Protein 3BGA (pdb70)

Foldseek 3Di:
DDLLLALQQAKDQWDFQFADWFFAPDLVQQLPQVSSCVGPQKAPWAKWFKDKDQAPVPDPVQPQAPPDDSVVGDIDGPPFFCCLVPDDWWFFFALADLQCAVLCDHDDPQGGRHNGKMKMKTKDKDADDPVLVQWWKKKKQQFFPAKKWKDKNRHTQMMHGAGHGMTMHTCRVVDDHDMMMMMIIWIQHGSSVLFQRHRTRTGTRQDTIMMGTAHQKAWGHKFWDWEADPPQLFKIKTWMKTKIFGADQAKKKKKKFKAFPVGDTDDIDMDIDHDRHGMDIDTDDMDMDGRDDADAQVRLGWIWMKMFIADPVRHTRTIGTHIAGYWFFDQPQQATDISNFGAFQLAAEAQQAASSGSHHDPVVLLLVLVVLLQHLYEPRFDAHRSSVLSVCSVNGHAEGEFNGASSSDQPCVQVQAVPSNLSVLSSLSSCNHCNRRPRYAEYESGAHSYHDDSLVVSLVVCVVVDPGHFYAYARCQPPPSGQARAHLADLVVQVVVLPDPPDRHAYAHQEHFFALPGSFAVSQLVSCLVRSNRYYHYYYAEARWHWDADPVRRIWTFARPPIDDPSRHGDGRSRTRHCAYNVRHGDQLSLLSSASSFQWDWDADDQAQRKIKIFGQDRQDWQQQKKKWKFKAFQVGDTQGIDIDRDGGDHRGIDIDGPGGTDDDLQGQKMKIKIWMFGPCADPSGHRVRTNYIAMDIGGHNNPHDNPDDFQPAAWDWDADPFQRFTAFIDHVPHTFFPWTKDKADDWLDRLLLVQAPQHDVLCVQLQRVAKTWGWPDWDDDPFKIKTDTFIAHPVRDGQWWIWIWGQDPRRKIKIKIKIFGDCVRRVFFFTFIKGHALLQWKKKFFAFAPFKAAPSRRSGGDGHIDIDTQVVDDRRSFQTDGAKTWQTAKMWTGGLFQWTKIHWSGTWMKGKHQADSVQSSVGGIPSSTDGDRMMITTGPAGAHAHNSSRHHGGDPVRTGDNGIDMTMDMMRIDGPGRDDDD/DVDDDDLLLDLQQAKDQWAFQFADFFFAPDLVQQLPQVSSCPGPQKADWAKWFKDKDFAPVPDDVQCQAPVDDRPVGDIDTPPFFCCLVPDDWWFFDALADLQCAVLPHHDDPQGGRHNGKMKMKTKDKDADPPVQVQWWKKKKQQFFPAKKWKDKNSHTSMMHGAGHGMTMHTCRVVDDHDMMMMIIIWILHGSSVLFQRHRGRTGGRQDTIMMGTAHQKAFGHKFWDWEADPPQLFKTKTWMKTKIFGADPAKKKKKKFKAFPVGHTDDIDMDIDHDPHRMDMGIDDMDMDGRDDAAAQVRLGKIWMWMFIAGPVRHTRTIGTHIAGYWFFDQPQQATDISNFGAFQLAAEEQQAAQSGSHHDLVVLLLVLLVLLQHLYEDRFDAHRSSVLSVCSVNHHAEYEFNGANSSAQPPPQPQAVPSSLSVLSRLSSCNHCVRRPRYAEYESGANRYHHDSLQVSLVVCVVVDDGHWYAYANCQQPPSGQARAHLADLVVQVVVLPDPPNRHAYAHQEHFFALPGRFAVSQLVCCVPRSNRYYHYYAAEANWHWDADPVRDIWTFARPPIDDPRRHGDGRPRTRHCAYNVRHGDLQSLLSSASSFQWDWDQPDLAQRKIKIFGQDRADWQQQKKKKKFKAFQVGDTQGIDIDGDGGGHRGMDIDGPGGTDDDLQGQKMKIKIWMFGPCADPSGHRVRTNYIAMDIGGHNNPHPNVDDFQPAAWDWDQDQFQRWTAFIDGVPDTFFPWTKDKADDWQDRLLLVQFPQHDVLCVQLQSVAWTWGWPDWDDDPFKIKTDTFIAHPVRDTQWWIWIWGADPSGKIKIKMKTFGDCVRRVFFFTFMKGHALLFWKKKFFAQDDGKAAPSRRRGGHTHIDIDTQAVDDFRSFQTDTAKTWQTAKMWIGGPVWWHKIHWSGTWMKGKHQADRVQSNVGGIPSSTDGDRMMITTGPAGAHAHRNSDHDGGDPVRTDDNGIDMIMDMMRTTD

Structure (mmCIF, N/CA/C/O backbone):
data_3BGA
#
_entry.id   3BGA
#
_cell.length_a   88.335
_cell.length_b   138.864
_cell.length_c   102.818
_cell.angle_alpha   90.00
_cell.angle_beta   109.73
_cell.angle_gamma   90.00
#
_symmetry.space_group_name_H-M   'P 1 21 1'
#
loop_
_entity.id
_entity.type
_entity.pdbx_description
1 polymer Beta-galactosidase
2 non-polymer 'MAGNESIUM ION'
3 non-polymer 'SODIUM ION'
4 non-polymer 'CHLORIDE ION'
5 water water
#
loop_
_atom_site.group_PDB
_atom_site.id
_atom_site.type_symbol
_atom_site.label_atom_id
_atom_site.label_alt_id
_atom_site.label_comp_id
_atom_site.label_asym_id
_atom_site.label_entity_id
_atom_site.label_seq_id
_atom_site.pdbx_PDB_ins_code
_atom_site.Cartn_x
_atom_site.Cartn_y
_atom_site.Cartn_z
_atom_site.occupancy
_atom_site.B_iso_or_equiv
_atom_site.auth_seq_id
_atom_site.auth_comp_id
_atom_site.auth_asym_id
_atom_site.auth_atom_id
_atom_site.pdbx_PDB_model_num
ATOM 1 N N . LEU A 1 7 ? 42.832 2.199 37.376 1.00 27.12 27 LEU A N 1
ATOM 2 C CA . LEU A 1 7 ? 41.752 2.093 38.402 1.00 25.63 27 LEU A CA 1
ATOM 3 C C . LEU A 1 7 ? 41.426 3.452 39.013 1.00 24.08 27 LEU A C 1
ATOM 4 O O . LEU A 1 7 ? 42.304 4.289 39.187 1.00 23.28 27 LEU A O 1
ATOM 9 N N . PRO A 1 8 ? 40.147 3.687 39.341 1.00 23.85 28 PRO A N 1
ATOM 10 C CA . PRO A 1 8 ? 39.732 4.961 39.937 1.00 23.93 28 PRO A CA 1
ATOM 11 C C . PRO A 1 8 ? 40.326 5.185 41.330 1.00 22.36 28 PRO A C 1
ATOM 12 O O . PRO A 1 8 ? 40.770 4.238 41.994 1.00 19.72 28 PRO A O 1
ATOM 16 N N . GLU A 1 9 ? 40.319 6.446 41.756 1.00 19.72 29 GLU A N 1
ATOM 17 C CA . GLU A 1 9 ? 40.867 6.846 43.046 1.00 20.47 29 GLU A CA 1
ATOM 18 C C . GLU A 1 9 ? 40.299 6.120 44.266 1.00 19.92 29 GLU A C 1
ATOM 19 O O . GLU A 1 9 ? 41.028 5.860 45.224 1.00 19.45 29 GLU A O 1
ATOM 25 N N . TRP A 1 10 ? 39.010 5.792 44.242 1.00 20.02 30 TRP A N 1
ATOM 26 C CA . TRP A 1 10 ? 38.401 5.113 45.380 1.00 20.49 30 TRP A CA 1
ATOM 27 C C . TRP A 1 10 ? 38.819 3.651 45.502 1.00 19.28 30 TRP A C 1
ATOM 28 O O . TRP A 1 10 ? 38.322 2.932 46.360 1.00 18.68 30 TRP A O 1
ATOM 39 N N . GLN A 1 11 ? 39.733 3.217 44.640 1.00 19.73 31 GLN A N 1
ATOM 40 C CA . GLN A 1 11 ? 40.243 1.846 44.673 1.00 18.20 31 GLN A CA 1
ATOM 41 C C . GLN A 1 11 ? 41.690 1.866 45.162 1.00 16.36 31 GLN A C 1
ATOM 42 O O . GLN A 1 11 ? 42.357 0.843 45.178 1.00 14.45 31 GLN A O 1
ATOM 48 N N . SER A 1 12 ? 42.165 3.043 45.557 1.00 16.21 32 SER A N 1
ATOM 49 C CA . SER A 1 12 ? 43.538 3.203 46.041 1.00 17.46 32 SER A CA 1
ATOM 50 C C . SER A 1 12 ? 43.570 3.604 47.511 1.00 16.24 32 SER A C 1
ATOM 51 O O . SER A 1 12 ? 42.836 4.490 47.926 1.00 15.99 32 SER A O 1
ATOM 54 N N . GLN A 1 13 ? 44.416 2.956 48.302 1.00 17.13 33 GLN A N 1
ATOM 55 C CA . GLN A 1 13 ? 44.498 3.307 49.720 1.00 17.83 33 GLN A CA 1
ATOM 56 C C . GLN A 1 13 ? 45.276 4.611 49.870 1.00 18.80 33 GLN A C 1
ATOM 57 O O . GLN A 1 13 ? 45.285 5.221 50.942 1.00 19.43 33 GLN A O 1
ATOM 63 N N . TYR A 1 14 ? 45.912 5.040 48.780 1.00 18.41 34 TYR A N 1
ATOM 64 C CA . TYR A 1 14 ? 46.715 6.262 48.771 1.00 21.06 34 TYR A CA 1
ATOM 65 C C . TYR A 1 14 ? 45.943 7.554 48.496 1.00 20.94 34 TYR A C 1
ATOM 66 O O . TYR A 1 14 ? 46.308 8.613 49.003 1.00 20.20 34 TYR A O 1
ATOM 75 N N . ALA A 1 15 ? 44.892 7.465 47.686 1.00 21.43 35 ALA A N 1
ATOM 76 C CA . ALA A 1 15 ? 44.101 8.636 47.306 1.00 21.31 35 ALA A CA 1
ATOM 77 C C . ALA A 1 15 ? 43.148 9.140 48.387 1.00 21.99 35 ALA A C 1
ATOM 78 O O . ALA A 1 15 ? 41.919 9.146 48.210 1.00 21.24 35 ALA A O 1
ATOM 80 N N . VAL A 1 16 ? 43.723 9.587 49.496 1.00 19.97 36 VAL A N 1
ATOM 81 C CA . VAL A 1 16 ? 42.941 10.091 50.608 1.00 19.95 36 VAL A CA 1
ATOM 82 C C . VAL A 1 16 ? 42.363 11.487 50.345 1.00 20.15 36 VAL A C 1
ATOM 83 O O . VAL A 1 16 ? 41.428 11.917 51.024 1.00 18.23 36 VAL A O 1
ATOM 87 N N . GLY A 1 17 ? 42.912 12.194 49.361 1.00 19.28 37 GLY A N 1
ATOM 88 C CA . GLY A 1 17 ? 42.394 13.515 49.055 1.00 20.53 37 GLY A CA 1
ATOM 89 C C . GLY A 1 17 ? 43.147 14.297 47.997 1.00 21.55 37 GLY A C 1
ATOM 90 O O . GLY A 1 17 ? 44.257 13.943 47.607 1.00 19.70 37 GLY A O 1
ATOM 91 N N . LEU A 1 18 ? 42.533 15.373 47.517 1.00 22.83 38 LEU A N 1
ATOM 92 C CA . LEU A 1 18 ? 43.180 16.211 46.524 1.00 22.44 38 LEU A CA 1
ATOM 93 C C . LEU A 1 18 ? 42.717 17.662 46.618 1.00 22.50 38 LEU A C 1
ATOM 94 O O . LEU A 1 18 ? 41.508 17.948 46.617 1.00 20.98 38 LEU A O 1
ATOM 99 N N . ASN A 1 19 ? 43.698 18.561 46.706 1.00 21.52 39 ASN A N 1
ATOM 100 C CA . ASN A 1 19 ? 43.484 20.006 46.777 1.00 21.41 39 ASN A CA 1
ATOM 101 C C . ASN A 1 19 ? 42.774 20.538 48.015 1.00 20.83 39 ASN A C 1
ATOM 102 O O . ASN A 1 19 ? 42.412 21.712 48.058 1.00 20.45 39 ASN A O 1
ATOM 107 N N . LYS A 1 20 ? 42.586 19.699 49.024 1.00 18.30 40 LYS A N 1
ATOM 108 C CA . LYS A 1 20 ? 41.905 20.142 50.229 1.00 21.17 40 LYS A CA 1
ATOM 109 C C . LYS A 1 20 ? 42.782 21.076 51.061 1.00 21.73 40 LYS A C 1
ATOM 110 O O . LYS A 1 20 ? 43.980 21.200 50.810 1.00 23.27 40 LYS A O 1
ATOM 116 N N . LEU A 1 21 ? 42.176 21.761 52.028 1.00 20.95 41 LEU A N 1
ATOM 117 C CA . LEU A 1 21 ? 42.939 22.629 52.918 1.00 21.34 41 LEU A CA 1
ATOM 118 C C . LEU A 1 21 ? 43.647 21.686 53.886 1.00 20.73 41 LEU A C 1
ATOM 119 O O . LEU A 1 21 ? 43.115 20.620 54.210 1.00 15.47 41 LEU A O 1
ATOM 124 N N . ALA A 1 22 ? 44.841 22.069 54.330 1.00 20.48 42 ALA A N 1
ATOM 125 C CA . ALA A 1 22 ? 45.595 21.256 55.284 1.00 21.05 42 ALA A CA 1
ATOM 126 C C . ALA A 1 22 ? 44.770 21.194 56.573 1.00 20.28 42 ALA A C 1
ATOM 127 O O . ALA A 1 22 ? 44.062 22.144 56.898 1.00 21.27 42 ALA A O 1
ATOM 129 N N . PRO A 1 23 ? 44.835 20.072 57.312 1.00 19.17 43 PRO A N 1
ATOM 130 C CA . PRO A 1 23 ? 44.070 19.950 58.558 1.00 19.31 43 PRO A CA 1
ATOM 131 C C . PRO A 1 23 ? 44.346 21.142 59.474 1.00 18.96 43 PRO A C 1
ATOM 132 O O . PRO A 1 23 ? 45.478 21.607 59.565 1.00 17.65 43 PRO A O 1
ATOM 136 N N . HIS A 1 24 ? 43.317 21.619 60.162 1.00 16.56 44 HIS A N 1
ATOM 137 C CA . HIS A 1 24 ? 43.474 22.771 61.038 1.00 17.22 44 HIS A CA 1
ATOM 138 C C . HIS A 1 24 ? 42.349 22.817 62.059 1.00 16.74 44 HIS A C 1
ATOM 139 O O . HIS A 1 24 ? 41.388 22.062 61.972 1.00 14.62 44 HIS A O 1
ATOM 146 N N . THR A 1 25 ? 42.472 23.704 63.033 1.00 16.89 45 THR A N 1
ATOM 147 C CA . THR A 1 25 ? 41.424 23.847 64.027 1.00 19.31 45 THR A CA 1
ATOM 148 C C . THR A 1 25 ? 40.335 24.661 63.335 1.00 19.08 45 THR A C 1
ATOM 149 O O . THR A 1 25 ? 40.617 25.415 62.390 1.00 17.42 45 THR A O 1
ATOM 153 N N . TYR A 1 26 ? 39.093 24.504 63.774 1.00 18.54 46 TYR A N 1
ATOM 154 C CA . TYR A 1 26 ? 38.014 25.258 63.152 1.00 21.15 46 TYR A CA 1
ATOM 155 C C . TYR A 1 26 ? 38.264 26.752 63.392 1.00 21.02 46 TYR A C 1
ATOM 156 O O . TYR A 1 26 ? 38.532 27.175 64.520 1.00 20.32 46 TYR A O 1
ATOM 165 N N . VAL A 1 27 ? 38.210 27.533 62.315 1.00 19.54 47 VAL A N 1
ATOM 166 C CA . VAL A 1 27 ? 38.441 28.976 62.372 1.00 19.51 47 VAL A CA 1
ATOM 167 C C . VAL A 1 27 ? 37.291 29.744 61.719 1.00 19.12 47 VAL A C 1
ATOM 168 O O . VAL A 1 27 ? 37.493 30.541 60.803 1.00 19.52 47 VAL A O 1
ATOM 172 N N . TRP A 1 28 ? 36.082 29.499 62.201 1.00 17.37 48 TRP A N 1
ATOM 173 C CA . TRP A 1 28 ? 34.900 30.152 61.666 1.00 19.95 48 TRP A CA 1
ATOM 174 C C . TRP A 1 28 ? 34.966 31.654 61.907 1.00 20.27 48 TRP A C 1
ATOM 175 O O . TRP A 1 28 ? 35.234 32.091 63.021 1.00 17.86 48 TRP A O 1
ATOM 186 N N . PRO A 1 29 ? 34.734 32.462 60.863 1.00 20.82 49 PRO A N 1
ATOM 187 C CA . PRO A 1 29 ? 34.773 33.915 61.045 1.00 22.09 49 PRO A CA 1
ATOM 188 C C . PRO A 1 29 ? 33.459 34.353 61.689 1.00 21.97 49 PRO A C 1
ATOM 189 O O . PRO A 1 29 ? 32.392 33.910 61.270 1.00 21.21 49 PRO A O 1
ATOM 193 N N . TYR A 1 30 ? 33.550 35.196 62.715 1.00 22.86 50 TYR A N 1
ATOM 194 C CA . TYR A 1 30 ? 32.379 35.709 63.430 1.00 24.89 50 TYR A CA 1
ATOM 195 C C . TYR A 1 30 ? 32.223 37.218 63.232 1.00 26.32 50 TYR A C 1
ATOM 196 O O . TYR A 1 30 ? 33.190 37.928 62.959 1.00 26.99 50 TYR A O 1
ATOM 205 N N . ALA A 1 31 ? 31.001 37.708 63.387 1.00 27.31 51 ALA A N 1
ATOM 206 C CA . ALA A 1 31 ? 30.746 39.137 63.284 1.00 28.53 51 ALA A CA 1
ATOM 207 C C . ALA A 1 31 ? 30.563 39.601 64.719 1.00 29.73 51 ALA A C 1
ATOM 208 O O . ALA A 1 31 ? 30.882 40.734 65.064 1.00 31.67 51 ALA A O 1
ATOM 210 N N . ASP A 1 32 ? 30.062 38.691 65.549 1.00 30.48 52 ASP A N 1
ATOM 211 C CA . ASP A 1 32 ? 29.796 38.950 66.960 1.00 31.69 52 ASP A CA 1
ATOM 212 C C . ASP A 1 32 ? 30.611 38.008 67.860 1.00 32.17 52 ASP A C 1
ATOM 213 O O . ASP A 1 32 ? 30.306 36.817 67.981 1.00 30.73 52 ASP A O 1
ATOM 218 N N . ALA A 1 33 ? 31.645 38.555 68.494 1.00 32.23 53 ALA A N 1
ATOM 219 C CA . ALA A 1 33 ? 32.528 37.782 69.367 1.00 32.21 53 ALA A CA 1
ATOM 220 C C . ALA A 1 33 ? 31.792 37.110 70.519 1.00 32.68 53 ALA A C 1
ATOM 221 O O . ALA A 1 33 ? 32.318 36.203 71.161 1.00 30.37 53 ALA A O 1
ATOM 223 N N . SER A 1 34 ? 30.568 37.556 70.769 1.00 33.58 54 SER A N 1
ATOM 224 C CA . SER A 1 34 ? 29.762 37.015 71.850 1.00 33.97 54 SER A CA 1
ATOM 225 C C . SER A 1 34 ? 29.289 35.583 71.588 1.00 33.93 54 SER A C 1
ATOM 226 O O . SER A 1 34 ? 29.012 34.836 72.527 1.00 33.28 54 SER A O 1
ATOM 229 N N . ASP A 1 35 ? 29.200 35.197 70.320 1.00 33.09 55 ASP A N 1
ATOM 230 C CA . ASP A 1 35 ? 28.748 33.851 69.974 1.00 33.35 55 ASP A CA 1
ATOM 231 C C . ASP A 1 35 ? 29.838 32.781 70.061 1.00 33.01 55 ASP A C 1
ATOM 232 O O . ASP A 1 35 ? 29.563 31.587 69.933 1.00 32.02 55 ASP A O 1
ATOM 237 N N . ILE A 1 36 ? 31.074 33.202 70.278 1.00 33.20 56 ILE A N 1
ATOM 238 C CA . ILE A 1 36 ? 32.173 32.254 70.363 1.00 35.02 56 ILE A CA 1
ATOM 239 C C . ILE A 1 36 ? 32.008 31.282 71.534 1.00 36.54 56 ILE A C 1
ATOM 240 O O . ILE A 1 36 ? 32.402 30.112 71.447 1.00 36.40 56 ILE A O 1
ATOM 245 N N . GLY A 1 37 ? 31.410 31.758 72.622 1.00 37.46 57 GLY A N 1
ATOM 246 C CA . GLY A 1 37 ? 31.209 30.903 73.781 1.00 36.89 57 GLY A CA 1
ATOM 247 C C . GLY A 1 37 ? 29.961 30.046 73.663 1.00 36.89 57 GLY A C 1
ATOM 248 O O . GLY A 1 37 ? 29.729 29.148 74.477 1.00 37.54 57 GLY A O 1
ATOM 249 N N . LYS A 1 38 ? 29.156 30.316 72.640 1.00 34.45 58 LYS A N 1
ATOM 250 C CA . LYS A 1 38 ? 27.922 29.573 72.426 1.00 32.87 58 LYS A CA 1
ATOM 251 C C . LYS A 1 38 ? 28.125 28.369 71.515 1.00 30.44 58 LYS A C 1
ATOM 252 O O . LYS A 1 38 ? 28.520 28.521 70.357 1.00 27.97 58 LYS A O 1
ATOM 258 N N . PRO A 1 39 ? 27.865 27.152 72.026 1.00 28.12 59 PRO A N 1
ATOM 259 C CA . PRO A 1 39 ? 28.033 25.958 71.190 1.00 25.84 59 PRO A CA 1
ATOM 260 C C . PRO A 1 39 ? 27.204 26.124 69.916 1.00 22.99 59 PRO A C 1
ATOM 261 O O . PRO A 1 39 ? 26.001 26.387 69.979 1.00 21.34 59 PRO A O 1
ATOM 265 N N . GLY A 1 40 ? 27.855 25.993 68.765 1.00 21.84 60 GLY A N 1
ATOM 266 C CA . GLY A 1 40 ? 27.159 26.137 67.498 1.00 21.77 60 GLY A CA 1
ATOM 267 C C . GLY A 1 40 ? 26.828 27.574 67.105 1.00 21.51 60 GLY A C 1
ATOM 268 O O . GLY A 1 40 ? 26.186 27.806 66.083 1.00 22.02 60 GLY A O 1
ATOM 269 N N . GLY A 1 41 ? 27.269 28.536 67.910 1.00 20.22 61 GLY A N 1
ATOM 270 C CA . GLY A 1 41 ? 27.000 29.932 67.623 1.00 21.84 61 GLY A CA 1
ATOM 271 C C . GLY A 1 41 ? 27.556 30.412 66.295 1.00 22.50 61 GLY A C 1
ATOM 272 O O . GLY A 1 41 ? 27.021 31.342 65.695 1.00 22.04 61 GLY A O 1
ATOM 273 N N . TYR A 1 42 ? 28.627 29.774 65.836 1.00 21.15 62 TYR A N 1
ATOM 274 C CA . TYR A 1 42 ? 29.258 30.125 64.579 1.00 21.74 62 TYR A CA 1
ATOM 275 C C . TYR A 1 42 ? 28.308 29.968 63.390 1.00 23.15 62 TYR A C 1
ATOM 276 O O . TYR A 1 42 ? 28.481 30.616 62.355 1.00 21.49 62 TYR A O 1
ATOM 285 N N . GLU A 1 43 ? 27.292 29.123 63.538 1.00 24.65 63 GLU A N 1
ATOM 286 C CA . GLU A 1 43 ? 26.342 28.912 62.452 1.00 26.50 63 GLU A CA 1
ATOM 287 C C . GLU A 1 43 ? 25.428 30.122 62.257 1.00 26.47 63 GLU A C 1
ATOM 288 O O . GLU A 1 43 ? 24.696 30.195 61.272 1.00 27.60 63 GLU A O 1
ATOM 294 N N . GLN A 1 44 ? 25.470 31.070 63.188 1.00 25.67 64 GLN A N 1
ATOM 295 C CA . GLN A 1 44 ? 24.627 32.258 63.090 1.00 26.37 64 GLN A CA 1
ATOM 296 C C . GLN A 1 44 ? 25.421 33.469 62.591 1.00 25.69 64 GLN A C 1
ATOM 297 O O . GLN A 1 44 ? 24.940 34.601 62.615 1.00 24.24 64 GLN A O 1
ATOM 303 N N . SER A 1 45 ? 26.640 33.214 62.126 1.00 24.19 65 SER A N 1
ATOM 304 C CA . SER A 1 45 ? 27.504 34.271 61.621 1.00 22.85 65 SER A CA 1
ATOM 305 C C . SER A 1 45 ? 27.143 34.647 60.190 1.00 21.90 65 SER A C 1
ATOM 306 O O . SER A 1 45 ? 26.805 33.790 59.382 1.00 22.06 65 SER A O 1
ATOM 309 N N . PRO A 1 46 ? 27.213 35.942 59.856 1.00 22.38 66 PRO A N 1
ATOM 310 C CA . PRO A 1 46 ? 26.881 36.366 58.492 1.00 22.86 66 PRO A CA 1
ATOM 311 C C . PRO A 1 46 ? 27.933 35.918 57.491 1.00 23.02 66 PRO A C 1
ATOM 312 O O . PRO A 1 46 ? 27.781 36.106 56.281 1.00 23.26 66 PRO A O 1
ATOM 316 N N . TYR A 1 47 ? 29.005 35.324 58.002 1.00 22.95 67 TYR A N 1
ATOM 317 C CA . TYR A 1 47 ? 30.080 34.835 57.147 1.00 25.16 67 TYR A CA 1
ATOM 318 C C . TYR A 1 47 ? 29.984 33.314 57.036 1.00 24.53 67 TYR A C 1
ATOM 319 O O . TYR A 1 47 ? 30.918 32.640 56.584 1.00 23.05 67 TYR A O 1
ATOM 328 N N . TYR A 1 48 ? 28.831 32.795 57.454 1.00 23.40 68 TYR A N 1
ATOM 329 C CA . TYR A 1 48 ? 28.531 31.368 57.436 1.00 22.62 68 TYR A CA 1
ATOM 330 C C . TYR A 1 48 ? 27.221 31.159 56.691 1.00 20.75 68 TYR A C 1
ATOM 331 O O . TYR A 1 48 ? 26.261 31.890 56.907 1.00 21.65 68 TYR A O 1
ATOM 348 N N . SER A 1 50 ? 24.791 27.804 55.540 1.00 18.43 70 SER A N 1
ATOM 349 C CA . SER A 1 50 ? 24.575 26.371 55.473 1.00 20.42 70 SER A CA 1
ATOM 350 C C . SER A 1 50 ? 24.111 25.962 54.088 1.00 21.33 70 SER A C 1
ATOM 351 O O . SER A 1 50 ? 23.470 26.743 53.382 1.00 19.70 70 SER A O 1
ATOM 354 N N . LEU A 1 51 ? 24.463 24.742 53.694 1.00 20.11 71 LEU A N 1
ATOM 355 C CA . LEU A 1 51 ? 24.041 24.206 52.411 1.00 20.63 71 LEU A CA 1
ATOM 356 C C . LEU A 1 51 ? 23.188 22.972 52.681 1.00 18.65 71 LEU A C 1
ATOM 357 O O . LEU A 1 51 ? 22.915 22.191 51.779 1.00 16.56 71 LEU A O 1
ATOM 362 N N . ASN A 1 52 ? 22.782 22.802 53.938 1.00 18.00 72 ASN A N 1
ATOM 363 C CA . ASN A 1 52 ? 21.935 21.675 54.322 1.00 18.77 72 ASN A CA 1
ATOM 364 C C . ASN A 1 52 ? 20.556 21.873 53.707 1.00 18.57 72 ASN A C 1
ATOM 365 O O . ASN A 1 52 ? 20.227 22.961 53.240 1.00 14.76 72 ASN A O 1
ATOM 370 N N . GLY A 1 53 ? 19.747 20.819 53.720 1.00 18.62 73 GLY A N 1
ATOM 371 C CA . GLY A 1 53 ? 18.413 20.912 53.162 1.00 17.94 73 GLY A CA 1
ATOM 372 C C . GLY A 1 53 ? 18.195 19.958 52.009 1.00 18.88 73 GLY A C 1
ATOM 373 O O . GLY A 1 53 ? 18.779 18.869 51.965 1.00 17.63 73 GLY A O 1
ATOM 374 N N . LYS A 1 54 ? 17.357 20.372 51.065 1.00 19.33 74 LYS A N 1
ATOM 375 C CA . LYS A 1 54 ? 17.036 19.552 49.907 1.00 21.08 74 LYS A CA 1
ATOM 376 C C . LYS A 1 54 ? 18.070 19.642 48.784 1.00 20.54 74 LYS A C 1
ATOM 377 O O . LYS A 1 54 ? 18.457 20.732 48.373 1.00 20.95 74 LYS A O 1
ATOM 383 N N . TRP A 1 55 ? 18.500 18.482 48.295 1.00 20.65 75 TRP A N 1
ATOM 384 C CA . TRP A 1 55 ? 19.463 18.382 47.199 1.00 20.82 75 TRP A CA 1
ATOM 385 C C . TRP A 1 55 ? 18.873 17.404 46.189 1.00 21.01 75 TRP A C 1
ATOM 386 O O . TRP A 1 55 ? 18.178 16.464 46.582 1.00 20.78 75 TRP A O 1
ATOM 397 N N . LYS A 1 56 ? 19.143 17.608 44.901 1.00 20.28 76 LYS A N 1
ATOM 398 C CA . LYS A 1 56 ? 18.664 16.670 43.896 1.00 20.01 76 LYS A CA 1
ATOM 399 C C . LYS A 1 56 ? 19.505 15.412 44.134 1.00 20.08 76 LYS A C 1
ATOM 400 O O . LYS A 1 56 ? 20.695 15.509 44.446 1.00 18.51 76 LYS A O 1
ATOM 406 N N . PHE A 1 57 ? 18.901 14.238 43.981 1.00 18.63 77 PHE A N 1
ATOM 407 C CA . PHE A 1 57 ? 19.621 13.000 44.252 1.00 18.93 77 PHE A CA 1
ATOM 408 C C . PHE A 1 57 ? 19.312 11.867 43.274 1.00 18.80 77 PHE A C 1
ATOM 409 O O . PHE A 1 57 ? 18.208 11.769 42.746 1.00 17.25 77 PHE A O 1
ATOM 417 N N . ASN A 1 58 ? 20.309 11.020 43.041 1.00 19.58 78 ASN A N 1
ATOM 418 C CA . ASN A 1 58 ? 20.177 9.871 42.152 1.00 21.62 78 ASN A CA 1
ATOM 419 C C . ASN A 1 58 ? 21.022 8.736 42.730 1.00 21.23 78 ASN A C 1
ATOM 420 O O . ASN A 1 58 ? 22.161 8.951 43.140 1.00 20.55 78 ASN A O 1
ATOM 425 N N . TRP A 1 59 ? 20.453 7.536 42.764 1.00 19.61 79 TRP A N 1
ATOM 426 C CA . TRP A 1 59 ? 21.135 6.372 43.308 1.00 21.21 79 TRP A CA 1
ATOM 427 C C . TRP A 1 59 ? 21.232 5.263 42.274 1.00 21.90 79 TRP A C 1
ATOM 428 O O . TRP A 1 59 ? 20.273 4.976 41.556 1.00 20.80 79 TRP A O 1
ATOM 439 N N . VAL A 1 60 ? 22.398 4.638 42.193 1.00 20.87 80 VAL A N 1
ATOM 440 C CA . VAL A 1 60 ? 22.575 3.540 41.251 1.00 22.79 80 VAL A CA 1
ATOM 441 C C . VAL A 1 60 ? 23.535 2.506 41.753 1.00 23.17 80 VAL A C 1
ATOM 442 O O . VAL A 1 60 ? 24.515 2.807 42.443 1.00 24.55 80 VAL A O 1
ATOM 446 N N . LYS A 1 61 ? 23.250 1.271 41.400 1.00 22.94 81 LYS A N 1
ATOM 447 C CA . LYS A 1 61 ? 24.113 0.201 41.812 1.00 22.90 81 LYS A CA 1
ATOM 448 C C . LYS A 1 61 ? 24.896 -0.044 40.473 1.00 22.08 81 LYS A C 1
ATOM 449 O O . LYS A 1 61 ? 24.334 -0.347 39.415 1.00 22.07 81 LYS A O 1
ATOM 455 N N . ASN A 1 62 ? 26.190 0.026 40.643 1.00 21.13 82 ASN A N 1
ATOM 456 C CA . ASN A 1 62 ? 27.273 -0.002 39.627 1.00 20.49 82 ASN A CA 1
ATOM 457 C C . ASN A 1 62 ? 27.671 1.402 38.953 1.00 19.66 82 ASN A C 1
ATOM 458 O O . ASN A 1 62 ? 26.979 1.974 38.067 1.00 17.00 82 ASN A O 1
ATOM 463 N N . PRO A 1 63 ? 28.890 1.833 39.200 1.00 20.16 83 PRO A N 1
ATOM 464 C CA . PRO A 1 63 ? 29.459 3.081 38.699 1.00 22.43 83 PRO A CA 1
ATOM 465 C C . PRO A 1 63 ? 29.227 3.260 37.191 1.00 22.47 83 PRO A C 1
ATOM 466 O O . PRO A 1 63 ? 28.981 4.375 36.759 1.00 22.22 83 PRO A O 1
ATOM 470 N N . ASP A 1 64 ? 29.314 2.190 36.390 1.00 23.57 84 ASP A N 1
ATOM 471 C CA . ASP A 1 64 ? 29.131 2.318 34.944 1.00 26.09 84 ASP A CA 1
ATOM 472 C C . ASP A 1 64 ? 27.733 2.817 34.569 1.00 25.43 84 ASP A C 1
ATOM 473 O O . ASP A 1 64 ? 27.530 3.287 33.444 1.00 24.68 84 ASP A O 1
ATOM 478 N N . ASN A 1 65 ? 26.785 2.727 35.503 1.00 25.97 85 ASN A N 1
ATOM 479 C CA . ASN A 1 65 ? 25.408 3.156 35.259 1.00 27.33 85 ASN A CA 1
ATOM 480 C C . ASN A 1 65 ? 25.080 4.547 35.807 1.00 26.47 85 ASN A C 1
ATOM 481 O O . ASN A 1 65 ? 23.965 5.036 35.619 1.00 26.85 85 ASN A O 1
ATOM 486 N N . ARG A 1 66 ? 26.024 5.169 36.507 1.00 24.27 86 ARG A N 1
ATOM 487 C CA . ARG A 1 66 ? 25.781 6.486 37.095 1.00 24.46 86 ARG A CA 1
ATOM 488 C C . ARG A 1 66 ? 25.646 7.589 36.048 1.00 24.69 86 ARG A C 1
ATOM 489 O O . ARG A 1 66 ? 26.083 7.433 34.913 1.00 23.25 86 ARG A O 1
ATOM 497 N N . PRO A 1 67 ? 25.028 8.722 36.422 1.00 25.68 87 PRO A N 1
ATOM 498 C CA . PRO A 1 67 ? 24.845 9.865 35.517 1.00 26.53 87 PRO A CA 1
ATOM 499 C C . PRO A 1 67 ? 26.133 10.681 35.563 1.00 27.01 87 PRO A C 1
ATOM 500 O O . PRO A 1 67 ? 26.207 11.707 36.235 1.00 27.09 87 PRO A O 1
ATOM 504 N N . LYS A 1 68 ? 27.139 10.202 34.839 1.00 27.94 88 LYS A N 1
ATOM 505 C CA . LYS A 1 68 ? 28.471 10.801 34.789 1.00 28.33 88 LYS A CA 1
ATOM 506 C C . LYS A 1 68 ? 28.635 12.313 34.652 1.00 28.23 88 LYS A C 1
ATOM 507 O O . LYS A 1 68 ? 29.527 12.890 35.278 1.00 27.02 88 LYS A O 1
ATOM 513 N N . ASP A 1 69 ? 27.801 12.968 33.850 1.00 27.33 89 ASP A N 1
ATOM 514 C CA . ASP A 1 69 ? 27.956 14.411 33.676 1.00 27.17 89 ASP A CA 1
ATOM 515 C C . ASP A 1 69 ? 27.058 15.295 34.534 1.00 25.50 89 ASP A C 1
ATOM 516 O O . ASP A 1 69 ? 26.930 16.491 34.268 1.00 22.83 89 ASP A O 1
ATOM 521 N N . PHE A 1 70 ? 26.465 14.729 35.579 1.00 22.99 90 PHE A N 1
ATOM 522 C CA . PHE A 1 70 ? 25.571 15.506 36.435 1.00 22.57 90 PHE A CA 1
ATOM 523 C C . PHE A 1 70 ? 26.219 16.728 37.094 1.00 22.91 90 PHE A C 1
ATOM 524 O O . PHE A 1 70 ? 25.515 17.650 37.510 1.00 21.73 90 PHE A O 1
ATOM 532 N N . TYR A 1 71 ? 27.548 16.740 37.193 1.00 23.25 91 TYR A N 1
ATOM 533 C CA . TYR A 1 71 ? 28.262 17.865 37.812 1.00 24.83 91 TYR A CA 1
ATOM 534 C C . TYR A 1 71 ? 28.300 19.112 36.908 1.00 24.82 91 TYR A C 1
ATOM 535 O O . TYR A 1 71 ? 28.508 20.227 37.385 1.00 23.10 91 TYR A O 1
ATOM 544 N N . GLN A 1 72 ? 28.113 18.918 35.606 1.00 23.61 92 GLN A N 1
ATOM 545 C CA . GLN A 1 72 ? 28.116 20.034 34.664 1.00 25.50 92 GLN A CA 1
ATOM 546 C C . GLN A 1 72 ? 26.850 20.853 34.902 1.00 24.96 92 GLN A C 1
ATOM 547 O O . GLN A 1 72 ? 25.745 20.320 34.886 1.00 23.90 92 GLN A O 1
ATOM 553 N N . PRO A 1 73 ? 27.002 22.160 35.143 1.00 24.61 93 PRO A N 1
ATOM 554 C CA . PRO A 1 73 ? 25.866 23.052 35.392 1.00 25.61 93 PRO A CA 1
ATOM 555 C C . PRO A 1 73 ? 24.706 22.896 34.412 1.00 26.75 93 PRO A C 1
ATOM 556 O O . PRO A 1 73 ? 23.547 22.973 34.812 1.00 25.97 93 PRO A O 1
ATOM 560 N N . SER A 1 74 ? 25.019 22.653 33.140 1.00 27.13 94 SER A N 1
ATOM 561 C CA . SER A 1 74 ? 23.992 22.507 32.105 1.00 29.27 94 SER A CA 1
ATOM 562 C C . SER A 1 74 ? 23.185 21.217 32.213 1.00 28.44 94 SER A C 1
ATOM 563 O O . SER A 1 74 ? 22.055 21.149 31.731 1.00 28.17 94 SER A O 1
ATOM 566 N N . TYR A 1 75 ? 23.769 20.194 32.830 1.00 27.75 95 TYR A N 1
ATOM 567 C CA . TYR A 1 75 ? 23.089 18.908 32.988 1.00 27.20 95 TYR A CA 1
ATOM 568 C C . TYR A 1 75 ? 21.749 19.091 33.708 1.00 26.07 95 TYR A C 1
ATOM 569 O O . TYR A 1 75 ? 21.658 19.830 34.680 1.00 26.07 95 TYR A O 1
ATOM 578 N N . TYR A 1 76 ? 20.718 18.399 33.231 1.00 26.20 96 TYR A N 1
ATOM 579 C CA . TYR A 1 76 ? 19.376 18.496 33.801 1.00 23.96 96 TYR A CA 1
ATOM 580 C C . TYR A 1 76 ? 19.078 17.494 34.921 1.00 22.85 96 TYR A C 1
ATOM 581 O O . TYR A 1 76 ? 19.116 16.291 34.708 1.00 21.97 96 TYR A O 1
ATOM 590 N N . THR A 1 77 ? 18.753 17.996 36.106 1.00 22.06 97 THR A N 1
ATOM 591 C CA . THR A 1 77 ? 18.434 17.128 37.236 1.00 21.66 97 THR A CA 1
ATOM 592 C C . THR A 1 77 ? 16.975 17.281 37.653 1.00 20.93 97 THR A C 1
ATOM 593 O O . THR A 1 77 ? 16.523 16.650 38.614 1.00 19.46 97 THR A O 1
ATOM 597 N N . GLY A 1 78 ? 16.243 18.118 36.920 1.00 20.48 98 GLY A N 1
ATOM 598 C CA . GLY A 1 78 ? 14.843 18.362 37.224 1.00 19.45 98 GLY A CA 1
ATOM 599 C C . GLY A 1 78 ? 13.982 17.112 37.283 1.00 18.88 98 GLY A C 1
ATOM 600 O O . GLY A 1 78 ? 12.882 17.146 37.830 1.00 20.15 98 GLY A O 1
ATOM 601 N N . GLY A 1 79 ? 14.468 16.012 36.713 1.00 17.40 99 GLY A N 1
ATOM 602 C CA . GLY A 1 79 ? 13.714 14.774 36.745 1.00 17.22 99 GLY A CA 1
ATOM 603 C C . GLY A 1 79 ? 14.075 13.904 37.940 1.00 19.20 99 GLY A C 1
ATOM 604 O O . GLY A 1 79 ? 13.514 12.824 38.126 1.00 19.12 99 GLY A O 1
ATOM 605 N N . TRP A 1 80 ? 15.020 14.369 38.754 1.00 18.81 100 TRP A N 1
ATOM 606 C CA . TRP A 1 80 ? 15.455 13.624 39.939 1.00 20.79 100 TRP A CA 1
ATOM 607 C C . TRP A 1 80 ? 14.611 13.921 41.185 1.00 19.28 100 TRP A C 1
ATOM 608 O O . TRP A 1 80 ? 13.908 14.929 41.257 1.00 18.87 100 TRP A O 1
ATOM 619 N N . ALA A 1 81 ? 14.701 13.042 42.175 1.00 19.22 101 ALA A N 1
ATOM 620 C CA . ALA A 1 81 ? 13.991 13.250 43.434 1.00 20.68 101 ALA A CA 1
ATOM 621 C C . ALA A 1 81 ? 14.868 14.143 44.314 1.00 20.39 101 ALA A C 1
ATOM 622 O O . ALA A 1 81 ? 15.993 14.485 43.937 1.00 18.02 101 ALA A O 1
ATOM 624 N N . ASP A 1 82 ? 14.349 14.525 45.479 1.00 21.73 102 ASP A N 1
ATOM 625 C CA . ASP A 1 82 ? 15.108 15.340 46.427 1.00 22.41 102 ASP A CA 1
ATOM 626 C C . ASP A 1 82 ? 15.594 14.419 47.542 1.00 21.94 102 ASP A C 1
ATOM 627 O O . ASP A 1 82 ? 14.997 13.370 47.795 1.00 18.97 102 ASP A O 1
ATOM 632 N N . ILE A 1 83 ? 16.683 14.805 48.194 1.00 21.53 103 ILE A N 1
ATOM 633 C CA . ILE A 1 83 ? 17.217 14.030 49.305 1.00 21.91 103 ILE A CA 1
ATOM 634 C C . ILE A 1 83 ? 17.500 15.031 50.408 1.00 20.88 103 ILE A C 1
ATOM 635 O O . ILE A 1 83 ? 17.789 16.196 50.129 1.00 20.29 103 ILE A O 1
ATOM 640 N N . ASN A 1 84 ? 17.388 14.590 51.655 1.00 19.33 104 ASN A N 1
ATOM 641 C CA . ASN A 1 84 ? 17.669 15.461 52.786 1.00 19.44 104 ASN A CA 1
ATOM 642 C C . ASN A 1 84 ? 19.167 15.408 53.092 1.00 18.37 104 ASN A C 1
ATOM 643 O O . ASN A 1 84 ? 19.745 14.333 53.182 1.00 17.58 104 ASN A O 1
ATOM 648 N N . VAL A 1 85 ? 19.796 16.566 53.232 1.00 18.37 105 VAL A N 1
ATOM 649 C CA . VAL A 1 85 ? 21.216 16.615 53.565 1.00 18.20 105 VAL A CA 1
ATOM 650 C C . VAL A 1 85 ? 21.349 17.411 54.860 1.00 16.94 105 VAL A C 1
ATOM 651 O O . VAL A 1 85 ? 20.884 18.543 54.949 1.00 14.34 105 VAL A O 1
ATOM 655 N N . PRO A 1 86 ? 22.006 16.837 55.878 1.00 17.23 106 PRO A N 1
ATOM 656 C CA . PRO A 1 86 ? 22.637 15.512 55.937 1.00 17.47 106 PRO A CA 1
ATOM 657 C C . PRO A 1 86 ? 21.716 14.357 56.344 1.00 17.92 106 PRO A C 1
ATOM 658 O O . PRO A 1 86 ? 20.562 14.558 56.725 1.00 16.83 106 PRO A O 1
ATOM 662 N N . GLY A 1 87 ? 22.261 13.146 56.289 1.00 17.48 107 GLY A N 1
ATOM 663 C CA . GLY A 1 87 ? 21.509 11.962 56.657 1.00 16.81 107 GLY A CA 1
ATOM 664 C C . GLY A 1 87 ? 21.819 10.832 55.698 1.00 16.61 107 GLY A C 1
ATOM 665 O O . GLY A 1 87 ? 21.736 11.013 54.485 1.00 16.26 107 GLY A O 1
ATOM 666 N N . ASN A 1 88 ? 22.182 9.667 56.228 1.00 16.11 108 ASN A N 1
ATOM 667 C CA . ASN A 1 88 ? 22.506 8.529 55.368 1.00 14.88 108 ASN A CA 1
ATOM 668 C C . ASN A 1 88 ? 21.322 8.206 54.450 1.00 15.08 108 ASN A C 1
ATOM 669 O O . ASN A 1 88 ? 20.159 8.293 54.867 1.00 11.02 108 ASN A O 1
ATOM 674 N N . TRP A 1 89 ? 21.622 7.842 53.201 1.00 14.41 109 TRP A N 1
ATOM 675 C CA . TRP A 1 89 ? 20.570 7.552 52.237 1.00 14.18 109 TRP A CA 1
ATOM 676 C C . TRP A 1 89 ? 19.767 6.277 52.518 1.00 15.97 109 TRP A C 1
ATOM 677 O O . TRP A 1 89 ? 18.614 6.166 52.083 1.00 13.13 109 TRP A O 1
ATOM 688 N N . GLU A 1 90 ? 20.352 5.331 53.260 1.00 15.78 110 GLU A N 1
ATOM 689 C CA . GLU A 1 90 ? 19.633 4.099 53.594 1.00 17.87 110 GLU A CA 1
ATOM 690 C C . GLU A 1 90 ? 18.445 4.418 54.503 1.00 17.89 110 GLU A C 1
ATOM 691 O O . GLU A 1 90 ? 17.464 3.672 54.557 1.00 18.21 110 GLU A O 1
ATOM 697 N N . ARG A 1 91 ? 18.531 5.527 55.223 1.00 16.79 111 ARG A N 1
ATOM 698 C CA . ARG A 1 91 ? 17.433 5.910 56.093 1.00 15.80 111 ARG A CA 1
ATOM 699 C C . ARG A 1 91 ? 16.499 6.858 55.354 1.00 15.08 111 ARG A C 1
ATOM 700 O O . ARG A 1 91 ? 15.652 7.509 55.952 1.00 14.08 111 ARG A O 1
ATOM 708 N N . GLN A 1 92 ? 16.649 6.915 54.035 1.00 16.08 112 GLN A N 1
ATOM 709 C CA . GLN A 1 92 ? 15.802 7.767 53.216 1.00 16.74 112 GLN A CA 1
ATOM 710 C C . GLN A 1 92 ? 15.267 7.029 51.997 1.00 16.22 112 GLN A C 1
ATOM 711 O O . GLN A 1 92 ? 15.013 7.630 50.958 1.00 14.28 112 GLN A O 1
ATOM 717 N N . GLY A 1 93 ? 15.111 5.714 52.134 1.00 17.35 113 GLY A N 1
ATOM 718 C CA . GLY A 1 93 ? 14.559 4.903 51.059 1.00 17.40 113 GLY A CA 1
ATOM 719 C C . GLY A 1 93 ? 15.455 4.369 49.951 1.00 18.06 113 GLY A C 1
ATOM 720 O O . GLY A 1 93 ? 14.954 3.787 48.975 1.00 15.66 113 GLY A O 1
ATOM 721 N N . TYR A 1 94 ? 16.764 4.550 50.077 1.00 15.18 114 TYR A N 1
ATOM 722 C CA . TYR A 1 94 ? 17.677 4.058 49.052 1.00 15.65 114 TYR A CA 1
ATOM 723 C C . TYR A 1 94 ? 18.575 2.951 49.575 1.00 16.13 114 TYR A C 1
ATOM 724 O O . TYR A 1 94 ? 18.910 2.916 50.755 1.00 17.69 114 TYR A O 1
ATOM 733 N N . GLY A 1 95 ? 18.958 2.040 48.693 1.00 15.79 115 GLY A N 1
ATOM 734 C CA . GLY A 1 95 ? 19.847 0.960 49.081 1.00 16.40 115 GLY A CA 1
ATOM 735 C C . GLY A 1 95 ? 19.417 0.068 50.231 1.00 15.53 115 GLY A C 1
ATOM 736 O O . GLY A 1 95 ? 18.238 -0.196 50.427 1.00 13.63 115 GLY A O 1
ATOM 737 N N . THR A 1 96 ? 20.396 -0.390 51.003 1.00 16.52 116 THR A N 1
ATOM 738 C CA . THR A 1 96 ? 20.132 -1.296 52.116 1.00 17.85 116 THR A CA 1
ATOM 739 C C . THR A 1 96 ? 21.065 -1.079 53.303 1.00 17.21 116 THR A C 1
ATOM 740 O O . THR A 1 96 ? 22.282 -1.131 53.154 1.00 16.93 116 THR A O 1
ATOM 744 N N . ALA A 1 97 ? 20.490 -0.847 54.479 1.00 17.19 117 ALA A N 1
ATOM 745 C CA . ALA A 1 97 ? 21.278 -0.676 55.693 1.00 15.10 117 ALA A CA 1
ATOM 746 C C . ALA A 1 97 ? 21.755 -2.077 56.082 1.00 14.81 117 ALA A C 1
ATOM 747 O O . ALA A 1 97 ? 20.970 -3.025 56.094 1.00 12.94 117 ALA A O 1
ATOM 749 N N . ILE A 1 98 ? 23.040 -2.212 56.387 1.00 12.51 118 ILE A N 1
ATOM 750 C CA . ILE A 1 98 ? 23.598 -3.501 56.764 1.00 13.09 118 ILE A CA 1
ATOM 751 C C . ILE A 1 98 ? 24.340 -3.394 58.093 1.00 12.61 118 ILE A C 1
ATOM 752 O O . ILE A 1 98 ? 25.111 -2.455 58.300 1.00 10.84 118 ILE A O 1
ATOM 757 N N . TYR A 1 99 ? 24.102 -4.337 58.998 1.00 9.31 119 TYR A N 1
ATOM 758 C CA . TYR A 1 99 ? 24.833 -4.332 60.255 1.00 12.75 119 TYR A CA 1
ATOM 759 C C . TYR A 1 99 ? 25.648 -5.615 60.419 1.00 13.04 119 TYR A C 1
ATOM 760 O O . TYR A 1 99 ? 25.087 -6.716 60.521 1.00 12.37 119 TYR A O 1
ATOM 769 N N . VAL A 1 100 ? 26.968 -5.463 60.419 1.00 12.65 120 VAL A N 1
ATOM 770 C CA . VAL A 1 100 ? 27.890 -6.580 60.634 1.00 14.83 120 VAL A CA 1
ATOM 771 C C . VAL A 1 100 ? 28.891 -6.076 61.667 1.00 15.44 120 VAL A C 1
ATOM 772 O O . VAL A 1 100 ? 29.004 -4.863 61.884 1.00 12.06 120 VAL A O 1
ATOM 776 N N . ASN A 1 101 ? 29.614 -7.000 62.291 1.00 15.73 121 ASN A N 1
ATOM 777 C CA . ASN A 1 101 ? 30.562 -6.640 63.329 1.00 17.57 121 ASN A CA 1
ATOM 778 C C . ASN A 1 101 ? 32.034 -6.670 62.931 1.00 17.43 121 ASN A C 1
ATOM 779 O O . ASN A 1 101 ? 32.579 -5.655 62.504 1.00 18.54 121 ASN A O 1
ATOM 784 N N . GLU A 1 102 ? 32.670 -7.829 63.062 1.00 17.92 122 GLU A N 1
ATOM 785 C CA . GLU A 1 102 ? 34.089 -7.963 62.751 1.00 21.18 122 GLU A CA 1
ATOM 786 C C . GLU A 1 102 ? 34.406 -8.243 61.289 1.00 21.99 122 GLU A C 1
ATOM 787 O O . GLU A 1 102 ? 35.532 -8.617 60.967 1.00 24.53 122 GLU A O 1
ATOM 793 N N . THR A 1 103 ? 33.431 -8.074 60.406 1.00 20.32 123 THR A N 1
ATOM 794 C CA . THR A 1 103 ? 33.666 -8.332 58.990 1.00 20.43 123 THR A CA 1
ATOM 795 C C . THR A 1 103 ? 33.279 -7.136 58.138 1.00 20.51 123 THR A C 1
ATOM 796 O O . THR A 1 103 ? 32.624 -6.209 58.614 1.00 20.74 123 THR A O 1
ATOM 800 N N . TYR A 1 104 ? 33.708 -7.166 56.880 1.00 19.70 124 TYR A N 1
ATOM 801 C CA . TYR A 1 104 ? 33.382 -6.128 55.918 1.00 17.62 124 TYR A CA 1
ATOM 802 C C . TYR A 1 104 ? 32.121 -6.628 55.215 1.00 18.03 124 TYR A C 1
ATOM 803 O O . TYR A 1 104 ? 32.093 -7.763 54.733 1.00 14.77 124 TYR A O 1
ATOM 812 N N . GLU A 1 105 ? 31.084 -5.793 55.168 1.00 17.26 125 GLU A N 1
ATOM 813 C CA . GLU A 1 105 ? 29.828 -6.176 54.532 1.00 17.94 125 GLU A CA 1
ATOM 814 C C . GLU A 1 105 ? 30.010 -6.535 53.059 1.00 19.48 125 GLU A C 1
ATOM 815 O O . GLU A 1 105 ? 29.251 -7.339 52.517 1.00 18.72 125 GLU A O 1
ATOM 821 N N . PHE A 1 106 ? 31.002 -5.938 52.402 1.00 18.74 126 PHE A N 1
ATOM 822 C CA . PHE A 1 106 ? 31.225 -6.244 50.998 1.00 20.47 126 PHE A CA 1
ATOM 823 C C . PHE A 1 106 ? 31.978 -7.561 50.797 1.00 21.51 126 PHE A C 1
ATOM 824 O O . PHE A 1 106 ? 32.047 -8.079 49.680 1.00 21.18 126 PHE A O 1
ATOM 832 N N . ASP A 1 107 ? 32.539 -8.102 51.876 1.00 21.28 127 ASP A N 1
ATOM 833 C CA . ASP A 1 107 ? 33.253 -9.374 51.792 1.00 23.43 127 ASP A CA 1
ATOM 834 C C . ASP A 1 107 ? 32.213 -10.463 52.001 1.00 23.92 127 ASP A C 1
ATOM 835 O O . ASP A 1 107 ? 32.127 -11.051 53.079 1.00 23.71 127 ASP A O 1
ATOM 840 N N . ASP A 1 108 ? 31.430 -10.723 50.958 1.00 23.42 128 ASP A N 1
ATOM 841 C CA . ASP A 1 108 ? 30.358 -11.710 51.022 1.00 25.63 128 ASP A CA 1
ATOM 842 C C . ASP A 1 108 ? 29.991 -12.169 49.610 1.00 25.28 128 ASP A C 1
ATOM 843 O O . ASP A 1 108 ? 30.185 -11.429 48.650 1.00 24.66 128 ASP A O 1
ATOM 848 N N . LYS A 1 109 ? 29.453 -13.379 49.491 1.00 25.09 129 LYS A N 1
ATOM 849 C CA . LYS A 1 109 ? 29.073 -13.912 48.189 1.00 26.57 129 LYS A CA 1
ATOM 850 C C . LYS A 1 109 ? 27.932 -13.142 47.551 1.00 24.97 129 LYS A C 1
ATOM 851 O O . LYS A 1 109 ? 27.792 -13.128 46.329 1.00 24.14 129 LYS A O 1
ATOM 865 N N . PHE A 1 111 ? 27.787 -10.226 47.119 1.00 21.10 131 PHE A N 1
ATOM 866 C CA . PHE A 1 111 ? 28.398 -9.185 46.300 1.00 21.13 131 PHE A CA 1
ATOM 867 C C . PHE A 1 111 ? 29.495 -9.728 45.391 1.00 21.75 131 PHE A C 1
ATOM 868 O O . PHE A 1 111 ? 30.266 -8.964 44.818 1.00 20.07 131 PHE A O 1
ATOM 876 N N . ASN A 1 112 ? 29.553 -11.053 45.265 1.00 23.52 132 ASN A N 1
ATOM 877 C CA . ASN A 1 112 ? 30.534 -11.723 44.408 1.00 24.96 132 ASN A CA 1
ATOM 878 C C . ASN A 1 112 ? 31.929 -11.160 44.629 1.00 24.51 132 ASN A C 1
ATOM 879 O O . ASN A 1 112 ? 32.686 -10.974 43.679 1.00 23.19 132 ASN A O 1
ATOM 884 N N . PHE A 1 113 ? 32.277 -10.901 45.885 1.00 24.64 133 PHE A N 1
ATOM 885 C CA . PHE A 1 113 ? 33.575 -10.317 46.186 1.00 23.73 133 PHE A CA 1
ATOM 886 C C . PHE A 1 113 ? 34.153 -10.799 47.516 1.00 24.12 133 PHE A C 1
ATOM 887 O O . PHE A 1 113 ? 33.427 -10.948 48.505 1.00 22.03 133 PHE A O 1
ATOM 895 N N . LYS A 1 114 ? 35.464 -11.030 47.528 1.00 23.97 134 LYS A N 1
ATOM 896 C CA . LYS A 1 114 ? 36.178 -11.470 48.727 1.00 26.07 134 LYS A CA 1
ATOM 897 C C . LYS A 1 114 ? 37.131 -10.354 49.138 1.00 24.47 134 LYS A C 1
ATOM 898 O O . LYS A 1 114 ? 37.755 -9.727 48.282 1.00 23.37 134 LYS A O 1
ATOM 904 N N . LYS A 1 115 ? 37.254 -10.106 50.438 1.00 23.05 135 LYS A N 1
ATOM 905 C CA . LYS A 1 115 ? 38.133 -9.037 50.898 1.00 23.53 135 LYS A CA 1
ATOM 906 C C . LYS A 1 115 ? 39.530 -9.160 50.284 1.00 23.21 135 LYS A C 1
ATOM 907 O O . LYS A 1 115 ? 40.103 -10.250 50.211 1.00 23.07 135 LYS A O 1
ATOM 913 N N . ASN A 1 116 ? 40.063 -8.032 49.831 1.00 20.68 136 ASN A N 1
ATOM 914 C CA . ASN A 1 116 ? 41.370 -8.003 49.192 1.00 20.52 136 ASN A CA 1
ATOM 915 C C . ASN A 1 116 ? 41.851 -6.552 49.115 1.00 18.86 136 ASN A C 1
ATOM 916 O O . ASN A 1 116 ? 41.867 -5.945 48.049 1.00 16.36 136 ASN A O 1
ATOM 921 N N . PRO A 1 117 ? 42.251 -5.981 50.260 1.00 20.44 137 PRO A N 1
ATOM 922 C CA . PRO A 1 117 ? 42.724 -4.594 50.301 1.00 19.76 137 PRO A CA 1
ATOM 923 C C . PRO A 1 117 ? 43.760 -4.312 49.223 1.00 19.83 137 PRO A C 1
ATOM 924 O O . PRO A 1 117 ? 44.613 -5.151 48.937 1.00 20.00 137 PRO A O 1
ATOM 928 N N . PRO A 1 118 ? 43.706 -3.116 48.616 1.00 19.98 138 PRO A N 1
ATOM 929 C CA . PRO A 1 118 ? 42.761 -2.016 48.867 1.00 19.95 138 PRO A CA 1
ATOM 930 C C . PRO A 1 118 ? 41.470 -2.025 48.030 1.00 18.54 138 PRO A C 1
ATOM 931 O O . PRO A 1 118 ? 40.691 -1.076 48.071 1.00 15.32 138 PRO A O 1
ATOM 935 N N . LEU A 1 119 ? 41.239 -3.097 47.285 1.00 19.23 139 LEU A N 1
ATOM 936 C CA . LEU A 1 119 ? 40.068 -3.183 46.417 1.00 18.84 139 LEU A CA 1
ATOM 937 C C . LEU A 1 119 ? 38.725 -3.431 47.090 1.00 16.96 139 LEU A C 1
ATOM 938 O O . LEU A 1 119 ? 38.637 -4.076 48.127 1.00 16.09 139 LEU A O 1
ATOM 943 N N . VAL A 1 120 ? 37.685 -2.889 46.468 1.00 16.76 140 VAL A N 1
ATOM 944 C CA . VAL A 1 120 ? 36.309 -3.049 46.910 1.00 16.80 140 VAL A CA 1
ATOM 945 C C . VAL A 1 120 ? 35.533 -3.392 45.636 1.00 17.33 140 VAL A C 1
ATOM 946 O O . VAL A 1 120 ? 36.018 -3.148 44.535 1.00 15.62 140 VAL A O 1
ATOM 950 N N . PRO A 1 121 ? 34.333 -3.977 45.769 1.00 18.29 141 PRO A N 1
ATOM 951 C CA . PRO A 1 121 ? 33.511 -4.349 44.608 1.00 19.33 141 PRO A CA 1
ATOM 952 C C . PRO A 1 121 ? 33.271 -3.211 43.620 1.00 20.27 141 PRO A C 1
ATOM 953 O O . PRO A 1 121 ? 33.034 -2.064 44.024 1.00 17.77 141 PRO A O 1
ATOM 957 N N . PHE A 1 122 ? 33.327 -3.524 42.327 1.00 19.82 142 PHE A N 1
ATOM 958 C CA . PHE A 1 122 ? 33.081 -2.507 41.312 1.00 21.80 142 PHE A CA 1
ATOM 959 C C . PHE A 1 122 ? 31.605 -2.477 40.915 1.00 21.44 142 PHE A C 1
ATOM 960 O O . PHE A 1 122 ? 30.896 -1.516 41.198 1.00 19.87 142 PHE A O 1
ATOM 968 N N . ALA A 1 123 ? 31.151 -3.538 40.256 1.00 22.19 143 ALA A N 1
ATOM 969 C CA . ALA A 1 123 ? 29.765 -3.626 39.810 1.00 23.03 143 ALA A CA 1
ATOM 970 C C . ALA A 1 123 ? 28.768 -3.517 40.952 1.00 22.35 143 ALA A C 1
ATOM 971 O O . ALA A 1 123 ? 27.684 -2.942 40.786 1.00 23.28 143 ALA A O 1
ATOM 973 N N . GLU A 1 124 ? 29.137 -4.052 42.111 1.00 21.01 144 GLU A N 1
ATOM 974 C CA . GLU A 1 124 ? 28.255 -4.039 43.273 1.00 21.64 144 GLU A CA 1
ATOM 975 C C . GLU A 1 124 ? 28.289 -2.747 44.090 1.00 21.31 144 GLU A C 1
ATOM 976 O O . GLU A 1 124 ? 27.418 -2.521 44.929 1.00 20.29 144 GLU A O 1
ATOM 982 N N . ASN A 1 125 ? 29.291 -1.906 43.855 1.00 20.53 145 ASN A N 1
ATOM 983 C CA . ASN A 1 125 ? 29.410 -0.645 44.588 1.00 19.59 145 ASN A CA 1
ATOM 984 C C . ASN A 1 125 ? 28.202 0.232 44.234 1.00 19.50 145 ASN A C 1
ATOM 985 O O . ASN A 1 125 ? 27.617 0.085 43.156 1.00 20.37 145 ASN A O 1
ATOM 990 N N . GLU A 1 126 ? 27.828 1.128 45.141 1.00 17.08 146 GLU A N 1
ATOM 991 C CA . GLU A 1 126 ? 26.692 2.026 44.928 1.00 16.82 146 GLU A CA 1
ATOM 992 C C . GLU A 1 126 ? 27.125 3.486 44.800 1.00 17.27 146 GLU A C 1
ATOM 993 O O . GLU A 1 126 ? 28.063 3.930 45.478 1.00 15.89 146 GLU A O 1
ATOM 999 N N . VAL A 1 127 ? 26.433 4.236 43.946 1.00 15.17 147 VAL A N 1
ATOM 1000 C CA . VAL A 1 127 ? 26.757 5.639 43.754 1.00 16.52 147 VAL A CA 1
ATOM 1001 C C . VAL A 1 127 ? 25.578 6.567 44.014 1.00 17.49 147 VAL A C 1
ATOM 1002 O O . VAL A 1 127 ? 24.512 6.428 43.420 1.00 17.69 147 VAL A O 1
ATOM 1006 N N . GLY A 1 128 ? 25.788 7.511 44.923 1.00 18.02 148 GLY A N 1
ATOM 1007 C CA . GLY A 1 128 ? 24.768 8.485 45.248 1.00 18.18 148 GLY A CA 1
ATOM 1008 C C . GLY A 1 128 ? 25.251 9.825 44.735 1.00 19.24 148 GLY A C 1
ATOM 1009 O O . GLY A 1 128 ? 26.232 10.379 45.246 1.00 15.99 148 GLY A O 1
ATOM 1010 N N . SER A 1 129 ? 24.583 10.332 43.703 1.00 19.10 149 SER A N 1
ATOM 1011 C CA . SER A 1 129 ? 24.940 11.613 43.115 1.00 20.87 149 SER A CA 1
ATOM 1012 C C . SER A 1 129 ? 24.064 12.722 43.691 1.00 20.68 149 SER A C 1
ATOM 1013 O O . SER A 1 129 ? 22.843 12.708 43.531 1.00 20.60 149 SER A O 1
ATOM 1016 N N . TYR A 1 130 ? 24.702 13.670 44.374 1.00 20.92 150 TYR A N 1
ATOM 1017 C CA . TYR A 1 130 ? 24.020 14.804 45.005 1.00 19.50 150 TYR A CA 1
ATOM 1018 C C . TYR A 1 130 ? 24.320 16.092 44.240 1.00 19.38 150 TYR A C 1
ATOM 1019 O O . TYR A 1 130 ? 25.434 16.286 43.760 1.00 17.44 150 TYR A O 1
ATOM 1028 N N . ARG A 1 131 ? 23.336 16.980 44.148 1.00 19.23 151 ARG A N 1
ATOM 1029 C CA . ARG A 1 131 ? 23.551 18.256 43.483 1.00 20.61 151 ARG A CA 1
ATOM 1030 C C . ARG A 1 131 ? 22.503 19.288 43.867 1.00 19.83 151 ARG A C 1
ATOM 1031 O O . ARG A 1 131 ? 21.319 18.988 43.934 1.00 18.26 151 ARG A O 1
ATOM 1039 N N . ARG A 1 132 ? 22.946 20.512 44.120 1.00 21.07 152 ARG A N 1
ATOM 1040 C CA . ARG A 1 132 ? 22.022 21.587 44.450 1.00 21.52 152 ARG A CA 1
ATOM 1041 C C . ARG A 1 132 ? 22.605 22.908 43.995 1.00 22.78 152 ARG A C 1
ATOM 1042 O O . ARG A 1 132 ? 23.820 23.053 43.832 1.00 21.31 152 ARG A O 1
ATOM 1050 N N . THR A 1 133 ? 21.722 23.874 43.794 1.00 23.43 153 THR A N 1
ATOM 1051 C CA . THR A 1 133 ? 22.124 25.199 43.375 1.00 24.73 153 THR A CA 1
ATOM 1052 C C . THR A 1 133 ? 22.172 26.078 44.610 1.00 22.84 153 THR A C 1
ATOM 1053 O O . THR A 1 133 ? 21.566 25.752 45.631 1.00 21.14 153 THR A O 1
ATOM 1057 N N . PHE A 1 134 ? 22.896 27.189 44.519 1.00 22.61 154 PHE A N 1
ATOM 1058 C CA . PHE A 1 134 ? 22.998 28.120 45.631 1.00 21.66 154 PHE A CA 1
ATOM 1059 C C . PHE A 1 134 ? 23.527 29.468 45.153 1.00 22.61 154 PHE A C 1
ATOM 1060 O O . PHE A 1 134 ? 24.105 29.575 44.075 1.00 20.44 154 PHE A O 1
ATOM 1068 N N . LYS A 1 135 ? 23.305 30.499 45.959 1.00 23.24 155 LYS A N 1
ATOM 1069 C CA . LYS A 1 135 ? 23.764 31.832 45.629 1.00 27.94 155 LYS A CA 1
ATOM 1070 C C . LYS A 1 135 ? 24.589 32.353 46.789 1.00 28.60 155 LYS A C 1
ATOM 1071 O O . LYS A 1 135 ? 24.251 32.137 47.953 1.00 27.08 155 LYS A O 1
ATOM 1077 N N . VAL A 1 136 ? 25.676 33.035 46.453 1.00 30.27 156 VAL A N 1
ATOM 1078 C CA . VAL A 1 136 ? 26.574 33.616 47.437 1.00 30.75 156 VAL A CA 1
ATOM 1079 C C . VAL A 1 136 ? 26.007 34.961 47.888 1.00 31.09 156 VAL A C 1
ATOM 1080 O O . VAL A 1 136 ? 25.509 35.738 47.070 1.00 31.70 156 VAL A O 1
ATOM 1084 N N . PRO A 1 137 ? 26.065 35.253 49.196 1.00 31.14 157 PRO A N 1
ATOM 1085 C CA . PRO A 1 137 ? 25.539 36.537 49.670 1.00 30.69 157 PRO A CA 1
ATOM 1086 C C . PRO A 1 137 ? 26.279 37.685 48.982 1.00 31.10 157 PRO A C 1
ATOM 1087 O O . PRO A 1 137 ? 27.457 37.561 48.631 1.00 30.92 157 PRO A O 1
ATOM 1091 N N . ALA A 1 138 ? 25.587 38.799 48.789 1.00 31.79 158 ALA A N 1
ATOM 1092 C CA . ALA A 1 138 ? 26.183 39.963 48.149 1.00 32.82 158 ALA A CA 1
ATOM 1093 C C . ALA A 1 138 ? 27.371 40.477 48.955 1.00 32.90 158 ALA A C 1
ATOM 1094 O O . ALA A 1 138 ? 28.352 40.941 48.388 1.00 32.14 158 ALA A O 1
ATOM 1096 N N . ASP A 1 139 ? 27.279 40.376 50.278 1.00 34.49 159 ASP A N 1
ATOM 1097 C CA . ASP A 1 139 ? 28.336 40.845 51.165 1.00 35.82 159 ASP A CA 1
ATOM 1098 C C . ASP A 1 139 ? 29.631 40.048 51.060 1.00 35.51 159 ASP A C 1
ATOM 1099 O O . ASP A 1 139 ? 30.669 40.499 51.533 1.00 36.14 159 ASP A O 1
ATOM 1104 N N . TRP A 1 140 ? 29.575 38.866 50.452 1.00 34.63 160 TRP A N 1
ATOM 1105 C CA . TRP A 1 140 ? 30.771 38.034 50.305 1.00 33.77 160 TRP A CA 1
ATOM 1106 C C . TRP A 1 140 ? 31.592 38.432 49.081 1.00 33.80 160 TRP A C 1
ATOM 1107 O O . TRP A 1 140 ? 32.596 37.793 48.755 1.00 34.73 160 TRP A O 1
ATOM 1118 N N . LYS A 1 141 ? 31.150 39.493 48.417 1.00 33.86 161 LYS A N 1
ATOM 1119 C CA . LYS A 1 141 ? 31.803 40.038 47.226 1.00 34.36 161 LYS A CA 1
ATOM 1120 C C . LYS A 1 141 ? 33.294 40.292 47.462 1.00 32.67 161 LYS A C 1
ATOM 1121 O O . LYS A 1 141 ? 33.664 41.089 48.320 1.00 33.20 161 LYS A O 1
ATOM 1127 N N . GLY A 1 142 ? 34.144 39.604 46.707 1.00 31.73 162 GLY A N 1
ATOM 1128 C CA . GLY A 1 142 ? 35.581 39.786 46.852 1.00 30.64 162 GLY A CA 1
ATOM 1129 C C . GLY A 1 142 ? 36.269 39.004 47.964 1.00 30.01 162 GLY A C 1
ATOM 1130 O O . GLY A 1 142 ? 37.495 38.978 48.033 1.00 30.31 162 GLY A O 1
ATOM 1131 N N . ARG A 1 143 ? 35.498 38.367 48.837 1.00 28.55 163 ARG A N 1
ATOM 1132 C CA . ARG A 1 143 ? 36.080 37.598 49.933 1.00 27.30 163 ARG A CA 1
ATOM 1133 C C . ARG A 1 143 ? 36.455 36.180 49.511 1.00 26.11 163 ARG A C 1
ATOM 1134 O O . ARG A 1 143 ? 36.075 35.716 48.437 1.00 26.23 163 ARG A O 1
ATOM 1142 N N . ARG A 1 144 ? 37.215 35.503 50.367 1.00 24.80 164 ARG A N 1
ATOM 1143 C CA . ARG A 1 144 ? 37.617 34.120 50.134 1.00 22.08 164 ARG A CA 1
ATOM 1144 C C . ARG A 1 144 ? 36.458 33.272 50.634 1.00 21.57 164 ARG A C 1
ATOM 1145 O O . ARG A 1 144 ? 35.892 33.557 51.686 1.00 20.53 164 ARG A O 1
ATOM 1153 N N . VAL A 1 145 ? 36.097 32.238 49.881 1.00 21.65 165 VAL A N 1
ATOM 1154 C CA . VAL A 1 145 ? 34.991 31.372 50.271 1.00 21.49 165 VAL A CA 1
ATOM 1155 C C . VAL A 1 145 ? 35.436 29.912 50.322 1.00 20.94 165 VAL A C 1
ATOM 1156 O O . VAL A 1 145 ? 36.052 29.404 49.385 1.00 20.81 165 VAL A O 1
ATOM 1160 N N . VAL A 1 146 ? 35.109 29.244 51.424 1.00 18.86 166 VAL A N 1
ATOM 1161 C CA . VAL A 1 146 ? 35.490 27.851 51.623 1.00 18.08 166 VAL A CA 1
ATOM 1162 C C . VAL A 1 146 ? 34.304 26.900 51.753 1.00 17.50 166 VAL A C 1
ATOM 1163 O O . VAL A 1 146 ? 33.359 27.172 52.490 1.00 16.46 166 VAL A O 1
ATOM 1167 N N . LEU A 1 147 ? 34.377 25.778 51.039 1.00 17.27 167 LEU A N 1
ATOM 1168 C CA . LEU A 1 147 ? 33.343 24.746 51.085 1.00 18.32 167 LEU A CA 1
ATOM 1169 C C . LEU A 1 147 ? 33.760 23.704 52.115 1.00 17.87 167 LEU A C 1
ATOM 1170 O O . LEU A 1 147 ? 34.837 23.109 52.010 1.00 18.86 167 LEU A O 1
ATOM 1175 N N . CYS A 1 148 ? 32.917 23.490 53.117 1.00 17.61 168 CYS A N 1
ATOM 1176 C CA . CYS A 1 148 ? 33.211 22.509 54.152 1.00 18.33 168 CYS A CA 1
ATOM 1177 C C . CYS A 1 148 ? 32.190 21.371 54.246 1.00 18.27 168 CYS A C 1
ATOM 1178 O O . CYS A 1 148 ? 30.997 21.592 54.471 1.00 16.99 168 CYS A O 1
ATOM 1181 N N . CYS A 1 149 ? 32.671 20.151 54.059 1.00 16.65 169 CYS A N 1
ATOM 1182 C CA . CYS A 1 149 ? 31.819 18.980 54.175 1.00 17.53 169 CYS A CA 1
ATOM 1183 C C . CYS A 1 149 ? 32.307 18.301 55.452 1.00 17.40 169 CYS A C 1
ATOM 1184 O O . CYS A 1 149 ? 33.374 17.678 55.471 1.00 16.21 169 CYS A O 1
ATOM 1187 N N . GLU A 1 150 ? 31.537 18.458 56.524 1.00 15.77 170 GLU A N 1
ATOM 1188 C CA . GLU A 1 150 ? 31.889 17.888 57.820 1.00 16.32 170 GLU A CA 1
ATOM 1189 C C . GLU A 1 150 ? 31.998 16.371 57.815 1.00 16.64 170 GLU A C 1
ATOM 1190 O O . GLU A 1 150 ? 32.736 15.800 58.622 1.00 15.97 170 GLU A O 1
ATOM 1196 N N . GLY A 1 151 ? 31.264 15.715 56.922 1.00 13.31 171 GLY A N 1
ATOM 1197 C CA . GLY A 1 151 ? 31.323 14.267 56.877 1.00 13.92 171 GLY A CA 1
ATOM 1198 C C . GLY A 1 151 ? 30.468 13.600 55.821 1.00 13.66 171 GLY A C 1
ATOM 1199 O O . GLY A 1 151 ? 29.252 13.794 55.745 1.00 10.22 171 GLY A O 1
ATOM 1200 N N . VAL A 1 152 ? 31.128 12.814 54.989 1.00 13.34 172 VAL A N 1
ATOM 1201 C CA . VAL A 1 152 ? 30.465 12.086 53.936 1.00 16.87 172 VAL A CA 1
ATOM 1202 C C . VAL A 1 152 ? 31.083 10.724 54.010 1.00 18.69 172 VAL A C 1
ATOM 1203 O O . VAL A 1 152 ? 32.317 10.591 54.002 1.00 17.10 172 VAL A O 1
ATOM 1207 N N . ILE A 1 153 ? 30.242 9.705 54.101 1.00 20.98 173 ILE A N 1
ATOM 1208 C CA . ILE A 1 153 ? 30.862 8.428 54.195 1.00 23.94 173 ILE A CA 1
ATOM 1209 C C . ILE A 1 153 ? 31.229 7.695 52.975 1.00 27.99 173 ILE A C 1
ATOM 1210 O O . ILE A 1 153 ? 30.492 7.595 51.944 1.00 26.86 173 ILE A O 1
ATOM 1215 N N . SER A 1 154 ? 32.412 7.129 53.213 1.00 32.66 174 SER A N 1
ATOM 1216 C CA . SER A 1 154 ? 33.283 6.377 52.337 1.00 32.72 174 SER A CA 1
ATOM 1217 C C . SER A 1 154 ? 33.994 7.329 51.379 1.00 30.57 174 SER A C 1
ATOM 1218 O O . SER A 1 154 ? 34.781 8.150 51.798 1.00 34.91 174 SER A O 1
ATOM 1221 N N . PHE A 1 155 ? 33.717 7.310 50.090 1.00 27.46 175 PHE A N 1
ATOM 1222 C CA . PHE A 1 155 ? 34.454 8.216 49.139 1.00 23.07 175 PHE A CA 1
ATOM 1223 C C . PHE A 1 155 ? 33.602 9.156 48.270 1.00 21.55 175 PHE A C 1
ATOM 1224 O O . PHE A 1 155 ? 32.466 8.828 48.031 1.00 20.80 175 PHE A O 1
ATOM 1232 N N . TYR A 1 156 ? 34.125 10.304 47.807 1.00 19.16 176 TYR A N 1
ATOM 1233 C CA . TYR A 1 156 ? 33.341 11.201 46.943 1.00 18.21 176 TYR A CA 1
ATOM 1234 C C . TYR A 1 156 ? 34.209 12.209 46.198 1.00 19.08 176 TYR A C 1
ATOM 1235 O O . TYR A 1 156 ? 35.276 12.611 46.682 1.00 18.45 176 TYR A O 1
ATOM 1244 N N . TYR A 1 157 ? 33.770 12.564 44.993 1.00 17.82 177 TYR A N 1
ATOM 1245 C CA . TYR A 1 157 ? 34.440 13.569 44.180 1.00 18.78 177 TYR A CA 1
ATOM 1246 C C . TYR A 1 157 ? 33.513 14.751 44.399 1.00 19.09 177 TYR A C 1
ATOM 1247 O O . TYR A 1 157 ? 32.322 14.556 44.654 1.00 17.71 177 TYR A O 1
ATOM 1256 N N . VAL A 1 158 ? 34.043 15.965 44.313 1.00 17.92 178 VAL A N 1
ATOM 1257 C CA . VAL A 1 158 ? 33.214 17.147 44.487 1.00 18.38 178 VAL A CA 1
ATOM 1258 C C . VAL A 1 158 ? 33.564 18.187 43.429 1.00 19.02 178 VAL A C 1
ATOM 1259 O O . VAL A 1 158 ? 34.738 18.399 43.111 1.00 17.35 178 VAL A O 1
ATOM 1263 N N . TRP A 1 159 ? 32.528 18.807 42.870 1.00 18.71 179 TRP A N 1
ATOM 1264 C CA . TRP A 1 159 ? 32.681 19.837 41.845 1.00 19.54 179 TRP A CA 1
ATOM 1265 C C . TRP A 1 159 ? 31.831 21.049 42.209 1.00 20.61 179 TRP A C 1
ATOM 1266 O O . TRP A 1 159 ? 30.785 20.927 42.852 1.00 20.00 179 TRP A O 1
ATOM 1277 N N . VAL A 1 160 ? 32.285 22.219 41.785 1.00 20.56 180 VAL A N 1
ATOM 1278 C CA . VAL A 1 160 ? 31.535 23.445 41.989 1.00 20.93 180 VAL A CA 1
ATOM 1279 C C . VAL A 1 160 ? 31.522 24.102 40.610 1.00 21.57 180 VAL A C 1
ATOM 1280 O O . VAL A 1 160 ? 32.574 24.311 39.995 1.00 20.80 180 VAL A O 1
ATOM 1284 N N . ASN A 1 161 ? 30.322 24.381 40.111 1.00 20.49 181 ASN A N 1
ATOM 1285 C CA . ASN A 1 161 ? 30.146 24.980 38.793 1.00 19.47 181 ASN A CA 1
ATOM 1286 C C . ASN A 1 161 ? 30.891 24.201 37.709 1.00 19.67 181 ASN A C 1
ATOM 1287 O O . ASN A 1 161 ? 31.571 24.785 36.865 1.00 17.86 181 ASN A O 1
ATOM 1292 N N . GLY A 1 162 ? 30.759 22.877 37.741 1.00 19.33 182 GLY A N 1
ATOM 1293 C CA . GLY A 1 162 ? 31.411 22.032 36.753 1.00 20.99 182 GLY A CA 1
ATOM 1294 C C . GLY A 1 162 ? 32.911 21.784 36.888 1.00 21.34 182 GLY A C 1
ATOM 1295 O O . GLY A 1 162 ? 33.477 21.014 36.112 1.00 22.30 182 GLY A O 1
ATOM 1296 N N . LYS A 1 163 ? 33.566 22.426 37.847 1.00 21.90 183 LYS A N 1
ATOM 1297 C CA . LYS A 1 163 ? 34.999 22.232 38.030 1.00 24.27 183 LYS A CA 1
ATOM 1298 C C . LYS A 1 163 ? 35.296 21.291 39.193 1.00 22.85 183 LYS A C 1
ATOM 1299 O O . LYS A 1 163 ? 34.822 21.501 40.307 1.00 21.61 183 LYS A O 1
ATOM 1305 N N . LEU A 1 164 ? 36.075 20.249 38.911 1.00 21.93 184 LEU A N 1
ATOM 1306 C CA . LEU A 1 164 ? 36.455 19.250 39.904 1.00 23.06 184 LEU A CA 1
ATOM 1307 C C . LEU A 1 164 ? 37.394 19.831 40.957 1.00 23.73 184 LEU A C 1
ATOM 1308 O O . LEU A 1 164 ? 38.511 20.242 40.644 1.00 23.38 184 LEU A O 1
ATOM 1313 N N . LEU A 1 165 ? 36.942 19.858 42.207 1.00 22.54 185 LEU A N 1
ATOM 1314 C CA . LEU A 1 165 ? 37.755 20.402 43.290 1.00 22.22 185 LEU A CA 1
ATOM 1315 C C . LEU A 1 165 ? 38.729 19.348 43.791 1.00 21.77 185 LEU A C 1
ATOM 1316 O O . LEU A 1 165 ? 39.887 19.637 44.083 1.00 21.81 185 LEU A O 1
ATOM 1321 N N . GLY A 1 166 ? 38.240 18.120 43.887 1.00 21.73 186 GLY A N 1
ATOM 1322 C CA . GLY A 1 166 ? 39.060 17.027 44.357 1.00 20.48 186 GLY A CA 1
ATOM 1323 C C . GLY A 1 166 ? 38.193 15.883 44.834 1.00 20.84 186 GLY A C 1
ATOM 1324 O O . GLY A 1 166 ? 37.063 15.694 44.364 1.00 17.04 186 GLY A O 1
ATOM 1325 N N . TYR A 1 167 ? 38.728 15.109 45.769 1.00 19.28 187 TYR A N 1
ATOM 1326 C CA . TYR A 1 167 ? 38.002 13.983 46.318 1.00 18.69 187 TYR A CA 1
ATOM 1327 C C . TYR A 1 167 ? 38.447 13.766 47.754 1.00 19.29 187 TYR A C 1
ATOM 1328 O O . TYR A 1 167 ? 39.367 14.432 48.231 1.00 19.01 187 TYR A O 1
ATOM 1337 N N . ASN A 1 168 ? 37.797 12.833 48.439 1.00 19.41 188 ASN A N 1
ATOM 1338 C CA . ASN A 1 168 ? 38.125 12.553 49.825 1.00 18.63 188 ASN A CA 1
ATOM 1339 C C . ASN A 1 168 ? 37.808 11.138 50.290 1.00 18.41 188 ASN A C 1
ATOM 1340 O O . ASN A 1 168 ? 36.874 10.491 49.802 1.00 17.04 188 ASN A O 1
ATOM 1345 N N . GLN A 1 169 ? 38.616 10.682 51.240 1.00 16.21 189 GLN A N 1
ATOM 1346 C CA . GLN A 1 169 ? 38.462 9.399 51.907 1.00 18.30 189 GLN A CA 1
ATOM 1347 C C . GLN A 1 169 ? 38.647 9.788 53.380 1.00 18.29 189 GLN A C 1
ATOM 1348 O O . GLN A 1 169 ? 39.510 10.604 53.699 1.00 19.37 189 GLN A O 1
ATOM 1354 N N . GLY A 1 170 ? 37.841 9.221 54.268 1.00 17.84 190 GLY A N 1
ATOM 1355 C CA . GLY A 1 170 ? 37.920 9.585 55.676 1.00 18.22 190 GLY A CA 1
ATOM 1356 C C . GLY A 1 170 ? 36.588 10.267 55.912 1.00 16.76 190 GLY A C 1
ATOM 1357 O O . GLY A 1 170 ? 36.415 11.445 55.607 1.00 14.65 190 GLY A O 1
ATOM 1358 N N . SER A 1 171 ? 35.647 9.508 56.456 1.00 15.83 191 SER A N 1
ATOM 1359 C CA . SER A 1 171 ? 34.282 9.962 56.672 1.00 15.48 191 SER A CA 1
ATOM 1360 C C . SER A 1 171 ? 33.900 10.618 57.997 1.00 14.20 191 SER A C 1
ATOM 1361 O O . SER A 1 171 ? 32.737 10.982 58.178 1.00 14.00 191 SER A O 1
ATOM 1364 N N . LYS A 1 172 ? 34.841 10.790 58.916 1.00 11.39 192 LYS A N 1
ATOM 1365 C CA . LYS A 1 172 ? 34.472 11.356 60.205 1.00 12.30 192 LYS A CA 1
ATOM 1366 C C . LYS A 1 172 ? 35.108 12.694 60.571 1.00 13.03 192 LYS A C 1
ATOM 1367 O O . LYS A 1 172 ? 34.950 13.193 61.687 1.00 10.44 192 LYS A O 1
ATOM 1373 N N . THR A 1 173 ? 35.841 13.270 59.631 1.00 13.12 193 THR A N 1
ATOM 1374 C CA . THR A 1 173 ? 36.450 14.565 59.849 1.00 14.42 193 THR A CA 1
ATOM 1375 C C . THR A 1 173 ? 36.175 15.348 58.581 1.00 15.46 193 THR A C 1
ATOM 1376 O O . THR A 1 173 ? 36.012 14.757 57.516 1.00 14.68 193 THR A O 1
ATOM 1380 N N . ALA A 1 174 ? 36.109 16.669 58.696 1.00 15.37 194 ALA A N 1
ATOM 1381 C CA . ALA A 1 174 ? 35.800 17.512 57.551 1.00 18.06 194 ALA A CA 1
ATOM 1382 C C . ALA A 1 174 ? 36.850 17.591 56.449 1.00 18.82 194 ALA A C 1
ATOM 1383 O O . ALA A 1 174 ? 38.051 17.428 56.684 1.00 18.78 194 ALA A O 1
ATOM 1385 N N . ALA A 1 175 ? 36.357 17.821 55.234 1.00 17.69 195 ALA A N 1
ATOM 1386 C CA . ALA A 1 175 ? 37.188 17.992 54.052 1.00 18.16 195 ALA A CA 1
ATOM 1387 C C . ALA A 1 175 ? 36.812 19.393 53.580 1.00 19.01 195 ALA A C 1
ATOM 1388 O O . ALA A 1 175 ? 35.629 19.716 53.479 1.00 17.61 195 ALA A O 1
ATOM 1390 N N . GLU A 1 176 ? 37.810 20.225 53.303 1.00 19.53 196 GLU A N 1
ATOM 1391 C CA . GLU A 1 176 ? 37.543 21.589 52.869 1.00 21.04 196 GLU A CA 1
ATOM 1392 C C . GLU A 1 176 ? 38.284 21.987 51.603 1.00 20.54 196 GLU A C 1
ATOM 1393 O O . GLU A 1 176 ? 39.382 21.501 51.338 1.00 20.47 196 GLU A O 1
ATOM 1399 N N . TRP A 1 177 ? 37.663 22.877 50.830 1.00 19.39 197 TRP A N 1
ATOM 1400 C CA . TRP A 1 177 ? 38.226 23.373 49.574 1.00 19.19 197 TRP A CA 1
ATOM 1401 C C . TRP A 1 177 ? 37.959 24.859 49.400 1.00 19.01 197 TRP A C 1
ATOM 1402 O O . TRP A 1 177 ? 36.856 25.339 49.662 1.00 17.64 197 TRP A O 1
ATOM 1413 N N . ASP A 1 178 ? 38.978 25.580 48.956 1.00 19.88 198 ASP A N 1
ATOM 1414 C CA . ASP A 1 178 ? 38.850 27.008 48.704 1.00 21.25 198 ASP A CA 1
ATOM 1415 C C . ASP A 1 178 ? 38.212 27.078 47.323 1.00 20.81 198 ASP A C 1
ATOM 1416 O O . ASP A 1 178 ? 38.844 26.687 46.344 1.00 20.00 198 ASP A O 1
ATOM 1421 N N . ILE A 1 179 ? 36.972 27.556 47.240 1.00 19.47 199 ILE A N 1
ATOM 1422 C CA . ILE A 1 179 ? 36.284 27.639 45.948 1.00 21.22 199 ILE A CA 1
ATOM 1423 C C . ILE A 1 179 ? 36.171 29.059 45.388 1.00 22.50 199 ILE A C 1
ATOM 1424 O O . ILE A 1 179 ? 35.422 29.295 44.439 1.00 20.78 199 ILE A O 1
ATOM 1429 N N . THR A 1 180 ? 36.922 29.987 45.977 1.00 23.18 200 THR A N 1
ATOM 1430 C CA . THR A 1 180 ? 36.910 31.387 45.569 1.00 26.11 200 THR A CA 1
ATOM 1431 C C . THR A 1 180 ? 36.970 31.619 44.062 1.00 27.40 200 THR A C 1
ATOM 1432 O O . THR A 1 180 ? 36.077 32.239 43.494 1.00 28.64 200 THR A O 1
ATOM 1436 N N . ASP A 1 181 ? 38.015 31.109 43.420 1.00 29.23 201 ASP A N 1
ATOM 1437 C CA . ASP A 1 181 ? 38.207 31.297 41.985 1.00 31.19 201 ASP A CA 1
ATOM 1438 C C . ASP A 1 181 ? 37.269 30.519 41.074 1.00 32.23 201 ASP A C 1
ATOM 1439 O O . ASP A 1 181 ? 37.347 30.645 39.850 1.00 33.58 201 ASP A O 1
ATOM 1444 N N . VAL A 1 182 ? 36.381 29.721 41.651 1.00 31.90 202 VAL A N 1
ATOM 1445 C CA . VAL A 1 182 ? 35.455 28.934 40.842 1.00 32.25 202 VAL A CA 1
ATOM 1446 C C . VAL A 1 182 ? 34.025 29.465 40.939 1.00 31.29 202 VAL A C 1
ATOM 1447 O O . VAL A 1 182 ? 33.170 29.122 40.125 1.00 30.00 202 VAL A O 1
ATOM 1451 N N . LEU A 1 183 ? 33.778 30.310 41.934 1.00 30.15 203 LEU A N 1
ATOM 1452 C CA . LEU A 1 183 ? 32.457 30.891 42.143 1.00 31.61 203 LEU A CA 1
ATOM 1453 C C . LEU A 1 183 ? 32.087 31.842 41.018 1.00 33.40 203 LEU A C 1
ATOM 1454 O O . LEU A 1 183 ? 32.958 32.418 40.369 1.00 32.82 203 LEU A O 1
ATOM 1459 N N . SER A 1 184 ? 30.788 32.006 40.793 1.00 35.76 204 SER A N 1
ATOM 1460 C CA . SER A 1 184 ? 30.312 32.899 39.749 1.00 39.21 204 SER A CA 1
ATOM 1461 C C . SER A 1 184 ? 29.248 33.819 40.315 1.00 40.79 204 SER A C 1
ATOM 1462 O O . SER A 1 184 ? 28.720 33.588 41.407 1.00 40.26 204 SER A O 1
ATOM 1465 N N . GLU A 1 185 ? 28.942 34.871 39.569 1.00 43.30 205 GLU A N 1
ATOM 1466 C CA . GLU A 1 185 ? 27.927 35.817 39.991 1.00 45.39 205 GLU A CA 1
ATOM 1467 C C . GLU A 1 185 ? 26.584 35.154 39.760 1.00 43.90 205 GLU A C 1
ATOM 1468 O O . GLU A 1 185 ? 26.333 34.602 38.690 1.00 44.93 205 GLU A O 1
ATOM 1474 N N . GLY A 1 186 ? 25.730 35.188 40.773 1.00 41.87 206 GLY A N 1
ATOM 1475 C CA . GLY A 1 186 ? 24.424 34.579 40.630 1.00 39.99 206 GLY A CA 1
ATOM 1476 C C . GLY A 1 186 ? 24.374 33.123 41.051 1.00 37.75 206 GLY A C 1
ATOM 1477 O O . GLY A 1 186 ? 25.005 32.721 42.025 1.00 37.25 206 GLY A O 1
ATOM 1478 N N . GLU A 1 187 ? 23.627 32.332 40.293 1.00 36.34 207 GLU A N 1
ATOM 1479 C CA . GLU A 1 187 ? 23.441 30.915 40.576 1.00 35.14 207 GLU A CA 1
ATOM 1480 C C . GLU A 1 187 ? 24.689 30.038 40.445 1.00 31.71 207 GLU A C 1
ATOM 1481 O O . GLU A 1 187 ? 25.317 29.978 39.388 1.00 29.74 207 GLU A O 1
ATOM 1487 N N . ASN A 1 188 ? 25.027 29.356 41.537 1.00 28.37 208 ASN A N 1
ATOM 1488 C CA . ASN A 1 188 ? 26.183 28.465 41.581 1.00 27.32 208 ASN A CA 1
ATOM 1489 C C . ASN A 1 188 ? 25.729 27.025 41.754 1.00 26.48 208 ASN A C 1
ATOM 1490 O O . ASN A 1 188 ? 24.620 26.761 42.221 1.00 26.95 208 ASN A O 1
ATOM 1495 N N . VAL A 1 189 ? 26.588 26.092 41.376 1.00 26.13 209 VAL A N 1
ATOM 1496 C CA . VAL A 1 189 ? 26.250 24.681 41.466 1.00 26.14 209 VAL A CA 1
ATOM 1497 C C . VAL A 1 189 ? 27.313 23.869 42.190 1.00 24.80 209 VAL A C 1
ATOM 1498 O O . VAL A 1 189 ? 28.507 24.017 41.926 1.00 24.95 209 VAL A O 1
ATOM 1502 N N . VAL A 1 190 ? 26.868 23.017 43.108 1.00 22.30 210 VAL A N 1
ATOM 1503 C CA . VAL A 1 190 ? 27.768 22.147 43.851 1.00 19.97 210 VAL A CA 1
ATOM 1504 C C . VAL A 1 190 ? 27.265 20.715 43.736 1.00 18.71 210 VAL A C 1
ATOM 1505 O O . VAL A 1 190 ? 26.082 20.440 43.937 1.00 16.73 210 VAL A O 1
ATOM 1509 N N . ALA A 1 191 ? 28.174 19.801 43.418 1.00 18.79 211 ALA A N 1
ATOM 1510 C CA . ALA A 1 191 ? 27.810 18.406 43.249 1.00 19.34 211 ALA A CA 1
ATOM 1511 C C . ALA A 1 191 ? 28.784 17.438 43.907 1.00 20.12 211 ALA A C 1
ATOM 1512 O O . ALA A 1 191 ? 30.000 17.622 43.845 1.00 19.03 211 ALA A O 1
ATOM 1514 N N . LEU A 1 192 ? 28.238 16.402 44.536 1.00 19.66 212 LEU A N 1
ATOM 1515 C CA . LEU A 1 192 ? 29.059 15.377 45.169 1.00 21.08 212 LEU A CA 1
ATOM 1516 C C . LEU A 1 192 ? 28.660 14.007 44.628 1.00 20.47 212 LEU A C 1
ATOM 1517 O O . LEU A 1 192 ? 27.473 13.663 44.595 1.00 20.04 212 LEU A O 1
ATOM 1522 N N . GLU A 1 193 ? 29.648 13.230 44.200 1.00 18.52 213 GLU A N 1
ATOM 1523 C CA . GLU A 1 193 ? 29.390 11.890 43.693 1.00 18.65 213 GLU A CA 1
ATOM 1524 C C . GLU A 1 193 ? 29.928 10.944 44.767 1.00 17.38 213 GLU A C 1
ATOM 1525 O O . GLU A 1 193 ? 31.130 10.708 44.846 1.00 16.46 213 GLU A O 1
ATOM 1531 N N . VAL A 1 194 ? 29.024 10.418 45.590 1.00 16.26 214 VAL A N 1
ATOM 1532 C CA . VAL A 1 194 ? 29.385 9.548 46.707 1.00 13.93 214 VAL A CA 1
ATOM 1533 C C . VAL A 1 194 ? 29.339 8.052 46.427 1.00 15.61 214 VAL A C 1
ATOM 1534 O O . VAL A 1 194 ? 28.375 7.535 45.874 1.00 14.55 214 VAL A O 1
ATOM 1538 N N . TYR A 1 195 ? 30.400 7.364 46.833 1.00 15.93 215 TYR A N 1
ATOM 1539 C CA . TYR A 1 195 ? 30.518 5.923 46.661 1.00 16.91 215 TYR A CA 1
ATOM 1540 C C . TYR A 1 195 ? 30.360 5.2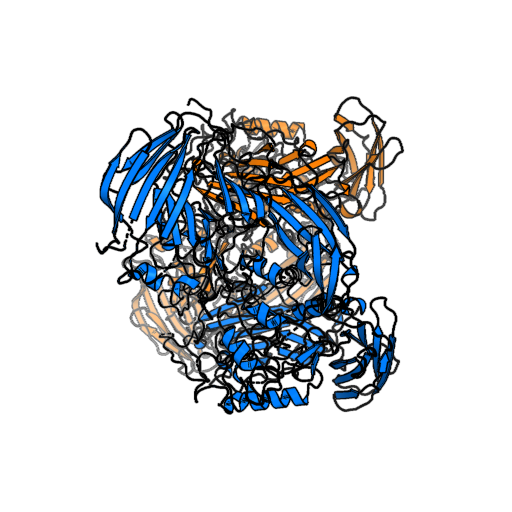21 48.010 1.00 17.60 215 TYR A C 1
ATOM 1541 O O . TYR A 1 195 ? 30.947 5.640 49.013 1.00 15.18 215 TYR A O 1
ATOM 1550 N N . ARG A 1 196 ? 29.564 4.155 48.033 1.00 17.35 216 ARG A N 1
ATOM 1551 C CA . ARG A 1 196 ? 29.345 3.414 49.266 1.00 17.18 216 ARG A CA 1
ATOM 1552 C C . ARG A 1 196 ? 30.651 2.822 49.801 1.00 17.78 216 ARG A C 1
ATOM 1553 O O . ARG A 1 196 ? 30.970 2.965 50.985 1.00 15.58 216 ARG A O 1
ATOM 1561 N N . TRP A 1 197 ? 31.409 2.163 48.930 1.00 16.11 217 TRP A N 1
ATOM 1562 C CA . TRP A 1 197 ? 32.671 1.569 49.344 1.00 16.20 217 TRP A CA 1
ATOM 1563 C C . TRP A 1 197 ? 33.870 2.193 48.636 1.00 16.31 217 TRP A C 1
ATOM 1564 O O . TRP A 1 197 ? 33.753 2.727 47.528 1.00 13.21 217 TRP A O 1
ATOM 1575 N N . SER A 1 198 ? 35.023 2.110 49.293 1.00 14.78 218 SER A N 1
ATOM 1576 C CA . SER A 1 198 ? 36.277 2.626 48.758 1.00 15.43 218 SER A CA 1
ATOM 1577 C C . SER A 1 198 ? 37.364 2.043 49.633 1.00 14.34 218 SER A C 1
ATOM 1578 O O . SER A 1 198 ? 37.063 1.414 50.645 1.00 15.12 218 SER A O 1
ATOM 1581 N N . SER A 1 199 ? 38.620 2.242 49.247 1.00 15.62 219 SER A N 1
ATOM 1582 C CA . SER A 1 199 ? 39.749 1.725 50.021 1.00 17.00 219 SER A CA 1
ATOM 1583 C C . SER A 1 199 ? 39.641 2.164 51.479 1.00 16.51 219 SER A C 1
ATOM 1584 O O . SER A 1 199 ? 39.902 1.382 52.392 1.00 17.22 219 SER A O 1
ATOM 1587 N N . GLY A 1 200 ? 39.250 3.415 51.681 1.00 15.07 220 GLY A N 1
ATOM 1588 C CA . GLY A 1 200 ? 39.111 3.949 53.021 1.00 14.46 220 GLY A CA 1
ATOM 1589 C C . GLY A 1 200 ? 38.207 3.117 53.908 1.00 14.06 220 GLY A C 1
ATOM 1590 O O . GLY A 1 200 ? 38.333 3.161 55.134 1.00 12.83 220 GLY A O 1
ATOM 1591 N N . ALA A 1 201 ? 37.305 2.354 53.294 1.00 14.57 221 ALA A N 1
ATOM 1592 C CA . ALA A 1 201 ? 36.373 1.505 54.033 1.00 13.73 221 ALA A CA 1
ATOM 1593 C C . ALA A 1 201 ? 37.081 0.397 54.810 1.00 12.98 221 ALA A C 1
ATOM 1594 O O . ALA A 1 201 ? 36.549 -0.097 55.810 1.00 12.38 221 ALA A O 1
ATOM 1596 N N . TYR A 1 202 ? 38.266 -0.005 54.360 1.00 10.63 222 TYR A N 1
ATOM 1597 C CA . TYR A 1 202 ? 39.010 -1.039 55.087 1.00 13.42 222 TYR A CA 1
ATOM 1598 C C . TYR A 1 202 ? 39.418 -0.538 56.466 1.00 12.87 222 TYR A C 1
ATOM 1599 O O . TYR A 1 202 ? 39.733 -1.334 57.349 1.00 11.63 222 TYR A O 1
ATOM 1608 N N . LEU A 1 203 ? 39.407 0.780 56.650 1.00 11.46 223 LEU A N 1
ATOM 1609 C CA . LEU A 1 203 ? 39.765 1.358 57.942 1.00 12.76 223 LEU A CA 1
ATOM 1610 C C . LEU A 1 203 ? 38.542 1.837 58.714 1.00 12.50 223 LEU A C 1
ATOM 1611 O O . LEU A 1 203 ? 38.667 2.487 59.759 1.00 12.54 223 LEU A O 1
ATOM 1616 N N . GLU A 1 204 ? 37.360 1.502 58.210 1.00 12.69 224 GLU A N 1
ATOM 1617 C CA . GLU A 1 204 ? 36.114 1.912 58.852 1.00 14.88 224 GLU A CA 1
ATOM 1618 C C . GLU A 1 204 ? 35.243 0.691 59.082 1.00 14.93 224 GLU A C 1
ATOM 1619 O O . GLU A 1 204 ? 34.059 0.649 58.720 1.00 12.62 224 GLU A O 1
ATOM 1625 N N . CYS A 1 205 ? 35.855 -0.300 59.719 1.00 16.17 225 CYS A N 1
ATOM 1626 C CA . CYS A 1 205 ? 35.198 -1.559 60.006 1.00 14.98 225 CYS A CA 1
ATOM 1627 C C . CYS A 1 205 ? 34.694 -1.614 61.452 1.00 15.11 225 CYS A C 1
ATOM 1628 O O . CYS A 1 205 ? 34.770 -2.652 62.103 1.00 14.19 225 CYS A O 1
ATOM 1631 N N . GLN A 1 206 ? 34.188 -0.490 61.951 1.00 13.71 226 GLN A N 1
ATOM 1632 C CA . GLN A 1 206 ? 33.650 -0.428 63.309 1.00 14.35 226 GLN A CA 1
ATOM 1633 C C . GLN A 1 206 ? 32.423 -1.334 63.478 1.00 15.93 226 GLN A C 1
ATOM 1634 O O . GLN A 1 206 ? 31.696 -1.623 62.519 1.00 13.59 226 GLN A O 1
ATOM 1640 N N . ASP A 1 207 ? 32.187 -1.770 64.709 1.00 14.94 227 ASP A N 1
ATOM 1641 C CA . ASP A 1 207 ? 31.037 -2.615 64.995 1.00 14.81 227 ASP A CA 1
ATOM 1642 C C . ASP A 1 207 ? 29.829 -1.687 65.011 1.00 13.43 227 ASP A C 1
ATOM 1643 O O . ASP A 1 207 ? 29.406 -1.222 66.068 1.00 10.61 227 ASP A O 1
ATOM 1656 N N . TRP A 1 209 ? 26.340 0.013 62.188 1.00 12.59 229 TRP A N 1
ATOM 1657 C CA . TRP A 1 209 ? 25.617 -0.018 60.921 1.00 13.63 229 TRP A CA 1
ATOM 1658 C C . TRP A 1 209 ? 26.536 0.541 59.856 1.00 13.70 229 TRP A C 1
ATOM 1659 O O . TRP A 1 209 ? 27.236 1.530 60.090 1.00 14.31 229 TRP A O 1
ATOM 1670 N N . ARG A 1 210 ? 26.549 -0.110 58.699 1.00 15.66 230 ARG A N 1
ATOM 1671 C CA . ARG A 1 210 ? 27.381 0.308 57.580 1.00 17.41 230 ARG A CA 1
ATOM 1672 C C . ARG A 1 210 ? 26.439 1.049 56.644 1.00 19.27 230 ARG A C 1
ATOM 1673 O O . ARG A 1 210 ? 25.608 0.436 55.963 1.00 19.91 230 ARG A O 1
ATOM 1681 N N . LEU A 1 211 ? 26.562 2.374 56.623 1.00 19.17 231 LEU A N 1
ATOM 1682 C CA . LEU A 1 211 ? 25.685 3.212 55.816 1.00 17.63 231 LEU A CA 1
ATOM 1683 C C . LEU A 1 211 ? 26.396 4.043 54.754 1.00 16.52 231 LEU A C 1
ATOM 1684 O O . LEU A 1 211 ? 27.599 3.925 54.576 1.00 14.78 231 LEU A O 1
ATOM 1689 N N . SER A 1 212 ? 25.642 4.900 54.069 1.00 15.23 232 SER A N 1
ATOM 1690 C CA . SER A 1 212 ? 26.190 5.711 52.989 1.00 16.08 232 SER A CA 1
ATOM 1691 C C . SER A 1 212 ? 25.638 7.134 52.921 1.00 16.80 232 SER A C 1
ATOM 1692 O O . SER A 1 212 ? 24.642 7.459 53.563 1.00 16.49 232 SER A O 1
ATOM 1695 N N . GLY A 1 213 ? 26.293 7.972 52.120 1.00 15.71 233 GLY A N 1
ATOM 1696 C CA . GLY A 1 213 ? 25.836 9.336 51.930 1.00 16.57 233 GLY A CA 1
ATOM 1697 C C . GLY A 1 213 ? 26.500 10.424 52.750 1.00 16.35 233 GLY A C 1
ATOM 1698 O O . GLY A 1 213 ? 27.492 10.189 53.444 1.00 15.21 233 GLY A O 1
ATOM 1699 N N . ILE A 1 214 ? 25.942 11.626 52.644 1.00 15.20 234 ILE A N 1
ATOM 1700 C CA . ILE A 1 214 ? 26.424 12.799 53.361 1.00 16.80 234 ILE A CA 1
ATOM 1701 C C . ILE A 1 214 ? 25.866 12.699 54.776 1.00 16.64 234 ILE A C 1
ATOM 1702 O O . ILE A 1 214 ? 24.661 12.860 54.987 1.00 15.72 234 ILE A O 1
ATOM 1707 N N . GLU A 1 215 ? 26.744 12.428 55.737 1.00 16.19 235 GLU A N 1
ATOM 1708 C CA . GLU A 1 215 ? 26.334 12.256 57.132 1.00 17.60 235 GLU A CA 1
ATOM 1709 C C . GLU A 1 215 ? 26.267 13.518 57.974 1.00 14.75 235 GLU A C 1
ATOM 1710 O O . GLU A 1 215 ? 25.482 13.597 58.909 1.00 15.34 235 GLU A O 1
ATOM 1716 N N . ARG A 1 216 ? 27.107 14.495 57.670 1.00 14.76 236 ARG A N 1
ATOM 1717 C CA . ARG A 1 216 ? 27.119 15.721 58.454 1.00 15.53 236 ARG A CA 1
ATOM 1718 C C . ARG A 1 216 ? 26.936 16.982 57.625 1.00 14.61 236 ARG A C 1
ATOM 1719 O O . ARG A 1 216 ? 26.935 16.942 56.398 1.00 14.37 236 ARG A O 1
ATOM 1727 N N . ASP A 1 217 ? 26.786 18.102 58.319 1.00 15.56 237 ASP A N 1
ATOM 1728 C CA . ASP A 1 217 ? 26.580 19.397 57.691 1.00 17.03 237 ASP A CA 1
ATOM 1729 C C . ASP A 1 217 ? 27.506 19.700 56.528 1.00 16.59 237 ASP A C 1
ATOM 1730 O O . ASP A 1 217 ? 28.666 19.292 56.499 1.00 16.27 237 ASP A O 1
ATOM 1735 N N . VAL A 1 218 ? 26.966 20.425 55.562 1.00 15.45 238 VAL A N 1
ATOM 1736 C CA . VAL A 1 218 ? 27.734 20.880 54.419 1.00 15.74 238 VAL A CA 1
ATOM 1737 C C . VAL A 1 218 ? 27.481 22.387 54.464 1.00 15.47 238 VAL A C 1
ATOM 1738 O O . VAL A 1 218 ? 26.328 22.810 54.565 1.00 12.68 238 VAL A O 1
ATOM 1742 N N . TYR A 1 219 ? 28.535 23.196 54.421 1.00 14.64 239 TYR A N 1
ATOM 1743 C CA . TYR A 1 219 ? 28.337 24.643 54.457 1.00 17.66 239 TYR A CA 1
ATOM 1744 C C . TYR A 1 219 ? 29.431 25.468 53.798 1.00 17.35 239 TYR A C 1
ATOM 1745 O O . TYR A 1 219 ? 30.452 24.949 53.353 1.00 20.29 239 TYR A O 1
ATOM 1754 N N . LEU A 1 220 ? 29.191 26.767 53.735 1.00 16.40 240 LEU A N 1
ATOM 1755 C CA . LEU A 1 220 ? 30.148 27.708 53.175 1.00 18.09 240 LEU A CA 1
ATOM 1756 C C . LEU A 1 220 ? 30.506 28.715 54.264 1.00 17.95 240 LEU A C 1
ATOM 1757 O O . LEU A 1 220 ? 29.685 29.021 55.130 1.00 16.53 240 LEU A O 1
ATOM 1762 N N . TYR A 1 221 ? 31.744 29.196 54.247 1.00 17.37 241 TYR A N 1
ATOM 1763 C CA . TYR A 1 221 ? 32.134 30.234 55.181 1.00 19.48 241 TYR A CA 1
ATOM 1764 C C . TYR A 1 221 ? 33.091 31.149 54.440 1.00 20.38 241 TYR A C 1
ATOM 1765 O O . TYR A 1 221 ? 33.846 30.715 53.566 1.00 19.43 241 TYR A O 1
ATOM 1774 N N . SER A 1 222 ? 33.021 32.431 54.767 1.00 22.07 242 SER A N 1
ATOM 1775 C CA . SER A 1 222 ? 33.829 33.422 54.091 1.00 23.90 242 SER A CA 1
ATOM 1776 C C . SER A 1 222 ? 34.805 34.165 54.990 1.00 22.88 242 SER A C 1
ATOM 1777 O O . SER A 1 222 ? 34.461 34.579 56.091 1.00 22.62 242 SER A O 1
ATOM 1780 N N . THR A 1 223 ? 36.027 34.327 54.498 1.00 22.89 243 THR A N 1
ATOM 1781 C CA . THR A 1 223 ? 37.074 35.033 55.221 1.00 21.44 243 THR A CA 1
ATOM 1782 C C . THR A 1 223 ? 37.752 35.993 54.241 1.00 23.24 243 THR A C 1
ATOM 1783 O O . THR A 1 223 ? 37.528 35.919 53.031 1.00 19.13 243 THR A O 1
ATOM 1787 N N . PRO A 1 224 ? 38.567 36.932 54.752 1.00 24.17 244 PRO A N 1
ATOM 1788 C CA . PRO A 1 224 ? 39.243 37.849 53.830 1.00 23.64 244 PRO A CA 1
ATOM 1789 C C . PRO A 1 224 ? 40.354 37.057 53.132 1.00 23.44 244 PRO A C 1
ATOM 1790 O O . PRO A 1 224 ? 40.562 35.882 53.455 1.00 23.26 244 PRO A O 1
ATOM 1794 N N . LYS A 1 225 ? 41.052 37.671 52.179 1.00 23.59 245 LYS A N 1
ATOM 1795 C CA . LYS A 1 225 ? 42.120 36.975 51.459 1.00 24.30 245 LYS A CA 1
ATOM 1796 C C . LYS A 1 225 ? 43.266 36.553 52.384 1.00 24.15 245 LYS A C 1
ATOM 1797 O O . LYS A 1 225 ? 43.886 35.509 52.164 1.00 22.12 245 LYS A O 1
ATOM 1803 N N . GLN A 1 226 ? 43.568 37.365 53.396 1.00 22.36 246 GLN A N 1
ATOM 1804 C CA . GLN A 1 226 ? 44.586 36.980 54.373 1.00 23.24 246 GLN A CA 1
ATOM 1805 C C . GLN A 1 226 ? 43.706 36.658 55.565 1.00 22.51 246 GLN A C 1
ATOM 1806 O O . GLN A 1 226 ? 42.911 37.492 56.005 1.00 21.27 246 GLN A O 1
ATOM 1812 N N . TYR A 1 227 ? 43.843 35.450 56.090 1.00 21.59 247 TYR A N 1
ATOM 1813 C CA . TYR A 1 227 ? 42.977 35.017 57.176 1.00 21.03 247 TYR A CA 1
ATOM 1814 C C . TYR A 1 227 ? 43.689 34.186 58.232 1.00 21.13 247 TYR A C 1
ATOM 1815 O O . TYR A 1 227 ? 44.862 33.842 58.091 1.00 20.45 247 TYR A O 1
ATOM 1824 N N . ILE A 1 228 ? 42.954 33.859 59.288 1.00 20.56 248 ILE A N 1
ATOM 1825 C CA . ILE A 1 228 ? 43.479 33.028 60.362 1.00 20.71 248 ILE A CA 1
ATOM 1826 C C . ILE A 1 228 ? 43.203 31.587 59.925 1.00 19.56 248 ILE A C 1
ATOM 1827 O O . ILE A 1 228 ? 42.058 31.156 59.890 1.00 18.28 248 ILE A O 1
ATOM 1832 N N . ALA A 1 229 ? 44.256 30.856 59.573 1.00 17.91 249 ALA A N 1
ATOM 1833 C CA . ALA A 1 229 ? 44.115 29.481 59.100 1.00 19.14 249 ALA A CA 1
ATOM 1834 C C . ALA A 1 229 ? 44.181 28.405 60.179 1.00 19.57 249 ALA A C 1
ATOM 1835 O O . ALA A 1 229 ? 43.673 27.301 59.983 1.00 18.85 249 ALA A O 1
ATOM 1837 N N . ASP A 1 230 ? 44.796 28.716 61.316 1.00 19.16 250 ASP A N 1
ATOM 1838 C CA . ASP A 1 230 ? 44.920 27.728 62.384 1.00 18.95 250 ASP A CA 1
ATOM 1839 C C . ASP A 1 230 ? 45.571 28.335 63.621 1.00 18.69 250 ASP A C 1
ATOM 1840 O O . ASP A 1 230 ? 46.232 29.373 63.543 1.00 18.42 250 ASP A O 1
ATOM 1845 N N . TYR A 1 231 ? 45.362 27.704 64.770 1.00 17.16 251 TYR A N 1
ATOM 1846 C CA . TYR A 1 231 ? 45.973 28.182 66.005 1.00 18.82 251 TYR A CA 1
ATOM 1847 C C . TYR A 1 231 ? 45.970 27.091 67.075 1.00 18.81 251 TYR A C 1
ATOM 1848 O O . TYR A 1 231 ? 45.048 26.281 67.167 1.00 19.08 251 TYR A O 1
ATOM 1857 N N . LYS A 1 232 ? 47.036 27.055 67.858 1.00 19.47 252 LYS A N 1
ATOM 1858 C CA . LYS A 1 232 ? 47.194 26.044 68.891 1.00 20.29 252 LYS A CA 1
ATOM 1859 C C . LYS A 1 232 ? 47.228 26.670 70.273 1.00 20.58 252 LYS A C 1
ATOM 1860 O O . LYS A 1 232 ? 48.045 27.544 70.546 1.00 20.67 252 LYS A O 1
ATOM 1866 N N . VAL A 1 233 ? 46.329 26.223 71.140 1.00 17.99 253 VAL A N 1
ATOM 1867 C CA . VAL A 1 233 ? 46.253 26.736 72.496 1.00 20.42 253 VAL A CA 1
ATOM 1868 C C . VAL A 1 233 ? 46.852 25.764 73.499 1.00 20.72 253 VAL A C 1
ATOM 1869 O O . VAL A 1 233 ? 46.769 24.546 73.333 1.00 19.79 253 VAL A O 1
ATOM 1873 N N . SER A 1 234 ? 47.459 26.325 74.538 1.00 21.67 254 SER A N 1
ATOM 1874 C CA . SER A 1 234 ? 48.036 25.548 75.623 1.00 22.97 254 SER A CA 1
ATOM 1875 C C . SER A 1 234 ? 47.697 26.314 76.893 1.00 22.87 254 SER A C 1
ATOM 1876 O O . SER A 1 234 ? 48.264 27.369 77.157 1.00 23.57 254 SER A O 1
ATOM 1879 N N . ALA A 1 235 ? 46.743 25.794 77.656 1.00 22.67 255 ALA A N 1
ATOM 1880 C CA . ALA A 1 235 ? 46.321 26.430 78.894 1.00 23.25 255 ALA A CA 1
ATOM 1881 C C . ALA A 1 235 ? 46.454 25.437 80.038 1.00 24.95 255 ALA A C 1
ATOM 1882 O O . ALA A 1 235 ? 45.510 24.708 80.354 1.00 25.00 255 ALA A O 1
ATOM 1884 N N . SER A 1 236 ? 47.632 25.405 80.656 1.00 24.59 256 SER A N 1
ATOM 1885 C CA . SER A 1 236 ? 47.869 24.488 81.758 1.00 25.86 256 SER A CA 1
ATOM 1886 C C . SER A 1 236 ? 48.035 25.176 83.099 1.00 24.88 256 SER A C 1
ATOM 1887 O O . SER A 1 236 ? 47.641 26.327 83.285 1.00 22.65 256 SER A O 1
ATOM 1890 N N . LEU A 1 237 ? 48.602 24.437 84.041 1.00 25.22 257 LEU A N 1
ATOM 1891 C CA . LEU A 1 237 ? 48.831 24.942 85.378 1.00 24.49 257 LEU A CA 1
ATOM 1892 C C . LEU A 1 237 ? 50.283 24.643 85.724 1.00 24.84 257 LEU A C 1
ATOM 1893 O O . LEU A 1 237 ? 50.926 23.835 85.050 1.00 22.51 257 LEU A O 1
ATOM 1898 N N . ASP A 1 238 ? 50.811 25.306 86.753 1.00 26.57 258 ASP A N 1
ATOM 1899 C CA . ASP A 1 238 ? 52.189 25.050 87.152 1.00 26.58 258 ASP A CA 1
ATOM 1900 C C . ASP A 1 238 ? 52.187 23.643 87.746 1.00 27.55 258 ASP A C 1
ATOM 1901 O O . ASP A 1 238 ? 51.243 23.255 88.432 1.00 23.77 258 ASP A O 1
ATOM 1906 N N . LYS A 1 239 ? 53.240 22.879 87.473 1.00 29.76 259 LYS A N 1
ATOM 1907 C CA . LYS A 1 239 ? 53.329 21.506 87.953 1.00 32.52 259 LYS A CA 1
ATOM 1908 C C . LYS A 1 239 ? 53.666 21.344 89.428 1.00 33.29 259 LYS A C 1
ATOM 1909 O O . LYS A 1 239 ? 53.676 20.227 89.936 1.00 33.43 259 LYS A O 1
ATOM 1915 N N . GLU A 1 240 ? 53.953 22.442 90.118 1.00 35.21 260 GLU A N 1
ATOM 1916 C CA . GLU A 1 240 ? 54.275 22.353 91.538 1.00 37.62 260 GLU A CA 1
ATOM 1917 C C . GLU A 1 240 ? 53.005 22.338 92.380 1.00 36.78 260 GLU A C 1
ATOM 1918 O O . GLU A 1 240 ? 52.757 21.385 93.117 1.00 37.08 260 GLU A O 1
ATOM 1924 N N . LYS A 1 241 ? 52.192 23.384 92.254 1.00 34.70 261 LYS A N 1
ATOM 1925 C CA . LYS A 1 241 ? 50.959 23.479 93.029 1.00 34.32 261 LYS A CA 1
ATOM 1926 C C . LYS A 1 241 ? 49.665 23.471 92.206 1.00 32.99 261 LYS A C 1
ATOM 1927 O O . LYS A 1 241 ? 48.565 23.588 92.762 1.00 31.19 261 LYS A O 1
ATOM 1933 N N . TYR A 1 242 ? 49.792 23.341 90.888 1.00 29.66 262 TYR A N 1
ATOM 1934 C CA . TYR A 1 242 ? 48.619 23.301 90.016 1.00 28.54 262 TYR A CA 1
ATOM 1935 C C . TYR A 1 242 ? 47.602 24.407 90.300 1.00 28.62 262 TYR A C 1
ATOM 1936 O O . TYR A 1 242 ? 46.398 24.149 90.334 1.00 28.74 262 TYR A O 1
ATOM 1945 N N . LYS A 1 243 ? 48.074 25.635 90.491 1.00 28.42 263 LYS A N 1
ATOM 1946 C CA . LYS A 1 243 ? 47.167 26.748 90.764 1.00 27.89 263 LYS A CA 1
ATOM 1947 C C . LYS A 1 243 ? 47.327 27.903 89.779 1.00 26.63 263 LYS A C 1
ATOM 1948 O O . LYS A 1 243 ? 46.371 28.616 89.481 1.00 24.48 263 LYS A O 1
ATOM 1954 N N . GLU A 1 244 ? 48.545 28.089 89.286 1.00 26.75 264 GLU A N 1
ATOM 1955 C CA . GLU A 1 244 ? 48.829 29.162 88.344 1.00 27.93 264 GLU A CA 1
ATOM 1956 C C . GLU A 1 244 ? 48.627 28.707 86.902 1.00 27.27 264 GLU A C 1
ATOM 1957 O O . GLU A 1 244 ? 49.207 27.710 86.467 1.00 26.36 264 GLU A O 1
ATOM 1963 N N . GLY A 1 245 ? 47.799 29.439 86.164 1.00 26.49 265 GLY A N 1
ATOM 1964 C CA . GLY A 1 245 ? 47.562 29.092 84.777 1.00 26.70 265 GLY A CA 1
ATOM 1965 C C . GLY A 1 245 ? 48.726 29.513 83.895 1.00 25.92 265 GLY A C 1
ATOM 1966 O O . GLY A 1 245 ? 49.298 30.588 84.075 1.00 26.22 265 GLY A O 1
ATOM 1967 N N . ILE A 1 246 ? 49.090 28.657 82.947 1.00 25.31 266 ILE A N 1
ATOM 1968 C CA . ILE A 1 246 ? 50.175 28.953 82.021 1.00 24.97 266 ILE A CA 1
ATOM 1969 C C . ILE A 1 246 ? 49.554 29.003 80.625 1.00 24.76 266 ILE A C 1
ATOM 1970 O O . ILE A 1 246 ? 49.174 27.973 80.072 1.00 24.69 266 ILE A O 1
ATOM 1975 N N . PHE A 1 247 ? 49.453 30.201 80.062 1.00 22.86 267 PHE A N 1
ATOM 1976 C CA . PHE A 1 247 ? 48.857 30.387 78.744 1.00 22.28 267 PHE A CA 1
ATOM 1977 C C . PHE A 1 247 ? 49.878 30.579 77.619 1.00 22.69 267 PHE A C 1
ATOM 1978 O O . PHE A 1 247 ? 50.727 31.477 77.667 1.00 23.03 267 PHE A O 1
ATOM 1986 N N . ASN A 1 248 ? 49.781 29.736 76.600 1.00 20.92 268 ASN A N 1
ATOM 1987 C CA . ASN A 1 248 ? 50.657 29.819 75.441 1.00 21.78 268 ASN A CA 1
ATOM 1988 C C . ASN A 1 248 ? 49.789 29.789 74.197 1.00 23.86 268 ASN A C 1
ATOM 1989 O O . ASN A 1 248 ? 48.807 29.043 74.144 1.00 26.65 268 ASN A O 1
ATOM 1994 N N . LEU A 1 249 ? 50.141 30.590 73.198 1.00 22.93 269 LEU A N 1
ATOM 1995 C CA . LEU A 1 249 ? 49.357 30.643 71.971 1.00 23.95 269 LEU A CA 1
ATOM 1996 C C . LEU A 1 249 ? 50.210 30.794 70.714 1.00 24.61 269 LEU A C 1
ATOM 1997 O O . LEU A 1 249 ? 51.215 31.506 70.713 1.00 23.55 269 LEU A O 1
ATOM 2002 N N . GLU A 1 250 ? 49.789 30.114 69.650 1.00 24.02 270 GLU A N 1
ATOM 2003 C CA . GLU A 1 250 ? 50.461 30.159 68.358 1.00 25.27 270 GLU A CA 1
ATOM 2004 C C . GLU A 1 250 ? 49.378 30.303 67.297 1.00 23.96 270 GLU A C 1
ATOM 2005 O O . GLU A 1 250 ? 48.361 29.611 67.344 1.00 22.42 270 GLU A O 1
ATOM 2011 N N . VAL A 1 251 ? 49.599 31.189 66.336 1.00 21.47 271 VAL A N 1
ATOM 2012 C CA . VAL A 1 251 ? 48.620 31.398 65.282 1.00 20.54 271 VAL A CA 1
ATOM 2013 C C . VAL A 1 251 ? 49.261 31.341 63.906 1.00 20.82 271 VAL A C 1
ATOM 2014 O O . VAL A 1 251 ? 50.410 31.758 63.717 1.00 20.08 271 VAL A O 1
ATOM 2018 N N . THR A 1 252 ? 48.516 30.814 62.943 1.00 18.52 272 THR A N 1
ATOM 2019 C CA . THR A 1 252 ? 49.014 30.746 61.585 1.00 19.83 272 THR A CA 1
ATOM 2020 C C . THR A 1 252 ? 48.102 31.576 60.693 1.00 19.75 272 THR A C 1
ATOM 2021 O O . THR A 1 252 ? 46.902 31.325 60.612 1.00 18.45 272 THR A O 1
ATOM 2025 N N . VAL A 1 253 ? 48.675 32.584 60.050 1.00 19.77 273 VAL A N 1
ATOM 2026 C CA . VAL A 1 253 ? 47.918 33.424 59.139 1.00 22.02 273 VAL A CA 1
ATOM 2027 C C . VAL A 1 253 ? 48.331 33.001 57.737 1.00 23.77 273 VAL A C 1
ATOM 2028 O O . VAL A 1 253 ? 49.512 32.752 57.482 1.00 23.63 273 VAL A O 1
ATOM 2032 N N . GLU A 1 254 ? 47.361 32.886 56.834 1.00 24.94 274 GLU A N 1
ATOM 2033 C CA . GLU A 1 254 ? 47.658 32.495 55.460 1.00 25.76 274 GLU A CA 1
ATOM 2034 C C . GLU A 1 254 ? 46.974 33.457 54.497 1.00 25.95 274 GLU A C 1
ATOM 2035 O O . GLU A 1 254 ? 46.057 34.188 54.883 1.00 25.39 274 GLU A O 1
ATOM 2041 N N . GLY A 1 255 ? 47.430 33.463 53.247 1.00 26.37 275 GLY A N 1
ATOM 2042 C CA . GLY A 1 255 ? 46.857 34.352 52.253 1.00 27.09 275 GLY A CA 1
ATOM 2043 C C . GLY A 1 255 ? 47.789 35.501 51.916 1.00 28.89 275 GLY A C 1
ATOM 2044 O O . GLY A 1 255 ? 48.556 35.945 52.770 1.00 29.42 275 GLY A O 1
ATOM 2045 N N . PRO A 1 256 ? 47.747 36.011 50.674 1.00 30.60 276 PRO A N 1
ATOM 2046 C CA . PRO A 1 256 ? 48.615 37.120 50.265 1.00 32.02 276 PRO A CA 1
ATOM 2047 C C . PRO A 1 256 ? 48.260 38.464 50.906 1.00 34.09 276 PRO A C 1
ATOM 2048 O O . PRO A 1 256 ? 47.094 38.745 51.184 1.00 34.63 276 PRO A O 1
ATOM 2052 N N . SER A 1 257 ? 49.284 39.280 51.143 1.00 35.55 277 SER A N 1
ATOM 2053 C CA . SER A 1 257 ? 49.114 40.605 51.730 1.00 37.01 277 SER A CA 1
ATOM 2054 C C . SER A 1 257 ? 50.354 41.450 51.429 1.00 38.89 277 SER A C 1
ATOM 2055 O O . SER A 1 257 ? 51.454 41.150 51.901 1.00 38.79 277 SER A O 1
ATOM 2058 N N . ALA A 1 258 ? 50.168 42.507 50.643 1.00 39.87 278 ALA A N 1
ATOM 2059 C CA . ALA A 1 258 ? 51.268 43.385 50.261 1.00 40.60 278 ALA A CA 1
ATOM 2060 C C . ALA A 1 258 ? 51.582 44.422 51.330 1.00 40.76 278 ALA A C 1
ATOM 2061 O O . ALA A 1 258 ? 52.719 44.883 51.436 1.00 41.93 278 ALA A O 1
ATOM 2063 N N . THR A 1 259 ? 50.579 44.786 52.122 1.00 40.60 279 THR A N 1
ATOM 2064 C CA . THR A 1 259 ? 50.770 45.777 53.175 1.00 40.10 279 THR A CA 1
ATOM 2065 C C . THR A 1 259 ? 50.943 45.106 54.531 1.00 39.42 279 THR A C 1
ATOM 2066 O O . THR A 1 259 ? 50.941 43.880 54.632 1.00 39.44 279 THR A O 1
ATOM 2070 N N . ALA A 1 260 ? 51.096 45.919 55.571 1.00 38.57 280 ALA A N 1
ATOM 2071 C CA . ALA A 1 260 ? 51.276 45.408 56.923 1.00 37.03 280 ALA A CA 1
ATOM 2072 C C . ALA A 1 260 ? 49.941 45.036 57.565 1.00 36.44 280 ALA A C 1
ATOM 2073 O O . ALA A 1 260 ? 48.876 45.430 57.091 1.00 36.96 280 ALA A O 1
ATOM 2075 N N . SER A 1 261 ? 50.015 44.269 58.646 1.00 34.67 281 SER A N 1
ATOM 2076 C CA . SER A 1 261 ? 48.833 43.840 59.378 1.00 34.04 281 SER A CA 1
ATOM 2077 C C . SER A 1 261 ? 49.293 43.266 60.709 1.00 32.61 281 SER A C 1
ATOM 2078 O O . SER A 1 261 ? 50.489 43.172 60.969 1.00 32.22 281 SER A O 1
ATOM 2081 N N . SER A 1 262 ? 48.351 42.895 61.562 1.00 30.75 282 SER A N 1
ATOM 2082 C CA . SER A 1 262 ? 48.721 42.328 62.847 1.00 29.28 282 SER A CA 1
ATOM 2083 C C . SER A 1 262 ? 47.669 41.360 63.353 1.00 28.60 282 SER A C 1
ATOM 2084 O O . SER A 1 262 ? 46.548 41.331 62.857 1.00 28.55 282 SER A O 1
ATOM 2087 N N . ILE A 1 263 ? 48.053 40.557 64.336 1.00 28.31 283 ILE A N 1
ATOM 2088 C CA . ILE A 1 263 ? 47.161 39.582 64.941 1.00 27.48 283 ILE A CA 1
ATOM 2089 C C . ILE A 1 263 ? 47.207 39.818 66.442 1.00 27.94 283 ILE A C 1
ATOM 2090 O O . ILE A 1 263 ? 48.271 39.767 67.052 1.00 28.10 283 ILE A O 1
ATOM 2095 N N . ALA A 1 264 ? 46.049 40.095 67.030 1.00 27.74 284 ALA A N 1
ATOM 2096 C CA . ALA A 1 264 ? 45.956 40.361 68.458 1.00 27.93 284 ALA A CA 1
ATOM 2097 C C . ALA A 1 264 ? 44.986 39.388 69.109 1.00 28.13 284 ALA A C 1
ATOM 2098 O O . ALA A 1 264 ? 44.110 38.848 68.443 1.00 29.46 284 ALA A O 1
ATOM 2100 N N . TYR A 1 265 ? 45.149 39.161 70.410 1.00 27.54 285 TYR A N 1
ATOM 2101 C CA . TYR A 1 265 ? 44.262 38.255 71.128 1.00 27.98 285 TYR A CA 1
ATOM 2102 C C . TYR A 1 265 ? 43.888 38.829 72.483 1.00 28.12 285 TYR A C 1
ATOM 2103 O O . TYR A 1 265 ? 44.654 39.586 73.085 1.00 26.94 285 TYR A O 1
ATOM 2112 N N . THR A 1 266 ? 42.705 38.451 72.955 1.00 28.47 286 THR A N 1
ATOM 2113 C CA . THR A 1 266 ? 42.207 38.883 74.249 1.00 28.05 286 THR A CA 1
ATOM 2114 C C . THR A 1 266 ? 41.545 37.676 74.904 1.00 29.21 286 THR A C 1
ATOM 2115 O O . THR A 1 266 ? 40.643 37.069 74.327 1.00 30.72 286 THR A O 1
ATOM 2119 N N . LEU A 1 267 ? 42.005 37.319 76.096 1.00 29.65 287 LEU A N 1
ATOM 2120 C CA . LEU A 1 267 ? 41.439 36.199 76.836 1.00 29.99 287 LEU A CA 1
ATOM 2121 C C . LEU A 1 267 ? 40.486 36.779 77.880 1.00 31.20 287 LEU A C 1
ATOM 2122 O O . LEU A 1 267 ? 40.923 37.456 78.808 1.00 30.17 287 LEU A O 1
ATOM 2127 N N . LYS A 1 268 ? 39.190 36.513 77.730 1.00 32.21 288 LYS A N 1
ATOM 2128 C CA . LYS A 1 268 ? 38.186 37.040 78.652 1.00 32.20 288 LYS A CA 1
ATOM 2129 C C . LYS A 1 268 ? 37.638 35.985 79.607 1.00 32.79 288 LYS A C 1
ATOM 2130 O O . LYS A 1 268 ? 37.586 34.802 79.270 1.00 31.14 288 LYS A O 1
ATOM 2136 N N . ASP A 1 269 ? 37.236 36.416 80.802 1.00 32.74 289 ASP A N 1
ATOM 2137 C CA . ASP A 1 269 ? 36.653 35.503 81.772 1.00 33.72 289 ASP A CA 1
ATOM 2138 C C . ASP A 1 269 ? 35.164 35.411 81.451 1.00 33.85 289 ASP A C 1
ATOM 2139 O O . ASP A 1 269 ? 34.689 36.061 80.522 1.00 31.74 289 ASP A O 1
ATOM 2144 N N . ALA A 1 270 ? 34.427 34.603 82.202 1.00 34.68 290 ALA A N 1
ATOM 2145 C CA . ALA A 1 270 ? 32.999 34.450 81.950 1.00 36.88 290 ALA A CA 1
ATOM 2146 C C . ALA A 1 270 ? 32.298 35.802 82.066 1.00 38.44 290 ALA A C 1
ATOM 2147 O O . ALA A 1 270 ? 31.325 36.080 81.368 1.00 38.59 290 ALA A O 1
ATOM 2149 N N . SER A 1 271 ? 32.815 36.641 82.953 1.00 39.67 291 SER A N 1
ATOM 2150 C CA . SER A 1 271 ? 32.260 37.966 83.184 1.00 41.15 291 SER A CA 1
ATOM 2151 C C . SER A 1 271 ? 32.344 38.857 81.952 1.00 41.05 291 SER A C 1
ATOM 2152 O O . SER A 1 271 ? 31.421 39.619 81.657 1.00 41.44 291 SER A O 1
ATOM 2155 N N . GLY A 1 272 ? 33.461 38.763 81.240 1.00 39.40 292 GLY A N 1
ATOM 2156 C CA . GLY A 1 272 ? 33.645 39.574 80.052 1.00 38.43 292 GLY A CA 1
ATOM 2157 C C . GLY A 1 272 ? 34.900 40.416 80.156 1.00 37.24 292 GLY A C 1
ATOM 2158 O O . GLY A 1 272 ? 35.294 41.078 79.196 1.00 36.49 292 GLY A O 1
ATOM 2159 N N . LYS A 1 273 ? 35.529 40.386 81.327 1.00 36.52 293 LYS A N 1
ATOM 2160 C CA . LYS A 1 273 ? 36.746 41.148 81.568 1.00 36.15 293 LYS A CA 1
ATOM 2161 C C . LYS A 1 273 ? 37.975 40.498 80.946 1.00 35.46 293 LYS A C 1
ATOM 2162 O O . LYS A 1 273 ? 38.216 39.300 81.116 1.00 35.77 293 LYS A O 1
ATOM 2168 N N . ALA A 1 274 ? 38.751 41.303 80.228 1.00 33.57 294 ALA A N 1
ATOM 2169 C CA . ALA A 1 274 ? 39.975 40.834 79.606 1.00 31.79 294 ALA A CA 1
ATOM 2170 C C . ALA A 1 274 ? 40.954 40.508 80.727 1.00 31.22 294 ALA A C 1
ATOM 2171 O O . ALA A 1 274 ? 41.057 41.250 81.705 1.00 31.42 294 ALA A O 1
ATOM 2173 N N . VAL A 1 275 ? 41.661 39.392 80.595 1.00 29.68 295 VAL A N 1
ATOM 2174 C CA . VAL A 1 275 ? 42.630 38.988 81.601 1.00 29.06 295 VAL A CA 1
ATOM 2175 C C . VAL A 1 275 ? 44.008 38.879 80.965 1.00 28.04 295 VAL A C 1
ATOM 2176 O O . VAL A 1 275 ? 45.019 39.099 81.621 1.00 29.44 295 VAL A O 1
ATOM 2180 N N . LEU A 1 276 ? 44.038 38.544 79.681 1.00 27.62 296 LEU A N 1
ATOM 2181 C CA . LEU A 1 276 ? 45.291 38.435 78.942 1.00 27.80 296 LEU A CA 1
ATOM 2182 C C . LEU A 1 276 ? 45.088 39.095 77.599 1.00 28.27 296 LEU A C 1
ATOM 2183 O O . LEU A 1 276 ? 44.033 38.951 76.990 1.00 27.27 296 LEU A O 1
ATOM 2188 N N . GLN A 1 277 ? 46.102 39.813 77.135 1.00 29.77 297 GLN A N 1
ATOM 2189 C CA . GLN A 1 277 ? 46.010 40.511 75.862 1.00 31.21 297 GLN A CA 1
ATOM 2190 C C . GLN A 1 277 ? 47.416 40.701 75.304 1.00 30.62 297 GLN A C 1
ATOM 2191 O O . GLN A 1 277 ? 48.379 40.856 76.059 1.00 28.77 297 GLN A O 1
ATOM 2197 N N . ASP A 1 278 ? 47.535 40.662 73.982 1.00 30.13 298 ASP A N 1
ATOM 2198 C CA . ASP A 1 278 ? 48.828 40.825 73.334 1.00 30.70 298 ASP A CA 1
ATOM 2199 C C . ASP A 1 278 ? 48.586 40.968 71.839 1.00 30.49 298 ASP A C 1
ATOM 2200 O O . ASP A 1 278 ? 47.483 40.716 71.360 1.00 31.08 298 ASP A O 1
ATOM 2205 N N . ALA A 1 279 ? 49.614 41.372 71.104 1.00 30.26 299 ALA A N 1
ATOM 2206 C CA . ALA A 1 279 ? 49.491 41.543 69.665 1.00 29.89 299 ALA A CA 1
ATOM 2207 C C . ALA A 1 279 ? 50.863 41.561 69.017 1.00 29.83 299 ALA A C 1
ATOM 2208 O O . ALA A 1 279 ? 51.835 42.016 69.613 1.00 29.34 299 ALA A O 1
ATOM 2210 N N . ILE A 1 280 ? 50.937 41.048 67.795 1.00 31.06 300 ILE A N 1
ATOM 2211 C CA . ILE A 1 280 ? 52.190 41.000 67.057 1.00 31.45 300 ILE A CA 1
ATOM 2212 C C . ILE A 1 280 ? 51.963 41.554 65.658 1.00 32.06 300 ILE A C 1
ATOM 2213 O O . ILE A 1 280 ? 50.921 41.311 65.047 1.00 31.80 300 ILE A O 1
ATOM 2218 N N . ASN A 1 281 ? 52.938 42.296 65.151 1.00 31.63 301 ASN A N 1
ATOM 2219 C CA . ASN A 1 281 ? 52.832 42.856 63.812 1.00 32.14 301 ASN A CA 1
ATOM 2220 C C . ASN A 1 281 ? 53.400 41.856 62.822 1.00 32.01 301 ASN A C 1
ATOM 2221 O O . ASN A 1 281 ? 54.323 41.111 63.147 1.00 31.48 301 ASN A O 1
ATOM 2226 N N . ILE A 1 282 ? 52.845 41.830 61.618 1.00 32.49 302 ILE A N 1
ATOM 2227 C CA . ILE A 1 282 ? 53.348 40.934 60.591 1.00 34.67 302 ILE A CA 1
ATOM 2228 C C . ILE A 1 282 ? 53.377 41.608 59.226 1.00 35.52 302 ILE A C 1
ATOM 2229 O O . ILE A 1 282 ? 52.581 42.497 58.931 1.00 35.93 302 ILE A O 1
ATOM 2234 N N . LYS A 1 283 ? 54.322 41.179 58.403 1.00 36.69 303 LYS A N 1
ATOM 2235 C CA . LYS A 1 283 ? 54.486 41.698 57.059 1.00 37.74 303 LYS A CA 1
ATOM 2236 C C . LYS A 1 283 ? 55.331 40.675 56.325 1.00 37.52 303 LYS A C 1
ATOM 2237 O O . LYS A 1 283 ? 56.419 40.325 56.771 1.00 37.45 303 LYS A O 1
ATOM 2243 N N . SER A 1 284 ? 54.818 40.187 55.204 1.00 36.44 304 SER A N 1
ATOM 2244 C CA . SER A 1 284 ? 55.525 39.182 54.431 1.00 36.30 304 SER A CA 1
ATOM 2245 C C . SER A 1 284 ? 54.929 39.049 53.041 1.00 36.95 304 SER A C 1
ATOM 2246 O O . SER A 1 284 ? 53.743 39.304 52.828 1.00 35.54 304 SER A O 1
ATOM 2249 N N . ARG A 1 285 ? 55.769 38.657 52.093 1.00 37.78 305 ARG A N 1
ATOM 2250 C CA . ARG A 1 285 ? 55.326 38.460 50.727 1.00 39.81 305 ARG A CA 1
ATOM 2251 C C . ARG A 1 285 ? 54.979 36.985 50.569 1.00 38.93 305 ARG A C 1
ATOM 2252 O O . ARG A 1 285 ? 54.477 36.559 49.528 1.00 40.46 305 ARG A O 1
ATOM 2260 N N . GLY A 1 286 ? 55.254 36.214 51.619 1.00 37.01 306 GLY A N 1
ATOM 2261 C CA . GLY A 1 286 ? 54.954 34.794 51.605 1.00 35.04 306 GLY A CA 1
ATOM 2262 C C . GLY A 1 286 ? 53.456 34.611 51.752 1.00 33.49 306 GLY A C 1
ATOM 2263 O O . GLY A 1 286 ? 52.724 35.591 51.859 1.00 32.79 306 GLY A O 1
ATOM 2264 N N . LEU A 1 287 ? 52.988 33.370 51.769 1.00 31.50 307 LEU A N 1
ATOM 2265 C CA . LEU A 1 287 ? 51.557 33.127 51.894 1.00 30.33 307 LEU A CA 1
ATOM 2266 C C . LEU A 1 287 ? 51.131 32.562 53.248 1.00 30.06 307 LEU A C 1
ATOM 2267 O O . LEU A 1 287 ? 49.997 32.117 53.410 1.00 28.99 307 LEU A O 1
ATOM 2272 N N . SER A 1 288 ? 52.041 32.577 54.216 1.00 29.63 308 SER A N 1
ATOM 2273 C CA . SER A 1 288 ? 51.714 32.101 55.556 1.00 31.55 308 SER A CA 1
ATOM 2274 C C . SER A 1 288 ? 52.688 32.662 56.580 1.00 31.76 308 SER A C 1
ATOM 2275 O O . SER A 1 288 ? 53.874 32.822 56.303 1.00 32.75 308 SER A O 1
ATOM 2278 N N . ASN A 1 289 ? 52.163 32.976 57.759 1.00 32.32 309 ASN A N 1
ATOM 2279 C CA . ASN A 1 289 ? 52.942 33.523 58.856 1.00 32.14 309 ASN A CA 1
ATOM 2280 C C . ASN A 1 289 ? 52.668 32.729 60.125 1.00 31.82 309 ASN A C 1
ATOM 2281 O O . ASN A 1 289 ? 51.516 32.577 60.525 1.00 31.03 309 ASN A O 1
ATOM 2286 N N . PHE A 1 290 ? 53.724 32.227 60.753 1.00 31.28 310 PHE A N 1
ATOM 2287 C CA . PHE A 1 290 ? 53.590 31.492 62.004 1.00 31.90 310 PHE A CA 1
ATOM 2288 C C . PHE A 1 290 ? 53.909 32.493 63.115 1.00 31.44 310 PHE A C 1
ATOM 2289 O O . PHE A 1 290 ? 55.007 33.043 63.175 1.00 31.49 310 PHE A O 1
ATOM 2297 N N . ILE A 1 291 ? 52.938 32.726 63.990 1.00 31.84 311 ILE A N 1
ATOM 2298 C CA . ILE A 1 291 ? 53.099 33.676 65.080 1.00 30.88 311 ILE A CA 1
ATOM 2299 C C . ILE A 1 291 ? 53.056 33.008 66.451 1.00 30.92 311 ILE A C 1
ATOM 2300 O O . ILE A 1 291 ? 52.051 32.402 66.824 1.00 31.70 311 ILE A O 1
ATOM 2305 N N . ALA A 1 292 ? 54.144 33.137 67.202 1.00 29.00 312 ALA A N 1
ATOM 2306 C CA . ALA A 1 292 ? 54.230 32.557 68.537 1.00 29.07 312 ALA A CA 1
ATOM 2307 C C . ALA A 1 292 ? 54.201 33.667 69.589 1.00 29.10 312 ALA A C 1
ATOM 2308 O O . ALA A 1 292 ? 55.135 34.464 69.691 1.00 28.28 312 ALA A O 1
ATOM 2310 N N . PHE A 1 293 ? 53.129 33.718 70.372 1.00 28.13 313 PHE A N 1
ATOM 2311 C CA . PHE A 1 293 ? 52.996 34.740 71.400 1.00 27.63 313 PHE A CA 1
ATOM 2312 C C . PHE A 1 293 ? 53.778 34.395 72.659 1.00 27.36 313 PHE A C 1
ATOM 2313 O O . PHE A 1 293 ? 54.017 33.223 72.958 1.00 27.57 313 PHE A O 1
ATOM 2321 N N . ASP A 1 294 ? 54.190 35.426 73.385 1.00 26.68 314 ASP A N 1
ATOM 2322 C CA . ASP A 1 294 ? 54.910 35.231 74.633 1.00 27.04 314 ASP A CA 1
ATOM 2323 C C . ASP A 1 294 ? 53.979 34.520 75.610 1.00 26.35 314 ASP A C 1
ATOM 2324 O O . ASP A 1 294 ? 52.769 34.764 75.625 1.00 22.13 314 ASP A O 1
ATOM 2329 N N . GLU A 1 295 ? 54.552 33.636 76.416 1.00 27.19 315 GLU A N 1
ATOM 2330 C CA . GLU A 1 295 ? 53.796 32.897 77.415 1.00 29.51 315 GLU A CA 1
ATOM 2331 C C . GLU A 1 295 ? 53.332 33.855 78.505 1.00 29.28 315 GLU A C 1
ATOM 2332 O O . GLU A 1 295 ? 54.076 34.741 78.909 1.00 31.21 315 GLU A O 1
ATOM 2338 N N . LYS A 1 296 ? 52.100 33.677 78.970 1.00 29.74 316 LYS A N 1
ATOM 2339 C CA . LYS A 1 296 ? 51.535 34.517 80.022 1.00 30.53 316 LYS A CA 1
ATOM 2340 C C . LYS A 1 296 ? 51.138 33.647 81.205 1.00 30.50 316 LYS A C 1
ATOM 2341 O O . LYS A 1 296 ? 51.017 32.427 81.074 1.00 30.94 316 LYS A O 1
ATOM 2347 N N . LYS A 1 297 ? 50.928 34.278 82.355 1.00 29.50 317 LYS A N 1
ATOM 2348 C CA . LYS A 1 297 ? 50.537 33.560 83.565 1.00 29.60 317 LYS A CA 1
ATOM 2349 C C . LYS A 1 297 ? 49.298 34.183 84.192 1.00 29.63 317 LYS A C 1
ATOM 2350 O O . LYS A 1 297 ? 49.059 35.389 84.065 1.00 27.34 317 LYS A O 1
ATOM 2356 N N . ILE A 1 298 ? 48.511 33.351 84.865 1.00 29.86 318 ILE A N 1
ATOM 2357 C CA . ILE A 1 298 ? 47.315 33.805 85.567 1.00 30.01 318 ILE A CA 1
ATOM 2358 C C . ILE A 1 298 ? 47.390 33.183 86.958 1.00 29.97 318 ILE A C 1
ATOM 2359 O O . ILE A 1 298 ? 47.238 31.968 87.107 1.00 29.26 318 ILE A O 1
ATOM 2364 N N . ALA A 1 299 ? 47.642 34.007 87.970 1.00 29.49 319 ALA A N 1
ATOM 2365 C CA . ALA A 1 299 ? 47.714 33.514 89.338 1.00 29.48 319 ALA A CA 1
ATOM 2366 C C . ALA A 1 299 ? 46.293 33.207 89.778 1.00 28.68 319 ALA A C 1
ATOM 2367 O O . ALA A 1 299 ? 45.366 33.935 89.428 1.00 28.76 319 ALA A O 1
ATOM 2369 N N . GLU A 1 300 ? 46.118 32.132 90.535 1.00 30.04 320 GLU A N 1
ATOM 2370 C CA . GLU A 1 300 ? 44.789 31.743 91.006 1.00 31.22 320 GLU A CA 1
ATOM 2371 C C . GLU A 1 300 ? 43.785 31.687 89.853 1.00 29.29 320 GLU A C 1
ATOM 2372 O O . GLU A 1 300 ? 42.691 32.238 89.940 1.00 28.18 320 GLU A O 1
ATOM 2378 N N . VAL A 1 301 ? 44.163 31.020 88.770 1.00 28.72 321 VAL A N 1
ATOM 2379 C CA . VAL A 1 301 ? 43.287 30.912 87.609 1.00 27.79 321 VAL A CA 1
ATOM 2380 C C . VAL A 1 301 ? 42.066 30.041 87.913 1.00 26.94 321 VAL A C 1
ATOM 2381 O O . VAL A 1 301 ? 42.134 29.123 88.730 1.00 25.18 321 VAL A O 1
ATOM 2385 N N . LYS A 1 302 ? 40.940 30.355 87.280 1.00 27.61 322 LYS A N 1
ATOM 2386 C CA . LYS A 1 302 ? 39.723 29.568 87.467 1.00 28.48 322 LYS A CA 1
ATOM 2387 C C . LYS A 1 302 ? 39.958 28.290 86.666 1.00 26.55 322 LYS A C 1
ATOM 2388 O O . LYS A 1 302 ? 39.957 28.312 85.438 1.00 25.83 322 LYS A O 1
ATOM 2394 N N . ALA A 1 303 ? 40.173 27.184 87.369 1.00 25.61 323 ALA A N 1
ATOM 2395 C CA . ALA A 1 303 ? 40.446 25.904 86.725 1.00 25.05 323 ALA A CA 1
ATOM 2396 C C . ALA A 1 303 ? 39.232 25.237 86.088 1.00 23.75 323 ALA A C 1
ATOM 2397 O O . ALA A 1 303 ? 38.093 25.463 86.491 1.00 22.67 323 ALA A O 1
ATOM 2399 N N . TRP A 1 304 ? 39.501 24.417 85.078 1.00 23.05 324 TRP A N 1
ATOM 2400 C CA . TRP A 1 304 ? 38.465 23.681 84.368 1.00 22.33 324 TRP A CA 1
ATOM 2401 C C . TRP A 1 304 ? 38.574 22.202 84.726 1.00 21.62 324 TRP A C 1
ATOM 2402 O O . TRP A 1 304 ? 39.670 21.640 84.748 1.00 20.38 324 TRP A O 1
ATOM 2413 N N . ASN A 1 305 ? 37.435 21.589 85.020 1.00 22.20 325 ASN A N 1
ATOM 2414 C CA . ASN A 1 305 ? 37.358 20.161 85.309 1.00 23.08 325 ASN A CA 1
ATOM 2415 C C . ASN A 1 305 ? 35.894 19.753 85.127 1.00 23.60 325 ASN A C 1
ATOM 2416 O O . ASN A 1 305 ? 35.029 20.611 84.937 1.00 22.44 325 ASN A O 1
ATOM 2421 N N . ALA A 1 306 ? 35.616 18.454 85.164 1.00 23.52 326 ALA A N 1
ATOM 2422 C CA . ALA A 1 306 ? 34.260 17.965 84.942 1.00 25.15 326 ALA A CA 1
ATOM 2423 C C . ALA A 1 306 ? 33.215 18.500 85.906 1.00 25.33 326 ALA A C 1
ATOM 2424 O O . ALA A 1 306 ? 32.056 18.677 85.528 1.00 23.94 326 ALA A O 1
ATOM 2426 N N . GLU A 1 307 ? 33.623 18.748 87.150 1.00 25.26 327 GLU A N 1
ATOM 2427 C CA . GLU A 1 307 ? 32.710 19.249 88.165 1.00 24.85 327 GLU A CA 1
ATOM 2428 C C . GLU A 1 307 ? 32.537 20.762 88.047 1.00 25.10 327 GLU A C 1
ATOM 2429 O O . GLU A 1 307 ? 31.449 21.294 88.272 1.00 23.94 327 GLU A O 1
ATOM 2435 N N . HIS A 1 308 ? 33.611 21.453 87.679 1.00 24.02 328 HIS A N 1
ATOM 2436 C CA . HIS A 1 308 ? 33.558 22.902 87.519 1.00 24.35 328 HIS A CA 1
ATOM 2437 C C . HIS A 1 308 ? 34.189 23.240 86.178 1.00 23.62 328 HIS A C 1
ATOM 2438 O O . HIS A 1 308 ? 35.394 23.457 86.085 1.00 24.08 328 HIS A O 1
ATOM 2445 N N . PRO A 1 309 ? 33.375 23.291 85.116 1.00 23.29 329 PRO A N 1
ATOM 2446 C CA . PRO A 1 309 ? 33.880 23.596 83.774 1.00 23.39 329 PRO A CA 1
ATOM 2447 C C . PRO A 1 309 ? 34.109 25.073 83.455 1.00 24.75 329 PRO A C 1
ATOM 2448 O O . PRO A 1 309 ? 33.660 25.568 82.418 1.00 24.26 329 PRO A O 1
ATOM 2452 N N . ASN A 1 310 ? 34.819 25.769 84.342 1.00 25.10 330 ASN A N 1
ATOM 2453 C CA . ASN A 1 310 ? 35.120 27.187 84.146 1.00 23.52 330 ASN A CA 1
ATOM 2454 C C . ASN A 1 310 ? 35.817 27.402 82.811 1.00 23.25 330 ASN A C 1
ATOM 2455 O O . ASN A 1 310 ? 36.855 26.795 82.539 1.00 23.09 330 ASN A O 1
ATOM 2460 N N . LEU A 1 311 ? 35.253 28.280 81.990 1.00 21.59 331 LEU A N 1
ATOM 2461 C CA . LEU A 1 311 ? 35.817 28.568 80.681 1.00 23.10 331 LEU A CA 1
ATOM 2462 C C . LEU A 1 311 ? 36.090 30.047 80.458 1.00 23.59 331 LEU A C 1
ATOM 2463 O O . LEU A 1 311 ? 35.298 30.904 80.852 1.00 23.33 331 LEU A O 1
ATOM 2468 N N . TYR A 1 312 ? 37.230 30.324 79.829 1.00 23.38 332 TYR A N 1
ATOM 2469 C CA . TYR A 1 312 ? 37.627 31.678 79.460 1.00 23.31 332 TYR A CA 1
ATOM 2470 C C . TYR A 1 312 ? 37.361 31.714 77.960 1.00 23.92 332 TYR A C 1
ATOM 2471 O O . TYR A 1 312 ? 37.297 30.662 77.319 1.00 23.51 332 TYR A O 1
ATOM 2480 N N . THR A 1 313 ? 37.217 32.906 77.395 1.00 24.55 333 THR A N 1
ATOM 2481 C CA . THR A 1 313 ? 36.971 33.014 75.962 1.00 25.95 333 THR A CA 1
ATOM 2482 C C . THR A 1 313 ? 38.145 33.673 75.260 1.00 25.59 333 THR A C 1
ATOM 2483 O O . THR A 1 313 ? 38.573 34.766 75.634 1.00 25.38 333 THR A O 1
ATOM 2487 N N . LEU A 1 314 ? 38.672 32.988 74.250 1.00 24.63 334 LEU A N 1
ATOM 2488 C CA . LEU A 1 314 ? 39.785 33.501 73.470 1.00 24.44 334 LEU A CA 1
ATOM 2489 C C . LEU A 1 314 ? 39.228 34.195 72.235 1.00 24.75 334 LEU A C 1
ATOM 2490 O O . LEU A 1 314 ? 38.509 33.587 71.443 1.00 23.95 334 LEU A O 1
ATOM 2495 N N . VAL A 1 315 ? 39.551 35.474 72.083 1.00 23.72 335 VAL A N 1
ATOM 2496 C CA . VAL A 1 315 ? 39.090 36.237 70.933 1.00 24.29 335 VAL A CA 1
ATOM 2497 C C . VAL A 1 315 ? 40.308 36.658 70.125 1.00 24.41 335 VAL A C 1
ATOM 2498 O O . VAL A 1 315 ? 41.159 37.394 70.619 1.00 24.56 335 VAL A O 1
ATOM 2502 N N . LEU A 1 316 ? 40.391 36.172 68.892 1.00 23.67 336 LEU A N 1
ATOM 2503 C CA . LEU A 1 316 ? 41.501 36.503 68.010 1.00 24.88 336 LEU A CA 1
ATOM 2504 C C . LEU A 1 316 ? 41.045 37.533 66.987 1.00 25.52 336 LEU A C 1
ATOM 2505 O O . LEU A 1 316 ? 39.920 37.460 66.487 1.00 23.42 336 LEU A O 1
ATOM 2510 N N . GLU A 1 317 ? 41.913 38.487 66.673 1.00 26.39 337 GLU A N 1
ATOM 2511 C CA . GLU A 1 317 ? 41.577 39.508 65.688 1.00 28.15 337 GLU A CA 1
ATOM 2512 C C . GLU A 1 317 ? 42.722 39.776 64.732 1.00 27.78 337 GLU A C 1
ATOM 2513 O O . GLU A 1 317 ? 43.857 40.000 65.151 1.00 27.23 337 GLU A O 1
ATOM 2519 N N . LEU A 1 318 ? 42.416 39.735 63.441 1.00 28.32 338 LEU A N 1
ATOM 2520 C CA . LEU A 1 318 ? 43.395 40.020 62.403 1.00 30.30 338 LEU A CA 1
ATOM 2521 C C . LEU A 1 318 ? 43.062 41.465 62.024 1.00 31.01 338 LEU A C 1
ATOM 2522 O O . LEU A 1 318 ? 41.890 41.789 61.830 1.00 30.85 338 LEU A O 1
ATOM 2527 N N . LYS A 1 319 ? 44.066 42.333 61.927 1.00 31.42 339 LYS A N 1
ATOM 2528 C CA . LYS A 1 319 ? 43.800 43.739 61.607 1.00 32.98 339 LYS A CA 1
ATOM 2529 C C . LYS A 1 319 ? 44.583 44.347 60.442 1.00 33.68 339 LYS A C 1
ATOM 2530 O O . LYS A 1 319 ? 45.654 43.864 60.080 1.00 33.30 339 LYS A O 1
ATOM 2536 N N . ASP A 1 320 ? 44.026 45.418 59.871 1.00 35.35 340 ASP A N 1
ATOM 2537 C CA . ASP A 1 320 ? 44.639 46.161 58.766 1.00 36.97 340 ASP A CA 1
ATOM 2538 C C . ASP A 1 320 ? 45.886 46.863 59.272 1.00 36.64 340 ASP A C 1
ATOM 2539 O O . ASP A 1 320 ? 46.227 46.779 60.452 1.00 35.66 340 ASP A O 1
ATOM 2544 N N . ALA A 1 321 ? 46.547 47.579 58.366 1.00 37.27 341 ALA A N 1
ATOM 2545 C CA . ALA A 1 321 ? 47.739 48.342 58.710 1.00 37.06 341 ALA A CA 1
ATOM 2546 C C . ALA A 1 321 ? 47.254 49.593 59.442 1.00 36.93 341 ALA A C 1
ATOM 2547 O O . ALA A 1 321 ? 48.032 50.293 60.093 1.00 36.72 341 ALA A O 1
ATOM 2549 N N . GLN A 1 322 ? 45.956 49.865 59.318 1.00 36.13 342 GLN A N 1
ATOM 2550 C CA . GLN A 1 322 ? 45.336 51.002 59.986 1.00 36.84 342 GLN A CA 1
ATOM 2551 C C . GLN A 1 322 ? 44.759 50.507 61.302 1.00 36.15 342 GLN A C 1
ATOM 2552 O O . GLN A 1 322 ? 44.166 51.273 62.061 1.00 35.85 342 GLN A O 1
ATOM 2558 N N . GLY A 1 323 ? 44.932 49.214 61.559 1.00 36.00 343 GLY A N 1
ATOM 2559 C CA . GLY A 1 323 ? 44.420 48.626 62.785 1.00 35.47 343 GLY A CA 1
ATOM 2560 C C . GLY A 1 323 ? 42.943 48.259 62.742 1.00 34.22 343 GLY A C 1
ATOM 2561 O O . GLY A 1 323 ? 42.322 48.042 63.783 1.00 34.15 343 GLY A O 1
ATOM 2562 N N . LYS A 1 324 ? 42.368 48.188 61.548 1.00 33.00 344 LYS A N 1
ATOM 2563 C CA . LYS A 1 324 ? 40.957 47.833 61.431 1.00 31.87 344 LYS A CA 1
ATOM 2564 C C . LYS A 1 324 ? 40.775 46.311 61.451 1.00 29.94 344 LYS A C 1
ATOM 2565 O O . LYS A 1 324 ? 41.478 45.588 60.751 1.00 28.27 344 LYS A O 1
ATOM 2571 N N . VAL A 1 325 ? 39.828 45.827 62.249 1.00 28.95 345 VAL A N 1
ATOM 2572 C CA . VAL A 1 325 ? 39.575 44.393 62.336 1.00 29.23 345 VAL A CA 1
ATOM 2573 C C . VAL A 1 325 ? 38.992 43.859 61.031 1.00 29.17 345 VAL A C 1
ATOM 2574 O O . VAL A 1 325 ? 37.900 44.257 60.623 1.00 29.96 345 VAL A O 1
ATOM 2578 N N . THR A 1 326 ? 39.718 42.956 60.379 1.00 28.80 346 THR A N 1
ATOM 2579 C CA . THR A 1 326 ? 39.255 42.362 59.124 1.00 28.70 346 THR A CA 1
ATOM 2580 C C . THR A 1 326 ? 38.690 40.961 59.363 1.00 27.78 346 THR A C 1
ATOM 2581 O O . THR A 1 326 ? 37.953 40.430 58.536 1.00 28.35 346 THR A O 1
ATOM 2585 N N . GLU A 1 327 ? 39.050 40.360 60.494 1.00 26.84 347 GLU A N 1
ATOM 2586 C CA . GLU A 1 327 ? 38.559 39.033 60.841 1.00 26.34 347 GLU A CA 1
ATOM 2587 C C . GLU A 1 327 ? 38.598 38.773 62.334 1.00 25.80 347 GLU A C 1
ATOM 2588 O O . GLU A 1 327 ? 39.570 39.101 63.017 1.00 23.36 347 GLU A O 1
ATOM 2594 N N . LEU A 1 328 ? 37.526 38.169 62.832 1.00 25.28 348 LEU A N 1
ATOM 2595 C CA . LEU A 1 328 ? 37.417 37.847 64.243 1.00 25.91 348 LEU A CA 1
ATOM 2596 C C . LEU A 1 328 ? 36.997 36.385 64.417 1.00 24.48 348 LEU A C 1
ATOM 2597 O O . LEU A 1 328 ? 36.060 35.924 63.777 1.00 24.82 348 LEU A O 1
ATOM 2602 N N . THR A 1 329 ? 37.704 35.659 65.273 1.00 22.03 349 THR A N 1
ATOM 2603 C CA . THR A 1 329 ? 37.383 34.259 65.533 1.00 22.32 349 THR A CA 1
ATOM 2604 C C . THR A 1 329 ? 37.936 33.859 66.905 1.00 22.89 349 THR A C 1
ATOM 2605 O O . THR A 1 329 ? 38.577 34.673 67.575 1.00 23.93 349 THR A O 1
ATOM 2609 N N . GLY A 1 330 ? 37.683 32.620 67.327 1.00 21.70 350 GLY A N 1
ATOM 2610 C CA . GLY A 1 330 ? 38.166 32.172 68.624 1.00 21.45 350 GLY A CA 1
ATOM 2611 C C . GLY A 1 330 ? 37.523 30.898 69.152 1.00 21.56 350 GLY A C 1
ATOM 2612 O O . GLY A 1 330 ? 36.796 30.206 68.438 1.00 21.60 350 GLY A O 1
ATOM 2613 N N . CYS A 1 331 ? 37.783 30.587 70.417 1.00 21.45 351 CYS A N 1
ATOM 2614 C CA . CYS A 1 331 ? 37.241 29.378 71.035 1.00 20.81 351 CYS A CA 1
ATOM 2615 C C . CYS A 1 331 ? 37.234 29.505 72.554 1.00 21.37 351 CYS A C 1
ATOM 2616 O O . CYS A 1 331 ? 37.733 30.488 73.107 1.00 20.69 351 CYS A O 1
ATOM 2619 N N . GLU A 1 332 ? 36.683 28.497 73.224 1.00 20.82 352 GLU A N 1
ATOM 2620 C CA . GLU A 1 332 ? 36.637 28.486 74.679 1.00 21.60 352 GLU A CA 1
ATOM 2621 C C . GLU A 1 332 ? 37.953 27.916 75.184 1.00 21.14 352 GLU A C 1
ATOM 2622 O O . GLU A 1 332 ? 38.566 27.076 74.529 1.00 19.67 352 GLU A O 1
ATOM 2628 N N . VAL A 1 333 ? 38.399 28.385 76.341 1.00 20.28 353 VAL A N 1
ATOM 2629 C CA . VAL A 1 333 ? 39.658 27.912 76.895 1.00 18.90 353 VAL A CA 1
ATOM 2630 C C . VAL A 1 333 ? 39.471 27.424 78.319 1.00 19.50 353 VAL A C 1
ATOM 2631 O O . VAL A 1 333 ? 38.856 28.103 79.138 1.00 19.48 353 VAL A O 1
ATOM 2635 N N . GLY A 1 334 ? 39.999 26.236 78.601 1.00 20.69 354 GLY A N 1
ATOM 2636 C CA . GLY A 1 334 ? 39.896 25.669 79.934 1.00 20.04 354 GLY A CA 1
ATOM 2637 C C . GLY A 1 334 ? 41.274 25.356 80.489 1.00 21.38 354 GLY A C 1
ATOM 2638 O O . GLY A 1 334 ? 42.047 24.619 79.870 1.00 20.97 354 GLY A O 1
ATOM 2639 N N . PHE A 1 335 ? 41.590 25.918 81.653 1.00 18.88 355 PHE A N 1
ATOM 2640 C CA . PHE A 1 335 ? 42.881 25.687 82.287 1.00 18.91 355 PHE A CA 1
ATOM 2641 C C . PHE A 1 335 ? 42.862 24.420 83.128 1.00 19.14 355 PHE A C 1
ATOM 2642 O O . PHE A 1 335 ? 42.140 24.327 84.125 1.00 18.35 355 PHE A O 1
ATOM 2650 N N . ARG A 1 336 ? 43.662 23.443 82.714 1.00 19.07 356 ARG A N 1
ATOM 2651 C CA . ARG A 1 336 ? 43.758 22.171 83.420 1.00 19.32 356 ARG A CA 1
ATOM 2652 C C . ARG A 1 336 ? 44.906 21.370 82.836 1.00 18.99 356 ARG A C 1
ATOM 2653 O O . ARG A 1 336 ? 45.385 21.665 81.747 1.00 18.41 356 ARG A O 1
ATOM 2661 N N . THR A 1 337 ? 45.351 20.359 83.565 1.00 19.15 357 THR A N 1
ATOM 2662 C CA . THR A 1 337 ? 46.422 19.517 83.077 1.00 20.91 357 THR A CA 1
ATOM 2663 C C . THR A 1 337 ? 45.918 18.083 83.036 1.00 21.29 357 THR A C 1
ATOM 2664 O O . THR A 1 337 ? 45.089 17.675 83.849 1.00 21.45 357 THR A O 1
ATOM 2668 N N . SER A 1 338 ? 46.410 17.336 82.062 1.00 20.85 358 SER A N 1
ATOM 2669 C CA . SER A 1 338 ? 46.054 15.944 81.887 1.00 20.71 358 SER A CA 1
ATOM 2670 C C . SER A 1 338 ? 47.378 15.211 81.776 1.00 22.32 358 SER A C 1
ATOM 2671 O O . SER A 1 338 ? 48.181 15.505 80.890 1.00 22.74 358 SER A O 1
ATOM 2674 N N . GLU A 1 339 ? 47.620 14.261 82.669 1.00 22.68 359 GLU A N 1
ATOM 2675 C CA . GLU A 1 339 ? 48.891 13.558 82.623 1.00 24.37 359 GLU A CA 1
ATOM 2676 C C . GLU A 1 339 ? 48.913 12.259 83.404 1.00 23.35 359 GLU A C 1
ATOM 2677 O O . GLU A 1 339 ? 48.048 11.989 84.234 1.00 21.45 359 GLU A O 1
ATOM 2683 N N . ILE A 1 340 ? 49.924 11.453 83.123 1.00 23.66 360 ILE A N 1
ATOM 2684 C CA . ILE A 1 340 ? 50.122 10.210 83.840 1.00 25.61 360 ILE A CA 1
ATOM 2685 C C . ILE A 1 340 ? 51.319 10.505 84.724 1.00 26.53 360 ILE A C 1
ATOM 2686 O O . ILE A 1 340 ? 52.456 10.585 84.252 1.00 28.26 360 ILE A O 1
ATOM 2691 N N . LYS A 1 341 ? 51.042 10.703 86.006 1.00 25.67 361 LYS A N 1
ATOM 2692 C CA . LYS A 1 341 ? 52.061 11.025 86.991 1.00 25.72 361 LYS A CA 1
ATOM 2693 C C . LYS A 1 341 ? 52.225 9.863 87.957 1.00 24.08 361 LYS A C 1
ATOM 2694 O O . LYS A 1 341 ? 51.260 9.418 88.578 1.00 22.56 361 LYS A O 1
ATOM 2700 N N . ASP A 1 342 ? 53.452 9.375 88.075 1.00 23.71 362 ASP A N 1
ATOM 2701 C CA . ASP A 1 342 ? 53.758 8.259 88.954 1.00 25.34 362 ASP A CA 1
ATOM 2702 C C . ASP A 1 342 ? 52.835 7.070 88.694 1.00 25.16 362 ASP A C 1
ATOM 2703 O O . ASP A 1 342 ? 52.361 6.416 89.625 1.00 24.08 362 ASP A O 1
ATOM 2708 N N . GLY A 1 343 ? 52.579 6.799 87.419 1.00 25.12 363 GLY A N 1
ATOM 2709 C CA . GLY A 1 343 ? 51.736 5.672 87.053 1.00 25.31 363 GLY A CA 1
ATOM 2710 C C . GLY A 1 343 ? 50.237 5.890 87.138 1.00 24.62 363 GLY A C 1
ATOM 2711 O O . GLY A 1 343 ? 49.461 4.978 86.837 1.00 25.06 363 GLY A O 1
ATOM 2712 N N . ARG A 1 344 ? 49.816 7.087 87.532 1.00 23.19 364 ARG A N 1
ATOM 2713 C CA . ARG A 1 344 ? 48.391 7.373 87.642 1.00 24.62 364 ARG A CA 1
ATOM 2714 C C . ARG A 1 344 ? 47.906 8.514 86.758 1.00 24.27 364 ARG A C 1
ATOM 2715 O O . ARG A 1 344 ? 48.610 9.513 86.558 1.00 23.01 364 ARG A O 1
ATOM 2723 N N . PHE A 1 345 ? 46.697 8.350 86.224 1.00 22.31 365 PHE A N 1
ATOM 2724 C CA . PHE A 1 345 ? 46.083 9.366 85.376 1.00 21.41 365 PHE A CA 1
ATOM 2725 C C . PHE A 1 345 ? 45.617 10.475 86.308 1.00 21.46 365 PHE A C 1
ATOM 2726 O O . PHE A 1 345 ? 44.849 10.225 87.238 1.00 21.51 365 PHE A O 1
ATOM 2734 N N . CYS A 1 346 ? 46.080 11.694 86.063 1.00 19.47 366 CYS A N 1
ATOM 2735 C CA . CYS A 1 346 ? 45.710 12.810 86.918 1.00 20.17 366 CYS A CA 1
ATOM 2736 C C . CYS A 1 346 ? 45.205 14.019 86.163 1.00 19.20 366 CYS A C 1
ATOM 2737 O O . CYS A 1 346 ? 45.717 14.373 85.102 1.00 16.03 366 CYS A O 1
ATOM 2740 N N . ILE A 1 347 ? 44.187 14.643 86.734 1.00 18.60 367 ILE A N 1
ATOM 2741 C CA . ILE A 1 347 ? 43.613 15.859 86.193 1.00 19.70 367 ILE A CA 1
ATOM 2742 C C . ILE A 1 347 ? 44.060 16.908 87.205 1.00 19.70 367 ILE A C 1
ATOM 2743 O O . ILE A 1 347 ? 43.783 16.770 88.399 1.00 15.94 367 ILE A O 1
ATOM 2748 N N . ASN A 1 348 ? 44.769 17.933 86.739 1.00 21.05 368 ASN A N 1
ATOM 2749 C CA . ASN A 1 348 ? 45.247 18.994 87.627 1.00 23.71 368 ASN A CA 1
ATOM 2750 C C . ASN A 1 348 ? 45.977 18.408 88.836 1.00 22.64 368 ASN A C 1
ATOM 2751 O O . ASN A 1 348 ? 45.742 18.830 89.969 1.00 22.91 368 ASN A O 1
ATOM 2756 N N . GLY A 1 349 ? 46.845 17.430 88.594 1.00 21.14 369 GLY A N 1
ATOM 2757 C CA . GLY A 1 349 ? 47.594 16.811 89.677 1.00 23.34 369 GLY A CA 1
ATOM 2758 C C . GLY A 1 349 ? 46.812 15.932 90.645 1.00 23.11 369 GLY A C 1
ATOM 2759 O O . GLY A 1 349 ? 47.364 15.459 91.640 1.00 23.76 369 GLY A O 1
ATOM 2760 N N . VAL A 1 350 ? 45.532 15.710 90.365 1.00 22.50 370 VAL A N 1
ATOM 2761 C CA . VAL A 1 350 ? 44.687 14.878 91.215 1.00 22.06 370 VAL A CA 1
ATOM 2762 C C . VAL A 1 350 ? 44.299 13.584 90.491 1.00 22.74 370 VAL A C 1
ATOM 2763 O O . VAL A 1 350 ? 43.681 13.615 89.424 1.00 20.04 370 VAL A O 1
ATOM 2767 N N . PRO A 1 351 ? 44.663 12.426 91.059 1.00 22.60 371 PRO A N 1
ATOM 2768 C CA . PRO A 1 351 ? 44.300 11.175 90.389 1.00 22.66 371 PRO A CA 1
ATOM 2769 C C . PRO A 1 351 ? 42.786 11.050 90.375 1.00 22.96 371 PRO A C 1
ATOM 2770 O O . PRO A 1 351 ? 42.139 11.263 91.399 1.00 23.81 371 PRO A O 1
ATOM 2774 N N . VAL A 1 352 ? 42.213 10.718 89.224 1.00 21.65 372 VAL A N 1
ATOM 2775 C CA . VAL A 1 352 ? 40.762 10.609 89.143 1.00 22.46 372 VAL A CA 1
ATOM 2776 C C . VAL A 1 352 ? 40.245 9.258 88.665 1.00 21.06 372 VAL A C 1
ATOM 2777 O O . VAL A 1 352 ? 40.865 8.587 87.843 1.00 22.57 372 VAL A O 1
ATOM 2781 N N . LEU A 1 353 ? 39.094 8.863 89.190 1.00 19.40 373 LEU A N 1
ATOM 2782 C CA . LEU A 1 353 ? 38.480 7.617 88.788 1.00 18.41 373 LEU A CA 1
ATOM 2783 C C . LEU A 1 353 ? 37.710 7.915 87.509 1.00 18.30 373 LEU A C 1
ATOM 2784 O O . LEU A 1 353 ? 36.934 8.869 87.443 1.00 17.19 373 LEU A O 1
ATOM 2789 N N . VAL A 1 354 ? 37.947 7.115 86.482 1.00 16.57 374 VAL A N 1
ATOM 2790 C CA . VAL A 1 354 ? 37.259 7.314 85.224 1.00 15.28 374 VAL A CA 1
ATOM 2791 C C . VAL A 1 354 ? 35.921 6.602 85.236 1.00 14.59 374 VAL A C 1
ATOM 2792 O O . VAL A 1 354 ? 35.852 5.373 85.195 1.00 13.72 374 VAL A O 1
ATOM 2796 N N . LYS A 1 355 ? 34.854 7.383 85.315 1.00 12.99 375 LYS A N 1
ATOM 2797 C CA . LYS A 1 355 ? 33.507 6.829 85.315 1.00 14.22 375 LYS A CA 1
ATOM 2798 C C . LYS A 1 355 ? 32.911 7.211 83.963 1.00 14.28 375 LYS A C 1
ATOM 2799 O O . LYS A 1 355 ? 32.187 8.200 83.830 1.00 14.22 375 LYS A O 1
ATOM 2805 N N . GLY A 1 356 ? 33.235 6.420 82.949 1.00 14.16 376 GLY A N 1
ATOM 2806 C CA . GLY A 1 356 ? 32.757 6.756 81.624 1.00 15.69 376 GLY A CA 1
ATOM 2807 C C . GLY A 1 356 ? 31.910 5.773 80.852 1.00 16.94 376 GLY A C 1
ATOM 2808 O O . GLY A 1 356 ? 31.440 4.749 81.366 1.00 14.90 376 GLY A O 1
ATOM 2809 N N . THR A 1 357 ? 31.717 6.119 79.585 1.00 15.50 377 THR A N 1
ATOM 2810 C CA . THR A 1 357 ? 30.943 5.315 78.658 1.00 16.45 377 THR A CA 1
ATOM 2811 C C . THR A 1 357 ? 31.426 5.605 77.253 1.00 15.81 377 THR A C 1
ATOM 2812 O O . THR A 1 357 ? 31.912 6.704 76.964 1.00 14.70 377 THR A O 1
ATOM 2816 N N . ASN A 1 358 ? 31.321 4.608 76.387 1.00 12.12 378 ASN A N 1
ATOM 2817 C CA . ASN A 1 358 ? 31.679 4.809 74.993 1.00 11.90 378 ASN A CA 1
ATOM 2818 C C . ASN A 1 358 ? 30.395 5.369 74.403 1.00 10.57 378 ASN A C 1
ATOM 2819 O O . ASN A 1 358 ? 29.328 5.231 74.992 1.00 11.23 378 ASN A O 1
ATOM 2824 N N . ARG A 1 359 ? 30.499 6.027 73.264 1.00 8.68 379 ARG A N 1
ATOM 2825 C CA . ARG A 1 359 ? 29.331 6.587 72.615 1.00 10.53 379 ARG A CA 1
ATOM 2826 C C . ARG A 1 359 ? 29.556 6.689 71.119 1.00 8.59 379 ARG A C 1
ATOM 2827 O O . ARG A 1 359 ? 30.561 7.228 70.670 1.00 7.78 379 ARG A O 1
ATOM 2835 N N . HIS A 1 360 ? 28.617 6.137 70.362 1.00 11.36 380 HIS A N 1
ATOM 2836 C CA . HIS A 1 360 ? 28.646 6.194 68.907 1.00 12.38 380 HIS A CA 1
ATOM 2837 C C . HIS A 1 360 ? 27.678 7.303 68.533 1.00 12.50 380 HIS A C 1
ATOM 2838 O O . HIS A 1 360 ? 26.828 7.691 69.335 1.00 13.29 380 HIS A O 1
ATOM 2845 N N . GLU A 1 361 ? 27.801 7.823 67.326 1.00 13.59 381 GLU A N 1
ATOM 2846 C CA . GLU A 1 361 ? 26.844 8.826 66.889 1.00 16.82 381 GLU A CA 1
ATOM 2847 C C . GLU A 1 361 ? 25.729 8.015 66.230 1.00 16.21 381 GLU A C 1
ATOM 2848 O O . GLU A 1 361 ? 25.975 7.285 65.260 1.00 13.73 381 GLU A O 1
ATOM 2854 N N . HIS A 1 362 ? 24.518 8.124 66.775 1.00 16.40 382 HIS A N 1
ATOM 2855 C CA . HIS A 1 362 ? 23.371 7.383 66.254 1.00 15.79 382 HIS A CA 1
ATOM 2856 C C . HIS A 1 362 ? 22.007 8.034 66.500 1.00 16.27 382 HIS A C 1
ATOM 2857 O O . HIS A 1 362 ? 21.722 8.529 67.592 1.00 12.14 382 HIS A O 1
ATOM 2864 N N . SER A 1 363 ? 21.170 8.007 65.466 1.00 14.32 383 SER A N 1
ATOM 2865 C CA . SER A 1 363 ? 19.810 8.533 65.528 1.00 15.50 383 SER A CA 1
ATOM 2866 C C . SER A 1 363 ? 19.052 7.815 64.419 1.00 15.34 383 SER A C 1
ATOM 2867 O O . SER A 1 363 ? 19.640 7.020 63.690 1.00 14.13 383 SER A O 1
ATOM 2870 N N . GLN A 1 364 ? 17.756 8.084 64.286 1.00 15.73 384 GLN A N 1
ATOM 2871 C CA . GLN A 1 364 ? 16.968 7.439 63.240 1.00 16.30 384 GLN A CA 1
ATOM 2872 C C . GLN A 1 364 ? 17.387 7.867 61.828 1.00 17.78 384 GLN A C 1
ATOM 2873 O O . GLN A 1 364 ? 17.035 7.201 60.848 1.00 16.64 384 GLN A O 1
ATOM 2879 N N . LEU A 1 365 ? 18.144 8.961 61.718 1.00 17.04 385 LEU A N 1
ATOM 2880 C CA . LEU A 1 365 ? 18.600 9.431 60.407 1.00 18.97 385 LEU A CA 1
ATOM 2881 C C . LEU A 1 365 ? 19.896 8.720 60.026 1.00 19.62 385 LEU A C 1
ATOM 2882 O O . LEU A 1 365 ? 20.407 8.875 58.914 1.00 18.33 385 LEU A O 1
ATOM 2887 N N . GLY A 1 366 ? 20.424 7.939 60.961 1.00 17.91 386 GLY A N 1
ATOM 2888 C CA . GLY A 1 366 ? 21.661 7.228 60.719 1.00 17.56 386 GLY A CA 1
ATOM 2889 C C . GLY A 1 366 ? 22.777 7.762 61.601 1.00 17.47 386 GLY A C 1
ATOM 2890 O O . GLY A 1 366 ? 22.601 7.944 62.798 1.00 15.97 386 GLY A O 1
ATOM 2891 N N . ARG A 1 367 ? 23.927 8.017 60.995 1.00 17.99 387 ARG A N 1
ATOM 2892 C CA . ARG A 1 367 ? 25.103 8.528 61.689 1.00 18.86 387 ARG A CA 1
ATOM 2893 C C . ARG A 1 367 ? 24.912 10.014 62.039 1.00 19.73 387 ARG A C 1
ATOM 2894 O O . ARG A 1 367 ? 25.616 10.561 62.880 1.00 19.29 387 ARG A O 1
ATOM 2902 N N . THR A 1 368 ? 23.937 10.653 61.397 1.00 19.57 388 THR A N 1
ATOM 2903 C CA . THR A 1 368 ? 23.634 12.068 61.627 1.00 17.64 388 THR A CA 1
ATOM 2904 C C . THR A 1 368 ? 22.970 12.248 62.986 1.00 16.78 388 THR A C 1
ATOM 2905 O O . THR A 1 368 ? 21.998 11.572 63.294 1.00 17.20 388 THR A O 1
ATOM 2909 N N . VAL A 1 369 ? 23.491 13.155 63.800 1.00 16.51 389 VAL A N 1
ATOM 2910 C CA . VAL A 1 369 ? 22.929 13.393 65.126 1.00 17.93 389 VAL A CA 1
ATOM 2911 C C . VAL A 1 369 ? 22.627 14.877 65.319 1.00 17.48 389 VAL A C 1
ATOM 2912 O O . VAL A 1 369 ? 23.505 15.713 65.136 1.00 18.32 389 VAL A O 1
ATOM 2916 N N . SER A 1 370 ? 21.390 15.186 65.701 1.00 17.59 390 SER A N 1
ATOM 2917 C CA . SER A 1 370 ? 20.940 16.567 65.922 1.00 19.54 390 SER A CA 1
ATOM 2918 C C . SER A 1 370 ? 21.446 17.196 67.232 1.00 19.78 390 SER A C 1
ATOM 2919 O O . SER A 1 370 ? 21.850 16.490 68.163 1.00 16.88 390 SER A O 1
ATOM 2922 N N . LYS A 1 371 ? 21.393 18.525 67.300 1.00 19.13 391 LYS A N 1
ATOM 2923 C CA . LYS A 1 371 ? 21.829 19.252 68.490 1.00 20.59 391 LYS A CA 1
ATOM 2924 C C . LYS A 1 371 ? 20.999 18.852 69.701 1.00 21.14 391 LYS A C 1
ATOM 2925 O O . LYS A 1 371 ? 21.513 18.783 70.819 1.00 21.25 391 LYS A O 1
ATOM 2931 N N . GLU A 1 372 ? 19.712 18.609 69.477 1.00 18.88 392 GLU A N 1
ATOM 2932 C CA . GLU A 1 372 ? 18.817 18.224 70.557 1.00 19.51 392 GLU A CA 1
ATOM 2933 C C . GLU A 1 372 ? 19.209 16.864 71.135 1.00 18.19 392 GLU A C 1
ATOM 2934 O O . GLU A 1 372 ? 19.186 16.678 72.349 1.00 15.81 392 GLU A O 1
ATOM 2940 N N . LEU A 1 373 ? 19.567 15.917 70.270 1.00 15.83 393 LEU A N 1
ATOM 2941 C CA . LEU A 1 373 ? 19.978 14.594 70.736 1.00 15.82 393 LEU A CA 1
ATOM 2942 C C . LEU A 1 373 ? 21.346 14.670 71.417 1.00 16.25 393 LEU A C 1
ATOM 2943 O O . LEU A 1 373 ? 21.604 13.973 72.406 1.00 13.98 393 LEU A O 1
ATOM 2956 N N . GLU A 1 375 ? 22.509 17.188 73.074 1.00 17.45 395 GLU A N 1
ATOM 2957 C CA . GLU A 1 375 ? 22.272 17.815 74.369 1.00 19.92 395 GLU A CA 1
ATOM 2958 C C . GLU A 1 375 ? 21.637 16.841 75.364 1.00 18.71 395 GLU A C 1
ATOM 2959 O O . GLU A 1 375 ? 21.949 16.847 76.554 1.00 16.28 395 GLU A O 1
ATOM 2965 N N . GLN A 1 376 ? 20.732 16.008 74.870 1.00 17.61 396 GLN A N 1
ATOM 2966 C CA . GLN A 1 376 ? 20.070 15.026 75.711 1.00 17.60 396 GLN A CA 1
ATOM 2967 C C . GLN A 1 376 ? 21.101 13.980 76.164 1.00 17.14 396 GLN A C 1
ATOM 2968 O O . GLN A 1 376 ? 21.108 13.558 77.324 1.00 14.00 396 GLN A O 1
ATOM 2974 N N . ASP A 1 377 ? 21.982 13.572 75.252 1.00 14.92 397 ASP A N 1
ATOM 2975 C CA . ASP A 1 377 ? 22.998 12.584 75.603 1.00 15.27 397 ASP A CA 1
ATOM 2976 C C . ASP A 1 377 ? 23.842 13.076 76.771 1.00 16.52 397 ASP A C 1
ATOM 2977 O O . ASP A 1 377 ? 24.016 12.360 77.761 1.00 16.02 397 ASP A O 1
ATOM 2982 N N . ILE A 1 378 ? 24.356 14.300 76.671 1.00 15.02 398 ILE A N 1
ATOM 2983 C CA . ILE A 1 378 ? 25.194 14.824 77.740 1.00 16.04 398 ILE A CA 1
ATOM 2984 C C . ILE A 1 378 ? 24.421 15.100 79.032 1.00 16.42 398 ILE A C 1
ATOM 2985 O O . ILE A 1 378 ? 24.963 14.926 80.126 1.00 15.62 398 ILE A O 1
ATOM 2990 N N . ARG A 1 379 ? 23.156 15.501 78.910 1.00 16.36 399 ARG A N 1
ATOM 2991 C CA . ARG A 1 379 ? 22.324 15.765 80.079 1.00 17.80 399 ARG A CA 1
ATOM 2992 C C . ARG A 1 379 ? 22.149 14.482 80.884 1.00 17.21 399 ARG A C 1
ATOM 2993 O O . ARG A 1 379 ? 22.343 14.465 82.098 1.00 18.15 399 ARG A O 1
ATOM 3001 N N . LEU A 1 380 ? 21.784 13.407 80.198 1.00 15.77 400 LEU A N 1
ATOM 3002 C CA . LEU A 1 380 ? 21.576 12.123 80.849 1.00 16.60 400 LEU A CA 1
ATOM 3003 C C . LEU A 1 380 ? 22.881 11.614 81.442 1.00 16.33 400 LEU A C 1
ATOM 3004 O O . LEU A 1 380 ? 22.893 11.025 82.524 1.00 14.33 400 LEU A O 1
ATOM 3017 N N . LYS A 1 382 ? 25.486 13.407 82.598 1.00 18.76 402 LYS A N 1
ATOM 3018 C CA . LYS A 1 382 ? 25.771 14.143 83.828 1.00 19.56 402 LYS A CA 1
ATOM 3019 C C . LYS A 1 382 ? 24.815 13.722 84.942 1.00 18.74 402 LYS A C 1
ATOM 3020 O O . LYS A 1 382 ? 25.225 13.539 86.090 1.00 17.35 402 LYS A O 1
ATOM 3026 N N . GLN A 1 383 ? 23.542 13.552 84.603 1.00 16.75 403 GLN A N 1
ATOM 3027 C CA . GLN A 1 383 ? 22.563 13.152 85.600 1.00 16.43 403 GLN A CA 1
ATOM 3028 C C . GLN A 1 383 ? 22.845 11.769 86.174 1.00 15.84 403 GLN A C 1
ATOM 3029 O O . GLN A 1 383 ? 22.474 11.483 87.323 1.00 14.27 403 GLN A O 1
ATOM 3035 N N . HIS A 1 384 ? 23.503 10.914 85.397 1.00 13.20 404 HIS A N 1
ATOM 3036 C CA . HIS A 1 384 ? 23.797 9.570 85.871 1.00 13.52 404 HIS A CA 1
ATOM 3037 C C . HIS A 1 384 ? 25.230 9.357 86.360 1.00 13.33 404 HIS A C 1
ATOM 3038 O O . HIS A 1 384 ? 25.749 8.237 86.397 1.00 8.60 404 HIS A O 1
ATOM 3045 N N . ASN A 1 385 ? 25.842 10.466 86.768 1.00 13.58 405 ASN A N 1
ATOM 3046 C CA . ASN A 1 385 ? 27.182 10.482 87.323 1.00 13.30 405 ASN A CA 1
ATOM 3047 C C . ASN A 1 385 ? 28.310 9.974 86.443 1.00 14.05 405 ASN A C 1
ATOM 3048 O O . ASN A 1 385 ? 29.288 9.404 86.940 1.00 11.71 405 ASN A O 1
ATOM 3053 N N . ILE A 1 386 ? 28.177 10.178 85.138 1.00 14.83 406 ILE A N 1
ATOM 3054 C CA . ILE A 1 386 ? 29.222 9.788 84.191 1.00 15.90 406 ILE A CA 1
ATOM 3055 C C . ILE A 1 386 ? 30.109 11.032 84.033 1.00 15.83 406 ILE A C 1
ATOM 3056 O O . ILE A 1 386 ? 29.596 12.149 83.935 1.00 14.69 406 ILE A O 1
ATOM 3061 N N . ASN A 1 387 ? 31.429 10.856 84.023 1.00 15.22 407 ASN A N 1
ATOM 3062 C CA . ASN A 1 387 ? 32.324 12.005 83.883 1.00 17.33 407 ASN A CA 1
ATOM 3063 C C . ASN A 1 387 ? 33.278 11.888 82.689 1.00 16.80 407 ASN A C 1
ATOM 3064 O O . ASN A 1 387 ? 34.104 12.773 82.442 1.00 15.88 407 ASN A O 1
ATOM 3077 N N . VAL A 1 389 ? 33.632 10.398 78.424 1.00 14.84 409 VAL A N 1
ATOM 3078 C CA . VAL A 1 389 ? 33.059 9.809 77.228 1.00 14.94 409 VAL A CA 1
ATOM 3079 C C . VAL A 1 389 ? 34.171 9.480 76.243 1.00 15.28 409 VAL A C 1
ATOM 3080 O O . VAL A 1 389 ? 35.107 10.262 76.065 1.00 14.28 409 VAL A O 1
ATOM 3084 N N . ARG A 1 390 ? 34.087 8.301 75.638 1.00 14.48 410 ARG A N 1
ATOM 3085 C CA . ARG A 1 390 ? 35.060 7.895 74.630 1.00 14.73 410 ARG A CA 1
ATOM 3086 C C . ARG A 1 390 ? 34.307 7.967 73.301 1.00 14.15 410 ARG A C 1
ATOM 3087 O O . ARG A 1 390 ? 33.234 7.370 73.154 1.00 10.03 410 ARG A O 1
ATOM 3095 N N . ASN A 1 391 ? 34.843 8.727 72.352 1.00 12.81 411 ASN A N 1
ATOM 3096 C CA . ASN A 1 391 ? 34.200 8.862 71.052 1.00 14.99 411 ASN A CA 1
ATOM 3097 C C . ASN A 1 391 ? 34.374 7.571 70.258 1.00 15.81 411 ASN A C 1
ATOM 3098 O O . ASN A 1 391 ? 35.229 7.460 69.380 1.00 14.64 411 ASN A O 1
ATOM 3103 N N . SER A 1 392 ? 33.535 6.602 70.597 1.00 17.95 412 SER A N 1
ATOM 3104 C CA . SER A 1 392 ? 33.529 5.281 69.988 1.00 21.54 412 SER A CA 1
ATOM 3105 C C . SER A 1 392 ? 33.973 5.170 68.546 1.00 22.75 412 SER A C 1
ATOM 3106 O O . SER A 1 392 ? 33.170 5.244 67.623 1.00 22.12 412 SER A O 1
ATOM 3109 N N . HIS A 1 393 ? 35.281 4.995 68.402 1.00 24.15 413 HIS A N 1
ATOM 3110 C CA . HIS A 1 393 ? 35.992 4.775 67.155 1.00 19.86 413 HIS A CA 1
ATOM 3111 C C . HIS A 1 393 ? 36.002 5.774 65.998 1.00 17.80 413 HIS A C 1
ATOM 3112 O O . HIS A 1 393 ? 36.154 5.374 64.838 1.00 11.44 413 HIS A O 1
ATOM 3119 N N . TYR A 1 394 ? 35.892 7.064 66.317 1.00 14.26 414 TYR A N 1
ATOM 3120 C CA . TYR A 1 394 ? 35.969 8.142 65.318 1.00 14.73 414 TYR A CA 1
ATOM 3121 C C . TYR A 1 394 ? 35.648 9.515 65.893 1.00 12.74 414 TYR A C 1
ATOM 3122 O O . TYR A 1 394 ? 34.914 9.627 66.866 1.00 12.30 414 TYR A O 1
ATOM 3131 N N . PRO A 1 395 ? 36.223 10.583 65.314 1.00 11.29 415 PRO A N 1
ATOM 3132 C CA . PRO A 1 395 ? 35.926 11.917 65.839 1.00 12.89 415 PRO A CA 1
ATOM 3133 C C . PRO A 1 395 ? 34.427 12.197 65.639 1.00 13.88 415 PRO A C 1
ATOM 3134 O O . PRO A 1 395 ? 33.797 11.638 64.734 1.00 13.26 415 PRO A O 1
ATOM 3138 N N . THR A 1 396 ? 33.863 13.047 66.487 1.00 13.22 416 THR A N 1
ATOM 3139 C CA . THR A 1 396 ? 32.444 13.375 66.412 1.00 13.28 416 THR A CA 1
ATOM 3140 C C . THR A 1 396 ? 32.222 14.748 65.800 1.00 13.65 416 THR A C 1
ATOM 3141 O O . THR A 1 396 ? 33.170 15.472 65.503 1.00 12.09 416 THR A O 1
ATOM 3145 N N . HIS A 1 397 ? 30.955 15.094 65.613 1.00 13.65 417 HIS A N 1
ATOM 3146 C CA . HIS A 1 397 ? 30.590 16.389 65.068 1.00 15.04 417 HIS A CA 1
ATOM 3147 C C . HIS A 1 397 ? 31.170 17.414 66.041 1.00 14.11 417 HIS A C 1
ATOM 3148 O O . HIS A 1 397 ? 31.158 17.211 67.256 1.00 12.39 417 HIS A O 1
ATOM 3155 N N . PRO A 1 398 ? 31.703 18.521 65.521 1.00 14.09 418 PRO A N 1
ATOM 3156 C CA . PRO A 1 398 ? 32.283 19.543 66.400 1.00 13.90 418 PRO A CA 1
ATOM 3157 C C . PRO A 1 398 ? 31.403 20.036 67.554 1.00 14.49 418 PRO A C 1
ATOM 3158 O O . PRO A 1 398 ? 31.925 20.396 68.615 1.00 10.91 418 PRO A O 1
ATOM 3162 N N . TYR A 1 399 ? 30.084 20.034 67.362 1.00 13.35 419 TYR A N 1
ATOM 3163 C CA . TYR A 1 399 ? 29.161 20.493 68.397 1.00 15.79 419 TYR A CA 1
ATOM 3164 C C . TYR A 1 399 ? 29.321 19.681 69.689 1.00 17.63 419 TYR A C 1
ATOM 3165 O O . TYR A 1 399 ? 29.191 20.223 70.792 1.00 19.25 419 TYR A O 1
ATOM 3174 N N . TRP A 1 400 ? 29.614 18.388 69.552 1.00 17.77 420 TRP A N 1
ATOM 3175 C CA . TRP A 1 400 ? 29.783 17.506 70.711 1.00 17.15 420 TRP A CA 1
ATOM 3176 C C . TRP A 1 400 ? 30.931 17.952 71.624 1.00 17.89 420 TRP A C 1
ATOM 3177 O O . TRP A 1 400 ? 30.808 17.902 72.852 1.00 16.35 420 TRP A O 1
ATOM 3188 N N . TYR A 1 401 ? 32.043 18.376 71.025 1.00 17.23 421 TYR A N 1
ATOM 3189 C CA . TYR A 1 401 ? 33.195 18.828 71.797 1.00 16.42 421 TYR A CA 1
ATOM 3190 C C . TYR A 1 401 ? 32.838 20.102 72.529 1.00 17.19 421 TYR A C 1
ATOM 3191 O O . TYR A 1 401 ? 33.237 20.301 73.674 1.00 15.03 421 TYR A O 1
ATOM 3200 N N . GLN A 1 402 ? 32.082 20.965 71.857 1.00 17.63 422 GLN A N 1
ATOM 3201 C CA . GLN A 1 402 ? 31.670 22.228 72.443 1.00 19.16 422 GLN A CA 1
ATOM 3202 C C . GLN A 1 402 ? 30.821 21.997 73.676 1.00 18.50 422 GLN A C 1
ATOM 3203 O O . GLN A 1 402 ? 30.997 22.678 74.682 1.00 18.35 422 GLN A O 1
ATOM 3209 N N . LEU A 1 403 ? 29.902 21.038 73.604 1.00 17.67 423 LEU A N 1
ATOM 3210 C CA . LEU A 1 403 ? 29.055 20.738 74.749 1.00 17.84 423 LEU A CA 1
ATOM 3211 C C . LEU A 1 403 ? 29.873 20.210 75.920 1.00 19.18 423 LEU A C 1
ATOM 3212 O O . LEU A 1 403 ? 29.659 20.614 77.064 1.00 18.78 423 LEU A O 1
ATOM 3217 N N . CYS A 1 404 ? 30.805 19.302 75.643 1.00 18.75 424 CYS A N 1
ATOM 3218 C CA . CYS A 1 404 ? 31.620 18.738 76.712 1.00 20.47 424 CYS A CA 1
ATOM 3219 C C . CYS A 1 404 ? 32.467 19.803 77.396 1.00 20.58 424 CYS A C 1
ATOM 3220 O O . CYS A 1 404 ? 32.658 19.748 78.614 1.00 20.96 424 CYS A O 1
ATOM 3223 N N . ASP A 1 405 ? 32.960 20.776 76.626 1.00 19.20 425 ASP A N 1
ATOM 3224 C CA . ASP A 1 405 ? 33.747 21.873 77.200 1.00 19.14 425 ASP A CA 1
ATOM 3225 C C . ASP A 1 405 ? 32.854 22.666 78.168 1.00 19.55 425 ASP A C 1
ATOM 3226 O O . ASP A 1 405 ? 33.239 22.968 79.302 1.00 17.66 425 ASP A O 1
ATOM 3231 N N . ARG A 1 406 ? 31.661 23.006 77.689 1.00 18.02 426 ARG A N 1
ATOM 3232 C CA . ARG A 1 406 ? 30.697 23.798 78.448 1.00 20.85 426 ARG A CA 1
ATOM 3233 C C . ARG A 1 406 ? 30.077 23.155 79.689 1.00 20.32 426 ARG A C 1
ATOM 3234 O O . ARG A 1 406 ? 29.948 23.806 80.723 1.00 19.81 426 ARG A O 1
ATOM 3242 N N . TYR A 1 407 ? 29.698 21.887 79.605 1.00 18.81 427 TYR A N 1
ATOM 3243 C CA . TYR A 1 407 ? 29.070 21.246 80.753 1.00 18.28 427 TYR A CA 1
ATOM 3244 C C . TYR A 1 407 ? 29.986 20.367 81.598 1.00 17.11 427 TYR A C 1
ATOM 3245 O O . TYR A 1 407 ? 29.565 19.820 82.619 1.00 16.80 427 TYR A O 1
ATOM 3254 N N . GLY A 1 408 ? 31.239 20.244 81.173 1.00 16.60 428 GLY A N 1
ATOM 3255 C CA . GLY A 1 408 ? 32.206 19.468 81.928 1.00 16.90 428 GLY A CA 1
ATOM 3256 C C . GLY A 1 408 ? 32.137 17.959 81.817 1.00 16.93 428 GLY A C 1
ATOM 3257 O O . GLY A 1 408 ? 31.518 17.285 82.640 1.00 15.78 428 GLY A O 1
ATOM 3258 N N . LEU A 1 409 ? 32.791 17.425 80.796 1.00 16.78 429 LEU A N 1
ATOM 3259 C CA . LEU A 1 409 ? 32.827 15.989 80.590 1.00 16.33 429 LEU A CA 1
ATOM 3260 C C . LEU A 1 409 ? 34.167 15.675 79.955 1.00 15.96 429 LEU A C 1
ATOM 3261 O O . LEU A 1 409 ? 34.491 16.202 78.894 1.00 14.79 429 LEU A O 1
ATOM 3266 N N . TYR A 1 410 ? 34.965 14.842 80.606 1.00 13.62 430 TYR A N 1
ATOM 3267 C CA . TYR A 1 410 ? 36.253 14.491 80.031 1.00 15.51 430 TYR A CA 1
ATOM 3268 C C . TYR A 1 410 ? 35.981 13.728 78.736 1.00 13.53 430 TYR A C 1
ATOM 3269 O O . TYR A 1 410 ? 34.904 13.142 78.571 1.00 12.02 430 TYR A O 1
ATOM 3286 N N . ILE A 1 412 ? 37.834 11.140 75.498 1.00 13.85 432 ILE A N 1
ATOM 3287 C CA . ILE A 1 412 ? 38.899 10.350 74.905 1.00 12.72 432 ILE A CA 1
ATOM 3288 C C . ILE A 1 412 ? 38.489 10.469 73.433 1.00 14.52 432 ILE A C 1
ATOM 3289 O O . ILE A 1 412 ? 37.575 9.777 72.969 1.00 12.83 432 ILE A O 1
ATOM 3294 N N . ASP A 1 413 ? 39.100 11.403 72.712 1.00 13.21 433 ASP A N 1
ATOM 3295 C CA . ASP A 1 413 ? 38.767 11.561 71.301 1.00 13.68 433 ASP A CA 1
ATOM 3296 C C . ASP A 1 413 ? 39.504 10.429 70.611 1.00 14.01 433 ASP A C 1
ATOM 3297 O O . ASP A 1 413 ? 40.565 10.017 71.080 1.00 15.55 433 ASP A O 1
ATOM 3302 N N . GLU A 1 414 ? 38.961 9.928 69.505 1.00 12.58 434 GLU A N 1
ATOM 3303 C CA . GLU A 1 414 ? 39.582 8.790 68.821 1.00 13.77 434 GLU A CA 1
ATOM 3304 C C . GLU A 1 414 ? 39.644 8.893 67.300 1.00 11.89 434 GLU A C 1
ATOM 3305 O O . GLU A 1 414 ? 38.689 9.350 66.675 1.00 12.11 434 GLU A O 1
ATOM 3311 N N . ALA A 1 415 ? 40.763 8.465 66.712 1.00 9.64 435 ALA A N 1
ATOM 3312 C CA . ALA A 1 415 ? 40.915 8.487 65.244 1.00 13.84 435 ALA A CA 1
ATOM 3313 C C . ALA A 1 415 ? 39.987 7.460 64.580 1.00 12.62 435 ALA A C 1
ATOM 3314 O O . ALA A 1 415 ? 39.783 6.355 65.090 1.00 13.94 435 ALA A O 1
ATOM 3316 N N . ASN A 1 416 ? 39.426 7.839 63.440 1.00 12.59 436 ASN A N 1
ATOM 3317 C CA . ASN A 1 416 ? 38.518 6.979 62.683 1.00 13.41 436 ASN A CA 1
ATOM 3318 C C . ASN A 1 416 ? 39.331 5.858 62.011 1.00 14.44 436 ASN A C 1
ATOM 3319 O O . ASN A 1 416 ? 39.517 5.849 60.790 1.00 14.78 436 ASN A O 1
ATOM 3324 N N . ILE A 1 417 ? 39.821 4.918 62.817 1.00 12.50 437 ILE A N 1
ATOM 3325 C CA . ILE A 1 417 ? 40.621 3.813 62.303 1.00 12.10 437 ILE A CA 1
ATOM 3326 C C . ILE A 1 417 ? 40.294 2.469 62.950 1.00 14.58 437 ILE A C 1
ATOM 3327 O O . ILE A 1 417 ? 40.640 2.229 64.119 1.00 10.52 437 ILE A O 1
ATOM 3332 N N . GLU A 1 418 ? 39.627 1.604 62.184 1.00 12.24 438 GLU A N 1
ATOM 3333 C CA . GLU A 1 418 ? 39.308 0.258 62.632 1.00 12.48 438 GLU A CA 1
ATOM 3334 C C . GLU A 1 418 ? 39.294 -0.676 61.420 1.00 13.44 438 GLU A C 1
ATOM 3335 O O . GLU A 1 418 ? 38.457 -0.543 60.521 1.00 8.45 438 GLU A O 1
ATOM 3341 N N . SER A 1 419 ? 40.252 -1.599 61.396 1.00 11.87 439 SER A N 1
ATOM 3342 C CA . SER A 1 419 ? 40.374 -2.563 60.313 1.00 12.53 439 SER A CA 1
ATOM 3343 C C . SER A 1 419 ? 40.174 -3.961 60.896 1.00 13.35 439 SER A C 1
ATOM 3344 O O . SER A 1 419 ? 40.926 -4.887 60.589 1.00 10.97 439 SER A O 1
ATOM 3347 N N . HIS A 1 420 ? 39.147 -4.099 61.730 1.00 12.01 440 HIS A N 1
ATOM 3348 C CA . HIS A 1 420 ? 38.845 -5.363 62.387 1.00 13.65 440 HIS A CA 1
ATOM 3349 C C . HIS A 1 420 ? 38.756 -6.547 61.428 1.00 15.32 440 HIS A C 1
ATOM 3350 O O . HIS A 1 420 ? 39.250 -7.629 61.734 1.00 15.39 440 HIS A O 1
ATOM 3357 N N . GLY A 1 421 ? 38.136 -6.334 60.269 1.00 15.70 441 GLY A N 1
ATOM 3358 C CA . GLY A 1 421 ? 37.979 -7.399 59.292 1.00 16.80 441 GLY A CA 1
ATOM 3359 C C . GLY A 1 421 ? 39.252 -8.038 58.765 1.00 17.89 441 GLY A C 1
ATOM 3360 O O . GLY A 1 421 ? 39.241 -9.204 58.370 1.00 17.12 441 GLY A O 1
ATOM 3369 N N . GLY A 1 423 ? 41.850 -8.580 60.546 1.00 17.71 443 GLY A N 1
ATOM 3370 C CA . GLY A 1 423 ? 42.475 -9.323 61.624 1.00 19.93 443 GLY A CA 1
ATOM 3371 C C . GLY A 1 423 ? 43.716 -8.666 62.202 1.00 20.58 443 GLY A C 1
ATOM 3372 O O . GLY A 1 423 ? 44.123 -7.589 61.777 1.00 19.58 443 GLY A O 1
ATOM 3373 N N . TYR A 1 424 ? 44.325 -9.332 63.175 1.00 20.73 444 TYR A N 1
ATOM 3374 C CA . TYR A 1 424 ? 45.511 -8.804 63.824 1.00 21.07 444 TYR A CA 1
ATOM 3375 C C . TYR A 1 424 ? 46.754 -9.592 63.456 1.00 20.54 444 TYR A C 1
ATOM 3376 O O . TYR A 1 424 ? 47.826 -9.336 63.995 1.00 19.99 444 TYR A O 1
ATOM 3385 N N . GLY A 1 425 ? 46.602 -10.553 62.546 1.00 19.88 445 GLY A N 1
ATOM 3386 C CA . GLY A 1 425 ? 47.732 -11.360 62.124 1.00 19.16 445 GLY A CA 1
ATOM 3387 C C . GLY A 1 425 ? 48.644 -10.607 61.172 1.00 19.33 445 GLY A C 1
ATOM 3388 O O . GLY A 1 425 ? 48.584 -9.379 61.105 1.00 18.98 445 GLY A O 1
ATOM 3389 N N . PRO A 1 426 ? 49.503 -11.310 60.418 1.00 18.99 446 PRO A N 1
ATOM 3390 C CA . PRO A 1 426 ? 50.417 -10.649 59.476 1.00 19.34 446 PRO A CA 1
ATOM 3391 C C . PRO A 1 426 ? 49.741 -9.848 58.360 1.00 17.02 446 PRO A C 1
ATOM 3392 O O . PRO A 1 426 ? 50.368 -9.001 57.734 1.00 17.16 446 PRO A O 1
ATOM 3396 N N . ALA A 1 427 ? 48.462 -10.105 58.120 1.00 16.24 447 ALA A N 1
ATOM 3397 C CA . ALA A 1 427 ? 47.728 -9.384 57.083 1.00 17.26 447 ALA A CA 1
ATOM 3398 C C . ALA A 1 427 ? 47.106 -8.090 57.627 1.00 16.68 447 ALA A C 1
ATOM 3399 O O . ALA A 1 427 ? 46.440 -7.358 56.899 1.00 15.92 447 ALA A O 1
ATOM 3401 N N . SER A 1 428 ? 47.323 -7.815 58.909 1.00 15.71 448 SER A N 1
ATOM 3402 C CA . SER A 1 428 ? 46.776 -6.612 59.536 1.00 16.01 448 SER A CA 1
ATOM 3403 C C . SER A 1 428 ? 47.275 -5.345 58.842 1.00 14.39 448 SER A C 1
ATOM 3404 O O . SER A 1 428 ? 48.464 -5.205 58.565 1.00 12.79 448 SER A O 1
ATOM 3407 N N . LEU A 1 429 ? 46.362 -4.419 58.569 1.00 13.33 449 LEU A N 1
ATOM 3408 C CA . LEU A 1 429 ? 46.735 -3.183 57.888 1.00 15.28 449 LEU A CA 1
ATOM 3409 C C . LEU A 1 429 ? 47.622 -2.295 58.758 1.00 14.70 449 LEU A C 1
ATOM 3410 O O . LEU A 1 429 ? 48.133 -1.275 58.307 1.00 15.73 449 LEU A O 1
ATOM 3415 N N . ALA A 1 430 ? 47.808 -2.702 60.008 1.00 16.36 450 ALA A N 1
ATOM 3416 C CA . ALA A 1 430 ? 48.657 -1.969 60.937 1.00 16.24 450 ALA A CA 1
ATOM 3417 C C . ALA A 1 430 ? 50.107 -2.280 60.589 1.00 15.74 450 ALA A C 1
ATOM 3418 O O . ALA A 1 430 ? 51.015 -1.504 60.890 1.00 14.69 450 ALA A O 1
ATOM 3420 N N . LYS A 1 431 ? 50.309 -3.422 59.940 1.00 16.11 451 LYS A N 1
ATOM 3421 C CA . LYS A 1 431 ? 51.643 -3.875 59.551 1.00 17.82 451 LYS A CA 1
ATOM 3422 C C . LYS A 1 431 ? 51.967 -3.609 58.076 1.00 18.58 451 LYS A C 1
ATOM 3423 O O . LYS A 1 431 ? 53.098 -3.822 57.633 1.00 17.18 451 LYS A O 1
ATOM 3429 N N . ASP A 1 432 ? 50.978 -3.154 57.314 1.00 18.77 452 ASP A N 1
ATOM 3430 C CA . ASP A 1 432 ? 51.181 -2.883 55.894 1.00 19.15 452 ASP A CA 1
ATOM 3431 C C . ASP A 1 432 ? 51.547 -1.421 55.681 1.00 19.39 452 ASP A C 1
ATOM 3432 O O . ASP A 1 432 ? 50.691 -0.536 55.777 1.00 17.37 452 ASP A O 1
ATOM 3437 N N . SER A 1 433 ? 52.817 -1.177 55.370 1.00 19.29 453 SER A N 1
ATOM 3438 C CA . SER A 1 433 ? 53.321 0.178 55.159 1.00 21.45 453 SER A CA 1
ATOM 3439 C C . SER A 1 433 ? 52.608 0.984 54.065 1.00 19.65 453 SER A C 1
ATOM 3440 O O . SER A 1 433 ? 52.586 2.212 54.128 1.00 17.32 453 SER A O 1
ATOM 3443 N N . THR A 1 434 ? 52.028 0.312 53.072 1.00 18.00 454 THR A N 1
ATOM 3444 C CA . THR A 1 434 ? 51.336 1.038 52.008 1.00 18.12 454 THR A CA 1
ATOM 3445 C C . THR A 1 434 ? 50.110 1.753 52.569 1.00 16.63 454 THR A C 1
ATOM 3446 O O . THR A 1 434 ? 49.526 2.596 51.901 1.00 15.02 454 THR A O 1
ATOM 3450 N N . TRP A 1 435 ? 49.734 1.423 53.803 1.00 15.51 455 TRP A N 1
ATOM 3451 C CA . TRP A 1 435 ? 48.576 2.043 54.436 1.00 16.89 455 TRP A CA 1
ATOM 3452 C C . TRP A 1 435 ? 48.910 3.144 55.444 1.00 17.33 455 TRP A C 1
ATOM 3453 O O . TRP A 1 435 ? 48.019 3.677 56.110 1.00 16.92 455 TRP A O 1
ATOM 3464 N N . LEU A 1 436 ? 50.188 3.491 55.548 1.00 17.03 456 LEU A N 1
ATOM 3465 C CA . LEU A 1 436 ? 50.631 4.527 56.477 1.00 16.82 456 LEU A CA 1
ATOM 3466 C C . LEU A 1 436 ? 49.999 5.879 56.135 1.00 17.04 456 LEU A C 1
ATOM 3467 O O . LEU A 1 436 ? 49.593 6.621 57.027 1.00 11.98 456 LEU A O 1
ATOM 3472 N N . THR A 1 437 ? 49.910 6.187 54.842 1.00 16.01 457 THR A N 1
ATOM 3473 C CA . THR A 1 437 ? 49.321 7.444 54.402 1.00 17.48 457 THR A CA 1
ATOM 3474 C C . THR A 1 437 ? 47.914 7.567 54.990 1.00 16.45 457 THR A C 1
ATOM 3475 O O . THR A 1 437 ? 47.573 8.585 55.591 1.00 14.29 457 THR A O 1
ATOM 3479 N N . ALA A 1 438 ? 47.116 6.509 54.842 1.00 15.70 458 ALA A N 1
ATOM 3480 C CA . ALA A 1 438 ? 45.754 6.501 55.352 1.00 15.69 458 ALA A CA 1
ATOM 3481 C C . ALA A 1 438 ? 45.699 6.606 56.876 1.00 16.32 458 ALA A C 1
ATOM 3482 O O . ALA A 1 438 ? 44.879 7.355 57.416 1.00 14.99 458 ALA A O 1
ATOM 3484 N N . HIS A 1 439 ? 46.557 5.865 57.573 1.00 13.58 459 HIS A N 1
ATOM 3485 C CA . HIS A 1 439 ? 46.564 5.940 59.034 1.00 14.85 459 HIS A CA 1
ATOM 3486 C C . HIS A 1 439 ? 46.949 7.350 59.514 1.00 13.66 459 HIS A C 1
ATOM 3487 O O . HIS A 1 439 ? 46.254 7.940 60.340 1.00 10.71 459 HIS A O 1
ATOM 3502 N N . ASP A 1 441 ? 46.849 10.212 57.869 1.00 12.80 461 ASP A N 1
ATOM 3503 C CA . ASP A 1 441 ? 45.869 11.212 57.454 1.00 13.68 461 ASP A CA 1
ATOM 3504 C C . ASP A 1 441 ? 44.732 11.330 58.475 1.00 14.42 461 ASP A C 1
ATOM 3505 O O . ASP A 1 441 ? 44.401 12.423 58.938 1.00 12.14 461 ASP A O 1
ATOM 3510 N N . ARG A 1 442 ? 44.144 10.194 58.829 1.00 14.04 462 ARG A N 1
ATOM 3511 C CA . ARG A 1 442 ? 43.054 10.169 59.792 1.00 13.86 462 ARG A CA 1
ATOM 3512 C C . ARG A 1 442 ? 43.487 10.679 61.162 1.00 13.82 462 ARG A C 1
ATOM 3513 O O . ARG A 1 442 ? 42.714 11.333 61.862 1.00 10.96 462 ARG A O 1
ATOM 3521 N N . THR A 1 443 ? 44.727 10.387 61.535 1.00 11.93 463 THR A N 1
ATOM 3522 C CA . THR A 1 443 ? 45.261 10.818 62.824 1.00 11.55 463 THR A CA 1
ATOM 3523 C C . THR A 1 443 ? 45.485 12.341 62.862 1.00 12.56 463 THR A C 1
ATOM 3524 O O . THR A 1 443 ? 45.185 12.997 63.868 1.00 9.26 463 THR A O 1
ATOM 3528 N N . HIS A 1 444 ? 46.015 12.890 61.766 1.00 13.00 464 HIS A N 1
ATOM 3529 C CA . HIS A 1 444 ? 46.266 14.326 61.655 1.00 14.21 464 HIS A CA 1
ATOM 3530 C C . HIS A 1 444 ? 44.952 15.091 61.712 1.00 13.83 464 HIS A C 1
ATOM 3531 O O . HIS A 1 444 ? 44.831 16.093 62.412 1.00 11.38 464 HIS A O 1
ATOM 3538 N N . ARG A 1 445 ? 43.959 14.604 60.976 1.00 13.88 465 ARG A N 1
ATOM 3539 C CA . ARG A 1 445 ? 42.662 15.264 60.945 1.00 15.77 465 ARG A CA 1
ATOM 3540 C C . ARG A 1 445 ? 41.987 15.252 62.309 1.00 14.03 465 ARG A C 1
ATOM 3541 O O . ARG A 1 445 ? 41.417 16.262 62.723 1.00 13.59 465 ARG A O 1
ATOM 3557 N N . TYR A 1 447 ? 43.434 15.117 65.256 1.00 13.20 467 TYR A N 1
ATOM 3558 C CA . TYR A 1 447 ? 44.212 16.029 66.081 1.00 14.45 467 TYR A CA 1
ATOM 3559 C C . TYR A 1 447 ? 44.021 17.525 65.838 1.00 14.60 467 TYR A C 1
ATOM 3560 O O . TYR A 1 447 ? 43.580 18.250 66.725 1.00 12.28 467 TYR A O 1
ATOM 3569 N N . GLU A 1 448 ? 44.369 17.981 64.639 1.00 13.73 468 GLU A N 1
ATOM 3570 C CA . GLU A 1 448 ? 44.280 19.400 64.313 1.00 16.25 468 GLU A CA 1
ATOM 3571 C C . GLU A 1 448 ? 42.913 20.053 64.548 1.00 15.87 468 GLU A C 1
ATOM 3572 O O . GLU A 1 448 ? 42.843 21.163 65.076 1.00 15.99 468 GLU A O 1
ATOM 3578 N N . ARG A 1 449 ? 41.836 19.363 64.178 1.00 15.31 469 ARG A N 1
ATOM 3579 C CA . ARG A 1 449 ? 40.484 19.907 64.320 1.00 15.89 469 ARG A CA 1
ATOM 3580 C C . ARG A 1 449 ? 39.992 20.103 65.756 1.00 15.28 469 ARG A C 1
ATOM 3581 O O . ARG A 1 449 ? 39.100 20.913 65.994 1.00 13.38 469 ARG A O 1
ATOM 3589 N N . SER A 1 450 ? 40.556 19.363 66.707 1.00 13.81 470 SER A N 1
ATOM 3590 C CA . SER A 1 450 ? 40.092 19.460 68.097 1.00 14.38 470 SER A CA 1
ATOM 3591 C C . SER A 1 450 ? 41.167 19.652 69.170 1.00 13.35 470 SER A C 1
ATOM 3592 O O . SER A 1 450 ? 40.856 19.596 70.363 1.00 13.38 470 SER A O 1
ATOM 3595 N N . LYS A 1 451 ? 42.413 19.874 68.760 1.00 12.53 471 LYS A N 1
ATOM 3596 C CA . LYS A 1 451 ? 43.527 20.061 69.698 1.00 14.49 471 LYS A CA 1
ATOM 3597 C C . LYS A 1 451 ? 43.328 21.079 70.825 1.00 14.97 471 LYS A C 1
ATOM 3598 O O . LYS A 1 451 ? 43.928 20.940 71.894 1.00 15.35 471 LYS A O 1
ATOM 3604 N N . ASN A 1 452 ? 42.501 22.094 70.602 1.00 13.66 472 ASN A N 1
ATOM 3605 C CA . ASN A 1 452 ? 42.297 23.127 71.616 1.00 16.15 472 ASN A CA 1
ATOM 3606 C C . ASN A 1 452 ? 41.169 22.924 72.612 1.00 17.41 472 ASN A C 1
ATOM 3607 O O . ASN A 1 452 ? 40.968 23.761 73.490 1.00 19.16 472 ASN A O 1
ATOM 3612 N N . HIS A 1 453 ? 40.430 21.830 72.485 1.00 18.17 473 HIS A N 1
ATOM 3613 C CA . HIS A 1 453 ? 39.329 21.567 73.404 1.00 19.26 473 HIS A CA 1
ATOM 3614 C C . HIS A 1 453 ? 39.802 21.071 74.770 1.00 19.84 473 HIS A C 1
ATOM 3615 O O . HIS A 1 453 ? 40.432 20.022 74.887 1.00 21.52 473 HIS A O 1
ATOM 3622 N N . PRO A 1 454 ? 39.515 21.838 75.827 1.00 19.12 474 PRO A N 1
ATOM 3623 C CA . PRO A 1 454 ? 39.932 21.423 77.168 1.00 18.79 474 PRO A CA 1
ATOM 3624 C C . PRO A 1 454 ? 39.267 20.116 77.631 1.00 18.18 474 PRO A C 1
ATOM 3625 O O . PRO A 1 454 ? 39.825 19.389 78.457 1.00 16.22 474 PRO A O 1
ATOM 3629 N N . ALA A 1 455 ? 38.085 19.809 77.098 1.00 15.41 475 ALA A N 1
ATOM 3630 C CA . ALA A 1 455 ? 37.389 18.585 77.500 1.00 15.18 475 ALA A CA 1
ATOM 3631 C C . ALA A 1 455 ? 38.156 17.339 77.096 1.00 14.53 475 ALA A C 1
ATOM 3632 O O . ALA A 1 455 ? 38.100 16.320 77.781 1.00 14.56 475 ALA A O 1
ATOM 3634 N N . ILE A 1 456 ? 38.858 17.410 75.972 1.00 12.72 476 ILE A N 1
ATOM 3635 C CA . ILE A 1 456 ? 39.633 16.267 75.505 1.00 14.11 476 ILE A CA 1
ATOM 3636 C C . ILE A 1 456 ? 40.846 16.106 76.431 1.00 15.44 476 ILE A C 1
ATOM 3637 O O . ILE A 1 456 ? 41.682 17.010 76.533 1.00 13.46 476 ILE A O 1
ATOM 3642 N N . VAL A 1 457 ? 40.942 14.967 77.107 1.00 14.66 477 VAL A N 1
ATOM 3643 C CA . VAL A 1 457 ? 42.063 14.736 78.015 1.00 16.53 477 VAL A CA 1
ATOM 3644 C C . VAL A 1 457 ? 42.964 13.602 77.536 1.00 15.55 477 VAL A C 1
ATOM 3645 O O . VAL A 1 457 ? 44.116 13.492 77.957 1.00 14.23 477 VAL A O 1
ATOM 3649 N N . ILE A 1 458 ? 42.439 12.767 76.647 1.00 14.68 478 ILE A N 1
ATOM 3650 C CA . ILE A 1 458 ? 43.191 11.636 76.114 1.00 14.39 478 ILE A CA 1
ATOM 3651 C C . ILE A 1 458 ? 42.954 11.468 74.623 1.00 15.39 478 ILE A C 1
ATOM 3652 O O . ILE A 1 458 ? 41.823 11.567 74.149 1.00 13.68 478 ILE A O 1
ATOM 3657 N N . TRP A 1 459 ? 44.026 11.215 73.882 1.00 14.62 479 TRP A N 1
ATOM 3658 C CA . TRP A 1 459 ? 43.907 10.954 72.457 1.00 14.26 479 TRP A CA 1
ATOM 3659 C C . TRP A 1 459 ? 43.963 9.428 72.321 1.00 14.07 479 TRP A C 1
ATOM 3660 O O . TRP A 1 459 ? 44.794 8.780 72.966 1.00 11.49 479 TRP A O 1
ATOM 3671 N N . SER A 1 460 ? 43.068 8.862 71.514 1.00 12.74 480 SER A N 1
ATOM 3672 C CA . SER A 1 460 ? 43.083 7.424 71.231 1.00 14.26 480 SER A CA 1
ATOM 3673 C C . SER A 1 460 ? 43.373 7.270 69.737 1.00 13.97 480 SER A C 1
ATOM 3674 O O . SER A 1 460 ? 42.701 7.883 68.911 1.00 11.71 480 SER A O 1
ATOM 3677 N N . GLN A 1 461 ? 44.361 6.444 69.400 1.00 13.45 481 GLN A N 1
ATOM 3678 C CA . GLN A 1 461 ? 44.768 6.248 68.007 1.00 14.37 481 GLN A CA 1
ATOM 3679 C C . GLN A 1 461 ? 43.816 5.473 67.118 1.00 13.48 481 GLN A C 1
ATOM 3680 O O . GLN A 1 461 ? 43.986 5.461 65.906 1.00 12.34 481 GLN A O 1
ATOM 3686 N N . GLY A 1 462 ? 42.838 4.801 67.708 1.00 13.83 482 GLY A N 1
ATOM 3687 C CA . GLY A 1 462 ? 41.906 4.039 66.901 1.00 14.53 482 GLY A CA 1
ATOM 3688 C C . GLY A 1 462 ? 41.374 2.851 67.665 1.00 15.13 482 GLY A C 1
ATOM 3689 O O . GLY A 1 462 ? 41.462 2.817 68.890 1.00 14.83 482 GLY A O 1
ATOM 3690 N N . ASN A 1 463 ? 40.832 1.872 66.951 1.00 14.98 483 ASN A N 1
ATOM 3691 C CA . ASN A 1 463 ? 40.284 0.697 67.608 1.00 15.90 483 ASN A CA 1
ATOM 3692 C C . ASN A 1 463 ? 40.464 -0.609 66.835 1.00 15.89 483 ASN A C 1
ATOM 3693 O O . ASN A 1 463 ? 40.234 -0.670 65.618 1.00 10.27 483 ASN A O 1
ATOM 3698 N N . GLU A 1 464 ? 40.853 -1.642 67.584 1.00 15.22 484 GLU A N 1
ATOM 3699 C CA . GLU A 1 464 ? 41.092 -2.986 67.080 1.00 17.26 484 GLU A CA 1
ATOM 3700 C C . GLU A 1 464 ? 41.366 -3.011 65.584 1.00 16.92 484 GLU A C 1
ATOM 3701 O O . GLU A 1 464 ? 40.589 -3.527 64.772 1.00 15.88 484 GLU A O 1
ATOM 3707 N N . ALA A 1 465 ? 42.503 -2.406 65.255 1.00 14.11 485 ALA A N 1
ATOM 3708 C CA . ALA A 1 465 ? 43.008 -2.278 63.904 1.00 13.67 485 ALA A CA 1
ATOM 3709 C C . ALA A 1 465 ? 44.386 -2.944 63.882 1.00 14.35 485 ALA A C 1
ATOM 3710 O O . ALA A 1 465 ? 45.178 -2.723 62.971 1.00 12.12 485 ALA A O 1
ATOM 3712 N N . GLY A 1 466 ? 44.666 -3.746 64.906 1.00 14.27 486 GLY A N 1
ATOM 3713 C CA . GLY A 1 466 ? 45.952 -4.419 64.990 1.00 15.84 486 GLY A CA 1
ATOM 3714 C C . GLY A 1 466 ? 47.053 -3.515 65.512 1.00 15.91 486 GLY A C 1
ATOM 3715 O O . GLY A 1 466 ? 46.824 -2.328 65.766 1.00 15.14 486 GLY A O 1
ATOM 3716 N N . ASN A 1 467 ? 48.248 -4.076 65.681 1.00 14.72 487 ASN A N 1
ATOM 3717 C CA . ASN A 1 467 ? 49.387 -3.301 66.153 1.00 15.60 487 ASN A CA 1
ATOM 3718 C C . ASN A 1 467 ? 50.585 -3.548 65.265 1.00 14.93 487 ASN A C 1
ATOM 3719 O O . ASN A 1 467 ? 50.743 -4.630 64.702 1.00 15.63 487 ASN A O 1
ATOM 3724 N N . GLY A 1 468 ? 51.432 -2.536 65.138 1.00 14.39 488 GLY A N 1
ATOM 3725 C CA . GLY A 1 468 ? 52.603 -2.662 64.294 1.00 14.29 488 GLY A CA 1
ATOM 3726 C C . GLY A 1 468 ? 53.176 -1.310 63.911 1.00 15.47 488 GLY A C 1
ATOM 3727 O O . GLY A 1 468 ? 52.863 -0.290 64.526 1.00 14.61 488 GLY A O 1
ATOM 3728 N N . ILE A 1 469 ? 54.002 -1.304 62.872 1.00 14.92 489 ILE A N 1
ATOM 3729 C CA . ILE A 1 469 ? 54.661 -0.090 62.407 1.00 17.76 489 ILE A CA 1
ATOM 3730 C C . ILE A 1 469 ? 53.777 1.155 62.191 1.00 17.70 489 ILE A C 1
ATOM 3731 O O . ILE A 1 469 ? 54.165 2.256 62.574 1.00 17.73 489 ILE A O 1
ATOM 3736 N N . ASN A 1 470 ? 52.603 0.996 61.586 1.00 16.81 490 ASN A N 1
ATOM 3737 C CA . ASN A 1 470 ? 51.741 2.150 61.340 1.00 18.71 490 ASN A CA 1
ATOM 3738 C C . ASN A 1 470 ? 51.294 2.864 62.615 1.00 18.59 490 ASN A C 1
ATOM 3739 O O . ASN A 1 470 ? 51.244 4.091 62.652 1.00 18.41 490 ASN A O 1
ATOM 3744 N N . PHE A 1 471 ? 50.975 2.100 63.656 1.00 17.84 491 PHE A N 1
ATOM 3745 C CA . PHE A 1 471 ? 50.548 2.686 64.923 1.00 17.29 491 PHE A CA 1
ATOM 3746 C C . PHE A 1 471 ? 51.733 3.163 65.748 1.00 16.25 491 PHE A C 1
ATOM 3747 O O . PHE A 1 471 ? 51.585 3.996 66.639 1.00 13.94 491 PHE A O 1
ATOM 3755 N N . GLU A 1 472 ? 52.912 2.635 65.439 1.00 15.85 492 GLU A N 1
ATOM 3756 C CA . GLU A 1 472 ? 54.121 3.063 66.118 1.00 16.42 492 GLU A CA 1
ATOM 3757 C C . GLU A 1 472 ? 54.440 4.458 65.557 1.00 15.52 492 GLU A C 1
ATOM 3758 O O . GLU A 1 472 ? 54.803 5.371 66.302 1.00 8.08 492 GLU A O 1
ATOM 3764 N N . ARG A 1 473 ? 54.262 4.622 64.244 1.00 11.96 493 ARG A N 1
ATOM 3765 C CA . ARG A 1 473 ? 54.520 5.900 63.600 1.00 15.18 493 ARG A CA 1
ATOM 3766 C C . ARG A 1 473 ? 53.485 6.987 63.951 1.00 14.13 493 ARG A C 1
ATOM 3767 O O . ARG A 1 473 ? 53.855 8.133 64.218 1.00 11.40 493 ARG A O 1
ATOM 3775 N N . THR A 1 474 ? 52.199 6.643 63.964 1.00 12.21 494 THR A N 1
ATOM 3776 C CA . THR A 1 474 ? 51.202 7.645 64.308 1.00 13.45 494 THR A CA 1
ATOM 3777 C C . THR A 1 474 ? 51.297 7.987 65.792 1.00 13.30 494 THR A C 1
ATOM 3778 O O . THR A 1 474 ? 50.919 9.084 66.199 1.00 12.56 494 THR A O 1
ATOM 3782 N N . TYR A 1 475 ? 51.797 7.046 66.596 1.00 13.22 495 TYR A N 1
ATOM 3783 C CA . TYR A 1 475 ? 51.962 7.284 68.028 1.00 14.40 495 TYR A CA 1
ATOM 3784 C C . TYR A 1 475 ? 53.105 8.282 68.194 1.00 13.95 495 TYR A C 1
ATOM 3785 O O . TYR A 1 475 ? 52.977 9.268 68.919 1.00 11.23 495 TYR A O 1
ATOM 3794 N N . ASP A 1 476 ? 54.214 8.014 67.508 1.00 13.36 496 ASP A N 1
ATOM 3795 C CA . ASP A 1 476 ? 55.379 8.884 67.576 1.00 14.69 496 ASP A CA 1
ATOM 3796 C C . ASP A 1 476 ? 55.001 10.298 67.135 1.00 14.70 496 ASP A C 1
ATOM 3797 O O . ASP A 1 476 ? 55.397 11.274 67.772 1.00 12.51 496 ASP A O 1
ATOM 3802 N N . TRP A 1 477 ? 54.233 10.416 66.056 1.00 13.32 497 TRP A N 1
ATOM 3803 C CA . TRP A 1 477 ? 53.830 11.740 65.586 1.00 14.29 497 TRP A CA 1
ATOM 3804 C C . TRP A 1 477 ? 53.029 12.480 66.652 1.00 15.21 497 TRP A C 1
ATOM 3805 O O . TRP A 1 477 ? 53.279 13.656 66.933 1.00 14.46 497 TRP A O 1
ATOM 3816 N N . LEU A 1 478 ? 52.043 11.797 67.225 1.00 15.15 498 LEU A N 1
ATOM 3817 C CA . LEU A 1 478 ? 51.208 12.393 68.265 1.00 15.68 498 LEU A CA 1
ATOM 3818 C C . LEU A 1 478 ? 52.039 12.860 69.461 1.00 14.48 498 LEU A C 1
ATOM 3819 O O . LEU A 1 478 ? 51.808 13.936 70.006 1.00 12.73 498 LEU A O 1
ATOM 3824 N N . LYS A 1 479 ? 53.004 12.052 69.878 1.00 13.54 499 LYS A N 1
ATOM 3825 C CA . LYS A 1 479 ? 53.840 12.439 71.005 1.00 14.61 499 LYS A CA 1
ATOM 3826 C C . LYS A 1 479 ? 54.681 13.674 70.654 1.00 14.77 499 LYS A C 1
ATOM 3827 O O . LYS A 1 479 ? 55.013 14.481 71.530 1.00 13.25 499 LYS A O 1
ATOM 3833 N N . SER A 1 480 ? 55.011 13.836 69.375 1.00 12.53 500 SER A N 1
ATOM 3834 C CA . SER A 1 480 ? 55.817 14.978 68.959 1.00 14.15 500 SER A CA 1
ATOM 3835 C C . SER A 1 480 ? 55.042 16.294 68.973 1.00 14.75 500 SER A C 1
ATOM 3836 O O . SER A 1 480 ? 55.626 17.345 69.213 1.00 14.24 500 SER A O 1
ATOM 3839 N N . VAL A 1 481 ? 53.734 16.249 68.722 1.00 14.49 501 VAL A N 1
ATOM 3840 C CA . VAL A 1 481 ? 52.941 17.479 68.716 1.00 15.79 501 VAL A CA 1
ATOM 3841 C C . VAL A 1 481 ? 52.168 17.730 70.007 1.00 16.09 501 VAL A C 1
ATOM 3842 O O . VAL A 1 481 ? 51.829 18.871 70.310 1.00 17.06 501 VAL A O 1
ATOM 3846 N N . GLU A 1 482 ? 51.894 16.671 70.759 1.00 15.82 502 GLU A N 1
ATOM 3847 C CA . GLU A 1 482 ? 51.118 16.776 71.989 1.00 18.15 502 GLU A CA 1
ATOM 3848 C C . GLU A 1 482 ? 51.928 16.531 73.262 1.00 20.02 502 GLU A C 1
ATOM 3849 O O . GLU A 1 482 ? 52.330 15.401 73.530 1.00 19.57 502 GLU A O 1
ATOM 3855 N N . LYS A 1 483 ? 52.146 17.585 74.050 1.00 21.05 503 LYS A N 1
ATOM 3856 C CA . LYS A 1 483 ? 52.906 17.472 75.295 1.00 22.46 503 LYS A CA 1
ATOM 3857 C C . LYS A 1 483 ? 52.005 17.672 76.512 1.00 22.15 503 LYS A C 1
ATOM 3858 O O . LYS A 1 483 ? 52.496 17.767 77.637 1.00 21.90 503 LYS A O 1
ATOM 3864 N N . GLY A 1 484 ? 50.695 17.746 76.289 1.00 20.49 504 GLY A N 1
ATOM 3865 C CA . GLY A 1 484 ? 49.771 17.953 77.394 1.00 18.88 504 GLY A CA 1
ATOM 3866 C C . GLY A 1 484 ? 48.618 16.967 77.487 1.00 17.16 504 GLY A C 1
ATOM 3867 O O . GLY A 1 484 ? 47.635 17.233 78.169 1.00 16.05 504 GLY A O 1
ATOM 3868 N N . ARG A 1 485 ? 48.736 15.831 76.807 1.00 16.20 505 ARG A N 1
ATOM 3869 C CA . ARG A 1 485 ? 47.692 14.805 76.823 1.00 15.76 505 ARG A CA 1
ATOM 3870 C C . ARG A 1 485 ? 48.259 13.408 76.579 1.00 13.67 505 ARG A C 1
ATOM 3871 O O . ARG A 1 485 ? 49.054 13.204 75.662 1.00 14.11 505 ARG A O 1
ATOM 3879 N N . PRO A 1 486 ? 47.855 12.426 77.396 1.00 12.68 506 PRO A N 1
ATOM 3880 C CA . PRO A 1 486 ? 48.353 11.062 77.195 1.00 12.99 506 PRO A CA 1
ATOM 3881 C C . PRO A 1 486 ? 47.772 10.537 75.871 1.00 13.81 506 PRO A C 1
ATOM 3882 O O . PRO A 1 486 ? 46.712 10.996 75.430 1.00 11.68 506 PRO A O 1
ATOM 3886 N N . VAL A 1 487 ? 48.462 9.581 75.251 1.00 14.35 507 VAL A N 1
ATOM 3887 C CA . VAL A 1 487 ? 48.038 8.978 73.986 1.00 14.62 507 VAL A CA 1
ATOM 3888 C C . VAL A 1 487 ? 47.947 7.47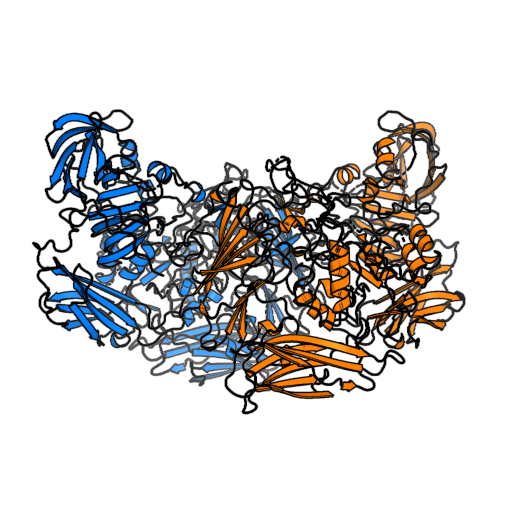1 74.224 1.00 16.61 507 VAL A C 1
ATOM 3889 O O . VAL A 1 487 ? 48.930 6.846 74.634 1.00 15.48 507 VAL A O 1
ATOM 3893 N N . GLN A 1 488 ? 46.774 6.893 73.975 1.00 15.36 508 GLN A N 1
ATOM 3894 C CA . GLN A 1 488 ? 46.555 5.461 74.195 1.00 16.67 508 GLN A CA 1
ATOM 3895 C C . GLN A 1 488 ? 46.043 4.705 72.967 1.00 16.99 508 GLN A C 1
ATOM 3896 O O . GLN A 1 488 ? 45.554 5.303 71.994 1.00 15.98 508 GLN A O 1
ATOM 3902 N N . TYR A 1 489 ? 46.168 3.381 73.028 1.00 15.62 509 TYR A N 1
ATOM 3903 C CA . TYR A 1 489 ? 45.701 2.489 71.968 1.00 17.58 509 TYR A CA 1
ATOM 3904 C C . TYR A 1 489 ? 45.601 1.080 72.543 1.00 17.88 509 TYR A C 1
ATOM 3905 O O . TYR A 1 489 ? 46.594 0.492 72.968 1.00 17.28 509 TYR A O 1
ATOM 3914 N N . GLU A 1 490 ? 44.385 0.552 72.553 1.00 16.69 510 GLU A N 1
ATOM 3915 C CA . GLU A 1 490 ? 44.104 -0.766 73.108 1.00 17.41 510 GLU A CA 1
ATOM 3916 C C . GLU A 1 490 ? 44.887 -1.944 72.498 1.00 17.37 510 GLU A C 1
ATOM 3917 O O . GLU A 1 490 ? 45.347 -2.809 73.232 1.00 15.24 510 GLU A O 1
ATOM 3923 N N . ARG A 1 491 ? 45.057 -1.981 71.176 1.00 16.23 511 ARG A N 1
ATOM 3924 C CA . ARG A 1 491 ? 45.787 -3.095 70.555 1.00 17.24 511 ARG A CA 1
ATOM 3925 C C . ARG A 1 491 ? 47.299 -3.060 70.769 1.00 16.61 511 ARG A C 1
ATOM 3926 O O . ARG A 1 491 ? 47.990 -4.004 70.417 1.00 14.79 511 ARG A O 1
ATOM 3934 N N . ALA A 1 492 ? 47.814 -1.970 71.327 1.00 15.72 512 ALA A N 1
ATOM 3935 C CA . ALA A 1 492 ? 49.241 -1.876 71.578 1.00 17.07 512 ALA A CA 1
ATOM 3936 C C . ALA A 1 492 ? 49.517 -2.608 72.898 1.00 17.22 512 ALA A C 1
ATOM 3937 O O . ALA A 1 492 ? 50.661 -2.878 73.245 1.00 15.31 512 ALA A O 1
ATOM 3939 N N . GLU A 1 493 ? 48.437 -2.954 73.595 1.00 18.13 513 GLU A N 1
ATOM 3940 C CA . GLU A 1 493 ? 48.480 -3.625 74.892 1.00 21.62 513 GLU A CA 1
ATOM 3941 C C . GLU A 1 493 ? 49.651 -3.123 75.719 1.00 20.44 513 GLU A C 1
ATOM 3942 O O . GLU A 1 493 ? 49.666 -1.935 76.078 1.00 20.19 513 GLU A O 1
ATOM 3948 N N . LEU A 1 494 ? 50.644 -3.943 76.048 1.00 20.10 514 LEU A N 1
ATOM 3949 C CA . LEU A 1 494 ? 51.701 -3.341 76.864 1.00 19.53 514 LEU A CA 1
ATOM 3950 C C . LEU A 1 494 ? 52.969 -2.858 76.182 1.00 19.64 514 LEU A C 1
ATOM 3951 O O . LEU A 1 494 ? 53.916 -2.503 76.861 1.00 18.06 514 LEU A O 1
ATOM 3956 N N . ASN A 1 495 ? 52.959 -2.781 74.853 1.00 19.18 515 ASN A N 1
ATOM 3957 C CA . ASN A 1 495 ? 54.113 -2.279 74.124 1.00 18.29 515 ASN A CA 1
ATOM 3958 C C . ASN A 1 495 ? 54.243 -0.780 74.412 1.00 18.14 515 ASN A C 1
ATOM 3959 O O . ASN A 1 495 ? 53.336 -0.162 74.967 1.00 18.29 515 ASN A O 1
ATOM 3964 N N . TYR A 1 496 ? 55.371 -0.197 74.042 1.00 17.23 516 TYR A N 1
ATOM 3965 C CA . TYR A 1 496 ? 55.625 1.207 74.323 1.00 19.08 516 TYR A CA 1
ATOM 3966 C C . TYR A 1 496 ? 54.604 2.209 73.797 1.00 19.71 516 TYR A C 1
ATOM 3967 O O . TYR A 1 496 ? 54.330 3.208 74.462 1.00 16.49 516 TYR A O 1
ATOM 3976 N N . ASN A 1 497 ? 54.034 1.940 72.621 1.00 20.01 517 ASN A N 1
ATOM 3977 C CA . ASN A 1 497 ? 53.105 2.885 71.996 1.00 20.91 517 ASN A CA 1
ATOM 3978 C C . ASN A 1 497 ? 51.683 3.051 72.536 1.00 19.98 517 ASN A C 1
ATOM 3979 O O . ASN A 1 497 ? 50.710 2.909 71.801 1.00 18.23 517 ASN A O 1
ATOM 3984 N N . THR A 1 498 ? 51.599 3.380 73.824 1.00 18.65 518 THR A N 1
ATOM 3985 C CA . THR A 1 498 ? 50.355 3.656 74.539 1.00 17.69 518 THR A CA 1
ATOM 3986 C C . THR A 1 498 ? 50.754 4.136 75.940 1.00 18.99 518 THR A C 1
ATOM 3987 O O . THR A 1 498 ? 51.625 3.540 76.577 1.00 19.04 518 THR A O 1
ATOM 3991 N N . ASP A 1 499 ? 50.142 5.220 76.410 1.00 19.14 519 ASP A N 1
ATOM 3992 C CA . ASP A 1 499 ? 50.474 5.771 77.726 1.00 19.88 519 ASP A CA 1
ATOM 3993 C C . ASP A 1 499 ? 49.583 5.254 78.850 1.00 20.82 519 ASP A C 1
ATOM 3994 O O . ASP A 1 499 ? 49.858 5.485 80.034 1.00 20.26 519 ASP A O 1
ATOM 3999 N N . ILE A 1 500 ? 48.506 4.575 78.467 1.00 21.69 520 ILE A N 1
ATOM 4000 C CA . ILE A 1 500 ? 47.553 4.008 79.415 1.00 21.13 520 ILE A CA 1
ATOM 4001 C C . ILE A 1 500 ? 47.312 2.562 78.995 1.00 19.92 520 ILE A C 1
ATOM 4002 O O . ILE A 1 500 ? 47.212 2.282 77.804 1.00 17.63 520 ILE A O 1
ATOM 4007 N N . TYR A 1 501 ? 47.243 1.647 79.958 1.00 18.17 521 TYR A N 1
ATOM 4008 C CA . TYR A 1 501 ? 46.950 0.248 79.644 1.00 18.95 521 TYR A CA 1
ATOM 4009 C C . TYR A 1 501 ? 45.424 0.197 79.628 1.00 19.18 521 TYR A C 1
ATOM 4010 O O . TYR A 1 501 ? 44.789 0.352 80.673 1.00 16.00 521 TYR A O 1
ATOM 4019 N N . CYS A 1 502 ? 44.829 -0.012 78.456 1.00 19.54 522 CYS A N 1
ATOM 4020 C CA . CYS A 1 502 ? 43.373 0.001 78.388 1.00 23.62 522 CYS A CA 1
ATOM 4021 C C . CYS A 1 502 ? 42.679 -1.271 77.895 1.00 21.99 522 CYS A C 1
ATOM 4022 O O . CYS A 1 502 ? 41.519 -1.216 77.487 1.00 20.59 522 CYS A O 1
ATOM 4025 N N . ARG A 1 503 ? 43.381 -2.402 77.972 1.00 20.43 523 ARG A N 1
ATOM 4026 C CA . ARG A 1 503 ? 42.877 -3.714 77.544 1.00 19.78 523 ARG A CA 1
ATOM 4027 C C . ARG A 1 503 ? 41.399 -3.902 77.867 1.00 17.62 523 ARG A C 1
ATOM 4028 O O . ARG A 1 503 ? 41.022 -3.984 79.030 1.00 17.08 523 ARG A O 1
ATOM 4044 N N . TYR A 1 505 ? 37.433 -5.291 78.242 1.00 17.40 525 TYR A N 1
ATOM 4045 C CA . TYR A 1 505 ? 36.680 -6.403 78.831 1.00 18.13 525 TYR A CA 1
ATOM 4046 C C . TYR A 1 505 ? 37.395 -7.386 79.766 1.00 17.89 525 TYR A C 1
ATOM 4047 O O . TYR A 1 505 ? 36.949 -8.518 79.922 1.00 16.24 525 TYR A O 1
ATOM 4056 N N . ARG A 1 506 ? 38.488 -6.970 80.395 1.00 17.70 526 ARG A N 1
ATOM 4057 C CA . ARG A 1 506 ? 39.184 -7.862 81.314 1.00 18.40 526 ARG A CA 1
ATOM 4058 C C . ARG A 1 506 ? 38.346 -8.061 82.586 1.00 19.10 526 ARG A C 1
ATOM 4059 O O . ARG A 1 506 ? 37.576 -7.175 82.984 1.00 17.95 526 ARG A O 1
ATOM 4067 N N . SER A 1 507 ? 38.493 -9.226 83.213 1.00 18.85 527 SER A N 1
ATOM 4068 C CA . SER A 1 507 ? 37.765 -9.538 84.440 1.00 21.01 527 SER A CA 1
ATOM 4069 C C . SER A 1 507 ? 38.409 -8.841 85.635 1.00 22.25 527 SER A C 1
ATOM 4070 O O . SER A 1 507 ? 39.475 -8.238 85.517 1.00 21.19 527 SER A O 1
ATOM 4073 N N . VAL A 1 508 ? 37.756 -8.941 86.788 1.00 24.62 528 VAL A N 1
ATOM 4074 C CA . VAL A 1 508 ? 38.261 -8.338 88.011 1.00 25.95 528 VAL A CA 1
ATOM 4075 C C . VAL A 1 508 ? 39.606 -8.964 88.361 1.00 26.91 528 VAL A C 1
ATOM 4076 O O . VAL A 1 508 ? 40.553 -8.262 88.721 1.00 26.48 528 VAL A O 1
ATOM 4080 N N . ASP A 1 509 ? 39.693 -10.285 88.238 1.00 26.77 529 ASP A N 1
ATOM 4081 C CA . ASP A 1 509 ? 40.939 -10.982 88.544 1.00 29.28 529 ASP A CA 1
ATOM 4082 C C . ASP A 1 509 ? 42.083 -10.529 87.647 1.00 29.29 529 ASP A C 1
ATOM 4083 O O . ASP A 1 509 ? 43.215 -10.382 88.101 1.00 29.61 529 ASP A O 1
ATOM 4088 N N . GLU A 1 510 ? 41.790 -10.309 86.371 1.00 29.02 530 GLU A N 1
ATOM 4089 C CA . GLU A 1 510 ? 42.825 -9.876 85.444 1.00 28.13 530 GLU A CA 1
ATOM 4090 C C . GLU A 1 510 ? 43.277 -8.454 85.770 1.00 26.65 530 GLU A C 1
ATOM 4091 O O . GLU A 1 510 ? 44.444 -8.121 85.594 1.00 24.81 530 GLU A O 1
ATOM 4097 N N . ILE A 1 511 ? 42.359 -7.623 86.258 1.00 25.78 531 ILE A N 1
ATOM 4098 C CA . ILE A 1 511 ? 42.704 -6.253 86.635 1.00 25.74 531 ILE A CA 1
ATOM 4099 C C . ILE A 1 511 ? 43.680 -6.315 87.817 1.00 26.45 531 ILE A C 1
ATOM 4100 O O . ILE A 1 511 ? 44.679 -5.590 87.859 1.00 25.41 531 ILE A O 1
ATOM 4105 N N . LYS A 1 512 ? 43.375 -7.187 88.774 1.00 26.22 532 LYS A N 1
ATOM 4106 C CA . LYS A 1 512 ? 44.205 -7.354 89.964 1.00 27.13 532 LYS A CA 1
ATOM 4107 C C . LYS A 1 512 ? 45.576 -7.872 89.582 1.00 26.66 532 LYS A C 1
ATOM 4108 O O . LYS A 1 512 ? 46.590 -7.441 90.137 1.00 24.70 532 LYS A O 1
ATOM 4114 N N . ALA A 1 513 ? 45.600 -8.801 88.631 1.00 25.80 533 ALA A N 1
ATOM 4115 C CA . ALA A 1 513 ? 46.852 -9.381 88.176 1.00 25.46 533 ALA A CA 1
ATOM 4116 C C . ALA A 1 513 ? 47.752 -8.298 87.600 1.00 24.82 533 ALA A C 1
ATOM 4117 O O . ALA A 1 513 ? 48.959 -8.297 87.832 1.00 24.68 533 ALA A O 1
ATOM 4119 N N . TYR A 1 514 ? 47.165 -7.362 86.860 1.00 22.81 534 TYR A N 1
ATOM 4120 C CA . TYR A 1 514 ? 47.967 -6.299 86.266 1.00 21.78 534 TYR A CA 1
ATOM 4121 C C . TYR A 1 514 ? 48.567 -5.353 87.293 1.00 21.53 534 TYR A C 1
ATOM 4122 O O . TYR A 1 514 ? 49.782 -5.168 87.342 1.00 20.70 534 TYR A O 1
ATOM 4131 N N . VAL A 1 515 ? 47.708 -4.747 88.103 1.00 22.49 535 VAL A N 1
ATOM 4132 C CA . VAL A 1 515 ? 48.160 -3.791 89.100 1.00 25.81 535 VAL A CA 1
ATOM 4133 C C . VAL A 1 515 ? 49.124 -4.422 90.092 1.00 25.41 535 VAL A C 1
ATOM 4134 O O . VAL A 1 515 ? 49.867 -3.723 90.772 1.00 26.00 535 VAL A O 1
ATOM 4138 N N . GLY A 1 516 ? 49.117 -5.748 90.165 1.00 26.92 536 GLY A N 1
ATOM 4139 C CA . GLY A 1 516 ? 50.007 -6.439 91.080 1.00 28.91 536 GLY A CA 1
ATOM 4140 C C . GLY A 1 516 ? 51.297 -6.891 90.419 1.00 30.31 536 GLY A C 1
ATOM 4141 O O . GLY A 1 516 ? 52.075 -7.646 91.004 1.00 31.00 536 GLY A O 1
ATOM 4142 N N . LYS A 1 517 ? 51.523 -6.421 89.195 1.00 30.33 537 LYS A N 1
ATOM 4143 C CA . LYS A 1 517 ? 52.715 -6.768 88.431 1.00 30.19 537 LYS A CA 1
ATOM 4144 C C . LYS A 1 517 ? 53.848 -5.780 88.723 1.00 28.90 537 LYS A C 1
ATOM 4145 O O . LYS A 1 517 ? 53.605 -4.590 88.927 1.00 28.56 537 LYS A O 1
ATOM 4151 N N . LYS A 1 518 ? 55.082 -6.278 88.737 1.00 27.91 538 LYS A N 1
ATOM 4152 C CA . LYS A 1 518 ? 56.247 -5.443 89.019 1.00 28.80 538 LYS A CA 1
ATOM 4153 C C . LYS A 1 518 ? 56.665 -4.522 87.877 1.00 27.92 538 LYS A C 1
ATOM 4154 O O . LYS A 1 518 ? 56.584 -4.881 86.706 1.00 24.91 538 LYS A O 1
ATOM 4160 N N . ASP A 1 519 ? 57.109 -3.324 88.244 1.00 27.76 539 ASP A N 1
ATOM 4161 C CA . ASP A 1 519 ? 57.588 -2.324 87.296 1.00 28.08 539 ASP A CA 1
ATOM 4162 C C . ASP A 1 519 ? 56.588 -1.723 86.308 1.00 27.04 539 ASP A C 1
ATOM 4163 O O . ASP A 1 519 ? 56.996 -1.097 85.327 1.00 26.61 539 ASP A O 1
ATOM 4168 N N . ILE A 1 520 ? 55.292 -1.905 86.540 1.00 24.88 540 ILE A N 1
ATOM 4169 C CA . ILE A 1 520 ? 54.310 -1.303 85.637 1.00 24.16 540 ILE A CA 1
ATOM 4170 C C . ILE A 1 520 ? 54.408 0.206 85.849 1.00 23.21 540 ILE A C 1
ATOM 4171 O O . ILE A 1 520 ? 54.634 0.662 86.974 1.00 21.29 540 ILE A O 1
ATOM 4176 N N . TYR A 1 521 ? 54.243 0.980 84.779 1.00 21.55 541 TYR A N 1
ATOM 4177 C CA . TYR A 1 521 ? 54.344 2.431 84.884 1.00 20.16 541 TYR A CA 1
ATOM 4178 C C . TYR A 1 521 ? 53.142 3.164 84.311 1.00 19.61 541 TYR A C 1
ATOM 4179 O O . TYR A 1 521 ? 53.149 4.395 84.201 1.00 18.58 541 TYR A O 1
ATOM 4188 N N . ARG A 1 522 ? 52.108 2.409 83.957 1.00 19.80 542 ARG A N 1
ATOM 4189 C CA . ARG A 1 522 ? 50.890 2.991 83.397 1.00 18.64 542 ARG A CA 1
ATOM 4190 C C . ARG A 1 522 ? 49.638 2.483 84.109 1.00 17.73 542 ARG A C 1
ATOM 4191 O O . ARG A 1 522 ? 49.559 1.318 84.499 1.00 14.95 542 ARG A O 1
ATOM 4199 N N . PRO A 1 523 ? 48.636 3.355 84.282 1.00 16.64 543 PRO A N 1
ATOM 4200 C CA . PRO A 1 523 ? 47.405 2.944 84.952 1.00 18.22 543 PRO A CA 1
ATOM 4201 C C . PRO A 1 523 ? 46.530 2.084 84.046 1.00 19.28 543 PRO A C 1
ATOM 4202 O O . PRO A 1 523 ? 46.626 2.162 82.818 1.00 18.90 543 PRO A O 1
ATOM 4206 N N . PHE A 1 524 ? 45.696 1.256 84.666 1.00 18.99 544 PHE A N 1
ATOM 4207 C CA . PHE A 1 524 ? 44.777 0.385 83.944 1.00 19.70 544 PHE A CA 1
ATOM 4208 C C . PHE A 1 524 ? 43.410 1.074 83.912 1.00 18.91 544 PHE A C 1
ATOM 4209 O O . PHE A 1 524 ? 42.753 1.219 84.944 1.00 20.65 544 PHE A O 1
ATOM 4217 N N . ILE A 1 525 ? 43.008 1.523 82.729 1.00 17.63 545 ILE A N 1
ATOM 4218 C CA . ILE A 1 525 ? 41.720 2.181 82.536 1.00 17.36 545 ILE A CA 1
ATOM 4219 C C . ILE A 1 525 ? 41.089 1.496 81.328 1.00 19.07 545 ILE A C 1
ATOM 4220 O O . ILE A 1 525 ? 41.515 1.717 80.194 1.00 17.33 545 ILE A O 1
ATOM 4225 N N . LEU A 1 526 ? 40.096 0.643 81.586 1.00 20.54 546 LEU A N 1
ATOM 4226 C CA . LEU A 1 526 ? 39.417 -0.136 80.537 1.00 22.68 546 LEU A CA 1
ATOM 4227 C C . LEU A 1 526 ? 38.803 0.711 79.425 1.00 21.12 546 LEU A C 1
ATOM 4228 O O . LEU A 1 526 ? 37.943 1.551 79.681 1.00 21.16 546 LEU A O 1
ATOM 4233 N N . CYS A 1 527 ? 39.260 0.480 78.196 1.00 20.39 547 CYS A N 1
ATOM 4234 C CA . CYS A 1 527 ? 38.756 1.188 77.022 1.00 20.52 547 CYS A CA 1
ATOM 4235 C C . CYS A 1 527 ? 37.273 0.858 76.895 1.00 18.53 547 CYS A C 1
ATOM 4236 O O . CYS A 1 527 ? 36.457 1.719 76.577 1.00 14.46 547 CYS A O 1
ATOM 4239 N N . GLU A 1 528 ? 36.943 -0.406 77.143 1.00 17.20 548 GLU A N 1
ATOM 4240 C CA . GLU A 1 528 ? 35.566 -0.897 77.079 1.00 17.72 548 GLU A CA 1
ATOM 4241 C C . GLU A 1 528 ? 35.413 -1.960 78.154 1.00 17.69 548 GLU A C 1
ATOM 4242 O O . GLU A 1 528 ? 36.313 -2.783 78.343 1.00 18.12 548 GLU A O 1
ATOM 4248 N N . TYR A 1 529 ? 34.286 -1.941 78.859 1.00 16.69 549 TYR A N 1
ATOM 4249 C CA . TYR A 1 529 ? 34.009 -2.930 79.898 1.00 16.70 549 TYR A CA 1
ATOM 4250 C C . TYR A 1 529 ? 32.512 -2.908 80.185 1.00 16.04 549 TYR A C 1
ATOM 4251 O O . TYR A 1 529 ? 31.809 -2.021 79.710 1.00 14.68 549 TYR A O 1
ATOM 4260 N N . LEU A 1 530 ? 32.028 -3.911 80.910 1.00 14.33 550 LEU A N 1
ATOM 4261 C CA . LEU A 1 530 ? 30.615 -4.013 81.269 1.00 17.13 550 LEU A CA 1
ATOM 4262 C C . LEU A 1 530 ? 29.654 -3.933 80.065 1.00 17.25 550 LEU A C 1
ATOM 4263 O O . LEU A 1 530 ? 28.781 -3.064 80.013 1.00 16.56 550 LEU A O 1
ATOM 4268 N N . HIS A 1 531 ? 29.804 -4.848 79.113 1.00 16.23 551 HIS A N 1
ATOM 4269 C CA . HIS A 1 531 ? 28.957 -4.864 77.915 1.00 16.51 551 HIS A CA 1
ATOM 4270 C C . HIS A 1 531 ? 27.463 -4.780 78.263 1.00 15.01 551 HIS A C 1
ATOM 4271 O O . HIS A 1 531 ? 26.889 -5.717 78.815 1.00 14.64 551 HIS A O 1
ATOM 4278 N N . ALA A 1 532 ? 26.837 -3.657 77.911 1.00 14.11 552 ALA A N 1
ATOM 4279 C CA . ALA A 1 532 ? 25.432 -3.415 78.223 1.00 13.69 552 ALA A CA 1
ATOM 4280 C C . ALA A 1 532 ? 24.418 -3.882 77.184 1.00 14.31 552 ALA A C 1
ATOM 4281 O O . ALA A 1 532 ? 23.473 -3.157 76.858 1.00 11.61 552 ALA A O 1
ATOM 4291 N N . GLY A 1 534 ? 21.249 -5.802 76.013 1.00 14.96 554 GLY A N 1
ATOM 4292 C CA . GLY A 1 534 ? 20.025 -6.332 76.597 1.00 16.20 554 GLY A CA 1
ATOM 4293 C C . GLY A 1 534 ? 19.906 -6.110 78.097 1.00 18.34 554 GLY A C 1
ATOM 4294 O O . GLY A 1 534 ? 20.196 -5.022 78.602 1.00 18.80 554 GLY A O 1
ATOM 4295 N N . ASN A 1 535 ? 19.455 -7.139 78.811 1.00 18.31 555 ASN A N 1
ATOM 4296 C CA . ASN A 1 535 ? 19.308 -7.076 80.266 1.00 19.86 555 ASN A CA 1
ATOM 4297 C C . ASN A 1 535 ? 20.718 -7.423 80.748 1.00 20.00 555 ASN A C 1
ATOM 4298 O O . ASN A 1 535 ? 21.070 -8.603 80.868 1.00 18.35 555 ASN A O 1
ATOM 4303 N N . SER A 1 536 ? 21.526 -6.400 81.022 1.00 17.84 556 SER A N 1
ATOM 4304 C CA . SER A 1 536 ? 22.912 -6.655 81.394 1.00 17.61 556 SER A CA 1
ATOM 4305 C C . SER A 1 536 ? 23.500 -5.807 82.521 1.00 16.47 556 SER A C 1
ATOM 4306 O O . SER A 1 536 ? 22.789 -5.327 83.410 1.00 15.43 556 SER A O 1
ATOM 4309 N N . CYS A 1 537 ? 24.822 -5.659 82.469 1.00 16.72 557 CYS A N 1
ATOM 4310 C CA . CYS A 1 537 ? 25.605 -4.888 83.430 1.00 16.99 557 CYS A CA 1
ATOM 4311 C C . CYS A 1 537 ? 25.707 -5.493 84.828 1.00 18.10 557 CYS A C 1
ATOM 4312 O O . CYS A 1 537 ? 25.861 -4.774 85.820 1.00 19.36 557 CYS A O 1
ATOM 4315 N N . GLY A 1 538 ? 25.633 -6.816 84.909 1.00 16.88 558 GLY A N 1
ATOM 4316 C CA . GLY A 1 538 ? 25.766 -7.470 86.198 1.00 17.94 558 GLY A CA 1
ATOM 4317 C C . GLY A 1 538 ? 27.244 -7.531 86.568 1.00 18.37 558 GLY A C 1
ATOM 4318 O O . GLY A 1 538 ? 28.105 -7.531 85.691 1.00 18.72 558 GLY A O 1
ATOM 4319 N N . GLY A 1 539 ? 27.549 -7.563 87.859 1.00 18.65 559 GLY A N 1
ATOM 4320 C CA . GLY A 1 539 ? 28.940 -7.627 88.280 1.00 18.98 559 GLY A CA 1
ATOM 4321 C C . GLY A 1 539 ? 29.664 -6.291 88.330 1.00 18.08 559 GLY A C 1
ATOM 4322 O O . GLY A 1 539 ? 30.890 -6.253 88.477 1.00 16.77 559 GLY A O 1
ATOM 4331 N N . LYS A 1 541 ? 29.516 -4.012 90.659 1.00 19.94 561 LYS A N 1
ATOM 4332 C CA . LYS A 1 541 ? 30.034 -3.791 92.003 1.00 22.80 561 LYS A CA 1
ATOM 4333 C C . LYS A 1 541 ? 31.451 -4.329 92.175 1.00 22.49 561 LYS A C 1
ATOM 4334 O O . LYS A 1 541 ? 32.319 -3.643 92.717 1.00 21.67 561 LYS A O 1
ATOM 4340 N N . GLU A 1 542 ? 31.686 -5.554 91.711 1.00 21.58 562 GLU A N 1
ATOM 4341 C CA . GLU A 1 542 ? 33.002 -6.162 91.831 1.00 22.24 562 GLU A CA 1
ATOM 4342 C C . GLU A 1 542 ? 34.066 -5.330 91.128 1.00 23.00 562 GLU A C 1
ATOM 4343 O O . GLU A 1 542 ? 35.191 -5.209 91.619 1.00 21.82 562 GLU A O 1
ATOM 4349 N N . TYR A 1 543 ? 33.716 -4.767 89.972 1.00 21.59 563 TYR A N 1
ATOM 4350 C CA . TYR A 1 543 ? 34.652 -3.939 89.221 1.00 21.30 563 TYR A CA 1
ATOM 4351 C C . TYR A 1 543 ? 35.063 -2.704 90.016 1.00 20.45 563 TYR A C 1
ATOM 4352 O O . TYR A 1 543 ? 36.247 -2.408 90.149 1.00 18.26 563 TYR A O 1
ATOM 4361 N N . TRP A 1 544 ? 34.084 -1.990 90.553 1.00 19.73 564 TRP A N 1
ATOM 4362 C CA . TRP A 1 544 ? 34.391 -0.773 91.278 1.00 22.26 564 TRP A CA 1
ATOM 4363 C C . TRP A 1 544 ? 34.987 -0.889 92.679 1.00 23.71 564 TRP A C 1
ATOM 4364 O O . TRP A 1 544 ? 35.550 0.084 93.194 1.00 21.82 564 TRP A O 1
ATOM 4375 N N . GLU A 1 545 ? 34.900 -2.070 93.286 1.00 23.50 565 GLU A N 1
ATOM 4376 C CA . GLU A 1 545 ? 35.504 -2.266 94.600 1.00 25.15 565 GLU A CA 1
ATOM 4377 C C . GLU A 1 545 ? 37.011 -2.302 94.353 1.00 24.86 565 GLU A C 1
ATOM 4378 O O . GLU A 1 545 ? 37.815 -1.986 95.236 1.00 22.90 565 GLU A O 1
ATOM 4384 N N . VAL A 1 546 ? 37.389 -2.696 93.139 1.00 23.55 566 VAL A N 1
ATOM 4385 C CA . VAL A 1 546 ? 38.797 -2.767 92.777 1.00 23.13 566 VAL A CA 1
ATOM 4386 C C . VAL A 1 546 ? 39.285 -1.383 92.366 1.00 23.13 566 VAL A C 1
ATOM 4387 O O . VAL A 1 546 ? 40.346 -0.941 92.794 1.00 23.38 566 VAL A O 1
ATOM 4391 N N . PHE A 1 547 ? 38.501 -0.701 91.542 1.00 22.24 567 PHE A N 1
ATOM 4392 C CA . PHE A 1 547 ? 38.862 0.634 91.085 1.00 24.89 567 PHE A CA 1
ATOM 4393 C C . PHE A 1 547 ? 39.035 1.597 92.257 1.00 25.36 567 PHE A C 1
ATOM 4394 O O . PHE A 1 547 ? 39.944 2.430 92.259 1.00 24.44 567 PHE A O 1
ATOM 4402 N N . GLU A 1 548 ? 38.169 1.468 93.256 1.00 25.68 568 GLU A N 1
ATOM 4403 C CA . GLU A 1 548 ? 38.219 2.334 94.425 1.00 28.69 568 GLU A CA 1
ATOM 4404 C C . GLU A 1 548 ? 39.314 1.959 95.421 1.00 29.47 568 GLU A C 1
ATOM 4405 O O . GLU A 1 548 ? 39.688 2.768 96.269 1.00 30.27 568 GLU A O 1
ATOM 4411 N N . ASN A 1 549 ? 39.846 0.747 95.306 1.00 31.13 569 ASN A N 1
ATOM 4412 C CA . ASN A 1 549 ? 40.891 0.293 96.218 1.00 32.06 569 ASN A CA 1
ATOM 4413 C C . ASN A 1 549 ? 42.298 0.299 95.617 1.00 31.39 569 ASN A C 1
ATOM 4414 O O . ASN A 1 549 ? 43.279 0.417 96.351 1.00 31.23 569 ASN A O 1
ATOM 4419 N N . GLU A 1 550 ? 42.402 0.168 94.297 1.00 28.93 570 GLU A N 1
ATOM 4420 C CA . GLU A 1 550 ? 43.708 0.146 93.631 1.00 28.27 570 GLU A CA 1
ATOM 4421 C C . GLU A 1 550 ? 44.039 1.472 92.955 1.00 26.69 570 GLU A C 1
ATOM 4422 O O . GLU A 1 550 ? 43.345 1.897 92.029 1.00 25.48 570 GLU A O 1
ATOM 4428 N N . PRO A 1 551 ? 45.114 2.141 93.401 1.00 25.75 571 PRO A N 1
ATOM 4429 C CA . PRO A 1 551 ? 45.509 3.425 92.812 1.00 24.41 571 PRO A CA 1
ATOM 4430 C C . PRO A 1 551 ? 45.839 3.401 91.316 1.00 23.68 571 PRO A C 1
ATOM 4431 O O . PRO A 1 551 ? 45.695 4.420 90.634 1.00 20.49 571 PRO A O 1
ATOM 4443 N N . ALA A 1 553 ? 44.398 1.247 89.079 1.00 22.77 573 ALA A N 1
ATOM 4444 C CA . ALA A 1 553 ? 43.277 0.615 88.394 1.00 23.91 573 ALA A CA 1
ATOM 4445 C C . ALA A 1 553 ? 42.248 1.725 88.559 1.00 22.57 573 ALA A C 1
ATOM 4446 O O . ALA A 1 553 ? 41.528 1.779 89.553 1.00 22.11 573 ALA A O 1
ATOM 4448 N N . GLN A 1 554 ? 42.186 2.615 87.578 1.00 21.81 574 GLN A N 1
ATOM 4449 C CA . GLN A 1 554 ? 41.307 3.770 87.678 1.00 22.44 574 GLN A CA 1
ATOM 4450 C C . GLN A 1 554 ? 39.944 3.805 86.985 1.00 22.20 574 GLN A C 1
ATOM 4451 O O . GLN A 1 554 ? 39.381 4.884 86.790 1.00 22.96 574 GLN A O 1
ATOM 4457 N N . GLY A 1 555 ? 39.403 2.644 86.633 1.00 20.64 575 GLY A N 1
ATOM 4458 C CA . GLY A 1 555 ? 38.088 2.615 86.007 1.00 20.02 575 GLY A CA 1
ATOM 4459 C C . GLY A 1 555 ? 38.059 2.326 84.518 1.00 18.20 575 GLY A C 1
ATOM 4460 O O . GLY A 1 555 ? 38.888 1.573 84.002 1.00 16.07 575 GLY A O 1
ATOM 4461 N N . GLY A 1 556 ? 37.093 2.922 83.823 1.00 17.38 576 GLY A N 1
ATOM 4462 C CA . GLY A 1 556 ? 36.987 2.708 82.390 1.00 17.00 576 GLY A CA 1
ATOM 4463 C C . GLY A 1 556 ? 35.699 3.220 81.787 1.00 16.94 576 GLY A C 1
ATOM 4464 O O . GLY A 1 556 ? 34.926 3.909 82.453 1.00 16.74 576 GLY A O 1
ATOM 4465 N N . CYS A 1 557 ? 35.472 2.879 80.522 1.00 16.25 577 CYS A N 1
ATOM 4466 C CA . CYS A 1 557 ? 34.272 3.297 79.812 1.00 16.21 577 CYS A CA 1
ATOM 4467 C C . CYS A 1 557 ? 33.379 2.100 79.487 1.00 15.07 577 CYS A C 1
ATOM 4468 O O . CYS A 1 557 ? 33.814 1.126 78.876 1.00 12.48 577 CYS A O 1
ATOM 4471 N N . ILE A 1 558 ? 32.123 2.182 79.910 1.00 16.82 578 ILE A N 1
ATOM 4472 C CA . ILE A 1 558 ? 31.145 1.122 79.674 1.00 15.45 578 ILE A CA 1
ATOM 4473 C C . ILE A 1 558 ? 30.915 0.996 78.172 1.00 17.44 578 ILE A C 1
ATOM 4474 O O . ILE A 1 558 ? 30.796 2.012 77.479 1.00 15.48 578 ILE A O 1
ATOM 4479 N N . TRP A 1 559 ? 30.860 -0.221 77.639 1.00 18.88 579 TRP A N 1
ATOM 4480 C CA . TRP A 1 559 ? 30.628 -0.289 76.205 1.00 21.63 579 TRP A CA 1
ATOM 4481 C C . TRP A 1 559 ? 29.195 0.034 75.798 1.00 23.75 579 TRP A C 1
ATOM 4482 O O . TRP A 1 559 ? 28.231 -0.668 76.110 1.00 22.68 579 TRP A O 1
ATOM 4493 N N . ASP A 1 560 ? 29.155 1.166 75.102 1.00 25.50 580 ASP A N 1
ATOM 4494 C CA . ASP A 1 560 ? 28.055 1.874 74.481 1.00 23.19 580 ASP A CA 1
ATOM 4495 C C . ASP A 1 560 ? 26.955 2.552 75.267 1.00 21.20 580 ASP A C 1
ATOM 4496 O O . ASP A 1 560 ? 26.243 1.971 76.099 1.00 19.38 580 ASP A O 1
ATOM 4501 N N . TRP A 1 561 ? 26.845 3.834 74.956 1.00 15.17 581 TRP A N 1
ATOM 4502 C CA . TRP A 1 561 ? 25.879 4.721 75.550 1.00 15.50 581 TRP A CA 1
ATOM 4503 C C . TRP A 1 561 ? 24.465 4.475 75.025 1.00 14.87 581 TRP A C 1
ATOM 4504 O O . TRP A 1 561 ? 23.527 4.322 75.811 1.00 12.45 581 TRP A O 1
ATOM 4515 N N . VAL A 1 562 ? 24.324 4.425 73.702 1.00 12.60 582 VAL A N 1
ATOM 4516 C CA . VAL A 1 562 ? 23.013 4.269 73.079 1.00 14.07 582 VAL A CA 1
ATOM 4517 C C . VAL A 1 562 ? 22.905 3.138 72.048 1.00 13.48 582 VAL A C 1
ATOM 4518 O O . VAL A 1 562 ? 23.796 2.957 71.218 1.00 9.64 582 VAL A O 1
ATOM 4522 N N . ASP A 1 563 ? 21.803 2.389 72.111 1.00 13.52 583 ASP A N 1
ATOM 4523 C CA . ASP A 1 563 ? 21.561 1.272 71.193 1.00 14.76 583 ASP A CA 1
ATOM 4524 C C . ASP A 1 563 ? 21.511 1.746 69.747 1.00 14.11 583 ASP A C 1
ATOM 4525 O O . ASP A 1 563 ? 20.943 2.791 69.453 1.00 11.51 583 ASP A O 1
ATOM 4530 N N . GLN A 1 564 ? 22.095 0.972 68.842 1.00 13.86 584 GLN A N 1
ATOM 4531 C CA . GLN A 1 564 ? 22.046 1.330 67.433 1.00 16.17 584 GLN A CA 1
ATOM 4532 C C . GLN A 1 564 ? 20.897 0.574 66.768 1.00 17.65 584 GLN A C 1
ATOM 4533 O O . GLN A 1 564 ? 21.102 -0.336 65.961 1.00 17.10 584 GLN A O 1
ATOM 4539 N N . ASN A 1 565 ? 19.679 0.939 67.145 1.00 17.06 585 ASN A N 1
ATOM 4540 C CA . ASN A 1 565 ? 18.497 0.320 66.568 1.00 17.88 585 ASN A CA 1
ATOM 4541 C C . ASN A 1 565 ? 17.679 1.374 65.849 1.00 18.24 585 ASN A C 1
ATOM 4542 O O . ASN A 1 565 ? 17.763 2.559 66.166 1.00 16.53 585 ASN A O 1
ATOM 4547 N N . PHE A 1 566 ? 16.894 0.929 64.875 1.00 17.28 586 PHE A N 1
ATOM 4548 C CA . PHE A 1 566 ? 16.003 1.806 64.137 1.00 17.86 586 PHE A CA 1
ATOM 4549 C C . PHE A 1 566 ? 14.603 1.326 64.522 1.00 17.98 586 PHE A C 1
ATOM 4550 O O . PHE A 1 566 ? 14.388 0.144 64.802 1.00 17.58 586 PHE A O 1
ATOM 4558 N N . ARG A 1 567 ? 13.655 2.245 64.557 1.00 18.54 587 ARG A N 1
ATOM 4559 C CA . ARG A 1 567 ? 12.301 1.894 64.913 1.00 19.64 587 ARG A CA 1
ATOM 4560 C C . ARG A 1 567 ? 11.464 1.768 63.652 1.00 18.84 587 ARG A C 1
ATOM 4561 O O . ARG A 1 567 ? 11.476 2.658 62.807 1.00 18.37 587 ARG A O 1
ATOM 4569 N N . GLU A 1 568 ? 10.753 0.655 63.523 1.00 18.14 588 GLU A N 1
ATOM 4570 C CA . GLU A 1 568 ? 9.883 0.435 62.372 1.00 18.55 588 GLU A CA 1
ATOM 4571 C C . GLU A 1 568 ? 8.501 0.061 62.895 1.00 18.88 588 GLU A C 1
ATOM 4572 O O . GLU A 1 568 ? 8.360 -0.307 64.062 1.00 15.98 588 GLU A O 1
ATOM 4578 N N . ILE A 1 569 ? 7.494 0.170 62.025 1.00 19.30 589 ILE A N 1
ATOM 4579 C CA . ILE A 1 569 ? 6.108 -0.181 62.354 1.00 19.80 589 ILE A CA 1
ATOM 4580 C C . ILE A 1 569 ? 5.637 -1.277 61.394 1.00 19.40 589 ILE A C 1
ATOM 4581 O O . ILE A 1 569 ? 5.787 -1.140 60.178 1.00 17.97 589 ILE A O 1
ATOM 4586 N N . ASP A 1 570 ? 5.066 -2.359 61.917 1.00 19.46 590 ASP A N 1
ATOM 4587 C CA . ASP A 1 570 ? 4.595 -3.416 61.024 1.00 21.33 590 ASP A CA 1
ATOM 4588 C C . ASP A 1 570 ? 3.183 -3.160 60.489 1.00 22.25 590 ASP A C 1
ATOM 4589 O O . ASP A 1 570 ? 2.545 -2.159 60.822 1.00 21.10 590 ASP A O 1
ATOM 4594 N N . LYS A 1 571 ? 2.707 -4.078 59.657 1.00 24.14 591 LYS A N 1
ATOM 4595 C CA . LYS A 1 571 ? 1.391 -3.967 59.037 1.00 26.08 591 LYS A CA 1
ATOM 4596 C C . LYS A 1 571 ? 0.229 -3.815 60.015 1.00 24.17 591 LYS A C 1
ATOM 4597 O O . LYS A 1 571 ? -0.839 -3.336 59.642 1.00 24.32 591 LYS A O 1
ATOM 4603 N N . ASP A 1 572 ? 0.428 -4.213 61.265 1.00 21.89 592 ASP A N 1
ATOM 4604 C CA . ASP A 1 572 ? -0.636 -4.085 62.246 1.00 21.85 592 ASP A CA 1
ATOM 4605 C C . ASP A 1 572 ? -0.446 -2.852 63.127 1.00 21.47 592 ASP A C 1
ATOM 4606 O O . ASP A 1 572 ? -1.159 -2.666 64.115 1.00 20.12 592 ASP A O 1
ATOM 4611 N N . GLY A 1 573 ? 0.509 -2.003 62.755 1.00 20.80 593 GLY A N 1
ATOM 4612 C CA . GLY A 1 573 ? 0.771 -0.799 63.523 1.00 20.52 593 GLY A CA 1
ATOM 4613 C C . GLY A 1 573 ? 1.544 -1.046 64.809 1.00 20.97 593 GLY A C 1
ATOM 4614 O O . GLY A 1 573 ? 1.508 -0.232 65.730 1.00 18.59 593 GLY A O 1
ATOM 4615 N N . LYS A 1 574 ? 2.240 -2.175 64.883 1.00 21.58 594 LYS A N 1
ATOM 4616 C CA . LYS A 1 574 ? 3.022 -2.502 66.072 1.00 21.90 594 LYS A CA 1
ATOM 4617 C C . LYS A 1 574 ? 4.481 -2.149 65.811 1.00 20.96 594 LYS A C 1
ATOM 4618 O O . LYS A 1 574 ? 5.055 -2.597 64.816 1.00 20.72 594 LYS A O 1
ATOM 4624 N N . TRP A 1 575 ? 5.079 -1.349 66.693 1.00 16.86 595 TRP A N 1
ATOM 4625 C CA . TRP A 1 575 ? 6.469 -0.946 66.496 1.00 17.64 595 TRP A CA 1
ATOM 4626 C C . TRP A 1 575 ? 7.434 -1.970 67.060 1.00 15.99 595 TRP A C 1
ATOM 4627 O O . TRP A 1 575 ? 7.042 -2.820 67.850 1.00 14.71 595 TRP A O 1
ATOM 4638 N N . TYR A 1 576 ? 8.690 -1.882 66.633 1.00 15.28 596 TYR A N 1
ATOM 4639 C CA . TYR A 1 576 ? 9.750 -2.774 67.097 1.00 16.47 596 TYR A CA 1
ATOM 4640 C C . TYR A 1 576 ? 11.101 -2.159 66.776 1.00 16.22 596 TYR A C 1
ATOM 4641 O O . TYR A 1 576 ? 11.197 -1.293 65.905 1.00 15.68 596 TYR A O 1
ATOM 4650 N N . TRP A 1 577 ? 12.134 -2.588 67.500 1.00 15.20 597 TRP A N 1
ATOM 4651 C CA . TRP A 1 577 ? 13.492 -2.107 67.259 1.00 15.21 597 TRP A CA 1
ATOM 4652 C C . TRP A 1 577 ? 14.099 -3.069 66.255 1.00 14.83 597 TRP A C 1
ATOM 4653 O O . TRP A 1 577 ? 13.826 -4.265 66.315 1.00 15.78 597 TRP A O 1
ATOM 4664 N N . THR A 1 578 ? 14.915 -2.558 65.338 1.00 13.75 598 THR A N 1
ATOM 4665 C CA . THR A 1 578 ? 15.562 -3.403 64.336 1.00 15.08 598 THR A CA 1
ATOM 4666 C C . THR A 1 578 ? 17.064 -3.543 64.556 1.00 16.13 598 THR A C 1
ATOM 4667 O O . THR A 1 578 ? 17.709 -2.672 65.146 1.00 16.84 598 THR A O 1
ATOM 4671 N N . TYR A 1 579 ? 17.614 -4.649 64.070 1.00 14.73 599 TYR A N 1
ATOM 4672 C CA . TYR A 1 579 ? 19.034 -4.903 64.179 1.00 16.81 599 TYR A CA 1
ATOM 4673 C C . TYR A 1 579 ? 19.495 -5.683 62.956 1.00 16.41 599 TYR A C 1
ATOM 4674 O O . TYR A 1 579 ? 18.766 -5.770 61.972 1.00 12.97 599 TYR A O 1
ATOM 4683 N N . GLY A 1 580 ? 20.704 -6.232 63.014 1.00 15.69 600 GLY A N 1
ATOM 4684 C CA . GLY A 1 580 ? 21.242 -6.962 61.880 1.00 18.06 600 GLY A CA 1
ATOM 4685 C C . GLY A 1 580 ? 20.301 -7.910 61.157 1.00 18.23 600 GLY A C 1
ATOM 4686 O O . GLY A 1 580 ? 19.569 -8.667 61.790 1.00 14.41 600 GLY A O 1
ATOM 4687 N N . GLY A 1 581 ? 20.327 -7.856 59.824 1.00 19.75 601 GLY A N 1
ATOM 4688 C CA . GLY A 1 581 ? 19.494 -8.727 59.010 1.00 19.36 601 GLY A CA 1
ATOM 4689 C C . GLY A 1 581 ? 18.057 -8.280 58.797 1.00 20.97 601 GLY A C 1
ATOM 4690 O O . GLY A 1 581 ? 17.323 -8.918 58.047 1.00 19.18 601 GLY A O 1
ATOM 4691 N N . ASP A 1 582 ? 17.649 -7.183 59.431 1.00 19.69 602 ASP A N 1
ATOM 4692 C CA . ASP A 1 582 ? 16.278 -6.706 59.289 1.00 21.11 602 ASP A CA 1
ATOM 4693 C C . ASP A 1 582 ? 15.978 -5.917 58.018 1.00 20.60 602 ASP A C 1
ATOM 4694 O O . ASP A 1 582 ? 14.841 -5.507 57.805 1.00 21.45 602 ASP A O 1
ATOM 4699 N N . TYR A 1 583 ? 16.987 -5.697 57.183 1.00 20.38 603 TYR A N 1
ATOM 4700 C CA . TYR A 1 583 ? 16.784 -4.990 55.919 1.00 20.16 603 TYR A CA 1
ATOM 4701 C C . TYR A 1 583 ? 17.436 -5.757 54.775 1.00 20.31 603 TYR A C 1
ATOM 4702 O O . TYR A 1 583 ? 18.492 -6.377 54.946 1.00 17.88 603 TYR A O 1
ATOM 4711 N N . GLY A 1 584 ? 16.801 -5.718 53.607 1.00 21.52 604 GLY A N 1
ATOM 4712 C CA . GLY A 1 584 ? 17.358 -6.394 52.451 1.00 23.19 604 GLY A CA 1
ATOM 4713 C C . GLY A 1 584 ? 16.897 -7.827 52.293 1.00 24.56 604 GLY A C 1
ATOM 4714 O O . GLY A 1 584 ? 16.170 -8.342 53.141 1.00 23.18 604 GLY A O 1
ATOM 4715 N N . PRO A 1 585 ? 17.316 -8.506 51.214 1.00 26.63 605 PRO A N 1
ATOM 4716 C CA . PRO A 1 585 ? 16.918 -9.894 50.975 1.00 28.02 605 PRO A CA 1
ATOM 4717 C C . PRO A 1 585 ? 17.619 -10.884 51.895 1.00 29.58 605 PRO A C 1
ATOM 4718 O O . PRO A 1 585 ? 18.544 -10.523 52.631 1.00 29.97 605 PRO A O 1
ATOM 4722 N N . GLU A 1 586 ? 17.171 -12.135 51.848 1.00 30.11 606 GLU A N 1
ATOM 4723 C CA . GLU A 1 586 ? 17.766 -13.187 52.658 1.00 30.51 606 GLU A CA 1
ATOM 4724 C C . GLU A 1 586 ? 19.229 -13.327 52.237 1.00 28.02 606 GLU A C 1
ATOM 4725 O O . GLU A 1 586 ? 19.563 -13.162 51.061 1.00 27.13 606 GLU A O 1
ATOM 4731 N N . GLY A 1 587 ? 20.100 -13.618 53.197 1.00 25.21 607 GLY A N 1
ATOM 4732 C CA . GLY A 1 587 ? 21.509 -13.765 52.882 1.00 21.81 607 GLY A CA 1
ATOM 4733 C C . GLY A 1 587 ? 22.308 -12.493 53.086 1.00 20.57 607 GLY A C 1
ATOM 4734 O O . GLY A 1 587 ? 23.535 -12.525 53.041 1.00 19.78 607 GLY A O 1
ATOM 4735 N N . ILE A 1 588 ? 21.629 -11.369 53.303 1.00 17.56 608 ILE A N 1
ATOM 4736 C CA . ILE A 1 588 ? 22.337 -10.112 53.516 1.00 18.85 608 ILE A CA 1
ATOM 4737 C C . ILE A 1 588 ? 23.295 -10.230 54.705 1.00 16.23 608 ILE A C 1
ATOM 4738 O O . ILE A 1 588 ? 22.958 -10.813 55.731 1.00 17.27 608 ILE A O 1
ATOM 4743 N N . PRO A 1 589 ? 24.518 -9.701 54.573 1.00 15.69 609 PRO A N 1
ATOM 4744 C CA . PRO A 1 589 ? 25.470 -9.788 55.690 1.00 14.83 609 PRO A CA 1
ATOM 4745 C C . PRO A 1 589 ? 24.819 -9.308 56.990 1.00 15.29 609 PRO A C 1
ATOM 4746 O O . PRO A 1 589 ? 24.119 -8.300 57.000 1.00 13.82 609 PRO A O 1
ATOM 4750 N N . SER A 1 590 ? 25.045 -10.030 58.083 1.00 14.87 610 SER A N 1
ATOM 4751 C CA . SER A 1 590 ? 24.429 -9.664 59.349 1.00 15.95 610 SER A CA 1
ATOM 4752 C C . SER A 1 590 ? 25.089 -10.240 60.596 1.00 15.13 610 SER A C 1
ATOM 4753 O O . SER A 1 590 ? 25.677 -11.316 60.558 1.00 15.29 610 SER A O 1
ATOM 4756 N N . PHE A 1 591 ? 24.994 -9.502 61.696 1.00 16.85 611 PHE A N 1
ATOM 4757 C CA . PHE A 1 591 ? 25.504 -9.964 62.978 1.00 17.56 611 PHE A CA 1
ATOM 4758 C C . PHE A 1 591 ? 24.412 -9.751 64.023 1.00 16.87 611 PHE A C 1
ATOM 4759 O O . PHE A 1 591 ? 24.683 -9.507 65.199 1.00 17.08 611 PHE A O 1
ATOM 4767 N N . GLY A 1 592 ? 23.167 -9.835 63.568 1.00 16.53 612 GLY A N 1
ATOM 4768 C CA . GLY A 1 592 ? 22.023 -9.712 64.457 1.00 17.33 612 GLY A CA 1
ATOM 4769 C C . GLY A 1 592 ? 21.871 -8.535 65.409 1.00 17.38 612 GLY A C 1
ATOM 4770 O O . GLY A 1 592 ? 22.186 -7.394 65.076 1.00 18.36 612 GLY A O 1
ATOM 4771 N N . ASN A 1 593 ? 21.372 -8.844 66.606 1.00 15.98 613 ASN A N 1
ATOM 4772 C CA . ASN A 1 593 ? 21.089 -7.864 67.656 1.00 15.42 613 ASN A CA 1
ATOM 4773 C C . ASN A 1 593 ? 22.287 -7.329 68.435 1.00 14.86 613 ASN A C 1
ATOM 4774 O O . ASN A 1 593 ? 22.106 -6.682 69.458 1.00 17.45 613 ASN A O 1
ATOM 4779 N N . PHE A 1 594 ? 23.500 -7.589 67.963 1.00 13.06 614 PHE A N 1
ATOM 4780 C CA . PHE A 1 594 ? 24.690 -7.123 68.667 1.00 15.23 614 PHE A CA 1
ATOM 4781 C C . PHE A 1 594 ? 25.011 -5.635 68.491 1.00 15.05 614 PHE A C 1
ATOM 4782 O O . PHE A 1 594 ? 26.007 -5.153 69.018 1.00 12.62 614 PHE A O 1
ATOM 4790 N N . CYS A 1 595 ? 24.160 -4.917 67.761 1.00 13.95 615 CYS A N 1
ATOM 4791 C CA . CYS A 1 595 ? 24.359 -3.494 67.534 1.00 17.06 615 CYS A CA 1
ATOM 4792 C C . CYS A 1 595 ? 23.691 -2.678 68.644 1.00 16.45 615 CYS A C 1
ATOM 4793 O O . CYS A 1 595 ? 23.912 -1.478 68.762 1.00 18.71 615 CYS A O 1
ATOM 4796 N N . GLY A 1 596 ? 22.888 -3.340 69.470 1.00 15.31 616 GLY A N 1
ATOM 4797 C CA . GLY A 1 596 ? 22.228 -2.652 70.566 1.00 15.54 616 GLY A CA 1
ATOM 4798 C C . GLY A 1 596 ? 22.926 -2.997 71.874 1.00 14.91 616 GLY A C 1
ATOM 4799 O O . GLY A 1 596 ? 22.664 -4.042 72.462 1.00 13.74 616 GLY A O 1
ATOM 4800 N N . ASN A 1 597 ? 23.822 -2.126 72.333 1.00 13.75 617 ASN A N 1
ATOM 4801 C CA . ASN A 1 597 ? 24.555 -2.393 73.566 1.00 13.33 617 ASN A CA 1
ATOM 4802 C C . ASN A 1 597 ? 24.519 -1.197 74.510 1.00 13.71 617 ASN A C 1
ATOM 4803 O O . ASN A 1 597 ? 25.357 -1.081 75.411 1.00 11.50 617 ASN A O 1
ATOM 4808 N N . GLY A 1 598 ? 23.540 -0.325 74.324 1.00 10.44 618 GLY A N 1
ATOM 4809 C CA . GLY A 1 598 ? 23.487 0.883 75.123 1.00 12.78 618 GLY A CA 1
ATOM 4810 C C . GLY A 1 598 ? 22.963 0.871 76.544 1.00 13.31 618 GLY A C 1
ATOM 4811 O O . GLY A 1 598 ? 22.346 -0.093 77.014 1.00 12.17 618 GLY A O 1
ATOM 4812 N N . LEU A 1 599 ? 23.244 1.974 77.231 1.00 11.81 619 LEU A N 1
ATOM 4813 C CA . LEU A 1 599 ? 22.777 2.190 78.589 1.00 12.65 619 LEU A CA 1
ATOM 4814 C C . LEU A 1 599 ? 21.355 2.763 78.437 1.00 12.31 619 LEU A C 1
ATOM 4815 O O . LEU A 1 599 ? 20.541 2.720 79.363 1.00 12.06 619 LEU A O 1
ATOM 4820 N N . VAL A 1 600 ? 21.068 3.291 77.248 1.00 10.90 620 VAL A N 1
ATOM 4821 C CA . VAL A 1 600 ? 19.744 3.834 76.933 1.00 12.94 620 VAL A CA 1
ATOM 4822 C C . VAL A 1 600 ? 19.390 3.319 75.540 1.00 13.32 620 VAL A C 1
ATOM 4823 O O . VAL A 1 600 ? 20.283 2.870 74.812 1.00 9.47 620 VAL A O 1
ATOM 4827 N N . ASN A 1 601 ? 18.105 3.365 75.178 1.00 12.61 621 ASN A N 1
ATOM 4828 C CA . ASN A 1 601 ? 17.686 2.905 73.860 1.00 13.79 621 ASN A CA 1
ATOM 4829 C C . ASN A 1 601 ? 17.956 3.992 72.824 1.00 13.26 621 ASN A C 1
ATOM 4830 O O . ASN A 1 601 ? 18.420 5.080 73.166 1.00 12.99 621 ASN A O 1
ATOM 4835 N N . ALA A 1 602 ? 17.660 3.703 71.563 1.00 12.25 622 ALA A N 1
ATOM 4836 C CA . ALA A 1 602 ? 17.921 4.653 70.492 1.00 13.95 622 ALA A CA 1
ATOM 4837 C C . ALA A 1 602 ? 17.304 6.030 70.677 1.00 14.65 622 ALA A C 1
ATOM 4838 O O . ALA A 1 602 ? 17.859 7.017 70.197 1.00 14.52 622 ALA A O 1
ATOM 4840 N N . VAL A 1 603 ? 16.164 6.110 71.354 1.00 14.30 623 VAL A N 1
ATOM 4841 C CA . VAL A 1 603 ? 15.521 7.400 71.559 1.00 16.54 623 VAL A CA 1
ATOM 4842 C C . VAL A 1 603 ? 15.844 7.951 72.936 1.00 15.89 623 VAL A C 1
ATOM 4843 O O . VAL A 1 603 ? 15.105 8.750 73.498 1.00 16.16 623 VAL A O 1
ATOM 4847 N N . ARG A 1 604 ? 16.969 7.492 73.467 1.00 15.47 624 ARG A N 1
ATOM 4848 C CA . ARG A 1 604 ? 17.482 7.929 74.752 1.00 16.37 624 ARG A CA 1
ATOM 4849 C C . ARG A 1 604 ? 16.643 7.661 75.997 1.00 17.69 624 ARG A C 1
ATOM 4850 O O . ARG A 1 604 ? 16.682 8.429 76.955 1.00 17.45 624 ARG A O 1
ATOM 4858 N N . GLU A 1 605 ? 15.888 6.571 75.987 1.00 19.90 625 GLU A N 1
ATOM 4859 C CA . GLU A 1 605 ? 15.110 6.194 77.158 1.00 21.02 625 GLU A CA 1
ATOM 4860 C C . GLU A 1 605 ? 16.033 5.221 77.878 1.00 21.03 625 GLU A C 1
ATOM 4861 O O . GLU A 1 605 ? 16.464 4.221 77.307 1.00 21.28 625 GLU A O 1
ATOM 4867 N N . PRO A 1 606 ? 16.364 5.509 79.138 1.00 20.91 626 PRO A N 1
ATOM 4868 C CA . PRO A 1 606 ? 17.257 4.619 79.882 1.00 21.32 626 PRO A CA 1
ATOM 4869 C C . PRO A 1 606 ? 16.751 3.202 80.157 1.00 18.97 626 PRO A C 1
ATOM 4870 O O . PRO A 1 606 ? 15.571 2.985 80.422 1.00 17.56 626 PRO A O 1
ATOM 4874 N N . HIS A 1 607 ? 17.666 2.240 80.078 1.00 17.07 627 HIS A N 1
ATOM 4875 C CA . HIS A 1 607 ? 17.353 0.845 80.372 1.00 17.06 627 HIS A CA 1
ATOM 4876 C C . HIS A 1 607 ? 17.542 0.743 81.886 1.00 16.75 627 HIS A C 1
ATOM 4877 O O . HIS A 1 607 ? 18.217 1.578 82.481 1.00 16.22 627 HIS A O 1
ATOM 4884 N N . PRO A 1 608 ? 16.956 -0.276 82.530 1.00 16.38 628 PRO A N 1
ATOM 4885 C CA . PRO A 1 608 ? 17.128 -0.388 83.986 1.00 15.88 628 PRO A CA 1
ATOM 4886 C C . PRO A 1 608 ? 18.587 -0.404 84.467 1.00 16.59 628 PRO A C 1
ATOM 4887 O O . PRO A 1 608 ? 18.911 0.167 85.507 1.00 15.46 628 PRO A O 1
ATOM 4891 N N . HIS A 1 609 ? 19.475 -1.055 83.726 1.00 16.06 629 HIS A N 1
ATOM 4892 C CA . HIS A 1 609 ? 20.850 -1.105 84.191 1.00 18.89 629 HIS A CA 1
ATOM 4893 C C . HIS A 1 609 ? 21.551 0.256 84.269 1.00 18.79 629 HIS A C 1
ATOM 4894 O O . HIS A 1 609 ? 22.535 0.397 84.989 1.00 17.95 629 HIS A O 1
ATOM 4901 N N . LEU A 1 610 ? 21.044 1.268 83.567 1.00 18.34 630 LEU A N 1
ATOM 4902 C CA . LEU A 1 610 ? 21.679 2.580 83.656 1.00 19.64 630 LEU A CA 1
ATOM 4903 C C . LEU A 1 610 ? 21.548 3.096 85.090 1.00 19.13 630 LEU A C 1
ATOM 4904 O O . LEU A 1 610 ? 22.427 3.779 85.600 1.00 18.38 630 LEU A O 1
ATOM 4909 N N . LEU A 1 611 ? 20.436 2.772 85.738 1.00 19.57 631 LEU A N 1
ATOM 4910 C CA . LEU A 1 611 ? 20.218 3.200 87.112 1.00 19.66 631 LEU A CA 1
ATOM 4911 C C . LEU A 1 611 ? 21.222 2.542 88.059 1.00 20.02 631 LEU A C 1
ATOM 4912 O O . LEU A 1 611 ? 21.553 3.103 89.101 1.00 19.70 631 LEU A O 1
ATOM 4917 N N . GLU A 1 612 ? 21.700 1.347 87.713 1.00 20.41 632 GLU A N 1
ATOM 4918 C CA . GLU A 1 612 ? 22.691 0.678 88.558 1.00 20.20 632 GLU A CA 1
ATOM 4919 C C . GLU A 1 612 ? 23.973 1.473 88.390 1.00 17.90 632 GLU A C 1
ATOM 4920 O O . GLU A 1 612 ? 24.698 1.706 89.350 1.00 13.62 632 GLU A O 1
ATOM 4926 N N . VAL A 1 613 ? 24.228 1.896 87.152 1.00 17.50 633 VAL A N 1
ATOM 4927 C CA . VAL A 1 613 ? 25.407 2.691 86.822 1.00 17.79 633 VAL A CA 1
ATOM 4928 C C . VAL A 1 613 ? 25.409 4.016 87.594 1.00 18.53 633 VAL A C 1
ATOM 4929 O O . VAL A 1 613 ? 26.451 4.466 88.066 1.00 17.04 633 VAL A O 1
ATOM 4933 N N . LYS A 1 614 ? 24.241 4.638 87.714 1.00 17.82 634 LYS A N 1
ATOM 4934 C CA . LYS A 1 614 ? 24.134 5.897 88.442 1.00 20.85 634 LYS A CA 1
ATOM 4935 C C . LYS A 1 614 ? 24.554 5.698 89.895 1.00 20.22 634 LYS A C 1
ATOM 4936 O O . LYS A 1 614 ? 25.277 6.516 90.459 1.00 18.89 634 LYS A O 1
ATOM 4942 N N . LYS A 1 615 ? 24.102 4.599 90.492 1.00 20.09 635 LYS A N 1
ATOM 4943 C CA . LYS A 1 615 ? 24.426 4.286 91.879 1.00 20.34 635 LYS A CA 1
ATOM 4944 C C . LYS A 1 615 ? 25.904 3.973 92.076 1.00 19.91 635 LYS A C 1
ATOM 4945 O O . LYS A 1 615 ? 26.529 4.482 93.001 1.00 17.46 635 LYS A O 1
ATOM 4951 N N . ILE A 1 616 ? 26.465 3.133 91.214 1.00 19.46 636 ILE A N 1
ATOM 4952 C CA . ILE A 1 616 ? 27.869 2.766 91.345 1.00 19.69 636 ILE A CA 1
ATOM 4953 C C . ILE A 1 616 ? 28.803 3.930 91.005 1.00 20.24 636 ILE A C 1
ATOM 4954 O O . ILE A 1 616 ? 29.891 4.047 91.565 1.00 19.58 636 ILE A O 1
ATOM 4959 N N . TYR A 1 617 ? 28.382 4.791 90.087 1.00 18.79 637 TYR A N 1
ATOM 4960 C CA . TYR A 1 617 ? 29.202 5.932 89.699 1.00 19.40 637 TYR A CA 1
ATOM 4961 C C . TYR A 1 617 ? 29.038 7.156 90.613 1.00 18.94 637 TYR A C 1
ATOM 4962 O O . TYR A 1 617 ? 29.793 8.121 90.471 1.00 18.41 637 TYR A O 1
ATOM 4971 N N . GLN A 1 618 ? 28.073 7.136 91.538 1.00 17.46 638 GLN A N 1
ATOM 4972 C CA . GLN A 1 618 ? 27.867 8.307 92.391 1.00 19.51 638 GLN A CA 1
ATOM 4973 C C . GLN A 1 618 ? 29.137 8.672 93.135 1.00 19.40 638 GLN A C 1
ATOM 4974 O O . GLN A 1 618 ? 29.950 7.812 93.450 1.00 18.76 638 GLN A O 1
ATOM 4980 N N . ASN A 1 619 ? 29.292 9.959 93.414 1.00 21.10 639 ASN A N 1
ATOM 4981 C CA . ASN A 1 619 ? 30.482 10.462 94.079 1.00 22.12 639 ASN A CA 1
ATOM 4982 C C . ASN A 1 619 ? 30.390 10.706 95.580 1.00 23.23 639 ASN A C 1
ATOM 4983 O O . ASN A 1 619 ? 31.307 11.276 96.172 1.00 23.00 639 ASN A O 1
ATOM 4988 N N . ILE A 1 620 ? 29.290 10.278 96.192 1.00 23.33 640 ILE A N 1
ATOM 4989 C CA . ILE A 1 620 ? 29.111 10.424 97.633 1.00 23.82 640 ILE A CA 1
ATOM 4990 C C . ILE A 1 620 ? 28.691 9.059 98.161 1.00 23.77 640 ILE A C 1
ATOM 4991 O O . ILE A 1 620 ? 27.524 8.681 98.062 1.00 22.23 640 ILE A O 1
ATOM 4996 N N . LYS A 1 621 ? 29.642 8.321 98.722 1.00 25.06 641 LYS A N 1
ATOM 4997 C CA . LYS A 1 621 ? 29.356 6.987 99.237 1.00 27.36 641 LYS A CA 1
ATOM 4998 C C . LYS A 1 621 ? 29.523 6.833 100.748 1.00 29.78 641 LYS A C 1
ATOM 4999 O O . LYS A 1 621 ? 30.563 7.171 101.319 1.00 28.60 641 LYS A O 1
ATOM 5005 N N . ALA A 1 622 ? 28.485 6.298 101.383 1.00 31.29 642 ALA A N 1
ATOM 5006 C CA . ALA A 1 622 ? 28.479 6.108 102.827 1.00 33.85 642 ALA A CA 1
ATOM 5007 C C . ALA A 1 622 ? 28.307 4.662 103.255 1.00 35.24 642 ALA A C 1
ATOM 5008 O O . ALA A 1 622 ? 27.810 3.827 102.496 1.00 35.72 642 ALA A O 1
ATOM 5010 N N . THR A 1 623 ? 28.729 4.386 104.485 1.00 36.08 643 THR A N 1
ATOM 5011 C CA . THR A 1 623 ? 28.612 3.070 105.099 1.00 36.38 643 THR A CA 1
ATOM 5012 C C . THR A 1 623 ? 28.175 3.342 106.539 1.00 37.55 643 THR A C 1
ATOM 5013 O O . THR A 1 623 ? 28.529 4.375 107.109 1.00 36.67 643 THR A O 1
ATOM 5017 N N . LEU A 1 624 ? 27.394 2.432 107.117 1.00 38.59 644 LEU A N 1
ATOM 5018 C CA . LEU A 1 624 ? 26.913 2.595 108.489 1.00 40.36 644 LEU A CA 1
ATOM 5019 C C . LEU A 1 624 ? 27.939 2.082 109.498 1.00 40.85 644 LEU A C 1
ATOM 5020 O O . LEU A 1 624 ? 28.153 0.879 109.621 1.00 41.37 644 LEU A O 1
ATOM 5025 N N . SER A 1 625 ? 28.561 3.006 110.224 1.00 42.08 645 SER A N 1
ATOM 5026 C CA . SER A 1 625 ? 29.588 2.665 111.207 1.00 43.24 645 SER A CA 1
ATOM 5027 C C . SER A 1 625 ? 29.034 2.211 112.566 1.00 43.13 645 SER A C 1
ATOM 5028 O O . SER A 1 625 ? 29.493 1.213 113.130 1.00 41.70 645 SER A O 1
ATOM 5031 N N . ASP A 1 626 ? 28.056 2.948 113.088 1.00 43.50 646 ASP A N 1
ATOM 5032 C CA . ASP A 1 626 ? 27.434 2.621 114.371 1.00 44.04 646 ASP A CA 1
ATOM 5033 C C . ASP A 1 626 ? 25.921 2.569 114.191 1.00 43.21 646 ASP A C 1
ATOM 5034 O O . ASP A 1 626 ? 25.263 3.604 114.092 1.00 42.36 646 ASP A O 1
ATOM 5039 N N . ARG A 1 627 ? 25.380 1.353 114.170 1.00 43.76 647 ARG A N 1
ATOM 5040 C CA . ARG A 1 627 ? 23.952 1.121 113.961 1.00 44.41 647 ARG A CA 1
ATOM 5041 C C . ARG A 1 627 ? 22.999 1.679 115.017 1.00 44.65 647 ARG A C 1
ATOM 5042 O O . ARG A 1 627 ? 21.891 2.105 114.688 1.00 46.08 647 ARG A O 1
ATOM 5050 N N . LYS A 1 628 ? 23.412 1.681 116.279 1.00 44.56 648 LYS A N 1
ATOM 5051 C CA . LYS A 1 628 ? 22.539 2.177 117.338 1.00 44.25 648 LYS A CA 1
ATOM 5052 C C . LYS A 1 628 ? 22.374 3.694 117.341 1.00 43.21 648 LYS A C 1
ATOM 5053 O O . LYS A 1 628 ? 21.260 4.199 117.461 1.00 43.05 648 LYS A O 1
ATOM 5059 N N . ASN A 1 629 ? 23.475 4.422 117.197 1.00 42.93 649 ASN A N 1
ATOM 5060 C CA . ASN A 1 629 ? 23.415 5.881 117.184 1.00 42.42 649 ASN A CA 1
ATOM 5061 C C . ASN A 1 629 ? 23.423 6.450 115.772 1.00 42.72 649 ASN A C 1
ATOM 5062 O O . ASN A 1 629 ? 23.485 7.665 115.582 1.00 42.87 649 ASN A O 1
ATOM 5067 N N . LEU A 1 630 ? 23.352 5.560 114.786 1.00 41.83 650 LEU A N 1
ATOM 5068 C CA . LEU A 1 630 ? 23.339 5.948 113.379 1.00 41.34 650 LEU A CA 1
ATOM 5069 C C . LEU A 1 630 ? 24.508 6.852 112.981 1.00 41.27 650 LEU A C 1
ATOM 5070 O O . LEU A 1 630 ? 24.311 7.982 112.532 1.00 40.57 650 LEU A O 1
ATOM 5075 N N . LYS A 1 631 ? 25.726 6.351 113.152 1.00 41.97 651 LYS A N 1
ATOM 5076 C CA . LYS A 1 631 ? 26.910 7.113 112.775 1.00 42.55 651 LYS A CA 1
ATOM 5077 C C . LYS A 1 631 ? 27.389 6.568 111.430 1.00 41.59 651 LYS A C 1
ATOM 5078 O O . LYS A 1 631 ? 27.736 5.390 111.316 1.00 40.92 651 LYS A O 1
ATOM 5084 N N . VAL A 1 632 ? 27.389 7.422 110.410 1.00 40.82 652 VAL A N 1
ATOM 5085 C CA . VAL A 1 632 ? 27.823 7.007 109.078 1.00 39.91 652 VAL A CA 1
ATOM 5086 C C . VAL A 1 632 ? 29.163 7.601 108.675 1.00 38.56 652 VAL A C 1
ATOM 5087 O O . VAL A 1 632 ? 29.503 8.717 109.062 1.00 39.30 652 VAL A O 1
ATOM 5091 N N . CYS A 1 633 ? 29.920 6.843 107.890 1.00 36.65 653 CYS A N 1
ATOM 5092 C CA . CYS A 1 633 ? 31.218 7.290 107.412 1.00 35.66 653 CYS A CA 1
ATOM 5093 C C . CYS A 1 633 ? 31.067 7.648 105.936 1.00 34.86 653 CYS A C 1
ATOM 5094 O O . CYS A 1 633 ? 30.968 6.765 105.083 1.00 34.22 653 CYS A O 1
ATOM 5097 N N . ILE A 1 634 ? 31.039 8.950 105.652 1.00 34.86 654 ILE A N 1
ATOM 5098 C CA . ILE A 1 634 ? 30.891 9.464 104.292 1.00 34.10 654 ILE A CA 1
ATOM 5099 C C . ILE A 1 634 ? 32.234 9.642 103.584 1.00 33.99 654 ILE A C 1
ATOM 5100 O O . ILE A 1 634 ? 33.152 10.262 104.124 1.00 32.31 654 ILE A O 1
ATOM 5105 N N . LYS A 1 635 ? 32.334 9.100 102.373 1.00 32.30 655 LYS A N 1
ATOM 5106 C CA . LYS A 1 635 ? 33.538 9.231 101.562 1.00 31.21 655 LYS A CA 1
ATOM 5107 C C . LYS A 1 635 ? 33.191 10.160 100.406 1.00 30.74 655 LYS A C 1
ATOM 5108 O O . LYS A 1 635 ? 32.227 9.915 99.679 1.00 31.45 655 LYS A O 1
ATOM 5114 N N . ASN A 1 636 ? 33.953 11.236 100.250 1.00 29.80 656 ASN A N 1
ATOM 5115 C CA . ASN A 1 636 ? 33.719 12.170 99.156 1.00 28.84 656 ASN A CA 1
ATOM 5116 C C . ASN A 1 636 ? 34.526 11.706 97.947 1.00 27.64 656 ASN A C 1
ATOM 5117 O O . ASN A 1 636 ? 35.757 11.758 97.959 1.00 26.93 656 ASN A O 1
ATOM 5122 N N . TRP A 1 637 ? 33.832 11.250 96.909 1.00 25.60 657 TRP A N 1
ATOM 5123 C CA . TRP A 1 637 ? 34.509 10.773 95.714 1.00 24.53 657 TRP A CA 1
ATOM 5124 C C . TRP A 1 637 ? 34.639 11.822 94.621 1.00 23.35 657 TRP A C 1
ATOM 5125 O O . TRP A 1 637 ? 35.142 11.536 93.541 1.00 22.77 657 TRP A O 1
ATOM 5136 N N . TYR A 1 638 ? 34.181 13.039 94.895 1.00 23.58 658 TYR A N 1
ATOM 5137 C CA . TYR A 1 638 ? 34.335 14.111 93.923 1.00 22.53 658 TYR A CA 1
ATOM 5138 C C . TYR A 1 638 ? 35.826 14.412 93.926 1.00 22.90 658 TYR A C 1
ATOM 5139 O O . TYR A 1 638 ? 36.512 14.175 94.928 1.00 20.29 658 TYR A O 1
ATOM 5148 N N . ASP A 1 639 ? 36.328 14.913 92.804 1.00 22.69 659 ASP A N 1
ATOM 5149 C CA . ASP A 1 639 ? 37.745 15.216 92.670 1.00 24.66 659 ASP A CA 1
ATOM 5150 C C . ASP A 1 639 ? 38.090 16.675 92.961 1.00 24.37 659 ASP A C 1
ATOM 5151 O O . ASP A 1 639 ? 39.193 16.980 93.405 1.00 23.16 659 ASP A O 1
ATOM 5156 N N . PHE A 1 640 ? 37.150 17.577 92.711 1.00 24.35 660 PHE A N 1
ATOM 5157 C CA . PHE A 1 640 ? 37.420 18.996 92.909 1.00 25.32 660 PHE A CA 1
ATOM 5158 C C . PHE A 1 640 ? 36.318 19.725 93.676 1.00 26.01 660 PHE A C 1
ATOM 5159 O O . PHE A 1 640 ? 36.273 20.957 93.693 1.00 26.18 660 PHE A O 1
ATOM 5167 N N . SER A 1 641 ? 35.437 18.972 94.323 1.00 26.29 661 SER A N 1
ATOM 5168 C CA . SER A 1 641 ? 34.340 19.590 95.053 1.00 27.57 661 SER A CA 1
ATOM 5169 C C . SER A 1 641 ? 34.228 19.118 96.497 1.00 27.93 661 SER A C 1
ATOM 5170 O O . SER A 1 641 ? 34.411 17.936 96.798 1.00 28.18 661 SER A O 1
ATOM 5173 N N . ASN A 1 642 ? 33.926 20.056 97.387 1.00 28.69 662 ASN A N 1
ATOM 5174 C CA . ASN A 1 642 ? 33.768 19.746 98.802 1.00 29.48 662 ASN A CA 1
ATOM 5175 C C . ASN A 1 642 ? 32.325 19.287 98.971 1.00 30.25 662 ASN A C 1
ATOM 5176 O O . ASN A 1 642 ? 31.441 19.707 98.221 1.00 28.39 662 ASN A O 1
ATOM 5181 N N . LEU A 1 643 ? 32.089 18.421 99.948 1.00 30.92 663 LEU A N 1
ATOM 5182 C CA . LEU A 1 643 ? 30.745 17.926 100.187 1.00 33.20 663 LEU A CA 1
ATOM 5183 C C . LEU A 1 643 ? 29.779 19.053 100.526 1.00 33.48 663 LEU A C 1
ATOM 5184 O O . LEU A 1 643 ? 28.583 18.941 100.263 1.00 32.74 663 LEU A O 1
ATOM 5189 N N . ASN A 1 644 ? 30.292 20.147 101.089 1.00 34.49 664 ASN A N 1
ATOM 5190 C CA . ASN A 1 644 ? 29.420 21.260 101.462 1.00 36.19 664 ASN A CA 1
ATOM 5191 C C . ASN A 1 644 ? 28.760 21.953 100.274 1.00 36.30 664 ASN A C 1
ATOM 5192 O O . ASN A 1 644 ? 28.025 22.926 100.442 1.00 36.48 664 ASN A O 1
ATOM 5197 N N . GLU A 1 645 ? 29.018 21.451 99.072 1.00 36.07 665 GLU A N 1
ATOM 5198 C CA . GLU A 1 645 ? 28.396 22.013 97.881 1.00 35.26 665 GLU A CA 1
ATOM 5199 C C . GLU A 1 645 ? 27.113 21.229 97.626 1.00 34.30 665 GLU A C 1
ATOM 5200 O O . GLU A 1 645 ? 26.354 21.527 96.708 1.00 33.03 665 GLU A O 1
ATOM 5206 N N . TYR A 1 646 ? 26.876 20.232 98.473 1.00 33.88 666 TYR A N 1
ATOM 5207 C CA . TYR A 1 646 ? 25.699 19.378 98.363 1.00 33.94 666 TYR A CA 1
ATOM 5208 C C . TYR A 1 646 ? 24.910 19.351 99.676 1.00 34.76 666 TYR A C 1
ATOM 5209 O O . TYR A 1 646 ? 25.418 19.744 100.729 1.00 35.40 666 TYR A O 1
ATOM 5218 N N . ILE A 1 647 ? 23.666 18.886 99.601 1.00 35.05 667 ILE A N 1
ATOM 5219 C CA . ILE A 1 647 ? 22.796 18.803 100.769 1.00 36.03 667 ILE A CA 1
ATOM 5220 C C . ILE A 1 647 ? 22.386 17.366 101.070 1.00 36.15 667 ILE A C 1
ATOM 5221 O O . ILE A 1 647 ? 21.932 16.650 100.175 1.00 35.33 667 ILE A O 1
ATOM 5226 N N . LEU A 1 648 ? 22.545 16.951 102.327 1.00 35.58 668 LEU A N 1
ATOM 5227 C CA . LEU A 1 648 ? 22.153 15.608 102.750 1.00 35.62 668 LEU A CA 1
ATOM 5228 C C . LEU A 1 648 ? 20.751 15.668 103.338 1.00 36.24 668 LEU A C 1
ATOM 5229 O O . LEU A 1 648 ? 20.497 16.422 104.278 1.00 36.48 668 LEU A O 1
ATOM 5234 N N . ARG A 1 649 ? 19.845 14.873 102.777 1.00 35.94 669 ARG A N 1
ATOM 5235 C CA . ARG A 1 649 ? 18.461 14.828 103.233 1.00 36.34 669 ARG A CA 1
ATOM 5236 C C . ARG A 1 649 ? 18.142 13.384 103.638 1.00 36.78 669 ARG A C 1
ATOM 5237 O O . ARG A 1 649 ? 17.834 12.550 102.788 1.00 37.59 669 ARG A O 1
ATOM 5245 N N . TRP A 1 650 ? 18.214 13.098 104.938 1.00 36.56 670 TRP A N 1
ATOM 5246 C CA . TRP A 1 650 ? 17.979 11.747 105.454 1.00 37.54 670 TRP A CA 1
ATOM 5247 C C . TRP A 1 650 ? 16.663 11.507 106.200 1.00 37.17 670 TRP A C 1
ATOM 5248 O O . TRP A 1 650 ? 15.915 12.437 106.516 1.00 37.11 670 TRP A O 1
ATOM 5259 N N . ASN A 1 651 ? 16.401 10.230 106.472 1.00 35.70 671 ASN A N 1
ATOM 5260 C CA . ASN A 1 651 ? 15.231 9.805 107.227 1.00 35.25 671 ASN A CA 1
ATOM 5261 C C . ASN A 1 651 ? 15.321 8.323 107.567 1.00 35.22 671 ASN A C 1
ATOM 5262 O O . ASN A 1 651 ? 16.208 7.610 107.095 1.00 34.39 671 ASN A O 1
ATOM 5267 N N . VAL A 1 652 ? 14.420 7.880 108.433 1.00 36.34 672 VAL A N 1
ATOM 5268 C CA . VAL A 1 652 ? 14.345 6.486 108.840 1.00 37.11 672 VAL A CA 1
ATOM 5269 C C . VAL A 1 652 ? 12.872 6.143 108.715 1.00 37.50 672 VAL A C 1
ATOM 5270 O O . VAL A 1 652 ? 12.023 6.864 109.244 1.00 38.20 672 VAL A O 1
ATOM 5274 N N . LYS A 1 653 ? 12.566 5.063 108.003 1.00 36.94 673 LYS A N 1
ATOM 5275 C CA . LYS A 1 653 ? 11.179 4.657 107.808 1.00 36.47 673 LYS A CA 1
ATOM 5276 C C . LYS A 1 653 ? 10.952 3.198 108.180 1.00 36.07 673 LYS A C 1
ATOM 5277 O O . LYS A 1 653 ? 11.814 2.343 107.956 1.00 35.03 673 LYS A O 1
ATOM 5283 N N . GLY A 1 654 ? 9.789 2.928 108.767 1.00 36.04 674 GLY A N 1
ATOM 5284 C CA . GLY A 1 654 ? 9.451 1.572 109.155 1.00 36.89 674 GLY A CA 1
ATOM 5285 C C . GLY A 1 654 ? 9.024 0.797 107.926 1.00 37.21 674 GLY A C 1
ATOM 5286 O O . GLY A 1 654 ? 8.823 1.388 106.864 1.00 36.14 674 GLY A O 1
ATOM 5287 N N . GLU A 1 655 ? 8.876 -0.517 108.059 1.00 37.65 675 GLU A N 1
ATOM 5288 C CA . GLU A 1 655 ? 8.482 -1.336 106.925 1.00 38.13 675 GLU A CA 1
ATOM 5289 C C . GLU A 1 655 ? 7.124 -0.912 106.396 1.00 38.08 675 GLU A C 1
ATOM 5290 O O . GLU A 1 655 ? 6.788 -1.189 105.246 1.00 38.23 675 GLU A O 1
ATOM 5296 N N . ASP A 1 656 ? 6.350 -0.234 107.238 1.00 37.45 676 ASP A N 1
ATOM 5297 C CA . ASP A 1 656 ? 5.025 0.227 106.853 1.00 38.78 676 ASP A CA 1
ATOM 5298 C C . ASP A 1 656 ? 5.088 1.533 106.065 1.00 39.03 676 ASP A C 1
ATOM 5299 O O . ASP A 1 656 ? 4.070 2.021 105.580 1.00 38.73 676 ASP A O 1
ATOM 5304 N N . GLY A 1 657 ? 6.285 2.101 105.948 1.00 38.92 677 GLY A N 1
ATOM 5305 C CA . GLY A 1 657 ? 6.442 3.331 105.189 1.00 39.11 677 GLY A CA 1
ATOM 5306 C C . GLY A 1 657 ? 6.294 4.644 105.935 1.00 39.68 677 GLY A C 1
ATOM 5307 O O . GLY A 1 657 ? 6.248 5.703 105.314 1.00 40.83 677 GLY A O 1
ATOM 5308 N N . THR A 1 658 ? 6.227 4.594 107.259 1.00 39.95 678 THR A N 1
ATOM 5309 C CA . THR A 1 658 ? 6.084 5.812 108.050 1.00 41.31 678 THR A CA 1
ATOM 5310 C C . THR A 1 658 ? 7.439 6.382 108.450 1.00 41.31 678 THR A C 1
ATOM 5311 O O . THR A 1 658 ? 8.339 5.639 108.842 1.00 42.71 678 THR A O 1
ATOM 5315 N N . VAL A 1 659 ? 7.582 7.702 108.347 1.00 40.91 679 VAL A N 1
ATOM 5316 C CA . VAL A 1 659 ? 8.833 8.361 108.705 1.00 40.74 679 VAL A CA 1
ATOM 5317 C C . VAL A 1 659 ? 8.991 8.387 110.221 1.00 40.55 679 VAL A C 1
ATOM 5318 O O . VAL A 1 659 ? 8.270 9.103 110.910 1.00 39.98 679 VAL A O 1
ATOM 5322 N N . LEU A 1 660 ? 9.934 7.601 110.731 1.00 41.10 680 LEU A N 1
ATOM 5323 C CA . LEU A 1 660 ? 10.186 7.527 112.169 1.00 42.19 680 LEU A CA 1
ATOM 5324 C C . LEU A 1 660 ? 11.154 8.616 112.630 1.00 42.93 680 LEU A C 1
ATOM 5325 O O . LEU A 1 660 ? 11.279 8.889 113.826 1.00 43.88 680 LEU A O 1
ATOM 5330 N N . ALA A 1 661 ? 11.838 9.231 111.673 1.00 44.28 681 ALA A N 1
ATOM 5331 C CA . ALA A 1 661 ? 12.800 10.291 111.962 1.00 44.36 681 ALA A CA 1
ATOM 5332 C C . ALA A 1 661 ? 13.343 10.838 110.648 1.00 45.04 681 ALA A C 1
ATOM 5333 O O . ALA A 1 661 ? 13.385 10.126 109.644 1.00 43.66 681 ALA A O 1
ATOM 5335 N N . GLU A 1 662 ? 13.751 12.105 110.654 1.00 45.71 682 GLU A N 1
ATOM 5336 C CA . GLU A 1 662 ? 14.300 12.728 109.456 1.00 46.28 682 GLU A CA 1
ATOM 5337 C C . GLU A 1 662 ? 15.167 13.936 109.772 1.00 46.31 682 GLU A C 1
ATOM 5338 O O . GLU A 1 662 ? 15.175 14.424 110.900 1.00 46.41 682 GLU A O 1
ATOM 5344 N N . GLY A 1 663 ? 15.902 14.412 108.771 1.00 46.48 683 GLY A N 1
ATOM 5345 C CA . GLY A 1 663 ? 16.763 15.562 108.976 1.00 45.59 683 GLY A CA 1
ATOM 5346 C C . GLY A 1 663 ? 17.493 16.035 107.733 1.00 45.43 683 GLY A C 1
ATOM 5347 O O . GLY A 1 663 ? 17.441 15.393 106.684 1.00 44.07 683 GLY A O 1
ATOM 5348 N N . THR A 1 664 ? 18.185 17.164 107.860 1.00 45.27 684 THR A N 1
ATOM 5349 C CA . THR A 1 664 ? 18.934 17.741 106.749 1.00 44.98 684 THR A CA 1
ATOM 5350 C C . THR A 1 664 ? 20.284 18.243 107.249 1.00 45.69 684 THR A C 1
ATOM 5351 O O . THR A 1 664 ? 20.354 18.963 108.246 1.00 46.78 684 THR A O 1
ATOM 5355 N N . LYS A 1 665 ? 21.357 17.860 106.562 1.00 44.95 685 LYS A N 1
ATOM 5356 C CA . LYS A 1 665 ? 22.697 18.272 106.963 1.00 44.73 685 LYS A CA 1
ATOM 5357 C C . LYS A 1 665 ? 23.557 18.813 105.833 1.00 44.84 685 LYS A C 1
ATOM 5358 O O . LYS A 1 665 ? 23.320 18.546 104.653 1.00 44.38 685 LYS A O 1
ATOM 5364 N N . GLU A 1 666 ? 24.559 19.590 106.226 1.00 43.49 686 GLU A N 1
ATOM 5365 C CA . GLU A 1 666 ? 25.533 20.144 105.310 1.00 42.76 686 GLU A CA 1
ATOM 5366 C C . GLU A 1 666 ? 26.834 19.650 105.895 1.00 41.60 686 GLU A C 1
ATOM 5367 O O . GLU A 1 666 ? 27.238 20.065 106.979 1.00 41.53 686 GLU A O 1
ATOM 5373 N N . VAL A 1 667 ? 27.471 18.732 105.187 1.00 40.75 687 VAL A N 1
ATOM 5374 C CA . VAL A 1 667 ? 28.718 18.154 105.646 1.00 39.37 687 VAL A CA 1
ATOM 5375 C C . VAL A 1 667 ? 29.900 18.760 104.906 1.00 38.68 687 VAL A C 1
ATOM 5376 O O . VAL A 1 667 ? 29.843 18.959 103.691 1.00 38.20 687 VAL A O 1
ATOM 5380 N N . ASP A 1 668 ? 30.963 19.068 105.644 1.00 37.09 688 ASP A N 1
ATOM 5381 C CA . ASP A 1 668 ? 32.168 19.605 105.037 1.00 36.46 688 ASP A CA 1
ATOM 5382 C C . ASP A 1 668 ? 33.106 18.417 104.873 1.00 35.50 688 ASP A C 1
ATOM 5383 O O . ASP A 1 668 ? 33.272 17.624 105.802 1.00 35.00 688 ASP A O 1
ATOM 5388 N N . CYS A 1 669 ? 33.698 18.279 103.691 1.00 32.77 689 CYS A N 1
ATOM 5389 C CA . CYS A 1 669 ? 34.611 17.174 103.437 1.00 32.26 689 CYS A CA 1
ATOM 5390 C C . CYS A 1 669 ? 35.461 17.439 102.199 1.00 32.87 689 CYS A C 1
ATOM 5391 O O . CYS A 1 669 ? 34.946 17.806 101.144 1.00 33.11 689 CYS A O 1
ATOM 5394 N N . GLU A 1 670 ? 36.768 17.256 102.335 1.00 32.70 690 GLU A N 1
ATOM 5395 C CA . GLU A 1 670 ? 37.684 17.468 101.224 1.00 33.71 690 GLU A CA 1
ATOM 5396 C C . GLU A 1 670 ? 37.564 16.332 100.205 1.00 33.09 690 GLU A C 1
ATOM 5397 O O . GLU A 1 670 ? 37.215 15.202 100.554 1.00 33.12 690 GLU A O 1
ATOM 5403 N N . PRO A 1 671 ? 37.841 16.623 98.926 1.00 33.11 691 PRO A N 1
ATOM 5404 C CA . PRO A 1 671 ? 37.753 15.576 97.907 1.00 31.85 691 PRO A CA 1
ATOM 5405 C C . PRO A 1 671 ? 38.651 14.399 98.291 1.00 31.60 691 PRO A C 1
ATOM 5406 O O . PRO A 1 671 ? 39.783 14.590 98.736 1.00 31.18 691 PRO A O 1
ATOM 5410 N N . HIS A 1 672 ? 38.131 13.188 98.127 1.00 30.57 692 HIS A N 1
ATOM 5411 C CA . HIS A 1 672 ? 38.860 11.966 98.449 1.00 29.91 692 HIS A CA 1
ATOM 5412 C C . HIS A 1 672 ? 39.023 11.724 99.947 1.00 29.55 692 HIS A C 1
ATOM 5413 O O . HIS A 1 672 ? 39.690 10.772 100.355 1.00 29.07 692 HIS A O 1
ATOM 5420 N N . ALA A 1 673 ? 38.405 12.574 100.761 1.00 28.09 693 ALA A N 1
ATOM 5421 C CA . ALA A 1 673 ? 38.476 12.421 102.211 1.00 30.03 693 ALA A CA 1
ATOM 5422 C C . ALA A 1 673 ? 37.185 11.811 102.757 1.00 30.38 693 ALA A C 1
ATOM 5423 O O . ALA A 1 673 ? 36.149 11.831 102.089 1.00 29.46 693 ALA A O 1
ATOM 5425 N N . THR A 1 674 ? 37.253 11.255 103.964 1.00 30.78 694 THR A N 1
ATOM 5426 C CA . THR A 1 674 ? 36.069 10.677 104.594 1.00 32.09 694 THR A CA 1
ATOM 5427 C C . THR A 1 674 ? 35.711 11.523 105.814 1.00 32.35 694 THR A C 1
ATOM 5428 O O . THR A 1 674 ? 36.548 12.262 106.331 1.00 31.43 694 THR A O 1
ATOM 5432 N N . VAL A 1 675 ? 34.465 11.421 106.260 1.00 34.00 695 VAL A N 1
ATOM 5433 C CA . VAL A 1 675 ? 33.995 12.184 107.408 1.00 35.55 695 VAL A CA 1
ATOM 5434 C C . VAL A 1 675 ? 32.833 11.461 108.088 1.00 37.36 695 VAL A C 1
ATOM 5435 O O . VAL A 1 675 ? 32.000 10.844 107.422 1.00 37.23 695 VAL A O 1
ATOM 5439 N N . ASP A 1 676 ? 32.788 11.531 109.415 1.00 38.42 696 ASP A N 1
ATOM 5440 C CA . ASP A 1 676 ? 31.727 10.883 110.180 1.00 39.96 696 ASP A CA 1
ATOM 5441 C C . ASP A 1 676 ? 30.611 11.855 110.550 1.00 40.16 696 ASP A C 1
ATOM 5442 O O . ASP A 1 676 ? 30.866 12.980 110.985 1.00 39.96 696 ASP A O 1
ATOM 5447 N N . VAL A 1 677 ? 29.371 11.411 110.375 1.00 41.05 697 VAL A N 1
ATOM 5448 C CA . VAL A 1 677 ? 28.204 12.218 110.705 1.00 41.12 697 VAL A CA 1
ATOM 5449 C C . VAL A 1 677 ? 27.248 11.355 111.509 1.00 42.04 697 VAL A C 1
ATOM 5450 O O . VAL A 1 677 ? 26.699 10.379 110.991 1.00 41.61 697 VAL A O 1
ATOM 5454 N N . THR A 1 678 ? 27.072 11.701 112.782 1.00 42.60 698 THR A N 1
ATOM 5455 C CA . THR A 1 678 ? 26.172 10.959 113.657 1.00 42.44 698 THR A CA 1
ATOM 5456 C C . THR A 1 678 ? 24.758 11.481 113.460 1.00 43.17 698 THR A C 1
ATOM 5457 O O . THR A 1 678 ? 24.515 12.685 113.552 1.00 43.82 698 THR A O 1
ATOM 5461 N N . LEU A 1 679 ? 23.830 10.573 113.174 1.00 43.46 699 LEU A N 1
ATOM 5462 C CA . LEU A 1 679 ? 22.437 10.946 112.962 1.00 44.25 699 LEU A CA 1
ATOM 5463 C C . LEU A 1 679 ? 21.625 10.788 114.246 1.00 44.72 699 LEU A C 1
ATOM 5464 O O . LEU A 1 679 ? 20.649 11.510 114.461 1.00 44.61 699 LEU A O 1
ATOM 5469 N N . GLY A 1 680 ? 22.035 9.844 115.091 1.00 44.85 700 GLY A N 1
ATOM 5470 C CA . GLY A 1 680 ? 21.350 9.620 116.353 1.00 45.77 700 GLY A CA 1
ATOM 5471 C C . GLY A 1 680 ? 20.358 8.471 116.373 1.00 45.77 700 GLY A C 1
ATOM 5472 O O . GLY A 1 680 ? 19.634 8.241 115.402 1.00 45.38 700 GLY A O 1
ATOM 5473 N N . ALA A 1 681 ? 20.319 7.756 117.495 1.00 45.49 701 ALA A N 1
ATOM 5474 C CA . ALA A 1 681 ? 19.413 6.623 117.668 1.00 45.70 701 ALA A CA 1
ATOM 5475 C C . ALA A 1 681 ? 17.973 6.999 117.327 1.00 45.16 701 ALA A C 1
ATOM 5476 O O . ALA A 1 681 ? 17.580 8.164 117.434 1.00 43.92 701 ALA A O 1
ATOM 5478 N N . VAL A 1 682 ? 17.195 6.004 116.911 1.00 45.08 702 VAL A N 1
ATOM 5479 C CA . VAL A 1 682 ? 15.799 6.219 116.556 1.00 46.17 702 VAL A CA 1
ATOM 5480 C C . VAL A 1 682 ? 14.904 5.149 117.176 1.00 46.92 702 VAL A C 1
ATOM 5481 O O . VAL A 1 682 ? 15.237 3.961 117.171 1.00 46.66 702 VAL A O 1
ATOM 5485 N N . LYS A 1 683 ? 13.770 5.588 117.715 1.00 47.83 703 LYS A N 1
ATOM 5486 C CA . LYS A 1 683 ? 12.807 4.694 118.345 1.00 47.76 703 LYS A CA 1
ATOM 5487 C C . LYS A 1 683 ? 12.037 3.897 117.301 1.00 47.04 703 LYS A C 1
ATOM 5488 O O . LYS A 1 683 ? 11.269 4.465 116.521 1.00 46.71 703 LYS A O 1
ATOM 5494 N N . LEU A 1 684 ? 12.248 2.584 117.288 1.00 45.38 704 LEU A N 1
ATOM 5495 C CA . LEU A 1 684 ? 11.557 1.712 116.345 1.00 44.85 704 LEU A CA 1
ATOM 5496 C C . LEU A 1 684 ? 10.404 1.005 117.049 1.00 44.44 704 LEU A C 1
ATOM 5497 O O . LEU A 1 684 ? 10.613 0.307 118.039 1.00 44.13 704 LEU A O 1
ATOM 5502 N N . PRO A 1 685 ? 9.172 1.166 116.539 1.00 44.38 705 PRO A N 1
ATOM 5503 C CA . PRO A 1 685 ? 8.010 0.520 117.155 1.00 44.00 705 PRO A CA 1
ATOM 5504 C C . PRO A 1 685 ? 8.098 -1.001 117.059 1.00 44.10 705 PRO A C 1
ATOM 5505 O O . PRO A 1 685 ? 8.900 -1.534 116.292 1.00 44.78 705 PRO A O 1
ATOM 5509 N N . ASN A 1 686 ? 7.279 -1.696 117.842 1.00 43.39 706 ASN A N 1
ATOM 5510 C CA . ASN A 1 686 ? 7.277 -3.154 117.830 1.00 43.75 706 ASN A CA 1
ATOM 5511 C C . ASN A 1 686 ? 6.346 -3.638 116.734 1.00 42.87 706 ASN A C 1
ATOM 5512 O O . ASN A 1 686 ? 6.116 -4.837 116.586 1.00 42.64 706 ASN A O 1
ATOM 5517 N N . THR A 1 687 ? 5.815 -2.689 115.970 1.00 42.46 707 THR A N 1
ATOM 5518 C CA . THR A 1 687 ? 4.891 -2.988 114.884 1.00 42.96 707 THR A CA 1
ATOM 5519 C C . THR A 1 687 ? 5.600 -3.181 113.545 1.00 42.00 707 THR A C 1
ATOM 5520 O O . THR A 1 687 ? 4.961 -3.497 112.544 1.00 42.52 707 THR A O 1
ATOM 5524 N N . VAL A 1 688 ? 6.913 -2.970 113.525 1.00 40.59 708 VAL A N 1
ATOM 5525 C CA . VAL A 1 688 ? 7.691 -3.136 112.303 1.00 38.42 708 VAL A CA 1
ATOM 5526 C C . VAL A 1 688 ? 8.833 -4.114 112.539 1.00 37.63 708 VAL A C 1
ATOM 5527 O O . VAL A 1 688 ? 9.465 -4.102 113.597 1.00 37.42 708 VAL A O 1
ATOM 5531 N N . ARG A 1 689 ? 9.084 -4.970 111.554 1.00 35.78 709 ARG A N 1
ATOM 5532 C CA . ARG A 1 689 ? 10.145 -5.966 111.650 1.00 34.53 709 ARG A CA 1
ATOM 5533 C C . ARG A 1 689 ? 11.503 -5.356 111.329 1.00 33.82 709 ARG A C 1
ATOM 5534 O O . ARG A 1 689 ? 12.546 -5.926 111.650 1.00 34.00 709 ARG A O 1
ATOM 5542 N N . GLU A 1 690 ? 11.481 -4.192 110.693 1.00 32.89 710 GLU A N 1
ATOM 5543 C CA . GLU A 1 690 ? 12.710 -3.513 110.308 1.00 32.39 710 GLU A CA 1
ATOM 5544 C C . GLU A 1 690 ? 12.405 -2.091 109.886 1.00 32.00 710 GLU A C 1
ATOM 5545 O O . GLU A 1 690 ? 11.261 -1.744 109.599 1.00 32.63 710 GLU A O 1
ATOM 5551 N N . ALA A 1 691 ? 13.445 -1.270 109.858 1.00 31.62 711 ALA A N 1
ATOM 5552 C CA . ALA A 1 691 ? 13.328 0.118 109.440 1.00 30.19 711 ALA A CA 1
ATOM 5553 C C . ALA A 1 691 ? 14.492 0.337 108.482 1.00 28.55 711 ALA A C 1
ATOM 5554 O O . ALA A 1 691 ? 15.407 -0.482 108.427 1.00 25.88 711 ALA A O 1
ATOM 5556 N N . TYR A 1 692 ? 14.471 1.438 107.741 1.00 28.19 712 TYR A N 1
ATOM 5557 C CA . TYR A 1 692 ? 15.542 1.702 106.788 1.00 29.36 712 TYR A CA 1
ATOM 5558 C C . TYR A 1 692 ? 16.084 3.123 106.903 1.00 29.93 712 TYR A C 1
ATOM 5559 O O . TYR A 1 692 ? 15.326 4.096 106.855 1.00 30.09 712 TYR A O 1
ATOM 5568 N N . LEU A 1 693 ? 17.396 3.237 107.066 1.00 29.82 713 LEU A N 1
ATOM 5569 C CA . LEU A 1 693 ? 18.032 4.541 107.137 1.00 31.32 713 LEU A CA 1
ATOM 5570 C C . LEU A 1 693 ? 18.318 4.968 105.698 1.00 31.20 713 LEU A C 1
ATOM 5571 O O . LEU A 1 693 ? 19.149 4.366 105.018 1.00 30.33 713 LEU A O 1
ATOM 5576 N N . ASN A 1 694 ? 17.610 5.995 105.241 1.00 31.16 714 ASN A N 1
ATOM 5577 C CA . ASN A 1 694 ? 17.765 6.509 103.885 1.00 31.67 714 ASN A CA 1
ATOM 5578 C C . ASN A 1 694 ? 18.581 7.799 103.835 1.00 32.70 714 ASN A C 1
ATOM 5579 O O . ASN A 1 694 ? 18.368 8.714 104.633 1.00 32.20 714 ASN A O 1
ATOM 5584 N N . LEU A 1 695 ? 19.516 7.864 102.892 1.00 32.39 715 LEU A N 1
ATOM 5585 C CA . LEU A 1 695 ? 20.353 9.043 102.716 1.00 31.79 715 LEU A CA 1
ATOM 5586 C C . LEU A 1 695 ? 20.246 9.478 101.259 1.00 30.15 715 LEU A C 1
ATOM 5587 O O . LEU A 1 695 ? 20.448 8.679 100.351 1.00 29.41 715 LEU A O 1
ATOM 5592 N N . SER A 1 696 ? 19.912 10.743 101.038 1.00 29.06 716 SER A N 1
ATOM 5593 C CA . SER A 1 696 ? 19.774 11.269 99.688 1.00 28.13 716 SER A CA 1
ATOM 5594 C C . SER A 1 696 ? 20.481 12.605 99.560 1.00 28.95 716 SER A C 1
ATOM 5595 O O . SER A 1 696 ? 20.292 13.500 100.387 1.00 28.04 716 SER A O 1
ATOM 5598 N N . TRP A 1 697 ? 21.289 12.741 98.514 1.00 27.92 717 TRP A N 1
ATOM 5599 C CA . TRP A 1 697 ? 22.032 13.966 98.296 1.00 26.08 717 TRP A CA 1
ATOM 5600 C C . TRP A 1 697 ? 21.612 14.676 97.022 1.00 26.58 717 TRP A C 1
ATOM 5601 O O . TRP A 1 697 ? 21.238 14.043 96.036 1.00 25.66 717 TRP A O 1
ATOM 5612 N N . SER A 1 698 ? 21.685 16.001 97.057 1.00 27.25 718 SER A N 1
ATOM 5613 C CA . SER A 1 698 ? 21.351 16.840 95.911 1.00 30.42 718 SER A CA 1
ATOM 5614 C C . SER A 1 698 ? 22.281 18.059 95.973 1.00 30.77 718 SER A C 1
ATOM 5615 O O . SER A 1 698 ? 22.907 18.306 97.004 1.00 28.96 718 SER A O 1
ATOM 5618 N N . ARG A 1 699 ? 22.371 18.816 94.884 1.00 31.04 719 ARG A N 1
ATOM 5619 C CA . ARG A 1 699 ? 23.266 19.971 94.843 1.00 34.03 719 ARG A CA 1
ATOM 5620 C C . ARG A 1 699 ? 22.616 21.305 95.226 1.00 33.63 719 ARG A C 1
ATOM 5621 O O . ARG A 1 699 ? 21.473 21.582 94.863 1.00 32.21 719 ARG A O 1
ATOM 5629 N N . LYS A 1 700 ? 23.362 22.128 95.960 1.00 34.10 720 LYS A N 1
ATOM 5630 C CA . LYS A 1 700 ? 22.863 23.429 96.393 1.00 36.03 720 LYS A CA 1
ATOM 5631 C C . LYS A 1 700 ? 22.632 24.334 95.189 1.00 35.90 720 LYS A C 1
ATOM 5632 O O . LYS A 1 700 ? 21.600 24.994 95.095 1.00 35.48 720 LYS A O 1
ATOM 5638 N N . GLU A 1 701 ? 23.594 24.352 94.270 1.00 36.12 721 GLU A N 1
ATOM 5639 C CA . GLU A 1 701 ? 23.500 25.174 93.068 1.00 36.43 721 GLU A CA 1
ATOM 5640 C C . GLU A 1 701 ? 23.213 24.341 91.824 1.00 35.18 721 GLU A C 1
ATOM 5641 O O . GLU A 1 701 ? 23.895 23.355 91.546 1.00 33.42 721 GLU A O 1
ATOM 5647 N N . ALA A 1 702 ? 22.204 24.759 91.070 1.00 33.94 722 ALA A N 1
ATOM 5648 C CA . ALA A 1 702 ? 21.817 24.058 89.860 1.00 32.78 722 ALA A CA 1
ATOM 5649 C C . ALA A 1 702 ? 22.738 24.367 88.690 1.00 31.60 722 ALA A C 1
ATOM 5650 O O . ALA A 1 702 ? 23.382 25.414 88.648 1.00 31.31 722 ALA A O 1
ATOM 5652 N N . THR A 1 703 ? 22.793 23.431 87.748 1.00 30.15 723 THR A N 1
ATOM 5653 C CA . THR A 1 703 ? 23.578 23.572 86.530 1.00 29.62 723 THR A CA 1
ATOM 5654 C C . THR A 1 703 ? 22.489 23.564 85.451 1.00 27.54 723 THR A C 1
ATOM 5655 O O . THR A 1 703 ? 21.356 23.172 85.731 1.00 25.53 723 THR A O 1
ATOM 5659 N N . PRO A 1 704 ? 22.799 23.999 84.218 1.00 27.28 724 PRO A N 1
ATOM 5660 C CA . PRO A 1 704 ? 21.752 23.993 83.188 1.00 26.55 724 PRO A CA 1
ATOM 5661 C C . PRO A 1 704 ? 21.210 22.607 82.816 1.00 26.33 724 PRO A C 1
ATOM 5662 O O . PRO A 1 704 ? 20.205 22.501 82.118 1.00 27.07 724 PRO A O 1
ATOM 5666 N N . LEU A 1 705 ? 21.868 21.555 83.289 1.00 25.22 725 LEU A N 1
ATOM 5667 C CA . LEU A 1 705 ? 21.460 20.184 82.979 1.00 24.96 725 LEU A CA 1
ATOM 5668 C C . LEU A 1 705 ? 20.875 19.428 84.166 1.00 26.09 725 LEU A C 1
ATOM 5669 O O . LEU A 1 705 ? 20.102 18.486 83.985 1.00 26.11 725 LEU A O 1
ATOM 5674 N N . VAL A 1 706 ? 21.263 19.837 85.373 1.00 26.81 726 VAL A N 1
ATOM 5675 C CA . VAL A 1 706 ? 20.816 19.201 86.613 1.00 30.41 726 VAL A CA 1
ATOM 5676 C C . VAL A 1 706 ? 20.341 20.242 87.638 1.00 31.88 726 VAL A C 1
ATOM 5677 O O . VAL A 1 706 ? 21.156 21.003 88.159 1.00 31.51 726 VAL A O 1
ATOM 5681 N N . ASP A 1 707 ? 19.040 20.277 87.933 1.00 32.59 727 ASP A N 1
ATOM 5682 C CA . ASP A 1 707 ? 18.528 21.242 88.910 1.00 33.90 727 ASP A CA 1
ATOM 5683 C C . ASP A 1 707 ? 18.754 20.781 90.345 1.00 32.61 727 ASP A C 1
ATOM 5684 O O . ASP A 1 707 ? 19.319 19.712 90.577 1.00 31.86 727 ASP A O 1
ATOM 5689 N N . THR A 1 708 ? 18.302 21.589 91.302 1.00 31.93 728 THR A N 1
ATOM 5690 C CA . THR A 1 708 ? 18.478 21.283 92.722 1.00 31.87 728 THR A CA 1
ATOM 5691 C C . THR A 1 708 ? 17.613 20.156 93.265 1.00 31.53 728 THR A C 1
ATOM 5692 O O . THR A 1 708 ? 17.774 19.763 94.416 1.00 31.28 728 THR A O 1
ATOM 5696 N N . ASP A 1 709 ? 16.704 19.638 92.444 1.00 31.23 729 ASP A N 1
ATOM 5697 C CA . ASP A 1 709 ? 15.829 18.547 92.862 1.00 32.65 729 ASP A CA 1
ATOM 5698 C C . ASP A 1 709 ? 16.403 17.170 92.547 1.00 31.35 729 ASP A C 1
ATOM 5699 O O . ASP A 1 709 ? 16.018 16.175 93.159 1.00 30.87 729 ASP A O 1
ATOM 5704 N N . TRP A 1 710 ? 17.324 17.118 91.592 1.00 30.24 730 TRP A N 1
ATOM 5705 C CA . TRP A 1 710 ? 17.925 15.858 91.175 1.00 28.87 730 TRP A CA 1
ATOM 5706 C C . TRP A 1 710 ? 18.764 15.199 92.263 1.00 27.90 730 TRP A C 1
ATOM 5707 O O . TRP A 1 710 ? 19.592 15.840 92.904 1.00 28.63 730 TRP A O 1
ATOM 5718 N N . GLU A 1 711 ? 18.538 13.908 92.470 1.00 26.05 731 GLU A N 1
ATOM 5719 C CA . GLU A 1 711 ? 19.291 13.150 93.459 1.00 24.90 731 GLU A CA 1
ATOM 5720 C C . GLU A 1 711 ? 20.599 12.727 92.796 1.00 24.45 731 GLU A C 1
ATOM 5721 O O . GLU A 1 711 ? 20.590 11.946 91.839 1.00 23.75 731 GLU A O 1
ATOM 5727 N N . VAL A 1 712 ? 21.721 13.240 93.293 1.00 24.24 732 VAL A N 1
ATOM 5728 C CA . VAL A 1 712 ? 23.017 12.909 92.707 1.00 23.69 732 VAL A CA 1
ATOM 5729 C C . VAL A 1 712 ? 23.646 11.654 93.300 1.00 23.08 732 VAL A C 1
ATOM 5730 O O . VAL A 1 712 ? 24.498 11.025 92.673 1.00 23.11 732 VAL A O 1
ATOM 5734 N N . ALA A 1 713 ? 23.234 11.304 94.511 1.00 22.11 733 ALA A N 1
ATOM 5735 C CA . ALA A 1 713 ? 23.756 10.124 95.190 1.00 22.75 733 ALA A CA 1
ATOM 5736 C C . ALA A 1 713 ? 22.798 9.735 96.299 1.00 22.07 733 ALA A C 1
ATOM 5737 O O . ALA A 1 713 ? 22.052 10.572 96.797 1.00 21.56 733 ALA A O 1
ATOM 5739 N N . TYR A 1 714 ? 22.809 8.462 96.674 1.00 22.84 734 TYR A N 1
ATOM 5740 C CA . TYR A 1 714 ? 21.934 7.980 97.736 1.00 23.78 734 TYR A CA 1
ATOM 5741 C C . TYR A 1 714 ? 22.443 6.673 98.328 1.00 24.00 734 TYR A C 1
ATOM 5742 O O . TYR A 1 714 ? 23.284 5.993 97.741 1.00 24.04 734 TYR A O 1
ATOM 5751 N N . ASP A 1 715 ? 21.933 6.336 99.502 1.00 24.51 735 ASP A N 1
ATOM 5752 C CA . ASP A 1 715 ? 22.322 5.118 100.192 1.00 25.65 735 ASP A CA 1
ATOM 5753 C C . ASP A 1 715 ? 21.203 4.654 101.111 1.00 25.34 735 ASP A C 1
ATOM 5754 O O . ASP A 1 715 ? 20.294 5.422 101.435 1.00 24.40 735 ASP A O 1
ATOM 5759 N N . GLN A 1 716 ? 21.267 3.389 101.512 1.00 25.24 736 GLN A N 1
ATOM 5760 C CA . GLN A 1 716 ? 20.282 2.822 102.422 1.00 25.66 736 GLN A CA 1
ATOM 5761 C C . GLN A 1 716 ? 20.918 1.756 103.307 1.00 27.04 736 GLN A C 1
ATOM 5762 O O . GLN A 1 716 ? 21.779 0.993 102.865 1.00 25.86 736 GLN A O 1
ATOM 5768 N N . PHE A 1 717 ? 20.486 1.722 104.563 1.00 28.62 737 PHE A N 1
ATOM 5769 C CA . PHE A 1 717 ? 20.975 0.759 105.539 1.00 28.49 737 PHE A CA 1
ATOM 5770 C C . PHE A 1 717 ? 19.754 0.182 106.247 1.00 29.68 737 PHE A C 1
ATOM 5771 O O . PHE A 1 717 ? 18.832 0.918 106.613 1.00 28.98 737 PHE A O 1
ATOM 5779 N N . VAL A 1 718 ? 19.739 -1.138 106.417 1.00 30.10 738 VAL A N 1
ATOM 5780 C CA . VAL A 1 718 ? 18.612 -1.819 107.049 1.00 31.34 738 VAL A CA 1
ATOM 5781 C C . VAL A 1 718 ? 18.784 -1.974 108.557 1.00 32.00 738 VAL A C 1
ATOM 5782 O O . VAL A 1 718 ? 19.725 -2.620 109.020 1.00 31.65 738 VAL A O 1
ATOM 5786 N N . LEU A 1 719 ? 17.858 -1.390 109.313 1.00 33.49 739 LEU A N 1
ATOM 5787 C CA . LEU A 1 719 ? 17.887 -1.441 110.776 1.00 34.97 739 LEU A CA 1
ATOM 5788 C C . LEU A 1 719 ? 16.918 -2.504 111.307 1.00 36.21 739 LEU A C 1
ATOM 5789 O O . LEU A 1 719 ? 15.731 -2.492 110.984 1.00 36.43 739 LEU A O 1
ATOM 5794 N N . ALA A 1 720 ? 17.430 -3.416 112.127 1.00 37.75 740 ALA A N 1
ATOM 5795 C CA . ALA A 1 720 ? 16.625 -4.499 112.696 1.00 39.90 740 ALA A CA 1
ATOM 5796 C C . ALA A 1 720 ? 15.538 -4.027 113.661 1.00 40.51 740 ALA A C 1
ATOM 5797 O O . ALA A 1 720 ? 15.776 -3.153 114.496 1.00 41.66 740 ALA A O 1
ATOM 5799 N N . GLY A 1 721 ? 14.351 -4.621 113.543 1.00 40.86 741 GLY A N 1
ATOM 5800 C CA . GLY A 1 721 ? 13.238 -4.261 114.411 1.00 41.74 741 GLY A CA 1
ATOM 5801 C C . GLY A 1 721 ? 12.666 -5.439 115.193 1.00 41.40 741 GLY A C 1
ATOM 5802 O O . GLY A 1 721 ? 13.412 -6.208 115.802 1.00 41.70 741 GLY A O 1
ATOM 5803 N N . ASN A 1 722 ? 11.342 -5.579 115.185 1.00 40.87 742 ASN A N 1
ATOM 5804 C CA . ASN A 1 722 ? 10.670 -6.670 115.894 1.00 40.53 742 ASN A CA 1
ATOM 5805 C C . ASN A 1 722 ? 10.409 -7.838 114.942 1.00 40.34 742 ASN A C 1
ATOM 5806 O O . ASN A 1 722 ? 9.410 -7.851 114.221 1.00 39.23 742 ASN A O 1
ATOM 5811 N N . LYS A 1 723 ? 11.298 -8.824 114.954 1.00 40.74 743 LYS A N 1
ATOM 5812 C CA . LYS A 1 723 ? 11.161 -9.976 114.074 1.00 42.77 743 LYS A CA 1
ATOM 5813 C C . LYS A 1 723 ? 9.870 -10.774 114.257 1.00 42.84 743 LYS A C 1
ATOM 5814 O O . LYS A 1 723 ? 9.476 -11.523 113.365 1.00 43.26 743 LYS A O 1
ATOM 5820 N N . ASN A 1 724 ? 9.204 -10.599 115.394 1.00 43.18 744 ASN A N 1
ATOM 5821 C CA . ASN A 1 724 ? 7.982 -11.345 115.687 1.00 43.17 744 ASN A CA 1
ATOM 5822 C C . ASN A 1 724 ? 6.652 -10.704 115.303 1.00 42.63 744 ASN A C 1
ATOM 5823 O O . ASN A 1 724 ? 5.641 -11.400 115.203 1.00 43.92 744 ASN A O 1
ATOM 5828 N N . THR A 1 725 ? 6.635 -9.395 115.090 1.00 42.00 745 THR A N 1
ATOM 5829 C CA . THR A 1 725 ? 5.394 -8.717 114.725 1.00 40.98 745 THR A CA 1
ATOM 5830 C C . THR A 1 725 ? 4.828 -9.228 113.398 1.00 40.98 745 THR A C 1
ATOM 5831 O O . THR A 1 725 ? 5.570 -9.689 112.528 1.00 40.35 745 THR A O 1
ATOM 5835 N N . THR A 1 726 ? 3.507 -9.153 113.263 1.00 40.66 746 THR A N 1
ATOM 5836 C CA . THR A 1 726 ? 2.817 -9.597 112.056 1.00 40.44 746 THR A CA 1
ATOM 5837 C C . THR A 1 726 ? 1.747 -8.574 111.703 1.00 41.17 746 THR A C 1
ATOM 5838 O O . THR A 1 726 ? 0.761 -8.891 111.043 1.00 42.23 746 THR A O 1
ATOM 5842 N N . ALA A 1 727 ? 1.948 -7.341 112.153 1.00 41.72 747 ALA A N 1
ATOM 5843 C CA . ALA A 1 727 ? 0.999 -6.267 111.889 1.00 41.49 747 ALA A CA 1
ATOM 5844 C C . ALA A 1 727 ? 0.951 -5.902 110.408 1.00 40.85 747 ALA A C 1
ATOM 5845 O O . ALA A 1 727 ? 0.121 -5.093 109.990 1.00 40.71 747 ALA A O 1
ATOM 5847 N N . TYR A 1 728 ? 1.843 -6.494 109.617 1.00 39.64 748 TYR A N 1
ATOM 5848 C CA . TYR A 1 728 ? 1.876 -6.217 108.185 1.00 38.92 748 TYR A CA 1
ATOM 5849 C C . TYR A 1 728 ? 0.911 -7.142 107.442 1.00 38.43 748 TYR A C 1
ATOM 5850 O O . TYR A 1 728 ? 0.211 -6.709 106.530 1.00 36.55 748 TYR A O 1
ATOM 5859 N N . ARG A 1 729 ? 0.875 -8.411 107.845 1.00 38.91 749 ARG A N 1
ATOM 5860 C CA . ARG A 1 729 ? -0.002 -9.406 107.226 1.00 39.90 749 ARG A CA 1
ATOM 5861 C C . ARG A 1 729 ? -1.439 -8.911 107.110 1.00 40.42 749 ARG A C 1
ATOM 5862 O O . ARG A 1 729 ? -1.944 -8.224 108.000 1.00 41.20 749 ARG A O 1
ATOM 5870 N N . PRO A 1 730 ? -2.119 -9.249 106.005 1.00 40.10 750 PRO A N 1
ATOM 5871 C CA . PRO A 1 730 ? -3.507 -8.816 105.829 1.00 40.95 750 PRO A CA 1
ATOM 5872 C C . PRO A 1 730 ? -4.457 -9.732 106.601 1.00 41.42 750 PRO A C 1
ATOM 5873 O O . PRO A 1 730 ? -4.102 -10.860 106.949 1.00 40.18 750 PRO A O 1
ATOM 5877 N N . GLN A 1 731 ? -5.662 -9.242 106.869 1.00 43.41 751 GLN A N 1
ATOM 5878 C CA . GLN A 1 731 ? -6.665 -10.007 107.606 1.00 45.58 751 GLN A CA 1
ATOM 5879 C C . GLN A 1 731 ? -7.341 -11.047 106.708 1.00 45.34 751 GLN A C 1
ATOM 5880 O O . GLN A 1 731 ? -7.320 -10.921 105.484 1.00 46.02 751 GLN A O 1
ATOM 5886 N N . LYS A 1 732 ? -7.936 -12.069 107.319 1.00 44.49 752 LYS A N 1
ATOM 5887 C CA . LYS A 1 732 ? -8.622 -13.120 106.568 1.00 44.29 752 LYS A CA 1
ATOM 5888 C C . LYS A 1 732 ? -9.738 -12.516 105.720 1.00 43.79 752 LYS A C 1
ATOM 5889 O O . LYS A 1 732 ? -10.554 -11.742 106.217 1.00 44.30 752 LYS A O 1
ATOM 5895 N N . ALA A 1 733 ? -9.772 -12.873 104.441 1.00 43.24 753 ALA A N 1
ATOM 5896 C CA . ALA A 1 733 ? -10.779 -12.338 103.533 1.00 43.27 753 ALA A CA 1
ATOM 5897 C C . ALA A 1 733 ? -12.020 -13.213 103.411 1.00 42.98 753 ALA A C 1
ATOM 5898 O O . ALA A 1 733 ? -13.074 -12.745 102.979 1.00 43.41 753 ALA A O 1
ATOM 5900 N N . GLY A 1 734 ? -11.892 -14.482 103.787 1.00 42.34 754 GLY A N 1
ATOM 5901 C CA . GLY A 1 734 ? -13.018 -15.395 103.704 1.00 41.36 754 GLY A CA 1
ATOM 5902 C C . GLY A 1 734 ? -12.545 -16.832 103.687 1.00 41.51 754 GLY A C 1
ATOM 5903 O O . GLY A 1 734 ? -11.490 -17.142 104.238 1.00 41.91 754 GLY A O 1
ATOM 5904 N N . GLU A 1 735 ? -13.313 -17.711 103.050 1.00 41.68 755 GLU A N 1
ATOM 5905 C CA . GLU A 1 735 ? -12.950 -19.122 102.975 1.00 42.29 755 GLU A CA 1
ATOM 5906 C C . GLU A 1 735 ? -12.023 -19.438 101.808 1.00 42.35 755 GLU A C 1
ATOM 5907 O O . GLU A 1 735 ? -12.351 -19.174 100.645 1.00 42.04 755 GLU A O 1
ATOM 5913 N N . THR A 1 736 ? -10.866 -20.011 102.127 1.00 40.77 756 THR A N 1
ATOM 5914 C CA . THR A 1 736 ? -9.886 -20.383 101.113 1.00 39.40 756 THR A CA 1
ATOM 5915 C C . THR A 1 736 ? -9.877 -21.894 100.904 1.00 38.63 756 THR A C 1
ATOM 5916 O O . THR A 1 736 ? -9.939 -22.661 101.862 1.00 39.99 756 THR A O 1
ATOM 5920 N N . ALA A 1 737 ? -9.806 -22.317 99.648 1.00 37.60 757 ALA A N 1
ATOM 5921 C CA . ALA A 1 737 ? -9.770 -23.737 99.316 1.00 36.71 757 ALA A CA 1
ATOM 5922 C C . ALA A 1 737 ? -8.764 -23.948 98.195 1.00 36.83 757 ALA A C 1
ATOM 5923 O O . ALA A 1 737 ? -8.482 -23.028 97.424 1.00 35.79 757 ALA A O 1
ATOM 5925 N N . PHE A 1 738 ? -8.217 -25.156 98.109 1.00 36.47 758 PHE A N 1
ATOM 5926 C CA . PHE A 1 738 ? -7.250 -25.466 97.070 1.00 36.38 758 PHE A CA 1
ATOM 5927 C C . PHE A 1 738 ? -7.417 -26.892 96.562 1.00 36.70 758 PHE A C 1
ATOM 5928 O O . PHE A 1 738 ? -7.820 -27.786 97.305 1.00 37.07 758 PHE A O 1
ATOM 5936 N N . VAL A 1 739 ? -7.108 -27.093 95.288 1.00 36.31 759 VAL A N 1
ATOM 5937 C CA . VAL A 1 739 ? -7.210 -28.407 94.674 1.00 36.44 759 VAL A CA 1
ATOM 5938 C C . VAL A 1 739 ? -5.830 -28.778 94.159 1.00 36.83 759 VAL A C 1
ATOM 5939 O O . VAL A 1 739 ? -5.106 -27.931 93.643 1.00 36.73 759 VAL A O 1
ATOM 5943 N N . VAL A 1 740 ? -5.461 -30.042 94.317 1.00 37.93 760 VAL A N 1
ATOM 5944 C CA . VAL A 1 740 ? -4.164 -30.521 93.859 1.00 37.53 760 VAL A CA 1
ATOM 5945 C C . VAL A 1 740 ? -4.369 -31.442 92.663 1.00 38.93 760 VAL A C 1
ATOM 5946 O O . VAL A 1 740 ? -5.218 -32.331 92.700 1.00 39.37 760 VAL A O 1
ATOM 5950 N N . ASP A 1 741 ? -3.604 -31.225 91.597 1.00 39.93 761 ASP A N 1
ATOM 5951 C CA . ASP A 1 741 ? -3.731 -32.067 90.412 1.00 40.17 761 ASP A CA 1
ATOM 5952 C C . ASP A 1 741 ? -3.206 -33.453 90.761 1.00 40.50 761 ASP A C 1
ATOM 5953 O O . ASP A 1 741 ? -2.067 -33.601 91.207 1.00 39.46 761 ASP A O 1
ATOM 5958 N N . LYS A 1 742 ? -4.037 -34.467 90.562 1.00 40.40 762 LYS A N 1
ATOM 5959 C CA . LYS A 1 742 ? -3.639 -35.827 90.888 1.00 40.79 762 LYS A CA 1
ATOM 5960 C C . LYS A 1 742 ? -2.561 -36.393 89.975 1.00 40.12 762 LYS A C 1
ATOM 5961 O O . LYS A 1 742 ? -1.881 -37.349 90.339 1.00 39.75 762 LYS A O 1
ATOM 5967 N N . ASN A 1 743 ? -2.388 -35.798 88.799 1.00 39.54 763 ASN A N 1
ATOM 5968 C CA . ASN A 1 743 ? -1.385 -36.284 87.857 1.00 39.05 763 ASN A CA 1
ATOM 5969 C C . ASN A 1 743 ? -0.056 -35.528 87.856 1.00 37.46 763 ASN A C 1
ATOM 5970 O O . ASN A 1 743 ? 1.001 -36.128 87.671 1.00 36.93 763 ASN A O 1
ATOM 5975 N N . THR A 1 744 ? -0.108 -34.217 88.065 1.00 36.67 764 THR A N 1
ATOM 5976 C CA . THR A 1 744 ? 1.102 -33.400 88.080 1.00 35.05 764 THR A CA 1
ATOM 5977 C C . THR A 1 744 ? 1.503 -33.015 89.500 1.00 35.16 764 THR A C 1
ATOM 5978 O O . THR A 1 744 ? 2.655 -32.672 89.760 1.00 34.66 764 THR A O 1
ATOM 5982 N N . GLY A 1 745 ? 0.545 -33.073 90.418 1.00 35.28 765 GLY A N 1
ATOM 5983 C CA . GLY A 1 745 ? 0.828 -32.730 91.798 1.00 36.09 765 GLY A CA 1
ATOM 5984 C C . GLY A 1 745 ? 0.948 -31.236 92.001 1.00 36.29 765 GLY A C 1
ATOM 5985 O O . GLY A 1 745 ? 1.247 -30.770 93.098 1.00 36.07 765 GLY A O 1
ATOM 5986 N N . ALA A 1 746 ? 0.719 -30.480 90.934 1.00 37.25 766 ALA A N 1
ATOM 5987 C CA . ALA A 1 746 ? 0.800 -29.031 91.002 1.00 37.58 766 ALA A CA 1
ATOM 5988 C C . ALA A 1 746 ? -0.495 -28.471 91.581 1.00 38.21 766 ALA A C 1
ATOM 5989 O O . ALA A 1 746 ? -1.546 -29.097 91.483 1.00 39.50 766 ALA A O 1
ATOM 5991 N N . LEU A 1 747 ? -0.410 -27.294 92.190 1.00 37.64 767 LEU A N 1
ATOM 5992 C CA . LEU A 1 747 ? -1.579 -26.650 92.769 1.00 37.09 767 LEU A CA 1
ATOM 5993 C C . LEU A 1 747 ? -2.389 -26.120 91.591 1.00 36.42 767 LEU A C 1
ATOM 5994 O O . LEU A 1 747 ? -2.059 -25.090 91.011 1.00 36.55 767 LEU A O 1
ATOM 5999 N N . SER A 1 748 ? -3.447 -26.843 91.240 1.00 35.76 768 SER A N 1
ATOM 6000 C CA . SER A 1 748 ? -4.293 -26.486 90.108 1.00 35.90 768 SER A CA 1
ATOM 6001 C C . SER A 1 748 ? -5.417 -25.513 90.420 1.00 35.68 768 SER A C 1
ATOM 6002 O O . SER A 1 748 ? -5.971 -24.894 89.516 1.00 36.22 768 SER A O 1
ATOM 6005 N N . SER A 1 749 ? -5.765 -25.376 91.692 1.00 36.02 769 SER A N 1
ATOM 6006 C CA . SER A 1 749 ? -6.841 -24.464 92.054 1.00 34.98 769 SER A CA 1
ATOM 6007 C C . SER A 1 749 ? -6.681 -23.828 93.428 1.00 33.93 769 SER A C 1
ATOM 6008 O O . SER A 1 749 ? -6.219 -24.464 94.373 1.00 32.52 769 SER A O 1
ATOM 6011 N N . LEU A 1 750 ? -7.066 -22.558 93.510 1.00 32.95 770 LEU A N 1
ATOM 6012 C CA . LEU A 1 750 ? -7.018 -21.783 94.742 1.00 32.78 770 LEU A CA 1
ATOM 6013 C C . LEU A 1 750 ? -8.213 -20.846 94.675 1.00 32.15 770 LEU A C 1
ATOM 6014 O O . LEU A 1 750 ? -8.261 -19.957 93.828 1.00 31.26 770 LEU A O 1
ATOM 6019 N N . THR A 1 751 ? -9.176 -21.046 95.569 1.00 31.95 771 THR A N 1
ATOM 6020 C CA . THR A 1 751 ? -10.389 -20.238 95.573 1.00 32.51 771 THR A CA 1
ATOM 6021 C C . THR A 1 751 ? -10.614 -19.464 96.859 1.00 32.94 771 THR A C 1
ATOM 6022 O O . THR A 1 751 ? -10.076 -19.801 97.911 1.00 33.66 771 THR A O 1
ATOM 6026 N N . LEU A 1 752 ? -11.417 -18.413 96.754 1.00 34.16 772 LEU A N 1
ATOM 6027 C CA . LEU A 1 752 ? -11.773 -17.575 97.893 1.00 35.14 772 LEU A CA 1
ATOM 6028 C C . LEU A 1 752 ? -13.288 -17.464 97.845 1.00 35.32 772 LEU A C 1
ATOM 6029 O O . LEU A 1 752 ? -13.839 -16.714 97.036 1.00 34.64 772 LEU A O 1
ATOM 6034 N N . ASP A 1 753 ? -13.959 -18.220 98.707 1.00 36.44 773 ASP A N 1
ATOM 6035 C CA . ASP A 1 753 ? -15.413 -18.222 98.738 1.00 37.30 773 ASP A CA 1
ATOM 6036 C C . ASP A 1 753 ? -15.911 -18.710 97.378 1.00 36.95 773 ASP A C 1
ATOM 6037 O O . ASP A 1 753 ? -16.896 -18.206 96.845 1.00 35.99 773 ASP A O 1
ATOM 6042 N N . GLY A 1 754 ? -15.198 -19.680 96.810 1.00 37.68 774 GLY A N 1
ATOM 6043 C CA . GLY A 1 754 ? -15.589 -20.241 95.526 1.00 37.44 774 GLY A CA 1
ATOM 6044 C C . GLY A 1 754 ? -14.985 -19.649 94.261 1.00 37.48 774 GLY A C 1
ATOM 6045 O O . GLY A 1 754 ? -14.893 -20.334 93.243 1.00 37.66 774 GLY A O 1
ATOM 6046 N N . LYS A 1 755 ? -14.571 -18.387 94.302 1.00 37.55 775 LYS A N 1
ATOM 6047 C CA . LYS A 1 755 ? -13.998 -17.751 93.121 1.00 36.73 775 LYS A CA 1
ATOM 6048 C C . LYS A 1 755 ? -12.593 -18.270 92.853 1.00 35.87 775 LYS A C 1
ATOM 6049 O O . LYS A 1 755 ? -11.747 -18.307 93.749 1.00 35.50 775 LYS A O 1
ATOM 6055 N N . GLU A 1 756 ? -12.354 -18.690 91.617 1.00 34.71 776 GLU A N 1
ATOM 6056 C CA . GLU A 1 756 ? -11.046 -19.204 91.234 1.00 34.87 776 GLU A CA 1
ATOM 6057 C C . GLU A 1 756 ? -10.083 -18.039 91.052 1.00 34.12 776 GLU A C 1
ATOM 6058 O O . GLU A 1 756 ? -10.435 -17.026 90.441 1.00 33.83 776 GLU A O 1
ATOM 6064 N N . LEU A 1 757 ? -8.872 -18.183 91.578 1.00 32.75 777 LEU A N 1
ATOM 6065 C CA . LEU A 1 757 ? -7.870 -17.131 91.460 1.00 33.05 777 LEU A CA 1
ATOM 6066 C C . LEU A 1 757 ? -6.774 -17.444 90.439 1.00 33.09 777 LEU A C 1
ATOM 6067 O O . LEU A 1 757 ? -6.103 -16.535 89.947 1.00 33.36 777 LEU A O 1
ATOM 6072 N N . LEU A 1 758 ? -6.599 -18.722 90.118 1.00 32.27 778 LEU A N 1
ATOM 6073 C CA . LEU A 1 758 ? -5.570 -19.141 89.170 1.00 31.89 778 LEU A CA 1
ATOM 6074 C C . LEU A 1 758 ? -6.079 -19.282 87.738 1.00 31.20 778 LEU A C 1
ATOM 6075 O O . LEU A 1 758 ? -7.213 -19.700 87.509 1.00 32.56 778 LEU A O 1
ATOM 6080 N N . ALA A 1 759 ? -5.225 -18.926 86.781 1.00 29.84 779 ALA A N 1
ATOM 6081 C CA . ALA A 1 759 ? -5.543 -19.027 85.361 1.00 28.60 779 ALA A CA 1
ATOM 6082 C C . ALA A 1 759 ? -4.648 -20.134 84.818 1.00 28.52 779 ALA A C 1
ATOM 6083 O O . ALA A 1 759 ? -4.820 -20.610 83.695 1.00 29.23 779 ALA A O 1
ATOM 6085 N N . ALA A 1 760 ? -3.684 -20.526 85.643 1.00 27.58 780 ALA A N 1
ATOM 6086 C CA . ALA A 1 760 ? -2.743 -21.587 85.328 1.00 27.74 780 ALA A CA 1
ATOM 6087 C C . ALA A 1 760 ? -2.256 -22.136 86.672 1.00 29.01 780 ALA A C 1
ATOM 6088 O O . ALA A 1 760 ? -2.153 -21.396 87.654 1.00 28.31 780 ALA A O 1
ATOM 6090 N N . PRO A 1 761 ? -1.960 -23.444 86.737 1.00 29.33 781 PRO A N 1
ATOM 6091 C CA . PRO A 1 761 ? -1.495 -24.066 87.980 1.00 30.48 781 PRO A CA 1
ATOM 6092 C C . PRO A 1 761 ? -0.100 -23.669 88.461 1.00 30.91 781 PRO A C 1
ATOM 6093 O O . PRO A 1 761 ? 0.769 -23.288 87.671 1.00 30.94 781 PRO A O 1
ATOM 6097 N N . ILE A 1 762 ? 0.095 -23.757 89.775 1.00 30.94 782 ILE A N 1
ATOM 6098 C CA . ILE A 1 762 ? 1.372 -23.430 90.394 1.00 29.67 782 ILE A CA 1
ATOM 6099 C C . ILE A 1 762 ? 2.302 -24.603 90.165 1.00 30.39 782 ILE A C 1
ATOM 6100 O O . ILE A 1 762 ? 1.991 -25.731 90.549 1.00 30.65 782 ILE A O 1
ATOM 6105 N N . THR A 1 763 ? 3.445 -24.330 89.549 1.00 30.75 783 THR A N 1
ATOM 6106 C CA . THR A 1 763 ? 4.419 -25.367 89.245 1.00 29.81 783 THR A CA 1
ATOM 6107 C C . THR A 1 763 ? 5.834 -24.944 89.598 1.00 30.31 783 THR A C 1
ATOM 6108 O O . THR A 1 763 ? 6.099 -23.774 89.883 1.00 30.10 783 THR A O 1
ATOM 6112 N N . LEU A 1 764 ? 6.741 -25.914 89.573 1.00 29.63 784 LEU A N 1
ATOM 6113 C CA . LEU A 1 764 ? 8.143 -25.665 89.858 1.00 28.42 784 LEU A CA 1
ATOM 6114 C C . LEU A 1 764 ? 8.733 -25.033 88.605 1.00 27.87 784 LEU A C 1
ATOM 6115 O O . LEU A 1 764 ? 8.529 -25.543 87.502 1.00 27.17 784 LEU A O 1
ATOM 6120 N N . SER A 1 765 ? 9.456 -23.929 88.780 1.00 26.15 785 SER A N 1
ATOM 6121 C CA . SER A 1 765 ? 10.072 -23.219 87.660 1.00 25.73 785 SER A CA 1
ATOM 6122 C C . SER A 1 765 ? 11.598 -23.156 87.825 1.00 23.86 785 SER A C 1
ATOM 6123 O O . SER A 1 765 ? 12.102 -22.760 88.875 1.00 23.30 785 SER A O 1
ATOM 6126 N N . LEU A 1 766 ? 12.326 -23.544 86.783 1.00 21.85 786 LEU A N 1
ATOM 6127 C CA . LEU A 1 766 ? 13.789 -23.555 86.824 1.00 22.43 786 LEU A CA 1
ATOM 6128 C C . LEU A 1 766 ? 14.413 -22.786 85.659 1.00 21.15 786 LEU A C 1
ATOM 6129 O O . LEU A 1 766 ? 15.631 -22.587 85.605 1.00 19.93 786 LEU A O 1
ATOM 6134 N N . PHE A 1 767 ? 13.573 -22.363 84.724 1.00 20.06 787 PHE A N 1
ATOM 6135 C CA . PHE A 1 767 ? 14.032 -21.656 83.537 1.00 20.49 787 PHE A CA 1
ATOM 6136 C C . PHE A 1 767 ? 13.589 -20.194 83.510 1.00 20.46 787 PHE A C 1
ATOM 6137 O O . PHE A 1 767 ? 12.687 -19.786 84.248 1.00 19.07 787 PHE A O 1
ATOM 6145 N N . ARG A 1 768 ? 14.240 -19.412 82.653 1.00 18.49 788 ARG A N 1
ATOM 6146 C CA . ARG A 1 768 ? 13.876 -18.017 82.464 1.00 18.88 788 ARG A CA 1
ATOM 6147 C C . ARG A 1 768 ? 14.147 -17.656 81.010 1.00 18.08 788 ARG A C 1
ATOM 6148 O O . ARG A 1 768 ? 15.196 -17.994 80.466 1.00 16.47 788 ARG A O 1
ATOM 6156 N N . PRO A 1 769 ? 13.170 -17.032 80.339 1.00 17.71 789 PRO A N 1
ATOM 6157 C CA . PRO A 1 769 ? 13.376 -16.643 78.940 1.00 17.81 789 PRO A CA 1
ATOM 6158 C C . PRO A 1 769 ? 14.737 -15.944 78.866 1.00 17.26 789 PRO A C 1
ATOM 6159 O O . PRO A 1 769 ? 14.931 -14.865 79.436 1.00 16.46 789 PRO A O 1
ATOM 6163 N N . ALA A 1 770 ? 15.672 -16.584 78.173 1.00 16.53 790 ALA A N 1
ATOM 6164 C CA . ALA A 1 770 ? 17.047 -16.110 78.047 1.00 17.09 790 ALA A CA 1
ATOM 6165 C C . ALA A 1 770 ? 17.299 -14.648 77.712 1.00 16.59 790 ALA A C 1
ATOM 6166 O O . ALA A 1 770 ? 16.774 -14.119 76.732 1.00 15.64 790 ALA A O 1
ATOM 6168 N N . THR A 1 771 ? 18.105 -13.998 78.548 1.00 16.45 791 THR A N 1
ATOM 6169 C CA . THR A 1 771 ? 18.498 -12.612 78.310 1.00 16.44 791 THR A CA 1
ATOM 6170 C C . THR A 1 771 ? 19.564 -12.791 77.228 1.00 15.07 791 THR A C 1
ATOM 6171 O O . THR A 1 771 ? 19.960 -13.917 76.934 1.00 14.39 791 THR A O 1
ATOM 6175 N N . ASP A 1 772 ? 20.040 -11.715 76.627 1.00 14.36 792 ASP A N 1
ATOM 6176 C CA . ASP A 1 772 ? 21.066 -11.887 75.606 1.00 14.59 792 ASP A CA 1
ATOM 6177 C C . ASP A 1 772 ? 22.322 -12.490 76.214 1.00 14.47 792 ASP A C 1
ATOM 6178 O O . ASP A 1 772 ? 23.008 -13.295 75.578 1.00 10.08 792 ASP A O 1
ATOM 6183 N N . ASN A 1 773 ? 22.632 -12.101 77.448 1.00 13.76 793 ASN A N 1
ATOM 6184 C CA . ASN A 1 773 ? 23.812 -12.646 78.116 1.00 15.09 793 ASN A CA 1
ATOM 6185 C C . ASN A 1 773 ? 23.618 -14.148 78.390 1.00 14.86 793 ASN A C 1
ATOM 6186 O O . ASN A 1 773 ? 24.562 -14.933 78.283 1.00 13.02 793 ASN A O 1
ATOM 6191 N N . ASP A 1 774 ? 22.399 -14.543 78.748 1.00 14.67 794 ASP A N 1
ATOM 6192 C CA . ASP A 1 774 ? 22.130 -15.953 79.035 1.00 16.88 794 ASP A CA 1
ATOM 6193 C C . ASP A 1 774 ? 22.450 -16.820 77.826 1.00 18.39 794 ASP A C 1
ATOM 6194 O O . ASP A 1 774 ? 22.911 -17.952 77.976 1.00 17.84 794 ASP A O 1
ATOM 6199 N N . ASN A 1 775 ? 22.217 -16.272 76.633 1.00 18.54 795 ASN A N 1
ATOM 6200 C CA . ASN A 1 775 ? 22.470 -16.977 75.380 1.00 19.37 795 ASN A CA 1
ATOM 6201 C C . ASN A 1 775 ? 23.952 -17.196 75.071 1.00 20.40 795 ASN A C 1
ATOM 6202 O O . ASN A 1 775 ? 24.304 -17.978 74.189 1.00 20.35 795 ASN A O 1
ATOM 6207 N N . ARG A 1 776 ? 24.824 -16.505 75.795 1.00 20.33 796 ARG A N 1
ATOM 6208 C CA . ARG A 1 776 ? 26.254 -16.664 75.584 1.00 22.77 796 ARG A CA 1
ATOM 6209 C C . ARG A 1 776 ? 27.006 -17.042 76.850 1.00 21.05 796 ARG A C 1
ATOM 6210 O O . ARG A 1 776 ? 28.183 -17.385 76.787 1.00 21.44 796 ARG A O 1
ATOM 6218 N N . ASP A 1 777 ? 26.340 -16.977 77.998 1.00 20.05 797 ASP A N 1
ATOM 6219 C CA . ASP A 1 777 ? 27.003 -17.303 79.261 1.00 20.75 797 ASP A CA 1
ATOM 6220 C C . ASP A 1 777 ? 27.343 -18.793 79.351 1.00 21.95 797 ASP A C 1
ATOM 6221 O O . ASP A 1 777 ? 26.493 -19.647 79.092 1.00 19.94 797 ASP A O 1
ATOM 6226 N N . ARG A 1 778 ? 28.585 -19.102 79.715 1.00 22.88 798 ARG A N 1
ATOM 6227 C CA . ARG A 1 778 ? 29.021 -20.493 79.818 1.00 24.14 798 ARG A CA 1
ATOM 6228 C C . ARG A 1 778 ? 28.121 -21.298 80.755 1.00 22.62 798 ARG A C 1
ATOM 6229 O O . ARG A 1 778 ? 27.964 -22.503 80.589 1.00 22.11 798 ARG A O 1
ATOM 6237 N N . ASN A 1 779 ? 27.516 -20.620 81.726 1.00 21.25 799 ASN A N 1
ATOM 6238 C CA . ASN A 1 779 ? 26.621 -21.268 82.679 1.00 21.75 799 ASN A CA 1
ATOM 6239 C C . ASN A 1 779 ? 25.190 -20.775 82.477 1.00 22.01 799 ASN A C 1
ATOM 6240 O O . ASN A 1 779 ? 24.400 -20.754 83.426 1.00 20.45 799 ASN A O 1
ATOM 6245 N N . GLY A 1 780 ? 24.863 -20.382 81.246 1.00 21.37 800 GLY A N 1
ATOM 6246 C CA . GLY A 1 780 ? 23.538 -19.863 80.952 1.00 22.08 800 GLY A CA 1
ATOM 6247 C C . GLY A 1 780 ? 22.541 -20.761 80.235 1.00 24.23 800 GLY A C 1
ATOM 6248 O O . GLY A 1 780 ? 22.482 -21.970 80.470 1.00 24.16 800 GLY A O 1
ATOM 6249 N N . ALA A 1 781 ? 21.754 -20.147 79.350 1.00 24.83 801 ALA A N 1
ATOM 6250 C CA . ALA A 1 781 ? 20.706 -20.826 78.584 1.00 25.11 801 ALA A CA 1
ATOM 6251 C C . ALA A 1 781 ? 21.103 -22.065 77.774 1.00 24.60 801 ALA A C 1
ATOM 6252 O O . ALA A 1 781 ? 20.284 -22.960 77.581 1.00 23.04 801 ALA A O 1
ATOM 6254 N N . ARG A 1 782 ? 22.338 -22.123 77.286 1.00 25.31 802 ARG A N 1
ATOM 6255 C CA . ARG A 1 782 ? 22.774 -23.290 76.520 1.00 28.25 802 ARG A CA 1
ATOM 6256 C C . ARG A 1 782 ? 22.597 -24.551 77.376 1.00 27.26 802 ARG A C 1
ATOM 6257 O O . ARG A 1 782 ? 22.139 -25.586 76.899 1.00 26.47 802 ARG A O 1
ATOM 6265 N N . LEU A 1 783 ? 22.960 -24.444 78.648 1.00 26.30 803 LEU A N 1
ATOM 6266 C CA . LEU A 1 783 ? 22.857 -25.556 79.579 1.00 27.48 803 LEU A CA 1
ATOM 6267 C C . LEU A 1 783 ? 21.429 -25.772 80.064 1.00 28.45 803 LEU A C 1
ATOM 6268 O O . LEU A 1 783 ? 21.031 -26.907 80.320 1.00 27.32 803 LEU A O 1
ATOM 6273 N N . TRP A 1 784 ? 20.662 -24.691 80.199 1.00 28.96 804 TRP A N 1
ATOM 6274 C CA . TRP A 1 784 ? 19.280 -24.813 80.650 1.00 29.77 804 TRP A CA 1
ATOM 6275 C C . TRP A 1 784 ? 18.438 -25.492 79.574 1.00 31.45 804 TRP A C 1
ATOM 6276 O O . TRP A 1 784 ? 17.581 -26.319 79.882 1.00 32.57 804 TRP A O 1
ATOM 6287 N N . ARG A 1 785 ? 18.681 -25.137 78.314 1.00 31.45 805 ARG A N 1
ATOM 6288 C CA . ARG A 1 785 ? 17.934 -25.715 77.201 1.00 31.95 805 ARG A CA 1
ATOM 6289 C C . ARG A 1 785 ? 18.385 -27.146 76.900 1.00 33.39 805 ARG A C 1
ATOM 6290 O O . ARG A 1 785 ? 17.599 -27.963 76.421 1.00 33.08 805 ARG A O 1
ATOM 6298 N N . LYS A 1 786 ? 19.646 -27.449 77.191 1.00 34.84 806 LYS A N 1
ATOM 6299 C CA . LYS A 1 786 ? 20.174 -28.792 76.968 1.00 35.65 806 LYS A CA 1
ATOM 6300 C C . LYS A 1 786 ? 19.521 -29.727 77.980 1.00 35.79 806 LYS A C 1
ATOM 6301 O O . LYS A 1 786 ? 19.207 -30.878 77.670 1.00 36.76 806 LYS A O 1
ATOM 6307 N N . ALA A 1 787 ? 19.318 -29.225 79.194 1.00 33.89 807 ALA A N 1
ATOM 6308 C CA . ALA A 1 787 ? 18.689 -30.012 80.249 1.00 32.90 807 ALA A CA 1
ATOM 6309 C C . ALA A 1 787 ? 17.181 -30.064 80.024 1.00 31.45 807 ALA A C 1
ATOM 6310 O O . ALA A 1 787 ? 16.481 -30.859 80.648 1.00 30.63 807 ALA A O 1
ATOM 6312 N N . GLY A 1 788 ? 16.690 -29.210 79.132 1.00 29.44 808 GLY A N 1
ATOM 6313 C CA . GLY A 1 788 ? 15.267 -29.171 78.845 1.00 27.84 808 GLY A CA 1
ATOM 6314 C C . GLY A 1 788 ? 14.482 -28.488 79.950 1.00 26.93 808 GLY A C 1
ATOM 6315 O O . GLY A 1 788 ? 13.297 -28.756 80.148 1.00 25.43 808 GLY A O 1
ATOM 6316 N N . LEU A 1 789 ? 15.140 -27.588 80.669 1.00 25.65 809 LEU A N 1
ATOM 6317 C CA . LEU A 1 789 ? 14.493 -26.883 81.766 1.00 26.63 809 LEU A CA 1
ATOM 6318 C C . LEU A 1 789 ? 13.353 -25.965 81.328 1.00 26.09 809 LEU A C 1
ATOM 6319 O O . LEU A 1 789 ? 12.614 -25.457 82.164 1.00 25.21 809 LEU A O 1
ATOM 6324 N N . ASN A 1 790 ? 13.204 -25.753 80.024 1.00 27.63 810 ASN A N 1
ATOM 6325 C CA . ASN A 1 790 ? 12.141 -24.884 79.527 1.00 30.93 810 ASN A CA 1
ATOM 6326 C C . ASN A 1 790 ? 10.918 -25.676 79.070 1.00 32.25 810 ASN A C 1
ATOM 6327 O O . ASN A 1 790 ? 9.899 -25.100 78.693 1.00 31.74 810 ASN A O 1
ATOM 6332 N N . ASN A 1 791 ? 11.031 -27.000 79.104 1.00 35.07 811 ASN A N 1
ATOM 6333 C CA . ASN A 1 791 ? 9.937 -27.893 78.721 1.00 37.10 811 ASN A CA 1
ATOM 6334 C C . ASN A 1 791 ? 9.737 -28.883 79.870 1.00 36.92 811 ASN A C 1
ATOM 6335 O O . ASN A 1 791 ? 9.905 -30.090 79.698 1.00 37.42 811 ASN A O 1
ATOM 6340 N N . LEU A 1 792 ? 9.386 -28.363 81.042 1.00 35.46 812 LEU A N 1
ATOM 6341 C CA . LEU A 1 792 ? 9.190 -29.192 82.226 1.00 35.69 812 LEU A CA 1
ATOM 6342 C C . LEU A 1 792 ? 7.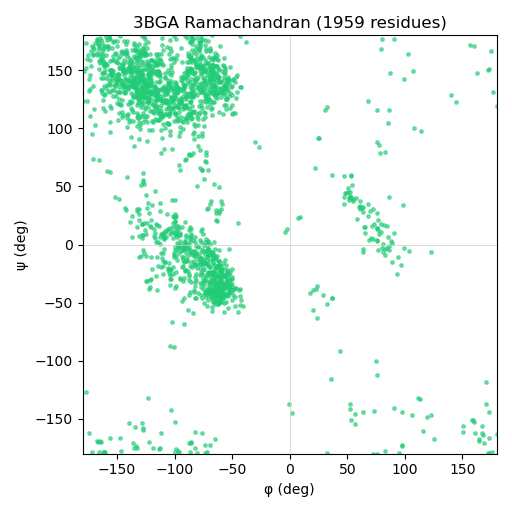792 -29.777 82.358 1.00 37.35 812 LEU A C 1
ATOM 6343 O O . LEU A 1 792 ? 6.813 -29.202 81.885 1.00 38.32 812 LEU A O 1
ATOM 6348 N N . THR A 1 793 ? 7.718 -30.931 83.012 1.00 38.13 813 THR A N 1
ATOM 6349 C CA . THR A 1 793 ? 6.455 -31.610 83.268 1.00 39.01 813 THR A CA 1
ATOM 6350 C C . THR A 1 793 ? 6.594 -32.305 84.611 1.00 38.46 813 THR A C 1
ATOM 6351 O O . THR A 1 793 ? 7.659 -32.827 84.939 1.00 38.58 813 THR A O 1
ATOM 6355 N N . GLN A 1 794 ? 5.521 -32.290 85.394 1.00 37.94 814 GLN A N 1
ATOM 6356 C CA . GLN A 1 794 ? 5.520 -32.920 86.706 1.00 37.40 814 GLN A CA 1
ATOM 6357 C C . GLN A 1 794 ? 4.702 -34.214 86.704 1.00 37.94 814 GLN A C 1
ATOM 6358 O O . GLN A 1 794 ? 3.577 -34.248 86.201 1.00 37.59 814 GLN A O 1
ATOM 6364 N N . LYS A 1 795 ? 5.280 -35.278 87.260 1.00 38.30 815 LYS A N 1
ATOM 6365 C CA . LYS A 1 795 ? 4.619 -36.583 87.322 1.00 39.13 815 LYS A CA 1
ATOM 6366 C C . LYS A 1 795 ? 4.620 -37.105 88.756 1.00 39.09 815 LYS A C 1
ATOM 6367 O O . LYS A 1 795 ? 5.672 -37.434 89.314 1.00 35.81 815 LYS A O 1
ATOM 6373 N N . VAL A 1 796 ? 3.432 -37.189 89.344 1.00 39.99 816 VAL A N 1
ATOM 6374 C CA . VAL A 1 796 ? 3.290 -37.654 90.718 1.00 41.88 816 VAL A CA 1
ATOM 6375 C C . VAL A 1 796 ? 3.653 -39.123 90.908 1.00 42.50 816 VAL A C 1
ATOM 6376 O O . VAL A 1 796 ? 3.375 -39.965 90.056 1.00 42.05 816 VAL A O 1
ATOM 6380 N N . VAL A 1 797 ? 4.281 -39.417 92.040 1.00 43.57 817 VAL A N 1
ATOM 6381 C CA . VAL A 1 797 ? 4.674 -40.778 92.372 1.00 44.94 817 VAL A CA 1
ATOM 6382 C C . VAL A 1 797 ? 4.163 -41.053 93.781 1.00 45.16 817 VAL A C 1
ATOM 6383 O O . VAL A 1 797 ? 4.180 -42.190 94.261 1.00 45.85 817 VAL A O 1
ATOM 6387 N N . SER A 1 798 ? 3.694 -39.990 94.427 1.00 44.02 818 SER A N 1
ATOM 6388 C CA . SER A 1 798 ? 3.173 -40.070 95.783 1.00 43.02 818 SER A CA 1
ATOM 6389 C C . SER A 1 798 ? 2.298 -38.853 96.092 1.00 43.62 818 SER A C 1
ATOM 6390 O O . SER A 1 798 ? 2.708 -37.712 95.883 1.00 41.78 818 SER A O 1
ATOM 6393 N N . LEU A 1 799 ? 1.090 -39.108 96.586 1.00 44.44 819 LEU A N 1
ATOM 6394 C CA . LEU A 1 799 ? 0.149 -38.046 96.936 1.00 45.13 819 LEU A CA 1
ATOM 6395 C C . LEU A 1 799 ? -0.669 -38.418 98.163 1.00 46.05 819 LEU A C 1
ATOM 6396 O O . LEU A 1 799 ? -1.504 -39.323 98.116 1.00 46.39 819 LEU A O 1
ATOM 6401 N N . LYS A 1 800 ? -0.420 -37.717 99.261 1.00 46.96 820 LYS A N 1
ATOM 6402 C CA . LYS A 1 800 ? -1.143 -37.949 100.501 1.00 47.77 820 LYS A CA 1
ATOM 6403 C C . LYS A 1 800 ? -1.957 -36.683 100.763 1.00 48.32 820 LYS A C 1
ATOM 6404 O O . LYS A 1 800 ? -1.396 -35.610 100.981 1.00 47.16 820 LYS A O 1
ATOM 6410 N N . GLU A 1 801 ? -3.280 -36.810 100.722 1.00 49.76 821 GLU A N 1
ATOM 6411 C CA . GLU A 1 801 ? -4.167 -35.673 100.943 1.00 50.95 821 GLU A CA 1
ATOM 6412 C C . GLU A 1 801 ? -4.672 -35.630 102.389 1.00 51.67 821 GLU A C 1
ATOM 6413 O O . GLU A 1 801 ? -4.583 -36.619 103.124 1.00 51.80 821 GLU A O 1
ATOM 6419 N N . GLU A 1 802 ? -5.195 -34.472 102.788 1.00 52.29 822 GLU A N 1
ATOM 6420 C CA . GLU A 1 802 ? -5.727 -34.266 104.134 1.00 52.12 822 GLU A CA 1
ATOM 6421 C C . GLU A 1 802 ? -6.900 -33.292 104.061 1.00 52.07 822 GLU A C 1
ATOM 6422 O O . GLU A 1 802 ? -7.282 -32.846 102.975 1.00 51.58 822 GLU A O 1
ATOM 6428 N N . LYS A 1 803 ? -7.463 -32.959 105.218 1.00 51.93 823 LYS A N 1
ATOM 6429 C CA . LYS A 1 803 ? -8.600 -32.045 105.283 1.00 51.30 823 LYS A CA 1
ATOM 6430 C C . LYS A 1 803 ? -8.195 -30.633 104.862 1.00 50.53 823 LYS A C 1
ATOM 6431 O O . LYS A 1 803 ? -8.925 -29.956 104.132 1.00 49.90 823 LYS A O 1
ATOM 6437 N N . THR A 1 804 ? -7.026 -30.199 105.324 1.00 49.56 824 THR A N 1
ATOM 6438 C CA . THR A 1 804 ? -6.531 -28.861 105.020 1.00 48.37 824 THR A CA 1
ATOM 6439 C C . THR A 1 804 ? -5.106 -28.820 104.467 1.00 47.95 824 THR A C 1
ATOM 6440 O O . THR A 1 804 ? -4.548 -27.741 104.278 1.00 47.48 824 THR A O 1
ATOM 6444 N N . SER A 1 805 ? -4.515 -29.983 104.211 1.00 47.09 825 SER A N 1
ATOM 6445 C CA . SER A 1 805 ? -3.154 -30.026 103.684 1.00 45.48 825 SER A CA 1
ATOM 6446 C C . SER A 1 805 ? -2.980 -31.167 102.697 1.00 44.59 825 SER A C 1
ATOM 6447 O O . SER A 1 805 ? -3.884 -31.976 102.500 1.00 44.71 825 SER A O 1
ATOM 6450 N N . ALA A 1 806 ? -1.805 -31.230 102.084 1.00 43.18 826 ALA A N 1
ATOM 6451 C CA . ALA A 1 806 ? -1.509 -32.274 101.118 1.00 42.80 826 ALA A CA 1
ATOM 6452 C C . ALA A 1 806 ? -0.011 -32.370 100.885 1.00 42.65 826 ALA A C 1
ATOM 6453 O O . ALA A 1 806 ? 0.661 -31.354 100.703 1.00 42.16 826 ALA A O 1
ATOM 6455 N N . THR A 1 807 ? 0.506 -33.595 100.907 1.00 41.76 827 THR A N 1
ATOM 6456 C CA . THR A 1 807 ? 1.920 -33.843 100.676 1.00 41.08 827 THR A CA 1
ATOM 6457 C C . THR A 1 807 ? 2.043 -34.587 99.353 1.00 41.10 827 THR A C 1
ATOM 6458 O O . THR A 1 807 ? 1.232 -35.459 99.046 1.00 41.79 827 THR A O 1
ATOM 6462 N N . VAL A 1 808 ? 3.058 -34.249 98.570 1.00 40.79 828 VAL A N 1
ATOM 6463 C CA . VAL A 1 808 ? 3.230 -34.887 97.278 1.00 40.72 828 VAL A CA 1
ATOM 6464 C C . VAL A 1 808 ? 4.674 -34.963 96.803 1.00 41.05 828 VAL A C 1
ATOM 6465 O O . VAL A 1 808 ? 5.453 -34.032 96.991 1.00 41.77 828 VAL A O 1
ATOM 6469 N N . ARG A 1 809 ? 5.024 -36.091 96.195 1.00 40.82 829 ARG A N 1
ATOM 6470 C CA . ARG A 1 809 ? 6.357 -36.284 95.647 1.00 41.01 829 ARG A CA 1
ATOM 6471 C C . ARG A 1 809 ? 6.159 -36.546 94.164 1.00 39.87 829 ARG A C 1
ATOM 6472 O O . ARG A 1 809 ? 5.451 -37.478 93.780 1.00 40.46 829 ARG A O 1
ATOM 6480 N N . ALA A 1 810 ? 6.768 -35.710 93.330 1.00 38.59 830 ALA A N 1
ATOM 6481 C CA . ALA A 1 810 ? 6.631 -35.866 91.893 1.00 37.86 830 ALA A CA 1
ATOM 6482 C C . ALA A 1 810 ? 7.965 -35.768 91.176 1.00 37.29 830 ALA A C 1
ATOM 6483 O O . ALA A 1 810 ? 8.904 -35.136 91.653 1.00 35.86 830 ALA A O 1
ATOM 6485 N N . GLU A 1 811 ? 8.041 -36.410 90.022 1.00 38.58 831 GLU A N 1
ATOM 6486 C CA . GLU A 1 811 ? 9.251 -36.373 89.233 1.00 39.97 831 GLU A CA 1
ATOM 6487 C C . GLU A 1 811 ? 9.145 -35.163 88.320 1.00 39.25 831 GLU A C 1
ATOM 6488 O O . GLU A 1 811 ? 8.060 -34.849 87.828 1.00 38.91 831 GLU A O 1
ATOM 6494 N N . ILE A 1 812 ? 10.258 -34.466 88.122 1.00 37.90 832 ILE A N 1
ATOM 6495 C CA . ILE A 1 812 ? 10.264 -33.323 87.221 1.00 37.20 832 ILE A CA 1
ATOM 6496 C C . ILE A 1 812 ? 10.951 -33.822 85.956 1.00 36.30 832 ILE A C 1
ATOM 6497 O O . ILE A 1 812 ? 12.128 -34.181 85.979 1.00 35.15 832 ILE A O 1
ATOM 6502 N N . LEU A 1 813 ? 10.192 -33.873 84.865 1.00 36.05 833 LEU A N 1
ATOM 6503 C CA . LEU A 1 813 ? 10.696 -34.355 83.578 1.00 37.19 833 LEU A CA 1
ATOM 6504 C C . LEU A 1 813 ? 10.773 -33.285 82.494 1.00 36.58 833 LEU A C 1
ATOM 6505 O O . LEU A 1 813 ? 9.940 -32.381 82.433 1.00 35.68 833 LEU A O 1
ATOM 6510 N N . ASN A 1 814 ? 11.779 -33.405 81.634 1.00 37.06 834 ASN A N 1
ATOM 6511 C CA . ASN A 1 814 ? 11.940 -32.478 80.526 1.00 38.11 834 ASN A CA 1
ATOM 6512 C C . ASN A 1 814 ? 11.178 -33.094 79.359 1.00 39.34 834 ASN A C 1
ATOM 6513 O O . ASN A 1 814 ? 10.608 -34.179 79.494 1.00 40.25 834 ASN A O 1
ATOM 6518 N N . GLY A 1 815 ? 11.164 -32.412 78.219 1.00 40.09 835 GLY A N 1
ATOM 6519 C CA . GLY A 1 815 ? 10.447 -32.924 77.065 1.00 40.51 835 GLY A CA 1
ATOM 6520 C C . GLY A 1 815 ? 11.021 -34.192 76.463 1.00 41.10 835 GLY A C 1
ATOM 6521 O O . GLY A 1 815 ? 10.417 -34.782 75.568 1.00 40.68 835 GLY A O 1
ATOM 6522 N N . LYS A 1 816 ? 12.183 -34.613 76.950 1.00 41.85 836 LYS A N 1
ATOM 6523 C CA . LYS A 1 816 ? 12.841 -35.816 76.448 1.00 43.77 836 LYS A CA 1
ATOM 6524 C C . LYS A 1 816 ? 12.446 -37.032 77.284 1.00 44.18 836 LYS A C 1
ATOM 6525 O O . LYS A 1 816 ? 12.731 -38.172 76.915 1.00 45.00 836 LYS A O 1
ATOM 6531 N N . GLY A 1 817 ? 11.795 -36.782 78.413 1.00 44.11 837 GLY A N 1
ATOM 6532 C CA . GLY A 1 817 ? 11.401 -37.868 79.288 1.00 43.15 837 GLY A CA 1
ATOM 6533 C C . GLY A 1 817 ? 12.414 -38.062 80.401 1.00 42.73 837 GLY A C 1
ATOM 6534 O O . GLY A 1 817 ? 12.116 -38.692 81.413 1.00 43.31 837 GLY A O 1
ATOM 6535 N N . GLN A 1 818 ? 13.616 -37.522 80.218 1.00 42.80 838 GLN A N 1
ATOM 6536 C CA . GLN A 1 818 ? 14.671 -37.641 81.222 1.00 42.65 838 GLN A CA 1
ATOM 6537 C C . GLN A 1 818 ? 14.185 -37.069 82.543 1.00 43.11 838 GLN A C 1
ATOM 6538 O O . GLN A 1 818 ? 13.320 -36.193 82.570 1.00 43.45 838 GLN A O 1
ATOM 6544 N N . LYS A 1 819 ? 14.760 -37.557 83.635 1.00 43.04 839 LYS A N 1
ATOM 6545 C CA . LYS A 1 819 ? 14.396 -37.081 84.958 1.00 43.05 839 LYS A CA 1
ATOM 6546 C C . LYS A 1 819 ? 15.292 -35.898 85.294 1.00 42.22 839 LYS A C 1
ATOM 6547 O O . LYS A 1 819 ? 16.478 -36.068 85.582 1.00 42.50 839 LYS A O 1
ATOM 6553 N N . VAL A 1 820 ? 14.723 -34.699 85.238 1.00 40.94 840 VAL A N 1
ATOM 6554 C CA . VAL A 1 820 ? 15.466 -33.485 85.540 1.00 39.66 840 VAL A CA 1
ATOM 6555 C C . VAL A 1 820 ? 15.788 -33.459 87.030 1.00 38.82 840 VAL A C 1
ATOM 6556 O O . VAL A 1 820 ? 16.888 -33.076 87.435 1.00 37.97 840 VAL A O 1
ATOM 6560 N N . GLY A 1 821 ? 14.821 -33.887 87.836 1.00 38.27 841 GLY A N 1
ATOM 6561 C CA . GLY A 1 821 ? 15.000 -33.911 89.276 1.00 37.12 841 GLY A CA 1
ATOM 6562 C C . GLY A 1 821 ? 13.800 -34.502 89.994 1.00 36.77 841 GLY A C 1
ATOM 6563 O O . GLY A 1 821 ? 12.891 -35.045 89.362 1.00 36.01 841 GLY A O 1
ATOM 6572 N N . ALA A 1 823 ? 10.953 -33.595 93.210 1.00 33.74 843 ALA A N 1
ATOM 6573 C CA . ALA A 1 823 ? 10.437 -32.560 94.097 1.00 34.17 843 ALA A CA 1
ATOM 6574 C C . ALA A 1 823 ? 9.356 -33.009 95.079 1.00 34.52 843 ALA A C 1
ATOM 6575 O O . ALA A 1 823 ? 8.572 -33.916 94.794 1.00 33.21 843 ALA A O 1
ATOM 6577 N N . ASP A 1 824 ? 9.331 -32.351 96.236 1.00 35.20 844 ASP A N 1
ATOM 6578 C CA . ASP A 1 824 ? 8.342 -32.622 97.279 1.00 38.02 844 ASP A CA 1
ATOM 6579 C C . ASP A 1 824 ? 7.590 -31.330 97.600 1.00 38.51 844 ASP A C 1
ATOM 6580 O O . ASP A 1 824 ? 8.204 -30.310 97.922 1.00 39.92 844 ASP A O 1
ATOM 6585 N N . PHE A 1 825 ? 6.266 -31.375 97.501 1.00 37.60 845 PHE A N 1
ATOM 6586 C CA . PHE A 1 825 ? 5.437 -30.212 97.787 1.00 37.33 845 PHE A CA 1
ATOM 6587 C C . PHE A 1 825 ? 4.560 -30.509 98.991 1.00 38.06 845 PHE A C 1
ATOM 6588 O O . PHE A 1 825 ? 4.043 -31.616 99.135 1.00 38.72 845 PHE A O 1
ATOM 6596 N N . VAL A 1 826 ? 4.398 -29.517 99.857 1.00 37.71 846 VAL A N 1
ATOM 6597 C CA . VAL A 1 826 ? 3.545 -29.657 101.023 1.00 36.78 846 VAL A CA 1
ATOM 6598 C C . VAL A 1 826 ? 2.672 -28.413 101.080 1.00 37.16 846 VAL A C 1
ATOM 6599 O O . VAL A 1 826 ? 3.124 -27.336 101.480 1.00 37.14 846 VAL A O 1
ATOM 6603 N N . TYR A 1 827 ? 1.425 -28.574 100.646 1.00 37.10 847 TYR A N 1
ATOM 6604 C CA . TYR A 1 827 ? 0.442 -27.500 100.621 1.00 37.15 847 TYR A CA 1
ATOM 6605 C C . TYR A 1 827 ? -0.411 -27.584 101.884 1.00 37.83 847 TYR A C 1
ATOM 6606 O O . TYR A 1 827 ? -1.156 -28.547 102.066 1.00 37.26 847 TYR A O 1
ATOM 6615 N N . ALA A 1 828 ? -0.307 -26.583 102.752 1.00 38.74 848 ALA A N 1
ATOM 6616 C CA . ALA A 1 828 ? -1.090 -26.571 103.987 1.00 38.86 848 ALA A CA 1
ATOM 6617 C C . ALA A 1 828 ? -1.890 -25.281 104.095 1.00 39.37 848 ALA A C 1
ATOM 6618 O O . ALA A 1 828 ? -1.384 -24.204 103.791 1.00 39.60 848 ALA A O 1
ATOM 6620 N N . LEU A 1 829 ? -3.138 -25.399 104.538 1.00 40.61 849 LEU A N 1
ATOM 6621 C CA . LEU A 1 829 ? -4.024 -24.250 104.676 1.00 42.11 849 LEU A CA 1
ATOM 6622 C C . LEU A 1 829 ? -4.104 -23.762 106.120 1.00 43.35 849 LEU A C 1
ATOM 6623 O O . LEU A 1 829 ? -4.626 -24.450 106.993 1.00 44.57 849 LEU A O 1
ATOM 6628 N N . ASP A 1 830 ? -3.583 -22.563 106.350 1.00 45.70 850 ASP A N 1
ATOM 6629 C CA . ASP A 1 830 ? -3.557 -21.934 107.668 1.00 47.94 850 ASP A CA 1
ATOM 6630 C C . ASP A 1 830 ? -4.946 -21.502 108.142 1.00 48.50 850 ASP A C 1
ATOM 6631 O O . ASP A 1 830 ? -5.874 -21.369 107.341 1.00 49.41 850 ASP A O 1
ATOM 6636 N N . LYS A 1 831 ? -5.082 -21.281 109.448 1.00 48.28 851 LYS A N 1
ATOM 6637 C CA . LYS A 1 831 ? -6.352 -20.855 110.030 1.00 48.01 851 LYS A CA 1
ATOM 6638 C C . LYS A 1 831 ? -6.770 -19.508 109.460 1.00 46.79 851 LYS A C 1
ATOM 6639 O O . LYS A 1 831 ? -7.960 -19.227 109.315 1.00 45.86 851 LYS A O 1
ATOM 6645 N N . ASN A 1 832 ? -5.782 -18.677 109.141 1.00 45.99 852 ASN A N 1
ATOM 6646 C CA . ASN A 1 832 ? -6.045 -17.355 108.579 1.00 45.72 852 ASN A CA 1
ATOM 6647 C C . ASN A 1 832 ? -6.487 -17.420 107.123 1.00 44.23 852 ASN A C 1
ATOM 6648 O O . ASN A 1 832 ? -6.764 -16.393 106.506 1.00 44.38 852 ASN A O 1
ATOM 6653 N N . GLY A 1 833 ? -6.558 -18.629 106.580 1.00 42.58 853 GLY A N 1
ATOM 6654 C CA . GLY A 1 833 ? -6.970 -18.788 105.199 1.00 40.91 853 GLY A CA 1
ATOM 6655 C C . GLY A 1 833 ? -5.794 -18.698 104.247 1.00 39.12 853 GLY A C 1
ATOM 6656 O O . GLY A 1 833 ? -5.969 -18.757 103.030 1.00 37.89 853 GLY A O 1
ATOM 6657 N N . ALA A 1 834 ? -4.595 -18.555 104.807 1.00 37.74 854 ALA A N 1
ATOM 6658 C CA . ALA A 1 834 ? -3.371 -18.457 104.019 1.00 36.99 854 ALA A CA 1
ATOM 6659 C C . ALA A 1 834 ? -2.875 -19.840 103.627 1.00 36.86 854 ALA A C 1
ATOM 6660 O O . ALA A 1 834 ? -2.942 -20.780 104.416 1.00 37.13 854 ALA A O 1
ATOM 6662 N N . LEU A 1 835 ? -2.362 -19.954 102.409 1.00 37.14 855 LEU A N 1
ATOM 6663 C CA . LEU A 1 835 ? -1.855 -21.223 101.895 1.00 37.03 855 LEU A CA 1
ATOM 6664 C C . LEU A 1 835 ? -0.332 -21.276 101.900 1.00 37.05 855 LEU A C 1
ATOM 6665 O O . LEU A 1 835 ? 0.310 -20.537 101.163 1.00 37.07 855 LEU A O 1
ATOM 6670 N N . LYS A 1 836 ? 0.250 -22.139 102.727 1.00 37.19 856 LYS A N 1
ATOM 6671 C CA . LYS A 1 836 ? 1.702 -22.260 102.760 1.00 38.33 856 LYS A CA 1
ATOM 6672 C C . LYS A 1 836 ? 2.120 -23.369 101.801 1.00 38.69 856 LYS A C 1
ATOM 6673 O O . LYS A 1 836 ? 1.535 -24.452 101.799 1.00 39.39 856 LYS A O 1
ATOM 6679 N N . VAL A 1 837 ? 3.131 -23.091 100.987 1.00 39.07 857 VAL A N 1
ATOM 6680 C CA . VAL A 1 837 ? 3.620 -24.062 100.022 1.00 39.05 857 VAL A CA 1
ATOM 6681 C C . VAL A 1 837 ? 5.116 -24.285 100.193 1.00 39.51 857 VAL A C 1
ATOM 6682 O O . VAL A 1 837 ? 5.919 -23.415 99.865 1.00 38.88 857 VAL A O 1
ATOM 6686 N N . ARG A 1 838 ? 5.482 -25.449 100.722 1.00 39.85 858 ARG A N 1
ATOM 6687 C CA . ARG A 1 838 ? 6.881 -25.795 100.918 1.00 39.53 858 ARG A CA 1
ATOM 6688 C C . ARG A 1 838 ? 7.312 -26.687 99.771 1.00 38.92 858 ARG A C 1
ATOM 6689 O O . ARG A 1 838 ? 6.579 -27.588 99.359 1.00 39.76 858 ARG A O 1
ATOM 6697 N N . THR A 1 839 ? 8.506 -26.431 99.254 1.00 37.91 859 THR A N 1
ATOM 6698 C CA . THR A 1 839 ? 9.035 -27.206 98.146 1.00 37.05 859 THR A CA 1
ATOM 6699 C C . THR A 1 839 ? 10.449 -27.673 98.444 1.00 37.68 859 THR A C 1
ATOM 6700 O O . THR A 1 839 ? 11.246 -26.942 99.031 1.00 37.38 859 THR A O 1
ATOM 6704 N N . THR A 1 840 ? 10.752 -28.898 98.034 1.00 37.90 860 THR A N 1
ATOM 6705 C CA . THR A 1 840 ? 12.080 -29.458 98.225 1.00 37.24 860 THR A CA 1
ATOM 6706 C C . THR A 1 840 ? 12.495 -30.082 96.903 1.00 37.17 860 THR A C 1
ATOM 6707 O O . THR A 1 840 ? 11.935 -31.094 96.488 1.00 38.69 860 THR A O 1
ATOM 6711 N N . PHE A 1 841 ? 13.467 -29.464 96.239 1.00 35.95 861 PHE A N 1
ATOM 6712 C CA . PHE A 1 841 ? 13.932 -29.955 94.949 1.00 35.92 861 PHE A CA 1
ATOM 6713 C C . PHE A 1 841 ? 15.344 -30.528 94.987 1.00 35.56 861 PHE A C 1
ATOM 6714 O O . PHE A 1 841 ? 16.265 -29.937 95.548 1.00 34.71 861 PHE A O 1
ATOM 6722 N N . GLN A 1 842 ? 15.487 -31.696 94.374 1.00 35.50 862 GLN A N 1
ATOM 6723 C CA . GLN A 1 842 ? 16.754 -32.405 94.287 1.00 36.02 862 GLN A CA 1
ATOM 6724 C C . GLN A 1 842 ? 17.008 -32.633 92.805 1.00 34.71 862 GLN A C 1
ATOM 6725 O O . GLN A 1 842 ? 16.361 -33.467 92.175 1.00 34.32 862 GLN A O 1
ATOM 6731 N N . PRO A 1 843 ? 17.935 -31.873 92.215 1.00 34.83 863 PRO A N 1
ATOM 6732 C CA . PRO A 1 843 ? 18.197 -32.072 90.791 1.00 34.96 863 PRO A CA 1
ATOM 6733 C C . PRO A 1 843 ? 19.144 -33.234 90.531 1.00 35.48 863 PRO A C 1
ATOM 6734 O O . PRO A 1 843 ? 19.896 -33.649 91.412 1.00 35.81 863 PRO A O 1
ATOM 6738 N N . ASP A 1 844 ? 19.092 -33.761 89.317 1.00 35.27 864 ASP A N 1
ATOM 6739 C CA . ASP A 1 844 ? 19.972 -34.844 88.928 1.00 36.52 864 ASP A CA 1
ATOM 6740 C C . ASP A 1 844 ? 21.163 -34.127 88.298 1.00 35.98 864 ASP A C 1
ATOM 6741 O O . ASP A 1 844 ? 21.101 -33.710 87.137 1.00 34.99 864 ASP A O 1
ATOM 6746 N N . THR A 1 845 ? 22.234 -33.969 89.073 1.00 34.78 865 THR A N 1
ATOM 6747 C CA . THR A 1 845 ? 23.431 -33.272 88.610 1.00 36.15 865 THR A CA 1
ATOM 6748 C C . THR A 1 845 ? 24.051 -33.846 87.340 1.00 37.25 865 THR A C 1
ATOM 6749 O O . THR A 1 845 ? 24.903 -33.205 86.720 1.00 38.25 865 THR A O 1
ATOM 6753 N N . ALA A 1 846 ? 23.634 -35.047 86.948 1.00 37.35 866 ALA A N 1
ATOM 6754 C CA . ALA A 1 846 ? 24.175 -35.668 85.744 1.00 37.61 866 ALA A CA 1
ATOM 6755 C C . ALA A 1 846 ? 23.537 -35.066 84.494 1.00 37.05 866 ALA A C 1
ATOM 6756 O O . ALA A 1 846 ? 24.093 -35.156 83.397 1.00 37.78 866 ALA A O 1
ATOM 6758 N N . ILE A 1 847 ? 22.373 -34.446 84.668 1.00 35.87 867 ILE A N 1
ATOM 6759 C CA . ILE A 1 847 ? 21.660 -33.825 83.554 1.00 34.64 867 ILE A CA 1
ATOM 6760 C C . ILE A 1 847 ? 21.568 -32.306 83.727 1.00 33.10 867 ILE A C 1
ATOM 6761 O O . ILE A 1 847 ? 21.689 -31.550 82.760 1.00 33.03 867 ILE A O 1
ATOM 6766 N N . VAL A 1 848 ? 21.350 -31.864 84.960 1.00 31.43 868 VAL A N 1
ATOM 6767 C CA . VAL A 1 848 ? 21.225 -30.439 85.243 1.00 30.87 868 VAL A CA 1
ATOM 6768 C C . VAL A 1 848 ? 22.548 -29.821 85.694 1.00 30.36 868 VAL A C 1
ATOM 6769 O O . VAL A 1 848 ? 22.946 -29.965 86.852 1.00 29.86 868 VAL A O 1
ATOM 6773 N N . LYS A 1 849 ? 23.215 -29.128 84.772 1.00 28.70 869 LYS A N 1
ATOM 6774 C CA . LYS A 1 849 ? 24.502 -28.489 85.052 1.00 28.55 869 LYS A CA 1
ATOM 6775 C C . LYS A 1 849 ? 24.363 -27.043 85.521 1.00 27.94 869 LYS A C 1
ATOM 6776 O O . LYS A 1 849 ? 25.308 -26.460 86.057 1.00 27.39 869 LYS A O 1
ATOM 6782 N N . SER A 1 850 ? 23.183 -26.468 85.316 1.00 27.10 870 SER A N 1
ATOM 6783 C CA . SER A 1 850 ? 22.917 -25.092 85.716 1.00 25.68 870 SER A CA 1
ATOM 6784 C C . SER A 1 850 ? 21.416 -24.842 85.699 1.00 24.79 870 SER A C 1
ATOM 6785 O O . SER A 1 850 ? 20.681 -25.498 84.957 1.00 24.20 870 SER A O 1
ATOM 6796 N N . ALA A 1 852 ? 18.356 -21.504 85.975 1.00 24.30 872 ALA A N 1
ATOM 6797 C CA . ALA A 1 852 ? 18.170 -20.061 85.849 1.00 24.40 872 ALA A CA 1
ATOM 6798 C C . ALA A 1 852 ? 17.565 -19.506 87.130 1.00 24.61 872 ALA A C 1
ATOM 6799 O O . ALA A 1 852 ? 17.828 -18.365 87.520 1.00 22.23 872 ALA A O 1
ATOM 6801 N N . ARG A 1 853 ? 16.759 -20.334 87.784 1.00 24.40 873 ARG A N 1
ATOM 6802 C CA . ARG A 1 853 ? 16.090 -19.943 89.013 1.00 25.35 873 ARG A CA 1
ATOM 6803 C C . ARG A 1 853 ? 15.579 -21.181 89.737 1.00 24.31 873 ARG A C 1
ATOM 6804 O O . ARG A 1 853 ? 15.680 -22.299 89.233 1.00 24.19 873 ARG A O 1
ATOM 6812 N N . LEU A 1 854 ? 15.028 -20.955 90.921 1.00 23.52 874 LEU A N 1
ATOM 6813 C CA . LEU A 1 854 ? 14.439 -22.003 91.739 1.00 23.95 874 LEU A CA 1
ATOM 6814 C C . LEU A 1 854 ? 13.268 -21.323 92.430 1.00 23.75 874 LEU A C 1
ATOM 6815 O O . LEU A 1 854 ? 13.459 -20.464 93.302 1.00 21.16 874 LEU A O 1
ATOM 6820 N N . GLY A 1 855 ? 12.061 -21.692 92.021 1.00 22.51 875 GLY A N 1
ATOM 6821 C CA . GLY A 1 855 ? 10.876 -21.095 92.603 1.00 23.25 875 GLY A CA 1
ATOM 6822 C C . GLY A 1 855 ? 9.593 -21.638 92.012 1.00 23.16 875 GLY A C 1
ATOM 6823 O O . GLY A 1 855 ? 9.593 -22.684 91.373 1.00 23.11 875 GLY A O 1
ATOM 6824 N N . LEU A 1 856 ? 8.497 -20.917 92.222 1.00 23.38 876 LEU A N 1
ATOM 6825 C CA . LEU A 1 856 ? 7.200 -21.340 91.724 1.00 25.16 876 LEU A CA 1
ATOM 6826 C C . LEU A 1 856 ? 6.698 -20.382 90.655 1.00 26.65 876 LEU A C 1
ATOM 6827 O O . LEU A 1 856 ? 7.075 -19.211 90.627 1.00 27.56 876 LEU A O 1
ATOM 6832 N N . THR A 1 857 ? 5.838 -20.880 89.779 1.00 27.72 877 THR A N 1
ATOM 6833 C CA . THR A 1 857 ? 5.262 -20.035 88.745 1.00 28.54 877 THR A CA 1
ATOM 6834 C C . THR A 1 857 ? 3.827 -20.445 88.452 1.00 28.40 877 THR A C 1
ATOM 6835 O O . THR A 1 857 ? 3.457 -21.611 88.587 1.00 28.23 877 THR A O 1
ATOM 6839 N N . PHE A 1 858 ? 3.022 -19.467 88.065 1.00 28.32 878 PHE A N 1
ATOM 6840 C CA . PHE A 1 858 ? 1.627 -19.698 87.726 1.00 29.01 878 PHE A CA 1
ATOM 6841 C C . PHE A 1 858 ? 1.133 -18.464 86.994 1.00 28.21 878 PHE A C 1
ATOM 6842 O O . PHE A 1 858 ? 1.902 -17.531 86.765 1.00 27.57 878 PHE A O 1
ATOM 6850 N N . ARG A 1 859 ? -0.139 -18.454 86.620 1.00 27.94 879 ARG A N 1
ATOM 6851 C CA . ARG A 1 859 ? -0.684 -17.314 85.903 1.00 27.65 879 ARG A CA 1
ATOM 6852 C C . ARG A 1 859 ? -2.038 -16.910 86.463 1.00 28.42 879 ARG A C 1
ATOM 6853 O O . ARG A 1 859 ? -2.716 -17.709 87.108 1.00 29.02 879 ARG A O 1
ATOM 6869 N N . ALA A 1 861 ? -5.529 -13.941 85.618 1.00 28.08 881 ALA A N 1
ATOM 6870 C CA . ALA A 1 861 ? -6.150 -13.139 84.572 1.00 29.11 881 ALA A CA 1
ATOM 6871 C C . ALA A 1 861 ? -5.400 -11.814 84.517 1.00 29.76 881 ALA A C 1
ATOM 6872 O O . ALA A 1 861 ? -4.866 -11.368 85.534 1.00 30.60 881 ALA A O 1
ATOM 6874 N N . ASP A 1 862 ? -5.350 -11.186 83.345 1.00 29.62 882 ASP A N 1
ATOM 6875 C CA . ASP A 1 862 ? -4.640 -9.916 83.217 1.00 30.37 882 ASP A CA 1
ATOM 6876 C C . ASP A 1 862 ? -5.376 -8.777 83.914 1.00 29.69 882 ASP A C 1
ATOM 6877 O O . ASP A 1 862 ? -4.887 -7.652 83.969 1.00 29.05 882 ASP A O 1
ATOM 6882 N N . ALA A 1 863 ? -6.556 -9.073 84.447 1.00 30.27 883 ALA A N 1
ATOM 6883 C CA . ALA A 1 863 ? -7.343 -8.075 85.168 1.00 30.82 883 ALA A CA 1
ATOM 6884 C C . ALA A 1 863 ? -6.615 -7.727 86.466 1.00 30.84 883 ALA A C 1
ATOM 6885 O O . ALA A 1 863 ? -6.723 -6.609 86.970 1.00 30.76 883 ALA A O 1
ATOM 6887 N N . TYR A 1 864 ? -5.887 -8.699 87.009 1.00 30.11 884 TYR A N 1
ATOM 6888 C CA . TYR A 1 864 ? -5.108 -8.493 88.226 1.00 31.91 884 TYR A CA 1
ATOM 6889 C C . TYR A 1 864 ? -3.861 -7.738 87.765 1.00 32.57 884 TYR A C 1
ATOM 6890 O O . TYR A 1 864 ? -2.801 -8.332 87.563 1.00 32.14 884 TYR A O 1
ATOM 6899 N N . ASN A 1 865 ? -3.990 -6.428 87.591 1.00 32.05 885 ASN A N 1
ATOM 6900 C CA . ASN A 1 865 ? -2.877 -5.627 87.101 1.00 32.73 885 ASN A CA 1
ATOM 6901 C C . ASN A 1 865 ? -2.264 -4.680 88.126 1.00 31.21 885 ASN A C 1
ATOM 6902 O O . ASN A 1 865 ? -1.248 -4.046 87.848 1.00 30.99 885 ASN A O 1
ATOM 6907 N N . GLN A 1 866 ? -2.880 -4.568 89.297 1.00 30.58 886 GLN A N 1
ATOM 6908 C CA . GLN A 1 866 ? -2.368 -3.680 90.341 1.00 30.72 886 GLN A CA 1
ATOM 6909 C C . GLN A 1 866 ? -1.292 -4.391 91.153 1.00 29.36 886 GLN A C 1
ATOM 6910 O O . GLN A 1 866 ? -1.556 -5.413 91.782 1.00 27.99 886 GLN A O 1
ATOM 6916 N N . VAL A 1 867 ? -0.081 -3.845 91.143 1.00 27.66 887 VAL A N 1
ATOM 6917 C CA . VAL A 1 867 ? 1.021 -4.450 91.876 1.00 27.46 887 VAL A CA 1
ATOM 6918 C C . VAL A 1 867 ? 1.540 -3.545 92.982 1.00 28.04 887 VAL A C 1
ATOM 6919 O O . VAL A 1 867 ? 1.732 -2.344 92.792 1.00 27.62 887 VAL A O 1
ATOM 6923 N N . SER A 1 868 ? 1.768 -4.142 94.142 1.00 28.30 888 SER A N 1
ATOM 6924 C CA . SER A 1 868 ? 2.285 -3.422 95.292 1.00 29.26 888 SER A CA 1
ATOM 6925 C C . SER A 1 868 ? 3.324 -4.330 95.945 1.00 28.48 888 SER A C 1
ATOM 6926 O O . SER A 1 868 ? 3.166 -5.552 95.961 1.00 26.92 888 SER A O 1
ATOM 6929 N N . TYR A 1 869 ? 4.396 -3.753 96.472 1.00 28.58 889 TYR A N 1
ATOM 6930 C CA . TYR A 1 869 ? 5.410 -4.589 97.091 1.00 29.47 889 TYR A CA 1
ATOM 6931 C C . TYR A 1 869 ? 6.365 -3.870 98.035 1.00 29.90 889 TYR A C 1
ATOM 6932 O O . TYR A 1 869 ? 6.593 -2.667 97.919 1.00 30.51 889 TYR A O 1
ATOM 6941 N N . LEU A 1 870 ? 6.898 -4.625 98.990 1.00 29.59 890 LEU A N 1
ATOM 6942 C CA . LEU A 1 870 ? 7.874 -4.109 99.937 1.00 29.55 890 LEU A CA 1
ATOM 6943 C C . LEU A 1 870 ? 9.164 -4.811 99.576 1.00 28.41 890 LEU A C 1
ATOM 6944 O O . LEU A 1 870 ? 9.314 -6.013 99.800 1.00 26.66 890 LEU A O 1
ATOM 6949 N N . GLY A 1 871 ? 10.090 -4.055 99.005 1.00 27.71 891 GLY A N 1
ATOM 6950 C CA . GLY A 1 871 ? 11.350 -4.635 98.602 1.00 27.74 891 GLY A CA 1
ATOM 6951 C C . GLY A 1 871 ? 12.152 -3.618 97.831 1.00 26.32 891 GLY A C 1
ATOM 6952 O O . GLY A 1 871 ? 11.807 -2.436 97.813 1.00 22.81 891 GLY A O 1
ATOM 6953 N N . ARG A 1 872 ? 13.205 -4.073 97.167 1.00 27.13 892 ARG A N 1
ATOM 6954 C CA . ARG A 1 872 ? 14.050 -3.152 96.439 1.00 28.57 892 ARG A CA 1
ATOM 6955 C C . ARG A 1 872 ? 13.442 -2.415 95.249 1.00 29.88 892 ARG A C 1
ATOM 6956 O O . ARG A 1 872 ? 12.825 -2.994 94.365 1.00 27.39 892 ARG A O 1
ATOM 6964 N N . GLY A 1 873 ? 13.655 -1.102 95.326 1.00 33.16 893 GLY A N 1
ATOM 6965 C CA . GLY A 1 873 ? 13.318 -0.053 94.370 1.00 35.27 893 GLY A CA 1
ATOM 6966 C C . GLY A 1 873 ? 12.169 0.080 93.404 1.00 37.45 893 GLY A C 1
ATOM 6967 O O . GLY A 1 873 ? 11.295 -0.776 93.293 1.00 40.69 893 GLY A O 1
ATOM 6968 N N . ASP A 1 874 ? 12.209 1.199 92.683 1.00 35.98 894 ASP A N 1
ATOM 6969 C CA . ASP A 1 874 ? 11.195 1.538 91.700 1.00 34.89 894 ASP A CA 1
ATOM 6970 C C . ASP A 1 874 ? 11.474 0.878 90.358 1.00 32.41 894 ASP A C 1
ATOM 6971 O O . ASP A 1 874 ? 10.648 0.960 89.450 1.00 33.72 894 ASP A O 1
ATOM 6976 N N . HIS A 1 875 ? 12.618 0.207 90.240 1.00 27.82 895 HIS A N 1
ATOM 6977 C CA . HIS A 1 875 ? 13.011 -0.407 88.975 1.00 23.84 895 HIS A CA 1
ATOM 6978 C C . HIS A 1 875 ? 13.570 -1.827 89.060 1.00 21.97 895 HIS A C 1
ATOM 6979 O O . HIS A 1 875 ? 13.838 -2.354 90.138 1.00 18.20 895 HIS A O 1
ATOM 6986 N N . GLU A 1 876 ? 13.779 -2.406 87.882 1.00 19.85 896 GLU A N 1
ATOM 6987 C CA . GLU A 1 876 ? 14.312 -3.752 87.707 1.00 19.40 896 GLU A CA 1
ATOM 6988 C C . GLU A 1 876 ? 15.749 -3.923 88.232 1.00 19.72 896 GLU A C 1
ATOM 6989 O O . GLU A 1 876 ? 16.629 -3.130 87.912 1.00 20.52 896 GLU A O 1
ATOM 6995 N N . THR A 1 877 ? 15.974 -4.954 89.043 1.00 18.23 897 THR A N 1
ATOM 6996 C CA . THR A 1 877 ? 17.300 -5.266 89.574 1.00 18.70 897 THR A CA 1
ATOM 6997 C C . THR A 1 877 ? 17.467 -6.789 89.625 1.00 17.26 897 THR A C 1
ATOM 6998 O O . THR A 1 877 ? 16.492 -7.534 89.549 1.00 14.91 897 THR A O 1
ATOM 7002 N N . TYR A 1 878 ? 18.712 -7.231 89.757 1.00 17.54 898 TYR A N 1
ATOM 7003 C CA . TYR A 1 878 ? 19.061 -8.645 89.835 1.00 17.96 898 TYR A CA 1
ATOM 7004 C C . TYR A 1 878 ? 20.092 -8.747 90.939 1.00 19.07 898 TYR A C 1
ATOM 7005 O O . TYR A 1 878 ? 20.610 -7.718 91.381 1.00 15.89 898 TYR A O 1
ATOM 7014 N N . ILE A 1 879 ? 20.400 -9.961 91.388 1.00 18.86 899 ILE A N 1
ATOM 7015 C CA . ILE A 1 879 ? 21.349 -10.109 92.486 1.00 21.40 899 ILE A CA 1
ATOM 7016 C C . ILE A 1 879 ? 22.735 -9.543 92.221 1.00 21.92 899 ILE A C 1
ATOM 7017 O O . ILE A 1 879 ? 23.384 -9.069 93.152 1.00 23.01 899 ILE A O 1
ATOM 7022 N N . ASP A 1 880 ? 23.192 -9.570 90.970 1.00 20.51 900 ASP A N 1
ATOM 7023 C CA . ASP A 1 880 ? 24.509 -9.021 90.663 1.00 19.12 900 ASP A CA 1
ATOM 7024 C C . ASP A 1 880 ? 24.390 -7.608 90.093 1.00 18.63 900 ASP A C 1
ATOM 7025 O O . ASP A 1 880 ? 25.337 -7.069 89.522 1.00 16.65 900 ASP A O 1
ATOM 7030 N N . ARG A 1 881 ? 23.217 -7.009 90.268 1.00 18.49 901 ARG A N 1
ATOM 7031 C CA . ARG A 1 881 ? 22.967 -5.654 89.795 1.00 18.73 901 ARG A CA 1
ATOM 7032 C C . ARG A 1 881 ? 21.832 -5.047 90.618 1.00 19.26 901 ARG A C 1
ATOM 7033 O O . ARG A 1 881 ? 20.765 -4.722 90.092 1.00 17.30 901 ARG A O 1
ATOM 7041 N N . ASN A 1 882 ? 22.051 -4.901 91.917 1.00 19.20 902 ASN A N 1
ATOM 7042 C CA . ASN A 1 882 ? 21.008 -4.334 92.750 1.00 21.08 902 ASN A CA 1
ATOM 7043 C C . ASN A 1 882 ? 21.512 -3.404 93.847 1.00 20.76 902 ASN A C 1
ATOM 7044 O O . ASN A 1 882 ? 20.894 -3.301 94.902 1.00 18.93 902 ASN A O 1
ATOM 7049 N N . GLN A 1 883 ? 22.640 -2.737 93.604 1.00 21.33 903 GLN A N 1
ATOM 7050 C CA . GLN A 1 883 ? 23.154 -1.775 94.577 1.00 21.56 903 GLN A CA 1
ATOM 7051 C C . GLN A 1 883 ? 22.218 -0.575 94.496 1.00 20.30 903 GLN A C 1
ATOM 7052 O O . GLN A 1 883 ? 22.012 0.148 95.475 1.00 17.07 903 GLN A O 1
ATOM 7058 N N . SER A 1 884 ? 21.634 -0.396 93.314 1.00 18.06 904 SER A N 1
ATOM 7059 C CA . SER A 1 884 ? 20.723 0.709 93.052 1.00 19.07 904 SER A CA 1
ATOM 7060 C C . SER A 1 884 ? 19.349 0.422 93.618 1.00 20.42 904 SER A C 1
ATOM 7061 O O . SER A 1 884 ? 19.051 -0.698 94.012 1.00 18.82 904 SER A O 1
ATOM 7064 N N . GLY A 1 885 ? 18.515 1.454 93.650 1.00 22.50 905 GLY A N 1
ATOM 7065 C CA . GLY A 1 885 ? 17.175 1.304 94.173 1.00 24.19 905 GLY A CA 1
ATOM 7066 C C . GLY A 1 885 ? 17.146 1.396 95.686 1.00 25.67 905 GLY A C 1
ATOM 7067 O O . GLY A 1 885 ? 18.174 1.612 96.341 1.00 25.87 905 GLY A O 1
ATOM 7068 N N . ARG A 1 886 ? 15.953 1.213 96.236 1.00 25.60 906 ARG A N 1
ATOM 7069 C CA . ARG A 1 886 ? 15.734 1.286 97.669 1.00 27.54 906 ARG A CA 1
ATOM 7070 C C . ARG A 1 886 ? 14.616 0.377 98.130 1.00 26.73 906 ARG A C 1
ATOM 7071 O O . ARG A 1 886 ? 13.598 0.233 97.452 1.00 25.17 906 ARG A O 1
ATOM 7079 N N . ILE A 1 887 ? 14.809 -0.223 99.298 1.00 25.80 907 ILE A N 1
ATOM 7080 C CA . ILE A 1 887 ? 13.792 -1.069 99.882 1.00 24.81 907 ILE A CA 1
ATOM 7081 C C . ILE A 1 887 ? 12.730 -0.095 100.388 1.00 24.24 907 ILE A C 1
ATOM 7082 O O . ILE A 1 887 ? 13.050 0.925 100.999 1.00 23.44 907 ILE A O 1
ATOM 7087 N N . GLY A 1 888 ? 11.471 -0.399 100.112 1.00 24.19 908 GLY A N 1
ATOM 7088 C CA . GLY A 1 888 ? 10.392 0.468 100.542 1.00 24.19 908 GLY A CA 1
ATOM 7089 C C . GLY A 1 888 ? 9.106 -0.023 99.917 1.00 23.83 908 GLY A C 1
ATOM 7090 O O . GLY A 1 888 ? 9.119 -1.024 99.212 1.00 24.15 908 GLY A O 1
ATOM 7091 N N . LEU A 1 889 ? 7.999 0.660 100.183 1.00 24.26 909 LEU A N 1
ATOM 7092 C CA . LEU A 1 889 ? 6.713 0.272 99.624 1.00 25.64 909 LEU A CA 1
ATOM 7093 C C . LEU A 1 889 ? 6.565 0.905 98.253 1.00 27.46 909 LEU A C 1
ATOM 7094 O O . LEU A 1 889 ? 6.792 2.105 98.087 1.00 28.04 909 LEU A O 1
ATOM 7099 N N . TYR A 1 890 ? 6.174 0.103 97.271 1.00 27.31 910 TYR A N 1
ATOM 7100 C CA . TYR A 1 890 ? 6.000 0.606 95.916 1.00 27.70 910 TYR A CA 1
ATOM 7101 C C . TYR A 1 890 ? 4.699 0.125 95.286 1.00 27.80 910 TYR A C 1
ATOM 7102 O O . TYR A 1 890 ? 4.276 -1.014 95.491 1.00 27.41 910 TYR A O 1
ATOM 7111 N N . ASP A 1 891 ? 4.070 1.012 94.524 1.00 27.48 911 ASP A N 1
ATOM 7112 C CA . ASP A 1 891 ? 2.828 0.708 93.830 1.00 27.86 911 ASP A CA 1
ATOM 7113 C C . ASP A 1 891 ? 3.067 0.929 92.341 1.00 26.14 911 ASP A C 1
ATOM 7114 O O . ASP A 1 891 ? 3.696 1.909 91.952 1.00 23.41 911 ASP A O 1
ATOM 7119 N N . THR A 1 892 ? 2.572 0.009 91.520 1.00 24.73 912 THR A N 1
ATOM 7120 C CA . THR A 1 892 ? 2.737 0.090 90.076 1.00 24.48 912 THR A CA 1
ATOM 7121 C C . THR A 1 892 ? 1.801 -0.918 89.408 1.00 24.52 912 THR A C 1
ATOM 7122 O O . THR A 1 892 ? 0.915 -1.480 90.059 1.00 24.45 912 THR A O 1
ATOM 7126 N N . THR A 1 893 ? 1.985 -1.140 88.110 1.00 23.63 913 THR A N 1
ATOM 7127 C CA . THR A 1 893 ? 1.150 -2.095 87.385 1.00 23.14 913 THR A CA 1
ATOM 7128 C C . THR A 1 893 ? 2.020 -3.057 86.592 1.00 23.57 913 THR A C 1
ATOM 7129 O O . THR A 1 893 ? 3.205 -2.806 86.387 1.00 23.37 913 THR A O 1
ATOM 7133 N N . VAL A 1 894 ? 1.432 -4.162 86.150 1.00 22.56 914 VAL A N 1
ATOM 7134 C CA . VAL A 1 894 ? 2.173 -5.153 85.387 1.00 22.61 914 VAL A CA 1
ATOM 7135 C C . VAL A 1 894 ? 2.743 -4.557 84.097 1.00 22.01 914 VAL A C 1
ATOM 7136 O O . VAL A 1 894 ? 3.910 -4.778 83.769 1.00 18.98 914 VAL A O 1
ATOM 7140 N N . GLU A 1 895 ? 1.931 -3.796 83.371 1.00 21.76 915 GLU A N 1
ATOM 7141 C CA . GLU A 1 895 ? 2.395 -3.183 82.131 1.00 23.40 915 GLU A CA 1
ATOM 7142 C C . GLU A 1 895 ? 3.577 -2.246 82.368 1.00 22.40 915 GLU A C 1
ATOM 7143 O O . GLU A 1 895 ? 4.468 -2.153 81.534 1.00 20.17 915 GLU A O 1
ATOM 7149 N N . ARG A 1 896 ? 3.579 -1.563 83.511 1.00 22.51 916 ARG A N 1
ATOM 7150 C CA . ARG A 1 896 ? 4.654 -0.632 83.868 1.00 23.92 916 ARG A CA 1
ATOM 7151 C C . ARG A 1 896 ? 5.993 -1.277 84.187 1.00 21.95 916 ARG A C 1
ATOM 7152 O O . ARG A 1 896 ? 7.040 -0.649 84.017 1.00 20.94 916 ARG A O 1
ATOM 7168 N N . PHE A 1 898 ? 7.208 -3.982 82.730 1.00 18.35 918 PHE A N 1
ATOM 7169 C CA . PHE A 1 898 ? 7.811 -4.643 81.579 1.00 17.93 918 PHE A CA 1
ATOM 7170 C C . PHE A 1 898 ? 8.727 -3.730 80.765 1.00 18.03 918 PHE A C 1
ATOM 7171 O O . PHE A 1 898 ? 8.282 -2.722 80.222 1.00 17.42 918 PHE A O 1
ATOM 7179 N N . HIS A 1 899 ? 10.005 -4.080 80.673 1.00 17.27 919 HIS A N 1
ATOM 7180 C CA . HIS A 1 899 ? 10.914 -3.255 79.893 1.00 17.23 919 HIS A CA 1
ATOM 7181 C C . HIS A 1 899 ? 11.086 -3.865 78.517 1.00 16.41 919 HIS A C 1
ATOM 7182 O O . HIS A 1 899 ? 11.365 -5.062 78.388 1.00 13.54 919 HIS A O 1
ATOM 7189 N N . TYR A 1 900 ? 10.938 -3.029 77.495 1.00 15.39 920 TYR A N 1
ATOM 7190 C CA . TYR A 1 900 ? 11.048 -3.477 76.119 1.00 17.75 920 TYR A CA 1
ATOM 7191 C C . TYR A 1 900 ? 12.449 -3.519 75.532 1.00 17.78 920 TYR A C 1
ATOM 7192 O O . TYR A 1 900 ? 12.836 -2.649 74.760 1.00 17.38 920 TYR A O 1
ATOM 7201 N N . TYR A 1 901 ? 13.209 -4.540 75.907 1.00 17.84 921 TYR A N 1
ATOM 7202 C CA . TYR A 1 901 ? 14.545 -4.721 75.361 1.00 18.78 921 TYR A CA 1
ATOM 7203 C C . TYR A 1 901 ? 14.373 -5.045 73.859 1.00 19.24 921 TYR A C 1
ATOM 7204 O O . TYR A 1 901 ? 13.413 -5.714 73.472 1.00 16.82 921 TYR A O 1
ATOM 7213 N N . ALA A 1 902 ? 15.286 -4.563 73.018 1.00 17.65 922 ALA A N 1
ATOM 7214 C CA . ALA A 1 902 ? 15.205 -4.803 71.577 1.00 18.89 922 ALA A CA 1
ATOM 7215 C C . ALA A 1 902 ? 14.834 -6.257 71.272 1.00 19.55 922 ALA A C 1
ATOM 7216 O O . ALA A 1 902 ? 13.987 -6.531 70.412 1.00 18.01 922 ALA A O 1
ATOM 7218 N N . THR A 1 903 ? 15.476 -7.188 71.976 1.00 19.21 923 THR A N 1
ATOM 7219 C CA . THR A 1 903 ? 15.191 -8.614 71.809 1.00 18.18 923 THR A CA 1
ATOM 7220 C C . THR A 1 903 ? 14.385 -8.998 73.046 1.00 17.43 923 THR A C 1
ATOM 7221 O O . THR A 1 903 ? 14.922 -8.983 74.153 1.00 14.89 923 THR A O 1
ATOM 7225 N N . PRO A 1 904 ? 13.087 -9.329 72.882 1.00 15.59 924 PRO A N 1
ATOM 7226 C CA . PRO A 1 904 ? 12.292 -9.700 74.060 1.00 16.82 924 PRO A CA 1
ATOM 7227 C C . PRO A 1 904 ? 13.011 -10.759 74.895 1.00 16.69 924 PRO A C 1
ATOM 7228 O O . PRO A 1 904 ? 13.445 -11.782 74.366 1.00 15.39 924 PRO A O 1
ATOM 7232 N N . GLN A 1 905 ? 13.135 -10.500 76.196 1.00 15.80 925 GLN A N 1
ATOM 7233 C CA . GLN A 1 905 ? 13.838 -11.403 77.103 1.00 17.00 925 GLN A CA 1
ATOM 7234 C C . GLN A 1 905 ? 13.350 -11.182 78.535 1.00 17.34 925 GLN A C 1
ATOM 7235 O O . GLN A 1 905 ? 12.496 -10.328 78.764 1.00 14.98 925 GLN A O 1
ATOM 7241 N N . SER A 1 906 ? 13.883 -11.944 79.494 1.00 17.88 926 SER A N 1
ATOM 7242 C CA . SER A 1 906 ? 13.458 -11.789 80.887 1.00 20.13 926 SER A CA 1
ATOM 7243 C C . SER A 1 906 ? 13.584 -10.340 81.344 1.00 19.57 926 SER A C 1
ATOM 7244 O O . SER A 1 906 ? 14.527 -9.641 80.975 1.00 18.98 926 SER A O 1
ATOM 7247 N N . THR A 1 907 ? 12.627 -9.897 82.152 1.00 19.08 927 THR A N 1
ATOM 7248 C CA . THR A 1 907 ? 12.603 -8.525 82.638 1.00 18.84 927 THR A CA 1
ATOM 7249 C C . THR A 1 907 ? 11.623 -8.408 83.814 1.00 19.41 927 THR A C 1
ATOM 7250 O O . THR A 1 907 ? 10.982 -9.390 84.193 1.00 18.91 927 THR A O 1
ATOM 7254 N N . ALA A 1 908 ? 11.530 -7.212 84.393 1.00 18.91 928 ALA A N 1
ATOM 7255 C CA . ALA A 1 908 ? 10.613 -6.932 85.498 1.00 20.17 928 ALA A CA 1
ATOM 7256 C C . ALA A 1 908 ? 10.942 -7.546 86.864 1.00 20.16 928 ALA A C 1
ATOM 7257 O O . ALA A 1 908 ? 10.094 -7.586 87.759 1.00 19.30 928 ALA A O 1
ATOM 7259 N N . ASN A 1 909 ? 12.170 -8.002 87.047 1.00 20.66 929 ASN A N 1
ATOM 7260 C CA . ASN A 1 909 ? 12.542 -8.592 88.324 1.00 21.74 929 ASN A CA 1
ATOM 7261 C C . ASN A 1 909 ? 12.720 -7.559 89.440 1.00 21.71 929 ASN A C 1
ATOM 7262 O O . ASN A 1 909 ? 13.103 -6.407 89.208 1.00 18.41 929 ASN A O 1
ATOM 7267 N N . ARG A 1 910 ? 12.434 -8.000 90.660 1.00 22.33 930 ARG A N 1
ATOM 7268 C CA . ARG A 1 910 ? 12.578 -7.173 91.852 1.00 23.40 930 ARG A CA 1
ATOM 7269 C C . ARG A 1 910 ? 13.311 -8.036 92.889 1.00 23.96 930 ARG A C 1
ATOM 7270 O O . ARG A 1 910 ? 12.963 -9.207 93.085 1.00 21.68 930 ARG A O 1
ATOM 7278 N N . THR A 1 911 ? 14.330 -7.473 93.536 1.00 22.61 931 THR A N 1
ATOM 7279 C CA . THR A 1 911 ? 15.094 -8.228 94.527 1.00 24.12 931 THR A CA 1
ATOM 7280 C C . THR A 1 911 ? 14.853 -7.711 95.942 1.00 24.66 931 THR A C 1
ATOM 7281 O O . THR A 1 911 ? 14.225 -6.672 96.133 1.00 23.95 931 THR A O 1
ATOM 7285 N N . ASP A 1 912 ? 15.373 -8.441 96.927 1.00 25.78 932 ASP A N 1
ATOM 7286 C CA . ASP A 1 912 ? 15.216 -8.090 98.340 1.00 26.73 932 ASP A CA 1
ATOM 7287 C C . ASP A 1 912 ? 13.745 -7.856 98.686 1.00 25.64 932 ASP A C 1
ATOM 7288 O O . ASP A 1 912 ? 13.411 -6.951 99.451 1.00 24.75 932 ASP A O 1
ATOM 7293 N N . VAL A 1 913 ? 12.869 -8.683 98.127 1.00 25.11 933 VAL A N 1
ATOM 7294 C CA . VAL A 1 913 ? 11.438 -8.540 98.364 1.00 26.01 933 VAL A CA 1
ATOM 7295 C C . VAL A 1 913 ? 10.965 -9.234 99.639 1.00 26.61 933 VAL A C 1
ATOM 7296 O O . VAL A 1 913 ? 11.297 -10.395 99.896 1.00 27.02 933 VAL A O 1
ATOM 7300 N N . ARG A 1 914 ? 10.200 -8.505 100.443 1.00 27.52 934 ARG A N 1
ATOM 7301 C CA . ARG A 1 914 ? 9.663 -9.048 101.683 1.00 29.38 934 ARG A CA 1
ATOM 7302 C C . ARG A 1 914 ? 8.288 -9.625 101.354 1.00 29.10 934 ARG A C 1
ATOM 7303 O O . ARG A 1 914 ? 7.956 -10.733 101.769 1.00 29.50 934 ARG A O 1
ATOM 7311 N N . TRP A 1 915 ? 7.495 -8.859 100.608 1.00 27.60 935 TRP A N 1
ATOM 7312 C CA . TRP A 1 915 ? 6.170 -9.293 100.187 1.00 26.90 935 TRP A CA 1
ATOM 7313 C C . TRP A 1 915 ? 5.717 -8.560 98.936 1.00 26.81 935 TRP A C 1
ATOM 7314 O O . TRP A 1 915 ? 6.102 -7.414 98.700 1.00 26.51 935 TRP A O 1
ATOM 7325 N N . ALA A 1 916 ? 4.892 -9.238 98.147 1.00 25.89 936 ALA A N 1
ATOM 7326 C CA . ALA A 1 916 ? 4.345 -8.689 96.915 1.00 26.30 936 ALA A CA 1
ATOM 7327 C C . ALA A 1 916 ? 2.842 -8.947 96.933 1.00 26.75 936 ALA A C 1
ATOM 7328 O O . ALA A 1 916 ? 2.384 -9.911 97.542 1.00 25.51 936 ALA A O 1
ATOM 7330 N N . LYS A 1 917 ? 2.079 -8.086 96.269 1.00 26.42 937 LYS A N 1
ATOM 7331 C CA . LYS A 1 917 ? 0.634 -8.224 96.226 1.00 27.81 937 LYS A CA 1
ATOM 7332 C C . LYS A 1 917 ? 0.096 -7.778 94.873 1.00 29.13 937 LYS A C 1
ATOM 7333 O O . LYS A 1 917 ? 0.537 -6.772 94.317 1.00 29.58 937 LYS A O 1
ATOM 7339 N N . LEU A 1 918 ? -0.860 -8.542 94.353 1.00 29.72 938 LEU A N 1
ATOM 7340 C CA . LEU A 1 918 ? -1.470 -8.274 93.056 1.00 30.36 938 LEU A CA 1
ATOM 7341 C C . LEU A 1 918 ? -2.993 -8.267 93.208 1.00 30.56 938 LEU A C 1
ATOM 7342 O O . LEU A 1 918 ? -3.570 -9.194 93.769 1.00 30.60 938 LEU A O 1
ATOM 7347 N N . THR A 1 919 ? -3.644 -7.220 92.716 1.00 30.36 939 THR A N 1
ATOM 7348 C CA . THR A 1 919 ? -5.095 -7.112 92.822 1.00 31.50 939 THR A CA 1
ATOM 7349 C C . THR A 1 919 ? -5.726 -6.516 91.573 1.00 31.25 939 THR A C 1
ATOM 7350 O O . THR A 1 919 ? -5.050 -5.886 90.763 1.00 30.53 939 THR A O 1
ATOM 7354 N N . ASP A 1 920 ? -7.031 -6.715 91.424 1.00 31.42 940 ASP A N 1
ATOM 7355 C CA . ASP A 1 920 ? -7.746 -6.157 90.287 1.00 32.61 940 ASP A CA 1
ATOM 7356 C C . ASP A 1 920 ? -8.399 -4.849 90.712 1.00 33.46 940 ASP A C 1
ATOM 7357 O O . ASP A 1 920 ? -8.240 -4.409 91.851 1.00 32.09 940 ASP A O 1
ATOM 7362 N N . GLN A 1 921 ? -9.140 -4.239 89.792 1.00 34.76 941 GLN A N 1
ATOM 7363 C CA . GLN A 1 921 ? -9.825 -2.975 90.052 1.00 36.60 941 GLN A CA 1
ATOM 7364 C C . GLN A 1 921 ? -10.739 -3.062 91.276 1.00 35.98 941 GLN A C 1
ATOM 7365 O O . GLN A 1 921 ? -10.877 -2.098 92.032 1.00 35.96 941 GLN A O 1
ATOM 7371 N N . ALA A 1 922 ? -11.352 -4.228 91.461 1.00 35.61 942 ALA A N 1
ATOM 7372 C CA . ALA A 1 922 ? -12.266 -4.471 92.571 1.00 34.84 942 ALA A CA 1
ATOM 7373 C C . ALA A 1 922 ? -11.566 -4.692 93.911 1.00 33.94 942 ALA A C 1
ATOM 7374 O O . ALA A 1 922 ? -12.224 -4.856 94.934 1.00 34.54 942 ALA A O 1
ATOM 7376 N N . GLY A 1 923 ? -10.240 -4.714 93.907 1.00 32.60 943 GLY A N 1
ATOM 7377 C CA . GLY A 1 923 ? -9.519 -4.904 95.153 1.00 31.75 943 GLY A CA 1
ATOM 7378 C C . GLY A 1 923 ? -9.252 -6.348 95.532 1.00 32.06 943 GLY A C 1
ATOM 7379 O O . GLY A 1 923 ? -8.679 -6.614 96.588 1.00 32.67 943 GLY A O 1
ATOM 7380 N N . GLU A 1 924 ? -9.668 -7.282 94.685 1.00 31.59 944 GLU A N 1
ATOM 7381 C CA . GLU A 1 924 ? -9.447 -8.700 94.949 1.00 32.93 944 GLU A CA 1
ATOM 7382 C C . GLU A 1 924 ? -8.096 -9.142 94.394 1.00 31.28 944 GLU A C 1
ATOM 7383 O O . GLU A 1 924 ? -7.627 -8.610 93.387 1.00 30.60 944 GLU A O 1
ATOM 7389 N N . GLY A 1 925 ? -7.468 -10.110 95.051 1.00 29.86 945 GLY A N 1
ATOM 7390 C CA . GLY A 1 925 ? -6.178 -10.580 94.579 1.00 30.30 945 GLY A CA 1
ATOM 7391 C C . GLY A 1 925 ? -5.464 -11.511 95.536 1.00 29.95 945 GLY A C 1
ATOM 7392 O O . GLY A 1 925 ? -6.079 -12.397 96.119 1.00 30.23 945 GLY A O 1
ATOM 7393 N N . VAL A 1 926 ? -4.160 -11.315 95.702 1.00 29.88 946 VAL A N 1
ATOM 7394 C CA . VAL A 1 926 ? -3.392 -12.164 96.597 1.00 30.07 946 VAL A CA 1
ATOM 7395 C C . VAL A 1 926 ? -2.113 -11.520 97.150 1.00 30.56 946 VAL A C 1
ATOM 7396 O O . VAL A 1 926 ? -1.400 -10.794 96.453 1.00 31.18 946 VAL A O 1
ATOM 7400 N N . PHE A 1 927 ? -1.853 -11.789 98.425 1.00 30.28 947 PHE A N 1
ATOM 7401 C CA . PHE A 1 927 ? -0.676 -11.302 99.142 1.00 29.46 947 PHE A CA 1
ATOM 7402 C C . PHE A 1 927 ? 0.323 -12.463 99.126 1.00 28.73 947 PHE A C 1
ATOM 7403 O O . PHE A 1 927 ? -0.012 -13.583 99.522 1.00 27.31 947 PHE A O 1
ATOM 7419 N N . GLU A 1 929 ? 4.272 -13.827 100.196 1.00 28.25 949 GLU A N 1
ATOM 7420 C CA . GLU A 1 929 ? 5.493 -13.626 100.960 1.00 29.88 949 GLU A CA 1
ATOM 7421 C C . GLU A 1 929 ? 6.209 -14.955 101.155 1.00 28.64 949 GLU A C 1
ATOM 7422 O O . GLU A 1 929 ? 5.677 -16.010 100.825 1.00 28.13 949 GLU A O 1
ATOM 7428 N N . SER A 1 930 ? 7.420 -14.889 101.693 1.00 27.89 950 SER A N 1
ATOM 7429 C CA . SER A 1 930 ? 8.225 -16.078 101.952 1.00 28.75 950 SER A CA 1
ATOM 7430 C C . SER A 1 930 ? 8.655 -16.016 103.417 1.00 29.15 950 SER A C 1
ATOM 7431 O O . SER A 1 930 ? 8.008 -15.343 104.223 1.00 27.96 950 SER A O 1
ATOM 7434 N N . ASN A 1 931 ? 9.729 -16.722 103.764 1.00 30.47 951 ASN A N 1
ATOM 7435 C CA . ASN A 1 931 ? 10.227 -16.707 105.139 1.00 32.67 951 ASN A CA 1
ATOM 7436 C C . ASN A 1 931 ? 11.610 -16.070 105.176 1.00 32.36 951 ASN A C 1
ATOM 7437 O O . ASN A 1 931 ? 12.356 -16.209 106.144 1.00 33.29 951 ASN A O 1
ATOM 7442 N N . ARG A 1 932 ? 11.932 -15.371 104.093 1.00 31.59 952 ARG A N 1
ATOM 7443 C CA . ARG A 1 932 ? 13.194 -14.652 103.941 1.00 31.27 952 ARG A CA 1
ATOM 7444 C C . ARG A 1 932 ? 13.051 -13.821 102.662 1.00 30.22 952 ARG A C 1
ATOM 7445 O O . ARG A 1 932 ? 12.140 -14.063 101.863 1.00 29.18 952 ARG A O 1
ATOM 7453 N N . PRO A 1 933 ? 13.922 -12.817 102.463 1.00 28.76 953 PRO A N 1
ATOM 7454 C CA . PRO A 1 933 ? 13.840 -11.983 101.258 1.00 27.43 953 PRO A CA 1
ATOM 7455 C C . PRO A 1 933 ? 13.903 -12.808 99.971 1.00 25.46 953 PRO A C 1
ATOM 7456 O O . PRO A 1 933 ? 14.721 -13.715 99.847 1.00 23.74 953 PRO A O 1
ATOM 7460 N N . PHE A 1 934 ? 13.040 -12.494 99.012 1.00 24.33 954 PHE A N 1
ATOM 7461 C CA . PHE A 1 934 ? 13.031 -13.240 97.761 1.00 24.33 954 PHE A CA 1
ATOM 7462 C C . PHE A 1 934 ? 12.972 -12.325 96.540 1.00 23.76 954 PHE A C 1
ATOM 7463 O O . PHE A 1 934 ? 13.065 -11.105 96.659 1.00 23.61 954 PHE A O 1
ATOM 7471 N N . GLN A 1 935 ? 12.817 -12.927 95.367 1.00 23.03 955 GLN A N 1
ATOM 7472 C CA . GLN A 1 935 ? 12.740 -12.183 94.118 1.00 21.42 955 GLN A CA 1
ATOM 7473 C C . GLN A 1 935 ? 11.424 -12.525 93.436 1.00 22.55 955 GLN A C 1
ATOM 7474 O O . GLN A 1 935 ? 10.864 -13.596 93.666 1.00 22.72 955 GLN A O 1
ATOM 7480 N N . PHE A 1 936 ? 10.917 -11.621 92.608 1.00 22.63 956 PHE A N 1
ATOM 7481 C CA . PHE A 1 936 ? 9.675 -11.898 91.902 1.00 24.22 956 PHE A CA 1
ATOM 7482 C C . PHE A 1 936 ? 9.577 -11.066 90.635 1.00 23.32 956 PHE A C 1
ATOM 7483 O O . PHE A 1 936 ? 10.240 -10.039 90.499 1.00 21.87 956 PHE A O 1
ATOM 7491 N N . SER A 1 937 ? 8.765 -11.537 89.699 1.00 23.62 957 SER A N 1
ATOM 7492 C CA . SER A 1 937 ? 8.566 -10.843 88.440 1.00 24.83 957 SER A CA 1
ATOM 7493 C C . SER A 1 937 ? 7.176 -11.162 87.910 1.00 25.08 957 SER A C 1
ATOM 7494 O O . SER A 1 937 ? 6.731 -12.308 87.948 1.00 25.76 957 SER A O 1
ATOM 7497 N N . ILE A 1 938 ? 6.491 -10.132 87.433 1.00 24.46 958 ILE A N 1
ATOM 7498 C CA . ILE A 1 938 ? 5.150 -10.279 86.882 1.00 24.34 958 ILE A CA 1
ATOM 7499 C C . ILE A 1 938 ? 5.163 -9.610 85.518 1.00 24.26 958 ILE A C 1
ATOM 7500 O O . ILE A 1 938 ? 5.419 -8.404 85.423 1.00 23.52 958 ILE A O 1
ATOM 7505 N N . ILE A 1 939 ? 4.910 -10.389 84.466 1.00 22.93 959 ILE A N 1
ATOM 7506 C CA . ILE A 1 939 ? 4.895 -9.849 83.110 1.00 21.97 959 ILE A CA 1
ATOM 7507 C C . ILE A 1 939 ? 3.573 -10.137 82.416 1.00 23.50 959 ILE A C 1
ATOM 7508 O O . ILE A 1 939 ? 2.856 -11.062 82.787 1.00 24.33 959 ILE A O 1
ATOM 7513 N N . PRO A 1 940 ? 3.236 -9.349 81.385 1.00 25.81 960 PRO A N 1
ATOM 7514 C CA . PRO A 1 940 ? 1.982 -9.533 80.649 1.00 25.23 960 PRO A CA 1
ATOM 7515 C C . PRO A 1 940 ? 2.026 -10.545 79.506 1.00 24.20 960 PRO A C 1
ATOM 7516 O O . PRO A 1 940 ? 1.125 -10.580 78.668 1.00 23.79 960 PRO A O 1
ATOM 7520 N N . PHE A 1 941 ? 3.067 -11.368 79.476 1.00 22.61 961 PHE A N 1
ATOM 7521 C CA . PHE A 1 941 ? 3.225 -12.367 78.424 1.00 22.17 961 PHE A CA 1
ATOM 7522 C C . PHE A 1 941 ? 3.530 -13.734 79.029 1.00 22.18 961 PHE A C 1
ATOM 7523 O O . PHE A 1 941 ? 3.834 -13.840 80.219 1.00 21.50 961 PHE A O 1
ATOM 7531 N N . SER A 1 942 ? 3.449 -14.779 78.214 1.00 21.15 962 SER A N 1
ATOM 7532 C CA . SER A 1 942 ? 3.774 -16.121 78.691 1.00 21.09 962 SER A CA 1
ATOM 7533 C C . SER A 1 942 ? 5.279 -16.321 78.498 1.00 20.09 962 SER A C 1
ATOM 7534 O O . SER A 1 942 ? 5.868 -15.748 77.581 1.00 18.30 962 SER A O 1
ATOM 7537 N N . ASP A 1 943 ? 5.905 -17.112 79.367 1.00 19.62 963 ASP A N 1
ATOM 7538 C CA . ASP A 1 943 ? 7.335 -17.371 79.243 1.00 21.48 963 ASP A CA 1
ATOM 7539 C C . ASP A 1 943 ? 7.630 -17.988 77.884 1.00 21.62 963 ASP A C 1
ATOM 7540 O O . ASP A 1 943 ? 8.675 -17.717 77.289 1.00 21.88 963 ASP A O 1
ATOM 7545 N N . VAL A 1 944 ? 6.705 -18.815 77.396 1.00 20.34 964 VAL A N 1
ATOM 7546 C CA . VAL A 1 944 ? 6.866 -19.475 76.099 1.00 21.06 964 VAL A CA 1
ATOM 7547 C C . VAL A 1 944 ? 7.079 -18.440 74.996 1.00 20.50 964 VAL A C 1
ATOM 7548 O O . VAL A 1 944 ? 8.098 -18.455 74.294 1.00 19.33 964 VAL A O 1
ATOM 7552 N N . LEU A 1 945 ? 6.109 -17.543 74.856 1.00 19.14 965 LEU A N 1
ATOM 7553 C CA . LEU A 1 945 ? 6.163 -16.500 73.846 1.00 22.02 965 LEU A CA 1
ATOM 7554 C C . LEU A 1 945 ? 7.332 -15.536 74.044 1.00 21.20 965 LEU A C 1
ATOM 7555 O O . LEU A 1 945 ? 7.976 -15.139 73.076 1.00 20.52 965 LEU A O 1
ATOM 7560 N N . LEU A 1 946 ? 7.609 -15.162 75.291 1.00 21.77 966 LEU A N 1
ATOM 7561 C CA . LEU A 1 946 ? 8.709 -14.240 75.577 1.00 21.78 966 LEU A CA 1
ATOM 7562 C C . LEU A 1 946 ? 10.049 -14.821 75.112 1.00 20.83 966 LEU A C 1
ATOM 7563 O O . LEU A 1 946 ? 10.857 -14.125 74.500 1.00 18.51 966 LEU A O 1
ATOM 7568 N N . GLU A 1 947 ? 10.268 -16.102 75.395 1.00 19.94 967 GLU A N 1
ATOM 7569 C CA . GLU A 1 947 ? 11.494 -16.792 75.003 1.00 20.72 967 GLU A CA 1
ATOM 7570 C C . GLU A 1 947 ? 11.614 -16.904 73.482 1.00 21.68 967 GLU A C 1
ATOM 7571 O O . GLU A 1 947 ? 12.682 -16.682 72.907 1.00 21.10 967 GLU A O 1
ATOM 7577 N N . LYS A 1 948 ? 10.502 -17.239 72.838 1.00 22.14 968 LYS A N 1
ATOM 7578 C CA . LYS A 1 948 ? 10.453 -17.413 71.389 1.00 22.25 968 LYS A CA 1
ATOM 7579 C C . LYS A 1 948 ? 10.634 -16.112 70.588 1.00 20.67 968 LYS A C 1
ATOM 7580 O O . LYS A 1 948 ? 11.271 -16.112 69.537 1.00 18.90 968 LYS A O 1
ATOM 7586 N N . ALA A 1 949 ? 10.079 -15.010 71.084 1.00 18.70 969 ALA A N 1
ATOM 7587 C CA . ALA A 1 949 ? 10.172 -13.727 70.383 1.00 20.27 969 ALA A CA 1
ATOM 7588 C C . ALA A 1 949 ? 11.585 -13.144 70.270 1.00 20.26 969 ALA A C 1
ATOM 7589 O O . ALA A 1 949 ? 12.354 -13.156 71.235 1.00 18.46 969 ALA A O 1
ATOM 7591 N N . HIS A 1 950 ? 11.923 -12.646 69.081 1.00 19.88 970 HIS A N 1
ATOM 7592 C CA . HIS A 1 950 ? 13.225 -12.018 68.851 1.00 21.53 970 HIS A CA 1
ATOM 7593 C C . HIS A 1 950 ? 13.030 -10.532 68.530 1.00 20.39 970 HIS A C 1
ATOM 7594 O O . HIS A 1 950 ? 13.990 -9.754 68.491 1.00 18.67 970 HIS A O 1
ATOM 7601 N N . HIS A 1 951 ? 11.778 -10.146 68.299 1.00 18.47 971 HIS A N 1
ATOM 7602 C CA . HIS A 1 951 ? 11.441 -8.751 68.031 1.00 18.61 971 HIS A CA 1
ATOM 7603 C C . HIS A 1 951 ? 10.218 -8.333 68.846 1.00 18.41 971 HIS A C 1
ATOM 7604 O O . HIS A 1 951 ? 9.287 -9.119 69.058 1.00 14.91 971 HIS A O 1
ATOM 7611 N N . ILE A 1 952 ? 10.227 -7.084 69.293 1.00 18.36 972 ILE A N 1
ATOM 7612 C CA . ILE A 1 952 ? 9.138 -6.539 70.093 1.00 19.49 972 ILE A CA 1
ATOM 7613 C C . ILE A 1 952 ? 7.739 -6.810 69.540 1.00 19.27 972 ILE A C 1
ATOM 7614 O O . ILE A 1 952 ? 6.836 -7.188 70.283 1.00 16.26 972 ILE A O 1
ATOM 7619 N N . ASN A 1 953 ? 7.561 -6.606 68.238 1.00 18.67 973 ASN A N 1
ATOM 7620 C CA . ASN A 1 953 ? 6.250 -6.777 67.630 1.00 20.11 973 ASN A CA 1
ATOM 7621 C C . ASN A 1 953 ? 5.663 -8.188 67.636 1.00 20.18 973 ASN A C 1
ATOM 7622 O O . ASN A 1 953 ? 4.481 -8.360 67.345 1.00 17.81 973 ASN A O 1
ATOM 7627 N N . GLU A 1 954 ? 6.472 -9.188 67.982 1.00 21.37 974 GLU A N 1
ATOM 7628 C CA . GLU A 1 954 ? 5.995 -10.571 68.037 1.00 23.71 974 GLU A CA 1
ATOM 7629 C C . GLU A 1 954 ? 5.299 -10.818 69.364 1.00 25.40 974 GLU A C 1
ATOM 7630 O O . GLU A 1 954 ? 4.569 -11.791 69.521 1.00 26.82 974 GLU A O 1
ATOM 7636 N N . LEU A 1 955 ? 5.539 -9.945 70.333 1.00 26.37 975 LEU A N 1
ATOM 7637 C CA . LEU A 1 955 ? 4.906 -10.103 71.629 1.00 28.25 975 LEU A CA 1
ATOM 7638 C C . LEU A 1 955 ? 3.401 -9.889 71.507 1.00 29.15 975 LEU A C 1
ATOM 7639 O O . LEU A 1 955 ? 2.943 -8.899 70.927 1.00 28.65 975 LEU A O 1
ATOM 7644 N N . GLU A 1 956 ? 2.635 -10.832 72.041 1.00 29.73 976 GLU A N 1
ATOM 7645 C CA . GLU A 1 956 ? 1.182 -10.740 72.011 1.00 30.63 976 GLU A CA 1
ATOM 7646 C C . GLU A 1 956 ? 0.613 -11.265 73.318 1.00 27.48 976 GLU A C 1
ATOM 7647 O O . GLU A 1 956 ? 1.042 -12.300 73.812 1.00 24.58 976 GLU A O 1
ATOM 7653 N N . ARG A 1 957 ? -0.345 -10.535 73.874 1.00 27.10 977 ARG A N 1
ATOM 7654 C CA . ARG A 1 957 ? -0.979 -10.919 75.131 1.00 27.71 977 ARG A CA 1
ATOM 7655 C C . ARG A 1 957 ? -2.024 -11.999 74.874 1.00 27.53 977 ARG A C 1
ATOM 7656 O O . ARG A 1 957 ? -2.569 -12.098 73.773 1.00 26.68 977 ARG A O 1
ATOM 7664 N N . ASP A 1 958 ? -2.285 -12.825 75.879 1.00 27.60 978 ASP A N 1
ATOM 7665 C CA . ASP A 1 958 ? -3.269 -13.886 75.729 1.00 28.17 978 ASP A CA 1
ATOM 7666 C C . ASP A 1 958 ? -4.340 -13.794 76.809 1.00 26.97 978 ASP A C 1
ATOM 7667 O O . ASP A 1 958 ? -5.160 -14.696 76.962 1.00 28.24 978 ASP A O 1
ATOM 7672 N N . GLY A 1 959 ? -4.327 -12.700 77.561 1.00 27.06 979 GLY A N 1
ATOM 7673 C CA . GLY A 1 959 ? -5.322 -12.519 78.607 1.00 26.04 979 GLY A CA 1
ATOM 7674 C C . GLY A 1 959 ? -4.857 -12.885 80.005 1.00 25.51 979 GLY A C 1
ATOM 7675 O O . GLY A 1 959 ? -5.569 -12.645 80.980 1.00 22.58 979 GLY A O 1
ATOM 7684 N N . ILE A 1 961 ? -1.461 -13.034 82.991 1.00 26.71 981 ILE A N 1
ATOM 7685 C CA . ILE A 1 961 ? -0.168 -12.483 83.380 1.00 27.31 981 ILE A CA 1
ATOM 7686 C C . ILE A 1 961 ? 0.621 -13.654 83.950 1.00 26.95 981 ILE A C 1
ATOM 7687 O O . ILE A 1 961 ? 0.036 -14.636 84.393 1.00 26.82 981 ILE A O 1
ATOM 7692 N N . THR A 1 962 ? 1.944 -13.561 83.932 1.00 26.66 982 THR A N 1
ATOM 7693 C CA . THR A 1 962 ? 2.775 -14.649 84.430 1.00 26.05 982 THR A CA 1
ATOM 7694 C C . THR A 1 962 ? 3.508 -14.267 85.707 1.00 26.70 982 THR A C 1
ATOM 7695 O O . THR A 1 962 ? 4.240 -13.279 85.732 1.00 26.15 982 THR A O 1
ATOM 7699 N N . ILE A 1 963 ? 3.316 -15.062 86.759 1.00 26.73 983 ILE A N 1
ATOM 7700 C CA . ILE A 1 963 ? 3.956 -14.818 88.052 1.00 25.68 983 ILE A CA 1
ATOM 7701 C C . ILE A 1 963 ? 5.097 -15.790 88.358 1.00 25.75 983 ILE A C 1
ATOM 7702 O O . ILE A 1 963 ? 4.967 -16.995 88.156 1.00 24.27 983 ILE A O 1
ATOM 7707 N N . HIS A 1 964 ? 6.211 -15.249 88.845 1.00 24.98 984 HIS A N 1
ATOM 7708 C CA . HIS A 1 964 ? 7.356 -16.056 89.250 1.00 26.47 984 HIS A CA 1
ATOM 7709 C C . HIS A 1 964 ? 7.747 -15.643 90.657 1.00 26.21 984 HIS A C 1
ATOM 7710 O O . HIS A 1 964 ? 7.997 -14.467 90.916 1.00 27.79 984 HIS A O 1
ATOM 7717 N N . LEU A 1 965 ? 7.772 -16.604 91.571 1.00 25.63 985 LEU A N 1
ATOM 7718 C CA . LEU A 1 965 ? 8.185 -16.340 92.942 1.00 25.84 985 LEU A CA 1
ATOM 7719 C C . LEU A 1 965 ? 9.490 -17.113 93.055 1.00 26.05 985 LEU A C 1
ATOM 7720 O O . LEU A 1 965 ? 9.496 -18.347 93.022 1.00 26.23 985 LEU A O 1
ATOM 7725 N N . ASP A 1 966 ? 10.597 -16.383 93.162 1.00 25.89 986 ASP A N 1
ATOM 7726 C CA . ASP A 1 966 ? 11.912 -17.008 93.224 1.00 25.80 986 ASP A CA 1
ATOM 7727 C C . ASP A 1 966 ? 12.627 -16.971 94.566 1.00 25.01 986 ASP A C 1
ATOM 7728 O O . ASP A 1 966 ? 12.766 -15.918 95.185 1.00 24.19 986 ASP A O 1
ATOM 7733 N N . ALA A 1 967 ? 13.096 -18.136 94.997 1.00 24.27 987 ALA A N 1
ATOM 7734 C CA . ALA A 1 967 ? 13.851 -18.248 96.235 1.00 23.84 987 ALA A CA 1
ATOM 7735 C C . ALA A 1 967 ? 15.292 -18.058 95.783 1.00 23.79 987 ALA A C 1
ATOM 7736 O O . ALA A 1 967 ? 16.166 -17.681 96.563 1.00 23.75 987 ALA A O 1
ATOM 7738 N N . GLU A 1 968 ? 15.512 -18.317 94.496 1.00 24.16 988 GLU A N 1
ATOM 7739 C CA . GLU A 1 968 ? 16.816 -18.168 93.861 1.00 25.00 988 GLU A CA 1
ATOM 7740 C C . GLU A 1 968 ? 16.622 -17.813 92.390 1.00 24.15 988 GLU A C 1
ATOM 7741 O O . GLU A 1 968 ? 15.702 -18.309 91.740 1.00 24.01 988 GLU A O 1
ATOM 7747 N N . GLN A 1 969 ? 17.487 -16.938 91.884 1.00 22.48 989 GLN A N 1
ATOM 7748 C CA . GLN A 1 969 ? 17.506 -16.548 90.476 1.00 19.69 989 GLN A CA 1
ATOM 7749 C C . GLN A 1 969 ? 18.870 -15.952 90.183 1.00 17.62 989 GLN A C 1
ATOM 7750 O O . GLN A 1 969 ? 19.340 -15.064 90.892 1.00 14.67 989 GLN A O 1
ATOM 7756 N N . ALA A 1 970 ? 19.491 -16.448 89.125 1.00 15.47 990 ALA A N 1
ATOM 7757 C CA . ALA A 1 970 ? 20.809 -16.005 88.719 1.00 17.50 990 ALA A CA 1
ATOM 7758 C C . ALA A 1 970 ? 20.901 -14.510 88.450 1.00 17.70 990 ALA A C 1
ATOM 7759 O O . ALA A 1 970 ? 19.887 -13.836 88.236 1.00 15.64 990 ALA A O 1
ATOM 7761 N N . GLY A 1 971 ? 22.132 -14.001 88.475 1.00 17.91 991 GLY A N 1
ATOM 7762 C CA . GLY A 1 971 ? 22.373 -12.601 88.167 1.00 19.57 991 GLY A CA 1
ATOM 7763 C C . GLY A 1 971 ? 22.414 -12.538 86.648 1.00 20.18 991 GLY A C 1
ATOM 7764 O O . GLY A 1 971 ? 22.190 -13.562 85.996 1.00 20.36 991 GLY A O 1
ATOM 7765 N N . VAL A 1 972 ? 22.712 -11.384 86.064 1.00 18.96 992 VAL A N 1
ATOM 7766 C CA . VAL A 1 972 ? 22.728 -11.304 84.607 1.00 19.14 992 VAL A CA 1
ATOM 7767 C C . VAL A 1 972 ? 24.089 -11.237 83.925 1.00 18.37 992 VAL A C 1
ATOM 7768 O O . VAL A 1 972 ? 24.198 -11.541 82.734 1.00 19.87 992 VAL A O 1
ATOM 7772 N N . GLY A 1 973 ? 25.124 -10.853 84.666 1.00 16.48 993 GLY A N 1
ATOM 7773 C CA . GLY A 1 973 ? 26.458 -10.773 84.091 1.00 15.51 993 GLY A CA 1
ATOM 7774 C C . GLY A 1 973 ? 26.568 -9.868 82.870 1.00 15.77 993 GLY A C 1
ATOM 7775 O O . GLY A 1 973 ? 25.786 -8.927 82.714 1.00 12.92 993 GLY A O 1
ATOM 7776 N N . THR A 1 974 ? 27.555 -10.150 82.018 1.00 15.45 994 THR A N 1
ATOM 7777 C CA . THR A 1 974 ? 27.804 -9.394 80.786 1.00 15.24 994 THR A CA 1
ATOM 7778 C C . THR A 1 974 ? 28.458 -10.324 79.759 1.00 15.70 994 THR A C 1
ATOM 7779 O O . THR A 1 974 ? 29.377 -9.923 79.047 1.00 14.58 994 THR A O 1
ATOM 7783 N N . ALA A 1 975 ? 27.973 -11.562 79.681 1.00 14.86 995 ALA A N 1
ATOM 7784 C CA . ALA A 1 975 ? 28.543 -12.564 78.778 1.00 15.23 995 ALA A CA 1
ATOM 7785 C C . ALA A 1 975 ? 28.470 -12.286 77.276 1.00 14.91 995 ALA A C 1
ATOM 7786 O O . ALA A 1 975 ? 29.197 -12.911 76.497 1.00 13.61 995 ALA A O 1
ATOM 7788 N N . THR A 1 976 ? 27.599 -11.377 76.855 1.00 14.03 996 THR A N 1
ATOM 7789 C CA . THR A 1 976 ? 27.500 -11.067 75.430 1.00 16.18 996 THR A CA 1
ATOM 7790 C C . THR A 1 976 ? 28.877 -10.645 74.909 1.00 17.70 996 THR A C 1
ATOM 7791 O O . THR A 1 976 ? 29.187 -10.800 73.722 1.00 16.22 996 THR A O 1
ATOM 7795 N N . CYS A 1 977 ? 29.694 -10.117 75.816 1.00 16.87 997 CYS A N 1
ATOM 7796 C CA . CYS A 1 977 ? 31.056 -9.696 75.510 1.00 20.07 997 CYS A CA 1
ATOM 7797 C C . CYS A 1 977 ? 31.742 -9.343 76.830 1.00 20.98 997 CYS A C 1
ATOM 7798 O O . CYS A 1 977 ? 31.620 -8.229 77.343 1.00 21.01 997 CYS A O 1
ATOM 7801 N N . GLY A 1 978 ? 32.462 -10.308 77.380 1.00 22.25 998 GLY A N 1
ATOM 7802 C CA . GLY A 1 978 ? 33.128 -10.088 78.649 1.00 23.54 998 GLY A CA 1
ATOM 7803 C C . GLY A 1 978 ? 32.697 -11.165 79.618 1.00 22.17 998 GLY A C 1
ATOM 7804 O O . GLY A 1 978 ? 32.078 -12.137 79.206 1.00 20.54 998 GLY A O 1
ATOM 7805 N N . PRO A 1 979 ? 32.980 -11.014 80.917 1.00 23.41 999 PRO A N 1
ATOM 7806 C CA . PRO A 1 979 ? 32.593 -12.035 81.896 1.00 20.80 999 PRO A CA 1
ATOM 7807 C C . PRO A 1 979 ? 31.109 -12.333 82.076 1.00 21.01 999 PRO A C 1
ATOM 7808 O O . PRO A 1 979 ? 30.251 -11.446 81.986 1.00 16.53 999 PRO A O 1
ATOM 7812 N N . GLY A 1 980 ? 30.825 -13.613 82.315 1.00 17.96 1000 GLY A N 1
ATOM 7813 C CA . GLY A 1 980 ? 29.465 -14.056 82.544 1.00 17.87 1000 GLY A CA 1
ATOM 7814 C C . GLY A 1 980 ? 29.189 -13.863 84.021 1.00 18.81 1000 GLY A C 1
ATOM 7815 O O . GLY A 1 980 ? 29.986 -13.234 84.723 1.00 17.96 1000 GLY A O 1
ATOM 7816 N N . VAL A 1 981 ? 28.070 -14.394 84.501 1.00 18.83 1001 VAL A N 1
ATOM 7817 C CA . VAL A 1 981 ? 27.711 -14.264 85.905 1.00 19.27 1001 VAL A CA 1
ATOM 7818 C C . VAL A 1 981 ? 28.778 -14.876 86.803 1.00 18.93 1001 VAL A C 1
ATOM 7819 O O . VAL A 1 981 ? 29.239 -15.992 86.567 1.00 17.84 1001 VAL A O 1
ATOM 7823 N N . LEU A 1 982 ? 29.178 -14.119 87.820 1.00 19.32 1002 LEU A N 1
ATOM 7824 C CA . LEU A 1 982 ? 30.192 -14.559 88.767 1.00 18.92 1002 LEU A CA 1
ATOM 7825 C C . LEU A 1 982 ? 29.661 -15.721 89.604 1.00 20.02 1002 LEU A C 1
ATOM 7826 O O . LEU A 1 982 ? 28.459 -15.818 89.849 1.00 16.70 1002 LEU A O 1
ATOM 7831 N N . PRO A 1 983 ? 30.559 -16.618 90.052 1.00 21.14 1003 PRO A N 1
ATOM 7832 C CA . PRO A 1 983 ? 30.206 -17.790 90.864 1.00 22.06 1003 PRO A CA 1
ATOM 7833 C C . PRO A 1 983 ? 29.156 -17.546 91.947 1.00 20.94 1003 PRO A C 1
ATOM 7834 O O . PRO A 1 983 ? 28.145 -18.245 92.007 1.00 20.33 1003 PRO A O 1
ATOM 7838 N N . GLN A 1 984 ? 29.394 -16.547 92.790 1.00 23.11 1004 GLN A N 1
ATOM 7839 C CA . GLN A 1 984 ? 28.488 -16.247 93.893 1.00 24.13 1004 GLN A CA 1
ATOM 7840 C C . GLN A 1 984 ? 27.086 -15.784 93.497 1.00 24.22 1004 GLN A C 1
ATOM 7841 O O . GLN A 1 984 ? 26.233 -15.580 94.369 1.00 22.65 1004 GLN A O 1
ATOM 7847 N N . TYR A 1 985 ? 26.843 -15.618 92.197 1.00 22.95 1005 TYR A N 1
ATOM 7848 C CA . TYR A 1 985 ? 25.520 -15.206 91.726 1.00 24.48 1005 TYR A CA 1
ATOM 7849 C C . TYR A 1 985 ? 24.864 -16.270 90.839 1.00 23.57 1005 TYR A C 1
ATOM 7850 O O . TYR A 1 985 ? 23.838 -16.020 90.201 1.00 21.72 1005 TYR A O 1
ATOM 7859 N N . LEU A 1 986 ? 25.468 -17.452 90.792 1.00 22.56 1006 LEU A N 1
ATOM 7860 C CA . LEU A 1 986 ? 24.910 -18.553 90.016 1.00 22.63 1006 LEU A CA 1
ATOM 7861 C C . LEU A 1 986 ? 23.941 -19.305 90.920 1.00 22.84 1006 LEU A C 1
ATOM 7862 O O . LEU A 1 986 ? 24.151 -19.393 92.128 1.00 22.46 1006 LEU A O 1
ATOM 7867 N N . VAL A 1 987 ? 22.870 -19.834 90.344 1.00 23.40 1007 VAL A N 1
ATOM 7868 C CA . VAL A 1 987 ? 21.908 -20.592 91.133 1.00 25.32 1007 VAL A CA 1
ATOM 7869 C C . VAL A 1 987 ? 22.533 -21.934 91.537 1.00 25.98 1007 VAL A C 1
ATOM 7870 O O . VAL A 1 987 ? 23.053 -22.670 90.698 1.00 24.59 1007 VAL A O 1
ATOM 7874 N N . PRO A 1 988 ? 22.511 -22.255 92.838 1.00 26.63 1008 PRO A N 1
ATOM 7875 C CA . PRO A 1 988 ? 23.086 -23.518 93.305 1.00 27.90 1008 PRO A CA 1
ATOM 7876 C C . PRO A 1 988 ? 22.334 -24.732 92.764 1.00 28.33 1008 PRO A C 1
ATOM 7877 O O . PRO A 1 988 ? 21.101 -24.779 92.803 1.00 27.33 1008 PRO A O 1
ATOM 7881 N N . VAL A 1 989 ? 23.080 -25.701 92.242 1.00 28.72 1009 VAL A N 1
ATOM 7882 C CA . VAL A 1 989 ? 22.472 -26.917 91.723 1.00 31.15 1009 VAL A CA 1
ATOM 7883 C C . VAL A 1 989 ? 22.684 -28.012 92.764 1.00 32.85 1009 VAL A C 1
ATOM 7884 O O . VAL A 1 989 ? 23.614 -28.812 92.666 1.00 31.62 1009 VAL A O 1
ATOM 7888 N N . LYS A 1 990 ? 21.818 -28.017 93.772 1.00 34.64 1010 LYS A N 1
ATOM 7889 C CA . LYS A 1 990 ? 21.885 -28.991 94.853 1.00 37.15 1010 LYS A CA 1
ATOM 7890 C C . LYS A 1 990 ? 20.540 -29.010 95.566 1.00 37.66 1010 LYS A C 1
ATOM 7891 O O . LYS A 1 990 ? 19.700 -28.142 95.327 1.00 38.31 1010 LYS A O 1
ATOM 7897 N N . LYS A 1 991 ? 20.331 -29.995 96.433 1.00 37.64 1011 LYS A N 1
ATOM 7898 C CA . LYS A 1 991 ? 19.067 -30.096 97.153 1.00 37.09 1011 LYS A CA 1
ATOM 7899 C C . LYS A 1 991 ? 18.784 -28.801 97.906 1.00 35.66 1011 LYS A C 1
ATOM 7900 O O . LYS A 1 991 ? 19.610 -28.337 98.693 1.00 34.58 1011 LYS A O 1
ATOM 7906 N N . GLN A 1 992 ? 17.613 -28.223 97.653 1.00 34.07 1012 GLN A N 1
ATOM 7907 C CA . GLN A 1 992 ? 17.205 -26.980 98.296 1.00 34.13 1012 GLN A CA 1
ATOM 7908 C C . GLN A 1 992 ? 15.739 -27.028 98.703 1.00 33.29 1012 GLN A C 1
ATOM 7909 O O . GLN A 1 992 ? 14.940 -27.729 98.088 1.00 32.81 1012 GLN A O 1
ATOM 7915 N N . SER A 1 993 ? 15.393 -26.284 99.747 1.00 32.97 1013 SER A N 1
ATOM 7916 C CA . SER A 1 993 ? 14.015 -26.216 100.214 1.00 34.02 1013 SER A CA 1
ATOM 7917 C C . SER A 1 993 ? 13.628 -24.745 100.305 1.00 32.86 1013 SER A C 1
ATOM 7918 O O . SER A 1 993 ? 14.464 -23.900 100.613 1.00 33.15 1013 SER A O 1
ATOM 7921 N N . PHE A 1 994 ? 12.367 -24.438 100.028 1.00 31.93 1014 PHE A N 1
ATOM 7922 C CA . PHE A 1 994 ? 11.907 -23.058 100.077 1.00 31.72 1014 PHE A CA 1
ATOM 7923 C C . PHE A 1 994 ? 10.394 -22.997 100.169 1.00 32.36 1014 PHE A C 1
ATOM 7924 O O . PHE A 1 994 ? 9.701 -23.917 99.732 1.00 33.14 1014 PHE A O 1
ATOM 7932 N N . GLU A 1 995 ? 9.878 -21.911 100.737 1.00 33.00 1015 GLU A N 1
ATOM 7933 C CA . GLU A 1 995 ? 8.438 -21.758 100.857 1.00 33.70 1015 GLU A CA 1
ATOM 7934 C C . GLU A 1 995 ? 7.915 -20.365 100.537 1.00 33.09 1015 GLU A C 1
ATOM 7935 O O . GLU A 1 995 ? 8.638 -19.364 100.586 1.00 32.27 1015 GLU A O 1
ATOM 7941 N N . PHE A 1 996 ? 6.634 -20.330 100.199 1.00 31.75 1016 PHE A N 1
ATOM 7942 C CA . PHE A 1 996 ? 5.929 -19.108 99.874 1.00 32.39 1016 PHE A CA 1
ATOM 7943 C C . PHE A 1 996 ? 4.513 -19.303 100.385 1.00 32.94 1016 PHE A C 1
ATOM 7944 O O . PHE A 1 996 ? 3.942 -20.388 100.247 1.00 34.29 1016 PHE A O 1
ATOM 7952 N N . THR A 1 997 ? 3.952 -18.264 100.988 1.00 32.59 1017 THR A N 1
ATOM 7953 C CA . THR A 1 997 ? 2.594 -18.338 101.500 1.00 33.68 1017 THR A CA 1
ATOM 7954 C C . THR A 1 997 ? 1.733 -17.338 100.741 1.00 33.66 1017 THR A C 1
ATOM 7955 O O . THR A 1 997 ? 2.111 -16.179 100.576 1.00 33.03 1017 THR A O 1
ATOM 7959 N N . LEU A 1 998 ? 0.579 -17.795 100.273 1.00 33.37 1018 LEU A N 1
ATOM 7960 C CA . LEU A 1 998 ? -0.333 -16.947 99.524 1.00 33.90 1018 LEU A CA 1
ATOM 7961 C C . LEU A 1 998 ? -1.529 -16.610 100.397 1.00 33.16 1018 LEU A C 1
ATOM 7962 O O . LEU A 1 998 ? -2.100 -17.489 101.040 1.00 33.96 1018 LEU A O 1
ATOM 7967 N N . TYR A 1 999 ? -1.900 -15.336 100.424 1.00 31.78 1019 TYR A N 1
ATOM 7968 C CA . TYR A 1 999 ? -3.035 -14.883 101.220 1.00 31.03 1019 TYR A CA 1
ATOM 7969 C C . TYR A 1 999 ? -4.082 -14.268 100.304 1.00 30.90 1019 TYR A C 1
ATOM 7970 O O . TYR A 1 999 ? -3.819 -13.252 99.664 1.00 30.42 1019 TYR A O 1
ATOM 7979 N N . PRO A 1 1000 ? -5.272 -14.881 100.202 1.00 30.64 1020 PRO A N 1
ATOM 7980 C CA . PRO A 1 1000 ? -6.256 -14.247 99.324 1.00 30.59 1020 PRO A CA 1
ATOM 7981 C C . PRO A 1 1000 ? -6.626 -12.927 99.989 1.00 31.31 1020 PRO A C 1
ATOM 7982 O O . PRO A 1 1000 ? -6.553 -12.820 101.214 1.00 30.10 1020 PRO A O 1
ATOM 7986 N N . VAL A 1 1001 ? -7.001 -11.920 99.204 1.00 32.24 1021 VAL A N 1
ATOM 7987 C CA . VAL A 1 1001 ? -7.374 -10.636 99.790 1.00 32.65 1021 VAL A CA 1
ATOM 7988 C C . VAL A 1 1001 ? -8.542 -9.961 99.083 1.00 33.68 1021 VAL A C 1
ATOM 7989 O O . VAL A 1 1001 ? -8.766 -10.150 97.887 1.00 34.43 1021 VAL A O 1
ATOM 7993 N N . LYS A 1 1002 ? -9.294 -9.179 99.846 1.00 34.62 1022 LYS A N 1
ATOM 7994 C CA . LYS A 1 1002 ? -10.426 -8.435 99.315 1.00 36.55 1022 LYS A CA 1
ATOM 7995 C C . LYS A 1 1002 ? -10.365 -7.047 99.941 1.00 36.57 1022 LYS A C 1
ATOM 7996 O O . LYS A 1 1002 ? -10.875 -6.824 101.040 1.00 36.19 1022 LYS A O 1
ATOM 8002 N N . GLU A 1 1003 ? -9.712 -6.125 99.235 1.00 37.08 1023 GLU A N 1
ATOM 8003 C CA . GLU A 1 1003 ? -9.537 -4.750 99.700 1.00 36.78 1023 GLU A CA 1
ATOM 8004 C C . GLU A 1 1003 ? -10.621 -3.784 99.221 1.00 35.95 1023 GLU A C 1
ATOM 8005 O O . GLU A 1 1003 ? -10.623 -2.611 99.602 1.00 36.75 1023 GLU A O 1
ATOM 8011 N N . GLY A 1 1004 ? -11.528 -4.263 98.379 1.00 35.07 1024 GLY A N 1
ATOM 8012 C CA . GLY A 1 1004 ? -12.596 -3.406 97.894 1.00 33.99 1024 GLY A CA 1
ATOM 8013 C C . GLY A 1 1004 ? -12.219 -2.448 96.775 1.00 33.39 1024 GLY A C 1
ATOM 8014 O O . GLY A 1 1004 ? -11.042 -2.255 96.466 1.00 31.10 1024 GLY A O 1
ATOM 8015 N N . HIS A 1 1005 ? -13.238 -1.839 96.177 1.00 33.81 1025 HIS A N 1
ATOM 8016 C CA . HIS A 1 1005 ? -13.053 -0.899 95.078 1.00 35.73 1025 HIS A CA 1
ATOM 8017 C C . HIS A 1 1005 ? -13.035 0.548 95.566 1.00 35.45 1025 HIS A C 1
ATOM 8018 O O . HIS A 1 1005 ? -14.072 1.101 95.930 1.00 34.62 1025 HIS A O 1
ATOM 8025 N N . HIS A 1 1006 ? -11.854 1.155 95.558 1.00 34.76 1026 HIS A N 1
ATOM 8026 C CA . HIS A 1 1006 ? -11.691 2.536 95.999 1.00 35.92 1026 HIS A CA 1
ATOM 8027 C C . HIS A 1 1006 ? -11.799 3.517 94.842 1.00 36.39 1026 HIS A C 1
ATOM 8028 O O . HIS A 1 1006 ? -11.019 3.463 93.893 1.00 37.05 1026 HIS A O 1
ATOM 8035 N N . HIS A 1 1007 ? -12.781 4.406 94.921 1.00 37.12 1027 HIS A N 1
ATOM 8036 C CA . HIS A 1 1007 ? -12.973 5.413 93.894 1.00 37.61 1027 HIS A CA 1
ATOM 8037 C C . HIS A 1 1007 ? -12.219 6.674 94.292 1.00 38.30 1027 HIS A C 1
ATOM 8038 O O . HIS A 1 1007 ? -12.232 7.074 95.457 1.00 36.94 1027 HIS A O 1
ATOM 8045 N N . HIS A 1 1008 ? -11.559 7.291 93.318 1.00 39.68 1028 HIS A N 1
ATOM 8046 C CA . HIS A 1 1008 ? -10.777 8.496 93.561 1.00 42.69 1028 HIS A CA 1
ATOM 8047 C C . HIS A 1 1008 ? -10.288 9.065 92.234 1.00 43.14 1028 HIS A C 1
ATOM 8048 O O . HIS A 1 1008 ? -10.356 8.396 91.205 1.00 44.20 1028 HIS A O 1
ATOM 8055 N N . HIS A 1 1009 ? -9.795 10.297 92.262 1.00 44.07 1029 HIS A N 1
ATOM 8056 C CA . HIS A 1 1009 ? -9.294 10.942 91.052 1.00 45.64 1029 HIS A CA 1
ATOM 8057 C C . HIS A 1 1009 ? -7.971 10.345 90.578 1.00 46.19 1029 HIS A C 1
ATOM 8058 O O . HIS A 1 1009 ? -7.243 9.767 91.413 1.00 47.06 1029 HIS A O 1
ATOM 8065 N N . LEU B 1 3 ? -31.398 -3.539 69.903 1.00 30.99 23 LEU B N 1
ATOM 8066 C CA . LEU B 1 3 ? -30.208 -3.024 70.650 1.00 32.55 23 LEU B CA 1
ATOM 8067 C C . LEU B 1 3 ? -30.559 -2.627 72.081 1.00 33.02 23 LEU B C 1
ATOM 8068 O O . LEU B 1 3 ? -31.433 -1.790 72.307 1.00 33.66 23 LEU B O 1
ATOM 8073 N N . LYS B 1 4 ? -29.870 -3.227 73.046 1.00 33.10 24 LYS B N 1
ATOM 8074 C CA . LYS B 1 4 ? -30.105 -2.922 74.453 1.00 34.09 24 LYS B CA 1
ATOM 8075 C C . LYS B 1 4 ? -29.469 -1.577 74.769 1.00 34.49 24 LYS B C 1
ATOM 8076 O O . LYS B 1 4 ? -29.959 -0.812 75.606 1.00 34.69 24 LYS B O 1
ATOM 8082 N N . GLN B 1 5 ? -28.365 -1.305 74.084 1.00 33.22 25 GLN B N 1
ATOM 8083 C CA . GLN B 1 5 ? -27.621 -0.070 74.265 1.00 32.82 25 GLN B CA 1
ATOM 8084 C C . GLN B 1 5 ? -27.522 0.688 72.946 1.00 29.92 25 GLN B C 1
ATOM 8085 O O . GLN B 1 5 ? -27.418 0.091 71.874 1.00 28.13 25 GLN B O 1
ATOM 8091 N N . PRO B 1 6 ? -27.557 2.021 73.012 1.00 27.59 26 PRO B N 1
ATOM 8092 C CA . PRO B 1 6 ? -27.466 2.843 71.807 1.00 27.12 26 PRO B CA 1
ATOM 8093 C C . PRO B 1 6 ? -26.085 2.692 71.167 1.00 25.96 26 PRO B C 1
ATOM 8094 O O . PRO B 1 6 ? -25.114 2.359 71.842 1.00 23.06 26 PRO B O 1
ATOM 8098 N N . LEU B 1 7 ? -26.004 2.927 69.864 1.00 25.84 27 LEU B N 1
ATOM 8099 C CA . LEU B 1 7 ? -24.725 2.868 69.171 1.00 26.96 27 LEU B CA 1
ATOM 8100 C C . LEU B 1 7 ? -23.921 4.090 69.639 1.00 26.28 27 LEU B C 1
ATOM 8101 O O . LEU B 1 7 ? -24.498 5.080 70.084 1.00 24.99 27 LEU B O 1
ATOM 8106 N N . PRO B 1 8 ? -22.584 4.038 69.553 1.00 25.02 28 PRO B N 1
ATOM 8107 C CA . PRO B 1 8 ? -21.790 5.191 69.997 1.00 24.30 28 PRO B CA 1
ATOM 8108 C C . PRO B 1 8 ? -22.018 6.443 69.158 1.00 21.75 28 PRO B C 1
ATOM 8109 O O . PRO B 1 8 ? -22.507 6.361 68.039 1.00 21.18 28 PRO B O 1
ATOM 8113 N N . GLU B 1 9 ? -21.646 7.594 69.712 1.00 20.80 29 GLU B N 1
ATOM 8114 C CA . GLU B 1 9 ? -21.813 8.888 69.058 1.00 19.80 29 GLU B CA 1
ATOM 8115 C C . GLU B 1 9 ? -21.355 8.972 67.607 1.00 19.52 29 GLU B C 1
ATOM 8116 O O . GLU B 1 9 ? -21.990 9.654 66.796 1.00 19.09 29 GLU B O 1
ATOM 8122 N N . TRP B 1 10 ? -20.256 8.302 67.278 1.00 17.47 30 TRP B N 1
ATOM 8123 C CA . TRP B 1 10 ? -19.750 8.353 65.917 1.00 18.99 30 TRP B CA 1
ATOM 8124 C C . TRP B 1 10 ? -20.611 7.644 64.877 1.00 18.99 30 TRP B C 1
ATOM 8125 O O . TRP B 1 10 ? -20.283 7.646 63.688 1.00 18.08 30 TRP B O 1
ATOM 8136 N N . GLN B 1 11 ? -21.721 7.062 65.320 1.00 20.02 31 GLN B N 1
ATOM 8137 C CA . GLN B 1 11 ? -22.641 6.379 64.409 1.00 20.86 31 GLN B CA 1
ATOM 8138 C C . GLN B 1 11 ? -23.931 7.187 64.236 1.00 21.80 31 GLN B C 1
ATOM 8139 O O . GLN B 1 11 ? -24.891 6.702 63.642 1.00 21.83 31 GLN B O 1
ATOM 8145 N N . SER B 1 12 ? -23.940 8.420 64.744 1.00 20.69 32 SER B N 1
ATOM 8146 C CA . SER B 1 12 ? -25.114 9.292 64.656 1.00 20.56 32 SER B CA 1
ATOM 8147 C C . SER B 1 12 ? -24.844 10.629 63.963 1.00 19.37 32 SER B C 1
ATOM 8148 O O . SER B 1 12 ? -23.888 11.328 64.297 1.00 17.32 32 SER B O 1
ATOM 8151 N N . GLN B 1 13 ? -25.692 10.990 63.006 1.00 17.58 33 GLN B N 1
ATOM 8152 C CA . GLN B 1 13 ? -25.516 12.252 62.299 1.00 20.12 33 GLN B CA 1
ATOM 8153 C C . GLN B 1 13 ? -25.878 13.437 63.176 1.00 20.36 33 GLN B C 1
ATOM 8154 O O . GLN B 1 13 ? -25.693 14.581 62.770 1.00 23.32 33 GLN B O 1
ATOM 8160 N N . TYR B 1 14 ? -26.396 13.172 64.373 1.00 19.74 34 TYR B N 1
ATOM 8161 C CA . TYR B 1 14 ? -26.781 14.249 65.285 1.00 20.89 34 TYR B CA 1
ATOM 8162 C C . TYR B 1 14 ? -25.658 14.625 66.261 1.00 20.80 34 TYR B C 1
ATOM 8163 O O . TYR B 1 14 ? -25.553 15.778 66.677 1.00 19.75 34 TYR B O 1
ATOM 8172 N N . ALA B 1 15 ? -24.833 13.646 66.623 1.00 18.85 35 ALA B N 1
ATOM 8173 C CA . ALA B 1 15 ? -23.730 13.855 67.559 1.00 20.12 35 ALA B CA 1
ATOM 8174 C C . ALA B 1 15 ? -22.552 14.584 66.905 1.00 20.00 35 ALA B C 1
ATOM 8175 O O . ALA B 1 15 ? -21.450 14.040 66.792 1.00 18.77 35 ALA B O 1
ATOM 8177 N N . VAL B 1 16 ? -22.789 15.827 66.499 1.00 19.92 36 VAL B N 1
ATOM 8178 C CA . VAL B 1 16 ? -21.768 16.639 65.844 1.00 19.98 36 VAL B CA 1
ATOM 8179 C C . VAL B 1 16 ? -20.785 17.299 66.808 1.00 19.34 36 VAL B C 1
ATOM 8180 O O . VAL B 1 16 ? -19.655 17.609 66.430 1.00 17.77 36 VAL B O 1
ATOM 8184 N N . GLY B 1 17 ? -21.217 17.523 68.045 1.00 18.73 37 GLY B N 1
ATOM 8185 C CA . GLY B 1 17 ? -20.346 18.150 69.018 1.00 19.66 37 GLY B CA 1
ATOM 8186 C C . GLY B 1 17 ? -20.941 18.184 70.409 1.00 20.40 37 GLY B C 1
ATOM 8187 O O . GLY B 1 17 ? -22.150 18.077 70.581 1.00 18.65 37 GLY B O 1
ATOM 8188 N N . LEU B 1 18 ? -20.084 18.324 71.414 1.00 21.18 38 LEU B N 1
ATOM 8189 C CA . LEU B 1 18 ? -20.552 18.383 72.788 1.00 22.18 38 LEU B CA 1
ATOM 8190 C C . LEU B 1 18 ? -19.641 19.258 73.633 1.00 22.61 38 LEU B C 1
ATOM 8191 O O . LEU B 1 18 ? -18.412 19.114 73.601 1.00 21.20 38 LEU B O 1
ATOM 8196 N N . ASN B 1 19 ? -20.257 20.172 74.377 1.00 23.06 39 ASN B N 1
ATOM 8197 C CA . ASN B 1 19 ? -19.544 21.088 75.264 1.00 23.69 39 ASN B CA 1
ATOM 8198 C C . ASN B 1 19 ? -18.509 21.981 74.582 1.00 23.36 39 ASN B C 1
ATOM 8199 O O . ASN B 1 19 ? -17.599 22.475 75.237 1.00 23.24 39 ASN B O 1
ATOM 8204 N N . LYS B 1 20 ? -18.643 22.191 73.278 1.00 23.66 40 LYS B N 1
ATOM 8205 C CA . LYS B 1 20 ? -17.697 23.030 72.550 1.00 23.20 40 LYS B CA 1
ATOM 8206 C C . LYS B 1 20 ? -18.104 24.499 72.562 1.00 23.35 40 LYS B C 1
ATOM 8207 O O . LYS B 1 20 ? -19.257 24.832 72.839 1.00 24.31 40 LYS B O 1
ATOM 8213 N N . LEU B 1 21 ? -17.147 25.372 72.259 1.00 22.42 41 LEU B N 1
ATOM 8214 C CA . LEU B 1 21 ? -17.403 26.808 72.176 1.00 22.38 41 LEU B CA 1
ATOM 8215 C C . LEU B 1 21 ? -18.253 27.049 70.934 1.00 21.55 41 LEU B C 1
ATOM 8216 O O . LEU B 1 21 ? -18.087 26.361 69.928 1.00 21.20 41 LEU B O 1
ATOM 8221 N N . ALA B 1 22 ? -19.157 28.018 70.998 1.00 20.03 42 ALA B N 1
ATOM 8222 C CA . ALA B 1 22 ? -19.993 28.338 69.847 1.00 21.27 42 ALA B CA 1
ATOM 8223 C C . ALA B 1 22 ? -19.073 28.843 68.734 1.00 20.65 42 ALA B C 1
ATOM 8224 O O . ALA B 1 22 ? -18.050 29.467 69.004 1.00 18.84 42 ALA B O 1
ATOM 8226 N N . PRO B 1 23 ? -19.408 28.559 67.466 1.00 20.84 43 PRO B N 1
ATOM 8227 C CA . PRO B 1 23 ? -18.540 29.036 66.381 1.00 20.97 43 PRO B CA 1
ATOM 8228 C C . PRO B 1 23 ? -18.342 30.547 66.494 1.00 21.32 43 PRO B C 1
ATOM 8229 O O . PRO B 1 23 ? -19.299 31.296 66.694 1.00 20.07 43 PRO B O 1
ATOM 8233 N N . HIS B 1 24 ? -17.096 30.983 66.354 1.00 20.55 44 HIS B N 1
ATOM 8234 C CA . HIS B 1 24 ? -16.749 32.390 66.488 1.00 21.65 44 HIS B CA 1
ATOM 8235 C C . HIS B 1 24 ? -15.529 32.700 65.639 1.00 20.90 44 HIS B C 1
ATOM 8236 O O . HIS B 1 24 ? -14.819 31.797 65.211 1.00 19.64 44 HIS B O 1
ATOM 8243 N N . THR B 1 25 ? -15.277 33.982 65.403 1.00 21.24 45 THR B N 1
ATOM 8244 C CA . THR B 1 25 ? -14.109 34.358 64.631 1.00 23.10 45 THR B CA 1
ATOM 8245 C C . THR B 1 25 ? -12.924 34.189 65.578 1.00 22.02 45 THR B C 1
ATOM 8246 O O . THR B 1 25 ? -13.073 34.306 66.796 1.00 21.51 45 THR B O 1
ATOM 8250 N N . TYR B 1 26 ? -11.754 33.890 65.035 1.00 20.44 46 TYR B N 1
ATOM 8251 C CA . TYR B 1 26 ? -10.591 33.708 65.884 1.00 21.27 46 TYR B CA 1
ATOM 8252 C C . TYR B 1 26 ? -10.349 34.956 66.722 1.00 20.59 46 TYR B C 1
ATOM 8253 O O . TYR B 1 26 ? -10.343 36.070 66.218 1.00 19.08 46 TYR B O 1
ATOM 8262 N N . VAL B 1 27 ? -10.174 34.756 68.020 1.00 21.74 47 VAL B N 1
ATOM 8263 C CA . VAL B 1 27 ? -9.947 35.860 68.941 1.00 22.04 47 VAL B CA 1
ATOM 8264 C C . VAL B 1 27 ? -8.714 35.572 69.790 1.00 22.73 47 VAL B C 1
ATOM 8265 O O . VAL B 1 27 ? -8.756 35.650 71.016 1.00 20.60 47 VAL B O 1
ATOM 8269 N N . TRP B 1 28 ? -7.620 35.227 69.123 1.00 22.09 48 TRP B N 1
ATOM 8270 C CA . TRP B 1 28 ? -6.377 34.921 69.810 1.00 24.08 48 TRP B CA 1
ATOM 8271 C C . TRP B 1 28 ? -5.942 36.155 70.590 1.00 24.62 48 TRP B C 1
ATOM 8272 O O . TRP B 1 28 ? -5.922 37.257 70.050 1.00 25.34 48 TRP B O 1
ATOM 8283 N N . PRO B 1 29 ? -5.598 35.993 71.872 1.00 25.13 49 PRO B N 1
ATOM 8284 C CA . PRO B 1 29 ? -5.168 37.169 72.632 1.00 25.40 49 PRO B CA 1
ATOM 8285 C C . PRO B 1 29 ? -3.706 37.508 72.316 1.00 24.68 49 PRO B C 1
ATOM 8286 O O . PRO B 1 29 ? -2.854 36.623 72.261 1.00 25.18 49 PRO B O 1
ATOM 8290 N N . TYR B 1 30 ? -3.424 38.788 72.099 1.00 24.69 50 TYR B N 1
ATOM 8291 C CA . TYR B 1 30 ? -2.067 39.242 71.787 1.00 25.69 50 TYR B CA 1
ATOM 8292 C C . TYR B 1 30 ? -1.474 40.050 72.939 1.00 26.55 50 TYR B C 1
ATOM 8293 O O . TYR B 1 30 ? -2.177 40.452 73.860 1.00 27.83 50 TYR B O 1
ATOM 8302 N N . ALA B 1 31 ? -0.170 40.278 72.874 1.00 28.45 51 ALA B N 1
ATOM 8303 C CA . ALA B 1 31 ? 0.531 41.074 73.866 1.00 30.43 51 ALA B CA 1
ATOM 8304 C C . ALA B 1 31 ? 1.153 42.214 73.066 1.00 32.15 51 ALA B C 1
ATOM 8305 O O . ALA B 1 31 ? 1.310 43.329 73.557 1.00 32.80 51 ALA B O 1
ATOM 8307 N N . ASP B 1 32 ? 1.485 41.917 71.814 1.00 33.35 52 ASP B N 1
ATOM 8308 C CA . ASP B 1 32 ? 2.085 42.892 70.907 1.00 33.98 52 ASP B CA 1
ATOM 8309 C C . ASP B 1 32 ? 1.184 43.102 69.681 1.00 33.98 52 ASP B C 1
ATOM 8310 O O . ASP B 1 32 ? 1.210 42.311 68.737 1.00 32.73 52 ASP B O 1
ATOM 8315 N N . ALA B 1 33 ? 0.395 44.176 69.705 1.00 33.69 53 ALA B N 1
ATOM 8316 C CA . ALA B 1 33 ? -0.528 44.502 68.619 1.00 33.38 53 ALA B CA 1
ATOM 8317 C C . ALA B 1 33 ? 0.156 44.508 67.260 1.00 33.96 53 ALA B C 1
ATOM 8318 O O . ALA B 1 33 ? -0.489 44.329 66.230 1.00 33.45 53 ALA B O 1
ATOM 8320 N N . SER B 1 34 ? 1.466 44.717 67.265 1.00 35.24 54 SER B N 1
ATOM 8321 C CA . SER B 1 34 ? 2.250 44.748 66.036 1.00 36.15 54 SER B CA 1
ATOM 8322 C C . SER B 1 34 ? 2.161 43.428 65.272 1.00 35.41 54 SER B C 1
ATOM 8323 O O . SER B 1 34 ? 2.376 43.388 64.058 1.00 35.17 54 SER B O 1
ATOM 8326 N N . ASP B 1 35 ? 1.843 42.353 65.985 1.00 34.49 55 ASP B N 1
ATOM 8327 C CA . ASP B 1 35 ? 1.735 41.035 65.368 1.00 34.47 55 ASP B CA 1
ATOM 8328 C C . ASP B 1 35 ? 0.394 40.730 64.688 1.00 33.61 55 ASP B C 1
ATOM 8329 O O . ASP B 1 35 ? 0.267 39.715 64.000 1.00 32.22 55 ASP B O 1
ATOM 8334 N N . ILE B 1 36 ? -0.600 41.591 64.882 1.00 32.48 56 ILE B N 1
ATOM 8335 C CA . ILE B 1 36 ? -1.911 41.372 64.277 1.00 33.21 56 ILE B CA 1
ATOM 8336 C C . ILE B 1 36 ? -1.826 41.306 62.754 1.00 33.61 56 ILE B C 1
ATOM 8337 O O . ILE B 1 36 ? -2.351 40.382 62.134 1.00 34.09 56 ILE B O 1
ATOM 8342 N N . GLY B 1 37 ? -1.154 42.278 62.149 1.00 34.03 57 GLY B N 1
ATOM 8343 C CA . GLY B 1 37 ? -1.035 42.287 60.699 1.00 33.83 57 GLY B CA 1
ATOM 8344 C C . GLY B 1 37 ? -0.059 41.279 60.112 1.00 33.58 57 GLY B C 1
ATOM 8345 O O . GLY B 1 37 ? 0.235 41.325 58.916 1.00 33.53 57 GLY B O 1
ATOM 8346 N N . LYS B 1 38 ? 0.448 40.369 60.938 1.00 32.00 58 LYS B N 1
ATOM 8347 C CA . LYS B 1 38 ? 1.389 39.362 60.459 1.00 30.92 58 LYS B CA 1
ATOM 8348 C C . LYS B 1 38 ? 0.765 37.970 60.388 1.00 29.15 58 LYS B C 1
ATOM 8349 O O . LYS B 1 38 ? 0.283 37.443 61.392 1.00 28.37 58 LYS B O 1
ATOM 8355 N N . PRO B 1 39 ? 0.765 37.354 59.195 1.00 26.65 59 PRO B N 1
ATOM 8356 C CA . PRO B 1 39 ? 0.190 36.012 59.063 1.00 24.81 59 PRO B CA 1
ATOM 8357 C C . PRO B 1 39 ? 0.799 35.083 60.122 1.00 23.37 59 PRO B C 1
ATOM 8358 O O . PRO B 1 39 ? 2.022 35.036 60.281 1.00 23.91 59 PRO B O 1
ATOM 8362 N N . GLY B 1 40 ? -0.052 34.358 60.847 1.00 21.51 60 GLY B N 1
ATOM 8363 C CA . GLY B 1 40 ? 0.427 33.453 61.879 1.00 21.41 60 GLY B CA 1
ATOM 8364 C C . GLY B 1 40 ? 1.045 34.140 63.091 1.00 22.56 60 GLY B C 1
ATOM 8365 O O . GLY B 1 40 ? 1.554 33.473 64.001 1.00 19.87 60 GLY B O 1
ATOM 8366 N N . GLY B 1 41 ? 0.996 35.472 63.108 1.00 22.98 61 GLY B N 1
ATOM 8367 C CA . GLY B 1 41 ? 1.564 36.234 64.206 1.00 23.43 61 GLY B CA 1
ATOM 8368 C C . GLY B 1 41 ? 1.097 35.808 65.585 1.00 22.81 61 GLY B C 1
ATOM 8369 O O . GLY B 1 41 ? 1.877 35.777 66.537 1.00 23.06 61 GLY B O 1
ATOM 8370 N N . TYR B 1 42 ? -0.179 35.470 65.687 1.00 21.67 62 TYR B N 1
ATOM 8371 C CA . TYR B 1 42 ? -0.764 35.046 66.949 1.00 21.99 62 TYR B CA 1
ATOM 8372 C C . TYR B 1 42 ? -0.024 33.891 67.634 1.00 21.63 62 TYR B C 1
ATOM 8373 O O . TYR B 1 42 ? -0.142 33.716 68.845 1.00 20.33 62 TYR B O 1
ATOM 8382 N N . GLU B 1 43 ? 0.742 33.112 66.876 1.00 20.77 63 GLU B N 1
ATOM 8383 C CA . GLU B 1 43 ? 1.476 31.987 67.460 1.00 23.30 63 GLU B CA 1
ATOM 8384 C C . GLU B 1 43 ? 2.657 32.455 68.321 1.00 23.01 63 GLU B C 1
ATOM 8385 O O . GLU B 1 43 ? 3.178 31.688 69.125 1.00 23.12 63 GLU B O 1
ATOM 8391 N N . GLN B 1 44 ? 3.076 33.708 68.156 1.00 24.37 64 GLN B N 1
ATOM 8392 C CA . GLN B 1 44 ? 4.190 34.251 68.938 1.00 24.65 64 GLN B CA 1
ATOM 8393 C C . GLN B 1 44 ? 3.733 34.922 70.229 1.00 25.72 64 GLN B C 1
ATOM 8394 O O . GLN B 1 44 ? 4.548 35.484 70.964 1.00 25.60 64 GLN B O 1
ATOM 8400 N N . SER B 1 45 ? 2.434 34.870 70.499 1.00 24.90 65 SER B N 1
ATOM 8401 C CA . SER B 1 45 ? 1.883 35.480 71.704 1.00 24.37 65 SER B CA 1
ATOM 8402 C C . SER B 1 45 ? 2.165 34.679 72.973 1.00 23.83 65 SER B C 1
ATOM 8403 O O . SER B 1 45 ? 2.158 33.450 72.966 1.00 21.20 65 SER B O 1
ATOM 8406 N N . PRO B 1 46 ? 2.421 35.373 74.089 1.00 24.67 66 PRO B N 1
ATOM 8407 C CA . PRO B 1 46 ? 2.689 34.646 75.332 1.00 23.95 66 PRO B CA 1
ATOM 8408 C C . PRO B 1 46 ? 1.402 33.994 75.851 1.00 24.42 66 PRO B C 1
ATOM 8409 O O . PRO B 1 46 ? 1.423 33.232 76.821 1.00 23.14 66 PRO B O 1
ATOM 8413 N N . TYR B 1 47 ? 0.283 34.305 75.199 1.00 24.20 67 TYR B N 1
ATOM 8414 C CA . TYR B 1 47 ? -1.013 33.747 75.572 1.00 24.62 67 TYR B CA 1
ATOM 8415 C C . TYR B 1 47 ? -1.409 32.604 74.633 1.00 24.37 67 TYR B C 1
ATOM 8416 O O . TYR B 1 47 ? -2.568 32.187 74.597 1.00 24.17 67 TYR B O 1
ATOM 8425 N N . TYR B 1 48 ? -0.428 32.106 73.884 1.00 23.97 68 TYR B N 1
ATOM 8426 C CA . TYR B 1 48 ? -0.604 31.003 72.938 1.00 21.64 68 TYR B CA 1
ATOM 8427 C C . TYR B 1 48 ? 0.467 29.963 73.246 1.00 21.26 68 TYR B C 1
ATOM 8428 O O . TYR B 1 48 ? 1.625 30.312 73.483 1.00 20.41 68 TYR B O 1
ATOM 8445 N N . SER B 1 50 ? 1.506 26.163 71.627 1.00 19.50 70 SER B N 1
ATOM 8446 C CA . SER B 1 50 ? 1.262 25.045 70.726 1.00 21.49 70 SER B CA 1
ATOM 8447 C C . SER B 1 50 ? 1.424 23.708 71.436 1.00 20.37 70 SER B C 1
ATOM 8448 O O . SER B 1 50 ? 2.200 23.586 72.382 1.00 20.36 70 SER B O 1
ATOM 8451 N N . LEU B 1 51 ? 0.673 22.716 70.976 1.00 18.81 71 LEU B N 1
ATOM 8452 C CA . LEU B 1 51 ? 0.756 21.373 71.519 1.00 18.08 71 LEU B CA 1
ATOM 8453 C C . LEU B 1 51 ? 1.144 20.404 70.397 1.00 17.24 71 LEU B C 1
ATOM 8454 O O . LEU B 1 51 ? 1.003 19.194 70.537 1.00 15.86 71 LEU B O 1
ATOM 8459 N N . ASN B 1 52 ? 1.618 20.945 69.279 1.00 15.91 72 ASN B N 1
ATOM 8460 C CA . ASN B 1 52 ? 2.056 20.110 68.162 1.00 17.30 72 ASN B CA 1
ATOM 8461 C C . ASN B 1 52 ? 3.329 19.401 68.612 1.00 18.14 72 ASN B C 1
ATOM 8462 O O . ASN B 1 52 ? 3.901 19.749 69.641 1.00 18.74 72 ASN B O 1
ATOM 8467 N N . GLY B 1 53 ? 3.772 18.418 67.839 1.00 17.91 73 GLY B N 1
ATOM 8468 C CA . GLY B 1 53 ? 4.993 17.718 68.180 1.00 18.63 73 GLY B CA 1
ATOM 8469 C C . GLY B 1 53 ? 4.802 16.228 68.334 1.00 19.65 73 GLY B C 1
ATOM 8470 O O . GLY B 1 53 ? 3.971 15.619 67.659 1.00 18.39 73 GLY B O 1
ATOM 8471 N N . LYS B 1 54 ? 5.576 15.640 69.238 1.00 18.36 74 LYS B N 1
ATOM 8472 C CA . LYS B 1 54 ? 5.510 14.211 69.482 1.00 19.49 74 LYS B CA 1
ATOM 8473 C C . LYS B 1 54 ? 4.437 13.835 70.502 1.00 17.92 74 LYS B C 1
ATOM 8474 O O . LYS B 1 54 ? 4.440 14.315 71.636 1.00 17.28 74 LYS B O 1
ATOM 8480 N N . TRP B 1 55 ? 3.522 12.971 70.080 1.00 15.91 75 TRP B N 1
ATOM 8481 C CA . TRP B 1 55 ? 2.454 12.480 70.943 1.00 16.62 75 TRP B CA 1
ATOM 8482 C C . TRP B 1 55 ? 2.560 10.962 71.008 1.00 15.89 75 TRP B C 1
ATOM 8483 O O . TRP B 1 55 ? 2.985 10.326 70.042 1.00 16.41 75 TRP B O 1
ATOM 8494 N N . LYS B 1 56 ? 2.183 10.385 72.144 1.00 14.67 76 LYS B N 1
ATOM 8495 C CA . LYS B 1 56 ? 2.188 8.938 72.277 1.00 15.26 76 LYS B CA 1
ATOM 8496 C C . LYS B 1 56 ? 1.037 8.495 71.376 1.00 15.71 76 LYS B C 1
ATOM 8497 O O . LYS B 1 56 ? -0.021 9.135 71.355 1.00 13.46 76 LYS B O 1
ATOM 8503 N N . PHE B 1 57 ? 1.233 7.400 70.648 1.00 14.35 77 PHE B N 1
ATOM 8504 C CA . PHE B 1 57 ? 0.225 6.939 69.705 1.00 15.68 77 PHE B CA 1
ATOM 8505 C C . PHE B 1 57 ? -0.002 5.433 69.702 1.00 14.93 77 PHE B C 1
ATOM 8506 O O . PHE B 1 57 ? 0.917 4.654 69.927 1.00 14.86 77 PHE B O 1
ATOM 8514 N N . ASN B 1 58 ? -1.250 5.050 69.454 1.00 16.15 78 ASN B N 1
ATOM 8515 C CA . ASN B 1 58 ? -1.652 3.650 69.360 1.00 17.32 78 ASN B CA 1
ATOM 8516 C C . ASN B 1 58 ? -2.731 3.510 68.291 1.00 16.62 78 ASN B C 1
ATOM 8517 O O . ASN B 1 58 ? -3.714 4.251 68.280 1.00 16.28 78 ASN B O 1
ATOM 8522 N N . TRP B 1 59 ? -2.539 2.549 67.398 1.00 16.79 79 TRP B N 1
ATOM 8523 C CA . TRP B 1 59 ? -3.480 2.315 66.316 1.00 19.45 79 TRP B CA 1
ATOM 8524 C C . TRP B 1 59 ? -4.002 0.891 66.328 1.00 20.11 79 TRP B C 1
ATOM 8525 O O . TRP B 1 59 ? -3.257 -0.054 66.561 1.00 18.83 79 TRP B O 1
ATOM 8536 N N . VAL B 1 60 ? -5.297 0.742 66.079 1.00 21.22 80 VAL B N 1
ATOM 8537 C CA . VAL B 1 60 ? -5.893 -0.584 66.005 1.00 22.19 80 VAL B CA 1
ATOM 8538 C C . VAL B 1 60 ? -7.037 -0.609 65.001 1.00 22.94 80 VAL B C 1
ATOM 8539 O O . VAL B 1 60 ? -7.665 0.424 64.735 1.00 19.82 80 VAL B O 1
ATOM 8543 N N . LYS B 1 61 ? -7.283 -1.777 64.418 1.00 22.01 81 LYS B N 1
ATOM 8544 C CA . LYS B 1 61 ? -8.407 -1.914 63.518 1.00 24.38 81 LYS B CA 1
ATOM 8545 C C . LYS B 1 61 ? -9.348 -2.569 64.508 1.00 24.25 81 LYS B C 1
ATOM 8546 O O . LYS B 1 61 ? -8.932 -3.435 65.266 1.00 26.03 81 LYS B O 1
ATOM 8552 N N . ASN B 1 62 ? -10.593 -2.105 64.536 1.00 23.54 82 ASN B N 1
ATOM 8553 C CA . ASN B 1 62 ? -11.648 -2.589 65.440 1.00 22.09 82 ASN B CA 1
ATOM 8554 C C . ASN B 1 62 ? -11.655 -1.903 66.832 1.00 21.74 82 ASN B C 1
ATOM 8555 O O . ASN B 1 62 ? -10.857 -2.206 67.692 1.00 20.63 82 ASN B O 1
ATOM 8560 N N . PRO B 1 63 ? -12.598 -1.002 67.076 1.00 21.06 83 PRO B N 1
ATOM 8561 C CA . PRO B 1 63 ? -12.758 -0.256 68.331 1.00 21.88 83 PRO B CA 1
ATOM 8562 C C . PRO B 1 63 ? -12.747 -1.157 69.567 1.00 22.28 83 PRO B C 1
ATOM 8563 O O . PRO B 1 63 ? -12.260 -0.755 70.618 1.00 21.23 83 PRO B O 1
ATOM 8567 N N . ASP B 1 64 ? -13.325 -2.353 69.463 1.00 22.18 84 ASP B N 1
ATOM 8568 C CA . ASP B 1 64 ? -13.331 -3.256 70.610 1.00 22.54 84 ASP B CA 1
ATOM 8569 C C . ASP B 1 64 ? -11.912 -3.589 71.051 1.00 22.06 84 ASP B C 1
ATOM 8570 O O . ASP B 1 64 ? -11.697 -3.984 72.193 1.00 20.07 84 ASP B O 1
ATOM 8575 N N . ASN B 1 65 ? -10.948 -3.417 70.148 1.00 22.14 85 ASN B N 1
ATOM 8576 C CA . ASN B 1 65 ? -9.544 -3.722 70.433 1.00 23.84 85 ASN B CA 1
ATOM 8577 C C . ASN B 1 65 ? -8.717 -2.547 70.943 1.00 23.77 85 ASN B C 1
ATOM 8578 O O . ASN B 1 65 ? -7.545 -2.714 71.271 1.00 24.26 85 ASN B O 1
ATOM 8583 N N . ARG B 1 66 ? -9.322 -1.366 71.016 1.00 23.13 86 ARG B N 1
ATOM 8584 C CA . ARG B 1 66 ? -8.610 -0.175 71.464 1.00 24.58 86 ARG B CA 1
ATOM 8585 C C . ARG B 1 66 ? -8.339 -0.148 72.969 1.00 25.67 86 ARG B C 1
ATOM 8586 O O . ARG B 1 66 ? -8.998 -0.850 73.737 1.00 26.05 86 ARG B O 1
ATOM 8594 N N . PRO B 1 67 ? -7.348 0.656 73.405 1.00 25.39 87 PRO B N 1
ATOM 8595 C CA . PRO B 1 67 ? -7.008 0.771 74.829 1.00 26.00 87 PRO B CA 1
ATOM 8596 C C . PRO B 1 67 ? -7.968 1.783 75.441 1.00 25.86 87 PRO B C 1
ATOM 8597 O O . PRO B 1 67 ? -7.698 2.980 75.448 1.00 25.94 87 PRO B O 1
ATOM 8601 N N . LYS B 1 68 ? -9.093 1.287 75.946 1.00 27.47 88 LYS B N 1
ATOM 8602 C CA . LYS B 1 68 ? -10.146 2.125 76.518 1.00 28.41 88 LYS B CA 1
ATOM 8603 C C . LYS B 1 68 ? -9.779 3.176 77.564 1.00 26.80 88 LYS B C 1
ATOM 8604 O O . LYS B 1 68 ? -10.203 4.323 77.458 1.00 26.14 88 LYS B O 1
ATOM 8610 N N . ASP B 1 69 ? -9.001 2.800 78.570 1.00 26.85 89 ASP B N 1
ATOM 8611 C CA . ASP B 1 69 ? -8.653 3.735 79.642 1.00 26.05 89 ASP B CA 1
ATOM 8612 C C . ASP B 1 69 ? -7.427 4.624 79.397 1.00 24.04 89 ASP B C 1
ATOM 8613 O O . ASP B 1 69 ? -7.003 5.364 80.288 1.00 21.57 89 ASP B O 1
ATOM 8618 N N . PHE B 1 70 ? -6.879 4.568 78.190 1.00 21.94 90 PHE B N 1
ATOM 8619 C CA . PHE B 1 70 ? -5.692 5.339 77.843 1.00 21.05 90 PHE B CA 1
ATOM 8620 C C . PHE B 1 70 ? -5.770 6.828 78.202 1.00 21.04 90 PHE B C 1
ATOM 8621 O O . PHE B 1 70 ? -4.747 7.442 78.487 1.00 20.50 90 PHE B O 1
ATOM 8629 N N . TYR B 1 71 ? -6.972 7.403 78.195 1.00 19.77 91 TYR B N 1
ATOM 8630 C CA . TYR B 1 71 ? -7.143 8.823 78.515 1.00 20.83 91 TYR B CA 1
ATOM 8631 C C . TYR B 1 71 ? -6.886 9.157 79.992 1.00 21.22 91 TYR B C 1
ATOM 8632 O O . TYR B 1 71 ? -6.660 10.319 80.337 1.00 20.05 91 TYR B O 1
ATOM 8641 N N . GLN B 1 72 ? -6.936 8.152 80.863 1.00 21.60 92 GLN B N 1
ATOM 8642 C CA . GLN B 1 72 ? -6.689 8.375 82.293 1.00 23.93 92 GLN B CA 1
ATOM 8643 C C . GLN B 1 72 ? -5.198 8.608 82.518 1.00 23.10 92 GLN B C 1
ATOM 8644 O O . GLN B 1 72 ? -4.367 7.810 82.092 1.00 20.30 92 GLN B O 1
ATOM 8650 N N . PRO B 1 73 ? -4.840 9.706 83.198 1.00 24.17 93 PRO B N 1
ATOM 8651 C CA . PRO B 1 73 ? -3.431 10.020 83.458 1.00 25.88 93 PRO B CA 1
ATOM 8652 C C . PRO B 1 73 ? -2.603 8.875 84.051 1.00 26.58 93 PRO B C 1
ATOM 8653 O O . PRO B 1 73 ? -1.417 8.732 83.747 1.00 26.48 93 PRO B O 1
ATOM 8657 N N . SER B 1 74 ? -3.223 8.050 84.884 1.00 26.48 94 SER B N 1
ATOM 8658 C CA . SER B 1 74 ? -2.500 6.941 85.494 1.00 27.63 94 SER B CA 1
ATOM 8659 C C . SER B 1 74 ? -2.219 5.812 84.493 1.00 27.31 94 SER B C 1
ATOM 8660 O O . SER B 1 74 ? -1.387 4.940 84.752 1.00 26.56 94 SER B O 1
ATOM 8663 N N . TYR B 1 75 ? -2.910 5.826 83.355 1.00 25.01 95 TYR B N 1
ATOM 8664 C CA . TYR B 1 75 ? -2.699 4.797 82.337 1.00 24.35 95 TYR B CA 1
ATOM 8665 C C . TYR B 1 75 ? -1.275 4.924 81.791 1.00 21.22 95 TYR B C 1
ATOM 8666 O O . TYR B 1 75 ? -0.815 6.023 81.493 1.00 21.77 95 TYR B O 1
ATOM 8675 N N . TYR B 1 76 ? -0.587 3.797 81.655 1.00 17.81 96 TYR B N 1
ATOM 8676 C CA . TYR B 1 76 ? 0.795 3.783 81.182 1.00 17.96 96 TYR B CA 1
ATOM 8677 C C . TYR B 1 76 ? 0.986 3.713 79.660 1.00 17.77 96 TYR B C 1
ATOM 8678 O O . TYR B 1 76 ? 0.599 2.732 79.027 1.00 17.52 96 TYR B O 1
ATOM 8687 N N . THR B 1 77 ? 1.602 4.737 79.079 1.00 17.05 97 THR B N 1
ATOM 8688 C CA . THR B 1 77 ? 1.845 4.745 77.635 1.00 19.11 97 THR B CA 1
ATOM 8689 C C . THR B 1 77 ? 3.328 4.648 77.264 1.00 19.42 97 THR B C 1
ATOM 8690 O O . THR B 1 77 ? 3.690 4.760 76.090 1.00 19.06 97 THR B O 1
ATOM 8694 N N . GLY B 1 78 ? 4.179 4.434 78.262 1.00 18.86 98 GLY B N 1
ATOM 8695 C CA . GLY B 1 78 ? 5.605 4.336 78.002 1.00 19.06 98 GLY B CA 1
ATOM 8696 C C . GLY B 1 78 ? 5.986 3.312 76.945 1.00 18.37 98 GLY B C 1
ATOM 8697 O O . GLY B 1 78 ? 7.021 3.451 76.295 1.00 17.91 98 GLY B O 1
ATOM 8698 N N . GLY B 1 79 ? 5.152 2.290 76.768 1.00 17.01 99 GLY B N 1
ATOM 8699 C CA . GLY B 1 79 ? 5.435 1.257 75.788 1.00 17.00 99 GLY B CA 1
ATOM 8700 C C . GLY B 1 79 ? 4.927 1.583 74.393 1.00 18.20 99 GLY B C 1
ATOM 8701 O O . GLY B 1 79 ? 5.131 0.812 73.453 1.00 16.80 99 GLY B O 1
ATOM 8702 N N . TRP B 1 80 ? 4.266 2.729 74.262 1.00 16.00 100 TRP B N 1
ATOM 8703 C CA . TRP B 1 80 ? 3.722 3.176 72.984 1.00 17.75 100 TRP B CA 1
ATOM 8704 C C . TRP B 1 80 ? 4.770 3.919 72.168 1.00 18.63 100 TRP B C 1
ATOM 8705 O O . TRP B 1 80 ? 5.761 4.416 72.709 1.00 18.05 100 TRP B O 1
ATOM 8716 N N . ALA B 1 81 ? 4.539 4.006 70.863 1.00 18.20 101 ALA B N 1
ATOM 8717 C CA . ALA B 1 81 ? 5.441 4.733 69.984 1.00 19.14 101 ALA B CA 1
ATOM 8718 C C . ALA B 1 81 ? 5.008 6.194 69.990 1.00 18.72 101 ALA B C 1
ATOM 8719 O O . ALA B 1 81 ? 4.063 6.571 70.694 1.00 17.98 101 ALA B O 1
ATOM 8721 N N . ASP B 1 82 ? 5.700 7.013 69.205 1.00 18.99 102 ASP B N 1
ATOM 8722 C CA . ASP B 1 82 ? 5.367 8.424 69.091 1.00 20.76 102 ASP B CA 1
ATOM 8723 C C . ASP B 1 82 ? 4.917 8.692 67.659 1.00 19.30 102 ASP B C 1
ATOM 8724 O O . ASP B 1 82 ? 5.302 7.975 66.741 1.00 17.26 102 ASP B O 1
ATOM 8729 N N . ILE B 1 83 ? 4.105 9.728 67.478 1.00 17.68 103 ILE B N 1
ATOM 8730 C CA . ILE B 1 83 ? 3.643 10.122 66.152 1.00 15.44 103 ILE B CA 1
ATOM 8731 C C . ILE B 1 83 ? 3.725 11.646 66.096 1.00 15.41 103 ILE B C 1
ATOM 8732 O O . ILE B 1 83 ? 3.645 12.317 67.125 1.00 12.06 103 ILE B O 1
ATOM 8737 N N . ASN B 1 84 ? 3.906 12.193 64.904 1.00 14.90 104 ASN B N 1
ATOM 8738 C CA . ASN B 1 84 ? 3.974 13.645 64.763 1.00 17.45 104 ASN B CA 1
ATOM 8739 C C . ASN B 1 84 ? 2.577 14.223 64.650 1.00 17.48 104 ASN B C 1
ATOM 8740 O O . ASN B 1 84 ? 1.729 13.684 63.940 1.00 17.27 104 ASN B O 1
ATOM 8745 N N . VAL B 1 85 ? 2.353 15.323 65.356 1.00 16.09 105 VAL B N 1
ATOM 8746 C CA . VAL B 1 85 ? 1.086 16.034 65.326 1.00 16.20 105 VAL B CA 1
ATOM 8747 C C . VAL B 1 85 ? 1.421 17.465 64.892 1.00 18.05 105 VAL B C 1
ATOM 8748 O O . VAL B 1 85 ? 2.285 18.109 65.483 1.00 16.16 105 VAL B O 1
ATOM 8752 N N . PRO B 1 86 ? 0.746 17.977 63.850 1.00 19.04 106 PRO B N 1
ATOM 8753 C CA . PRO B 1 86 ? -0.303 17.340 63.049 1.00 19.03 106 PRO B CA 1
ATOM 8754 C C . PRO B 1 86 ? 0.247 16.469 61.919 1.00 18.19 106 PRO B C 1
ATOM 8755 O O . PRO B 1 86 ? 1.449 16.466 61.654 1.00 18.28 106 PRO B O 1
ATOM 8759 N N . GLY B 1 87 ? -0.643 15.736 61.256 1.00 18.58 107 GLY B N 1
ATOM 8760 C CA . GLY B 1 87 ? -0.241 14.875 60.156 1.00 17.15 107 GLY B CA 1
ATOM 8761 C C . GLY B 1 87 ? -1.054 13.590 60.107 1.00 17.84 107 GLY B C 1
ATOM 8762 O O . GLY B 1 87 ? -1.073 12.842 61.085 1.00 16.90 107 GLY B O 1
ATOM 8763 N N . ASN B 1 88 ? -1.725 13.325 58.984 1.00 13.82 108 ASN B N 1
ATOM 8764 C CA . ASN B 1 88 ? -2.525 12.106 58.860 1.00 14.51 108 ASN B CA 1
ATOM 8765 C C . ASN B 1 88 ? -1.667 10.881 59.175 1.00 13.25 108 ASN B C 1
ATOM 8766 O O . ASN B 1 88 ? -0.510 10.791 58.741 1.00 9.75 108 ASN B O 1
ATOM 8771 N N . TRP B 1 89 ? -2.218 9.932 59.928 1.00 12.50 109 TRP B N 1
ATOM 8772 C CA . TRP B 1 89 ? -1.418 8.774 60.297 1.00 13.65 109 TRP B CA 1
ATOM 8773 C C . TRP B 1 89 ? -0.992 7.852 59.166 1.00 14.03 109 TRP B C 1
ATOM 8774 O O . TRP B 1 89 ? 0.002 7.145 59.306 1.00 11.47 109 TRP B O 1
ATOM 8785 N N . GLU B 1 90 ? -1.718 7.868 58.044 1.00 14.37 110 GLU B N 1
ATOM 8786 C CA . GLU B 1 90 ? -1.369 7.024 56.899 1.00 15.04 110 GLU B CA 1
ATOM 8787 C C . GLU B 1 90 ? -0.029 7.431 56.290 1.00 14.83 110 GLU B C 1
ATOM 8788 O O . GLU B 1 90 ? 0.620 6.629 55.624 1.00 16.24 110 GLU B O 1
ATOM 8794 N N . ARG B 1 91 ? 0.382 8.675 56.512 1.00 15.88 111 ARG B N 1
ATOM 8795 C CA . ARG B 1 91 ? 1.655 9.157 55.988 1.00 15.84 111 ARG B CA 1
ATOM 8796 C C . ARG B 1 91 ? 2.746 9.042 57.043 1.00 17.01 111 ARG B C 1
ATOM 8797 O O . ARG B 1 91 ? 3.823 9.620 56.900 1.00 16.22 111 ARG B O 1
ATOM 8805 N N . GLN B 1 92 ? 2.455 8.284 58.099 1.00 17.67 112 GLN B N 1
ATOM 8806 C CA . GLN B 1 92 ? 3.403 8.055 59.184 1.00 18.33 112 GLN B CA 1
ATOM 8807 C C . GLN B 1 92 ? 3.478 6.569 59.527 1.00 17.10 112 GLN B C 1
ATOM 8808 O O . GLN B 1 92 ? 3.719 6.197 60.677 1.00 16.17 112 GLN B O 1
ATOM 8814 N N . GLY B 1 93 ? 3.255 5.738 58.508 1.00 17.21 113 GLY B N 1
ATOM 8815 C CA . GLY B 1 93 ? 3.340 4.289 58.646 1.00 16.97 113 GLY B CA 1
ATOM 8816 C C . GLY B 1 93 ? 2.186 3.517 59.274 1.00 18.21 113 GLY B C 1
ATOM 8817 O O . GLY B 1 93 ? 2.370 2.371 59.690 1.00 19.12 113 GLY B O 1
ATOM 8818 N N . TYR B 1 94 ? 1.006 4.120 59.343 1.00 17.03 114 TYR B N 1
ATOM 8819 C CA . TYR B 1 94 ? -0.151 3.449 59.934 1.00 19.57 114 TYR B CA 1
ATOM 8820 C C . TYR B 1 94 ? -1.348 3.330 58.985 1.00 19.07 114 TYR B C 1
ATOM 8821 O O . TYR B 1 94 ? -1.621 4.234 58.204 1.00 18.66 114 TYR B O 1
ATOM 8830 N N . GLY B 1 95 ? -2.066 2.216 59.078 1.00 18.41 115 GLY B N 1
ATOM 8831 C CA . GLY B 1 95 ? -3.238 2.006 58.249 1.00 17.89 115 GLY B CA 1
ATOM 8832 C C . GLY B 1 95 ? -2.998 1.922 56.750 1.00 18.99 115 GLY B C 1
ATOM 8833 O O . GLY B 1 95 ? -1.983 1.388 56.289 1.00 16.81 115 GLY B O 1
ATOM 8834 N N . THR B 1 96 ? -3.946 2.460 55.988 1.00 17.42 116 THR B N 1
ATOM 8835 C CA . THR B 1 96 ? -3.864 2.440 54.532 1.00 18.83 116 THR B CA 1
ATOM 8836 C C . THR B 1 96 ? -4.485 3.688 53.911 1.00 17.33 116 THR B C 1
ATOM 8837 O O . THR B 1 96 ? -5.663 3.961 54.112 1.00 15.74 116 THR B O 1
ATOM 8841 N N . ALA B 1 97 ? -3.681 4.443 53.169 1.00 16.58 117 ALA B N 1
ATOM 8842 C CA . ALA B 1 97 ? -4.172 5.632 52.486 1.00 18.47 117 ALA B CA 1
ATOM 8843 C C . ALA B 1 97 ? -5.047 5.124 51.330 1.00 17.33 117 ALA B C 1
ATOM 8844 O O . ALA B 1 97 ? -4.661 4.211 50.603 1.00 15.39 117 ALA B O 1
ATOM 8846 N N . ILE B 1 98 ? -6.229 5.701 51.174 1.00 16.17 118 ILE B N 1
ATOM 8847 C CA . ILE B 1 98 ? -7.134 5.265 50.120 1.00 15.74 118 ILE B CA 1
ATOM 8848 C C . ILE B 1 98 ? -7.645 6.423 49.273 1.00 14.36 118 ILE B C 1
ATOM 8849 O O . ILE B 1 98 ? -8.019 7.471 49.805 1.00 12.30 118 ILE B O 1
ATOM 8854 N N . TYR B 1 99 ? -7.647 6.236 47.955 1.00 12.63 119 TYR B N 1
ATOM 8855 C CA . TYR B 1 99 ? -8.168 7.252 47.061 1.00 14.35 119 TYR B CA 1
ATOM 8856 C C . TYR B 1 99 ? -9.323 6.744 46.201 1.00 15.18 119 TYR B C 1
ATOM 8857 O O . TYR B 1 99 ? -9.153 5.845 45.376 1.00 13.36 119 TYR B O 1
ATOM 8866 N N . VAL B 1 100 ? -10.499 7.321 46.420 1.00 14.92 120 VAL B N 1
ATOM 8867 C CA . VAL B 1 100 ? -11.693 7.006 45.646 1.00 16.03 120 VAL B CA 1
ATOM 8868 C C . VAL B 1 100 ? -12.293 8.361 45.315 1.00 17.21 120 VAL B C 1
ATOM 8869 O O . VAL B 1 100 ? -11.990 9.358 45.979 1.00 14.65 120 VAL B O 1
ATOM 8873 N N . ASN B 1 101 ? -13.143 8.401 44.297 1.00 16.77 121 ASN B N 1
ATOM 8874 C CA . ASN B 1 101 ? -13.733 9.654 43.864 1.00 17.02 121 ASN B CA 1
ATOM 8875 C C . ASN B 1 101 ? -15.155 9.915 44.343 1.00 18.28 121 ASN B C 1
ATOM 8876 O O . ASN B 1 101 ? -15.349 10.531 45.388 1.00 19.43 121 ASN B O 1
ATOM 8881 N N . GLU B 1 102 ? -16.143 9.445 43.589 1.00 20.51 122 GLU B N 1
ATOM 8882 C CA . GLU B 1 102 ? -17.548 9.688 43.919 1.00 22.06 122 GLU B CA 1
ATOM 8883 C C . GLU B 1 102 ? -18.160 8.669 44.864 1.00 21.85 122 GLU B C 1
ATOM 8884 O O . GLU B 1 102 ? -19.373 8.640 45.035 1.00 24.12 122 GLU B O 1
ATOM 8890 N N . THR B 1 103 ? -17.334 7.836 45.481 1.00 20.65 123 THR B N 1
ATOM 8891 C CA . THR B 1 103 ? -17.847 6.820 46.390 1.00 21.20 123 THR B CA 1
ATOM 8892 C C . THR B 1 103 ? -17.232 6.902 47.780 1.00 22.00 123 THR B C 1
ATOM 8893 O O . THR B 1 103 ? -16.258 7.625 48.002 1.00 22.11 123 THR B O 1
ATOM 8897 N N . TYR B 1 104 ? -17.822 6.160 48.710 1.00 20.14 124 TYR B N 1
ATOM 8898 C CA . TYR B 1 104 ? -17.337 6.089 50.080 1.00 18.88 124 TYR B CA 1
ATOM 8899 C C . TYR B 1 104 ? -16.437 4.863 50.110 1.00 18.26 124 TYR B C 1
ATOM 8900 O O . TYR B 1 104 ? -16.861 3.772 49.718 1.00 15.20 124 TYR B O 1
ATOM 8909 N N . GLU B 1 105 ? -15.200 5.036 50.569 1.00 16.61 125 GLU B N 1
ATOM 8910 C CA . GLU B 1 105 ? -14.264 3.924 50.604 1.00 16.37 125 GLU B CA 1
ATOM 8911 C C . GLU B 1 105 ? -14.732 2.780 51.509 1.00 18.22 125 GLU B C 1
ATOM 8912 O O . GLU B 1 105 ? -14.397 1.620 51.270 1.00 17.89 125 GLU B O 1
ATOM 8918 N N . PHE B 1 106 ? -15.515 3.097 52.536 1.00 18.29 126 PHE B N 1
ATOM 8919 C CA . PHE B 1 106 ? -16.016 2.068 53.444 1.00 19.72 126 PHE B CA 1
ATOM 8920 C C . PHE B 1 106 ? -17.203 1.296 52.861 1.00 20.61 126 PHE B C 1
ATOM 8921 O O . PHE B 1 106 ? -17.636 0.283 53.421 1.00 17.15 126 PHE B O 1
ATOM 8929 N N . ASP B 1 107 ? -17.729 1.788 51.744 1.00 19.80 127 ASP B N 1
ATOM 8930 C CA . ASP B 1 107 ? -18.833 1.138 51.055 1.00 21.79 127 ASP B CA 1
ATOM 8931 C C . ASP B 1 107 ? -18.171 0.171 50.067 1.00 21.92 127 ASP B C 1
ATOM 8932 O O . ASP B 1 107 ? -18.137 0.420 48.860 1.00 19.58 127 ASP B O 1
ATOM 8937 N N . ASP B 1 108 ? -17.634 -0.925 50.596 1.00 21.61 128 ASP B N 1
ATOM 8938 C CA . ASP B 1 108 ? -16.935 -1.907 49.780 1.00 22.05 128 ASP B CA 1
ATOM 8939 C C . ASP B 1 108 ? -16.943 -3.263 50.459 1.00 22.58 128 ASP B C 1
ATOM 8940 O O . ASP B 1 108 ? -16.958 -3.344 51.686 1.00 21.73 128 ASP B O 1
ATOM 8945 N N . LYS B 1 109 ? -16.915 -4.325 49.660 1.00 22.74 129 LYS B N 1
ATOM 8946 C CA . LYS B 1 109 ? -16.924 -5.677 50.200 1.00 24.36 129 LYS B CA 1
ATOM 8947 C C . LYS B 1 109 ? -15.699 -5.945 51.075 1.00 23.57 129 LYS B C 1
ATOM 8948 O O . LYS B 1 109 ? -15.737 -6.788 51.967 1.00 22.26 129 LYS B O 1
ATOM 8962 N N . PHE B 1 111 ? -14.579 -4.241 53.375 1.00 22.18 131 PHE B N 1
ATOM 8963 C CA . PHE B 1 111 ? -14.865 -3.878 54.753 1.00 23.76 131 PHE B CA 1
ATOM 8964 C C . PHE B 1 111 ? -16.189 -4.470 55.221 1.00 23.72 131 PHE B C 1
ATOM 8965 O O . PHE B 1 111 ? -16.699 -4.114 56.281 1.00 22.61 131 PHE B O 1
ATOM 8973 N N . ASN B 1 112 ? -16.738 -5.379 54.417 1.00 24.06 132 ASN B N 1
ATOM 8974 C CA . ASN B 1 112 ? -17.988 -6.053 54.746 1.00 24.97 132 ASN B CA 1
ATOM 8975 C C . ASN B 1 112 ? -19.096 -5.048 55.037 1.00 24.00 132 ASN B C 1
ATOM 8976 O O . ASN B 1 112 ? -19.898 -5.251 55.945 1.00 23.89 132 ASN B O 1
ATOM 8981 N N . PHE B 1 113 ? -19.159 -3.971 54.265 1.00 24.01 133 PHE B N 1
ATOM 8982 C CA . PHE B 1 113 ? -20.167 -2.952 54.524 1.00 23.12 133 PHE B CA 1
ATOM 8983 C C . PHE B 1 113 ? -20.717 -2.303 53.263 1.00 23.32 133 PHE B C 1
ATOM 8984 O O . PHE B 1 113 ? -20.036 -2.219 52.245 1.00 21.99 133 PHE B O 1
ATOM 8992 N N . LYS B 1 114 ? -21.958 -1.841 53.354 1.00 23.50 134 LYS B N 1
ATOM 8993 C CA . LYS B 1 114 ? -22.641 -1.181 52.248 1.00 25.28 134 LYS B CA 1
ATOM 8994 C C . LYS B 1 114 ? -23.163 0.139 52.802 1.00 24.29 134 LYS B C 1
ATOM 8995 O O . LYS B 1 114 ? -23.715 0.174 53.903 1.00 23.37 134 LYS B O 1
ATOM 9001 N N . LYS B 1 115 ? -22.985 1.225 52.055 1.00 24.54 135 LYS B N 1
ATOM 9002 C CA . LYS B 1 115 ? -23.434 2.523 52.536 1.00 25.12 135 LYS B CA 1
ATOM 9003 C C . LYS B 1 115 ? -24.853 2.467 53.077 1.00 25.81 135 LYS B C 1
ATOM 9004 O O . LYS B 1 115 ? -25.716 1.783 52.528 1.00 24.36 135 LYS B O 1
ATOM 9010 N N . ASN B 1 116 ? -25.078 3.177 54.177 1.00 25.57 136 ASN B N 1
ATOM 9011 C CA . ASN B 1 116 ? -26.379 3.204 54.824 1.00 25.69 136 ASN B CA 1
ATOM 9012 C C . ASN B 1 116 ? -26.368 4.280 55.904 1.00 24.02 136 ASN B C 1
ATOM 9013 O O . ASN B 1 116 ? -26.329 3.981 57.101 1.00 22.30 136 ASN B O 1
ATOM 9018 N N . PRO B 1 117 ? -26.409 5.559 55.483 1.00 23.73 137 PRO B N 1
ATOM 9019 C CA . PRO B 1 117 ? -26.400 6.711 56.383 1.00 22.70 137 PRO B CA 1
ATOM 9020 C C . PRO B 1 117 ? -27.306 6.466 57.584 1.00 21.67 137 PRO B C 1
ATOM 9021 O O . PRO B 1 117 ? -28.410 5.944 57.427 1.00 20.07 137 PRO B O 1
ATOM 9025 N N . PRO B 1 118 ? -26.832 6.801 58.798 1.00 20.99 138 PRO B N 1
ATOM 9026 C CA . PRO B 1 118 ? -25.557 7.468 59.115 1.00 20.64 138 PRO B CA 1
ATOM 9027 C C . PRO B 1 118 ? -24.455 6.489 59.556 1.00 20.09 138 PRO B C 1
ATOM 9028 O O . PRO B 1 118 ? -23.390 6.913 60.010 1.00 19.13 138 PRO B O 1
ATOM 9032 N N . LEU B 1 119 ? -24.725 5.198 59.421 1.00 18.49 139 LEU B N 1
ATOM 9033 C CA . LEU B 1 119 ? -23.799 4.155 59.847 1.00 18.86 139 LEU B CA 1
ATOM 9034 C C . LEU B 1 119 ? -22.554 3.972 59.004 1.00 15.69 139 LEU B C 1
ATOM 9035 O O . LEU B 1 119 ? -22.584 4.131 57.790 1.00 15.15 139 LEU B O 1
ATOM 9040 N N . VAL B 1 120 ? -21.467 3.619 59.680 1.00 15.60 140 VAL B N 1
ATOM 9041 C CA . VAL B 1 120 ? -20.182 3.339 59.051 1.00 14.73 140 VAL B CA 1
ATOM 9042 C C . VAL B 1 120 ? -19.771 1.987 59.648 1.00 15.35 140 VAL B C 1
ATOM 9043 O O . VAL B 1 120 ? -20.357 1.553 60.640 1.00 13.32 140 VAL B O 1
ATOM 9047 N N . PRO B 1 121 ? -18.786 1.291 59.047 1.00 14.84 141 PRO B N 1
ATOM 9048 C CA . PRO B 1 121 ? -18.370 -0.010 59.592 1.00 16.03 141 PRO B CA 1
ATOM 9049 C C . PRO B 1 121 ? -17.948 0.063 61.066 1.00 17.57 141 PRO B C 1
ATOM 9050 O O . PRO B 1 121 ? -17.493 1.106 61.530 1.00 16.38 141 PRO B O 1
ATOM 9054 N N . PHE B 1 122 ? -18.103 -1.038 61.798 1.00 18.55 142 PHE B N 1
ATOM 9055 C CA . PHE B 1 122 ? -17.695 -1.065 63.204 1.00 20.74 142 PHE B CA 1
ATOM 9056 C C . PHE B 1 122 ? -16.366 -1.800 63.364 1.00 21.10 142 PHE B C 1
ATOM 9057 O O . PHE B 1 122 ? -15.352 -1.200 63.715 1.00 21.36 142 PHE B O 1
ATOM 9065 N N . ALA B 1 123 ? -16.391 -3.103 63.098 1.00 20.94 143 ALA B N 1
ATOM 9066 C CA . ALA B 1 123 ? -15.220 -3.962 63.230 1.00 21.37 143 ALA B CA 1
ATOM 9067 C C . ALA B 1 123 ? -14.073 -3.583 62.302 1.00 20.66 143 ALA B C 1
ATOM 9068 O O . ALA B 1 123 ? -12.919 -3.894 62.585 1.00 19.24 143 ALA B O 1
ATOM 9070 N N . GLU B 1 124 ? -14.388 -2.925 61.192 1.00 21.61 144 GLU B N 1
ATOM 9071 C CA . GLU B 1 124 ? -13.357 -2.530 60.243 1.00 20.89 144 GLU B CA 1
ATOM 9072 C C . GLU B 1 124 ? -12.886 -1.089 60.460 1.00 18.68 144 GLU B C 1
ATOM 9073 O O . GLU B 1 124 ? -11.922 -0.649 59.833 1.00 17.76 144 GLU B O 1
ATOM 9079 N N . ASN B 1 125 ? -13.562 -0.356 61.342 1.00 17.03 145 ASN B N 1
ATOM 9080 C CA . ASN B 1 125 ? -13.190 1.032 61.624 1.00 16.39 145 ASN B CA 1
ATOM 9081 C C . ASN B 1 125 ? -11.830 1.056 62.336 1.00 16.79 145 ASN B C 1
ATOM 9082 O O . ASN B 1 125 ? -11.452 0.096 63.010 1.00 16.57 145 ASN B O 1
ATOM 9087 N N . GLU B 1 126 ? -11.094 2.148 62.165 1.00 16.32 146 GLU B N 1
ATOM 9088 C CA . GLU B 1 126 ? -9.783 2.298 62.789 1.00 17.14 146 GLU B CA 1
ATOM 9089 C C . GLU B 1 126 ? -9.816 3.316 63.920 1.00 17.42 146 GLU B C 1
ATOM 9090 O O . GLU B 1 126 ? -10.501 4.345 63.840 1.00 15.40 146 GLU B O 1
ATOM 9096 N N . VAL B 1 127 ? -9.054 3.029 64.966 1.00 14.36 147 VAL B N 1
ATOM 9097 C CA . VAL B 1 127 ? -8.985 3.913 66.119 1.00 14.79 147 VAL B CA 1
ATOM 9098 C C . VAL B 1 127 ? -7.547 4.350 66.389 1.00 15.60 147 VAL B C 1
ATOM 9099 O O . VAL B 1 127 ? -6.669 3.525 66.647 1.00 14.23 147 VAL B O 1
ATOM 9103 N N . GLY B 1 128 ? -7.322 5.657 66.301 1.00 16.45 148 GLY B N 1
ATOM 9104 C CA . GLY B 1 128 ? -6.012 6.220 66.568 1.00 16.76 148 GLY B CA 1
ATOM 9105 C C . GLY B 1 128 ? -6.044 6.896 67.930 1.00 15.73 148 GLY B C 1
ATOM 9106 O O . GLY B 1 128 ? -6.700 7.923 68.114 1.00 15.44 148 GLY B O 1
ATOM 9107 N N . SER B 1 129 ? -5.341 6.310 68.892 1.00 15.65 149 SER B N 1
ATOM 9108 C CA . SER B 1 129 ? -5.296 6.853 70.244 1.00 14.94 149 SER B CA 1
ATOM 9109 C C . SER B 1 129 ? -4.078 7.769 70.481 1.00 14.93 149 SER B C 1
ATOM 9110 O O . SER B 1 129 ? -2.936 7.310 70.537 1.00 13.85 149 SER B O 1
ATOM 9113 N N . TYR B 1 130 ? -4.344 9.066 70.616 1.00 15.21 150 TYR B N 1
ATOM 9114 C CA . TYR B 1 130 ? -3.307 10.081 70.838 1.00 15.22 150 TYR B CA 1
ATOM 9115 C C . TYR B 1 130 ? -3.285 10.582 72.289 1.00 16.90 150 TYR B C 1
ATOM 9116 O O . TYR B 1 130 ? -4.335 10.821 72.887 1.00 14.07 150 TYR B O 1
ATOM 9125 N N . ARG B 1 131 ? -2.087 10.771 72.836 1.00 17.16 151 ARG B N 1
ATOM 9126 C CA . ARG B 1 131 ? -1.957 11.302 74.186 1.00 20.16 151 ARG B CA 1
ATOM 9127 C C . ARG B 1 131 ? -0.589 11.918 74.443 1.00 20.23 151 ARG B C 1
ATOM 9128 O O . ARG B 1 131 ? 0.440 11.372 74.043 1.00 19.39 151 ARG B O 1
ATOM 9136 N N . ARG B 1 132 ? -0.588 13.074 75.097 1.00 19.37 152 ARG B N 1
ATOM 9137 C CA . ARG B 1 132 ? 0.656 13.746 75.439 1.00 20.58 152 ARG B CA 1
ATOM 9138 C C . ARG B 1 132 ? 0.504 14.530 76.733 1.00 20.32 152 ARG B C 1
ATOM 9139 O O . ARG B 1 132 ? -0.605 14.851 77.165 1.00 18.56 152 ARG B O 1
ATOM 9147 N N . THR B 1 133 ? 1.645 14.824 77.336 1.00 20.73 153 THR B N 1
ATOM 9148 C CA . THR B 1 133 ? 1.737 15.557 78.585 1.00 22.37 153 THR B CA 1
ATOM 9149 C C . THR B 1 133 ? 2.092 17.004 78.282 1.00 21.87 153 THR B C 1
ATOM 9150 O O . THR B 1 133 ? 2.650 17.298 77.228 1.00 19.91 153 THR B O 1
ATOM 9154 N N . PHE B 1 134 ? 1.760 17.909 79.200 1.00 22.52 154 PHE B N 1
ATOM 9155 C CA . PHE B 1 134 ? 2.081 19.317 79.006 1.00 22.45 154 PHE B CA 1
ATOM 9156 C C . PHE B 1 134 ? 1.955 20.104 80.299 1.00 23.66 154 PHE B C 1
ATOM 9157 O O . PHE B 1 134 ? 1.241 19.701 81.218 1.00 22.91 154 PHE B O 1
ATOM 9165 N N . LYS B 1 135 ? 2.662 21.227 80.362 1.00 24.99 155 LYS B N 1
ATOM 9166 C CA . LYS B 1 135 ? 2.619 22.092 81.530 1.00 27.96 155 LYS B CA 1
ATOM 9167 C C . LYS B 1 135 ? 2.022 23.436 81.148 1.00 28.54 155 LYS B C 1
ATOM 9168 O O . LYS B 1 135 ? 2.185 23.909 80.023 1.00 29.21 155 LYS B O 1
ATOM 9174 N N . VAL B 1 136 ? 1.317 24.047 82.087 1.00 28.95 156 VAL B N 1
ATOM 9175 C CA . VAL B 1 136 ? 0.701 25.339 81.841 1.00 31.34 156 VAL B CA 1
ATOM 9176 C C . VAL B 1 136 ? 1.656 26.453 82.258 1.00 30.32 156 VAL B C 1
ATOM 9177 O O . VAL B 1 136 ? 2.272 26.388 83.324 1.00 30.32 156 VAL B O 1
ATOM 9181 N N . PRO B 1 137 ? 1.804 27.485 81.415 1.00 29.80 157 PRO B N 1
ATOM 9182 C CA . PRO B 1 137 ? 2.695 28.601 81.743 1.00 29.07 157 PRO B CA 1
ATOM 9183 C C . PRO B 1 137 ? 2.276 29.224 83.080 1.00 28.77 157 PRO B C 1
ATOM 9184 O O . PRO B 1 137 ? 1.090 29.473 83.316 1.00 26.41 157 PRO B O 1
ATOM 9188 N N . ALA B 1 138 ? 3.251 29.466 83.950 1.00 28.35 158 ALA B N 1
ATOM 9189 C CA . ALA B 1 138 ? 2.985 30.050 85.260 1.00 28.76 158 ALA B CA 1
ATOM 9190 C C . ALA B 1 138 ? 2.164 31.336 85.173 1.00 29.06 158 ALA B C 1
ATOM 9191 O O . ALA B 1 138 ? 1.307 31.583 86.020 1.00 27.34 158 ALA B O 1
ATOM 9193 N N . ASP B 1 139 ? 2.419 32.153 84.154 1.00 30.06 159 ASP B N 1
ATOM 9194 C CA . ASP B 1 139 ? 1.682 33.405 83.994 1.00 33.21 159 ASP B CA 1
ATOM 9195 C C . ASP B 1 139 ? 0.223 33.222 83.577 1.00 33.14 159 ASP B C 1
ATOM 9196 O O . ASP B 1 139 ? -0.489 34.203 83.368 1.00 33.22 159 ASP B O 1
ATOM 9201 N N . TRP B 1 140 ? -0.220 31.973 83.448 1.00 32.36 160 TRP B N 1
ATOM 9202 C CA . TRP B 1 140 ? -1.600 31.686 83.063 1.00 32.15 160 TRP B CA 1
ATOM 9203 C C . TRP B 1 140 ? -2.465 31.374 84.285 1.00 32.60 160 TRP B C 1
ATOM 9204 O O . TRP B 1 140 ? -3.655 31.079 84.159 1.00 32.38 160 TRP B O 1
ATOM 9215 N N . LYS B 1 141 ? -1.865 31.439 85.470 1.00 33.24 161 LYS B N 1
ATOM 9216 C CA . LYS B 1 141 ? -2.602 31.176 86.697 1.00 33.50 161 LYS B CA 1
ATOM 9217 C C . LYS B 1 141 ? -3.760 32.167 86.815 1.00 33.10 161 LYS B C 1
ATOM 9218 O O . LYS B 1 141 ? -3.566 33.379 86.701 1.00 32.29 161 LYS B O 1
ATOM 9224 N N . GLY B 1 142 ? -4.965 31.640 87.019 1.00 32.60 162 GLY B N 1
ATOM 9225 C CA . GLY B 1 142 ? -6.139 32.486 87.163 1.00 31.51 162 GLY B CA 1
ATOM 9226 C C . GLY B 1 142 ? -6.867 32.856 85.880 1.00 31.25 162 GLY B C 1
ATOM 9227 O O . GLY B 1 142 ? -8.005 33.328 85.931 1.00 32.20 162 GLY B O 1
ATOM 9228 N N . ARG B 1 143 ? -6.230 32.648 84.732 1.00 30.42 163 ARG B N 1
ATOM 9229 C CA . ARG B 1 143 ? -6.849 32.986 83.451 1.00 28.91 163 ARG B CA 1
ATOM 9230 C C . ARG B 1 143 ? -7.679 31.847 82.882 1.00 28.67 163 ARG B C 1
ATOM 9231 O O . ARG B 1 143 ? -7.565 30.698 83.313 1.00 29.51 163 ARG B O 1
ATOM 9239 N N . ARG B 1 144 ? -8.509 32.181 81.899 1.00 27.29 164 ARG B N 1
ATOM 9240 C CA . ARG B 1 144 ? -9.341 31.202 81.211 1.00 27.07 164 ARG B CA 1
ATOM 9241 C C . ARG B 1 144 ? -8.430 30.539 80.185 1.00 26.10 164 ARG B C 1
ATOM 9242 O O . ARG B 1 144 ? -7.666 31.225 79.504 1.00 27.24 164 ARG B O 1
ATOM 9250 N N . VAL B 1 145 ? -8.486 29.214 80.087 1.00 23.32 165 VAL B N 1
ATOM 9251 C CA . VAL B 1 145 ? -7.655 28.498 79.118 1.00 23.04 165 VAL B CA 1
ATOM 9252 C C . VAL B 1 145 ? -8.532 27.681 78.173 1.00 23.00 165 VAL B C 1
ATOM 9253 O O . VAL B 1 145 ? -9.477 27.019 78.606 1.00 22.54 165 VAL B O 1
ATOM 9257 N N . VAL B 1 146 ? -8.204 27.720 76.886 1.00 20.62 166 VAL B N 1
ATOM 9258 C CA . VAL B 1 146 ? -8.984 27.005 75.885 1.00 20.71 166 VAL B CA 1
ATOM 9259 C C . VAL B 1 146 ? -8.162 26.036 75.041 1.00 19.30 166 VAL B C 1
ATOM 9260 O O . VAL B 1 146 ? -7.060 26.367 74.610 1.00 18.19 166 VAL B O 1
ATOM 9264 N N . LEU B 1 147 ? -8.705 24.836 74.824 1.00 19.54 167 LEU B N 1
ATOM 9265 C CA . LEU B 1 147 ? -8.062 23.826 73.984 1.00 18.99 167 LEU B CA 1
ATOM 9266 C C . LEU B 1 147 ? -8.643 23.989 72.572 1.00 19.72 167 LEU B C 1
ATOM 9267 O O . LEU B 1 147 ? -9.865 23.966 72.387 1.00 19.00 167 LEU B O 1
ATOM 9272 N N . CYS B 1 148 ? -7.774 24.178 71.584 1.00 19.37 168 CYS B N 1
ATOM 9273 C CA . CYS B 1 148 ? -8.225 24.332 70.203 1.00 18.76 168 CYS B CA 1
ATOM 9274 C C . CYS B 1 148 ? -7.597 23.301 69.278 1.00 18.85 168 CYS B C 1
ATOM 9275 O O . CYS B 1 148 ? -6.375 23.183 69.194 1.00 16.94 168 CYS B O 1
ATOM 9278 N N . CYS B 1 149 ? -8.450 22.539 68.604 1.00 18.37 169 CYS B N 1
ATOM 9279 C CA . CYS B 1 149 ? -8.004 21.547 67.637 1.00 17.89 169 CYS B CA 1
ATOM 9280 C C . CYS B 1 149 ? -8.520 22.090 66.302 1.00 18.26 169 CYS B C 1
ATOM 9281 O O . CYS B 1 149 ? -9.723 22.080 66.029 1.00 17.48 169 CYS B O 1
ATOM 9284 N N . GLU B 1 150 ? -7.603 22.596 65.489 1.00 15.81 170 GLU B N 1
ATOM 9285 C CA . GLU B 1 150 ? -7.955 23.176 64.204 1.00 16.18 170 GLU B CA 1
ATOM 9286 C C . GLU B 1 150 ? -8.599 22.192 63.229 1.00 16.24 170 GLU B C 1
ATOM 9287 O O . GLU B 1 150 ? -9.433 22.582 62.418 1.00 11.97 170 GLU B O 1
ATOM 9293 N N . GLY B 1 151 ? -8.213 20.921 63.312 1.00 15.32 171 GLY B N 1
ATOM 9294 C CA . GLY B 1 151 ? -8.772 19.932 62.414 1.00 15.39 171 GLY B CA 1
ATOM 9295 C C . GLY B 1 151 ? -8.318 18.508 62.668 1.00 15.21 171 GLY B C 1
ATOM 9296 O O . GLY B 1 151 ? -7.124 18.200 62.682 1.00 14.10 171 GLY B O 1
ATOM 9297 N N . VAL B 1 152 ? -9.304 17.646 62.878 1.00 14.87 172 VAL B N 1
ATOM 9298 C CA . VAL B 1 152 ? -9.110 16.228 63.111 1.00 17.89 172 VAL B CA 1
ATOM 9299 C C . VAL B 1 152 ? -10.157 15.554 62.236 1.00 20.07 172 VAL B C 1
ATOM 9300 O O . VAL B 1 152 ? -11.315 15.998 62.207 1.00 19.31 172 VAL B O 1
ATOM 9304 N N . ILE B 1 153 ? -9.764 14.498 61.522 1.00 22.16 173 ILE B N 1
ATOM 9305 C CA . ILE B 1 153 ? -10.725 13.847 60.660 1.00 24.25 173 ILE B CA 1
ATOM 9306 C C . ILE B 1 153 ? -11.411 12.600 61.102 1.00 28.23 173 ILE B C 1
ATOM 9307 O O . ILE B 1 153 ? -10.822 11.619 61.670 1.00 27.28 173 ILE B O 1
ATOM 9312 N N . SER B 1 154 ? -12.679 12.723 60.694 1.00 32.08 174 SER B N 1
ATOM 9313 C CA . SER B 1 154 ? -13.886 11.963 60.916 1.00 33.09 174 SER B CA 1
ATOM 9314 C C . SER B 1 154 ? -14.348 12.275 62.316 1.00 30.72 174 SER B C 1
ATOM 9315 O O . SER B 1 154 ? -14.912 13.319 62.543 1.00 33.14 174 SER B O 1
ATOM 9318 N N . PHE B 1 155 ? -14.098 11.446 63.309 1.00 28.13 175 PHE B N 1
ATOM 9319 C CA . PHE B 1 155 ? -14.634 11.749 64.684 1.00 22.47 175 PHE B CA 1
ATOM 9320 C C . PHE B 1 155 ? -13.625 11.591 65.818 1.00 20.32 175 PHE B C 1
ATOM 9321 O O . PHE B 1 155 ? -12.654 10.897 65.618 1.00 16.20 175 PHE B O 1
ATOM 9329 N N . TYR B 1 156 ? -13.816 12.241 66.977 1.00 18.57 176 TYR B N 1
ATOM 9330 C CA . TYR B 1 156 ? -12.870 12.065 68.082 1.00 19.65 176 TYR B CA 1
ATOM 9331 C C . TYR B 1 156 ? -13.448 12.502 69.408 1.00 19.54 176 TYR B C 1
ATOM 9332 O O . TYR B 1 156 ? -14.282 13.401 69.460 1.00 18.33 176 TYR B O 1
ATOM 9341 N N . TYR B 1 157 ? -13.028 11.821 70.470 1.00 20.27 177 TYR B N 1
ATOM 9342 C CA . TYR B 1 157 ? -13.430 12.165 71.829 1.00 21.08 177 TYR B CA 1
ATOM 9343 C C . TYR B 1 157 ? -12.186 12.885 72.348 1.00 21.18 177 TYR B C 1
ATOM 9344 O O . TYR B 1 157 ? -11.070 12.565 71.930 1.00 20.67 177 TYR B O 1
ATOM 9353 N N . VAL B 1 158 ? -12.357 13.852 73.241 1.00 20.18 178 VAL B N 1
ATOM 9354 C CA . VAL B 1 158 ? -11.200 14.554 73.783 1.00 19.79 178 VAL B CA 1
ATOM 9355 C C . VAL B 1 158 ? -11.303 14.638 75.305 1.00 20.66 178 VAL B C 1
ATOM 9356 O O . VAL B 1 158 ? -12.364 14.955 75.844 1.00 20.26 178 VAL B O 1
ATOM 9360 N N . TRP B 1 159 ? -10.196 14.326 75.981 1.00 21.58 179 TRP B N 1
ATOM 9361 C CA . TRP B 1 159 ? -10.106 14.340 77.446 1.00 21.51 179 TRP B CA 1
ATOM 9362 C C . TRP B 1 159 ? -8.883 15.124 77.896 1.00 21.13 179 TRP B C 1
ATOM 9363 O O . TRP B 1 159 ? -7.860 15.129 77.226 1.00 22.62 179 TRP B O 1
ATOM 9374 N N . VAL B 1 160 ? -8.993 15.764 79.050 1.00 21.45 180 VAL B N 1
ATOM 9375 C CA . VAL B 1 160 ? -7.881 16.489 79.645 1.00 21.43 180 VAL B CA 1
ATOM 9376 C C . VAL B 1 160 ? -7.908 16.009 81.093 1.00 21.60 180 VAL B C 1
ATOM 9377 O O . VAL B 1 160 ? -8.951 16.054 81.746 1.00 19.41 180 VAL B O 1
ATOM 9381 N N . ASN B 1 161 ? -6.768 15.522 81.572 1.00 20.64 181 ASN B N 1
ATOM 9382 C CA . ASN B 1 161 ? -6.646 14.991 82.926 1.00 20.24 181 ASN B CA 1
ATOM 9383 C C . ASN B 1 161 ? -7.718 13.947 83.250 1.00 21.27 181 ASN B C 1
ATOM 9384 O O . ASN B 1 161 ? -8.231 13.886 84.368 1.00 20.04 181 ASN B O 1
ATOM 9389 N N . GLY B 1 162 ? -8.045 13.121 82.259 1.00 21.38 182 GLY B N 1
ATOM 9390 C CA . GLY B 1 162 ? -9.023 12.063 82.458 1.00 21.60 182 GLY B CA 1
ATOM 9391 C C . GLY B 1 162 ? -10.481 12.470 82.400 1.00 21.27 182 GLY B C 1
ATOM 9392 O O . GLY B 1 162 ? -11.367 11.627 82.503 1.00 21.16 182 GLY B O 1
ATOM 9393 N N . LYS B 1 163 ? -10.740 13.757 82.236 1.00 22.53 183 LYS B N 1
ATOM 9394 C CA . LYS B 1 163 ? -12.109 14.241 82.168 1.00 25.33 183 LYS B CA 1
ATOM 9395 C C . LYS B 1 163 ? -12.571 14.485 80.731 1.00 24.62 183 LYS B C 1
ATOM 9396 O O . LYS B 1 163 ? -11.991 15.296 80.006 1.00 23.30 183 LYS B O 1
ATOM 9402 N N . LEU B 1 164 ? -13.620 13.774 80.333 1.00 24.00 184 LEU B N 1
ATOM 9403 C CA . LEU B 1 164 ? -14.190 13.896 78.994 1.00 24.28 184 LEU B CA 1
ATOM 9404 C C . LEU B 1 164 ? -14.707 15.307 78.723 1.00 23.75 184 LEU B C 1
ATOM 9405 O O . LEU B 1 164 ? -15.662 15.759 79.357 1.00 23.91 184 LEU B O 1
ATOM 9410 N N . LEU B 1 165 ? -14.071 15.997 77.783 1.00 23.04 185 LEU B N 1
ATOM 9411 C CA . LEU B 1 165 ? -14.471 17.352 77.417 1.00 22.01 185 LEU B CA 1
ATOM 9412 C C . LEU B 1 165 ? -15.680 17.292 76.484 1.00 21.81 185 LEU B C 1
ATOM 9413 O O . LEU B 1 165 ? -16.626 18.079 76.604 1.00 20.32 185 LEU B O 1
ATOM 9418 N N . GLY B 1 166 ? -15.638 16.350 75.550 1.00 20.72 186 GLY B N 1
ATOM 9419 C CA . GLY B 1 166 ? -16.724 16.200 74.599 1.00 20.08 186 GLY B CA 1
ATOM 9420 C C . GLY B 1 166 ? -16.249 15.472 73.361 1.00 19.82 186 GLY B C 1
ATOM 9421 O O . GLY B 1 166 ? -15.336 14.652 73.441 1.00 18.34 186 GLY B O 1
ATOM 9422 N N . TYR B 1 167 ? -16.872 15.759 72.221 1.00 17.91 187 TYR B N 1
ATOM 9423 C CA . TYR B 1 167 ? -16.499 15.127 70.959 1.00 17.33 187 TYR B CA 1
ATOM 9424 C C . TYR B 1 167 ? -16.824 16.043 69.787 1.00 17.05 187 TYR B C 1
ATOM 9425 O O . TYR B 1 167 ? -17.408 17.113 69.968 1.00 15.19 187 TYR B O 1
ATOM 9434 N N . ASN B 1 168 ? -16.445 15.618 68.586 1.00 16.45 188 ASN B N 1
ATOM 9435 C CA . ASN B 1 168 ? -16.670 16.426 67.399 1.00 18.07 188 ASN B CA 1
ATOM 9436 C C . ASN B 1 168 ? -16.746 15.677 66.072 1.00 18.17 188 ASN B C 1
ATOM 9437 O O . ASN B 1 168 ? -16.128 14.628 65.890 1.00 17.49 188 ASN B O 1
ATOM 9442 N N . GLN B 1 169 ? -17.528 16.249 65.159 1.00 18.54 189 GLN B N 1
ATOM 9443 C CA . GLN B 1 169 ? -17.684 15.765 63.788 1.00 18.46 189 GLN B CA 1
ATOM 9444 C C . GLN B 1 169 ? -17.469 17.050 62.977 1.00 17.83 189 GLN B C 1
ATOM 9445 O O . GLN B 1 169 ? -17.851 18.132 63.421 1.00 16.18 189 GLN B O 1
ATOM 9451 N N . GLY B 1 170 ? -16.853 16.940 61.805 1.00 16.91 190 GLY B N 1
ATOM 9452 C CA . GLY B 1 170 ? -16.550 18.125 61.015 1.00 17.46 190 GLY B CA 1
ATOM 9453 C C . GLY B 1 170 ? -15.041 18.254 61.146 1.00 17.30 190 GLY B C 1
ATOM 9454 O O . GLY B 1 170 ? -14.530 18.750 62.149 1.00 17.69 190 GLY B O 1
ATOM 9455 N N . SER B 1 171 ? -14.329 17.802 60.124 1.00 15.13 191 SER B N 1
ATOM 9456 C CA . SER B 1 171 ? -12.873 17.769 60.139 1.00 15.48 191 SER B CA 1
ATOM 9457 C C . SER B 1 171 ? -12.100 18.972 59.635 1.00 14.45 191 SER B C 1
ATOM 9458 O O . SER B 1 171 ? -10.878 18.999 59.765 1.00 12.49 191 SER B O 1
ATOM 9461 N N . LYS B 1 172 ? -12.790 19.954 59.062 1.00 14.28 192 LYS B N 1
ATOM 9462 C CA . LYS B 1 172 ? -12.106 21.104 58.485 1.00 15.94 192 LYS B CA 1
ATOM 9463 C C . LYS B 1 172 ? -12.300 22.472 59.127 1.00 16.59 192 LYS B C 1
ATOM 9464 O O . LYS B 1 172 ? -11.995 23.496 58.517 1.00 17.22 192 LYS B O 1
ATOM 9470 N N . THR B 1 173 ? -12.818 22.491 60.349 1.00 17.13 193 THR B N 1
ATOM 9471 C CA . THR B 1 173 ? -12.982 23.735 61.096 1.00 19.21 193 THR B CA 1
ATOM 9472 C C . THR B 1 173 ? -12.599 23.391 62.534 1.00 19.60 193 THR B C 1
ATOM 9473 O O . THR B 1 173 ? -12.708 22.232 62.944 1.00 18.41 193 THR B O 1
ATOM 9477 N N . ALA B 1 174 ? -12.130 24.379 63.291 1.00 18.24 194 ALA B N 1
ATOM 9478 C CA . ALA B 1 174 ? -11.707 24.143 64.675 1.00 19.61 194 ALA B CA 1
ATOM 9479 C C . ALA B 1 174 ? -12.817 23.766 65.659 1.00 18.46 194 ALA B C 1
ATOM 9480 O O . ALA B 1 174 ? -13.962 24.203 65.538 1.00 18.89 194 ALA B O 1
ATOM 9482 N N . ALA B 1 175 ? -12.450 22.934 66.628 1.00 18.00 195 ALA B N 1
ATOM 9483 C CA . ALA B 1 175 ? -13.345 22.506 67.693 1.00 17.71 195 ALA B CA 1
ATOM 9484 C C . ALA B 1 175 ? -12.613 22.978 68.947 1.00 19.58 195 ALA B C 1
ATOM 9485 O O . ALA B 1 175 ? -11.441 22.641 69.140 1.00 17.70 195 ALA B O 1
ATOM 9487 N N . GLU B 1 176 ? -13.288 23.762 69.785 1.00 19.52 196 GLU B N 1
ATOM 9488 C CA . GLU B 1 176 ? -12.656 24.290 70.990 1.00 21.24 196 GLU B CA 1
ATOM 9489 C C . GLU B 1 176 ? -13.426 23.997 72.281 1.00 20.91 196 GLU B C 1
ATOM 9490 O O . GLU B 1 176 ? -14.651 23.883 72.278 1.00 19.71 196 GLU B O 1
ATOM 9496 N N . TRP B 1 177 ? -12.686 23.887 73.383 1.00 21.24 197 TRP B N 1
ATOM 9497 C CA . TRP B 1 177 ? -13.257 23.618 74.700 1.00 21.55 197 TRP B CA 1
ATOM 9498 C C . TRP B 1 177 ? -12.585 24.467 75.768 1.00 21.75 197 TRP B C 1
ATOM 9499 O O . TRP B 1 177 ? -11.373 24.696 75.731 1.00 20.85 197 TRP B O 1
ATOM 9510 N N . ASP B 1 178 ? -13.386 24.941 76.715 1.00 22.40 198 ASP B N 1
ATOM 9511 C CA . ASP B 1 178 ? -12.882 25.730 77.833 1.00 22.30 198 ASP B CA 1
ATOM 9512 C C . ASP B 1 178 ? -12.432 24.659 78.825 1.00 21.37 198 ASP B C 1
ATOM 9513 O O . ASP B 1 178 ? -13.263 23.913 79.341 1.00 18.69 198 ASP B O 1
ATOM 9518 N N . ILE B 1 179 ? -11.131 24.568 79.084 1.00 22.19 199 ILE B N 1
ATOM 9519 C CA . ILE B 1 179 ? -10.623 23.547 79.997 1.00 24.06 199 ILE B CA 1
ATOM 9520 C C . ILE B 1 179 ? -10.102 24.123 81.305 1.00 26.26 199 ILE B C 1
ATOM 9521 O O . ILE B 1 179 ? -9.470 23.418 82.097 1.00 26.18 199 ILE B O 1
ATOM 9526 N N . THR B 1 180 ? -10.372 25.405 81.521 1.00 28.25 200 THR B N 1
ATOM 9527 C CA . THR B 1 180 ? -9.935 26.110 82.719 1.00 30.21 200 THR B CA 1
ATOM 9528 C C . THR B 1 180 ? -10.125 25.305 83.998 1.00 30.83 200 THR B C 1
ATOM 9529 O O . THR B 1 180 ? -9.193 25.135 84.782 1.00 31.17 200 THR B O 1
ATOM 9533 N N . ASP B 1 181 ? -11.338 24.805 84.195 1.00 31.18 201 ASP B N 1
ATOM 9534 C CA . ASP B 1 181 ? -11.681 24.063 85.395 1.00 33.06 201 ASP B CA 1
ATOM 9535 C C . ASP B 1 181 ? -11.092 22.672 85.577 1.00 32.94 201 ASP B C 1
ATOM 9536 O O . ASP B 1 181 ? -11.106 22.153 86.690 1.00 31.60 201 ASP B O 1
ATOM 9541 N N . VAL B 1 182 ? -10.575 22.062 84.514 1.00 31.98 202 VAL B N 1
ATOM 9542 C CA . VAL B 1 182 ? -10.012 20.718 84.641 1.00 32.29 202 VAL B CA 1
ATOM 9543 C C . VAL B 1 182 ? -8.492 20.726 84.724 1.00 33.15 202 VAL B C 1
ATOM 9544 O O . VAL B 1 182 ? -7.872 19.702 85.021 1.00 31.57 202 VAL B O 1
ATOM 9548 N N . LEU B 1 183 ? -7.892 21.882 84.460 1.00 33.51 203 LEU B N 1
ATOM 9549 C CA . LEU B 1 183 ? -6.443 22.004 84.534 1.00 34.74 203 LEU B CA 1
ATOM 9550 C C . LEU B 1 183 ? -6.003 21.889 85.985 1.00 35.38 203 LEU B C 1
ATOM 9551 O O . LEU B 1 183 ? -6.746 22.247 86.899 1.00 36.33 203 LEU B O 1
ATOM 9556 N N . SER B 1 184 ? -4.795 21.379 86.191 1.00 36.08 204 SER B N 1
ATOM 9557 C CA . SER B 1 184 ? -4.250 21.233 87.530 1.00 37.02 204 SER B CA 1
ATOM 9558 C C . SER B 1 184 ? -2.800 21.666 87.473 1.00 37.70 204 SER B C 1
ATOM 9559 O O . SER B 1 184 ? -2.194 21.682 86.402 1.00 37.17 204 SER B O 1
ATOM 9562 N N . GLU B 1 185 ? -2.240 22.019 88.621 1.00 39.16 205 GLU B N 1
ATOM 9563 C CA . GLU B 1 185 ? -0.849 22.439 88.659 1.00 40.88 205 GLU B CA 1
ATOM 9564 C C . GLU B 1 185 ? 0.020 21.270 88.225 1.00 38.83 205 GLU B C 1
ATOM 9565 O O . GLU B 1 185 ? -0.410 20.116 88.264 1.00 38.16 205 GLU B O 1
ATOM 9571 N N . GLY B 1 186 ? 1.239 21.570 87.798 1.00 36.43 206 GLY B N 1
ATOM 9572 C CA . GLY B 1 186 ? 2.131 20.511 87.374 1.00 35.12 206 GLY B CA 1
ATOM 9573 C C . GLY B 1 186 ? 1.778 19.887 86.035 1.00 33.46 206 GLY B C 1
ATOM 9574 O O . GLY B 1 186 ? 1.321 20.564 85.115 1.00 32.85 206 GLY B O 1
ATOM 9575 N N . GLU B 1 187 ? 1.984 18.581 85.941 1.00 31.19 207 GLU B N 1
ATOM 9576 C CA . GLU B 1 187 ? 1.738 17.840 84.716 1.00 31.14 207 GLU B CA 1
ATOM 9577 C C . GLU B 1 187 ? 0.271 17.624 84.357 1.00 29.06 207 GLU B C 1
ATOM 9578 O O . GLU B 1 187 ? -0.502 17.085 85.150 1.00 27.70 207 GLU B O 1
ATOM 9584 N N . ASN B 1 188 ? -0.095 18.044 83.146 1.00 26.82 208 ASN B N 1
ATOM 9585 C CA . ASN B 1 188 ? -1.453 17.879 82.623 1.00 25.10 208 ASN B CA 1
ATOM 9586 C C . ASN B 1 188 ? -1.409 16.861 81.480 1.00 23.55 208 ASN B C 1
ATOM 9587 O O . ASN B 1 188 ? -0.375 16.675 80.849 1.00 23.54 208 ASN B O 1
ATOM 9592 N N . VAL B 1 189 ? -2.531 16.207 81.217 1.00 21.64 209 VAL B N 1
ATOM 9593 C CA . VAL B 1 189 ? -2.595 15.209 80.158 1.00 20.33 209 VAL B CA 1
ATOM 9594 C C . VAL B 1 189 ? -3.789 15.441 79.231 1.00 19.71 209 VAL B C 1
ATOM 9595 O O . VAL B 1 189 ? -4.919 15.567 79.696 1.00 18.97 209 VAL B O 1
ATOM 9599 N N . VAL B 1 190 ? -3.530 15.503 77.926 1.00 18.20 210 VAL B N 1
ATOM 9600 C CA . VAL B 1 190 ? -4.586 15.692 76.933 1.00 18.39 210 VAL B CA 1
ATOM 9601 C C . VAL B 1 190 ? -4.619 14.464 76.014 1.00 19.24 210 VAL B C 1
ATOM 9602 O O . VAL B 1 190 ? -3.577 13.998 75.537 1.00 17.11 210 VAL B O 1
ATOM 9606 N N . ALA B 1 191 ? -5.818 13.939 75.776 1.00 17.64 211 ALA B N 1
ATOM 9607 C CA . ALA B 1 191 ? -5.978 12.748 74.952 1.00 18.35 211 ALA B CA 1
ATOM 9608 C C . ALA B 1 191 ? -7.080 12.874 73.905 1.00 17.81 211 ALA B C 1
ATOM 9609 O O . ALA B 1 191 ? -8.086 13.538 74.130 1.00 17.01 211 ALA B O 1
ATOM 9611 N N . LEU B 1 192 ? -6.860 12.223 72.767 1.00 18.19 212 LEU B N 1
ATOM 9612 C CA . LEU B 1 192 ? -7.799 12.204 71.647 1.00 18.61 212 LEU B CA 1
ATOM 9613 C C . LEU B 1 192 ? -7.952 10.776 71.123 1.00 17.01 212 LEU B C 1
ATOM 9614 O O . LEU B 1 192 ? -6.964 10.100 70.833 1.00 14.24 212 LEU B O 1
ATOM 9619 N N . GLU B 1 193 ? -9.192 10.317 71.014 1.00 14.96 213 GLU B N 1
ATOM 9620 C CA . GLU B 1 193 ? -9.459 8.983 70.491 1.00 16.73 213 GLU B CA 1
ATOM 9621 C C . GLU B 1 193 ? -10.153 9.247 69.157 1.00 14.14 213 GLU B C 1
ATOM 9622 O O . GLU B 1 193 ? -11.352 9.525 69.117 1.00 13.19 213 GLU B O 1
ATOM 9628 N N . VAL B 1 194 ? -9.370 9.182 68.082 1.00 14.58 214 VAL B N 1
ATOM 9629 C CA . VAL B 1 194 ? -9.837 9.465 66.728 1.00 13.31 214 VAL B CA 1
ATOM 9630 C C . VAL B 1 194 ? -10.237 8.231 65.923 1.00 15.74 214 VAL B C 1
ATOM 9631 O O . VAL B 1 194 ? -9.519 7.224 65.894 1.00 13.03 214 VAL B O 1
ATOM 9635 N N . TYR B 1 195 ? -11.386 8.347 65.258 1.00 14.92 215 TYR B N 1
ATOM 9636 C CA . TYR B 1 195 ? -11.969 7.291 64.442 1.00 16.96 215 TYR B CA 1
ATOM 9637 C C . TYR B 1 195 ? -11.850 7.638 62.962 1.00 16.67 215 TYR B C 1
ATOM 9638 O O . TYR B 1 195 ? -12.164 8.761 62.556 1.00 14.11 215 TYR B O 1
ATOM 9647 N N . ARG B 1 196 ? -11.399 6.676 62.160 1.00 15.99 216 ARG B N 1
ATOM 9648 C CA . ARG B 1 196 ? -11.246 6.916 60.735 1.00 15.65 216 ARG B CA 1
ATOM 9649 C C . ARG B 1 196 ? -12.573 7.286 60.096 1.00 15.49 216 ARG B C 1
ATOM 9650 O O . ARG B 1 196 ? -12.629 8.198 59.266 1.00 11.39 216 ARG B O 1
ATOM 9658 N N . TRP B 1 197 ? -13.631 6.576 60.486 1.00 13.84 217 TRP B N 1
ATOM 9659 C CA . TRP B 1 197 ? -14.963 6.817 59.938 1.00 16.47 217 TRP B CA 1
ATOM 9660 C C . TRP B 1 197 ? -15.996 7.140 61.007 1.00 16.03 217 TRP B C 1
ATOM 9661 O O . TRP B 1 197 ? -15.933 6.637 62.133 1.00 15.59 217 TRP B O 1
ATOM 9672 N N . SER B 1 198 ? -16.948 7.985 60.632 1.00 15.16 218 SER B N 1
ATOM 9673 C CA . SER B 1 198 ? -18.038 8.374 61.504 1.00 15.63 218 SER B CA 1
ATOM 9674 C C . SER B 1 198 ? -19.133 8.857 60.569 1.00 16.40 218 SER B C 1
ATOM 9675 O O . SER B 1 198 ? -18.905 9.002 59.365 1.00 15.37 218 SER B O 1
ATOM 9678 N N . SER B 1 199 ? -20.316 9.099 61.120 1.00 14.23 219 SER B N 1
ATOM 9679 C CA . SER B 1 199 ? -21.440 9.573 60.329 1.00 16.42 219 SER B CA 1
ATOM 9680 C C . SER B 1 199 ? -21.051 10.809 59.523 1.00 16.14 219 SER B C 1
ATOM 9681 O O . SER B 1 199 ? -21.506 10.992 58.389 1.00 15.40 219 SER B O 1
ATOM 9684 N N . GLY B 1 200 ? -20.214 11.654 60.118 1.00 14.29 220 GLY B N 1
ATOM 9685 C CA . GLY B 1 200 ? -19.779 12.860 59.443 1.00 14.56 220 GLY B CA 1
ATOM 9686 C C . GLY B 1 200 ? -19.086 12.584 58.117 1.00 16.84 220 GLY B C 1
ATOM 9687 O O . GLY B 1 200 ? -19.091 13.435 57.222 1.00 16.82 220 GLY B O 1
ATOM 9688 N N . ALA B 1 201 ? -18.485 11.404 57.983 1.00 14.55 221 ALA B N 1
ATOM 9689 C CA . ALA B 1 201 ? -17.792 11.053 56.748 1.00 14.98 221 ALA B CA 1
ATOM 9690 C C . ALA B 1 201 ? -18.745 11.075 55.560 1.00 14.56 221 ALA B C 1
ATOM 9691 O O . ALA B 1 201 ? -18.312 11.220 54.415 1.00 12.58 221 ALA B O 1
ATOM 9693 N N . TYR B 1 202 ? -20.040 10.927 55.821 1.00 13.36 222 TYR B N 1
ATOM 9694 C CA . TYR B 1 202 ? -21.009 10.957 54.725 1.00 15.11 222 TYR B CA 1
ATOM 9695 C C . TYR B 1 202 ? -21.044 12.325 54.053 1.00 14.91 222 TYR B C 1
ATOM 9696 O O . TYR B 1 202 ? -21.496 12.447 52.918 1.00 12.61 222 TYR B O 1
ATOM 9705 N N . LEU B 1 203 ? -20.568 13.351 54.758 1.00 14.26 223 LEU B N 1
ATOM 9706 C CA . LEU B 1 203 ? -20.547 14.698 54.204 1.00 15.92 223 LEU B CA 1
ATOM 9707 C C . LEU B 1 203 ? -19.128 15.099 53.848 1.00 15.63 223 LEU B C 1
ATOM 9708 O O . LEU B 1 203 ? -18.845 16.265 53.561 1.00 12.53 223 LEU B O 1
ATOM 9713 N N . GLU B 1 204 ? -18.235 14.118 53.854 1.00 14.04 224 GLU B N 1
ATOM 9714 C CA . GLU B 1 204 ? -16.851 14.383 53.505 1.00 17.15 224 GLU B CA 1
ATOM 9715 C C . GLU B 1 204 ? -16.406 13.413 52.420 1.00 16.24 224 GLU B C 1
ATOM 9716 O O . GLU B 1 204 ? -15.389 12.730 52.551 1.00 13.39 224 GLU B O 1
ATOM 9722 N N . CYS B 1 205 ? -17.179 13.386 51.332 1.00 16.43 225 CYS B N 1
ATOM 9723 C CA . CYS B 1 205 ? -16.921 12.499 50.198 1.00 15.93 225 CYS B CA 1
ATOM 9724 C C . CYS B 1 205 ? -16.267 13.232 49.025 1.00 15.76 225 CYS B C 1
ATOM 9725 O O . CYS B 1 205 ? -16.584 12.967 47.870 1.00 14.56 225 CYS B O 1
ATOM 9728 N N . GLN B 1 206 ? -15.357 14.153 49.318 1.00 14.23 226 GLN B N 1
ATOM 9729 C CA . GLN B 1 206 ? -14.658 14.892 48.268 1.00 13.52 226 GLN B CA 1
ATOM 9730 C C . GLN B 1 206 ? -13.759 13.975 47.430 1.00 13.24 226 GLN B C 1
ATOM 9731 O O . GLN B 1 206 ? -13.290 12.937 47.901 1.00 9.54 226 GLN B O 1
ATOM 9737 N N . ASP B 1 207 ? -13.520 14.373 46.186 1.00 12.48 227 ASP B N 1
ATOM 9738 C CA . ASP B 1 207 ? -12.654 13.608 45.297 1.00 16.01 227 ASP B CA 1
ATOM 9739 C C . ASP B 1 207 ? -11.230 13.912 45.775 1.00 16.83 227 ASP B C 1
ATOM 9740 O O . ASP B 1 207 ? -10.574 14.828 45.278 1.00 16.34 227 ASP B O 1
ATOM 9753 N N . TRP B 1 209 ? -7.791 12.120 48.589 1.00 14.09 229 TRP B N 1
ATOM 9754 C CA . TRP B 1 209 ? -7.318 11.038 49.435 1.00 15.95 229 TRP B CA 1
ATOM 9755 C C . TRP B 1 209 ? -8.147 10.984 50.721 1.00 15.19 229 TRP B C 1
ATOM 9756 O O . TRP B 1 209 ? -8.402 12.006 51.349 1.00 16.40 229 TRP B O 1
ATOM 9767 N N . ARG B 1 210 ? -8.573 9.786 51.096 1.00 15.10 230 ARG B N 1
ATOM 9768 C CA . ARG B 1 210 ? -9.363 9.594 52.299 1.00 14.99 230 ARG B CA 1
ATOM 9769 C C . ARG B 1 210 ? -8.366 9.153 53.370 1.00 14.60 230 ARG B C 1
ATOM 9770 O O . ARG B 1 210 ? -7.857 8.028 53.346 1.00 11.79 230 ARG B O 1
ATOM 9778 N N . LEU B 1 211 ? -8.088 10.062 54.303 1.00 13.79 231 LEU B N 1
ATOM 9779 C CA . LEU B 1 211 ? -7.097 9.833 55.357 1.00 13.62 231 LEU B CA 1
ATOM 9780 C C . LEU B 1 211 ? -7.649 10.046 56.770 1.00 14.32 231 LEU B C 1
ATOM 9781 O O . LEU B 1 211 ? -8.795 10.459 56.935 1.00 13.57 231 LEU B O 1
ATOM 9786 N N . SER B 1 212 ? -6.825 9.789 57.785 1.00 11.97 232 SER B N 1
ATOM 9787 C CA . SER B 1 212 ? -7.277 9.923 59.169 1.00 15.50 232 SER B CA 1
ATOM 9788 C C . SER B 1 212 ? -6.291 10.641 60.098 1.00 16.11 232 SER B C 1
ATOM 9789 O O . SER B 1 212 ? -5.154 10.917 59.721 1.00 16.40 232 SER B O 1
ATOM 9792 N N . GLY B 1 213 ? -6.747 10.924 61.320 1.00 14.67 233 GLY B N 1
ATOM 9793 C CA . GLY B 1 213 ? -5.901 11.565 62.316 1.00 15.85 233 GLY B CA 1
ATOM 9794 C C . GLY B 1 213 ? -6.021 13.068 62.501 1.00 15.09 233 GLY B C 1
ATOM 9795 O O . GLY B 1 213 ? -6.903 13.714 61.938 1.00 13.51 233 GLY B O 1
ATOM 9796 N N . ILE B 1 214 ? -5.126 13.621 63.316 1.00 14.51 234 ILE B N 1
ATOM 9797 C CA . ILE B 1 214 ? -5.097 15.052 63.580 1.00 15.42 234 ILE B CA 1
ATOM 9798 C C . ILE B 1 214 ? -4.405 15.712 62.391 1.00 15.70 234 ILE B C 1
ATOM 9799 O O . ILE B 1 214 ? -3.192 15.585 62.216 1.00 14.26 234 ILE B O 1
ATOM 9804 N N . GLU B 1 215 ? -5.190 16.411 61.574 1.00 15.98 235 GLU B N 1
ATOM 9805 C CA . GLU B 1 215 ? -4.673 17.054 60.371 1.00 16.87 235 GLU B CA 1
ATOM 9806 C C . GLU B 1 215 ? -4.115 18.453 60.548 1.00 16.14 235 GLU B C 1
ATOM 9807 O O . GLU B 1 215 ? -3.262 18.876 59.769 1.00 18.14 235 GLU B O 1
ATOM 9813 N N . ARG B 1 216 ? -4.601 19.180 61.545 1.00 14.02 236 ARG B N 1
ATOM 9814 C CA . ARG B 1 216 ? -4.127 20.539 61.764 1.00 16.09 236 ARG B CA 1
ATOM 9815 C C . ARG B 1 216 ? -3.660 20.796 63.196 1.00 16.49 236 ARG B C 1
ATOM 9816 O O . ARG B 1 216 ? -3.895 19.996 64.099 1.00 14.45 236 ARG B O 1
ATOM 9824 N N . ASP B 1 217 ? -3.019 21.942 63.386 1.00 17.65 237 ASP B N 1
ATOM 9825 C CA . ASP B 1 217 ? -2.482 22.345 64.674 1.00 19.09 237 ASP B CA 1
ATOM 9826 C C . ASP B 1 217 ? -3.424 22.167 65.853 1.00 18.31 237 ASP B C 1
ATOM 9827 O O . ASP B 1 217 ? -4.636 22.332 65.738 1.00 16.61 237 ASP B O 1
ATOM 9832 N N . VAL B 1 218 ? -2.836 21.811 66.986 1.00 18.32 238 VAL B N 1
ATOM 9833 C CA . VAL B 1 218 ? -3.556 21.655 68.237 1.00 19.32 238 VAL B CA 1
ATOM 9834 C C . VAL B 1 218 ? -2.835 22.643 69.147 1.00 20.57 238 VAL B C 1
ATOM 9835 O O . VAL B 1 218 ? -1.597 22.666 69.184 1.00 19.83 238 VAL B O 1
ATOM 9839 N N . TYR B 1 219 ? -3.590 23.473 69.858 1.00 19.79 239 TYR B N 1
ATOM 9840 C CA . TYR B 1 219 ? -2.968 24.449 70.740 1.00 20.51 239 TYR B CA 1
ATOM 9841 C C . TYR B 1 219 ? -3.855 24.958 71.861 1.00 20.47 239 TYR B C 1
ATOM 9842 O O . TYR B 1 219 ? -5.058 24.696 71.901 1.00 20.11 239 TYR B O 1
ATOM 9851 N N . LEU B 1 220 ? -3.232 25.680 72.782 1.00 20.92 240 LEU B N 1
ATOM 9852 C CA . LEU B 1 220 ? -3.924 26.269 73.918 1.00 21.53 240 LEU B CA 1
ATOM 9853 C C . LEU B 1 220 ? -3.757 27.776 73.852 1.00 21.00 240 LEU B C 1
ATOM 9854 O O . LEU B 1 220 ? -2.735 28.271 73.376 1.00 18.43 240 LEU B O 1
ATOM 9859 N N . TYR B 1 221 ? -4.770 28.503 74.310 1.00 20.91 241 TYR B N 1
ATOM 9860 C CA . TYR B 1 221 ? -4.690 29.951 74.378 1.00 21.55 241 TYR B CA 1
ATOM 9861 C C . TYR B 1 221 ? -5.449 30.381 75.622 1.00 22.66 241 TYR B C 1
ATOM 9862 O O . TYR B 1 221 ? -6.388 29.705 76.045 1.00 22.54 241 TYR B O 1
ATOM 9871 N N . SER B 1 222 ? -5.012 31.472 76.242 1.00 23.28 242 SER B N 1
ATOM 9872 C CA . SER B 1 222 ? -5.657 31.940 77.464 1.00 24.08 242 SER B CA 1
ATOM 9873 C C . SER B 1 222 ? -6.058 33.396 77.390 1.00 22.62 242 SER B C 1
ATOM 9874 O O . SER B 1 222 ? -5.340 34.236 76.849 1.00 20.48 242 SER B O 1
ATOM 9877 N N . THR B 1 223 ? -7.216 33.673 77.967 1.00 22.54 243 THR B N 1
ATOM 9878 C CA . THR B 1 223 ? -7.789 35.004 78.001 1.00 23.56 243 THR B CA 1
ATOM 9879 C C . THR B 1 223 ? -8.192 35.238 79.448 1.00 25.61 243 THR B C 1
ATOM 9880 O O . THR B 1 223 ? -8.103 34.327 80.272 1.00 25.50 243 THR B O 1
ATOM 9884 N N . PRO B 1 224 ? -8.606 36.466 79.790 1.00 26.50 244 PRO B N 1
ATOM 9885 C CA . PRO B 1 224 ? -9.013 36.670 81.184 1.00 28.13 244 PRO B CA 1
ATOM 9886 C C . PRO B 1 224 ? -10.426 36.099 81.294 1.00 28.47 244 PRO B C 1
ATOM 9887 O O . PRO B 1 224 ? -11.000 35.690 80.283 1.00 27.10 244 PRO B O 1
ATOM 9891 N N . LYS B 1 225 ? -10.980 36.066 82.503 1.00 29.63 245 LYS B N 1
ATOM 9892 C CA . LYS B 1 225 ? -12.322 35.528 82.719 1.00 31.62 245 LYS B CA 1
ATOM 9893 C C . LYS B 1 225 ? -13.359 36.206 81.829 1.00 32.12 245 LYS B C 1
ATOM 9894 O O . LYS B 1 225 ? -14.251 35.551 81.287 1.00 32.65 245 LYS B O 1
ATOM 9900 N N . GLN B 1 226 ? -13.253 37.523 81.701 1.00 31.99 246 GLN B N 1
ATOM 9901 C CA . GLN B 1 226 ? -14.155 38.277 80.843 1.00 31.58 246 GLN B CA 1
ATOM 9902 C C . GLN B 1 226 ? -13.325 38.436 79.580 1.00 30.33 246 GLN B C 1
ATOM 9903 O O . GLN B 1 226 ? -12.253 39.039 79.615 1.00 29.69 246 GLN B O 1
ATOM 9909 N N . TYR B 1 227 ? -13.809 37.895 78.466 1.00 29.13 247 TYR B N 1
ATOM 9910 C CA . TYR B 1 227 ? -13.047 37.945 77.221 1.00 27.24 247 TYR B CA 1
ATOM 9911 C C . TYR B 1 227 ? -13.830 38.388 75.992 1.00 26.43 247 TYR B C 1
ATOM 9912 O O . TYR B 1 227 ? -15.049 38.535 76.031 1.00 26.50 247 TYR B O 1
ATOM 9921 N N . ILE B 1 228 ? -13.104 38.611 74.902 1.00 24.66 248 ILE B N 1
ATOM 9922 C CA . ILE B 1 228 ? -13.712 38.985 73.634 1.00 24.41 248 ILE B CA 1
ATOM 9923 C C . ILE B 1 228 ? -13.968 37.636 72.975 1.00 23.48 248 ILE B C 1
ATOM 9924 O O . ILE B 1 228 ? -13.031 36.953 72.560 1.00 23.97 248 ILE B O 1
ATOM 9929 N N . ALA B 1 229 ? -15.234 37.245 72.904 1.00 22.34 249 ALA B N 1
ATOM 9930 C CA . ALA B 1 229 ? -15.604 35.958 72.330 1.00 22.52 249 ALA B CA 1
ATOM 9931 C C . ALA B 1 229 ? -15.714 35.947 70.812 1.00 21.41 249 ALA B C 1
ATOM 9932 O O . ALA B 1 229 ? -15.296 34.994 70.168 1.00 21.23 249 ALA B O 1
ATOM 9934 N N . ASP B 1 230 ? -16.257 37.013 70.242 1.00 22.28 250 ASP B N 1
ATOM 9935 C CA . ASP B 1 230 ? -16.439 37.081 68.799 1.00 23.60 250 ASP B CA 1
ATOM 9936 C C . ASP B 1 230 ? -16.730 38.513 68.382 1.00 23.95 250 ASP B C 1
ATOM 9937 O O . ASP B 1 230 ? -17.150 39.333 69.203 1.00 23.60 250 ASP B O 1
ATOM 9942 N N . TYR B 1 231 ? -16.497 38.818 67.110 1.00 22.37 251 TYR B N 1
ATOM 9943 C CA . TYR B 1 231 ? -16.779 40.151 66.601 1.00 24.51 251 TYR B CA 1
ATOM 9944 C C . TYR B 1 231 ? -16.965 40.118 65.094 1.00 24.24 251 TYR B C 1
ATOM 9945 O O . TYR B 1 231 ? -16.332 39.327 64.397 1.00 23.53 251 TYR B O 1
ATOM 9954 N N . LYS B 1 232 ? -17.854 40.977 64.606 1.00 23.71 252 LYS B N 1
ATOM 9955 C CA . LYS B 1 232 ? -18.171 41.040 63.192 1.00 24.11 252 LYS B CA 1
ATOM 9956 C C . LYS B 1 232 ? -17.785 42.393 62.612 1.00 24.32 252 LYS B C 1
ATOM 9957 O O . LYS B 1 232 ? -18.230 43.444 63.085 1.00 23.40 252 LYS B O 1
ATOM 9963 N N . VAL B 1 233 ? -16.952 42.354 61.581 1.00 24.66 253 VAL B N 1
ATOM 9964 C CA . VAL B 1 233 ? -16.483 43.563 60.924 1.00 26.34 253 VAL B CA 1
ATOM 9965 C C . VAL B 1 233 ? -17.174 43.760 59.587 1.00 27.65 253 VAL B C 1
ATOM 9966 O O . VAL B 1 233 ? -17.524 42.803 58.907 1.00 27.46 253 VAL B O 1
ATOM 9970 N N . SER B 1 234 ? -17.374 45.017 59.219 1.00 29.26 254 SER B N 1
ATOM 9971 C CA . SER B 1 234 ? -17.984 45.347 57.947 1.00 28.86 254 SER B CA 1
ATOM 9972 C C . SER B 1 234 ? -17.257 46.566 57.404 1.00 28.40 254 SER B C 1
ATOM 9973 O O . SER B 1 234 ? -17.487 47.693 57.850 1.00 28.29 254 SER B O 1
ATOM 9976 N N . ALA B 1 235 ? -16.355 46.325 56.462 1.00 27.08 255 ALA B N 1
ATOM 9977 C CA . ALA B 1 235 ? -15.578 47.387 55.838 1.00 26.30 255 ALA B CA 1
ATOM 9978 C C . ALA B 1 235 ? -16.052 47.489 54.400 1.00 25.95 255 ALA B C 1
ATOM 9979 O O . ALA B 1 235 ? -15.540 46.799 53.514 1.00 23.78 255 ALA B O 1
ATOM 9981 N N . SER B 1 236 ? -17.032 48.359 54.177 1.00 25.79 256 SER B N 1
ATOM 9982 C CA . SER B 1 236 ? -17.616 48.535 52.858 1.00 26.85 256 SER B CA 1
ATOM 9983 C C . SER B 1 236 ? -17.321 49.906 52.245 1.00 27.85 256 SER B C 1
ATOM 9984 O O . SER B 1 236 ? -16.565 50.699 52.804 1.00 28.22 256 SER B O 1
ATOM 9987 N N . LEU B 1 237 ? -17.924 50.160 51.085 1.00 28.76 257 LEU B N 1
ATOM 9988 C CA . LEU B 1 237 ? -17.779 51.411 50.341 1.00 30.54 257 LEU B CA 1
ATOM 9989 C C . LEU B 1 237 ? -19.183 51.896 49.960 1.00 31.86 257 LEU B C 1
ATOM 9990 O O . LEU B 1 237 ? -20.107 51.086 49.836 1.00 31.32 257 LEU B O 1
ATOM 9995 N N . ASP B 1 238 ? -19.353 53.201 49.765 1.00 32.33 258 ASP B N 1
ATOM 9996 C CA . ASP B 1 238 ? -20.667 53.712 49.381 1.00 32.68 258 ASP B CA 1
ATOM 9997 C C . ASP B 1 238 ? -21.011 53.122 48.010 1.00 32.33 258 ASP B C 1
ATOM 9998 O O . ASP B 1 238 ? -20.137 52.950 47.160 1.00 30.41 258 ASP B O 1
ATOM 10003 N N . LYS B 1 239 ? -22.286 52.823 47.795 1.00 33.53 259 LYS B N 1
ATOM 10004 C CA . LYS B 1 239 ? -22.722 52.205 46.547 1.00 34.72 259 LYS B CA 1
ATOM 10005 C C . LYS B 1 239 ? -22.901 53.113 45.336 1.00 34.85 259 LYS B C 1
ATOM 10006 O O . LYS B 1 239 ? -23.241 52.633 44.256 1.00 34.60 259 LYS B O 1
ATOM 10012 N N . GLU B 1 240 ? -22.674 54.413 45.498 1.00 35.23 260 GLU B N 1
ATOM 10013 C CA . GLU B 1 240 ? -22.824 55.329 44.375 1.00 36.22 260 GLU B CA 1
ATOM 10014 C C . GLU B 1 240 ? -21.488 55.686 43.742 1.00 34.24 260 GLU B C 1
ATOM 10015 O O . GLU B 1 240 ? -21.388 55.805 42.517 1.00 33.67 260 GLU B O 1
ATOM 10021 N N . LYS B 1 241 ? -20.460 55.838 44.572 1.00 31.92 261 LYS B N 1
ATOM 10022 C CA . LYS B 1 241 ? -19.135 56.202 44.081 1.00 30.18 261 LYS B CA 1
ATOM 10023 C C . LYS B 1 241 ? -18.039 55.182 44.393 1.00 28.04 261 LYS B C 1
ATOM 10024 O O . LYS B 1 241 ? -17.004 55.171 43.733 1.00 26.07 261 LYS B O 1
ATOM 10030 N N . TYR B 1 242 ? -18.269 54.333 45.392 1.00 26.92 262 TYR B N 1
ATOM 10031 C CA . TYR B 1 242 ? -17.294 53.318 45.795 1.00 28.16 262 TYR B CA 1
ATOM 10032 C C . TYR B 1 242 ? -15.952 53.951 46.173 1.00 29.53 262 TYR B C 1
ATOM 10033 O O . TYR B 1 242 ? -14.893 53.418 45.843 1.00 29.20 262 TYR B O 1
ATOM 10042 N N . LYS B 1 243 ? -16.005 55.087 46.865 1.00 31.77 263 LYS B N 1
ATOM 10043 C CA . LYS B 1 243 ? -14.799 55.799 47.289 1.00 33.94 263 LYS B CA 1
ATOM 10044 C C . LYS B 1 243 ? -14.763 55.981 48.801 1.00 34.28 263 LYS B C 1
ATOM 10045 O O . LYS B 1 243 ? -13.707 55.899 49.433 1.00 34.41 263 LYS B O 1
ATOM 10051 N N . GLU B 1 244 ? -15.929 56.243 49.372 1.00 34.02 264 GLU B N 1
ATOM 10052 C CA . GLU B 1 244 ? -16.047 56.453 50.801 1.00 33.82 264 GLU B CA 1
ATOM 10053 C C . GLU B 1 244 ? -16.202 55.119 51.508 1.00 33.11 264 GLU B C 1
ATOM 10054 O O . GLU B 1 244 ? -17.101 54.344 51.192 1.00 34.03 264 GLU B O 1
ATOM 10060 N N . GLY B 1 245 ? -15.311 54.847 52.454 1.00 31.39 265 GLY B N 1
ATOM 10061 C CA . GLY B 1 245 ? -15.383 53.603 53.192 1.00 31.68 265 GLY B CA 1
ATOM 10062 C C . GLY B 1 245 ? -16.384 53.688 54.330 1.00 31.15 265 GLY B C 1
ATOM 10063 O O . GLY B 1 245 ? -16.488 54.717 55.000 1.00 29.05 265 GLY B O 1
ATOM 10064 N N . ILE B 1 246 ? -17.132 52.608 54.542 1.00 30.26 266 ILE B N 1
ATOM 10065 C CA . ILE B 1 246 ? -18.121 52.564 55.608 1.00 30.65 266 ILE B CA 1
ATOM 10066 C C . ILE B 1 246 ? -17.713 51.484 56.593 1.00 29.95 266 ILE B C 1
ATOM 10067 O O . ILE B 1 246 ? -17.658 50.305 56.247 1.00 31.83 266 ILE B O 1
ATOM 10072 N N . PHE B 1 247 ? -17.435 51.894 57.824 1.00 29.32 267 PHE B N 1
ATOM 10073 C CA . PHE B 1 247 ? -17.000 50.968 58.861 1.00 28.87 267 PHE B CA 1
ATOM 10074 C C . PHE B 1 247 ? -18.063 50.674 59.907 1.00 29.06 267 PHE B C 1
ATOM 10075 O O . PHE B 1 247 ? -18.678 51.581 60.466 1.00 30.14 267 PHE B O 1
ATOM 10083 N N . ASN B 1 248 ? -18.267 49.391 60.166 1.00 28.79 268 ASN B N 1
ATOM 10084 C CA . ASN B 1 248 ? -19.227 48.934 61.155 1.00 28.82 268 ASN B CA 1
ATOM 10085 C C . ASN B 1 248 ? -18.548 47.831 61.939 1.00 29.23 268 ASN B C 1
ATOM 10086 O O . ASN B 1 248 ? -17.717 47.106 61.397 1.00 30.61 268 ASN B O 1
ATOM 10091 N N . LEU B 1 249 ? -18.894 47.700 63.212 1.00 28.48 269 LEU B N 1
ATOM 10092 C CA . LEU B 1 249 ? -18.270 46.688 64.043 1.00 28.19 269 LEU B CA 1
ATOM 10093 C C . LEU B 1 249 ? -19.152 46.320 65.219 1.00 27.95 269 LEU B C 1
ATOM 10094 O O . LEU B 1 249 ? -19.664 47.194 65.914 1.00 28.12 269 LEU B O 1
ATOM 10099 N N . GLU B 1 250 ? -19.337 45.019 65.417 1.00 27.60 270 GLU B N 1
ATOM 10100 C CA . GLU B 1 250 ? -20.122 44.493 66.526 1.00 28.43 270 GLU B CA 1
ATOM 10101 C C . GLU B 1 250 ? -19.166 43.585 67.282 1.00 27.89 270 GLU B C 1
ATOM 10102 O O . GLU B 1 250 ? -18.350 42.893 66.668 1.00 26.22 270 GLU B O 1
ATOM 10108 N N . VAL B 1 251 ? -19.271 43.579 68.606 1.00 26.45 271 VAL B N 1
ATOM 10109 C CA . VAL B 1 251 ? -18.408 42.749 69.422 1.00 25.35 271 VAL B CA 1
ATOM 10110 C C . VAL B 1 251 ? -19.219 42.042 70.500 1.00 26.18 271 VAL B C 1
ATOM 10111 O O . VAL B 1 251 ? -20.160 42.609 71.056 1.00 25.77 271 VAL B O 1
ATOM 10115 N N . THR B 1 252 ? -18.855 40.798 70.785 1.00 25.01 272 THR B N 1
ATOM 10116 C CA . THR B 1 252 ? -19.532 40.043 71.818 1.00 25.94 272 THR B CA 1
ATOM 10117 C C . THR B 1 252 ? -18.521 39.746 72.920 1.00 26.09 272 THR B C 1
ATOM 10118 O O . THR B 1 252 ? -17.450 39.189 72.666 1.00 25.26 272 THR B O 1
ATOM 10122 N N . VAL B 1 253 ? -18.853 40.134 74.144 1.00 26.06 273 VAL B N 1
ATOM 10123 C CA . VAL B 1 253 ? -17.968 39.891 75.272 1.00 26.69 273 VAL B CA 1
ATOM 10124 C C . VAL B 1 253 ? -18.649 38.918 76.209 1.00 26.52 273 VAL B C 1
ATOM 10125 O O . VAL B 1 253 ? -19.778 39.152 76.630 1.00 27.03 273 VAL B O 1
ATOM 10129 N N . GLU B 1 254 ? -17.959 37.826 76.526 1.00 27.73 274 GLU B N 1
ATOM 10130 C CA . GLU B 1 254 ? -18.504 36.801 77.413 1.00 29.75 274 GLU B CA 1
ATOM 10131 C C . GLU B 1 254 ? -17.708 36.679 78.705 1.00 30.74 274 GLU B C 1
ATOM 10132 O O . GLU B 1 254 ? -16.565 37.131 78.790 1.00 28.69 274 GLU B O 1
ATOM 10138 N N . GLY B 1 255 ? -18.326 36.070 79.712 1.00 32.52 275 GLY B N 1
ATOM 10139 C CA . GLY B 1 255 ? -17.660 35.899 80.987 1.00 34.96 275 GLY B CA 1
ATOM 10140 C C . GLY B 1 255 ? -18.149 36.905 82.009 1.00 36.60 275 GLY B C 1
ATOM 10141 O O . GLY B 1 255 ? -18.768 37.901 81.642 1.00 35.61 275 GLY B O 1
ATOM 10142 N N . PRO B 1 256 ? -17.882 36.674 83.304 1.00 38.06 276 PRO B N 1
ATOM 10143 C CA . PRO B 1 256 ? -18.318 37.587 84.360 1.00 39.59 276 PRO B CA 1
ATOM 10144 C C . PRO B 1 256 ? -17.354 38.733 84.647 1.00 40.70 276 PRO B C 1
ATOM 10145 O O . PRO B 1 256 ? -16.258 38.800 84.095 1.00 40.46 276 PRO B O 1
ATOM 10149 N N . SER B 1 257 ? -17.788 39.631 85.523 1.00 42.65 277 SER B N 1
ATOM 10150 C CA . SER B 1 257 ? -16.999 40.785 85.932 1.00 44.41 277 SER B CA 1
ATOM 10151 C C . SER B 1 257 ? -17.822 41.576 86.938 1.00 45.09 277 SER B C 1
ATOM 10152 O O . SER B 1 257 ? -18.915 42.050 86.623 1.00 45.13 277 SER B O 1
ATOM 10155 N N . ALA B 1 258 ? -17.295 41.710 88.150 1.00 45.74 278 ALA B N 1
ATOM 10156 C CA . ALA B 1 258 ? -17.987 42.432 89.208 1.00 46.16 278 ALA B CA 1
ATOM 10157 C C . ALA B 1 258 ? -17.948 43.935 88.973 1.00 46.34 278 ALA B C 1
ATOM 10158 O O . ALA B 1 258 ? -18.952 44.627 89.157 1.00 46.48 278 ALA B O 1
ATOM 10160 N N . THR B 1 259 ? -16.789 44.435 88.558 1.00 45.50 279 THR B N 1
ATOM 10161 C CA . THR B 1 259 ? -16.624 45.862 88.311 1.00 45.27 279 THR B CA 1
ATOM 10162 C C . THR B 1 259 ? -16.979 46.251 86.886 1.00 44.41 279 THR B C 1
ATOM 10163 O O . THR B 1 259 ? -17.312 45.402 86.060 1.00 44.32 279 THR B O 1
ATOM 10167 N N . ALA B 1 260 ? -16.900 47.549 86.612 1.00 43.41 280 ALA B N 1
ATOM 10168 C CA . ALA B 1 260 ? -17.207 48.090 85.296 1.00 42.16 280 ALA B CA 1
ATOM 10169 C C . ALA B 1 260 ? -16.054 47.842 84.329 1.00 40.83 280 ALA B C 1
ATOM 10170 O O . ALA B 1 260 ? -14.891 47.741 84.739 1.00 40.93 280 ALA B O 1
ATOM 10172 N N . SER B 1 261 ? -16.384 47.745 83.046 1.00 38.13 281 SER B N 1
ATOM 10173 C CA . SER B 1 261 ? -15.387 47.516 82.010 1.00 36.53 281 SER B CA 1
ATOM 10174 C C . SER B 1 261 ? -15.849 48.163 80.714 1.00 35.13 281 SER B C 1
ATOM 10175 O O . SER B 1 261 ? -16.987 48.620 80.611 1.00 34.88 281 SER B O 1
ATOM 10178 N N . SER B 1 262 ? -14.970 48.199 79.722 1.00 33.84 282 SER B N 1
ATOM 10179 C CA . SER B 1 262 ? -15.319 48.800 78.444 1.00 32.61 282 SER B CA 1
ATOM 10180 C C . SER B 1 262 ? -14.581 48.154 77.275 1.00 31.66 282 SER B C 1
ATOM 10181 O O . SER B 1 262 ? -13.521 47.545 77.445 1.00 31.88 282 SER B O 1
ATOM 10184 N N . ILE B 1 263 ? -15.160 48.289 76.088 1.00 29.50 283 ILE B N 1
ATOM 10185 C CA . ILE B 1 263 ? -14.567 47.746 74.875 1.00 28.74 283 ILE B CA 1
ATOM 10186 C C . ILE B 1 263 ? -14.211 48.914 73.967 1.00 28.30 283 ILE B C 1
ATOM 10187 O O . ILE B 1 263 ? -15.021 49.809 73.737 1.00 27.64 283 ILE B O 1
ATOM 10192 N N . ALA B 1 264 ? -12.988 48.909 73.460 1.00 28.95 284 ALA B N 1
ATOM 10193 C CA . ALA B 1 264 ? -12.540 49.978 72.582 1.00 29.18 284 ALA B CA 1
ATOM 10194 C C . ALA B 1 264 ? -11.887 49.381 71.347 1.00 29.20 284 ALA B C 1
ATOM 10195 O O . ALA B 1 264 ? -11.479 48.214 71.355 1.00 28.52 284 ALA B O 1
ATOM 10197 N N . TYR B 1 265 ? -11.799 50.178 70.286 1.00 27.30 285 TYR B N 1
ATOM 10198 C CA . TYR B 1 265 ? -11.167 49.724 69.062 1.00 27.66 285 TYR B CA 1
ATOM 10199 C C . TYR B 1 265 ? -10.439 50.887 68.421 1.00 28.45 285 TYR B C 1
ATOM 10200 O O . TYR B 1 265 ? -10.832 52.046 68.576 1.00 26.50 285 TYR B O 1
ATOM 10209 N N . THR B 1 266 ? -9.365 50.563 67.713 1.00 28.48 286 THR B N 1
ATOM 10210 C CA . THR B 1 266 ? -8.574 51.550 67.005 1.00 29.25 286 THR B CA 1
ATOM 10211 C C . THR B 1 266 ? -8.243 50.922 65.663 1.00 30.09 286 THR B C 1
ATOM 10212 O O . THR B 1 266 ? -7.606 49.869 65.603 1.00 30.56 286 THR B O 1
ATOM 10216 N N . LEU B 1 267 ? -8.709 51.544 64.589 1.00 29.22 287 LEU B N 1
ATOM 10217 C CA . LEU B 1 267 ? -8.424 51.040 63.259 1.00 27.18 287 LEU B CA 1
ATOM 10218 C C . LEU B 1 267 ? -7.231 51.867 62.823 1.00 27.40 287 LEU B C 1
ATOM 10219 O O . LEU B 1 267 ? -7.311 53.090 62.798 1.00 25.42 287 LEU B O 1
ATOM 10224 N N . LYS B 1 268 ? -6.126 51.201 62.499 1.00 27.99 288 LYS B N 1
ATOM 10225 C CA . LYS B 1 268 ? -4.905 51.888 62.086 1.00 28.68 288 LYS B CA 1
ATOM 10226 C C . LYS B 1 268 ? -4.552 51.601 60.633 1.00 29.56 288 LYS B C 1
ATOM 10227 O O . LYS B 1 268 ? -4.845 50.518 60.123 1.00 28.55 288 LYS B O 1
ATOM 10233 N N . ASP B 1 269 ? -3.916 52.566 59.971 1.00 29.77 289 ASP B N 1
ATOM 10234 C CA . ASP B 1 269 ? -3.494 52.369 58.593 1.00 31.79 289 ASP B CA 1
ATOM 10235 C C . ASP B 1 269 ? -2.146 51.652 58.619 1.00 32.75 289 ASP B C 1
ATOM 10236 O O . ASP B 1 269 ? -1.590 51.403 59.693 1.00 31.41 289 ASP B O 1
ATOM 10241 N N . ALA B 1 270 ? -1.625 51.328 57.441 1.00 33.74 290 ALA B N 1
ATOM 10242 C CA . ALA B 1 270 ? -0.356 50.619 57.323 1.00 35.86 290 ALA B CA 1
ATOM 10243 C C . ALA B 1 270 ? 0.813 51.286 58.058 1.00 36.71 290 ALA B C 1
ATOM 10244 O O . ALA B 1 270 ? 1.701 50.602 58.572 1.00 36.56 290 ALA B O 1
ATOM 10246 N N . SER B 1 271 ? 0.812 52.615 58.116 1.00 36.98 291 SER B N 1
ATOM 10247 C CA . SER B 1 271 ? 1.888 53.336 58.791 1.00 37.73 291 SER B CA 1
ATOM 10248 C C . SER B 1 271 ? 1.736 53.309 60.309 1.00 37.19 291 SER B C 1
ATOM 10249 O O . SER B 1 271 ? 2.653 53.688 61.033 1.00 37.99 291 SER B O 1
ATOM 10252 N N . GLY B 1 272 ? 0.578 52.866 60.785 1.00 36.22 292 GLY B N 1
ATOM 10253 C CA . GLY B 1 272 ? 0.350 52.796 62.216 1.00 35.50 292 GLY B CA 1
ATOM 10254 C C . GLY B 1 272 ? -0.526 53.911 62.758 1.00 35.63 292 GLY B C 1
ATOM 10255 O O . GLY B 1 272 ? -0.879 53.909 63.935 1.00 35.64 292 GLY B O 1
ATOM 10256 N N . LYS B 1 273 ? -0.882 54.861 61.902 1.00 36.03 293 LYS B N 1
ATOM 10257 C CA . LYS B 1 273 ? -1.717 55.988 62.311 1.00 37.27 293 LYS B CA 1
ATOM 10258 C C . LYS B 1 273 ? -3.187 55.604 62.467 1.00 36.26 293 LYS B C 1
ATOM 10259 O O . LYS B 1 273 ? -3.741 54.873 61.646 1.00 35.46 293 LYS B O 1
ATOM 10265 N N . ALA B 1 274 ? -3.817 56.108 63.523 1.00 35.23 294 ALA B N 1
ATOM 10266 C CA . ALA B 1 274 ? -5.224 55.829 63.780 1.00 34.81 294 ALA B CA 1
ATOM 10267 C C . ALA B 1 274 ? -6.096 56.670 62.854 1.00 34.61 294 ALA B C 1
ATOM 10268 O O . ALA B 1 274 ? -5.835 57.857 62.662 1.00 34.31 294 ALA B O 1
ATOM 10270 N N . VAL B 1 275 ? -7.122 56.049 62.275 1.00 33.50 295 VAL B N 1
ATOM 10271 C CA . VAL B 1 275 ? -8.041 56.746 61.380 1.00 32.96 295 VAL B CA 1
ATOM 10272 C C . VAL B 1 275 ? -9.434 56.760 61.986 1.00 32.48 295 VAL B C 1
ATOM 10273 O O . VAL B 1 275 ? -10.233 57.649 61.704 1.00 34.11 295 VAL B O 1
ATOM 10277 N N . LEU B 1 276 ? -9.722 55.765 62.817 1.00 31.97 296 LEU B N 1
ATOM 10278 C CA . LEU B 1 276 ? -11.009 55.671 63.498 1.00 31.99 296 LEU B CA 1
ATOM 10279 C C . LEU B 1 276 ? -10.755 55.173 64.912 1.00 32.02 296 LEU B C 1
ATOM 10280 O O . LEU B 1 276 ? -9.727 54.547 65.183 1.00 31.57 296 LEU B O 1
ATOM 10285 N N . GLN B 1 277 ? -11.690 55.455 65.810 1.00 31.95 297 GLN B N 1
ATOM 10286 C CA . GLN B 1 277 ? -11.556 55.037 67.196 1.00 33.66 297 GLN B CA 1
ATOM 10287 C C . GLN B 1 277 ? -12.836 55.351 67.953 1.00 32.65 297 GLN B C 1
ATOM 10288 O O . GLN B 1 277 ? -13.506 56.341 67.677 1.00 33.58 297 GLN B O 1
ATOM 10294 N N . ASP B 1 278 ? -13.177 54.495 68.905 1.00 32.33 298 ASP B N 1
ATOM 10295 C CA . ASP B 1 278 ? -14.386 54.675 69.687 1.00 32.78 298 ASP B CA 1
ATOM 10296 C C . ASP B 1 278 ? -14.270 53.756 70.885 1.00 31.66 298 ASP B C 1
ATOM 10297 O O . ASP B 1 278 ? -13.383 52.916 70.939 1.00 31.22 298 ASP B O 1
ATOM 10302 N N . ALA B 1 279 ? -15.173 53.915 71.841 1.00 32.38 299 ALA B N 1
ATOM 10303 C CA . ALA B 1 279 ? -15.161 53.086 73.034 1.00 34.06 299 ALA B CA 1
ATOM 10304 C C . ALA B 1 279 ? -16.547 53.069 73.658 1.00 34.51 299 ALA B C 1
ATOM 10305 O O . ALA B 1 279 ? -17.244 54.081 73.665 1.00 34.49 299 ALA B O 1
ATOM 10307 N N . ILE B 1 280 ? -16.953 51.910 74.161 1.00 35.31 300 ILE B N 1
ATOM 10308 C CA . ILE B 1 280 ? -18.256 51.782 74.793 1.00 36.66 300 ILE B CA 1
ATOM 10309 C C . ILE B 1 280 ? -18.091 51.173 76.179 1.00 38.08 300 ILE B C 1
ATOM 10310 O O . ILE B 1 280 ? -17.265 50.283 76.382 1.00 37.37 300 ILE B O 1
ATOM 10315 N N . ASN B 1 281 ? -18.880 51.663 77.129 1.00 40.23 301 ASN B N 1
ATOM 10316 C CA . ASN B 1 281 ? -18.844 51.159 78.493 1.00 42.57 301 ASN B CA 1
ATOM 10317 C C . ASN B 1 281 ? -19.784 49.960 78.594 1.00 44.67 301 ASN B C 1
ATOM 10318 O O . ASN B 1 281 ? -20.776 49.873 77.865 1.00 44.14 301 ASN B O 1
ATOM 10323 N N . ILE B 1 282 ? -19.464 49.040 79.499 1.00 46.94 302 ILE B N 1
ATOM 10324 C CA . ILE B 1 282 ? -20.283 47.853 79.715 1.00 48.71 302 ILE B CA 1
ATOM 10325 C C . ILE B 1 282 ? -20.150 47.305 81.133 1.00 51.07 302 ILE B C 1
ATOM 10326 O O . ILE B 1 282 ? -19.086 47.387 81.754 1.00 51.73 302 ILE B O 1
ATOM 10331 N N . LYS B 1 283 ? -21.250 46.750 81.634 1.00 53.31 303 LYS B N 1
ATOM 10332 C CA . LYS B 1 283 ? -21.306 46.137 82.960 1.00 54.47 303 LYS B CA 1
ATOM 10333 C C . LYS B 1 283 ? -22.668 45.475 83.120 1.00 55.07 303 LYS B C 1
ATOM 10334 O O . LYS B 1 283 ? -23.692 46.155 83.218 1.00 54.61 303 LYS B O 1
ATOM 10340 N N . SER B 1 284 ? -22.675 44.147 83.145 1.00 56.10 304 SER B N 1
ATOM 10341 C CA . SER B 1 284 ? -23.917 43.399 83.277 1.00 57.37 304 SER B CA 1
ATOM 10342 C C . SER B 1 284 ? -23.791 42.191 84.201 1.00 57.76 304 SER B C 1
ATOM 10343 O O . SER B 1 284 ? -22.686 41.722 84.490 1.00 57.78 304 SER B O 1
ATOM 10346 N N . ARG B 1 285 ? -24.937 41.708 84.677 1.00 57.71 305 ARG B N 1
ATOM 10347 C CA . ARG B 1 285 ? -24.989 40.529 85.537 1.00 57.15 305 ARG B CA 1
ATOM 10348 C C . ARG B 1 285 ? -25.043 39.341 84.583 1.00 56.76 305 ARG B C 1
ATOM 10349 O O . ARG B 1 285 ? -24.947 38.184 84.998 1.00 56.94 305 ARG B O 1
ATOM 10357 N N . GLY B 1 286 ? -25.205 39.655 83.296 1.00 55.89 306 GLY B N 1
ATOM 10358 C CA . GLY B 1 286 ? -25.276 38.637 82.263 1.00 52.95 306 GLY B CA 1
ATOM 10359 C C . GLY B 1 286 ? -23.898 38.250 81.770 1.00 51.03 306 GLY B C 1
ATOM 10360 O O . GLY B 1 286 ? -23.053 39.111 81.525 1.00 51.90 306 GLY B O 1
ATOM 10361 N N . LEU B 1 287 ? -23.677 36.948 81.620 1.00 48.81 307 LEU B N 1
ATOM 10362 C CA . LEU B 1 287 ? -22.392 36.418 81.173 1.00 46.07 307 LEU B CA 1
ATOM 10363 C C . LEU B 1 287 ? -22.156 36.597 79.675 1.00 44.65 307 LEU B C 1
ATOM 10364 O O . LEU B 1 287 ? -21.242 35.995 79.105 1.00 43.73 307 LEU B O 1
ATOM 10369 N N . SER B 1 288 ? -22.979 37.428 79.045 1.00 42.76 308 SER B N 1
ATOM 10370 C CA . SER B 1 288 ? -22.866 37.687 77.616 1.00 41.85 308 SER B CA 1
ATOM 10371 C C . SER B 1 288 ? -23.313 39.115 77.301 1.00 40.86 308 SER B C 1
ATOM 10372 O O . SER B 1 288 ? -24.422 39.515 77.651 1.00 42.15 308 SER B O 1
ATOM 10375 N N . ASN B 1 289 ? -22.449 39.883 76.647 1.00 38.96 309 ASN B N 1
ATOM 10376 C CA . ASN B 1 289 ? -22.776 41.262 76.297 1.00 39.19 309 ASN B CA 1
ATOM 10377 C C . ASN B 1 289 ? -22.478 41.566 74.832 1.00 38.32 309 ASN B C 1
ATOM 10378 O O . ASN B 1 289 ? -21.383 41.288 74.339 1.00 37.72 309 ASN B O 1
ATOM 10383 N N . PHE B 1 290 ? -23.464 42.140 74.146 1.00 36.32 310 PHE B N 1
ATOM 10384 C CA . PHE B 1 290 ? -23.336 42.489 72.735 1.00 34.91 310 PHE B CA 1
ATOM 10385 C C . PHE B 1 290 ? -23.153 43.994 72.570 1.00 34.38 310 PHE B C 1
ATOM 10386 O O . PHE B 1 290 ? -24.017 44.783 72.961 1.00 33.82 310 PHE B O 1
ATOM 10394 N N . ILE B 1 291 ? -22.028 44.387 71.983 1.00 33.52 311 ILE B N 1
ATOM 10395 C CA . ILE B 1 291 ? -21.731 45.796 71.772 1.00 32.84 311 ILE B CA 1
ATOM 10396 C C . ILE B 1 291 ? -21.611 46.130 70.289 1.00 33.19 311 ILE B C 1
ATOM 10397 O O . ILE B 1 291 ? -20.687 45.677 69.614 1.00 32.51 311 ILE B O 1
ATOM 10402 N N . ALA B 1 292 ? -22.551 46.929 69.791 1.00 32.43 312 ALA B N 1
ATOM 10403 C CA . ALA B 1 292 ? -22.550 47.344 68.393 1.00 32.71 312 ALA B CA 1
ATOM 10404 C C . ALA B 1 292 ? -22.158 48.818 68.325 1.00 32.56 312 ALA B C 1
ATOM 10405 O O . ALA B 1 292 ? -22.873 49.673 68.839 1.00 31.58 312 ALA B O 1
ATOM 10407 N N . PHE B 1 293 ? -21.029 49.109 67.687 1.00 32.39 313 PHE B N 1
ATOM 10408 C CA . PHE B 1 293 ? -20.533 50.478 67.572 1.00 32.34 313 PHE B CA 1
ATOM 10409 C C . PHE B 1 293 ? -21.253 51.320 66.528 1.00 34.00 313 PHE B C 1
ATOM 10410 O O . PHE B 1 293 ? -21.942 50.796 65.647 1.00 34.48 313 PHE B O 1
ATOM 10418 N N . ASP B 1 294 ? -21.087 52.634 66.635 1.00 34.46 314 ASP B N 1
ATOM 10419 C CA . ASP B 1 294 ? -21.703 53.552 65.692 1.00 35.99 314 ASP B CA 1
ATOM 10420 C C . ASP B 1 294 ? -20.936 53.475 64.383 1.00 35.20 314 ASP B C 1
ATOM 10421 O O . ASP B 1 294 ? -19.712 53.366 64.374 1.00 34.75 314 ASP B O 1
ATOM 10426 N N . GLU B 1 295 ? -21.666 53.530 63.279 1.00 34.68 315 GLU B N 1
ATOM 10427 C CA . GLU B 1 295 ? -21.061 53.472 61.961 1.00 35.18 315 GLU B CA 1
ATOM 10428 C C . GLU B 1 295 ? -20.164 54.686 61.727 1.00 35.57 315 GLU B C 1
ATOM 10429 O O . GLU B 1 295 ? -20.562 55.823 61.979 1.00 35.76 315 GLU B O 1
ATOM 10435 N N . LYS B 1 296 ? -18.945 54.435 61.259 1.00 35.46 316 LYS B N 1
ATOM 10436 C CA . LYS B 1 296 ? -17.993 55.503 60.975 1.00 36.02 316 LYS B CA 1
ATOM 10437 C C . LYS B 1 296 ? -17.688 55.494 59.482 1.00 35.30 316 LYS B C 1
ATOM 10438 O O . LYS B 1 296 ? -17.878 54.478 58.817 1.00 35.44 316 LYS B O 1
ATOM 10444 N N . LYS B 1 297 ? -17.232 56.626 58.953 1.00 34.00 317 LYS B N 1
ATOM 10445 C CA . LYS B 1 297 ? -16.912 56.723 57.535 1.00 33.96 317 LYS B CA 1
ATOM 10446 C C . LYS B 1 297 ? -15.509 57.269 57.295 1.00 33.14 317 LYS B C 1
ATOM 10447 O O . LYS B 1 297 ? -15.004 58.084 58.071 1.00 31.77 317 LYS B O 1
ATOM 10453 N N . ILE B 1 298 ? -14.878 56.801 56.223 1.00 31.81 318 ILE B N 1
ATOM 10454 C CA . ILE B 1 298 ? -13.534 57.238 55.873 1.00 32.62 318 ILE B CA 1
ATOM 10455 C C . ILE B 1 298 ? -13.540 57.755 54.448 1.00 32.91 318 ILE B C 1
ATOM 10456 O O . ILE B 1 298 ? -13.833 57.011 53.509 1.00 31.29 318 ILE B O 1
ATOM 10461 N N . ALA B 1 299 ? -13.208 59.029 54.287 1.00 32.85 319 ALA B N 1
ATOM 10462 C CA . ALA B 1 299 ? -13.173 59.633 52.965 1.00 34.08 319 ALA B CA 1
ATOM 10463 C C . ALA B 1 299 ? -11.947 59.146 52.200 1.00 33.95 319 ALA B C 1
ATOM 10464 O O . ALA B 1 299 ? -10.869 59.001 52.770 1.00 32.94 319 ALA B O 1
ATOM 10466 N N . GLU B 1 300 ? -12.127 58.884 50.909 1.00 35.61 320 GLU B N 1
ATOM 10467 C CA . GLU B 1 300 ? -11.037 58.420 50.049 1.00 37.14 320 GLU B CA 1
ATOM 10468 C C . GLU B 1 300 ? -10.228 57.278 50.685 1.00 34.98 320 GLU B C 1
ATOM 10469 O O . GLU B 1 300 ? -9.014 57.184 50.494 1.00 34.18 320 GLU B O 1
ATOM 10475 N N . VAL B 1 301 ? -10.907 56.413 51.431 1.00 32.76 321 VAL B N 1
ATOM 10476 C CA . VAL B 1 301 ? -10.254 55.287 52.099 1.00 32.10 321 VAL B CA 1
ATOM 10477 C C . VAL B 1 301 ? -9.460 54.409 51.132 1.00 30.23 321 VAL B C 1
ATOM 10478 O O . VAL B 1 301 ? -9.882 54.190 49.999 1.00 28.61 321 VAL B O 1
ATOM 10482 N N . LYS B 1 302 ? -8.306 53.918 51.578 1.00 29.02 322 LYS B N 1
ATOM 10483 C CA . LYS B 1 302 ? -7.476 53.047 50.743 1.00 30.06 322 LYS B CA 1
ATOM 10484 C C . LYS B 1 302 ? -8.213 51.719 50.533 1.00 28.23 322 LYS B C 1
ATOM 10485 O O . LYS B 1 302 ? -8.383 50.937 51.469 1.00 27.10 322 LYS B O 1
ATOM 10491 N N . ALA B 1 303 ? -8.651 51.479 49.303 1.00 26.57 323 ALA B N 1
ATOM 10492 C CA . ALA B 1 303 ? -9.402 50.271 48.967 1.00 26.69 323 ALA B CA 1
ATOM 10493 C C . ALA B 1 303 ? -8.569 49.005 48.818 1.00 24.57 323 ALA B C 1
ATOM 10494 O O . ALA B 1 303 ? -7.399 49.045 48.443 1.00 23.71 323 ALA B O 1
ATOM 10496 N N . TRP B 1 304 ? -9.195 47.875 49.112 1.00 23.27 324 TRP B N 1
ATOM 10497 C CA . TRP B 1 304 ? -8.536 46.584 49.000 1.00 21.91 324 TRP B CA 1
ATOM 10498 C C . TRP B 1 304 ? -9.050 45.826 47.774 1.00 21.39 324 TRP B C 1
ATOM 10499 O O . TRP B 1 304 ? -10.236 45.851 47.471 1.00 21.65 324 TRP B O 1
ATOM 10510 N N . ASN B 1 305 ? -8.140 45.170 47.068 1.00 21.06 325 ASN B N 1
ATOM 10511 C CA . ASN B 1 305 ? -8.478 44.326 45.922 1.00 21.54 325 ASN B CA 1
ATOM 10512 C C . ASN B 1 305 ? -7.241 43.482 45.604 1.00 21.47 325 ASN B C 1
ATOM 10513 O O . ASN B 1 305 ? -6.163 43.732 46.143 1.00 18.33 325 ASN B O 1
ATOM 10518 N N . ALA B 1 306 ? -7.401 42.470 44.758 1.00 21.76 326 ALA B N 1
ATOM 10519 C CA . ALA B 1 306 ? -6.296 41.580 44.413 1.00 23.36 326 ALA B CA 1
ATOM 10520 C C . ALA B 1 306 ? -5.042 42.291 43.920 1.00 22.74 326 ALA B C 1
ATOM 10521 O O . ALA B 1 306 ? -3.932 41.867 44.222 1.00 22.20 326 ALA B O 1
ATOM 10523 N N . GLU B 1 307 ? -5.215 43.366 43.159 1.00 21.85 327 GLU B N 1
ATOM 10524 C CA . GLU B 1 307 ? -4.076 44.105 42.623 1.00 22.31 327 GLU B CA 1
ATOM 10525 C C . GLU B 1 307 ? -3.395 45.007 43.648 1.00 22.58 327 GLU B C 1
ATOM 10526 O O . GLU B 1 307 ? -2.172 45.163 43.631 1.00 21.66 327 GLU B O 1
ATOM 10532 N N . HIS B 1 308 ? -4.191 45.602 44.532 1.00 21.84 328 HIS B N 1
ATOM 10533 C CA . HIS B 1 308 ? -3.676 46.481 45.577 1.00 21.56 328 HIS B CA 1
ATOM 10534 C C . HIS B 1 308 ? -4.380 46.112 46.871 1.00 21.07 328 HIS B C 1
ATOM 10535 O O . HIS B 1 308 ? -5.372 46.726 47.234 1.00 19.36 328 HIS B O 1
ATOM 10542 N N . PRO B 1 309 ? -3.876 45.096 47.584 1.00 22.72 329 PRO B N 1
ATOM 10543 C CA . PRO B 1 309 ? -4.505 44.682 48.839 1.00 23.57 329 PRO B CA 1
ATOM 10544 C C . PRO B 1 309 ? -4.185 45.587 50.034 1.00 24.97 329 PRO B C 1
ATOM 10545 O O . PRO B 1 309 ? -3.529 45.154 50.983 1.00 25.32 329 PRO B O 1
ATOM 10549 N N . ASN B 1 310 ? -4.647 46.837 49.980 1.00 24.79 330 ASN B N 1
ATOM 10550 C CA . ASN B 1 310 ? -4.424 47.790 51.067 1.00 24.55 330 ASN B CA 1
ATOM 10551 C C . ASN B 1 310 ? -5.170 47.304 52.287 1.00 25.43 330 ASN B C 1
ATOM 10552 O O . ASN B 1 310 ? -6.385 47.117 52.245 1.00 25.80 330 ASN B O 1
ATOM 10557 N N . LEU B 1 311 ? -4.443 47.107 53.379 1.00 25.18 331 LEU B N 1
ATOM 10558 C CA . LEU B 1 311 ? -5.047 46.630 54.610 1.00 24.80 331 LEU B CA 1
ATOM 10559 C C . LEU B 1 311 ? -4.877 47.582 55.787 1.00 25.49 331 LEU B C 1
ATOM 10560 O O . LEU B 1 311 ? -3.817 48.182 55.977 1.00 22.94 331 LEU B O 1
ATOM 10565 N N . TYR B 1 312 ? -5.946 47.712 56.565 1.00 25.76 332 TYR B N 1
ATOM 10566 C CA . TYR B 1 312 ? -5.948 48.524 57.772 1.00 27.05 332 TYR B CA 1
ATOM 10567 C C . TYR B 1 312 ? -5.842 47.486 58.884 1.00 27.57 332 TYR B C 1
ATOM 10568 O O . TYR B 1 312 ? -6.012 46.293 58.630 1.00 28.71 332 TYR B O 1
ATOM 10577 N N . THR B 1 313 ? -5.553 47.919 60.103 1.00 27.12 333 THR B N 1
ATOM 10578 C CA . THR B 1 313 ? -5.445 46.985 61.209 1.00 27.47 333 THR B CA 1
ATOM 10579 C C . THR B 1 313 ? -6.411 47.355 62.325 1.00 28.81 333 THR B C 1
ATOM 10580 O O . THR B 1 313 ? -6.384 48.467 62.850 1.00 27.84 333 THR B O 1
ATOM 10584 N N . LEU B 1 314 ? -7.274 46.407 62.669 1.00 28.93 334 LEU B N 1
ATOM 10585 C CA . LEU B 1 314 ? -8.263 46.597 63.712 1.00 29.33 334 LEU B CA 1
ATOM 10586 C C . LEU B 1 314 ? -7.697 46.108 65.043 1.00 29.16 334 LEU B C 1
ATOM 10587 O O . LEU B 1 314 ? -7.394 44.931 65.207 1.00 27.62 334 LEU B O 1
ATOM 10592 N N . VAL B 1 315 ? -7.549 47.026 65.989 1.00 29.16 335 VAL B N 1
ATOM 10593 C CA . VAL B 1 315 ? -7.025 46.687 67.299 1.00 28.66 335 VAL B CA 1
ATOM 10594 C C . VAL B 1 315 ? -8.122 46.825 68.346 1.00 28.24 335 VAL B C 1
ATOM 10595 O O . VAL B 1 315 ? -8.624 47.922 68.589 1.00 27.45 335 VAL B O 1
ATOM 10599 N N . LEU B 1 316 ? -8.496 45.700 68.948 1.00 28.58 336 LEU B N 1
ATOM 10600 C CA . LEU B 1 316 ? -9.528 45.660 69.977 1.00 28.67 336 LEU B CA 1
ATOM 10601 C C . LEU B 1 316 ? -8.911 45.525 71.365 1.00 29.91 336 LEU B C 1
ATOM 10602 O O . LEU B 1 316 ? -8.021 44.704 71.583 1.00 30.38 336 LEU B O 1
ATOM 10607 N N . GLU B 1 317 ? -9.404 46.329 72.302 1.00 31.06 337 GLU B N 1
ATOM 10608 C CA . GLU B 1 317 ? -8.915 46.313 73.673 1.00 32.35 337 GLU B CA 1
ATOM 10609 C C . GLU B 1 317 ? -10.056 46.252 74.678 1.00 32.44 337 GLU B C 1
ATOM 10610 O O . GLU B 1 317 ? -10.985 47.048 74.623 1.00 33.46 337 GLU B O 1
ATOM 10616 N N . LEU B 1 318 ? -9.987 45.290 75.587 1.00 33.01 338 LEU B N 1
ATOM 10617 C CA . LEU B 1 318 ? -10.993 45.163 76.633 1.00 34.39 338 LEU B CA 1
ATOM 10618 C C . LEU B 1 318 ? -10.321 45.859 77.825 1.00 34.55 338 LEU B C 1
ATOM 10619 O O . LEU B 1 318 ? -9.165 45.575 78.131 1.00 33.01 338 LEU B O 1
ATOM 10624 N N . LYS B 1 319 ? -11.027 46.771 78.486 1.00 35.74 339 LYS B N 1
ATOM 10625 C CA . LYS B 1 319 ? -10.426 47.511 79.598 1.00 37.43 339 LYS B CA 1
ATOM 10626 C C . LYS B 1 319 ? -11.146 47.434 80.944 1.00 38.88 339 LYS B C 1
ATOM 10627 O O . LYS B 1 319 ? -12.368 47.300 81.001 1.00 39.17 339 LYS B O 1
ATOM 10633 N N . ASP B 1 320 ? -10.367 47.536 82.023 1.00 40.97 340 ASP B N 1
ATOM 10634 C CA . ASP B 1 320 ? -10.889 47.509 83.391 1.00 42.61 340 ASP B CA 1
ATOM 10635 C C . ASP B 1 320 ? -11.620 48.795 83.715 1.00 41.99 340 ASP B C 1
ATOM 10636 O O . ASP B 1 320 ? -11.728 49.693 82.881 1.00 41.78 340 ASP B O 1
ATOM 10641 N N . ALA B 1 321 ? -12.098 48.876 84.953 1.00 42.16 341 ALA B N 1
ATOM 10642 C CA . ALA B 1 321 ? -12.796 50.060 85.432 1.00 41.77 341 ALA B CA 1
ATOM 10643 C C . ALA B 1 321 ? -11.781 51.198 85.475 1.00 41.02 341 ALA B C 1
ATOM 10644 O O . ALA B 1 321 ? -12.145 52.369 85.378 1.00 40.80 341 ALA B O 1
ATOM 10646 N N . GLN B 1 322 ? -10.507 50.835 85.616 1.00 40.65 342 GLN B N 1
ATOM 10647 C CA . GLN B 1 322 ? -9.422 51.809 85.661 1.00 41.07 342 GLN B CA 1
ATOM 10648 C C . GLN B 1 322 ? -8.868 52.115 84.269 1.00 41.01 342 GLN B C 1
ATOM 10649 O O . GLN B 1 322 ? -7.864 52.816 84.136 1.00 40.83 342 GLN B O 1
ATOM 10655 N N . GLY B 1 323 ? -9.516 51.587 83.236 1.00 40.25 343 GLY B N 1
ATOM 10656 C CA . GLY B 1 323 ? -9.050 51.828 81.881 1.00 40.26 343 GLY B CA 1
ATOM 10657 C C . GLY B 1 323 ? -7.818 51.010 81.533 1.00 39.88 343 GLY B C 1
ATOM 10658 O O . GLY B 1 323 ? -7.148 51.277 80.537 1.00 39.37 343 GLY B O 1
ATOM 10659 N N . LYS B 1 324 ? -7.521 50.011 82.359 1.00 39.59 344 LYS B N 1
ATOM 10660 C CA . LYS B 1 324 ? -6.371 49.142 82.136 1.00 39.86 344 LYS B CA 1
ATOM 10661 C C . LYS B 1 324 ? -6.749 48.005 81.188 1.00 38.42 344 LYS B C 1
ATOM 10662 O O . LYS B 1 324 ? -7.724 47.294 81.426 1.00 37.15 344 LYS B O 1
ATOM 10668 N N . VAL B 1 325 ? -5.967 47.838 80.124 1.00 36.40 345 VAL B N 1
ATOM 10669 C CA . VAL B 1 325 ? -6.222 46.798 79.130 1.00 35.36 345 VAL B CA 1
ATOM 10670 C C . VAL B 1 325 ? -6.113 45.402 79.735 1.00 33.73 345 VAL B C 1
ATOM 10671 O O . VAL B 1 325 ? -5.102 45.069 80.354 1.00 33.99 345 VAL B O 1
ATOM 10675 N N . THR B 1 326 ? -7.158 44.593 79.563 1.00 32.13 346 THR B N 1
ATOM 10676 C CA . THR B 1 326 ? -7.164 43.217 80.068 1.00 31.67 346 THR B CA 1
ATOM 10677 C C . THR B 1 326 ? -6.920 42.242 78.915 1.00 31.13 346 THR B C 1
ATOM 10678 O O . THR B 1 326 ? -6.370 41.159 79.107 1.00 30.11 346 THR B O 1
ATOM 10682 N N . GLU B 1 327 ? -7.342 42.629 77.717 1.00 30.27 347 GLU B N 1
ATOM 10683 C CA . GLU B 1 327 ? -7.150 41.778 76.554 1.00 29.67 347 GLU B CA 1
ATOM 10684 C C . GLU B 1 327 ? -6.982 42.576 75.275 1.00 27.99 347 GLU B C 1
ATOM 10685 O O . GLU B 1 327 ? -7.664 43.575 75.042 1.00 26.10 347 GLU B O 1
ATOM 10691 N N . LEU B 1 328 ? -6.051 42.112 74.456 1.00 28.31 348 LEU B N 1
ATOM 10692 C CA . LEU B 1 328 ? -5.735 42.727 73.179 1.00 28.55 348 LEU B CA 1
ATOM 10693 C C . LEU B 1 328 ? -5.871 41.691 72.055 1.00 27.37 348 LEU B C 1
ATOM 10694 O O . LEU B 1 328 ? -5.413 40.555 72.188 1.00 25.44 348 LEU B O 1
ATOM 10699 N N . THR B 1 329 ? -6.512 42.083 70.958 1.00 26.84 349 THR B N 1
ATOM 10700 C CA . THR B 1 329 ? -6.674 41.194 69.809 1.00 25.66 349 THR B CA 1
ATOM 10701 C C . THR B 1 329 ? -7.200 42.000 68.631 1.00 25.64 349 THR B C 1
ATOM 10702 O O . THR B 1 329 ? -7.525 43.179 68.779 1.00 25.61 349 THR B O 1
ATOM 10706 N N . GLY B 1 330 ? -7.285 41.371 67.464 1.00 23.58 350 GLY B N 1
ATOM 10707 C CA . GLY B 1 330 ? -7.770 42.084 66.302 1.00 23.65 350 GLY B CA 1
ATOM 10708 C C . GLY B 1 330 ? -7.536 41.351 64.999 1.00 23.68 350 GLY B C 1
ATOM 10709 O O . GLY B 1 330 ? -7.249 40.155 64.995 1.00 21.95 350 GLY B O 1
ATOM 10710 N N . CYS B 1 331 ? -7.640 42.073 63.889 1.00 23.72 351 CYS B N 1
ATOM 10711 C CA . CYS B 1 331 ? -7.466 41.458 62.581 1.00 25.42 351 CYS B CA 1
ATOM 10712 C C . CYS B 1 331 ? -7.221 42.509 61.509 1.00 25.80 351 CYS B C 1
ATOM 10713 O O . CYS B 1 331 ? -7.319 43.712 61.765 1.00 25.12 351 CYS B O 1
ATOM 10716 N N . GLU B 1 332 ? -6.917 42.035 60.305 1.00 24.98 352 GLU B N 1
ATOM 10717 C CA . GLU B 1 332 ? -6.678 42.911 59.168 1.00 25.67 352 GLU B CA 1
ATOM 10718 C C . GLU B 1 332 ? -8.014 43.317 58.563 1.00 24.27 352 GLU B C 1
ATOM 10719 O O . GLU B 1 332 ? -8.949 42.522 58.517 1.00 23.89 352 GLU B O 1
ATOM 10725 N N . VAL B 1 333 ? -8.103 44.559 58.108 1.00 22.99 353 VAL B N 1
ATOM 10726 C CA . VAL B 1 333 ? -9.333 45.060 57.518 1.00 22.61 353 VAL B CA 1
ATOM 10727 C C . VAL B 1 333 ? -9.081 45.521 56.089 1.00 22.63 353 VAL B C 1
ATOM 10728 O O . VAL B 1 333 ? -8.118 46.241 55.826 1.00 20.97 353 VAL B O 1
ATOM 10732 N N . GLY B 1 334 ? -9.941 45.093 55.168 1.00 21.53 354 GLY B N 1
ATOM 10733 C CA . GLY B 1 334 ? -9.791 45.489 53.781 1.00 21.70 354 GLY B CA 1
ATOM 10734 C C . GLY B 1 334 ? -11.081 46.105 53.272 1.00 23.30 354 GLY B C 1
ATOM 10735 O O . GLY B 1 334 ? -12.107 45.431 53.204 1.00 21.53 354 GLY B O 1
ATOM 10736 N N . PHE B 1 335 ? -11.041 47.383 52.908 1.00 22.54 355 PHE B N 1
ATOM 10737 C CA . PHE B 1 335 ? -12.242 48.054 52.419 1.00 22.29 355 PHE B CA 1
ATOM 10738 C C . PHE B 1 335 ? -12.558 47.716 50.972 1.00 21.82 355 PHE B C 1
ATOM 10739 O O . PHE B 1 335 ? -11.762 47.985 50.073 1.00 18.33 355 PHE B O 1
ATOM 10747 N N . ARG B 1 336 ? -13.728 47.118 50.760 1.00 21.91 356 ARG B N 1
ATOM 10748 C CA . ARG B 1 336 ? -14.167 46.748 49.426 1.00 22.41 356 ARG B CA 1
ATOM 10749 C C . ARG B 1 336 ? -15.586 46.193 49.442 1.00 21.55 356 ARG B C 1
ATOM 10750 O O . ARG B 1 336 ? -16.108 45.816 50.491 1.00 21.13 356 ARG B O 1
ATOM 10758 N N . THR B 1 337 ? -16.213 46.152 48.272 1.00 19.94 357 THR B N 1
ATOM 10759 C CA . THR B 1 337 ? -17.553 45.599 48.162 1.00 20.58 357 THR B CA 1
ATOM 10760 C C . THR B 1 337 ? -17.480 44.423 47.200 1.00 19.96 357 THR B C 1
ATOM 10761 O O . THR B 1 337 ? -16.635 44.390 46.310 1.00 18.60 357 THR B O 1
ATOM 10765 N N . SER B 1 338 ? -18.347 43.443 47.418 1.00 20.59 358 SER B N 1
ATOM 10766 C CA . SER B 1 338 ? -18.428 42.253 46.577 1.00 21.02 358 SER B CA 1
ATOM 10767 C C . SER B 1 338 ? -19.914 42.028 46.345 1.00 21.21 358 SER B C 1
ATOM 10768 O O . SER B 1 338 ? -20.656 41.721 47.277 1.00 19.58 358 SER B O 1
ATOM 10771 N N . GLU B 1 339 ? -20.351 42.178 45.102 1.00 23.23 359 GLU B N 1
ATOM 10772 C CA . GLU B 1 339 ? -21.769 42.028 44.819 1.00 25.91 359 GLU B CA 1
ATOM 10773 C C . GLU B 1 339 ? -22.067 41.607 43.399 1.00 25.21 359 GLU B C 1
ATOM 10774 O O . GLU B 1 339 ? -21.188 41.583 42.532 1.00 24.85 359 GLU B O 1
ATOM 10780 N N . ILE B 1 340 ? -23.325 41.244 43.184 1.00 25.02 360 ILE B N 1
ATOM 10781 C CA . ILE B 1 340 ? -23.796 40.884 41.864 1.00 25.58 360 ILE B CA 1
ATOM 10782 C C . ILE B 1 340 ? -24.615 42.107 41.495 1.00 26.56 360 ILE B C 1
ATOM 10783 O O . ILE B 1 340 ? -25.714 42.305 42.005 1.00 27.19 360 ILE B O 1
ATOM 10788 N N . LYS B 1 341 ? -24.055 42.942 40.631 1.00 27.83 361 LYS B N 1
ATOM 10789 C CA . LYS B 1 341 ? -24.717 44.165 40.201 1.00 30.05 361 LYS B CA 1
ATOM 10790 C C . LYS B 1 341 ? -25.090 44.080 38.720 1.00 30.08 361 LYS B C 1
ATOM 10791 O O . LYS B 1 341 ? -24.238 43.818 37.873 1.00 29.07 361 LYS B O 1
ATOM 10797 N N . ASP B 1 342 ? -26.367 44.294 38.416 1.00 30.17 362 ASP B N 1
ATOM 10798 C CA . ASP B 1 342 ? -26.842 44.242 37.036 1.00 30.73 362 ASP B CA 1
ATOM 10799 C C . ASP B 1 342 ? -26.499 42.914 36.359 1.00 30.73 362 ASP B C 1
ATOM 10800 O O . ASP B 1 342 ? -26.167 42.875 35.172 1.00 30.99 362 ASP B O 1
ATOM 10805 N N . GLY B 1 343 ? -26.579 41.831 37.125 1.00 29.77 363 GLY B N 1
ATOM 10806 C CA . GLY B 1 343 ? -26.272 40.514 36.600 1.00 29.42 363 GLY B CA 1
ATOM 10807 C C . GLY B 1 343 ? -24.787 40.226 36.468 1.00 29.15 363 GLY B C 1
ATOM 10808 O O . GLY B 1 343 ? -24.408 39.203 35.891 1.00 28.33 363 GLY B O 1
ATOM 10809 N N . ARG B 1 344 ? -23.946 41.111 37.006 1.00 27.57 364 ARG B N 1
ATOM 10810 C CA . ARG B 1 344 ? -22.490 40.947 36.919 1.00 26.62 364 ARG B CA 1
ATOM 10811 C C . ARG B 1 344 ? -21.755 40.977 38.266 1.00 24.90 364 ARG B C 1
ATOM 10812 O O . ARG B 1 344 ? -22.057 41.801 39.131 1.00 22.34 364 ARG B O 1
ATOM 10820 N N . PHE B 1 345 ? -20.787 40.077 38.431 1.00 22.40 365 PHE B N 1
ATOM 10821 C CA . PHE B 1 345 ? -19.995 40.019 39.659 1.00 22.28 365 PHE B CA 1
ATOM 10822 C C . PHE B 1 345 ? -19.080 41.238 39.640 1.00 21.74 365 PHE B C 1
ATOM 10823 O O . PHE B 1 345 ? -18.311 41.427 38.697 1.00 20.60 365 PHE B O 1
ATOM 10831 N N . CYS B 1 346 ? -19.167 42.061 40.679 1.00 20.20 366 CYS B N 1
ATOM 10832 C CA . CYS B 1 346 ? -18.362 43.270 40.738 1.00 22.02 366 CYS B CA 1
ATOM 10833 C C . CYS B 1 346 ? -17.652 43.489 42.060 1.00 21.51 366 CYS B C 1
ATOM 10834 O O . CYS B 1 346 ? -18.257 43.390 43.127 1.00 20.67 366 CYS B O 1
ATOM 10837 N N . ILE B 1 347 ? -16.364 43.808 41.973 1.00 20.97 367 ILE B N 1
ATOM 10838 C CA . ILE B 1 347 ? -15.565 44.122 43.142 1.00 22.18 367 ILE B CA 1
ATOM 10839 C C . ILE B 1 347 ? -15.432 45.648 43.122 1.00 22.50 367 ILE B C 1
ATOM 10840 O O . ILE B 1 347 ? -14.997 46.209 42.121 1.00 21.32 367 ILE B O 1
ATOM 10845 N N . ASN B 1 348 ? -15.823 46.313 44.205 1.00 22.64 368 ASN B N 1
ATOM 10846 C CA . ASN B 1 348 ? -15.726 47.773 44.297 1.00 25.47 368 ASN B CA 1
ATOM 10847 C C . ASN B 1 348 ? -16.368 48.490 43.118 1.00 24.24 368 ASN B C 1
ATOM 10848 O O . ASN B 1 348 ? -15.816 49.460 42.606 1.00 23.04 368 ASN B O 1
ATOM 10853 N N . GLY B 1 349 ? -17.525 48.000 42.683 1.00 24.75 369 GLY B N 1
ATOM 10854 C CA . GLY B 1 349 ? -18.229 48.624 41.577 1.00 24.91 369 GLY B CA 1
ATOM 10855 C C . GLY B 1 349 ? -17.739 48.258 40.189 1.00 24.97 369 GLY B C 1
ATOM 10856 O O . GLY B 1 349 ? -18.357 48.637 39.190 1.00 25.31 369 GLY B O 1
ATOM 10857 N N . VAL B 1 350 ? -16.641 47.513 40.118 1.00 24.41 370 VAL B N 1
ATOM 10858 C CA . VAL B 1 350 ? -16.072 47.114 38.838 1.00 24.26 370 VAL B CA 1
ATOM 10859 C C . VAL B 1 350 ? -16.345 45.657 38.472 1.00 24.19 370 VAL B C 1
ATOM 10860 O O . VAL B 1 350 ? -16.168 44.761 39.291 1.00 23.35 370 VAL B O 1
ATOM 10864 N N . PRO B 1 351 ? -16.790 45.405 37.229 1.00 24.84 371 PRO B N 1
ATOM 10865 C CA . PRO B 1 351 ? -17.068 44.033 36.785 1.00 24.72 371 PRO B CA 1
ATOM 10866 C C . PRO B 1 351 ? -15.708 43.366 36.594 1.00 25.13 371 PRO B C 1
ATOM 10867 O O . PRO B 1 351 ? -14.882 43.858 35.821 1.00 24.97 371 PRO B O 1
ATOM 10871 N N . VAL B 1 352 ? -15.464 42.255 37.279 1.00 24.44 372 VAL B N 1
ATOM 10872 C CA . VAL B 1 352 ? -14.169 41.606 37.150 1.00 24.83 372 VAL B CA 1
ATOM 10873 C C . VAL B 1 352 ? -14.178 40.219 36.531 1.00 25.36 372 VAL B C 1
ATOM 10874 O O . VAL B 1 352 ? -15.117 39.437 36.706 1.00 27.48 372 VAL B O 1
ATOM 10878 N N . LEU B 1 353 ? -13.119 39.930 35.786 1.00 23.80 373 LEU B N 1
ATOM 10879 C CA . LEU B 1 353 ? -12.959 38.626 35.171 1.00 22.91 373 LEU B CA 1
ATOM 10880 C C . LEU B 1 353 ? -12.343 37.727 36.243 1.00 22.31 373 LEU B C 1
ATOM 10881 O O . LEU B 1 353 ? -11.339 38.084 36.862 1.00 20.10 373 LEU B O 1
ATOM 10886 N N . VAL B 1 354 ? -12.962 36.576 36.478 1.00 21.08 374 VAL B N 1
ATOM 10887 C CA . VAL B 1 354 ? -12.465 35.641 37.478 1.00 21.34 374 VAL B CA 1
ATOM 10888 C C . VAL B 1 354 ? -11.465 34.687 36.842 1.00 21.23 374 VAL B C 1
ATOM 10889 O O . VAL B 1 354 ? -11.828 33.838 36.027 1.00 21.66 374 VAL B O 1
ATOM 10893 N N . LYS B 1 355 ? -10.199 34.858 37.194 1.00 18.96 375 LYS B N 1
ATOM 10894 C CA . LYS B 1 355 ? -9.136 34.012 36.674 1.00 19.84 375 LYS B CA 1
ATOM 10895 C C . LYS B 1 355 ? -8.666 33.213 37.869 1.00 19.62 375 LYS B C 1
ATOM 10896 O O . LYS B 1 355 ? -7.641 33.518 38.488 1.00 20.02 375 LYS B O 1
ATOM 10902 N N . GLY B 1 356 ? -9.435 32.184 38.197 1.00 17.41 376 GLY B N 1
ATOM 10903 C CA . GLY B 1 356 ? -9.106 31.403 39.365 1.00 16.31 376 GLY B CA 1
ATOM 10904 C C . GLY B 1 356 ? -8.674 29.974 39.185 1.00 15.23 376 GLY B C 1
ATOM 10905 O O . GLY B 1 356 ? -8.497 29.477 38.067 1.00 12.27 376 GLY B O 1
ATOM 10906 N N . THR B 1 357 ? -8.483 29.328 40.328 1.00 12.57 377 THR B N 1
ATOM 10907 C CA . THR B 1 357 ? -8.100 27.937 40.385 1.00 14.93 377 THR B CA 1
ATOM 10908 C C . THR B 1 357 ? -8.719 27.360 41.645 1.00 15.93 377 THR B C 1
ATOM 10909 O O . THR B 1 357 ? -8.976 28.090 42.613 1.00 16.45 377 THR B O 1
ATOM 10913 N N . ASN B 1 358 ? -9.001 26.064 41.615 1.00 14.23 378 ASN B N 1
ATOM 10914 C CA . ASN B 1 358 ? -9.532 25.369 42.780 1.00 13.76 378 ASN B CA 1
ATOM 10915 C C . ASN B 1 358 ? -8.270 24.907 43.499 1.00 11.02 378 ASN B C 1
ATOM 10916 O O . ASN B 1 358 ? -7.249 24.700 42.861 1.00 9.24 378 ASN B O 1
ATOM 10921 N N . ARG B 1 359 ? -8.329 24.760 44.814 1.00 12.02 379 ARG B N 1
ATOM 10922 C CA . ARG B 1 359 ? -7.157 24.321 45.554 1.00 12.84 379 ARG B CA 1
ATOM 10923 C C . ARG B 1 359 ? -7.479 23.476 46.772 1.00 12.52 379 ARG B C 1
ATOM 10924 O O . ARG B 1 359 ? -8.194 23.913 47.672 1.00 12.68 379 ARG B O 1
ATOM 10932 N N . HIS B 1 360 ? -6.949 22.256 46.781 1.00 12.47 380 HIS B N 1
ATOM 10933 C CA . HIS B 1 360 ? -7.099 21.340 47.906 1.00 13.29 380 HIS B CA 1
ATOM 10934 C C . HIS B 1 360 ? -5.862 21.575 48.768 1.00 14.25 380 HIS B C 1
ATOM 10935 O O . HIS B 1 360 ? -4.851 22.070 48.274 1.00 10.49 380 HIS B O 1
ATOM 10942 N N . GLU B 1 361 ? -5.948 21.233 50.049 1.00 15.21 381 GLU B N 1
ATOM 10943 C CA . GLU B 1 361 ? -4.792 21.342 50.933 1.00 17.34 381 GLU B CA 1
ATOM 10944 C C . GLU B 1 361 ? -4.108 19.987 50.788 1.00 16.83 381 GLU B C 1
ATOM 10945 O O . GLU B 1 361 ? -4.707 18.962 51.112 1.00 16.31 381 GLU B O 1
ATOM 10951 N N . HIS B 1 362 ? -2.875 19.978 50.290 1.00 16.02 382 HIS B N 1
ATOM 10952 C CA . HIS B 1 362 ? -2.150 18.725 50.095 1.00 17.12 382 HIS B CA 1
ATOM 10953 C C . HIS B 1 362 ? -0.635 18.889 50.195 1.00 16.99 382 HIS B C 1
ATOM 10954 O O . HIS B 1 362 ? -0.080 19.895 49.750 1.00 15.69 382 HIS B O 1
ATOM 10961 N N . SER B 1 363 ? 0.016 17.880 50.773 1.00 16.27 383 SER B N 1
ATOM 10962 C CA . SER B 1 363 ? 1.474 17.838 50.919 1.00 17.48 383 SER B CA 1
ATOM 10963 C C . SER B 1 363 ? 1.834 16.378 51.139 1.00 16.51 383 SER B C 1
ATOM 10964 O O . SER B 1 363 ? 0.950 15.529 51.198 1.00 15.86 383 SER B O 1
ATOM 10967 N N . GLN B 1 364 ? 3.120 16.076 51.275 1.00 15.11 384 GLN B N 1
ATOM 10968 C CA . GLN B 1 364 ? 3.518 14.698 51.488 1.00 14.65 384 GLN B CA 1
ATOM 10969 C C . GLN B 1 364 ? 3.055 14.150 52.828 1.00 15.01 384 GLN B C 1
ATOM 10970 O O . GLN B 1 364 ? 3.112 12.942 53.050 1.00 14.37 384 GLN B O 1
ATOM 10976 N N . LEU B 1 365 ? 2.586 15.022 53.719 1.00 15.49 385 LEU B N 1
ATOM 10977 C CA . LEU B 1 365 ? 2.109 14.576 55.034 1.00 16.60 385 LEU B CA 1
ATOM 10978 C C . LEU B 1 365 ? 0.589 14.378 55.020 1.00 17.28 385 LEU B C 1
ATOM 10979 O O . LEU B 1 365 ? -0.013 13.966 56.019 1.00 14.96 385 LEU B O 1
ATOM 10984 N N . GLY B 1 366 ? -0.025 14.672 53.876 1.00 16.71 386 GLY B N 1
ATOM 10985 C CA . GLY B 1 366 ? -1.460 14.514 53.734 1.00 16.83 386 GLY B CA 1
ATOM 10986 C C . GLY B 1 366 ? -2.196 15.836 53.606 1.00 16.93 386 GLY B C 1
ATOM 10987 O O . GLY B 1 366 ? -1.799 16.702 52.836 1.00 16.50 386 GLY B O 1
ATOM 10988 N N . ARG B 1 367 ? -3.268 15.984 54.375 1.00 17.60 387 ARG B N 1
ATOM 10989 C CA . ARG B 1 367 ? -4.090 17.190 54.374 1.00 18.26 387 ARG B CA 1
ATOM 10990 C C . ARG B 1 367 ? -3.329 18.358 55.034 1.00 18.74 387 ARG B C 1
ATOM 10991 O O . ARG B 1 367 ? -3.605 19.533 54.774 1.00 16.76 387 ARG B O 1
ATOM 10999 N N . THR B 1 368 ? -2.362 18.020 55.878 1.00 17.39 388 THR B N 1
ATOM 11000 C CA . THR B 1 368 ? -1.558 19.021 56.573 1.00 17.81 388 THR B CA 1
ATOM 11001 C C . THR B 1 368 ? -0.693 19.813 55.593 1.00 15.89 388 THR B C 1
ATOM 11002 O O . THR B 1 368 ? 0.011 19.230 54.775 1.00 15.83 388 THR B O 1
ATOM 11006 N N . VAL B 1 369 ? -0.750 21.138 55.673 1.00 15.69 389 VAL B N 1
ATOM 11007 C CA . VAL B 1 369 ? 0.047 21.998 54.796 1.00 16.08 389 VAL B CA 1
ATOM 11008 C C . VAL B 1 369 ? 0.842 22.990 55.630 1.00 16.09 389 VAL B C 1
ATOM 11009 O O . VAL B 1 369 ? 0.284 23.664 56.496 1.00 14.74 389 VAL B O 1
ATOM 11013 N N . SER B 1 370 ? 2.142 23.071 55.360 1.00 15.81 390 SER B N 1
ATOM 11014 C CA . SER B 1 370 ? 3.037 23.981 56.072 1.00 18.03 390 SER B CA 1
ATOM 11015 C C . SER B 1 370 ? 2.906 25.427 55.564 1.00 18.13 390 SER B C 1
ATOM 11016 O O . SER B 1 370 ? 2.409 25.669 54.457 1.00 15.72 390 SER B O 1
ATOM 11019 N N . LYS B 1 371 ? 3.356 26.381 56.376 1.00 18.68 391 LYS B N 1
ATOM 11020 C CA . LYS B 1 371 ? 3.309 27.790 55.992 1.00 19.69 391 LYS B CA 1
ATOM 11021 C C . LYS B 1 371 ? 4.170 27.968 54.748 1.00 19.40 391 LYS B C 1
ATOM 11022 O O . LYS B 1 371 ? 3.839 28.744 53.853 1.00 18.71 391 LYS B O 1
ATOM 11028 N N . GLU B 1 372 ? 5.271 27.225 54.689 1.00 20.39 392 GLU B N 1
ATOM 11029 C CA . GLU B 1 372 ? 6.176 27.298 53.549 1.00 21.21 392 GLU B CA 1
ATOM 11030 C C . GLU B 1 372 ? 5.471 26.915 52.245 1.00 18.83 392 GLU B C 1
ATOM 11031 O O . GLU B 1 372 ? 5.669 27.569 51.226 1.00 16.76 392 GLU B O 1
ATOM 11037 N N . LEU B 1 373 ? 4.658 25.858 52.277 1.00 16.54 393 LEU B N 1
ATOM 11038 C CA . LEU B 1 373 ? 3.935 25.424 51.084 1.00 15.48 393 LEU B CA 1
ATOM 11039 C C . LEU B 1 373 ? 2.806 26.399 50.751 1.00 14.79 393 LEU B C 1
ATOM 11040 O O . LEU B 1 373 ? 2.594 26.726 49.578 1.00 12.95 393 LEU B O 1
ATOM 11053 N N . GLU B 1 375 ? 2.781 29.514 51.338 1.00 14.22 395 GLU B N 1
ATOM 11054 C CA . GLU B 1 375 ? 3.431 30.699 50.779 1.00 16.15 395 GLU B CA 1
ATOM 11055 C C . GLU B 1 375 ? 3.856 30.443 49.336 1.00 14.13 395 GLU B C 1
ATOM 11056 O O . GLU B 1 375 ? 3.799 31.326 48.485 1.00 12.32 395 GLU B O 1
ATOM 11062 N N . GLN B 1 376 ? 4.278 29.220 49.064 1.00 13.84 396 GLN B N 1
ATOM 11063 C CA . GLN B 1 376 ? 4.689 28.870 47.721 1.00 15.52 396 GLN B CA 1
ATOM 11064 C C . GLN B 1 376 ? 3.454 28.877 46.816 1.00 15.14 396 GLN B C 1
ATOM 11065 O O . GLN B 1 376 ? 3.483 29.445 45.725 1.00 12.25 396 GLN B O 1
ATOM 11071 N N . ASP B 1 377 ? 2.365 28.275 47.287 1.00 13.08 397 ASP B N 1
ATOM 11072 C CA . ASP B 1 377 ? 1.133 28.223 46.510 1.00 15.53 397 ASP B CA 1
ATOM 11073 C C . ASP B 1 377 ? 0.688 29.617 46.060 1.00 16.44 397 ASP B C 1
ATOM 11074 O O . ASP B 1 377 ? 0.500 29.867 44.868 1.00 15.23 397 ASP B O 1
ATOM 11079 N N . ILE B 1 378 ? 0.549 30.521 47.022 1.00 16.27 398 ILE B N 1
ATOM 11080 C CA . ILE B 1 378 ? 0.120 31.886 46.755 1.00 17.86 398 ILE B CA 1
ATOM 11081 C C . ILE B 1 378 ? 1.142 32.611 45.858 1.00 17.82 398 ILE B C 1
ATOM 11082 O O . ILE B 1 378 ? 0.764 33.362 44.955 1.00 18.14 398 ILE B O 1
ATOM 11087 N N . ARG B 1 379 ? 2.432 32.363 46.074 1.00 18.23 399 ARG B N 1
ATOM 11088 C CA . ARG B 1 379 ? 3.451 33.020 45.259 1.00 18.49 399 ARG B CA 1
ATOM 11089 C C . ARG B 1 379 ? 3.310 32.613 43.800 1.00 17.77 399 ARG B C 1
ATOM 11090 O O . ARG B 1 379 ? 3.271 33.464 42.909 1.00 16.38 399 ARG B O 1
ATOM 11098 N N . LEU B 1 380 ? 3.244 31.307 43.569 1.00 17.09 400 LEU B N 1
ATOM 11099 C CA . LEU B 1 380 ? 3.103 30.767 42.226 1.00 18.91 400 LEU B CA 1
ATOM 11100 C C . LEU B 1 380 ? 1.799 31.238 41.585 1.00 18.20 400 LEU B C 1
ATOM 11101 O O . LEU B 1 380 ? 1.762 31.529 40.390 1.00 18.84 400 LEU B O 1
ATOM 11114 N N . LYS B 1 382 ? 0.094 34.075 42.147 1.00 19.57 402 LYS B N 1
ATOM 11115 C CA . LYS B 1 382 ? 0.286 35.464 41.757 1.00 19.84 402 LYS B CA 1
ATOM 11116 C C . LYS B 1 382 ? 1.210 35.597 40.548 1.00 19.27 402 LYS B C 1
ATOM 11117 O O . LYS B 1 382 ? 0.975 36.429 39.673 1.00 20.04 402 LYS B O 1
ATOM 11123 N N . GLN B 1 383 ? 2.261 34.786 40.496 1.00 17.52 403 GLN B N 1
ATOM 11124 C CA . GLN B 1 383 ? 3.195 34.862 39.385 1.00 17.18 403 GLN B CA 1
ATOM 11125 C C . GLN B 1 383 ? 2.564 34.456 38.071 1.00 15.66 403 GLN B C 1
ATOM 11126 O O . GLN B 1 383 ? 2.967 34.935 37.012 1.00 12.74 403 GLN B O 1
ATOM 11132 N N . HIS B 1 384 ? 1.578 33.567 38.134 1.00 17.01 404 HIS B N 1
ATOM 11133 C CA . HIS B 1 384 ? 0.921 33.104 36.915 1.00 16.97 404 HIS B CA 1
ATOM 11134 C C . HIS B 1 384 ? -0.419 33.748 36.603 1.00 16.15 404 HIS B C 1
ATOM 11135 O O . HIS B 1 384 ? -1.251 33.183 35.884 1.00 17.65 404 HIS B O 1
ATOM 11142 N N . ASN B 1 385 ? -0.606 34.946 37.148 1.00 14.88 405 ASN B N 1
ATOM 11143 C CA . ASN B 1 385 ? -1.787 35.765 36.902 1.00 15.20 405 ASN B CA 1
ATOM 11144 C C . ASN B 1 385 ? -3.146 35.248 37.353 1.00 15.54 405 ASN B C 1
ATOM 11145 O O . ASN B 1 385 ? -4.173 35.543 36.740 1.00 14.23 405 ASN B O 1
ATOM 11150 N N . ILE B 1 386 ? -3.154 34.494 38.443 1.00 15.67 406 ILE B N 1
ATOM 11151 C CA . ILE B 1 386 ? -4.398 33.978 38.990 1.00 17.57 406 ILE B CA 1
ATOM 11152 C C . ILE B 1 386 ? -4.850 35.024 40.004 1.00 17.32 406 ILE B C 1
ATOM 11153 O O . ILE B 1 386 ? -4.035 35.538 40.772 1.00 17.49 406 ILE B O 1
ATOM 11158 N N . ASN B 1 387 ? -6.132 35.367 40.003 1.00 16.44 407 ASN B N 1
ATOM 11159 C CA . ASN B 1 387 ? -6.605 36.361 40.954 1.00 16.30 407 ASN B CA 1
ATOM 11160 C C . ASN B 1 387 ? -7.674 35.810 41.888 1.00 16.68 407 ASN B C 1
ATOM 11161 O O . ASN B 1 387 ? -8.187 36.534 42.740 1.00 16.80 407 ASN B O 1
ATOM 11174 N N . VAL B 1 389 ? -9.102 32.057 44.134 1.00 15.72 409 VAL B N 1
ATOM 11175 C CA . VAL B 1 389 ? -8.886 30.699 44.589 1.00 15.37 409 VAL B CA 1
ATOM 11176 C C . VAL B 1 389 ? -10.150 30.177 45.265 1.00 15.84 409 VAL B C 1
ATOM 11177 O O . VAL B 1 389 ? -10.751 30.859 46.088 1.00 15.99 409 VAL B O 1
ATOM 11181 N N . ARG B 1 390 ? -10.564 28.974 44.891 1.00 14.46 410 ARG B N 1
ATOM 11182 C CA . ARG B 1 390 ? -11.733 28.357 45.490 1.00 15.10 410 ARG B CA 1
ATOM 11183 C C . ARG B 1 390 ? -11.226 27.279 46.423 1.00 15.51 410 ARG B C 1
ATOM 11184 O O . ARG B 1 390 ? -10.506 26.380 45.986 1.00 15.04 410 ARG B O 1
ATOM 11192 N N . ASN B 1 391 ? -11.592 27.371 47.700 1.00 14.12 411 ASN B N 1
ATOM 11193 C CA . ASN B 1 391 ? -11.168 26.391 48.687 1.00 17.19 411 ASN B CA 1
ATOM 11194 C C . ASN B 1 391 ? -11.894 25.062 48.498 1.00 18.30 411 ASN B C 1
ATOM 11195 O O . ASN B 1 391 ? -12.818 24.729 49.236 1.00 16.55 411 ASN B O 1
ATOM 11200 N N . SER B 1 392 ? -11.434 24.319 47.496 1.00 20.44 412 SER B N 1
ATOM 11201 C CA . SER B 1 392 ? -11.967 23.020 47.095 1.00 24.33 412 SER B CA 1
ATOM 11202 C C . SER B 1 392 ? -12.668 22.146 48.133 1.00 25.79 412 SER B C 1
ATOM 11203 O O . SER B 1 392 ? -12.075 21.247 48.731 1.00 25.16 412 SER B O 1
ATOM 11206 N N . HIS B 1 393 ? -13.948 22.440 48.312 1.00 24.92 413 HIS B N 1
ATOM 11207 C CA . HIS B 1 393 ? -14.863 21.720 49.180 1.00 21.90 413 HIS B CA 1
ATOM 11208 C C . HIS B 1 393 ? -14.652 21.607 50.697 1.00 20.95 413 HIS B C 1
ATOM 11209 O O . HIS B 1 393 ? -15.025 20.590 51.291 1.00 18.29 413 HIS B O 1
ATOM 11216 N N . TYR B 1 394 ? -14.086 22.654 51.309 1.00 17.96 414 TYR B N 1
ATOM 11217 C CA . TYR B 1 394 ? -13.887 22.750 52.769 1.00 16.99 414 TYR B CA 1
ATOM 11218 C C . TYR B 1 394 ? -13.051 23.966 53.178 1.00 16.33 414 TYR B C 1
ATOM 11219 O O . TYR B 1 394 ? -12.205 24.433 52.420 1.00 13.62 414 TYR B O 1
ATOM 11228 N N . PRO B 1 395 ? -13.300 24.509 54.381 1.00 15.25 415 PRO B N 1
ATOM 11229 C CA . PRO B 1 395 ? -12.527 25.668 54.827 1.00 17.02 415 PRO B CA 1
ATOM 11230 C C . PRO B 1 395 ? -11.069 25.248 55.011 1.00 16.27 415 PRO B C 1
ATOM 11231 O O . PRO B 1 395 ? -10.783 24.101 55.353 1.00 13.51 415 PRO B O 1
ATOM 11235 N N . THR B 1 396 ? -10.153 26.175 54.776 1.00 15.31 416 THR B N 1
ATOM 11236 C CA . THR B 1 396 ? -8.739 25.872 54.908 1.00 15.58 416 THR B CA 1
ATOM 11237 C C . THR B 1 396 ? -8.192 26.288 56.262 1.00 15.75 416 THR B C 1
ATOM 11238 O O . THR B 1 396 ? -8.918 26.787 57.123 1.00 11.16 416 THR B O 1
ATOM 11242 N N . HIS B 1 397 ? -6.894 26.065 56.435 1.00 16.99 417 HIS B N 1
ATOM 11243 C CA . HIS B 1 397 ? -6.204 26.439 57.652 1.00 17.95 417 HIS B CA 1
ATOM 11244 C C . HIS B 1 397 ? -6.246 27.971 57.699 1.00 17.60 417 HIS B C 1
ATOM 11245 O O . HIS B 1 397 ? -6.082 28.631 56.669 1.00 17.42 417 HIS B O 1
ATOM 11252 N N . PRO B 1 398 ? -6.472 28.552 58.890 1.00 18.32 418 PRO B N 1
ATOM 11253 C CA . PRO B 1 398 ? -6.542 30.011 59.067 1.00 19.46 418 PRO B CA 1
ATOM 11254 C C . PRO B 1 398 ? -5.465 30.814 58.329 1.00 18.53 418 PRO B C 1
ATOM 11255 O O . PRO B 1 398 ? -5.736 31.892 57.799 1.00 18.27 418 PRO B O 1
ATOM 11259 N N . TYR B 1 399 ? -4.249 30.281 58.301 1.00 18.15 419 TYR B N 1
ATOM 11260 C CA . TYR B 1 399 ? -3.114 30.957 57.672 1.00 18.11 419 TYR B CA 1
ATOM 11261 C C . TYR B 1 399 ? -3.340 31.280 56.199 1.00 17.67 419 TYR B C 1
ATOM 11262 O O . TYR B 1 399 ? -2.886 32.319 55.718 1.00 14.62 419 TYR B O 1
ATOM 11271 N N . TRP B 1 400 ? -4.045 30.399 55.488 1.00 16.94 420 TRP B N 1
ATOM 11272 C CA . TRP B 1 400 ? -4.296 30.599 54.060 1.00 16.79 420 TRP B CA 1
ATOM 11273 C C . TRP B 1 400 ? -5.065 31.890 53.786 1.00 15.64 420 TRP B C 1
ATOM 11274 O O . TRP B 1 400 ? -4.776 32.614 52.829 1.00 15.38 420 TRP B O 1
ATOM 11285 N N . TYR B 1 401 ? -6.035 32.183 54.642 1.00 15.98 421 TYR B N 1
ATOM 11286 C CA . TYR B 1 401 ? -6.831 33.390 54.503 1.00 18.01 421 TYR B CA 1
ATOM 11287 C C . TYR B 1 401 ? -5.987 34.632 54.784 1.00 19.09 421 TYR B C 1
ATOM 11288 O O . TYR B 1 401 ? -6.136 35.660 54.120 1.00 16.84 421 TYR B O 1
ATOM 11297 N N . GLN B 1 402 ? -5.107 34.536 55.777 1.00 19.18 422 GLN B N 1
ATOM 11298 C CA . GLN B 1 402 ? -4.259 35.667 56.146 1.00 20.47 422 GLN B CA 1
ATOM 11299 C C . GLN B 1 402 ? -3.332 36.022 54.999 1.00 19.22 422 GLN B C 1
ATOM 11300 O O . GLN B 1 402 ? -3.068 37.199 54.750 1.00 17.36 422 GLN B O 1
ATOM 11306 N N . LEU B 1 403 ? -2.864 34.999 54.286 1.00 18.09 423 LEU B N 1
ATOM 11307 C CA . LEU B 1 403 ? -1.975 35.191 53.140 1.00 17.64 423 LEU B CA 1
ATOM 11308 C C . LEU B 1 403 ? -2.715 35.886 52.005 1.00 16.63 423 LEU B C 1
ATOM 11309 O O . LEU B 1 403 ? -2.202 36.825 51.389 1.00 15.99 423 LEU B O 1
ATOM 11314 N N . CYS B 1 404 ? -3.928 35.419 51.732 1.00 16.64 424 CYS B N 1
ATOM 11315 C CA . CYS B 1 404 ? -4.736 35.995 50.666 1.00 17.94 424 CYS B CA 1
ATOM 11316 C C . CYS B 1 404 ? -5.120 37.441 50.966 1.00 18.16 424 CYS B C 1
ATOM 11317 O O . CYS B 1 404 ? -5.204 38.260 50.055 1.00 17.19 424 CYS B O 1
ATOM 11320 N N . ASP B 1 405 ? -5.344 37.758 52.238 1.00 18.17 425 ASP B N 1
ATOM 11321 C CA . ASP B 1 405 ? -5.681 39.128 52.621 1.00 19.98 425 ASP B CA 1
ATOM 11322 C C . ASP B 1 405 ? -4.478 40.031 52.355 1.00 20.13 425 ASP B C 1
ATOM 11323 O O . ASP B 1 405 ? -4.610 41.143 51.838 1.00 19.47 425 ASP B O 1
ATOM 11328 N N . ARG B 1 406 ? -3.306 39.536 52.724 1.00 20.17 426 ARG B N 1
ATOM 11329 C CA . ARG B 1 406 ? -2.072 40.295 52.580 1.00 22.34 426 ARG B CA 1
ATOM 11330 C C . ARG B 1 406 ? -1.527 40.440 51.163 1.00 20.21 426 ARG B C 1
ATOM 11331 O O . ARG B 1 406 ? -1.095 41.521 50.787 1.00 20.54 426 ARG B O 1
ATOM 11339 N N . TYR B 1 407 ? -1.554 39.372 50.374 1.00 19.56 427 TYR B N 1
ATOM 11340 C CA . TYR B 1 407 ? -1.014 39.440 49.016 1.00 19.21 427 TYR B CA 1
ATOM 11341 C C . TYR B 1 407 ? -2.039 39.694 47.919 1.00 19.44 427 TYR B C 1
ATOM 11342 O O . TYR B 1 407 ? -1.694 39.815 46.738 1.00 19.30 427 TYR B O 1
ATOM 11351 N N . GLY B 1 408 ? -3.302 39.787 48.311 1.00 18.23 428 GLY B N 1
ATOM 11352 C CA . GLY B 1 408 ? -4.342 40.081 47.345 1.00 18.57 428 GLY B CA 1
ATOM 11353 C C . GLY B 1 408 ? -4.740 38.933 46.446 1.00 18.54 428 GLY B C 1
ATOM 11354 O O . GLY B 1 408 ? -4.195 38.756 45.359 1.00 17.82 428 GLY B O 1
ATOM 11355 N N . LEU B 1 409 ? -5.693 38.140 46.909 1.00 18.58 429 LEU B N 1
ATOM 11356 C CA . LEU B 1 409 ? -6.175 37.021 46.122 1.00 18.65 429 LEU B CA 1
ATOM 11357 C C . LEU B 1 409 ? -7.624 36.862 46.543 1.00 16.45 429 LEU B C 1
ATOM 11358 O O . LEU B 1 409 ? -7.914 36.713 47.730 1.00 15.34 429 LEU B O 1
ATOM 11363 N N . TYR B 1 410 ? -8.540 36.945 45.585 1.00 15.07 430 TYR B N 1
ATOM 11364 C CA . TYR B 1 410 ? -9.953 36.790 45.906 1.00 16.56 430 TYR B CA 1
ATOM 11365 C C . TYR B 1 410 ? -10.174 35.325 46.297 1.00 15.29 430 TYR B C 1
ATOM 11366 O O . TYR B 1 410 ? -9.475 34.442 45.797 1.00 13.22 430 TYR B O 1
ATOM 11383 N N . ILE B 1 412 ? -13.159 32.101 47.314 1.00 14.34 432 ILE B N 1
ATOM 11384 C CA . ILE B 1 412 ? -14.502 31.575 47.385 1.00 15.99 432 ILE B CA 1
ATOM 11385 C C . ILE B 1 412 ? -14.287 30.558 48.496 1.00 15.42 432 ILE B C 1
ATOM 11386 O O . ILE B 1 412 ? -13.643 29.532 48.284 1.00 15.78 432 ILE B O 1
ATOM 11391 N N . ASP B 1 413 ? -14.763 30.859 49.696 1.00 15.19 433 ASP B N 1
ATOM 11392 C CA . ASP B 1 413 ? -14.598 29.908 50.784 1.00 16.31 433 ASP B CA 1
ATOM 11393 C C . ASP B 1 413 ? -15.746 28.928 50.629 1.00 18.09 433 ASP B C 1
ATOM 11394 O O . ASP B 1 413 ? -16.830 29.308 50.176 1.00 18.08 433 ASP B O 1
ATOM 11399 N N . GLU B 1 414 ? -15.510 27.670 50.988 1.00 18.44 434 GLU B N 1
ATOM 11400 C CA . GLU B 1 414 ? -16.542 26.647 50.844 1.00 19.06 434 GLU B CA 1
ATOM 11401 C C . GLU B 1 414 ? -16.724 25.767 52.075 1.00 18.64 434 GLU B C 1
ATOM 11402 O O . GLU B 1 414 ? -15.745 25.332 52.692 1.00 16.23 434 GLU B O 1
ATOM 11408 N N . ALA B 1 415 ? -17.986 25.494 52.417 1.00 16.85 435 ALA B N 1
ATOM 11409 C CA . ALA B 1 415 ? -18.311 24.654 53.573 1.00 17.86 435 ALA B CA 1
ATOM 11410 C C . ALA B 1 415 ? -17.873 23.206 53.338 1.00 16.81 435 ALA B C 1
ATOM 11411 O O . ALA B 1 415 ? -17.935 22.706 52.215 1.00 16.17 435 ALA B O 1
ATOM 11413 N N . ASN B 1 416 ? -17.438 22.541 54.404 1.00 15.04 436 ASN B N 1
ATOM 11414 C CA . ASN B 1 416 ? -16.992 21.148 54.332 1.00 15.81 436 ASN B CA 1
ATOM 11415 C C . ASN B 1 416 ? -18.205 20.223 54.178 1.00 15.34 436 ASN B C 1
ATOM 11416 O O . ASN B 1 416 ? -18.577 19.513 55.113 1.00 14.23 436 ASN B O 1
ATOM 11421 N N . ILE B 1 417 ? -18.819 20.244 52.996 1.00 14.82 437 ILE B N 1
ATOM 11422 C CA . ILE B 1 417 ? -20.003 19.431 52.722 1.00 16.15 437 ILE B CA 1
ATOM 11423 C C . ILE B 1 417 ? -20.013 18.818 51.316 1.00 16.47 437 ILE B C 1
ATOM 11424 O O . ILE B 1 417 ? -20.118 19.528 50.317 1.00 14.92 437 ILE B O 1
ATOM 11429 N N . GLU B 1 418 ? -19.891 17.500 51.252 1.00 15.05 438 GLU B N 1
ATOM 11430 C CA . GLU B 1 418 ? -19.945 16.776 49.989 1.00 17.17 438 GLU B CA 1
ATOM 11431 C C . GLU B 1 418 ? -20.366 15.350 50.284 1.00 18.01 438 GLU B C 1
ATOM 11432 O O . GLU B 1 418 ? -19.688 14.628 51.015 1.00 16.61 438 GLU B O 1
ATOM 11438 N N . SER B 1 419 ? -21.505 14.965 49.716 1.00 17.79 439 SER B N 1
ATOM 11439 C CA . SER B 1 419 ? -22.077 13.637 49.898 1.00 17.74 439 SER B CA 1
ATOM 11440 C C . SER B 1 419 ? -22.296 12.996 48.527 1.00 16.70 439 SER B C 1
ATOM 11441 O O . SER B 1 419 ? -23.325 12.364 48.275 1.00 14.63 439 SER B O 1
ATOM 11444 N N . HIS B 1 420 ? -21.310 13.170 47.653 1.00 17.58 440 HIS B N 1
ATOM 11445 C CA . HIS B 1 420 ? -21.349 12.657 46.286 1.00 18.08 440 HIS B CA 1
ATOM 11446 C C . HIS B 1 420 ? -21.750 11.184 46.228 1.00 18.79 440 HIS B C 1
ATOM 11447 O O . HIS B 1 420 ? -22.503 10.762 45.339 1.00 18.21 440 HIS B O 1
ATOM 11454 N N . GLY B 1 421 ? -21.242 10.413 47.181 1.00 17.16 441 GLY B N 1
ATOM 11455 C CA . GLY B 1 421 ? -21.546 8.994 47.245 1.00 19.24 441 GLY B CA 1
ATOM 11456 C C . GLY B 1 421 ? -23.018 8.637 47.374 1.00 18.47 441 GLY B C 1
ATOM 11457 O O . GLY B 1 421 ? -23.422 7.559 46.936 1.00 19.46 441 GLY B O 1
ATOM 11466 N N . GLY B 1 423 ? -25.376 10.357 45.966 1.00 18.92 443 GLY B N 1
ATOM 11467 C CA . GLY B 1 423 ? -26.033 10.791 44.742 1.00 20.64 443 GLY B CA 1
ATOM 11468 C C . GLY B 1 423 ? -26.918 12.023 44.877 1.00 21.33 443 GLY B C 1
ATOM 11469 O O . GLY B 1 423 ? -27.040 12.603 45.956 1.00 20.66 443 GLY B O 1
ATOM 11470 N N . TYR B 1 424 ? -27.551 12.412 43.775 1.00 21.70 444 TYR B N 1
ATOM 11471 C CA . TYR B 1 424 ? -28.418 13.583 43.760 1.00 22.19 444 TYR B CA 1
ATOM 11472 C C . TYR B 1 424 ? -29.898 13.217 43.640 1.00 22.98 444 TYR B C 1
ATOM 11473 O O . TYR B 1 424 ? -30.754 14.090 43.483 1.00 20.78 444 TYR B O 1
ATOM 11482 N N . GLY B 1 425 ? -30.190 11.922 43.711 1.00 24.25 445 GLY B N 1
ATOM 11483 C CA . GLY B 1 425 ? -31.565 11.463 43.616 1.00 23.41 445 GLY B CA 1
ATOM 11484 C C . GLY B 1 425 ? -32.312 11.557 44.936 1.00 24.16 445 GLY B C 1
ATOM 11485 O O . GLY B 1 425 ? -31.896 12.290 45.833 1.00 23.28 445 GLY B O 1
ATOM 11486 N N . PRO B 1 426 ? -33.431 10.827 45.083 1.00 24.14 446 PRO B N 1
ATOM 11487 C CA . PRO B 1 426 ? -34.249 10.822 46.300 1.00 23.59 446 PRO B CA 1
ATOM 11488 C C . PRO B 1 426 ? -33.476 10.547 47.584 1.00 22.81 446 PRO B C 1
ATOM 11489 O O . PRO B 1 426 ? -33.814 11.074 48.644 1.00 22.59 446 PRO B O 1
ATOM 11493 N N . ALA B 1 427 ? -32.443 9.718 47.489 1.00 21.12 447 ALA B N 1
ATOM 11494 C CA . ALA B 1 427 ? -31.646 9.375 48.657 1.00 21.24 447 ALA B CA 1
ATOM 11495 C C . ALA B 1 427 ? -30.582 10.422 49.021 1.00 20.98 447 ALA B C 1
ATOM 11496 O O . ALA B 1 427 ? -29.864 10.265 50.006 1.00 19.72 447 ALA B O 1
ATOM 11498 N N . SER B 1 428 ? -30.492 11.493 48.239 1.00 20.63 448 SER B N 1
ATOM 11499 C CA . SER B 1 428 ? -29.511 12.545 48.499 1.00 18.87 448 SER B CA 1
ATOM 11500 C C . SER B 1 428 ? -29.663 13.097 49.909 1.00 18.18 448 SER B C 1
ATOM 11501 O O . SER B 1 428 ? -30.769 13.392 50.350 1.00 17.50 448 SER B O 1
ATOM 11504 N N . LEU B 1 429 ? -28.551 13.240 50.620 1.00 16.23 449 LEU B N 1
ATOM 11505 C CA . LEU B 1 429 ? -28.616 13.760 51.975 1.00 15.92 449 LEU B CA 1
ATOM 11506 C C . LEU B 1 429 ? -29.026 15.236 52.004 1.00 16.22 449 LEU B C 1
ATOM 11507 O O . LEU B 1 429 ? -29.301 15.793 53.064 1.00 15.62 449 LEU B O 1
ATOM 11512 N N . ALA B 1 430 ? -29.086 15.867 50.838 1.00 16.03 450 ALA B N 1
ATOM 11513 C CA . ALA B 1 430 ? -29.501 17.260 50.776 1.00 18.65 450 ALA B CA 1
ATOM 11514 C C . ALA B 1 430 ? -31.022 17.319 50.944 1.00 20.84 450 ALA B C 1
ATOM 11515 O O . ALA B 1 430 ? -31.586 18.377 51.232 1.00 20.71 450 ALA B O 1
ATOM 11517 N N . LYS B 1 431 ? -31.676 16.171 50.778 1.00 21.14 451 LYS B N 1
ATOM 11518 C CA . LYS B 1 431 ? -33.133 16.083 50.889 1.00 23.51 451 LYS B CA 1
ATOM 11519 C C . LYS B 1 431 ? -33.590 15.442 52.196 1.00 24.23 451 LYS B C 1
ATOM 11520 O O . LYS B 1 431 ? -34.761 15.547 52.561 1.00 25.35 451 LYS B O 1
ATOM 11526 N N . ASP B 1 432 ? -32.677 14.764 52.885 1.00 24.37 452 ASP B N 1
ATOM 11527 C CA . ASP B 1 432 ? -33.017 14.120 54.144 1.00 24.26 452 ASP B CA 1
ATOM 11528 C C . ASP B 1 432 ? -32.931 15.147 55.268 1.00 24.47 452 ASP B C 1
ATOM 11529 O O . ASP B 1 432 ? -31.847 15.512 55.728 1.00 22.45 452 ASP B O 1
ATOM 11534 N N . SER B 1 433 ? -34.097 15.594 55.706 1.00 23.93 453 SER B N 1
ATOM 11535 C CA . SER B 1 433 ? -34.209 16.594 56.749 1.00 25.03 453 SER B CA 1
ATOM 11536 C C . SER B 1 433 ? -33.474 16.266 58.055 1.00 24.54 453 SER B C 1
ATOM 11537 O O . SER B 1 433 ? -33.112 17.172 58.801 1.00 21.89 453 SER B O 1
ATOM 11540 N N . THR B 1 434 ? -33.245 14.984 58.329 1.00 24.25 454 THR B N 1
ATOM 11541 C CA . THR B 1 434 ? -32.564 14.598 59.561 1.00 25.16 454 THR B CA 1
ATOM 11542 C C . THR B 1 434 ? -31.091 14.987 59.548 1.00 25.17 454 THR B C 1
ATOM 11543 O O . THR B 1 434 ? -30.408 14.880 60.565 1.00 25.82 454 THR B O 1
ATOM 11547 N N . TRP B 1 435 ? -30.607 15.432 58.394 1.00 23.70 455 TRP B N 1
ATOM 11548 C CA . TRP B 1 435 ? -29.222 15.845 58.256 1.00 22.87 455 TRP B CA 1
ATOM 11549 C C . TRP B 1 435 ? -29.078 17.365 58.242 1.00 24.35 455 TRP B C 1
ATOM 11550 O O . TRP B 1 435 ? -28.004 17.889 57.932 1.00 23.49 455 TRP B O 1
ATOM 11561 N N . LEU B 1 436 ? -30.156 18.074 58.580 1.00 24.18 456 LEU B N 1
ATOM 11562 C CA . LEU B 1 436 ? -30.125 19.538 58.607 1.00 23.61 456 LEU B CA 1
ATOM 11563 C C . LEU B 1 436 ? -29.080 20.046 59.606 1.00 23.67 456 LEU B C 1
ATOM 11564 O O . LEU B 1 436 ? -28.264 20.909 59.275 1.00 22.52 456 LEU B O 1
ATOM 11569 N N . THR B 1 437 ? -29.107 19.510 60.823 1.00 21.66 457 THR B N 1
ATOM 11570 C CA . THR B 1 437 ? -28.155 19.910 61.853 1.00 22.72 457 THR B CA 1
ATOM 11571 C C . THR B 1 437 ? -26.717 19.757 61.352 1.00 20.98 457 THR B C 1
ATOM 11572 O O . THR B 1 437 ? -25.871 20.626 61.573 1.00 19.64 457 THR B O 1
ATOM 11576 N N . ALA B 1 438 ? -26.447 18.644 60.680 1.00 19.78 458 ALA B N 1
ATOM 11577 C CA . ALA B 1 438 ? -25.121 18.386 60.136 1.00 21.04 458 ALA B CA 1
ATOM 11578 C C . ALA B 1 438 ? -24.737 19.464 59.114 1.00 21.07 458 ALA B C 1
ATOM 11579 O O . ALA B 1 438 ? -23.648 20.033 59.190 1.00 21.78 458 ALA B O 1
ATOM 11581 N N . HIS B 1 439 ? -25.628 19.744 58.163 1.00 19.23 459 HIS B N 1
ATOM 11582 C CA . HIS B 1 439 ? -25.358 20.764 57.147 1.00 19.75 459 HIS B CA 1
ATOM 11583 C C . HIS B 1 439 ? -25.215 22.161 57.753 1.00 17.79 459 HIS B C 1
ATOM 11584 O O . HIS B 1 439 ? -24.289 22.897 57.414 1.00 18.32 459 HIS B O 1
ATOM 11599 N N . ASP B 1 441 ? -24.496 22.967 60.878 1.00 17.73 461 ASP B N 1
ATOM 11600 C CA . ASP B 1 441 ? -23.334 23.066 61.763 1.00 19.47 461 ASP B CA 1
ATOM 11601 C C . ASP B 1 441 ? -22.069 23.385 60.968 1.00 18.91 461 ASP B C 1
ATOM 11602 O O . ASP B 1 441 ? -21.265 24.222 61.385 1.00 17.24 461 ASP B O 1
ATOM 11607 N N . ARG B 1 442 ? -21.899 22.715 59.828 1.00 16.72 462 ARG B N 1
ATOM 11608 C CA . ARG B 1 442 ? -20.725 22.924 58.983 1.00 16.46 462 ARG B CA 1
ATOM 11609 C C . ARG B 1 442 ? -20.755 24.293 58.320 1.00 15.88 462 ARG B C 1
ATOM 11610 O O . ARG B 1 442 ? -19.708 24.912 58.108 1.00 13.71 462 ARG B O 1
ATOM 11618 N N . THR B 1 443 ? -21.956 24.766 58.000 1.00 14.48 463 THR B N 1
ATOM 11619 C CA . THR B 1 443 ? -22.108 26.066 57.367 1.00 15.42 463 THR B CA 1
ATOM 11620 C C . THR B 1 443 ? -21.833 27.182 58.384 1.00 15.75 463 THR B C 1
ATOM 11621 O O . THR B 1 443 ? -21.190 28.175 58.053 1.00 11.70 463 THR B O 1
ATOM 11625 N N . HIS B 1 444 ? -22.318 27.003 59.615 1.00 16.87 464 HIS B N 1
ATOM 11626 C CA . HIS B 1 444 ? -22.105 27.983 60.683 1.00 19.77 464 HIS B CA 1
ATOM 11627 C C . HIS B 1 444 ? -20.616 28.140 60.937 1.00 19.55 464 HIS B C 1
ATOM 11628 O O . HIS B 1 444 ? -20.099 29.252 60.997 1.00 19.29 464 HIS B O 1
ATOM 11635 N N . ARG B 1 445 ? -19.934 27.006 61.079 1.00 18.61 465 ARG B N 1
ATOM 11636 C CA . ARG B 1 445 ? -18.509 26.997 61.352 1.00 18.81 465 ARG B CA 1
ATOM 11637 C C . ARG B 1 445 ? -17.679 27.653 60.252 1.00 17.95 465 ARG B C 1
ATOM 11638 O O . ARG B 1 445 ? -16.737 28.390 60.543 1.00 17.82 465 ARG B O 1
ATOM 11654 N N . TYR B 1 447 ? -18.660 30.028 58.148 1.00 15.91 467 TYR B N 1
ATOM 11655 C CA . TYR B 1 447 ? -18.948 31.454 58.236 1.00 18.76 467 TYR B CA 1
ATOM 11656 C C . TYR B 1 447 ? -18.354 32.211 59.426 1.00 18.35 467 TYR B C 1
ATOM 11657 O O . TYR B 1 447 ? -17.654 33.202 59.246 1.00 16.66 467 TYR B O 1
ATOM 11666 N N . GLU B 1 448 ? -18.650 31.752 60.637 1.00 19.07 468 GLU B N 1
ATOM 11667 C CA . GLU B 1 448 ? -18.176 32.432 61.837 1.00 20.76 468 GLU B CA 1
ATOM 11668 C C . GLU B 1 448 ? -16.663 32.608 61.918 1.00 21.17 468 GLU B C 1
ATOM 11669 O O . GLU B 1 448 ? -16.172 33.690 62.265 1.00 21.03 468 GLU B O 1
ATOM 11675 N N . ARG B 1 449 ? -15.930 31.553 61.578 1.00 19.91 469 ARG B N 1
ATOM 11676 C CA . ARG B 1 449 ? -14.477 31.573 61.649 1.00 18.69 469 ARG B CA 1
ATOM 11677 C C . ARG B 1 449 ? -13.770 32.512 60.682 1.00 18.13 469 ARG B C 1
ATOM 11678 O O . ARG B 1 449 ? -12.662 32.956 60.968 1.00 17.68 469 ARG B O 1
ATOM 11686 N N . SER B 1 450 ? -14.384 32.817 59.544 1.00 17.33 470 SER B N 1
ATOM 11687 C CA . SER B 1 450 ? -13.720 33.684 58.567 1.00 18.64 470 SER B CA 1
ATOM 11688 C C . SER B 1 450 ? -14.515 34.888 58.065 1.00 17.44 470 SER B C 1
ATOM 11689 O O . SER B 1 450 ? -14.071 35.585 57.154 1.00 17.48 470 SER B O 1
ATOM 11692 N N . LYS B 1 451 ? -15.668 35.145 58.661 1.00 17.48 471 LYS B N 1
ATOM 11693 C CA . LYS B 1 451 ? -16.520 36.242 58.216 1.00 20.10 471 LYS B CA 1
ATOM 11694 C C . LYS B 1 451 ? -15.875 37.623 58.031 1.00 20.00 471 LYS B C 1
ATOM 11695 O O . LYS B 1 451 ? -16.409 38.458 57.295 1.00 20.49 471 LYS B O 1
ATOM 11701 N N . ASN B 1 452 ? -14.730 37.864 58.668 1.00 20.84 472 ASN B N 1
ATOM 11702 C CA . ASN B 1 452 ? -14.072 39.172 58.573 1.00 21.34 472 ASN B CA 1
ATOM 11703 C C . ASN B 1 452 ? -12.945 39.336 57.552 1.00 20.82 472 ASN B C 1
ATOM 11704 O O . ASN B 1 452 ? -12.381 40.427 57.420 1.00 20.08 472 ASN B O 1
ATOM 11709 N N . HIS B 1 453 ? -12.625 38.270 56.825 1.00 20.39 473 HIS B N 1
ATOM 11710 C CA . HIS B 1 453 ? -11.555 38.322 55.831 1.00 20.02 473 HIS B CA 1
ATOM 11711 C C . HIS B 1 453 ? -11.986 39.030 54.553 1.00 19.64 473 HIS B C 1
ATOM 11712 O O . HIS B 1 453 ? -12.934 38.612 53.898 1.00 19.25 473 HIS B O 1
ATOM 11719 N N . PRO B 1 454 ? -11.298 40.124 54.188 1.00 18.90 474 PRO B N 1
ATOM 11720 C CA . PRO B 1 454 ? -11.648 40.858 52.970 1.00 18.98 474 PRO B CA 1
ATOM 11721 C C . PRO B 1 454 ? -11.387 40.052 51.709 1.00 18.53 474 PRO B C 1
ATOM 11722 O O . PRO B 1 454 ? -12.003 40.301 50.676 1.00 17.40 474 PRO B O 1
ATOM 11726 N N . ALA B 1 455 ? -10.466 39.094 51.791 1.00 16.76 475 ALA B N 1
ATOM 11727 C CA . ALA B 1 455 ? -10.136 38.273 50.630 1.00 16.61 475 ALA B CA 1
ATOM 11728 C C . ALA B 1 455 ? -11.287 37.345 50.231 1.00 15.14 475 ALA B C 1
ATOM 11729 O O . ALA B 1 455 ? -11.397 36.967 49.067 1.00 13.36 475 ALA B O 1
ATOM 11731 N N . ILE B 1 456 ? -12.126 36.966 51.195 1.00 15.10 476 ILE B N 1
ATOM 11732 C CA . ILE B 1 456 ? -13.280 36.113 50.899 1.00 15.53 476 ILE B CA 1
ATOM 11733 C C . ILE B 1 456 ? -14.342 37.013 50.275 1.00 16.00 476 ILE B C 1
ATOM 11734 O O . ILE B 1 456 ? -14.869 37.912 50.937 1.00 16.03 476 ILE B O 1
ATOM 11739 N N . VAL B 1 457 ? -14.655 36.785 49.005 1.00 15.94 477 VAL B N 1
ATOM 11740 C CA . VAL B 1 457 ? -15.660 37.610 48.342 1.00 16.52 477 VAL B CA 1
ATOM 11741 C C . VAL B 1 457 ? -16.939 36.842 48.053 1.00 16.33 477 VAL B C 1
ATOM 11742 O O . VAL B 1 457 ? -17.977 37.444 47.760 1.00 17.03 477 VAL B O 1
ATOM 11746 N N . ILE B 1 458 ? -16.866 35.519 48.163 1.00 14.78 478 ILE B N 1
ATOM 11747 C CA . ILE B 1 458 ? -18.011 34.655 47.891 1.00 14.89 478 ILE B CA 1
ATOM 11748 C C . ILE B 1 458 ? -18.069 33.442 48.820 1.00 15.95 478 ILE B C 1
ATOM 11749 O O . ILE B 1 458 ? -17.046 32.809 49.090 1.00 15.77 478 ILE B O 1
ATOM 11754 N N . TRP B 1 459 ? -19.268 33.132 49.313 1.00 16.27 479 TRP B N 1
ATOM 11755 C CA . TRP B 1 459 ? -19.472 31.969 50.169 1.00 17.22 479 TRP B CA 1
ATOM 11756 C C . TRP B 1 459 ? -20.066 30.868 49.293 1.00 17.70 479 TRP B C 1
ATOM 11757 O O . TRP B 1 459 ? -21.009 31.110 48.535 1.00 16.03 479 TRP B O 1
ATOM 11768 N N . SER B 1 460 ? -19.497 29.672 49.382 1.00 16.91 480 SER B N 1
ATOM 11769 C CA . SER B 1 460 ? -20.003 28.520 48.649 1.00 18.28 480 SER B CA 1
ATOM 11770 C C . SER B 1 460 ? -20.508 27.542 49.720 1.00 18.26 480 SER B C 1
ATOM 11771 O O . SER B 1 460 ? -19.817 27.284 50.703 1.00 16.28 480 SER B O 1
ATOM 11774 N N . GLN B 1 461 ? -21.710 27.008 49.526 1.00 17.65 481 GLN B N 1
ATOM 11775 C CA . GLN B 1 461 ? -22.333 26.098 50.494 1.00 17.20 481 GLN B CA 1
ATOM 11776 C C . GLN B 1 461 ? -21.817 24.667 50.544 1.00 16.77 481 GLN B C 1
ATOM 11777 O O . GLN B 1 461 ? -22.147 23.924 51.472 1.00 16.97 481 GLN B O 1
ATOM 11783 N N . GLY B 1 462 ? -21.025 24.273 49.556 1.00 15.26 482 GLY B N 1
ATOM 11784 C CA . GLY B 1 462 ? -20.504 22.921 49.541 1.00 14.80 482 GLY B CA 1
ATOM 11785 C C . GLY B 1 462 ? -20.267 22.459 48.123 1.00 15.90 482 GLY B C 1
ATOM 11786 O O . GLY B 1 462 ? -20.109 23.280 47.225 1.00 15.96 482 GLY B O 1
ATOM 11787 N N . ASN B 1 463 ? -20.260 21.150 47.902 1.00 16.64 483 ASN B N 1
ATOM 11788 C CA . ASN B 1 463 ? -20.003 20.647 46.558 1.00 18.21 483 ASN B CA 1
ATOM 11789 C C . ASN B 1 463 ? -20.552 19.252 46.311 1.00 17.88 483 ASN B C 1
ATOM 11790 O O . ASN B 1 463 ? -20.426 18.369 47.162 1.00 17.46 483 ASN B O 1
ATOM 11795 N N . GLU B 1 464 ? -21.145 19.063 45.133 1.00 16.56 484 GLU B N 1
ATOM 11796 C CA . GLU B 1 464 ? -21.701 17.770 44.730 1.00 16.43 484 GLU B CA 1
ATOM 11797 C C . GLU B 1 464 ? -22.334 17.037 45.914 1.00 17.16 484 GLU B C 1
ATOM 11798 O O . GLU B 1 464 ? -21.918 15.932 46.278 1.00 16.31 484 GLU B O 1
ATOM 11804 N N . ALA B 1 465 ? -23.338 17.671 46.513 1.00 15.96 485 ALA B N 1
ATOM 11805 C CA . ALA B 1 465 ? -24.040 17.119 47.663 1.00 15.45 485 ALA B CA 1
ATOM 11806 C C . ALA B 1 465 ? -25.550 17.127 47.422 1.00 16.36 485 ALA B C 1
ATOM 11807 O O . ALA B 1 465 ? -26.338 17.026 48.362 1.00 13.26 485 ALA B O 1
ATOM 11809 N N . GLY B 1 466 ? -25.937 17.263 46.156 1.00 17.25 486 GLY B N 1
ATOM 11810 C CA . GLY B 1 466 ? -27.342 17.292 45.791 1.00 18.76 486 GLY B CA 1
ATOM 11811 C C . GLY B 1 466 ? -28.013 18.607 46.129 1.00 20.71 486 GLY B C 1
ATOM 11812 O O . GLY B 1 466 ? -27.377 19.531 46.646 1.00 20.61 486 GLY B O 1
ATOM 11813 N N . ASN B 1 467 ? -29.302 18.706 45.823 1.00 21.24 487 ASN B N 1
ATOM 11814 C CA . ASN B 1 467 ? -30.052 19.914 46.135 1.00 20.20 487 ASN B CA 1
ATOM 11815 C C . ASN B 1 467 ? -31.352 19.526 46.825 1.00 20.40 487 ASN B C 1
ATOM 11816 O O . ASN B 1 467 ? -31.908 18.459 46.568 1.00 20.86 487 ASN B O 1
ATOM 11821 N N . GLY B 1 468 ? -31.826 20.391 47.716 1.00 20.43 488 GLY B N 1
ATOM 11822 C CA . GLY B 1 468 ? -33.049 20.109 48.444 1.00 21.53 488 GLY B CA 1
ATOM 11823 C C . GLY B 1 468 ? -33.250 21.044 49.625 1.00 22.37 488 GLY B C 1
ATOM 11824 O O . GLY B 1 468 ? -32.618 22.100 49.702 1.00 21.35 488 GLY B O 1
ATOM 11825 N N . ILE B 1 469 ? -34.122 20.641 50.547 1.00 21.94 489 ILE B N 1
ATOM 11826 C CA . ILE B 1 469 ? -34.453 21.422 51.737 1.00 22.83 489 ILE B CA 1
ATOM 11827 C C . ILE B 1 469 ? -33.246 21.856 52.588 1.00 22.23 489 ILE B C 1
ATOM 11828 O O . ILE B 1 469 ? -33.169 23.013 53.010 1.00 21.66 489 ILE B O 1
ATOM 11833 N N . ASN B 1 470 ? -32.306 20.946 52.832 1.00 21.80 490 ASN B N 1
ATOM 11834 C CA . ASN B 1 470 ? -31.135 21.269 53.645 1.00 20.58 490 ASN B CA 1
ATOM 11835 C C . ASN B 1 470 ? -30.302 22.420 53.085 1.00 19.92 490 ASN B C 1
ATOM 11836 O O . ASN B 1 470 ? -29.886 23.311 53.827 1.00 17.29 490 ASN B O 1
ATOM 11841 N N . PHE B 1 471 ? -30.060 22.405 51.779 1.00 18.81 491 PHE B N 1
ATOM 11842 C CA . PHE B 1 471 ? -29.276 23.463 51.155 1.00 19.71 491 PHE B CA 1
ATOM 11843 C C . PHE B 1 471 ? -30.053 24.759 50.975 1.00 19.31 491 PHE B C 1
ATOM 11844 O O . PHE B 1 471 ? -29.460 25.832 50.917 1.00 19.05 491 PHE B O 1
ATOM 11852 N N . GLU B 1 472 ? -31.379 24.670 50.890 1.00 19.73 492 GLU B N 1
ATOM 11853 C CA . GLU B 1 472 ? -32.184 25.879 50.754 1.00 22.05 492 GLU B CA 1
ATOM 11854 C C . GLU B 1 472 ? -32.146 26.590 52.099 1.00 20.91 492 GLU B C 1
ATOM 11855 O O . GLU B 1 472 ? -32.075 27.819 52.173 1.00 17.66 492 GLU B O 1
ATOM 11861 N N . ARG B 1 473 ? -32.181 25.794 53.163 1.00 21.33 493 ARG B N 1
ATOM 11862 C CA . ARG B 1 473 ? -32.141 26.305 54.529 1.00 23.33 493 ARG B CA 1
ATOM 11863 C C . ARG B 1 473 ? -30.803 26.987 54.850 1.00 21.94 493 ARG B C 1
ATOM 11864 O O . ARG B 1 473 ? -30.775 28.104 55.373 1.00 22.76 493 ARG B O 1
ATOM 11872 N N . THR B 1 474 ? -29.695 26.315 54.554 1.00 20.78 494 THR B N 1
ATOM 11873 C CA . THR B 1 474 ? -28.384 26.902 54.825 1.00 19.23 494 THR B CA 1
ATOM 11874 C C . THR B 1 474 ? -28.175 28.133 53.955 1.00 18.77 494 THR B C 1
ATOM 11875 O O . THR B 1 474 ? -27.513 29.082 54.375 1.00 16.58 494 THR B O 1
ATOM 11879 N N . TYR B 1 475 ? -28.742 28.124 52.749 1.00 17.85 495 TYR B N 1
ATOM 11880 C CA . TYR B 1 475 ? -28.628 29.280 51.862 1.00 19.54 495 TYR B CA 1
ATOM 11881 C C . TYR B 1 475 ? -29.347 30.444 52.528 1.00 20.37 495 TYR B C 1
ATOM 11882 O O . TYR B 1 475 ? -28.807 31.545 52.634 1.00 21.28 495 TYR B O 1
ATOM 11891 N N . ASP B 1 476 ? -30.570 30.193 52.982 1.00 20.85 496 ASP B N 1
ATOM 11892 C CA . ASP B 1 476 ? -31.348 31.232 53.637 1.00 22.72 496 ASP B CA 1
ATOM 11893 C C . ASP B 1 476 ? -30.655 31.748 54.887 1.00 21.58 496 ASP B C 1
ATOM 11894 O O . ASP B 1 476 ? -30.725 32.938 55.193 1.00 18.75 496 ASP B O 1
ATOM 11899 N N . TRP B 1 477 ? -29.982 30.861 55.611 1.00 20.23 497 TRP B N 1
ATOM 11900 C CA . TRP B 1 477 ? -29.290 31.302 56.809 1.00 21.74 497 TRP B CA 1
ATOM 11901 C C . TRP B 1 477 ? -28.148 32.258 56.462 1.00 21.01 497 TRP B C 1
ATOM 11902 O O . TRP B 1 477 ? -28.019 33.324 57.067 1.00 20.36 497 TRP B O 1
ATOM 11913 N N . LEU B 1 478 ? -27.316 31.873 55.499 1.00 19.62 498 LEU B N 1
ATOM 11914 C CA . LEU B 1 478 ? -26.198 32.715 55.094 1.00 20.92 498 LEU B CA 1
ATOM 11915 C C . LEU B 1 478 ? -26.707 34.075 54.649 1.00 21.59 498 LEU B C 1
ATOM 11916 O O . LEU B 1 478 ? -26.067 35.101 54.879 1.00 20.33 498 LEU B O 1
ATOM 11921 N N . LYS B 1 479 ? -27.869 34.076 54.008 1.00 23.69 499 LYS B N 1
ATOM 11922 C CA . LYS B 1 479 ? -28.474 35.309 53.534 1.00 26.10 499 LYS B CA 1
ATOM 11923 C C . LYS B 1 479 ? -28.890 36.210 54.700 1.00 25.78 499 LYS B C 1
ATOM 11924 O O . LYS B 1 479 ? -28.739 37.433 54.638 1.00 24.41 499 LYS B O 1
ATOM 11930 N N . SER B 1 480 ? -29.407 35.601 55.762 1.00 24.95 500 SER B N 1
ATOM 11931 C CA . SER B 1 480 ? -29.842 36.369 56.919 1.00 26.66 500 SER B CA 1
ATOM 11932 C C . SER B 1 480 ? -28.670 37.007 57.665 1.00 27.21 500 SER B C 1
ATOM 11933 O O . SER B 1 480 ? -28.846 38.012 58.339 1.00 27.82 500 SER B O 1
ATOM 11936 N N . VAL B 1 481 ? -27.475 36.436 57.533 1.00 27.54 501 VAL B N 1
ATOM 11937 C CA . VAL B 1 481 ? -26.309 36.978 58.228 1.00 29.76 501 VAL B CA 1
ATOM 11938 C C . VAL B 1 481 ? -25.313 37.737 57.350 1.00 29.21 501 VAL B C 1
ATOM 11939 O O . VAL B 1 481 ? -24.550 38.557 57.857 1.00 30.06 501 VAL B O 1
ATOM 11943 N N . GLU B 1 482 ? -25.316 37.470 56.044 1.00 28.28 502 GLU B N 1
ATOM 11944 C CA . GLU B 1 482 ? -24.371 38.114 55.127 1.00 27.34 502 GLU B CA 1
ATOM 11945 C C . GLU B 1 482 ? -25.003 39.083 54.130 1.00 28.90 502 GLU B C 1
ATOM 11946 O O . GLU B 1 482 ? -25.797 38.678 53.280 1.00 28.15 502 GLU B O 1
ATOM 11952 N N . LYS B 1 483 ? -24.627 40.358 54.216 1.00 28.51 503 LYS B N 1
ATOM 11953 C CA . LYS B 1 483 ? -25.169 41.366 53.310 1.00 29.46 503 LYS B CA 1
ATOM 11954 C C . LYS B 1 483 ? -24.101 41.902 52.363 1.00 27.18 503 LYS B C 1
ATOM 11955 O O . LYS B 1 483 ? -24.387 42.767 51.540 1.00 26.55 503 LYS B O 1
ATOM 11961 N N . GLY B 1 484 ? -22.878 41.387 52.476 1.00 25.19 504 GLY B N 1
ATOM 11962 C CA . GLY B 1 484 ? -21.793 41.865 51.628 1.00 23.22 504 GLY B CA 1
ATOM 11963 C C . GLY B 1 484 ? -21.059 40.829 50.788 1.00 21.48 504 GLY B C 1
ATOM 11964 O O . GLY B 1 484 ? -19.955 41.087 50.322 1.00 18.89 504 GLY B O 1
ATOM 11965 N N . ARG B 1 485 ? -21.662 39.661 50.592 1.00 20.35 505 ARG B N 1
ATOM 11966 C CA . ARG B 1 485 ? -21.038 38.614 49.791 1.00 20.39 505 ARG B CA 1
ATOM 11967 C C . ARG B 1 485 ? -22.082 37.731 49.111 1.00 20.30 505 ARG B C 1
ATOM 11968 O O . ARG B 1 485 ? -23.098 37.377 49.711 1.00 19.07 505 ARG B O 1
ATOM 11976 N N . PRO B 1 486 ? -21.848 37.372 47.840 1.00 19.40 506 PRO B N 1
ATOM 11977 C CA . PRO B 1 486 ? -22.795 36.512 47.130 1.00 20.86 506 PRO B CA 1
ATOM 11978 C C . PRO B 1 486 ? -22.648 35.096 47.692 1.00 21.86 506 PRO B C 1
ATOM 11979 O O . PRO B 1 486 ? -21.557 34.713 48.129 1.00 21.51 506 PRO B O 1
ATOM 11983 N N . VAL B 1 487 ? -23.735 34.328 47.692 1.00 21.84 507 VAL B N 1
ATOM 11984 C CA . VAL B 1 487 ? -23.707 32.946 48.175 1.00 22.25 507 VAL B CA 1
ATOM 11985 C C . VAL B 1 487 ? -24.006 32.023 46.999 1.00 22.72 507 VAL B C 1
ATOM 11986 O O . VAL B 1 487 ? -25.022 32.191 46.333 1.00 23.79 507 VAL B O 1
ATOM 11990 N N . GLN B 1 488 ? -23.134 31.049 46.745 1.00 22.09 508 GLN B N 1
ATOM 11991 C CA . GLN B 1 488 ? -23.329 30.135 45.616 1.00 22.31 508 GLN B CA 1
ATOM 11992 C C . GLN B 1 488 ? -23.259 28.642 45.954 1.00 21.67 508 GLN B C 1
ATOM 11993 O O . GLN B 1 488 ? -22.628 28.240 46.934 1.00 18.72 508 GLN B O 1
ATOM 11999 N N . TYR B 1 489 ? -23.923 27.839 45.122 1.00 20.28 509 TYR B N 1
ATOM 12000 C CA . TYR B 1 489 ? -23.941 26.375 45.240 1.00 20.96 509 TYR B CA 1
ATOM 12001 C C . TYR B 1 489 ? -24.228 25.852 43.838 1.00 20.87 509 TYR B C 1
ATOM 12002 O O . TYR B 1 489 ? -25.275 26.132 43.261 1.00 20.21 509 TYR B O 1
ATOM 12011 N N . GLU B 1 490 ? -23.272 25.102 43.301 1.00 21.01 510 GLU B N 1
ATOM 12012 C CA . GLU B 1 490 ? -23.336 24.557 41.948 1.00 21.32 510 GLU B CA 1
ATOM 12013 C C . GLU B 1 490 ? -24.489 23.594 41.680 1.00 22.27 510 GLU B C 1
ATOM 12014 O O . GLU B 1 490 ? -25.093 23.636 40.610 1.00 21.39 510 GLU B O 1
ATOM 12020 N N . ARG B 1 491 ? -24.796 22.729 42.641 1.00 22.22 511 ARG B N 1
ATOM 12021 C CA . ARG B 1 491 ? -25.882 21.773 42.464 1.00 22.99 511 ARG B CA 1
ATOM 12022 C C . ARG B 1 491 ? -27.277 22.405 42.515 1.00 23.68 511 ARG B C 1
ATOM 12023 O O . ARG B 1 491 ? -28.260 21.746 42.196 1.00 23.18 511 ARG B O 1
ATOM 12031 N N . ALA B 1 492 ? -27.366 23.670 42.922 1.00 24.03 512 ALA B N 1
ATOM 12032 C CA . ALA B 1 492 ? -28.656 24.359 42.966 1.00 25.02 512 ALA B CA 1
ATOM 12033 C C . ALA B 1 492 ? -28.984 24.845 41.556 1.00 25.57 512 ALA B C 1
ATOM 12034 O O . ALA B 1 492 ? -30.081 25.324 41.283 1.00 24.82 512 ALA B O 1
ATOM 12036 N N . GLU B 1 493 ? -28.001 24.688 40.674 1.00 26.37 513 GLU B N 1
ATOM 12037 C CA . GLU B 1 493 ? -28.045 25.083 39.266 1.00 27.37 513 GLU B CA 1
ATOM 12038 C C . GLU B 1 493 ? -28.648 26.449 38.969 1.00 26.83 513 GLU B C 1
ATOM 12039 O O . GLU B 1 493 ? -27.922 27.443 38.937 1.00 28.02 513 GLU B O 1
ATOM 12045 N N . LEU B 1 494 ? -29.951 26.514 38.714 1.00 26.21 514 LEU B N 1
ATOM 12046 C CA . LEU B 1 494 ? -30.576 27.799 38.436 1.00 25.63 514 LEU B CA 1
ATOM 12047 C C . LEU B 1 494 ? -31.763 28.080 39.343 1.00 25.48 514 LEU B C 1
ATOM 12048 O O . LEU B 1 494 ? -32.534 29.004 39.095 1.00 23.32 514 LEU B O 1
ATOM 12053 N N . ASN B 1 495 ? -31.908 27.280 40.395 1.00 24.45 515 ASN B N 1
ATOM 12054 C CA . ASN B 1 495 ? -32.978 27.503 41.354 1.00 24.46 515 ASN B CA 1
ATOM 12055 C C . ASN B 1 495 ? -32.600 28.764 42.125 1.00 24.26 515 ASN B C 1
ATOM 12056 O O . ASN B 1 495 ? -31.509 29.301 41.942 1.00 24.01 515 ASN B O 1
ATOM 12061 N N . TYR B 1 496 ? -33.488 29.220 42.997 1.00 24.14 516 TYR B N 1
ATOM 12062 C CA . TYR B 1 496 ? -33.259 30.443 43.755 1.00 24.42 516 TYR B CA 1
ATOM 12063 C C . TYR B 1 496 ? -32.042 30.450 44.681 1.00 22.69 516 TYR B C 1
ATOM 12064 O O . TYR B 1 496 ? -31.339 31.453 44.762 1.00 23.06 516 TYR B O 1
ATOM 12073 N N . ASN B 1 497 ? -31.784 29.341 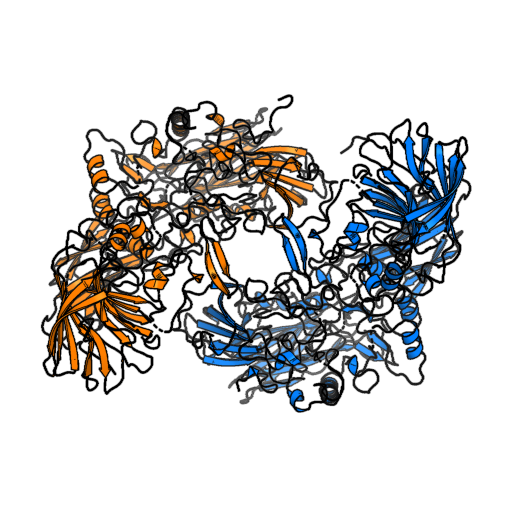45.365 1.00 22.40 517 ASN B N 1
ATOM 12074 C CA . ASN B 1 497 ? -30.675 29.288 46.315 1.00 23.14 517 ASN B CA 1
ATOM 12075 C C . ASN B 1 497 ? -29.239 29.280 45.770 1.00 23.43 517 ASN B C 1
ATOM 12076 O O . ASN B 1 497 ? -28.490 28.314 45.958 1.00 22.02 517 ASN B O 1
ATOM 12081 N N . THR B 1 498 ? -28.877 30.379 45.107 1.00 21.64 518 THR B N 1
ATOM 12082 C CA . THR B 1 498 ? -27.544 30.604 44.547 1.00 22.79 518 THR B CA 1
ATOM 12083 C C . THR B 1 498 ? -27.585 31.945 43.810 1.00 23.33 518 THR B C 1
ATOM 12084 O O . THR B 1 498 ? -28.503 32.203 43.038 1.00 24.56 518 THR B O 1
ATOM 12088 N N . ASP B 1 499 ? -26.603 32.804 44.076 1.00 22.32 519 ASP B N 1
ATOM 12089 C CA . ASP B 1 499 ? -26.546 34.130 43.464 1.00 21.72 519 ASP B CA 1
ATOM 12090 C C . ASP B 1 499 ? -25.658 34.154 42.231 1.00 21.29 519 ASP B C 1
ATOM 12091 O O . ASP B 1 499 ? -25.521 35.178 41.571 1.00 21.98 519 ASP B O 1
ATOM 12096 N N . ILE B 1 500 ? -25.051 33.018 41.927 1.00 21.43 520 ILE B N 1
ATOM 12097 C CA . ILE B 1 500 ? -24.164 32.907 40.783 1.00 22.63 520 ILE B CA 1
ATOM 12098 C C . ILE B 1 500 ? -24.375 31.543 40.145 1.00 23.65 520 ILE B C 1
ATOM 12099 O O . ILE B 1 500 ? -24.511 30.540 40.847 1.00 22.59 520 ILE B O 1
ATOM 12104 N N . TYR B 1 501 ? -24.425 31.512 38.816 1.00 24.32 521 TYR B N 1
ATOM 12105 C CA . TYR B 1 501 ? -24.600 30.258 38.098 1.00 25.83 521 TYR B CA 1
ATOM 12106 C C . TYR B 1 501 ? -23.196 29.719 37.912 1.00 26.18 521 TYR B C 1
ATOM 12107 O O . TYR B 1 501 ? -22.403 30.289 37.168 1.00 24.52 521 TYR B O 1
ATOM 12116 N N . CYS B 1 502 ? -22.882 28.618 38.581 1.00 28.48 522 CYS B N 1
ATOM 12117 C CA . CYS B 1 502 ? -21.537 28.100 38.475 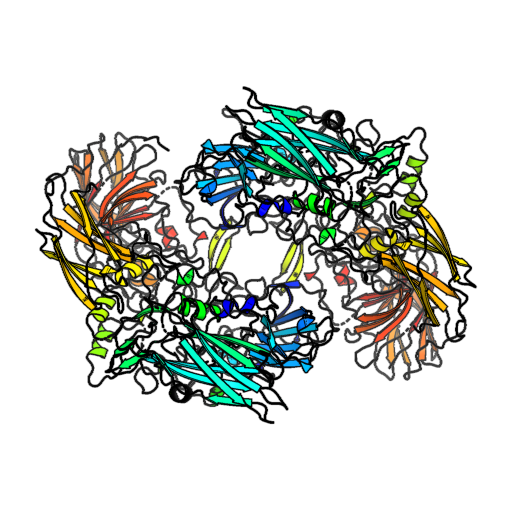1.00 31.52 522 CYS B CA 1
ATOM 12118 C C . CYS B 1 502 ? -21.409 26.660 37.973 1.00 30.57 522 CYS B C 1
ATOM 12119 O O . CYS B 1 502 ? -20.419 25.981 38.262 1.00 30.72 522 CYS B O 1
ATOM 12122 N N . ARG B 1 503 ? -22.397 26.224 37.185 1.00 28.76 523 ARG B N 1
ATOM 12123 C CA . ARG B 1 503 ? -22.431 24.879 36.601 1.00 26.63 523 ARG B CA 1
ATOM 12124 C C . ARG B 1 503 ? -21.049 24.485 36.070 1.00 24.70 523 ARG B C 1
ATOM 12125 O O . ARG B 1 503 ? -20.519 25.124 35.166 1.00 23.25 523 ARG B O 1
ATOM 12141 N N . TYR B 1 505 ? -17.735 22.497 34.354 1.00 19.33 525 TYR B N 1
ATOM 12142 C CA . TYR B 1 505 ? -17.275 21.920 33.096 1.00 19.95 525 TYR B CA 1
ATOM 12143 C C . TYR B 1 505 ? -18.129 22.127 31.849 1.00 19.54 525 TYR B C 1
ATOM 12144 O O . TYR B 1 505 ? -18.028 21.362 30.896 1.00 18.78 525 TYR B O 1
ATOM 12153 N N . ARG B 1 506 ? -18.954 23.164 31.837 1.00 19.77 526 ARG B N 1
ATOM 12154 C CA . ARG B 1 506 ? -19.771 23.419 30.660 1.00 20.35 526 ARG B CA 1
ATOM 12155 C C . ARG B 1 506 ? -18.869 23.813 29.495 1.00 20.92 526 ARG B C 1
ATOM 12156 O O . ARG B 1 506 ? -17.828 24.446 29.684 1.00 19.31 526 ARG B O 1
ATOM 12164 N N . SER B 1 507 ? -19.272 23.438 28.288 1.00 19.84 527 SER B N 1
ATOM 12165 C CA . SER B 1 507 ? -18.495 23.760 27.098 1.00 20.54 527 SER B CA 1
ATOM 12166 C C . SER B 1 507 ? -18.722 25.216 26.689 1.00 19.91 527 SER B C 1
ATOM 12167 O O . SER B 1 507 ? -19.550 25.915 27.272 1.00 15.92 527 SER B O 1
ATOM 12170 N N . VAL B 1 508 ? -17.980 25.661 25.680 1.00 21.10 528 VAL B N 1
ATOM 12171 C CA . VAL B 1 508 ? -18.103 27.024 25.176 1.00 23.55 528 VAL B CA 1
ATOM 12172 C C . VAL B 1 508 ? -19.530 27.320 24.675 1.00 24.81 528 VAL B C 1
ATOM 12173 O O . VAL B 1 508 ? -20.087 28.386 24.957 1.00 24.40 528 VAL B O 1
ATOM 12177 N N . ASP B 1 509 ? -20.126 26.376 23.947 1.00 24.98 529 ASP B N 1
ATOM 12178 C CA . ASP B 1 509 ? -21.478 26.572 23.434 1.00 27.36 529 ASP B CA 1
ATOM 12179 C C . ASP B 1 509 ? -22.469 26.730 24.578 1.00 26.90 529 ASP B C 1
ATOM 12180 O O . ASP B 1 509 ? -23.340 27.596 24.543 1.00 27.18 529 ASP B O 1
ATOM 12185 N N . GLU B 1 510 ? -22.338 25.881 25.590 1.00 26.15 530 GLU B N 1
ATOM 12186 C CA . GLU B 1 510 ? -23.228 25.938 26.739 1.00 25.97 530 GLU B CA 1
ATOM 12187 C C . GLU B 1 510 ? -23.123 27.283 27.451 1.00 24.22 530 GLU B C 1
ATOM 12188 O O . GLU B 1 510 ? -24.115 27.785 27.979 1.00 23.11 530 GLU B O 1
ATOM 12194 N N . ILE B 1 511 ? -21.931 27.876 27.447 1.00 22.72 531 ILE B N 1
ATOM 12195 C CA . ILE B 1 511 ? -21.742 29.178 28.082 1.00 23.80 531 ILE B CA 1
ATOM 12196 C C . ILE B 1 511 ? -22.537 30.214 27.285 1.00 23.08 531 ILE B C 1
ATOM 12197 O O . ILE B 1 511 ? -23.292 31.001 27.850 1.00 21.30 531 ILE B O 1
ATOM 12202 N N . LYS B 1 512 ? -22.353 30.200 25.967 1.00 24.01 532 LYS B N 1
ATOM 12203 C CA . LYS B 1 512 ? -23.050 31.122 25.071 1.00 26.22 532 LYS B CA 1
ATOM 12204 C C . LYS B 1 512 ? -24.559 30.947 25.164 1.00 25.63 532 LYS B C 1
ATOM 12205 O O . LYS B 1 512 ? -25.302 31.923 25.136 1.00 23.54 532 LYS B O 1
ATOM 12211 N N . ALA B 1 513 ? -25.012 29.702 25.278 1.00 25.33 533 ALA B N 1
ATOM 12212 C CA . ALA B 1 513 ? -26.441 29.438 25.385 1.00 26.17 533 ALA B CA 1
ATOM 12213 C C . ALA B 1 513 ? -27.039 30.079 26.636 1.00 26.89 533 ALA B C 1
ATOM 12214 O O . ALA B 1 513 ? -28.149 30.613 26.593 1.00 27.95 533 ALA B O 1
ATOM 12216 N N . TYR B 1 514 ? -26.313 30.031 27.752 1.00 25.61 534 TYR B N 1
ATOM 12217 C CA . TYR B 1 514 ? -26.816 30.624 28.986 1.00 25.59 534 TYR B CA 1
ATOM 12218 C C . TYR B 1 514 ? -26.896 32.142 28.902 1.00 26.54 534 TYR B C 1
ATOM 12219 O O . TYR B 1 514 ? -27.942 32.736 29.160 1.00 25.14 534 TYR B O 1
ATOM 12228 N N . VAL B 1 515 ? -25.779 32.763 28.548 1.00 27.82 535 VAL B N 1
ATOM 12229 C CA . VAL B 1 515 ? -25.712 34.208 28.452 1.00 30.18 535 VAL B CA 1
ATOM 12230 C C . VAL B 1 515 ? -26.775 34.739 27.491 1.00 31.49 535 VAL B C 1
ATOM 12231 O O . VAL B 1 515 ? -27.314 35.825 27.692 1.00 31.82 535 VAL B O 1
ATOM 12235 N N . GLY B 1 516 ? -27.090 33.962 26.462 1.00 31.91 536 GLY B N 1
ATOM 12236 C CA . GLY B 1 516 ? -28.093 34.391 25.506 1.00 33.22 536 GLY B CA 1
ATOM 12237 C C . GLY B 1 516 ? -29.515 34.047 25.918 1.00 35.10 536 GLY B C 1
ATOM 12238 O O . GLY B 1 516 ? -30.450 34.249 25.145 1.00 35.53 536 GLY B O 1
ATOM 12239 N N . LYS B 1 517 ? -29.688 33.539 27.135 1.00 36.12 537 LYS B N 1
ATOM 12240 C CA . LYS B 1 517 ? -31.009 33.158 27.621 1.00 36.86 537 LYS B CA 1
ATOM 12241 C C . LYS B 1 517 ? -31.813 34.333 28.169 1.00 37.20 537 LYS B C 1
ATOM 12242 O O . LYS B 1 517 ? -31.261 35.281 28.725 1.00 36.54 537 LYS B O 1
ATOM 12248 N N . LYS B 1 518 ? -33.129 34.243 28.015 1.00 37.72 538 LYS B N 1
ATOM 12249 C CA . LYS B 1 518 ? -34.055 35.275 28.463 1.00 39.77 538 LYS B CA 1
ATOM 12250 C C . LYS B 1 518 ? -34.224 35.337 29.985 1.00 39.12 538 LYS B C 1
ATOM 12251 O O . LYS B 1 518 ? -34.304 34.309 30.659 1.00 39.52 538 LYS B O 1
ATOM 12257 N N . ASP B 1 519 ? -34.270 36.557 30.510 1.00 37.16 539 ASP B N 1
ATOM 12258 C CA . ASP B 1 519 ? -34.466 36.808 31.936 1.00 36.40 539 ASP B CA 1
ATOM 12259 C C . ASP B 1 519 ? -33.406 36.343 32.937 1.00 34.08 539 ASP B C 1
ATOM 12260 O O . ASP B 1 519 ? -33.683 36.296 34.137 1.00 32.45 539 ASP B O 1
ATOM 12265 N N . ILE B 1 520 ? -32.208 35.995 32.471 1.00 30.96 540 ILE B N 1
ATOM 12266 C CA . ILE B 1 520 ? -31.158 35.580 33.400 1.00 27.97 540 ILE B CA 1
ATOM 12267 C C . ILE B 1 520 ? -30.785 36.816 34.215 1.00 27.07 540 ILE B C 1
ATOM 12268 O O . ILE B 1 520 ? -30.860 37.932 33.710 1.00 26.82 540 ILE B O 1
ATOM 12273 N N . TYR B 1 521 ? -30.394 36.622 35.470 1.00 26.54 541 TYR B N 1
ATOM 12274 C CA . TYR B 1 521 ? -30.026 37.744 36.326 1.00 25.96 541 TYR B CA 1
ATOM 12275 C C . TYR B 1 521 ? -28.765 37.469 37.158 1.00 26.79 541 TYR B C 1
ATOM 12276 O O . TYR B 1 521 ? -28.390 38.274 38.020 1.00 25.10 541 TYR B O 1
ATOM 12285 N N . ARG B 1 522 ? -28.120 36.333 36.886 1.00 25.19 542 ARG B N 1
ATOM 12286 C CA . ARG B 1 522 ? -26.896 35.935 37.580 1.00 23.57 542 ARG B CA 1
ATOM 12287 C C . ARG B 1 522 ? -25.792 35.644 36.568 1.00 22.12 542 ARG B C 1
ATOM 12288 O O . ARG B 1 522 ? -26.038 35.053 35.512 1.00 22.39 542 ARG B O 1
ATOM 12296 N N . PRO B 1 523 ? -24.552 36.052 36.879 1.00 20.42 543 PRO B N 1
ATOM 12297 C CA . PRO B 1 523 ? -23.439 35.808 35.961 1.00 18.88 543 PRO B CA 1
ATOM 12298 C C . PRO B 1 523 ? -23.048 34.329 35.953 1.00 18.22 543 PRO B C 1
ATOM 12299 O O . PRO B 1 523 ? -23.314 33.602 36.914 1.00 14.70 543 PRO B O 1
ATOM 12303 N N . PHE B 1 524 ? -22.428 33.897 34.859 1.00 17.97 544 PHE B N 1
ATOM 12304 C CA . PHE B 1 524 ? -21.967 32.522 34.708 1.00 19.77 544 PHE B CA 1
ATOM 12305 C C . PHE B 1 524 ? -20.464 32.515 35.011 1.00 18.67 544 PHE B C 1
ATOM 12306 O O . PHE B 1 524 ? -19.670 33.096 34.269 1.00 17.91 544 PHE B O 1
ATOM 12314 N N . ILE B 1 525 ? -20.089 31.876 36.114 1.00 16.96 545 ILE B N 1
ATOM 12315 C CA . ILE B 1 525 ? -18.690 31.781 36.520 1.00 16.87 545 ILE B CA 1
ATOM 12316 C C . ILE B 1 525 ? -18.479 30.329 36.955 1.00 17.36 545 ILE B C 1
ATOM 12317 O O . ILE B 1 525 ? -18.952 29.901 38.015 1.00 15.18 545 ILE B O 1
ATOM 12322 N N . LEU B 1 526 ? -17.783 29.573 36.111 1.00 15.50 546 LEU B N 1
ATOM 12323 C CA . LEU B 1 526 ? -17.557 28.150 36.351 1.00 19.43 546 LEU B CA 1
ATOM 12324 C C . LEU B 1 526 ? -16.902 27.786 37.682 1.00 18.99 546 LEU B C 1
ATOM 12325 O O . LEU B 1 526 ? -15.762 28.158 37.939 1.00 18.21 546 LEU B O 1
ATOM 12330 N N . CYS B 1 527 ? -17.634 27.053 38.515 1.00 19.23 547 CYS B N 1
ATOM 12331 C CA . CYS B 1 527 ? -17.119 26.603 39.799 1.00 22.12 547 CYS B CA 1
ATOM 12332 C C . CYS B 1 527 ? -15.862 25.768 39.519 1.00 20.27 547 CYS B C 1
ATOM 12333 O O . CYS B 1 527 ? -14.897 25.799 40.281 1.00 15.33 547 CYS B O 1
ATOM 12336 N N . GLU B 1 528 ? -15.886 25.044 38.402 1.00 18.51 548 GLU B N 1
ATOM 12337 C CA . GLU B 1 528 ? -14.771 24.202 37.964 1.00 19.60 548 GLU B CA 1
ATOM 12338 C C . GLU B 1 528 ? -14.776 24.115 36.439 1.00 20.18 548 GLU B C 1
ATOM 12339 O O . GLU B 1 528 ? -15.838 24.031 35.829 1.00 20.46 548 GLU B O 1
ATOM 12345 N N . TYR B 1 529 ? -13.597 24.138 35.830 1.00 19.10 549 TYR B N 1
ATOM 12346 C CA . TYR B 1 529 ? -13.486 24.030 34.379 1.00 18.10 549 TYR B CA 1
ATOM 12347 C C . TYR B 1 529 ? -12.037 23.731 33.990 1.00 16.41 549 TYR B C 1
ATOM 12348 O O . TYR B 1 529 ? -11.145 23.730 34.843 1.00 15.81 549 TYR B O 1
ATOM 12357 N N . LEU B 1 530 ? -11.822 23.443 32.709 1.00 14.86 550 LEU B N 1
ATOM 12358 C CA . LEU B 1 530 ? -10.498 23.147 32.167 1.00 15.31 550 LEU B CA 1
ATOM 12359 C C . LEU B 1 530 ? -9.721 22.141 33.022 1.00 15.59 550 LEU B C 1
ATOM 12360 O O . LEU B 1 530 ? -8.636 22.441 33.513 1.00 16.30 550 LEU B O 1
ATOM 12365 N N . HIS B 1 531 ? -10.288 20.954 33.193 1.00 15.75 551 HIS B N 1
ATOM 12366 C CA . HIS B 1 531 ? -9.679 19.886 33.988 1.00 15.44 551 HIS B CA 1
ATOM 12367 C C . HIS B 1 531 ? -8.213 19.651 33.603 1.00 15.66 551 HIS B C 1
ATOM 12368 O O . HIS B 1 531 ? -7.925 19.179 32.509 1.00 12.16 551 HIS B O 1
ATOM 12375 N N . ALA B 1 532 ? -7.300 19.959 34.526 1.00 16.55 552 ALA B N 1
ATOM 12376 C CA . ALA B 1 532 ? -5.858 19.855 34.301 1.00 16.71 552 ALA B CA 1
ATOM 12377 C C . ALA B 1 532 ? -5.170 18.540 34.664 1.00 15.80 552 ALA B C 1
ATOM 12378 O O . ALA B 1 532 ? -4.056 18.541 35.206 1.00 15.36 552 ALA B O 1
ATOM 12388 N N . GLY B 1 534 ? -3.071 15.278 33.929 1.00 13.23 554 GLY B N 1
ATOM 12389 C CA . GLY B 1 534 ? -2.071 14.862 32.949 1.00 13.87 554 GLY B CA 1
ATOM 12390 C C . GLY B 1 534 ? -1.710 15.978 31.978 1.00 13.77 554 GLY B C 1
ATOM 12391 O O . GLY B 1 534 ? -1.663 17.148 32.366 1.00 11.82 554 GLY B O 1
ATOM 12392 N N . ASN B 1 535 ? -1.438 15.616 30.724 1.00 14.11 555 ASN B N 1
ATOM 12393 C CA . ASN B 1 535 ? -1.111 16.591 29.673 1.00 15.49 555 ASN B CA 1
ATOM 12394 C C . ASN B 1 535 ? -2.471 17.146 29.247 1.00 15.82 555 ASN B C 1
ATOM 12395 O O . ASN B 1 535 ? -3.128 16.579 28.369 1.00 15.18 555 ASN B O 1
ATOM 12400 N N . SER B 1 536 ? -2.888 18.252 29.854 1.00 13.12 556 SER B N 1
ATOM 12401 C CA . SER B 1 536 ? -4.214 18.796 29.584 1.00 15.14 556 SER B CA 1
ATOM 12402 C C . SER B 1 536 ? -4.301 20.306 29.338 1.00 13.93 556 SER B C 1
ATOM 12403 O O . SER B 1 536 ? -3.334 20.943 28.937 1.00 11.21 556 SER B O 1
ATOM 12406 N N . CYS B 1 537 ? -5.493 20.849 29.573 1.00 13.88 557 CYS B N 1
ATOM 12407 C CA . CYS B 1 537 ? -5.788 22.270 29.433 1.00 16.37 557 CYS B CA 1
ATOM 12408 C C . CYS B 1 537 ? -5.856 22.802 28.013 1.00 17.20 557 CYS B C 1
ATOM 12409 O O . CYS B 1 537 ? -5.542 23.967 27.768 1.00 14.86 557 CYS B O 1
ATOM 12412 N N . GLY B 1 538 ? -6.260 21.949 27.080 1.00 18.11 558 GLY B N 1
ATOM 12413 C CA . GLY B 1 538 ? -6.403 22.386 25.707 1.00 18.98 558 GLY B CA 1
ATOM 12414 C C . GLY B 1 538 ? -7.748 23.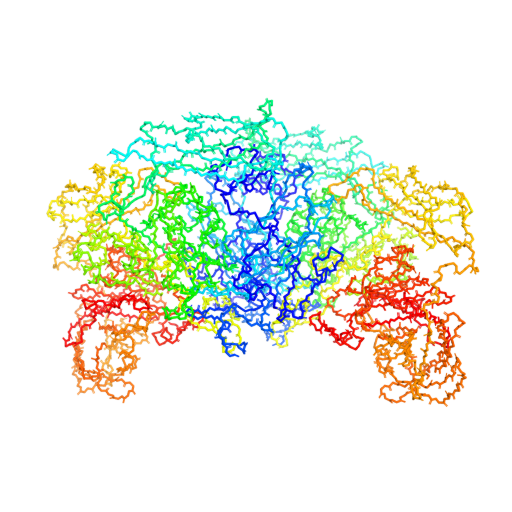083 25.604 1.00 19.77 558 GLY B C 1
ATOM 12415 O O . GLY B 1 538 ? -8.637 22.841 26.426 1.00 18.42 558 GLY B O 1
ATOM 12416 N N . GLY B 1 539 ? -7.901 23.956 24.611 1.00 20.59 559 GLY B N 1
ATOM 12417 C CA . GLY B 1 539 ? -9.157 24.661 24.437 1.00 19.53 559 GLY B CA 1
ATOM 12418 C C . GLY B 1 539 ? -9.377 25.831 25.375 1.00 19.42 559 GLY B C 1
ATOM 12419 O O . GLY B 1 539 ? -10.477 26.373 25.428 1.00 19.59 559 GLY B O 1
ATOM 12428 N N . LYS B 1 541 ? -8.136 28.832 25.143 1.00 16.48 561 LYS B N 1
ATOM 12429 C CA . LYS B 1 541 ? -8.300 30.044 24.347 1.00 19.44 561 LYS B CA 1
ATOM 12430 C C . LYS B 1 541 ? -9.769 30.293 23.991 1.00 18.84 561 LYS B C 1
ATOM 12431 O O . LYS B 1 541 ? -10.272 31.415 24.121 1.00 15.04 561 LYS B O 1
ATOM 12437 N N . GLU B 1 542 ? -10.451 29.242 23.540 1.00 17.91 562 GLU B N 1
ATOM 12438 C CA . GLU B 1 542 ? -11.852 29.359 23.164 1.00 19.10 562 GLU B CA 1
ATOM 12439 C C . GLU B 1 542 ? -12.698 29.747 24.369 1.00 19.01 562 GLU B C 1
ATOM 12440 O O . GLU B 1 542 ? -13.684 30.480 24.239 1.00 18.33 562 GLU B O 1
ATOM 12446 N N . TYR B 1 543 ? -12.324 29.253 25.545 1.00 16.89 563 TYR B N 1
ATOM 12447 C CA . TYR B 1 543 ? -13.071 29.600 26.749 1.00 16.99 563 TYR B CA 1
ATOM 12448 C C . TYR B 1 543 ? -12.930 31.102 27.011 1.00 16.92 563 TYR B C 1
ATOM 12449 O O . TYR B 1 543 ? -13.918 31.803 27.228 1.00 12.62 563 TYR B O 1
ATOM 12458 N N . TRP B 1 544 ? -11.697 31.600 26.978 1.00 16.41 564 TRP B N 1
ATOM 12459 C CA . TRP B 1 544 ? -11.483 33.008 27.265 1.00 18.89 564 TRP B CA 1
ATOM 12460 C C . TRP B 1 544 ? -11.874 34.014 26.198 1.00 19.35 564 TRP B C 1
ATOM 12461 O O . TRP B 1 544 ? -11.971 35.207 26.493 1.00 18.50 564 TRP B O 1
ATOM 12472 N N . GLU B 1 545 ? -12.122 33.549 24.974 1.00 20.65 565 GLU B N 1
ATOM 12473 C CA . GLU B 1 545 ? -12.584 34.457 23.925 1.00 23.73 565 GLU B CA 1
ATOM 12474 C C . GLU B 1 545 ? -14.012 34.830 24.322 1.00 23.31 565 GLU B C 1
ATOM 12475 O O . GLU B 1 545 ? -14.457 35.956 24.105 1.00 24.83 565 GLU B O 1
ATOM 12481 N N . VAL B 1 546 ? -14.716 33.869 24.920 1.00 21.01 566 VAL B N 1
ATOM 12482 C CA . VAL B 1 546 ? -16.093 34.061 25.361 1.00 20.33 566 VAL B CA 1
ATOM 12483 C C . VAL B 1 546 ? -16.171 34.885 26.645 1.00 20.37 566 VAL B C 1
ATOM 12484 O O . VAL B 1 546 ? -16.986 35.806 26.752 1.00 17.33 566 VAL B O 1
ATOM 12488 N N . PHE B 1 547 ? -15.329 34.552 27.619 1.00 19.03 567 PHE B N 1
ATOM 12489 C CA . PHE B 1 547 ? -15.320 35.277 28.887 1.00 19.86 567 PHE B CA 1
ATOM 12490 C C . PHE B 1 547 ? -14.997 36.760 28.676 1.00 19.77 567 PHE B C 1
ATOM 12491 O O . PHE B 1 547 ? -15.581 37.630 29.314 1.00 17.88 567 PHE B O 1
ATOM 12499 N N . GLU B 1 548 ? -14.074 37.047 27.769 1.00 20.80 568 GLU B N 1
ATOM 12500 C CA . GLU B 1 548 ? -13.692 38.429 27.517 1.00 24.37 568 GLU B CA 1
ATOM 12501 C C . GLU B 1 548 ? -14.722 39.224 26.713 1.00 25.83 568 GLU B C 1
ATOM 12502 O O . GLU B 1 548 ? -14.748 40.449 26.787 1.00 27.04 568 GLU B O 1
ATOM 12508 N N . ASN B 1 549 ? -15.587 38.544 25.966 1.00 27.19 569 ASN B N 1
ATOM 12509 C CA . ASN B 1 549 ? -16.580 39.261 25.174 1.00 28.97 569 ASN B CA 1
ATOM 12510 C C . ASN B 1 549 ? -18.019 39.155 25.669 1.00 28.52 569 ASN B C 1
ATOM 12511 O O . ASN B 1 549 ? -18.916 39.799 25.119 1.00 29.66 569 ASN B O 1
ATOM 12516 N N . GLU B 1 550 ? -18.239 38.366 26.715 1.00 27.15 570 GLU B N 1
ATOM 12517 C CA . GLU B 1 550 ? -19.580 38.198 27.271 1.00 26.99 570 GLU B CA 1
ATOM 12518 C C . GLU B 1 550 ? -19.685 38.752 28.686 1.00 26.70 570 GLU B C 1
ATOM 12519 O O . GLU B 1 550 ? -19.188 38.149 29.635 1.00 26.29 570 GLU B O 1
ATOM 12525 N N . PRO B 1 551 ? -20.367 39.895 28.845 1.00 26.34 571 PRO B N 1
ATOM 12526 C CA . PRO B 1 551 ? -20.559 40.560 30.134 1.00 26.65 571 PRO B CA 1
ATOM 12527 C C . PRO B 1 551 ? -20.955 39.641 31.282 1.00 26.50 571 PRO B C 1
ATOM 12528 O O . PRO B 1 551 ? -20.424 39.762 32.386 1.00 26.55 571 PRO B O 1
ATOM 12540 N N . ALA B 1 553 ? -20.593 36.287 31.432 1.00 24.82 573 ALA B N 1
ATOM 12541 C CA . ALA B 1 553 ? -19.826 35.043 31.416 1.00 24.25 573 ALA B CA 1
ATOM 12542 C C . ALA B 1 553 ? -18.470 35.570 31.864 1.00 23.46 573 ALA B C 1
ATOM 12543 O O . ALA B 1 553 ? -17.655 35.993 31.044 1.00 23.79 573 ALA B O 1
ATOM 12545 N N . GLN B 1 554 ? -18.244 35.547 33.171 1.00 22.16 574 GLN B N 1
ATOM 12546 C CA . GLN B 1 554 ? -17.030 36.100 33.750 1.00 22.59 574 GLN B CA 1
ATOM 12547 C C . GLN B 1 554 ? -15.862 35.199 34.154 1.00 22.59 574 GLN B C 1
ATOM 12548 O O . GLN B 1 554 ? -15.085 35.568 35.033 1.00 23.50 574 GLN B O 1
ATOM 12554 N N . GLY B 1 555 ? -15.720 34.041 33.516 1.00 21.88 575 GLY B N 1
ATOM 12555 C CA . GLY B 1 555 ? -14.604 33.162 33.840 1.00 21.05 575 GLY B CA 1
ATOM 12556 C C . GLY B 1 555 ? -14.902 32.028 34.804 1.00 19.66 575 GLY B C 1
ATOM 12557 O O . GLY B 1 555 ? -15.983 31.449 34.785 1.00 18.26 575 GLY B O 1
ATOM 12558 N N . GLY B 1 556 ? -13.928 31.702 35.648 1.00 19.84 576 GLY B N 1
ATOM 12559 C CA . GLY B 1 556 ? -14.116 30.628 36.607 1.00 20.29 576 GLY B CA 1
ATOM 12560 C C . GLY B 1 556 ? -12.817 30.139 37.215 1.00 21.24 576 GLY B C 1
ATOM 12561 O O . GLY B 1 556 ? -11.771 30.788 37.078 1.00 20.27 576 GLY B O 1
ATOM 12562 N N . CYS B 1 557 ? -12.886 28.991 37.888 1.00 19.73 577 CYS B N 1
ATOM 12563 C CA . CYS B 1 557 ? -11.722 28.402 38.534 1.00 18.80 577 CYS B CA 1
ATOM 12564 C C . CYS B 1 557 ? -11.336 27.047 37.944 1.00 16.99 577 CYS B C 1
ATOM 12565 O O . CYS B 1 557 ? -12.112 26.093 37.968 1.00 14.35 577 CYS B O 1
ATOM 12568 N N . ILE B 1 558 ? -10.120 26.985 37.417 1.00 15.30 578 ILE B N 1
ATOM 12569 C CA . ILE B 1 558 ? -9.567 25.773 36.817 1.00 14.74 578 ILE B CA 1
ATOM 12570 C C . ILE B 1 558 ? -9.587 24.650 37.845 1.00 17.21 578 ILE B C 1
ATOM 12571 O O . ILE B 1 558 ? -9.383 24.896 39.040 1.00 14.07 578 ILE B O 1
ATOM 12576 N N . TRP B 1 559 ? -9.840 23.418 37.413 1.00 18.91 579 TRP B N 1
ATOM 12577 C CA . TRP B 1 559 ? -9.844 22.362 38.407 1.00 21.43 579 TRP B CA 1
ATOM 12578 C C . TRP B 1 559 ? -8.466 21.799 38.735 1.00 24.99 579 TRP B C 1
ATOM 12579 O O . TRP B 1 559 ? -7.784 21.182 37.921 1.00 25.38 579 TRP B O 1
ATOM 12590 N N . ASP B 1 560 ? -8.127 22.073 39.987 1.00 25.75 580 ASP B N 1
ATOM 12591 C CA . ASP B 1 560 ? -6.952 21.724 40.735 1.00 25.25 580 ASP B CA 1
ATOM 12592 C C . ASP B 1 560 ? -5.631 22.425 40.526 1.00 23.71 580 ASP B C 1
ATOM 12593 O O . ASP B 1 560 ? -4.986 22.368 39.469 1.00 21.32 580 ASP B O 1
ATOM 12598 N N . TRP B 1 561 ? -5.247 23.093 41.602 1.00 18.64 581 TRP B N 1
ATOM 12599 C CA . TRP B 1 561 ? -3.996 23.800 41.667 1.00 17.81 581 TRP B CA 1
ATOM 12600 C C . TRP B 1 561 ? -2.873 22.769 41.743 1.00 15.22 581 TRP B C 1
ATOM 12601 O O . TRP B 1 561 ? -1.950 22.791 40.937 1.00 14.95 581 TRP B O 1
ATOM 12612 N N . VAL B 1 562 ? -2.983 21.847 42.698 1.00 12.62 582 VAL B N 1
ATOM 12613 C CA . VAL B 1 562 ? -1.930 20.863 42.929 1.00 12.39 582 VAL B CA 1
ATOM 12614 C C . VAL B 1 562 ? -2.308 19.381 42.933 1.00 12.75 582 VAL B C 1
ATOM 12615 O O . VAL B 1 562 ? -3.288 18.976 43.557 1.00 11.69 582 VAL B O 1
ATOM 12619 N N . ASP B 1 563 ? -1.493 18.574 42.261 1.00 12.83 583 ASP B N 1
ATOM 12620 C CA . ASP B 1 563 ? -1.705 17.130 42.196 1.00 15.23 583 ASP B CA 1
ATOM 12621 C C . ASP B 1 563 ? -1.733 16.504 43.593 1.00 16.69 583 ASP B C 1
ATOM 12622 O O . ASP B 1 563 ? -0.888 16.810 44.440 1.00 18.02 583 ASP B O 1
ATOM 12627 N N . GLN B 1 564 ? -2.691 15.615 43.828 1.00 15.55 584 GLN B N 1
ATOM 12628 C CA . GLN B 1 564 ? -2.776 14.934 45.112 1.00 17.51 584 GLN B CA 1
ATOM 12629 C C . GLN B 1 564 ? -2.061 13.591 44.986 1.00 17.51 584 GLN B C 1
ATOM 12630 O O . GLN B 1 564 ? -2.692 12.541 45.072 1.00 17.70 584 GLN B O 1
ATOM 12636 N N . ASN B 1 565 ? -0.752 13.637 44.749 1.00 15.94 585 ASN B N 1
ATOM 12637 C CA . ASN B 1 565 ? 0.059 12.432 44.635 1.00 15.53 585 ASN B CA 1
ATOM 12638 C C . ASN B 1 565 ? 1.076 12.437 45.754 1.00 16.89 585 ASN B C 1
ATOM 12639 O O . ASN B 1 565 ? 1.403 13.491 46.306 1.00 15.89 585 ASN B O 1
ATOM 12644 N N . PHE B 1 566 ? 1.577 11.251 46.073 1.00 14.86 586 PHE B N 1
ATOM 12645 C CA . PHE B 1 566 ? 2.606 11.097 47.086 1.00 15.01 586 PHE B CA 1
ATOM 12646 C C . PHE B 1 566 ? 3.829 10.570 46.349 1.00 15.36 586 PHE B C 1
ATOM 12647 O O . PHE B 1 566 ? 3.704 9.887 45.330 1.00 15.84 586 PHE B O 1
ATOM 12655 N N . ARG B 1 567 ? 5.011 10.909 46.835 1.00 15.23 587 ARG B N 1
ATOM 12656 C CA . ARG B 1 567 ? 6.232 10.447 46.201 1.00 17.35 587 ARG B CA 1
ATOM 12657 C C . ARG B 1 567 ? 6.802 9.238 46.946 1.00 17.29 587 ARG B C 1
ATOM 12658 O O . ARG B 1 567 ? 6.989 9.278 48.165 1.00 16.44 587 ARG B O 1
ATOM 12666 N N . GLU B 1 568 ? 7.066 8.163 46.213 1.00 15.39 588 GLU B N 1
ATOM 12667 C CA . GLU B 1 568 ? 7.619 6.949 46.804 1.00 16.83 588 GLU B CA 1
ATOM 12668 C C . GLU B 1 568 ? 8.871 6.527 46.031 1.00 17.44 588 GLU B C 1
ATOM 12669 O O . GLU B 1 568 ? 9.112 6.988 44.904 1.00 17.47 588 GLU B O 1
ATOM 12675 N N . ILE B 1 569 ? 9.651 5.636 46.633 1.00 17.21 589 ILE B N 1
ATOM 12676 C CA . ILE B 1 569 ? 10.886 5.144 46.025 1.00 18.51 589 ILE B CA 1
ATOM 12677 C C . ILE B 1 569 ? 10.880 3.619 45.967 1.00 19.36 589 ILE B C 1
ATOM 12678 O O . ILE B 1 569 ? 10.681 2.972 46.987 1.00 17.95 589 ILE B O 1
ATOM 12683 N N . ASP B 1 570 ? 11.097 3.041 44.784 1.00 21.27 590 ASP B N 1
ATOM 12684 C CA . ASP B 1 570 ? 11.094 1.584 44.677 1.00 23.84 590 ASP B CA 1
ATOM 12685 C C . ASP B 1 570 ? 12.440 0.951 45.021 1.00 24.57 590 ASP B C 1
ATOM 12686 O O . ASP B 1 570 ? 13.415 1.652 45.301 1.00 24.33 590 ASP B O 1
ATOM 12691 N N . LYS B 1 571 ? 12.473 -0.377 44.994 1.00 25.64 591 LYS B N 1
ATOM 12692 C CA . LYS B 1 571 ? 13.657 -1.169 45.324 1.00 27.82 591 LYS B CA 1
ATOM 12693 C C . LYS B 1 571 ? 14.920 -0.797 44.563 1.00 27.08 591 LYS B C 1
ATOM 12694 O O . LYS B 1 571 ? 16.028 -1.036 45.037 1.00 28.19 591 LYS B O 1
ATOM 12700 N N . ASP B 1 572 ? 14.761 -0.213 43.385 1.00 24.71 592 ASP B N 1
ATOM 12701 C CA . ASP B 1 572 ? 15.913 0.156 42.579 1.00 23.56 592 ASP B CA 1
ATOM 12702 C C . ASP B 1 572 ? 16.271 1.631 42.708 1.00 21.92 592 ASP B C 1
ATOM 12703 O O . ASP B 1 572 ? 17.067 2.154 41.925 1.00 19.20 592 ASP B O 1
ATOM 12708 N N . GLY B 1 573 ? 15.682 2.299 43.696 1.00 19.32 593 GLY B N 1
ATOM 12709 C CA . GLY B 1 573 ? 15.969 3.707 43.898 1.00 19.55 593 GLY B CA 1
ATOM 12710 C C . GLY B 1 573 ? 15.286 4.655 42.924 1.00 18.80 593 GLY B C 1
ATOM 12711 O O . GLY B 1 573 ? 15.634 5.831 42.860 1.00 17.87 593 GLY B O 1
ATOM 12712 N N . LYS B 1 574 ? 14.314 4.152 42.171 1.00 18.99 594 LYS B N 1
ATOM 12713 C CA . LYS B 1 574 ? 13.589 4.980 41.209 1.00 20.54 594 LYS B CA 1
ATOM 12714 C C . LYS B 1 574 ? 12.303 5.504 41.847 1.00 21.01 594 LYS B C 1
ATOM 12715 O O . LYS B 1 574 ? 11.483 4.722 42.354 1.00 19.52 594 LYS B O 1
ATOM 12721 N N . TRP B 1 575 ? 12.134 6.826 41.828 1.00 18.68 595 TRP B N 1
ATOM 12722 C CA . TRP B 1 575 ? 10.951 7.452 42.415 1.00 18.35 595 TRP B CA 1
ATOM 12723 C C . TRP B 1 575 ? 9.748 7.482 41.466 1.00 16.71 595 TRP B C 1
ATOM 12724 O O . TRP B 1 575 ? 9.894 7.379 40.249 1.00 13.53 595 TRP B O 1
ATOM 12735 N N . TYR B 1 576 ? 8.558 7.627 42.038 1.00 16.81 596 TYR B N 1
ATOM 12736 C CA . TYR B 1 576 ? 7.340 7.684 41.240 1.00 19.11 596 TYR B CA 1
ATOM 12737 C C . TYR B 1 576 ? 6.200 8.311 42.012 1.00 17.82 596 TYR B C 1
ATOM 12738 O O . TYR B 1 576 ? 6.211 8.328 43.243 1.00 18.13 596 TYR B O 1
ATOM 12747 N N . TRP B 1 577 ? 5.231 8.855 41.285 1.00 16.47 597 TRP B N 1
ATOM 12748 C CA . TRP B 1 577 ? 4.063 9.453 41.917 1.00 15.78 597 TRP B CA 1
ATOM 12749 C C . TRP B 1 577 ? 3.033 8.344 42.100 1.00 16.45 597 TRP B C 1
ATOM 12750 O O . TRP B 1 577 ? 2.843 7.497 41.218 1.00 14.40 597 TRP B O 1
ATOM 12761 N N . THR B 1 578 ? 2.369 8.340 43.247 1.00 15.30 598 THR B N 1
ATOM 12762 C CA . THR B 1 578 ? 1.361 7.328 43.506 1.00 15.84 598 THR B CA 1
ATOM 12763 C C . THR B 1 578 ? -0.021 7.935 43.377 1.00 15.73 598 THR B C 1
ATOM 12764 O O . THR B 1 578 ? -0.185 9.158 43.383 1.00 13.49 598 THR B O 1
ATOM 12768 N N . TYR B 1 579 ? -1.010 7.062 43.252 1.00 16.30 599 TYR B N 1
ATOM 12769 C CA . TYR B 1 579 ? -2.398 7.464 43.148 1.00 16.58 599 TYR B CA 1
ATOM 12770 C C . TYR B 1 579 ? -3.276 6.305 43.618 1.00 17.35 599 TYR B C 1
ATOM 12771 O O . TYR B 1 579 ? -2.774 5.364 44.239 1.00 18.37 599 TYR B O 1
ATOM 12780 N N . GLY B 1 580 ? -4.575 6.375 43.343 1.00 15.51 600 GLY B N 1
ATOM 12781 C CA . GLY B 1 580 ? -5.484 5.330 43.781 1.00 16.03 600 GLY B CA 1
ATOM 12782 C C . GLY B 1 580 ? -5.015 3.908 43.534 1.00 15.91 600 GLY B C 1
ATOM 12783 O O . GLY B 1 580 ? -4.569 3.580 42.435 1.00 14.04 600 GLY B O 1
ATOM 12784 N N . GLY B 1 581 ? -5.103 3.072 44.567 1.00 16.28 601 GLY B N 1
ATOM 12785 C CA . GLY B 1 581 ? -4.704 1.682 44.436 1.00 18.60 601 GLY B CA 1
ATOM 12786 C C . GLY B 1 581 ? -3.232 1.385 44.655 1.00 19.97 601 GLY B C 1
ATOM 12787 O O . GLY B 1 581 ? -2.816 0.229 44.591 1.00 17.18 601 GLY B O 1
ATOM 12788 N N . ASP B 1 582 ? -2.430 2.412 44.917 1.00 20.03 602 ASP B N 1
ATOM 12789 C CA . ASP B 1 582 ? -1.014 2.180 45.130 1.00 20.80 602 ASP B CA 1
ATOM 12790 C C . ASP B 1 582 ? -0.636 1.799 46.564 1.00 20.05 602 ASP B C 1
ATOM 12791 O O . ASP B 1 582 ? 0.518 1.476 46.826 1.00 20.13 602 ASP B O 1
ATOM 12796 N N . TYR B 1 583 ? -1.593 1.836 47.489 1.00 19.03 603 TYR B N 1
ATOM 12797 C CA . TYR B 1 583 ? -1.324 1.441 48.878 1.00 19.46 603 TYR B CA 1
ATOM 12798 C C . TYR B 1 583 ? -2.345 0.404 49.320 1.00 20.07 603 TYR B C 1
ATOM 12799 O O . TYR B 1 583 ? -3.512 0.469 48.936 1.00 21.15 603 TYR B O 1
ATOM 12808 N N . GLY B 1 584 ? -1.917 -0.563 50.121 1.00 20.29 604 GLY B N 1
ATOM 12809 C CA . GLY B 1 584 ? -2.860 -1.561 50.594 1.00 22.34 604 GLY B CA 1
ATOM 12810 C C . GLY B 1 584 ? -2.938 -2.849 49.796 1.00 23.50 604 GLY B C 1
ATOM 12811 O O . GLY B 1 584 ? -2.244 -3.017 48.800 1.00 21.90 604 GLY B O 1
ATOM 12812 N N . PRO B 1 585 ? -3.803 -3.781 50.209 1.00 26.10 605 PRO B N 1
ATOM 12813 C CA . PRO B 1 585 ? -3.939 -5.060 49.506 1.00 26.70 605 PRO B CA 1
ATOM 12814 C C . PRO B 1 585 ? -4.738 -4.984 48.218 1.00 28.48 605 PRO B C 1
ATOM 12815 O O . PRO B 1 585 ? -5.486 -4.030 47.985 1.00 27.26 605 PRO B O 1
ATOM 12819 N N . GLU B 1 586 ? -4.563 -6.000 47.384 1.00 28.80 606 GLU B N 1
ATOM 12820 C CA . GLU B 1 586 ? -5.274 -6.089 46.119 1.00 30.33 606 GLU B CA 1
ATOM 12821 C C . GLU B 1 586 ? -6.772 -6.036 46.416 1.00 28.53 606 GLU B C 1
ATOM 12822 O O . GLU B 1 586 ? -7.254 -6.718 47.323 1.00 27.82 606 GLU B O 1
ATOM 12828 N N . GLY B 1 587 ? -7.497 -5.209 45.667 1.00 25.82 607 GLY B N 1
ATOM 12829 C CA . GLY B 1 587 ? -8.927 -5.081 45.886 1.00 23.34 607 GLY B CA 1
ATOM 12830 C C . GLY B 1 587 ? -9.314 -3.860 46.709 1.00 23.26 607 GLY B C 1
ATOM 12831 O O . GLY B 1 587 ? -10.501 -3.596 46.930 1.00 21.63 607 GLY B O 1
ATOM 12832 N N . ILE B 1 588 ? -8.317 -3.113 47.175 1.00 21.52 608 ILE B N 1
ATOM 12833 C CA . ILE B 1 588 ? -8.584 -1.919 47.967 1.00 20.34 608 ILE B CA 1
ATOM 12834 C C . ILE B 1 588 ? -9.366 -0.918 47.115 1.00 17.40 608 ILE B C 1
ATOM 12835 O O . ILE B 1 588 ? -9.149 -0.817 45.913 1.00 14.43 608 ILE B O 1
ATOM 12840 N N . PRO B 1 589 ? -10.313 -0.187 47.718 1.00 16.91 609 PRO B N 1
ATOM 12841 C CA . PRO B 1 589 ? -11.068 0.782 46.915 1.00 16.56 609 PRO B CA 1
ATOM 12842 C C . PRO B 1 589 ? -10.109 1.736 46.203 1.00 16.84 609 PRO B C 1
ATOM 12843 O O . PRO B 1 589 ? -9.104 2.156 46.780 1.00 15.19 609 PRO B O 1
ATOM 12847 N N . SER B 1 590 ? -10.413 2.072 44.954 1.00 16.59 610 SER B N 1
ATOM 12848 C CA . SER B 1 590 ? -9.529 2.935 44.179 1.00 18.25 610 SER B CA 1
ATOM 12849 C C . SER B 1 590 ? -10.135 3.551 42.926 1.00 18.34 610 SER B C 1
ATOM 12850 O O . SER B 1 590 ? -10.927 2.917 42.237 1.00 20.74 610 SER B O 1
ATOM 12853 N N . PHE B 1 591 ? -9.763 4.793 42.633 1.00 18.32 611 PHE B N 1
ATOM 12854 C CA . PHE B 1 591 ? -10.227 5.435 41.410 1.00 17.92 611 PHE B CA 1
ATOM 12855 C C . PHE B 1 591 ? -9.015 5.893 40.608 1.00 17.44 611 PHE B C 1
ATOM 12856 O O . PHE B 1 591 ? -9.054 6.911 39.917 1.00 18.03 611 PHE B O 1
ATOM 12864 N N . GLY B 1 592 ? -7.929 5.133 40.742 1.00 16.50 612 GLY B N 1
ATOM 12865 C CA . GLY B 1 592 ? -6.700 5.383 40.004 1.00 16.61 612 GLY B CA 1
ATOM 12866 C C . GLY B 1 592 ? -6.003 6.733 39.989 1.00 16.62 612 GLY B C 1
ATOM 12867 O O . GLY B 1 592 ? -5.866 7.392 41.014 1.00 13.91 612 GLY B O 1
ATOM 12868 N N . ASN B 1 593 ? -5.552 7.140 38.804 1.00 16.93 613 ASN B N 1
ATOM 12869 C CA . ASN B 1 593 ? -4.816 8.392 38.642 1.00 17.00 613 ASN B CA 1
ATOM 12870 C C . ASN B 1 593 ? -5.620 9.694 38.636 1.00 17.47 613 ASN B C 1
ATOM 12871 O O . ASN B 1 593 ? -5.042 10.770 38.464 1.00 15.61 613 ASN B O 1
ATOM 12876 N N . PHE B 1 594 ? -6.931 9.607 38.853 1.00 16.33 614 PHE B N 1
ATOM 12877 C CA . PHE B 1 594 ? -7.778 10.798 38.856 1.00 17.81 614 PHE B CA 1
ATOM 12878 C C . PHE B 1 594 ? -7.606 11.749 40.047 1.00 18.56 614 PHE B C 1
ATOM 12879 O O . PHE B 1 594 ? -8.320 12.750 40.156 1.00 17.83 614 PHE B O 1
ATOM 12887 N N . CYS B 1 595 ? -6.666 11.446 40.937 1.00 18.69 615 CYS B N 1
ATOM 12888 C CA . CYS B 1 595 ? -6.417 12.319 42.079 1.00 18.31 615 CYS B CA 1
ATOM 12889 C C . CYS B 1 595 ? -5.376 13.394 41.723 1.00 17.95 615 CYS B C 1
ATOM 12890 O O . CYS B 1 595 ? -5.198 14.364 42.458 1.00 16.74 615 CYS B O 1
ATOM 12893 N N . GLY B 1 596 ? -4.692 13.214 40.595 1.00 17.01 616 GLY B N 1
ATOM 12894 C CA . GLY B 1 596 ? -3.707 14.190 40.157 1.00 16.59 616 GLY B CA 1
ATOM 12895 C C . GLY B 1 596 ? -4.252 15.028 39.010 1.00 15.93 616 GLY B C 1
ATOM 12896 O O . GLY B 1 596 ? -4.148 14.632 37.842 1.00 14.69 616 GLY B O 1
ATOM 12897 N N . ASN B 1 597 ? -4.827 16.188 39.331 1.00 14.23 617 ASN B N 1
ATOM 12898 C CA . ASN B 1 597 ? -5.409 17.063 38.304 1.00 17.50 617 ASN B CA 1
ATOM 12899 C C . ASN B 1 597 ? -4.877 18.491 38.366 1.00 17.52 617 ASN B C 1
ATOM 12900 O O . ASN B 1 597 ? -5.483 19.402 37.797 1.00 15.40 617 ASN B O 1
ATOM 12905 N N . GLY B 1 598 ? -3.746 18.688 39.027 1.00 15.76 618 GLY B N 1
ATOM 12906 C CA . GLY B 1 598 ? -3.237 20.035 39.199 1.00 16.80 618 GLY B CA 1
ATOM 12907 C C . GLY B 1 598 ? -2.499 20.755 38.095 1.00 16.68 618 GLY B C 1
ATOM 12908 O O . GLY B 1 598 ? -2.113 20.175 37.084 1.00 16.04 618 GLY B O 1
ATOM 12909 N N . LEU B 1 599 ? -2.312 22.052 38.320 1.00 16.15 619 LEU B N 1
ATOM 12910 C CA . LEU B 1 599 ? -1.575 22.915 37.417 1.00 15.08 619 LEU B CA 1
ATOM 12911 C C . LEU B 1 599 ? -0.100 22.738 37.770 1.00 14.40 619 LEU B C 1
ATOM 12912 O O . LEU B 1 599 ? 0.782 23.096 36.991 1.00 15.73 619 LEU B O 1
ATOM 12917 N N . VAL B 1 600 ? 0.156 22.184 38.956 1.00 13.73 620 VAL B N 1
ATOM 12918 C CA . VAL B 1 600 ? 1.520 21.910 39.420 1.00 13.97 620 VAL B CA 1
ATOM 12919 C C . VAL B 1 600 ? 1.546 20.527 40.077 1.00 14.64 620 VAL B C 1
ATOM 12920 O O . VAL B 1 600 ? 0.506 20.036 40.527 1.00 13.26 620 VAL B O 1
ATOM 12924 N N . ASN B 1 601 ? 2.711 19.883 40.119 1.00 13.14 621 ASN B N 1
ATOM 12925 C CA . ASN B 1 601 ? 2.770 18.576 40.757 1.00 14.42 621 ASN B CA 1
ATOM 12926 C C . ASN B 1 601 ? 2.741 18.737 42.282 1.00 14.17 621 ASN B C 1
ATOM 12927 O O . ASN B 1 601 ? 2.733 19.865 42.797 1.00 11.10 621 ASN B O 1
ATOM 12932 N N . ALA B 1 602 ? 2.700 17.618 42.997 1.00 13.09 622 ALA B N 1
ATOM 12933 C CA . ALA B 1 602 ? 2.628 17.636 44.459 1.00 14.29 622 ALA B CA 1
ATOM 12934 C C . ALA B 1 602 ? 3.693 18.486 45.158 1.00 13.92 622 ALA B C 1
ATOM 12935 O O . ALA B 1 602 ? 3.448 19.003 46.242 1.00 12.53 622 ALA B O 1
ATOM 12937 N N . VAL B 1 603 ? 4.874 18.620 44.563 1.00 13.13 623 VAL B N 1
ATOM 12938 C CA . VAL B 1 603 ? 5.908 19.427 45.192 1.00 15.22 623 VAL B CA 1
ATOM 12939 C C . VAL B 1 603 ? 5.982 20.827 44.582 1.00 15.78 623 VAL B C 1
ATOM 12940 O O . VAL B 1 603 ? 7.010 21.504 44.642 1.00 15.34 623 VAL B O 1
ATOM 12944 N N . ARG B 1 604 ? 4.859 21.239 44.002 1.00 15.86 624 ARG B N 1
ATOM 12945 C CA . ARG B 1 604 ? 4.676 22.555 43.393 1.00 16.41 624 ARG B CA 1
ATOM 12946 C C . ARG B 1 604 ? 5.526 22.932 42.184 1.00 16.72 624 ARG B C 1
ATOM 12947 O O . ARG B 1 604 ? 5.792 24.109 41.950 1.00 15.98 624 ARG B O 1
ATOM 12955 N N . GLU B 1 605 ? 5.950 21.942 41.410 1.00 17.37 625 GLU B N 1
ATOM 12956 C CA . GLU B 1 605 ? 6.722 22.227 40.208 1.00 19.31 625 GLU B CA 1
ATOM 12957 C C . GLU B 1 605 ? 5.653 22.373 39.125 1.00 19.24 625 GLU B C 1
ATOM 12958 O O . GLU B 1 605 ? 4.758 21.540 39.012 1.00 19.07 625 GLU B O 1
ATOM 12964 N N . PRO B 1 606 ? 5.710 23.458 38.343 1.00 18.75 626 PRO B N 1
ATOM 12965 C CA . PRO B 1 606 ? 4.721 23.687 37.284 1.00 18.62 626 PRO B CA 1
ATOM 12966 C C . PRO B 1 606 ? 4.643 22.653 36.173 1.00 16.36 626 PRO B C 1
ATOM 12967 O O . PRO B 1 606 ? 5.660 22.130 35.729 1.00 16.38 626 PRO B O 1
ATOM 12971 N N . HIS B 1 607 ? 3.422 22.346 35.744 1.00 14.61 627 HIS B N 1
ATOM 12972 C CA . HIS B 1 607 ? 3.225 21.436 34.622 1.00 13.58 627 HIS B CA 1
ATOM 12973 C C . HIS B 1 607 ? 3.270 22.354 33.400 1.00 14.37 627 HIS B C 1
ATOM 12974 O O . HIS B 1 607 ? 3.035 23.560 33.511 1.00 12.49 627 HIS B O 1
ATOM 12981 N N . PRO B 1 608 ? 3.583 21.806 32.218 1.00 16.09 628 PRO B N 1
ATOM 12982 C CA . PRO B 1 608 ? 3.625 22.700 31.059 1.00 16.92 628 PRO B CA 1
ATOM 12983 C C . PRO B 1 608 ? 2.366 23.541 30.835 1.00 17.36 628 PRO B C 1
ATOM 12984 O O . PRO B 1 608 ? 2.451 24.669 30.346 1.00 16.46 628 PRO B O 1
ATOM 12988 N N . HIS B 1 609 ? 1.202 23.019 31.201 1.00 16.28 629 HIS B N 1
ATOM 12989 C CA . HIS B 1 609 ? -0.011 23.784 30.974 1.00 16.98 629 HIS B CA 1
ATOM 12990 C C . HIS B 1 609 ? -0.217 25.012 31.867 1.00 17.13 629 HIS B C 1
ATOM 12991 O O . HIS B 1 609 ? -1.000 25.899 31.526 1.00 16.62 629 HIS B O 1
ATOM 12998 N N . LEU B 1 610 ? 0.480 25.089 32.997 1.00 16.97 630 LEU B N 1
ATOM 12999 C CA . LEU B 1 610 ? 0.327 26.265 33.855 1.00 17.35 630 LEU B CA 1
ATOM 13000 C C . LEU B 1 610 ? 0.862 27.477 33.101 1.00 17.01 630 LEU B C 1
ATOM 13001 O O . LEU B 1 610 ? 0.389 28.594 33.284 1.00 16.02 630 LEU B O 1
ATOM 13006 N N . LEU B 1 611 ? 1.853 27.247 32.249 1.00 15.85 631 LEU B N 1
ATOM 13007 C CA . LEU B 1 611 ? 2.423 28.328 31.467 1.00 16.97 631 LEU B CA 1
ATOM 13008 C C . LEU B 1 611 ? 1.407 28.873 30.456 1.00 18.38 631 LEU B C 1
ATOM 13009 O O . LEU B 1 611 ? 1.433 30.065 30.125 1.00 16.29 631 LEU B O 1
ATOM 13014 N N . GLU B 1 612 ? 0.513 28.012 29.966 1.00 17.19 632 GLU B N 1
ATOM 13015 C CA . GLU B 1 612 ? -0.513 28.482 29.034 1.00 17.67 632 GLU B CA 1
ATOM 13016 C C . GLU B 1 612 ? -1.491 29.314 29.855 1.00 15.48 632 GLU B C 1
ATOM 13017 O O . GLU B 1 612 ? -1.976 30.352 29.399 1.00 14.90 632 GLU B O 1
ATOM 13023 N N . VAL B 1 613 ? -1.763 28.845 31.073 1.00 14.40 633 VAL B N 1
ATOM 13024 C CA . VAL B 1 613 ? -2.665 29.531 31.991 1.00 11.90 633 VAL B CA 1
ATOM 13025 C C . VAL B 1 613 ? -2.153 30.945 32.250 1.00 11.96 633 VAL B C 1
ATOM 13026 O O . VAL B 1 613 ? -2.918 31.901 32.200 1.00 9.37 633 VAL B O 1
ATOM 13030 N N . LYS B 1 614 ? -0.856 31.065 32.518 1.00 11.84 634 LYS B N 1
ATOM 13031 C CA . LYS B 1 614 ? -0.240 32.356 32.773 1.00 15.29 634 LYS B CA 1
ATOM 13032 C C . LYS B 1 614 ? -0.455 33.298 31.588 1.00 16.53 634 LYS B C 1
ATOM 13033 O O . LYS B 1 614 ? -0.835 34.452 31.774 1.00 16.17 634 LYS B O 1
ATOM 13039 N N . LYS B 1 615 ? -0.224 32.804 30.373 1.00 15.86 635 LYS B N 1
ATOM 13040 C CA . LYS B 1 615 ? -0.400 33.627 29.178 1.00 18.52 635 LYS B CA 1
ATOM 13041 C C . LYS B 1 615 ? -1.845 34.083 28.952 1.00 19.10 635 LYS B C 1
ATOM 13042 O O . LYS B 1 615 ? -2.078 35.246 28.614 1.00 17.35 635 LYS B O 1
ATOM 13048 N N . ILE B 1 616 ? -2.806 33.177 29.144 1.00 17.96 636 ILE B N 1
ATOM 13049 C CA . ILE B 1 616 ? -4.217 33.501 28.932 1.00 19.52 636 ILE B CA 1
ATOM 13050 C C . ILE B 1 616 ? -4.783 34.376 30.042 1.00 20.49 636 ILE B C 1
ATOM 13051 O O . ILE B 1 616 ? -5.632 35.231 29.798 1.00 19.52 636 ILE B O 1
ATOM 13056 N N . TYR B 1 617 ? -4.315 34.161 31.267 1.00 20.71 637 TYR B N 1
ATOM 13057 C CA . TYR B 1 617 ? -4.778 34.954 32.399 1.00 20.79 637 TYR B CA 1
ATOM 13058 C C . TYR B 1 617 ? -4.073 36.321 32.492 1.00 19.99 637 TYR B C 1
ATOM 13059 O O . TYR B 1 617 ? -4.465 37.158 33.306 1.00 18.64 637 TYR B O 1
ATOM 13068 N N . GLN B 1 618 ? -3.041 36.560 31.681 1.00 18.02 638 GLN B N 1
ATOM 13069 C CA . GLN B 1 618 ? -2.341 37.845 31.770 1.00 19.80 638 GLN B CA 1
ATOM 13070 C C . GLN B 1 618 ? -3.287 39.019 31.550 1.00 20.24 638 GLN B C 1
ATOM 13071 O O . GLN B 1 618 ? -4.249 38.927 30.782 1.00 18.64 638 GLN B O 1
ATOM 13077 N N . ASN B 1 619 ? -2.997 40.128 32.220 1.00 20.39 639 ASN B N 1
ATOM 13078 C CA . ASN B 1 619 ? -3.852 41.300 32.148 1.00 21.16 639 ASN B CA 1
ATOM 13079 C C . ASN B 1 619 ? -3.429 42.414 31.211 1.00 20.40 639 ASN B C 1
ATOM 13080 O O . ASN B 1 619 ? -3.881 43.548 31.345 1.00 20.42 639 ASN B O 1
ATOM 13085 N N . ILE B 1 620 ? -2.568 42.089 30.259 1.00 20.30 640 ILE B N 1
ATOM 13086 C CA . ILE B 1 620 ? -2.112 43.064 29.278 1.00 20.68 640 ILE B CA 1
ATOM 13087 C C . ILE B 1 620 ? -2.019 42.304 27.967 1.00 21.16 640 ILE B C 1
ATOM 13088 O O . ILE B 1 620 ? -1.144 41.456 27.800 1.00 20.15 640 ILE B O 1
ATOM 13093 N N . LYS B 1 621 ? -2.925 42.595 27.041 1.00 20.16 641 LYS B N 1
ATOM 13094 C CA . LYS B 1 621 ? -2.925 41.893 25.762 1.00 22.51 641 LYS B CA 1
ATOM 13095 C C . LYS B 1 621 ? -2.897 42.865 24.595 1.00 22.33 641 LYS B C 1
ATOM 13096 O O . LYS B 1 621 ? -3.653 43.832 24.566 1.00 21.87 641 LYS B O 1
ATOM 13102 N N . ALA B 1 622 ? -2.027 42.598 23.630 1.00 22.51 642 ALA B N 1
ATOM 13103 C CA . ALA B 1 622 ? -1.891 43.474 22.479 1.00 23.89 642 ALA B CA 1
ATOM 13104 C C . ALA B 1 622 ? -2.181 42.772 21.160 1.00 24.00 642 ALA B C 1
ATOM 13105 O O . ALA B 1 622 ? -2.131 41.549 21.073 1.00 24.02 642 ALA B O 1
ATOM 13107 N N . THR B 1 623 ? -2.499 43.567 20.144 1.00 25.24 643 THR B N 1
ATOM 13108 C CA . THR B 1 623 ? -2.765 43.070 18.801 1.00 26.04 643 THR B CA 1
ATOM 13109 C C . THR B 1 623 ? -2.019 43.994 17.855 1.00 26.63 643 THR B C 1
ATOM 13110 O O . THR B 1 623 ? -1.974 45.204 18.083 1.00 26.79 643 THR B O 1
ATOM 13114 N N . LEU B 1 624 ? -1.428 43.432 16.805 1.00 26.66 644 LEU B N 1
ATOM 13115 C CA . LEU B 1 624 ? -0.691 44.241 15.843 1.00 28.63 644 LEU B CA 1
ATOM 13116 C C . LEU B 1 624 ? -1.655 44.874 14.837 1.00 30.42 644 LEU B C 1
ATOM 13117 O O . LEU B 1 624 ? -2.129 44.216 13.909 1.00 30.08 644 LEU B O 1
ATOM 13122 N N . SER B 1 625 ? -1.946 46.156 15.037 1.00 31.59 645 SER B N 1
ATOM 13123 C CA . SER B 1 625 ? -2.859 46.890 14.168 1.00 35.24 645 SER B CA 1
ATOM 13124 C C . SER B 1 625 ? -2.226 47.294 12.831 1.00 36.26 645 SER B C 1
ATOM 13125 O O . SER B 1 625 ? -2.853 47.175 11.777 1.00 34.79 645 SER B O 1
ATOM 13128 N N . ASP B 1 626 ? -0.986 47.773 12.881 1.00 37.53 646 ASP B N 1
ATOM 13129 C CA . ASP B 1 626 ? -0.270 48.194 11.681 1.00 38.90 646 ASP B CA 1
ATOM 13130 C C . ASP B 1 626 ? 1.106 47.534 11.670 1.00 38.86 646 ASP B C 1
ATOM 13131 O O . ASP B 1 626 ? 1.971 47.880 12.470 1.00 38.79 646 ASP B O 1
ATOM 13136 N N . ARG B 1 627 ? 1.305 46.585 10.763 1.00 39.72 647 ARG B N 1
ATOM 13137 C CA . ARG B 1 627 ? 2.574 45.873 10.680 1.00 41.21 647 ARG B CA 1
ATOM 13138 C C . ARG B 1 627 ? 3.679 46.577 9.906 1.00 41.12 647 ARG B C 1
ATOM 13139 O O . ARG B 1 627 ? 4.774 46.033 9.757 1.00 41.56 647 ARG B O 1
ATOM 13147 N N . LYS B 1 628 ? 3.399 47.780 9.415 1.00 41.48 648 LYS B N 1
ATOM 13148 C CA . LYS B 1 628 ? 4.400 48.545 8.685 1.00 41.51 648 LYS B CA 1
ATOM 13149 C C . LYS B 1 628 ? 5.176 49.373 9.704 1.00 41.67 648 LYS B C 1
ATOM 13150 O O . LYS B 1 628 ? 6.400 49.267 9.797 1.00 41.81 648 LYS B O 1
ATOM 13156 N N . ASN B 1 629 ? 4.453 50.183 10.476 1.00 40.53 649 ASN B N 1
ATOM 13157 C CA . ASN B 1 629 ? 5.063 51.033 11.496 1.00 39.92 649 ASN B CA 1
ATOM 13158 C C . ASN B 1 629 ? 5.031 50.377 12.877 1.00 38.18 649 ASN B C 1
ATOM 13159 O O . ASN B 1 629 ? 5.363 51.005 13.882 1.00 38.45 649 ASN B O 1
ATOM 13164 N N . LEU B 1 630 ? 4.628 49.111 12.911 1.00 36.35 650 LEU B N 1
ATOM 13165 C CA . LEU B 1 630 ? 4.551 48.343 14.147 1.00 33.19 650 LEU B CA 1
ATOM 13166 C C . LEU B 1 630 ? 3.714 49.024 15.215 1.00 32.87 650 LEU B C 1
ATOM 13167 O O . LEU B 1 630 ? 4.148 49.198 16.353 1.00 32.35 650 LEU B O 1
ATOM 13172 N N . LYS B 1 631 ? 2.505 49.412 14.834 1.00 32.54 651 LYS B N 1
ATOM 13173 C CA . LYS B 1 631 ? 1.579 50.051 15.750 1.00 33.47 651 LYS B CA 1
ATOM 13174 C C . LYS B 1 631 ? 0.768 48.916 16.371 1.00 33.70 651 LYS B C 1
ATOM 13175 O O . LYS B 1 631 ? 0.207 48.082 15.655 1.00 33.07 651 LYS B O 1
ATOM 13181 N N . VAL B 1 632 ? 0.719 48.866 17.697 1.00 32.12 652 VAL B N 1
ATOM 13182 C CA . VAL B 1 632 ? -0.022 47.808 18.366 1.00 31.97 652 VAL B CA 1
ATOM 13183 C C . VAL B 1 632 ? -1.144 48.368 19.222 1.00 31.09 652 VAL B C 1
ATOM 13184 O O . VAL B 1 632 ? -1.077 49.501 19.699 1.00 31.31 652 VAL B O 1
ATOM 13188 N N . CYS B 1 633 ? -2.184 47.567 19.401 1.00 30.49 653 CYS B N 1
ATOM 13189 C CA . CYS B 1 633 ? -3.319 47.966 20.215 1.00 30.30 653 CYS B CA 1
ATOM 13190 C C . CYS B 1 633 ? -3.235 47.186 21.527 1.00 28.57 653 CYS B C 1
ATOM 13191 O O . CYS B 1 633 ? -3.301 45.955 21.534 1.00 29.01 653 CYS B O 1
ATOM 13194 N N . ILE B 1 634 ? -3.091 47.910 22.632 1.00 26.76 654 ILE B N 1
ATOM 13195 C CA . ILE B 1 634 ? -2.962 47.296 23.952 1.00 24.63 654 ILE B CA 1
ATOM 13196 C C . ILE B 1 634 ? -4.177 47.462 24.864 1.00 23.72 654 ILE B C 1
ATOM 13197 O O . ILE B 1 634 ? -4.607 48.584 25.153 1.00 24.02 654 ILE B O 1
ATOM 13202 N N . LYS B 1 635 ? -4.714 46.338 25.330 1.00 20.91 655 LYS B N 1
ATOM 13203 C CA . LYS B 1 635 ? -5.864 46.347 26.227 1.00 21.01 655 LYS B CA 1
ATOM 13204 C C . LYS B 1 635 ? -5.428 46.077 27.668 1.00 20.11 655 LYS B C 1
ATOM 13205 O O . LYS B 1 635 ? -4.742 45.090 27.949 1.00 20.17 655 LYS B O 1
ATOM 13211 N N . ASN B 1 636 ? -5.818 46.957 28.579 1.00 19.91 656 ASN B N 1
ATOM 13212 C CA . ASN B 1 636 ? -5.472 46.769 29.977 1.00 19.89 656 ASN B CA 1
ATOM 13213 C C . ASN B 1 636 ? -6.596 45.980 30.621 1.00 19.16 656 ASN B C 1
ATOM 13214 O O . ASN B 1 636 ? -7.684 46.511 30.820 1.00 19.91 656 ASN B O 1
ATOM 13219 N N . TRP B 1 637 ? -6.340 44.718 30.949 1.00 18.90 657 TRP B N 1
ATOM 13220 C CA . TRP B 1 637 ? -7.368 43.891 31.569 1.00 18.36 657 TRP B CA 1
ATOM 13221 C C . TRP B 1 637 ? -7.407 43.961 33.088 1.00 17.97 657 TRP B C 1
ATOM 13222 O O . TRP B 1 637 ? -8.272 43.345 33.706 1.00 16.16 657 TRP B O 1
ATOM 13233 N N . TYR B 1 638 ? -6.477 44.698 33.694 1.00 17.27 658 TYR B N 1
ATOM 13234 C CA . TYR B 1 638 ? -6.486 44.858 35.147 1.00 17.89 658 TYR B CA 1
ATOM 13235 C C . TYR B 1 638 ? -7.795 45.557 35.502 1.00 17.98 658 TYR B C 1
ATOM 13236 O O . TYR B 1 638 ? -8.405 46.215 34.657 1.00 17.98 658 TYR B O 1
ATOM 13245 N N . ASP B 1 639 ? -8.229 45.423 36.747 1.00 17.53 659 ASP B N 1
ATOM 13246 C CA . ASP B 1 639 ? -9.471 46.055 37.160 1.00 20.89 659 ASP B CA 1
ATOM 13247 C C . ASP B 1 639 ? -9.245 47.322 37.980 1.00 21.09 659 ASP B C 1
ATOM 13248 O O . ASP B 1 639 ? -10.119 48.182 38.047 1.00 20.54 659 ASP B O 1
ATOM 13253 N N . PHE B 1 640 ? -8.067 47.447 38.586 1.00 22.10 660 PHE B N 1
ATOM 13254 C CA . PHE B 1 640 ? -7.776 48.599 39.436 1.00 23.74 660 PHE B CA 1
ATOM 13255 C C . PHE B 1 640 ? -6.376 49.165 39.255 1.00 23.85 660 PHE B C 1
ATOM 13256 O O . PHE B 1 640 ? -5.883 49.883 40.121 1.00 26.07 660 PHE B O 1
ATOM 13264 N N . SER B 1 641 ? -5.741 48.854 38.134 1.00 23.05 661 SER B N 1
ATOM 13265 C CA . SER B 1 641 ? -4.388 49.325 37.895 1.00 23.23 661 SER B CA 1
ATOM 13266 C C . SER B 1 641 ? -4.188 49.899 36.500 1.00 23.40 661 SER B C 1
ATOM 13267 O O . SER B 1 641 ? -4.637 49.327 35.505 1.00 22.72 661 SER B O 1
ATOM 13270 N N . ASN B 1 642 ? -3.506 51.038 36.441 1.00 22.71 662 ASN B N 1
ATOM 13271 C CA . ASN B 1 642 ? -3.204 51.696 35.179 1.00 22.23 662 ASN B CA 1
ATOM 13272 C C . ASN B 1 642 ? -1.954 51.002 34.637 1.00 22.39 662 ASN B C 1
ATOM 13273 O O . ASN B 1 642 ? -1.104 50.557 35.410 1.00 22.56 662 ASN B O 1
ATOM 13278 N N . LEU B 1 643 ? -1.837 50.900 33.320 1.00 21.51 663 LEU B N 1
ATOM 13279 C CA . LEU B 1 643 ? -0.662 50.266 32.743 1.00 22.24 663 LEU B CA 1
ATOM 13280 C C . LEU B 1 643 ? 0.636 51.023 33.059 1.00 20.96 663 LEU B C 1
ATOM 13281 O O . LEU B 1 643 ? 1.719 50.485 32.852 1.00 17.71 663 LEU B O 1
ATOM 13286 N N . ASN B 1 644 ? 0.540 52.259 33.551 1.00 20.82 664 ASN B N 1
ATOM 13287 C CA . ASN B 1 644 ? 1.756 53.016 33.856 1.00 21.82 664 ASN B CA 1
ATOM 13288 C C . ASN B 1 644 ? 2.455 52.498 35.109 1.00 21.88 664 ASN B C 1
ATOM 13289 O O . ASN B 1 644 ? 3.470 53.046 35.541 1.00 19.30 664 ASN B O 1
ATOM 13294 N N . GLU B 1 645 ? 1.900 51.441 35.690 1.00 22.92 665 GLU B N 1
ATOM 13295 C CA . GLU B 1 645 ? 2.501 50.809 36.858 1.00 24.43 665 GLU B CA 1
ATOM 13296 C C . GLU B 1 645 ? 3.427 49.717 36.333 1.00 23.74 665 GLU B C 1
ATOM 13297 O O . GLU B 1 645 ? 4.041 48.989 37.107 1.00 25.61 665 GLU B O 1
ATOM 13303 N N . TYR B 1 646 ? 3.524 49.618 35.011 1.00 22.38 666 TYR B N 1
ATOM 13304 C CA . TYR B 1 646 ? 4.336 48.595 34.366 1.00 22.93 666 TYR B CA 1
ATOM 13305 C C . TYR B 1 646 ? 5.298 49.135 33.316 1.00 23.56 666 TYR B C 1
ATOM 13306 O O . TYR B 1 646 ? 5.184 50.275 32.875 1.00 23.24 666 TYR B O 1
ATOM 13315 N N . ILE B 1 647 ? 6.243 48.290 32.918 1.00 25.47 667 ILE B N 1
ATOM 13316 C CA . ILE B 1 647 ? 7.250 48.650 31.929 1.00 27.15 667 ILE B CA 1
ATOM 13317 C C . ILE B 1 647 ? 7.155 47.704 30.741 1.00 27.77 667 ILE B C 1
ATOM 13318 O O . ILE B 1 647 ? 7.030 46.485 30.915 1.00 26.52 667 ILE B O 1
ATOM 13323 N N . LEU B 1 648 ? 7.231 48.268 29.540 1.00 26.15 668 LEU B N 1
ATOM 13324 C CA . LEU B 1 648 ? 7.170 47.479 28.317 1.00 27.26 668 LEU B CA 1
ATOM 13325 C C . LEU B 1 648 ? 8.530 47.390 27.638 1.00 27.90 668 LEU B C 1
ATOM 13326 O O . LEU B 1 648 ? 9.062 48.392 27.162 1.00 28.55 668 LEU B O 1
ATOM 13331 N N . ARG B 1 649 ? 9.103 46.194 27.613 1.00 28.00 669 ARG B N 1
ATOM 13332 C CA . ARG B 1 649 ? 10.384 45.997 26.948 1.00 30.00 669 ARG B CA 1
ATOM 13333 C C . ARG B 1 649 ? 10.076 45.287 25.640 1.00 28.80 669 ARG B C 1
ATOM 13334 O O . ARG B 1 649 ? 9.541 44.187 25.633 1.00 30.00 669 ARG B O 1
ATOM 13342 N N . TRP B 1 650 ? 10.395 45.930 24.527 1.00 28.40 670 TRP B N 1
ATOM 13343 C CA . TRP B 1 650 ? 10.115 45.338 23.231 1.00 26.71 670 TRP B CA 1
ATOM 13344 C C . TRP B 1 650 ? 11.347 45.234 22.359 1.00 26.83 670 TRP B C 1
ATOM 13345 O O . TRP B 1 650 ? 12.365 45.877 22.609 1.00 25.71 670 TRP B O 1
ATOM 13356 N N . ASN B 1 651 ? 11.233 44.414 21.321 1.00 26.08 671 ASN B N 1
ATOM 13357 C CA . ASN B 1 651 ? 12.317 44.227 20.381 1.00 26.20 671 ASN B CA 1
ATOM 13358 C C . ASN B 1 651 ? 11.799 43.495 19.154 1.00 26.15 671 ASN B C 1
ATOM 13359 O O . ASN B 1 651 ? 10.704 42.936 19.164 1.00 24.54 671 ASN B O 1
ATOM 13364 N N . VAL B 1 652 ? 12.592 43.533 18.090 1.00 25.10 672 VAL B N 1
ATOM 13365 C CA . VAL B 1 652 ? 12.283 42.825 16.861 1.00 25.19 672 VAL B CA 1
ATOM 13366 C C . VAL B 1 652 ? 13.513 41.947 16.619 1.00 25.99 672 VAL B C 1
ATOM 13367 O O . VAL B 1 652 ? 14.644 42.441 16.605 1.00 25.55 672 VAL B O 1
ATOM 13371 N N . LYS B 1 653 ? 13.300 40.646 16.458 1.00 26.05 673 LYS B N 1
ATOM 13372 C CA . LYS B 1 653 ? 14.407 39.722 16.236 1.00 26.33 673 LYS B CA 1
ATOM 13373 C C . LYS B 1 653 ? 14.172 38.912 14.980 1.00 25.76 673 LYS B C 1
ATOM 13374 O O . LYS B 1 653 ? 13.046 38.503 14.700 1.00 22.56 673 LYS B O 1
ATOM 13380 N N . GLY B 1 654 ? 15.242 38.685 14.227 1.00 25.25 674 GLY B N 1
ATOM 13381 C CA . GLY B 1 654 ? 15.129 37.921 13.002 1.00 27.62 674 GLY B CA 1
ATOM 13382 C C . GLY B 1 654 ? 15.123 36.442 13.313 1.00 28.28 674 GLY B C 1
ATOM 13383 O O . GLY B 1 654 ? 15.378 36.041 14.451 1.00 28.31 674 GLY B O 1
ATOM 13384 N N . GLU B 1 655 ? 14.837 35.624 12.311 1.00 28.73 675 GLU B N 1
ATOM 13385 C CA . GLU B 1 655 ? 14.806 34.182 12.517 1.00 28.70 675 GLU B CA 1
ATOM 13386 C C . GLU B 1 655 ? 16.186 33.667 12.916 1.00 28.14 675 GLU B C 1
ATOM 13387 O O . GLU B 1 655 ? 16.309 32.574 13.472 1.00 27.00 675 GLU B O 1
ATOM 13393 N N . ASP B 1 656 ? 17.223 34.453 12.633 1.00 27.94 676 ASP B N 1
ATOM 13394 C CA . ASP B 1 656 ? 18.578 34.052 12.987 1.00 27.59 676 ASP B CA 1
ATOM 13395 C C . ASP B 1 656 ? 18.910 34.464 14.418 1.00 26.76 676 ASP B C 1
ATOM 13396 O O . ASP B 1 656 ? 20.022 34.253 14.896 1.00 27.40 676 ASP B O 1
ATOM 13401 N N . GLY B 1 657 ? 17.931 35.052 15.098 1.00 27.40 677 GLY B N 1
ATOM 13402 C CA . GLY B 1 657 ? 18.122 35.458 16.479 1.00 28.34 677 GLY B CA 1
ATOM 13403 C C . GLY B 1 657 ? 18.765 36.809 16.732 1.00 28.46 677 GLY B C 1
ATOM 13404 O O . GLY B 1 657 ? 18.891 37.218 17.884 1.00 27.80 677 GLY B O 1
ATOM 13405 N N . THR B 1 658 ? 19.168 37.516 15.683 1.00 27.96 678 THR B N 1
ATOM 13406 C CA . THR B 1 658 ? 19.797 38.817 15.886 1.00 29.95 678 THR B CA 1
ATOM 13407 C C . THR B 1 658 ? 18.760 39.910 16.131 1.00 29.60 678 THR B C 1
ATOM 13408 O O . THR B 1 658 ? 17.812 40.052 15.360 1.00 30.10 678 THR B O 1
ATOM 13412 N N . VAL B 1 659 ? 18.941 40.679 17.202 1.00 29.62 679 VAL B N 1
ATOM 13413 C CA . VAL B 1 659 ? 18.030 41.777 17.523 1.00 29.19 679 VAL B CA 1
ATOM 13414 C C . VAL B 1 659 ? 18.198 42.874 16.479 1.00 29.46 679 VAL B C 1
ATOM 13415 O O . VAL B 1 659 ? 19.285 43.422 16.312 1.00 29.42 679 VAL B O 1
ATOM 13419 N N . LEU B 1 660 ? 17.110 43.192 15.785 1.00 29.71 680 LEU B N 1
ATOM 13420 C CA . LEU B 1 660 ? 17.126 44.206 14.738 1.00 29.79 680 LEU B CA 1
ATOM 13421 C C . LEU B 1 660 ? 16.764 45.593 15.247 1.00 29.74 680 LEU B C 1
ATOM 13422 O O . LEU B 1 660 ? 17.213 46.601 14.702 1.00 30.81 680 LEU B O 1
ATOM 13427 N N . ALA B 1 661 ? 15.948 45.632 16.294 1.00 28.53 681 ALA B N 1
ATOM 13428 C CA . ALA B 1 661 ? 15.517 46.880 16.906 1.00 27.22 681 ALA B CA 1
ATOM 13429 C C . ALA B 1 661 ? 15.039 46.525 18.301 1.00 26.93 681 ALA B C 1
ATOM 13430 O O . ALA B 1 661 ? 14.631 45.392 18.547 1.00 26.86 681 ALA B O 1
ATOM 13432 N N . GLU B 1 662 ? 15.095 47.479 19.219 1.00 26.39 682 GLU B N 1
ATOM 13433 C CA . GLU B 1 662 ? 14.663 47.220 20.585 1.00 27.42 682 GLU B CA 1
ATOM 13434 C C . GLU B 1 662 ? 14.406 48.523 21.315 1.00 27.40 682 GLU B C 1
ATOM 13435 O O . GLU B 1 662 ? 14.933 49.565 20.942 1.00 27.53 682 GLU B O 1
ATOM 13441 N N . GLY B 1 663 ? 13.595 48.463 22.361 1.00 28.03 683 GLY B N 1
ATOM 13442 C CA . GLY B 1 663 ? 13.297 49.666 23.114 1.00 29.54 683 GLY B CA 1
ATOM 13443 C C . GLY B 1 663 ? 12.522 49.402 24.391 1.00 30.25 683 GLY B C 1
ATOM 13444 O O . GLY B 1 663 ? 12.216 48.256 24.730 1.00 28.59 683 GLY B O 1
ATOM 13445 N N . THR B 1 664 ? 12.205 50.478 25.097 1.00 30.46 684 THR B N 1
ATOM 13446 C CA . THR B 1 664 ? 11.464 50.397 26.344 1.00 33.15 684 THR B CA 1
ATOM 13447 C C . THR B 1 664 ? 10.484 51.552 26.361 1.00 34.98 684 THR B C 1
ATOM 13448 O O . THR B 1 664 ? 10.847 52.679 26.026 1.00 35.72 684 THR B O 1
ATOM 13452 N N . LYS B 1 665 ? 9.242 51.278 26.742 1.00 35.84 685 LYS B N 1
ATOM 13453 C CA . LYS B 1 665 ? 8.249 52.332 26.787 1.00 37.14 685 LYS B CA 1
ATOM 13454 C C . LYS B 1 665 ? 7.282 52.178 27.953 1.00 36.88 685 LYS B C 1
ATOM 13455 O O . LYS B 1 665 ? 7.016 51.070 28.421 1.00 38.00 685 LYS B O 1
ATOM 13461 N N . GLU B 1 666 ? 6.789 53.310 28.438 1.00 36.11 686 GLU B N 1
ATOM 13462 C CA . GLU B 1 666 ? 5.828 53.333 29.525 1.00 36.38 686 GLU B CA 1
ATOM 13463 C C . GLU B 1 666 ? 4.553 53.873 28.921 1.00 34.46 686 GLU B C 1
ATOM 13464 O O . GLU B 1 666 ? 4.581 54.869 28.202 1.00 34.19 686 GLU B O 1
ATOM 13470 N N . VAL B 1 667 ? 3.436 53.215 29.206 1.00 32.33 687 VAL B N 1
ATOM 13471 C CA . VAL B 1 667 ? 2.166 53.634 28.644 1.00 31.95 687 VAL B CA 1
ATOM 13472 C C . VAL B 1 667 ? 1.107 53.909 29.700 1.00 30.83 687 VAL B C 1
ATOM 13473 O O . VAL B 1 667 ? 1.048 53.225 30.720 1.00 29.18 687 VAL B O 1
ATOM 13477 N N . ASP B 1 668 ? 0.282 54.923 29.443 1.00 29.95 688 ASP B N 1
ATOM 13478 C CA . ASP B 1 668 ? -0.820 55.290 30.326 1.00 28.93 688 ASP B CA 1
ATOM 13479 C C . ASP B 1 668 ? -2.067 54.629 29.761 1.00 27.95 688 ASP B C 1
ATOM 13480 O O . ASP B 1 668 ? -2.327 54.721 28.563 1.00 26.98 688 ASP B O 1
ATOM 13485 N N . CYS B 1 669 ? -2.827 53.953 30.612 1.00 26.98 689 CYS B N 1
ATOM 13486 C CA . CYS B 1 669 ? -4.054 53.297 30.177 1.00 26.29 689 CYS B CA 1
ATOM 13487 C C . CYS B 1 669 ? -4.831 52.825 31.389 1.00 26.31 689 CYS B C 1
ATOM 13488 O O . CYS B 1 669 ? -4.356 51.991 32.162 1.00 23.42 689 CYS B O 1
ATOM 13491 N N . GLU B 1 670 ? -6.025 53.385 31.556 1.00 26.09 690 GLU B N 1
ATOM 13492 C CA . GLU B 1 670 ? -6.899 53.035 32.669 1.00 27.38 690 GLU B CA 1
ATOM 13493 C C . GLU B 1 670 ? -7.375 51.584 32.529 1.00 26.40 690 GLU B C 1
ATOM 13494 O O . GLU B 1 670 ? -7.320 51.004 31.445 1.00 24.40 690 GLU B O 1
ATOM 13500 N N . PRO B 1 671 ? -7.846 50.978 33.628 1.00 26.87 691 PRO B N 1
ATOM 13501 C CA . PRO B 1 671 ? -8.327 49.595 33.550 1.00 27.14 691 PRO B CA 1
ATOM 13502 C C . PRO B 1 671 ? -9.433 49.461 32.496 1.00 27.58 691 PRO B C 1
ATOM 13503 O O . PRO B 1 671 ? -10.209 50.395 32.280 1.00 26.33 691 PRO B O 1
ATOM 13507 N N . HIS B 1 672 ? -9.491 48.301 31.845 1.00 27.81 692 HIS B N 1
ATOM 13508 C CA . HIS B 1 672 ? -10.494 48.006 30.813 1.00 27.70 692 HIS B CA 1
ATOM 13509 C C . HIS B 1 672 ? -10.424 48.867 29.562 1.00 27.59 692 HIS B C 1
ATOM 13510 O O . HIS B 1 672 ? -11.190 48.657 28.617 1.00 29.28 692 HIS B O 1
ATOM 13517 N N . ALA B 1 673 ? -9.522 49.840 29.549 1.00 26.53 693 ALA B N 1
ATOM 13518 C CA . ALA B 1 673 ? -9.375 50.700 28.381 1.00 26.10 693 ALA B CA 1
ATOM 13519 C C . ALA B 1 673 ? -8.274 50.143 27.488 1.00 24.46 693 ALA B C 1
ATOM 13520 O O . ALA B 1 673 ? -7.546 49.230 27.881 1.00 22.25 693 ALA B O 1
ATOM 13522 N N . THR B 1 674 ? -8.169 50.678 26.278 1.00 24.80 694 THR B N 1
ATOM 13523 C CA . THR B 1 674 ? -7.138 50.246 25.348 1.00 27.76 694 THR B CA 1
ATOM 13524 C C . THR B 1 674 ? -6.355 51.474 24.931 1.00 28.05 694 THR B C 1
ATOM 13525 O O . THR B 1 674 ? -6.868 52.591 24.972 1.00 27.86 694 THR B O 1
ATOM 13529 N N . VAL B 1 675 ? -5.109 51.257 24.534 1.00 29.24 695 VAL B N 1
ATOM 13530 C CA . VAL B 1 675 ? -4.239 52.336 24.107 1.00 29.94 695 VAL B CA 1
ATOM 13531 C C . VAL B 1 675 ? -3.362 51.839 22.964 1.00 30.69 695 VAL B C 1
ATOM 13532 O O . VAL B 1 675 ? -2.877 50.706 22.983 1.00 29.66 695 VAL B O 1
ATOM 13536 N N . ASP B 1 676 ? -3.180 52.685 21.957 1.00 31.48 696 ASP B N 1
ATOM 13537 C CA . ASP B 1 676 ? -2.355 52.333 20.807 1.00 33.06 696 ASP B CA 1
ATOM 13538 C C . ASP B 1 676 ? -0.933 52.830 21.002 1.00 32.02 696 ASP B C 1
ATOM 13539 O O . ASP B 1 676 ? -0.712 53.916 21.535 1.00 30.75 696 ASP B O 1
ATOM 13544 N N . VAL B 1 677 ? 0.030 52.024 20.573 1.00 31.51 697 VAL B N 1
ATOM 13545 C CA . VAL B 1 677 ? 1.435 52.383 20.712 1.00 31.48 697 VAL B CA 1
ATOM 13546 C C . VAL B 1 677 ? 2.196 52.097 19.421 1.00 31.77 697 VAL B C 1
ATOM 13547 O O . VAL B 1 677 ? 2.143 50.984 18.893 1.00 31.76 697 VAL B O 1
ATOM 13551 N N . THR B 1 678 ? 2.895 53.111 18.917 1.00 31.03 698 THR B N 1
ATOM 13552 C CA . THR B 1 678 ? 3.681 52.971 17.697 1.00 31.96 698 THR B CA 1
ATOM 13553 C C . THR B 1 678 ? 5.137 52.700 18.065 1.00 32.97 698 THR B C 1
ATOM 13554 O O . THR B 1 678 ? 5.766 53.477 18.788 1.00 32.09 698 THR B O 1
ATOM 13558 N N . LEU B 1 679 ? 5.666 51.590 17.564 1.00 33.78 699 LEU B N 1
ATOM 13559 C CA . LEU B 1 679 ? 7.035 51.207 17.850 1.00 35.01 699 LEU B CA 1
ATOM 13560 C C . LEU B 1 679 ? 7.969 51.560 16.697 1.00 35.55 699 LEU B C 1
ATOM 13561 O O . LEU B 1 679 ? 9.190 51.469 16.830 1.00 35.53 699 LEU B O 1
ATOM 13566 N N . GLY B 1 680 ? 7.389 51.966 15.570 1.00 36.09 700 GLY B N 1
ATOM 13567 C CA . GLY B 1 680 ? 8.184 52.353 14.416 1.00 35.16 700 GLY B CA 1
ATOM 13568 C C . GLY B 1 680 ? 8.572 51.234 13.469 1.00 35.80 700 GLY B C 1
ATOM 13569 O O . GLY B 1 680 ? 8.777 50.093 13.885 1.00 34.78 700 GLY B O 1
ATOM 13570 N N . ALA B 1 681 ? 8.680 51.570 12.186 1.00 35.15 701 ALA B N 1
ATOM 13571 C CA . ALA B 1 681 ? 9.052 50.599 11.172 1.00 34.40 701 ALA B CA 1
ATOM 13572 C C . ALA B 1 681 ? 10.448 50.079 11.464 1.00 34.36 701 ALA B C 1
ATOM 13573 O O . ALA B 1 681 ? 11.277 50.792 12.028 1.00 33.84 701 ALA B O 1
ATOM 13575 N N . VAL B 1 682 ? 10.703 48.834 11.078 1.00 34.26 702 VAL B N 1
ATOM 13576 C CA . VAL B 1 682 ? 12.003 48.205 11.293 1.00 34.62 702 VAL B CA 1
ATOM 13577 C C . VAL B 1 682 ? 12.388 47.445 10.034 1.00 34.71 702 VAL B C 1
ATOM 13578 O O . VAL B 1 682 ? 11.648 46.574 9.594 1.00 35.72 702 VAL B O 1
ATOM 13582 N N . LYS B 1 683 ? 13.541 47.766 9.457 1.00 35.16 703 LYS B N 1
ATOM 13583 C CA . LYS B 1 683 ? 13.981 47.088 8.241 1.00 36.35 703 LYS B CA 1
ATOM 13584 C C . LYS B 1 683 ? 14.444 45.670 8.534 1.00 35.71 703 LYS B C 1
ATOM 13585 O O . LYS B 1 683 ? 15.156 45.428 9.507 1.00 35.36 703 LYS B O 1
ATOM 13591 N N . LEU B 1 684 ? 14.027 44.732 7.691 1.00 34.38 704 LEU B N 1
ATOM 13592 C CA . LEU B 1 684 ? 14.394 43.332 7.862 1.00 34.76 704 LEU B CA 1
ATOM 13593 C C . LEU B 1 684 ? 15.361 42.911 6.769 1.00 34.65 704 LEU B C 1
ATOM 13594 O O . LEU B 1 684 ? 15.093 43.106 5.586 1.00 34.72 704 LEU B O 1
ATOM 13599 N N . PRO B 1 685 ? 16.504 42.327 7.151 1.00 35.37 705 PRO B N 1
ATOM 13600 C CA . PRO B 1 685 ? 17.489 41.891 6.159 1.00 35.58 705 PRO B CA 1
ATOM 13601 C C . PRO B 1 685 ? 16.847 40.899 5.193 1.00 35.28 705 PRO B C 1
ATOM 13602 O O . PRO B 1 685 ? 15.880 40.226 5.545 1.00 34.43 705 PRO B O 1
ATOM 13606 N N . ASN B 1 686 ? 17.380 40.809 3.980 1.00 35.24 706 ASN B N 1
ATOM 13607 C CA . ASN B 1 686 ? 16.835 39.882 3.004 1.00 36.09 706 ASN B CA 1
ATOM 13608 C C . ASN B 1 686 ? 17.410 38.504 3.289 1.00 34.39 706 ASN B C 1
ATOM 13609 O O . ASN B 1 686 ? 17.202 37.564 2.528 1.00 32.90 706 ASN B O 1
ATOM 13614 N N . THR B 1 687 ? 18.137 38.398 4.398 1.00 32.77 707 THR B N 1
ATOM 13615 C CA . THR B 1 687 ? 18.737 37.137 4.808 1.00 31.28 707 THR B CA 1
ATOM 13616 C C . THR B 1 687 ? 17.839 36.354 5.767 1.00 30.79 707 THR B C 1
ATOM 13617 O O . THR B 1 687 ? 18.171 35.237 6.152 1.00 31.78 707 THR B O 1
ATOM 13621 N N . VAL B 1 688 ? 16.707 36.937 6.156 1.00 30.40 708 VAL B N 1
ATOM 13622 C CA . VAL B 1 688 ? 15.768 36.253 7.050 1.00 29.32 708 VAL B CA 1
ATOM 13623 C C . VAL B 1 688 ? 14.405 36.090 6.387 1.00 28.14 708 VAL B C 1
ATOM 13624 O O . VAL B 1 688 ? 13.923 36.994 5.711 1.00 28.52 708 VAL B O 1
ATOM 13628 N N . ARG B 1 689 ? 13.795 34.926 6.580 1.00 27.16 709 ARG B N 1
ATOM 13629 C CA . ARG B 1 689 ? 12.486 34.636 6.006 1.00 25.51 709 ARG B CA 1
ATOM 13630 C C . ARG B 1 689 ? 11.393 35.318 6.818 1.00 24.08 709 ARG B C 1
ATOM 13631 O O . ARG B 1 689 ? 10.260 35.451 6.365 1.00 22.88 709 ARG B O 1
ATOM 13639 N N . GLU B 1 690 ? 11.740 35.749 8.025 1.00 23.83 710 GLU B N 1
ATOM 13640 C CA . GLU B 1 690 ? 10.774 36.387 8.910 1.00 22.34 710 GLU B CA 1
ATOM 13641 C C . GLU B 1 690 ? 11.465 36.962 10.135 1.00 21.11 710 GLU B C 1
ATOM 13642 O O . GLU B 1 690 ? 12.646 36.709 10.382 1.00 20.68 710 GLU B O 1
ATOM 13648 N N . ALA B 1 691 ? 10.705 37.732 10.903 1.00 20.09 711 ALA B N 1
ATOM 13649 C CA . ALA B 1 691 ? 11.197 38.354 12.122 1.00 21.47 711 ALA B CA 1
ATOM 13650 C C . ALA B 1 691 ? 10.027 38.348 13.092 1.00 21.31 711 ALA B C 1
ATOM 13651 O O . ALA B 1 691 ? 8.887 38.146 12.681 1.00 20.77 711 ALA B O 1
ATOM 13653 N N . TYR B 1 692 ? 10.295 38.583 14.370 1.00 20.42 712 TYR B N 1
ATOM 13654 C CA . TYR B 1 692 ? 9.227 38.568 15.358 1.00 21.56 712 TYR B CA 1
ATOM 13655 C C . TYR B 1 692 ? 9.217 39.819 16.222 1.00 22.80 712 TYR B C 1
ATOM 13656 O O . TYR B 1 692 ? 10.258 40.271 16.691 1.00 24.62 712 TYR B O 1
ATOM 13665 N N . LEU B 1 693 ? 8.030 40.380 16.421 1.00 23.40 713 LEU B N 1
ATOM 13666 C CA . LEU B 1 693 ? 7.872 41.560 17.258 1.00 24.09 713 LEU B CA 1
ATOM 13667 C C . LEU B 1 693 ? 7.550 41.047 18.654 1.00 23.99 713 LEU B C 1
ATOM 13668 O O . LEU B 1 693 ? 6.443 40.585 18.908 1.00 24.28 713 LEU B O 1
ATOM 13673 N N . ASN B 1 694 ? 8.530 41.118 19.547 1.00 23.39 714 ASN B N 1
ATOM 13674 C CA . ASN B 1 694 ? 8.359 40.651 20.914 1.00 22.10 714 ASN B CA 1
ATOM 13675 C C . ASN B 1 694 ? 7.985 41.760 21.901 1.00 21.34 714 ASN B C 1
ATOM 13676 O O . ASN B 1 694 ? 8.580 42.838 21.904 1.00 20.38 714 ASN B O 1
ATOM 13681 N N . LEU B 1 695 ? 6.991 41.482 22.740 1.00 20.89 715 LEU B N 1
ATOM 13682 C CA . LEU B 1 695 ? 6.545 42.424 23.764 1.00 22.66 715 LEU B CA 1
ATOM 13683 C C . LEU B 1 695 ? 6.617 41.710 25.108 1.00 23.09 715 LEU B C 1
ATOM 13684 O O . LEU B 1 695 ? 6.158 40.580 25.225 1.00 22.72 715 LEU B O 1
ATOM 13689 N N . SER B 1 696 ? 7.190 42.365 26.116 1.00 23.20 716 SER B N 1
ATOM 13690 C CA . SER B 1 696 ? 7.322 41.767 27.446 1.00 22.92 716 SER B CA 1
ATOM 13691 C C . SER B 1 696 ? 7.123 42.815 28.529 1.00 23.19 716 SER B C 1
ATOM 13692 O O . SER B 1 696 ? 7.734 43.878 28.478 1.00 24.15 716 SER B O 1
ATOM 13695 N N . TRP B 1 697 ? 6.279 42.515 29.512 1.00 22.57 717 TRP B N 1
ATOM 13696 C CA . TRP B 1 697 ? 5.993 43.464 30.580 1.00 23.06 717 TRP B CA 1
ATOM 13697 C C . TRP B 1 697 ? 6.388 42.993 31.967 1.00 23.74 717 TRP B C 1
ATOM 13698 O O . TRP B 1 697 ? 6.346 41.806 32.272 1.00 25.79 717 TRP B O 1
ATOM 13709 N N . SER B 1 698 ? 6.743 43.953 32.811 1.00 25.38 718 SER B N 1
ATOM 13710 C CA . SER B 1 698 ? 7.099 43.699 34.202 1.00 26.51 718 SER B CA 1
ATOM 13711 C C . SER B 1 698 ? 6.658 44.934 34.987 1.00 26.04 718 SER B C 1
ATOM 13712 O O . SER B 1 698 ? 6.529 46.016 34.414 1.00 25.66 718 SER B O 1
ATOM 13715 N N . ARG B 1 699 ? 6.399 44.785 36.282 1.00 25.43 719 ARG B N 1
ATOM 13716 C CA . ARG B 1 699 ? 5.969 45.934 37.072 1.00 27.62 719 ARG B CA 1
ATOM 13717 C C . ARG B 1 699 ? 7.134 46.816 37.512 1.00 26.71 719 ARG B C 1
ATOM 13718 O O . ARG B 1 699 ? 8.260 46.344 37.651 1.00 25.57 719 ARG B O 1
ATOM 13726 N N . LYS B 1 700 ? 6.861 48.101 37.723 1.00 26.69 720 LYS B N 1
ATOM 13727 C CA . LYS B 1 700 ? 7.899 49.037 38.152 1.00 29.51 720 LYS B CA 1
ATOM 13728 C C . LYS B 1 700 ? 8.303 48.767 39.597 1.00 28.97 720 LYS B C 1
ATOM 13729 O O . LYS B 1 700 ? 9.482 48.794 39.934 1.00 29.08 720 LYS B O 1
ATOM 13735 N N . GLU B 1 701 ? 7.322 48.503 40.449 1.00 29.78 721 GLU B N 1
ATOM 13736 C CA . GLU B 1 701 ? 7.600 48.231 41.850 1.00 31.18 721 GLU B CA 1
ATOM 13737 C C . GLU B 1 701 ? 7.368 46.771 42.203 1.00 30.06 721 GLU B C 1
ATOM 13738 O O . GLU B 1 701 ? 6.377 46.172 41.798 1.00 28.19 721 GLU B O 1
ATOM 13744 N N . ALA B 1 702 ? 8.299 46.212 42.966 1.00 28.32 722 ALA B N 1
ATOM 13745 C CA . ALA B 1 702 ? 8.233 44.826 43.385 1.00 27.44 722 ALA B CA 1
ATOM 13746 C C . ALA B 1 702 ? 7.177 44.577 44.444 1.00 27.65 722 ALA B C 1
ATOM 13747 O O . ALA B 1 702 ? 6.619 45.499 45.031 1.00 28.57 722 ALA B O 1
ATOM 13749 N N . THR B 1 703 ? 6.921 43.299 44.673 1.00 27.13 723 THR B N 1
ATOM 13750 C CA . THR B 1 703 ? 5.975 42.841 45.674 1.00 27.12 723 THR B CA 1
ATOM 13751 C C . THR B 1 703 ? 6.772 41.798 46.437 1.00 24.77 723 THR B C 1
ATOM 13752 O O . THR B 1 703 ? 7.784 41.316 45.943 1.00 22.68 723 THR B O 1
ATOM 13756 N N . PRO B 1 704 ? 6.349 41.451 47.654 1.00 22.89 724 PRO B N 1
ATOM 13757 C CA . PRO B 1 704 ? 7.159 40.438 48.326 1.00 24.28 724 PRO B CA 1
ATOM 13758 C C . PRO B 1 704 ? 7.181 39.130 47.534 1.00 24.05 724 PRO B C 1
ATOM 13759 O O . PRO B 1 704 ? 8.102 38.326 47.675 1.00 24.27 724 PRO B O 1
ATOM 13763 N N . LEU B 1 705 ? 6.178 38.929 46.685 1.00 23.56 725 LEU B N 1
ATOM 13764 C CA . LEU B 1 705 ? 6.093 37.695 45.913 1.00 24.58 725 LEU B CA 1
ATOM 13765 C C . LEU B 1 705 ? 6.555 37.791 44.463 1.00 25.65 725 LEU B C 1
ATOM 13766 O O . LEU B 1 705 ? 6.968 36.789 43.871 1.00 26.13 725 LEU B O 1
ATOM 13771 N N . VAL B 1 706 ? 6.488 38.989 43.891 1.00 25.31 726 VAL B N 1
ATOM 13772 C CA . VAL B 1 706 ? 6.873 39.187 42.497 1.00 24.29 726 VAL B CA 1
ATOM 13773 C C . VAL B 1 706 ? 7.880 40.322 42.350 1.00 25.78 726 VAL B C 1
ATOM 13774 O O . VAL B 1 706 ? 7.527 41.489 42.535 1.00 25.64 726 VAL B O 1
ATOM 13778 N N . ASP B 1 707 ? 9.128 39.999 42.013 1.00 26.66 727 ASP B N 1
ATOM 13779 C CA . ASP B 1 707 ? 10.118 41.054 41.848 1.00 27.27 727 ASP B CA 1
ATOM 13780 C C . ASP B 1 707 ? 9.932 41.764 40.509 1.00 26.36 727 ASP B C 1
ATOM 13781 O O . ASP B 1 707 ? 9.046 41.417 39.722 1.00 25.37 727 ASP B O 1
ATOM 13786 N N . THR B 1 708 ? 10.772 42.757 40.255 1.00 23.64 728 THR B N 1
ATOM 13787 C CA . THR B 1 708 ? 10.673 43.554 39.043 1.00 23.62 728 THR B CA 1
ATOM 13788 C C . THR B 1 708 ? 11.196 42.909 37.776 1.00 23.34 728 THR B C 1
ATOM 13789 O O . THR B 1 708 ? 11.036 43.467 36.692 1.00 24.21 728 THR B O 1
ATOM 13793 N N . ASP B 1 709 ? 11.819 41.744 37.904 1.00 23.85 729 ASP B N 1
ATOM 13794 C CA . ASP B 1 709 ? 12.359 41.038 36.746 1.00 24.38 729 ASP B CA 1
ATOM 13795 C C . ASP B 1 709 ? 11.353 40.038 36.184 1.00 21.38 729 ASP B C 1
ATOM 13796 O O . ASP B 1 709 ? 11.516 39.523 35.081 1.00 21.13 729 ASP B O 1
ATOM 13801 N N . TRP B 1 710 ? 10.313 39.765 36.956 1.00 19.11 730 TRP B N 1
ATOM 13802 C CA . TRP B 1 710 ? 9.301 38.808 36.552 1.00 19.58 730 TRP B CA 1
ATOM 13803 C C . TRP B 1 710 ? 8.434 39.291 35.397 1.00 19.30 730 TRP B C 1
ATOM 13804 O O . TRP B 1 710 ? 7.907 40.410 35.405 1.00 19.67 730 TRP B O 1
ATOM 13815 N N . GLU B 1 711 ? 8.296 38.434 34.393 1.00 17.92 731 GLU B N 1
ATOM 13816 C CA . GLU B 1 711 ? 7.480 38.754 33.226 1.00 17.07 731 GLU B CA 1
ATOM 13817 C C . GLU B 1 711 ? 6.006 38.543 33.585 1.00 15.43 731 GLU B C 1
ATOM 13818 O O . GLU B 1 711 ? 5.592 37.411 33.804 1.00 11.81 731 GLU B O 1
ATOM 13824 N N . VAL B 1 712 ? 5.227 39.626 33.646 1.00 14.31 732 VAL B N 1
ATOM 13825 C CA . VAL B 1 712 ? 3.807 39.540 33.999 1.00 16.42 732 VAL B CA 1
ATOM 13826 C C . VAL B 1 712 ? 2.872 39.362 32.808 1.00 15.88 732 VAL B C 1
ATOM 13827 O O . VAL B 1 712 ? 1.703 39.025 32.979 1.00 14.77 732 VAL B O 1
ATOM 13831 N N . ALA B 1 713 ? 3.388 39.593 31.608 1.00 17.10 733 ALA B N 1
ATOM 13832 C CA . ALA B 1 713 ? 2.593 39.470 30.392 1.00 17.75 733 ALA B CA 1
ATOM 13833 C C . ALA B 1 713 ? 3.502 39.607 29.185 1.00 17.73 733 ALA B C 1
ATOM 13834 O O . ALA B 1 713 ? 4.558 40.247 29.264 1.00 16.88 733 ALA B O 1
ATOM 13836 N N . TYR B 1 714 ? 3.099 39.009 28.068 1.00 16.81 734 TYR B N 1
ATOM 13837 C CA . TYR B 1 714 ? 3.897 39.090 26.852 1.00 17.64 734 TYR B CA 1
ATOM 13838 C C . TYR B 1 714 ? 3.090 38.743 25.616 1.00 19.34 734 TYR B C 1
ATOM 13839 O O . TYR B 1 714 ? 2.007 38.153 25.702 1.00 17.11 734 TYR B O 1
ATOM 13848 N N . ASP B 1 715 ? 3.618 39.136 24.463 1.00 18.60 735 ASP B N 1
ATOM 13849 C CA . ASP B 1 715 ? 2.962 38.863 23.193 1.00 19.84 735 ASP B CA 1
ATOM 13850 C C . ASP B 1 715 ? 4.003 38.823 22.103 1.00 19.90 735 ASP B C 1
ATOM 13851 O O . ASP B 1 715 ? 5.097 39.372 22.254 1.00 19.61 735 ASP B O 1
ATOM 13856 N N . GLN B 1 716 ? 3.659 38.166 21.003 1.00 18.63 736 GLN B N 1
ATOM 13857 C CA . GLN B 1 716 ? 4.564 38.051 19.875 1.00 19.43 736 GLN B CA 1
ATOM 13858 C C . GLN B 1 716 ? 3.778 38.120 18.572 1.00 20.05 736 GLN B C 1
ATOM 13859 O O . GLN B 1 716 ? 2.670 37.592 18.473 1.00 14.18 736 GLN B O 1
ATOM 13865 N N . PHE B 1 717 ? 4.365 38.779 17.578 1.00 20.44 737 PHE B N 1
ATOM 13866 C CA . PHE B 1 717 ? 3.737 38.920 16.273 1.00 21.01 737 PHE B CA 1
ATOM 13867 C C . PHE B 1 717 ? 4.769 38.575 15.202 1.00 21.80 737 PHE B C 1
ATOM 13868 O O . PHE B 1 717 ? 5.896 39.068 15.232 1.00 22.16 737 PHE B O 1
ATOM 13876 N N . VAL B 1 718 ? 4.389 37.716 14.265 1.00 22.15 738 VAL B N 1
ATOM 13877 C CA . VAL B 1 718 ? 5.305 37.321 13.206 1.00 24.07 738 VAL B CA 1
ATOM 13878 C C . VAL B 1 718 ? 5.276 38.336 12.069 1.00 25.11 738 VAL B C 1
ATOM 13879 O O . VAL B 1 718 ? 4.204 38.758 11.632 1.00 25.43 738 VAL B O 1
ATOM 13883 N N . LEU B 1 719 ? 6.458 38.731 11.604 1.00 25.95 739 LEU B N 1
ATOM 13884 C CA . LEU B 1 719 ? 6.566 39.693 10.515 1.00 27.05 739 LEU B CA 1
ATOM 13885 C C . LEU B 1 719 ? 7.186 39.025 9.294 1.00 27.48 739 LEU B C 1
ATOM 13886 O O . LEU B 1 719 ? 8.235 38.383 9.387 1.00 26.21 739 LEU B O 1
ATOM 13891 N N . ALA B 1 720 ? 6.533 39.191 8.149 1.00 28.32 740 ALA B N 1
ATOM 13892 C CA . ALA B 1 720 ? 6.997 38.602 6.898 1.00 29.07 740 ALA B CA 1
ATOM 13893 C C . ALA B 1 720 ? 8.367 39.131 6.478 1.00 28.20 740 ALA B C 1
ATOM 13894 O O . ALA B 1 720 ? 8.650 40.318 6.613 1.00 29.51 740 ALA B O 1
ATOM 13896 N N . GLY B 1 721 ? 9.210 38.233 5.974 1.00 27.98 741 GLY B N 1
ATOM 13897 C CA . GLY B 1 721 ? 10.536 38.606 5.514 1.00 28.36 741 GLY B CA 1
ATOM 13898 C C . GLY B 1 721 ? 10.726 38.078 4.101 1.00 28.66 741 GLY B C 1
ATOM 13899 O O . GLY B 1 721 ? 9.746 37.906 3.379 1.00 28.68 741 GLY B O 1
ATOM 13900 N N . ASN B 1 722 ? 11.969 37.821 3.698 1.00 29.03 742 ASN B N 1
ATOM 13901 C CA . ASN B 1 722 ? 12.227 37.297 2.359 1.00 29.76 742 ASN B CA 1
ATOM 13902 C C . ASN B 1 722 ? 11.967 35.795 2.312 1.00 30.52 742 ASN B C 1
ATOM 13903 O O . ASN B 1 722 ? 12.783 34.990 2.763 1.00 29.00 742 ASN B O 1
ATOM 13908 N N . LYS B 1 723 ? 10.821 35.433 1.748 1.00 31.89 743 LYS B N 1
ATOM 13909 C CA . LYS B 1 723 ? 10.397 34.040 1.640 1.00 33.83 743 LYS B CA 1
ATOM 13910 C C . LYS B 1 723 ? 11.363 33.118 0.889 1.00 32.93 743 LYS B C 1
ATOM 13911 O O . LYS B 1 723 ? 11.391 31.912 1.139 1.00 31.59 743 LYS B O 1
ATOM 13917 N N . ASN B 1 724 ? 12.167 33.688 -0.007 1.00 32.36 744 ASN B N 1
ATOM 13918 C CA . ASN B 1 724 ? 13.093 32.901 -0.827 1.00 32.47 744 ASN B CA 1
ATOM 13919 C C . ASN B 1 724 ? 14.501 32.617 -0.295 1.00 32.36 744 ASN B C 1
ATOM 13920 O O . ASN B 1 724 ? 15.193 31.746 -0.829 1.00 31.17 744 ASN B O 1
ATOM 13925 N N . THR B 1 725 ? 14.930 33.328 0.743 1.00 31.67 745 THR B N 1
ATOM 13926 C CA . THR B 1 725 ? 16.275 33.118 1.278 1.00 32.20 745 THR B CA 1
ATOM 13927 C C . THR B 1 725 ? 16.474 31.750 1.916 1.00 32.44 745 THR B C 1
ATOM 13928 O O . THR B 1 725 ? 15.541 31.172 2.466 1.00 32.41 745 THR B O 1
ATOM 13932 N N . THR B 1 726 ? 17.701 31.241 1.832 1.00 32.73 746 THR B N 1
ATOM 13933 C CA . THR B 1 726 ? 18.049 29.951 2.420 1.00 33.69 746 THR B CA 1
ATOM 13934 C C . THR B 1 726 ? 19.328 30.108 3.254 1.00 33.36 746 THR B C 1
ATOM 13935 O O . THR B 1 726 ? 20.080 29.147 3.457 1.00 32.09 746 THR B O 1
ATOM 13939 N N . ALA B 1 727 ? 19.559 31.326 3.738 1.00 32.38 747 ALA B N 1
ATOM 13940 C CA . ALA B 1 727 ? 20.744 31.630 4.535 1.00 33.42 747 ALA B CA 1
ATOM 13941 C C . ALA B 1 727 ? 20.859 30.781 5.798 1.00 33.14 747 ALA B C 1
ATOM 13942 O O . ALA B 1 727 ? 21.963 30.445 6.224 1.00 32.73 747 ALA B O 1
ATOM 13944 N N . TYR B 1 728 ? 19.712 30.435 6.380 1.00 33.41 748 TYR B N 1
ATOM 13945 C CA . TYR B 1 728 ? 19.638 29.646 7.617 1.00 33.99 748 TYR B CA 1
ATOM 13946 C C . TYR B 1 728 ? 20.101 28.190 7.490 1.00 33.97 748 TYR B C 1
ATOM 13947 O O . TYR B 1 728 ? 20.519 27.581 8.476 1.00 34.53 748 TYR B O 1
ATOM 13956 N N . ARG B 1 729 ? 20.015 27.640 6.282 1.00 33.60 749 ARG B N 1
ATOM 13957 C CA . ARG B 1 729 ? 20.386 26.247 6.020 1.00 34.47 749 ARG B CA 1
ATOM 13958 C C . ARG B 1 729 ? 21.831 25.848 6.301 1.00 34.14 749 ARG B C 1
ATOM 13959 O O . ARG B 1 729 ? 22.765 26.595 6.013 1.00 34.09 749 ARG B O 1
ATOM 13967 N N . PRO B 1 730 ? 22.029 24.647 6.870 1.00 34.83 750 PRO B N 1
ATOM 13968 C CA . PRO B 1 730 ? 23.372 24.145 7.187 1.00 35.75 750 PRO B CA 1
ATOM 13969 C C . PRO B 1 730 ? 24.112 23.785 5.900 1.00 36.70 750 PRO B C 1
ATOM 13970 O O . PRO B 1 730 ? 23.481 23.516 4.877 1.00 36.90 750 PRO B O 1
ATOM 13974 N N . GLN B 1 731 ? 25.440 23.778 5.942 1.00 37.88 751 GLN B N 1
ATOM 13975 C CA . GLN B 1 731 ? 26.209 23.457 4.744 1.00 40.71 751 GLN B CA 1
ATOM 13976 C C . GLN B 1 731 ? 26.494 21.966 4.607 1.00 40.14 751 GLN B C 1
ATOM 13977 O O . GLN B 1 731 ? 26.466 21.222 5.586 1.00 40.11 751 GLN B O 1
ATOM 13983 N N . LYS B 1 732 ? 26.757 21.541 3.376 1.00 39.80 752 LYS B N 1
ATOM 13984 C CA . LYS B 1 732 ? 27.049 20.145 3.080 1.00 39.29 752 LYS B CA 1
ATOM 13985 C C . LYS B 1 732 ? 28.214 19.684 3.952 1.00 38.33 752 LYS B C 1
ATOM 13986 O O . LYS B 1 732 ? 29.312 20.237 3.883 1.00 38.13 752 LYS B O 1
ATOM 13992 N N . ALA B 1 733 ? 27.970 18.665 4.769 1.00 37.25 753 ALA B N 1
ATOM 13993 C CA . ALA B 1 733 ? 28.990 18.157 5.678 1.00 36.76 753 ALA B CA 1
ATOM 13994 C C . ALA B 1 733 ? 29.725 16.920 5.172 1.00 35.33 753 ALA B C 1
ATOM 13995 O O . ALA B 1 733 ? 30.718 16.500 5.760 1.00 35.53 753 ALA B O 1
ATOM 13997 N N . GLY B 1 734 ? 29.239 16.337 4.085 1.00 34.00 754 GLY B N 1
ATOM 13998 C CA . GLY B 1 734 ? 29.880 15.153 3.548 1.00 33.32 754 GLY B CA 1
ATOM 13999 C C . GLY B 1 734 ? 29.020 14.463 2.508 1.00 32.76 754 GLY B C 1
ATOM 14000 O O . GLY B 1 734 ? 28.161 15.085 1.888 1.00 31.54 754 GLY B O 1
ATOM 14001 N N . GLU B 1 735 ? 29.248 13.170 2.315 1.00 33.04 755 GLU B N 1
ATOM 14002 C CA . GLU B 1 735 ? 28.477 12.417 1.340 1.00 33.59 755 GLU B CA 1
ATOM 14003 C C . GLU B 1 735 ? 27.336 11.669 2.022 1.00 32.42 755 GLU B C 1
ATOM 14004 O O . GLU B 1 735 ? 27.558 10.812 2.884 1.00 30.27 755 GLU B O 1
ATOM 14010 N N . THR B 1 736 ? 26.111 12.003 1.635 1.00 30.81 756 THR B N 1
ATOM 14011 C CA . THR B 1 736 ? 24.931 11.363 2.204 1.00 31.56 756 THR B CA 1
ATOM 14012 C C . THR B 1 736 ? 24.480 10.157 1.375 1.00 32.08 756 THR B C 1
ATOM 14013 O O . THR B 1 736 ? 24.573 10.164 0.146 1.00 33.14 756 THR B O 1
ATOM 14017 N N . ALA B 1 737 ? 23.994 9.124 2.057 1.00 31.55 757 ALA B N 1
ATOM 14018 C CA . ALA B 1 737 ? 23.503 7.919 1.393 1.00 30.84 757 ALA B CA 1
ATOM 14019 C C . ALA B 1 737 ? 22.321 7.359 2.174 1.00 30.54 757 ALA B C 1
ATOM 14020 O O . ALA B 1 737 ? 22.200 7.596 3.379 1.00 29.68 757 ALA B O 1
ATOM 14022 N N . PHE B 1 738 ? 21.450 6.626 1.487 1.00 29.19 758 PHE B N 1
ATOM 14023 C CA . PHE B 1 738 ? 20.291 6.034 2.133 1.00 29.89 758 PHE B CA 1
ATOM 14024 C C . PHE B 1 738 ? 19.947 4.657 1.565 1.00 30.71 758 PHE B C 1
ATOM 14025 O O . PHE B 1 738 ? 20.337 4.313 0.447 1.00 30.38 758 PHE B O 1
ATOM 14033 N N . VAL B 1 739 ? 19.219 3.872 2.351 1.00 30.36 759 VAL B N 1
ATOM 14034 C CA . VAL B 1 739 ? 18.790 2.544 1.928 1.00 31.24 759 VAL B CA 1
ATOM 14035 C C . VAL B 1 739 ? 17.292 2.402 2.190 1.00 31.59 759 VAL B C 1
ATOM 14036 O O . VAL B 1 739 ? 16.804 2.743 3.269 1.00 32.02 759 VAL B O 1
ATOM 14040 N N . VAL B 1 740 ? 16.559 1.916 1.198 1.00 32.02 760 VAL B N 1
ATOM 14041 C CA . VAL B 1 740 ? 15.124 1.730 1.358 1.00 32.50 760 VAL B CA 1
ATOM 14042 C C . VAL B 1 740 ? 14.854 0.250 1.574 1.00 32.92 760 VAL B C 1
ATOM 14043 O O . VAL B 1 740 ? 15.304 -0.584 0.790 1.00 33.80 760 VAL B O 1
ATOM 14047 N N . ASP B 1 741 ? 14.133 -0.073 2.643 1.00 33.86 761 ASP B N 1
ATOM 14048 C CA . ASP B 1 741 ? 13.818 -1.463 2.955 1.00 34.30 761 ASP B CA 1
ATOM 14049 C C . ASP B 1 741 ? 12.925 -2.051 1.874 1.00 34.50 761 ASP B C 1
ATOM 14050 O O . ASP B 1 741 ? 11.881 -1.490 1.550 1.00 32.64 761 ASP B O 1
ATOM 14055 N N . LYS B 1 742 ? 13.336 -3.187 1.324 1.00 35.56 762 LYS B N 1
ATOM 14056 C CA . LYS B 1 742 ? 12.577 -3.846 0.269 1.00 36.97 762 LYS B CA 1
ATOM 14057 C C . LYS B 1 742 ? 11.172 -4.313 0.673 1.00 36.61 762 LYS B C 1
ATOM 14058 O O . LYS B 1 742 ? 10.283 -4.398 -0.173 1.00 36.14 762 LYS B O 1
ATOM 14064 N N . ASN B 1 743 ? 10.967 -4.608 1.955 1.00 35.64 763 ASN B N 1
ATOM 14065 C CA . ASN B 1 743 ? 9.661 -5.080 2.421 1.00 35.54 763 ASN B CA 1
ATOM 14066 C C . ASN B 1 743 ? 8.725 -3.992 2.952 1.00 35.28 763 ASN B C 1
ATOM 14067 O O . ASN B 1 743 ? 7.549 -3.928 2.580 1.00 33.68 763 ASN B O 1
ATOM 14072 N N . THR B 1 744 ? 9.251 -3.143 3.827 1.00 33.20 764 THR B N 1
ATOM 14073 C CA . THR B 1 744 ? 8.464 -2.076 4.424 1.00 32.30 764 THR B CA 1
ATOM 14074 C C . THR B 1 744 ? 8.457 -0.806 3.586 1.00 31.68 764 THR B C 1
ATOM 14075 O O . THR B 1 744 ? 7.532 -0.004 3.673 1.00 31.53 764 THR B O 1
ATOM 14079 N N . GLY B 1 745 ? 9.491 -0.624 2.775 1.00 31.55 765 GLY B N 1
ATOM 14080 C CA . GLY B 1 745 ? 9.570 0.573 1.964 1.00 31.05 765 GLY B CA 1
ATOM 14081 C C . GLY B 1 745 ? 9.971 1.727 2.860 1.00 31.30 765 GLY B C 1
ATOM 14082 O O . GLY B 1 745 ? 9.848 2.897 2.494 1.00 31.71 765 GLY B O 1
ATOM 14083 N N . ALA B 1 746 ? 10.446 1.389 4.053 1.00 31.06 766 ALA B N 1
ATOM 14084 C CA . ALA B 1 746 ? 10.877 2.398 5.012 1.00 30.58 766 ALA B CA 1
ATOM 14085 C C . ALA B 1 746 ? 12.321 2.791 4.758 1.00 30.33 766 ALA B C 1
ATOM 14086 O O . ALA B 1 746 ? 13.078 2.067 4.111 1.00 29.59 766 ALA B O 1
ATOM 14088 N N . LEU B 1 747 ? 12.689 3.956 5.268 1.00 30.58 767 LEU B N 1
ATOM 14089 C CA . LEU B 1 747 ? 14.044 4.460 5.133 1.00 30.71 767 LEU B CA 1
ATOM 14090 C C . LEU B 1 747 ? 14.782 3.768 6.277 1.00 30.34 767 LEU B C 1
ATOM 14091 O O . LEU B 1 747 ? 14.726 4.218 7.425 1.00 29.96 767 LEU B O 1
ATOM 14096 N N . SER B 1 748 ? 15.448 2.660 5.961 1.00 29.20 768 SER B N 1
ATOM 14097 C CA . SER B 1 748 ? 16.168 1.879 6.964 1.00 29.60 768 SER B CA 1
ATOM 14098 C C . SER B 1 748 ? 17.616 2.292 7.184 1.00 28.76 768 SER B C 1
ATOM 14099 O O . SER B 1 748 ? 18.289 1.749 8.061 1.00 28.93 768 SER B O 1
ATOM 14102 N N . SER B 1 749 ? 18.104 3.247 6.400 1.00 28.39 769 SER B N 1
ATOM 14103 C CA . SER B 1 749 ? 19.485 3.688 6.561 1.00 28.31 769 SER B CA 1
ATOM 14104 C C . SER B 1 749 ? 19.759 5.082 6.020 1.00 27.94 769 SER B C 1
ATOM 14105 O O . SER B 1 749 ? 19.375 5.421 4.901 1.00 25.77 769 SER B O 1
ATOM 14108 N N . LEU B 1 750 ? 20.419 5.893 6.835 1.00 26.88 770 LEU B N 1
ATOM 14109 C CA . LEU B 1 750 ? 20.792 7.244 6.439 1.00 26.79 770 LEU B CA 1
ATOM 14110 C C . LEU B 1 750 ? 22.218 7.385 6.937 1.00 26.55 770 LEU B C 1
ATOM 14111 O O . LEU B 1 750 ? 22.464 7.329 8.143 1.00 25.76 770 LEU B O 1
ATOM 14116 N N . THR B 1 751 ? 23.156 7.553 6.013 1.00 26.53 771 THR B N 1
ATOM 14117 C CA . THR B 1 751 ? 24.558 7.665 6.379 1.00 27.77 771 THR B CA 1
ATOM 14118 C C . THR B 1 751 ? 25.228 8.943 5.919 1.00 28.42 771 THR B C 1
ATOM 14119 O O . THR B 1 751 ? 24.838 9.542 4.920 1.00 26.75 771 THR B O 1
ATOM 14123 N N . LEU B 1 752 ? 26.250 9.337 6.673 1.00 28.99 772 LEU B N 1
ATOM 14124 C CA . LEU B 1 752 ? 27.059 10.511 6.390 1.00 30.18 772 LEU B CA 1
ATOM 14125 C C . LEU B 1 752 ? 28.484 9.983 6.358 1.00 30.76 772 LEU B C 1
ATOM 14126 O O . LEU B 1 752 ? 29.034 9.580 7.386 1.00 29.65 772 LEU B O 1
ATOM 14131 N N . ASP B 1 753 ? 29.067 9.970 5.166 1.00 31.64 773 ASP B N 1
ATOM 14132 C CA . ASP B 1 753 ? 30.417 9.473 4.976 1.00 32.40 773 ASP B CA 1
ATOM 14133 C C . ASP B 1 753 ? 30.544 8.050 5.504 1.00 32.55 773 ASP B C 1
ATOM 14134 O O . ASP B 1 753 ? 31.553 7.685 6.097 1.00 33.07 773 ASP B O 1
ATOM 14139 N N . GLY B 1 754 ? 29.501 7.253 5.284 1.00 33.63 774 GLY B N 1
ATOM 14140 C CA . GLY B 1 754 ? 29.501 5.865 5.716 1.00 33.63 774 GLY B CA 1
ATOM 14141 C C . GLY B 1 754 ? 29.057 5.591 7.142 1.00 34.19 774 GLY B C 1
ATOM 14142 O O . GLY B 1 754 ? 28.936 4.432 7.543 1.00 34.92 774 GLY B O 1
ATOM 14143 N N . LYS B 1 755 ? 28.804 6.637 7.917 1.00 33.79 775 LYS B N 1
ATOM 14144 C CA . LYS B 1 755 ? 28.389 6.438 9.298 1.00 33.71 775 LYS B CA 1
ATOM 14145 C C . LYS B 1 755 ? 26.869 6.440 9.441 1.00 31.80 775 LYS B C 1
ATOM 14146 O O . LYS B 1 755 ? 26.199 7.392 9.057 1.00 29.75 775 LYS B O 1
ATOM 14152 N N . GLU B 1 756 ? 26.339 5.356 9.995 1.00 30.91 776 GLU B N 1
ATOM 14153 C CA . GLU B 1 756 ? 24.903 5.206 10.200 1.00 30.33 776 GLU B CA 1
ATOM 14154 C C . GLU B 1 756 ? 24.374 6.178 11.253 1.00 29.92 776 GLU B C 1
ATOM 14155 O O . GLU B 1 756 ? 24.932 6.291 12.346 1.00 28.86 776 GLU B O 1
ATOM 14161 N N . LEU B 1 757 ? 23.288 6.870 10.922 1.00 28.85 777 LEU B N 1
ATOM 14162 C CA . LEU B 1 757 ? 22.683 7.835 11.834 1.00 28.76 777 LEU B CA 1
ATOM 14163 C C . LEU B 1 757 ? 21.403 7.317 12.485 1.00 28.24 777 LEU B C 1
ATOM 14164 O O . LEU B 1 757 ? 21.029 7.769 13.566 1.00 28.98 777 LEU B O 1
ATOM 14169 N N . LEU B 1 758 ? 20.733 6.376 11.831 1.00 26.31 778 LEU B N 1
ATOM 14170 C CA . LEU B 1 758 ? 19.484 5.839 12.360 1.00 27.91 778 LEU B CA 1
ATOM 14171 C C . LEU B 1 758 ? 19.666 4.605 13.218 1.00 27.29 778 LEU B C 1
ATOM 14172 O O . LEU B 1 758 ? 20.521 3.774 12.943 1.00 28.27 778 LEU B O 1
ATOM 14177 N N . ALA B 1 759 ? 18.848 4.497 14.260 1.00 27.64 779 ALA B N 1
ATOM 14178 C CA . ALA B 1 759 ? 18.877 3.352 15.158 1.00 27.26 779 ALA B CA 1
ATOM 14179 C C . ALA B 1 759 ? 17.615 2.547 14.860 1.00 26.94 779 ALA B C 1
ATOM 14180 O O . ALA B 1 759 ? 17.479 1.397 15.263 1.00 29.23 779 ALA B O 1
ATOM 14182 N N . ALA B 1 760 ? 16.689 3.177 14.147 1.00 25.72 780 ALA B N 1
ATOM 14183 C CA . ALA B 1 760 ? 15.441 2.538 13.745 1.00 26.39 780 ALA B CA 1
ATOM 14184 C C . ALA B 1 760 ? 15.015 3.187 12.437 1.00 25.66 780 ALA B C 1
ATOM 14185 O O . ALA B 1 760 ? 15.237 4.378 12.231 1.00 24.44 780 ALA B O 1
ATOM 14187 N N . PRO B 1 761 ? 14.395 2.416 11.534 1.00 25.37 781 PRO B N 1
ATOM 14188 C CA . PRO B 1 761 ? 13.975 3.007 10.264 1.00 25.75 781 PRO B CA 1
ATOM 14189 C C . PRO B 1 761 ? 12.935 4.113 10.425 1.00 24.18 781 PRO B C 1
ATOM 14190 O O . PRO B 1 761 ? 12.310 4.249 11.479 1.00 23.86 781 PRO B O 1
ATOM 14194 N N . ILE B 1 762 ? 12.773 4.906 9.371 1.00 23.67 782 ILE B N 1
ATOM 14195 C CA . ILE B 1 762 ? 11.813 5.998 9.360 1.00 23.17 782 ILE B CA 1
ATOM 14196 C C . ILE B 1 762 ? 10.497 5.461 8.817 1.00 22.71 782 ILE B C 1
ATOM 14197 O O . ILE B 1 762 ? 10.426 5.002 7.671 1.00 22.59 782 ILE B O 1
ATOM 14202 N N . THR B 1 763 ? 9.458 5.519 9.641 1.00 21.42 783 THR B N 1
ATOM 14203 C CA . THR B 1 763 ? 8.152 5.014 9.248 1.00 21.50 783 THR B CA 1
ATOM 14204 C C . THR B 1 763 ? 7.034 6.032 9.433 1.00 21.64 783 THR B C 1
ATOM 14205 O O . THR B 1 763 ? 7.225 7.086 10.042 1.00 21.64 783 THR B O 1
ATOM 14209 N N . LEU B 1 764 ? 5.867 5.708 8.885 1.00 22.30 784 LEU B N 1
ATOM 14210 C CA . LEU B 1 764 ? 4.686 6.559 8.999 1.00 22.35 784 LEU B CA 1
ATOM 14211 C C . LEU B 1 764 ? 4.132 6.343 10.404 1.00 21.51 784 LEU B C 1
ATOM 14212 O O . LEU B 1 764 ? 3.991 5.203 10.843 1.00 22.38 784 LEU B O 1
ATOM 14217 N N . SER B 1 765 ? 3.814 7.431 11.099 1.00 20.97 785 SER B N 1
ATOM 14218 C CA . SER B 1 765 ? 3.297 7.355 12.463 1.00 19.73 785 SER B CA 1
ATOM 14219 C C . SER B 1 765 ? 1.932 8.029 12.575 1.00 19.23 785 SER B C 1
ATOM 14220 O O . SER B 1 765 ? 1.755 9.174 12.144 1.00 15.38 785 SER B O 1
ATOM 14223 N N . LEU B 1 766 ? 0.972 7.320 13.164 1.00 18.43 786 LEU B N 1
ATOM 14224 C CA . LEU B 1 766 ? -0.379 7.849 13.323 1.00 20.18 786 LEU B CA 1
ATOM 14225 C C . LEU B 1 766 ? -0.884 7.785 14.764 1.00 19.50 786 LEU B C 1
ATOM 14226 O O . LEU B 1 766 ? -1.972 8.276 15.078 1.00 18.72 786 LEU B O 1
ATOM 14231 N N . PHE B 1 767 ? -0.089 7.180 15.636 1.00 20.58 787 PHE B N 1
ATOM 14232 C CA . PHE B 1 767 ? -0.452 7.017 17.039 1.00 21.61 787 PHE B CA 1
ATOM 14233 C C . PHE B 1 767 ? 0.478 7.810 17.958 1.00 20.74 787 PHE B C 1
ATOM 14234 O O . PHE B 1 767 ? 1.545 8.246 17.537 1.00 18.98 787 PHE B O 1
ATOM 14242 N N . ARG B 1 768 ? 0.048 8.003 19.203 1.00 18.63 788 ARG B N 1
ATOM 14243 C CA . ARG B 1 768 ? 0.857 8.675 20.218 1.00 18.80 788 ARG B CA 1
ATOM 14244 C C . ARG B 1 768 ? 0.516 8.068 21.574 1.00 17.08 788 ARG B C 1
ATOM 14245 O O . ARG B 1 768 ? -0.657 7.813 21.867 1.00 13.96 788 ARG B O 1
ATOM 14253 N N . PRO B 1 769 ? 1.539 7.776 22.397 1.00 16.21 789 PRO B N 1
ATOM 14254 C CA . PRO B 1 769 ? 1.238 7.207 23.714 1.00 16.25 789 PRO B CA 1
ATOM 14255 C C . PRO B 1 769 ? 0.179 8.121 24.329 1.00 16.06 789 PRO B C 1
ATOM 14256 O O . PRO B 1 769 ? 0.399 9.320 24.500 1.00 13.94 789 PRO B O 1
ATOM 14260 N N . ALA B 1 770 ? -0.976 7.537 24.626 1.00 14.75 790 ALA B N 1
ATOM 14261 C CA . ALA B 1 770 ? -2.118 8.257 25.155 1.00 15.53 790 ALA B CA 1
ATOM 14262 C C . ALA B 1 770 ? -1.932 9.113 26.402 1.00 16.61 790 ALA B C 1
ATOM 14263 O O . ALA B 1 770 ? -1.358 8.672 27.402 1.00 14.58 790 ALA B O 1
ATOM 14265 N N . THR B 1 771 ? -2.433 10.343 26.326 1.00 14.65 791 THR B N 1
ATOM 14266 C CA . THR B 1 771 ? -2.409 11.246 27.467 1.00 15.98 791 THR B CA 1
ATOM 14267 C C . THR B 1 771 ? -3.638 10.782 28.228 1.00 16.84 791 THR B C 1
ATOM 14268 O O . THR B 1 771 ? -4.463 10.051 27.669 1.00 17.44 791 THR B O 1
ATOM 14272 N N . ASP B 1 772 ? -3.782 11.181 29.487 1.00 16.24 792 ASP B N 1
ATOM 14273 C CA . ASP B 1 772 ? -4.964 10.766 30.237 1.00 15.79 792 ASP B CA 1
ATOM 14274 C C . ASP B 1 772 ? -6.230 11.212 29.494 1.00 15.19 792 ASP B C 1
ATOM 14275 O O . ASP B 1 772 ? -7.228 10.476 29.444 1.00 12.30 792 ASP B O 1
ATOM 14280 N N . ASN B 1 773 ? -6.186 12.407 28.906 1.00 11.21 793 ASN B N 1
ATOM 14281 C CA . ASN B 1 773 ? -7.334 12.911 28.160 1.00 12.30 793 ASN B CA 1
ATOM 14282 C C . ASN B 1 773 ? -7.627 12.019 26.940 1.00 12.27 793 ASN B C 1
ATOM 14283 O O . ASN B 1 773 ? -8.778 11.687 26.687 1.00 12.80 793 ASN B O 1
ATOM 14288 N N . ASP B 1 774 ? -6.595 11.632 26.196 1.00 13.06 794 ASP B N 1
ATOM 14289 C CA . ASP B 1 774 ? -6.785 10.775 25.022 1.00 16.37 794 ASP B CA 1
ATOM 14290 C C . ASP B 1 774 ? -7.553 9.503 25.396 1.00 17.66 794 ASP B C 1
ATOM 14291 O O . ASP B 1 774 ? -8.341 8.997 24.598 1.00 15.69 794 ASP B O 1
ATOM 14296 N N . ASN B 1 775 ? -7.319 9.003 26.612 1.00 16.59 795 ASN B N 1
ATOM 14297 C CA . ASN B 1 775 ? -7.953 7.778 27.102 1.00 18.28 795 ASN B CA 1
ATOM 14298 C C . ASN B 1 775 ? -9.443 7.898 27.386 1.00 19.44 795 ASN B C 1
ATOM 14299 O O . ASN B 1 775 ? -10.108 6.900 27.663 1.00 19.57 795 ASN B O 1
ATOM 14304 N N . ARG B 1 776 ? -9.972 9.110 27.319 1.00 20.33 796 ARG B N 1
ATOM 14305 C CA . ARG B 1 776 ? -11.400 9.297 27.546 1.00 24.01 796 ARG B CA 1
ATOM 14306 C C . ARG B 1 776 ? -12.055 10.134 26.457 1.00 22.14 796 ARG B C 1
ATOM 14307 O O . ARG B 1 776 ? -13.274 10.213 26.385 1.00 23.07 796 ARG B O 1
ATOM 14315 N N . ASP B 1 777 ? -11.237 10.751 25.615 1.00 19.86 797 ASP B N 1
ATOM 14316 C CA . ASP B 1 777 ? -11.728 11.589 24.530 1.00 20.67 797 ASP B CA 1
ATOM 14317 C C . ASP B 1 777 ? -12.585 10.778 23.541 1.00 21.32 797 ASP B C 1
ATOM 14318 O O . ASP B 1 777 ? -12.210 9.677 23.129 1.00 18.14 797 ASP B O 1
ATOM 14323 N N . ARG B 1 778 ? -13.735 11.339 23.173 1.00 23.13 798 ARG B N 1
ATOM 14324 C CA . ARG B 1 778 ? -14.657 10.706 22.232 1.00 26.39 798 ARG B CA 1
ATOM 14325 C C . ARG B 1 778 ? -13.911 10.337 20.956 1.00 25.49 798 ARG B C 1
ATOM 14326 O O . ARG B 1 778 ? -14.204 9.326 20.320 1.00 24.85 798 ARG B O 1
ATOM 14334 N N . ASN B 1 779 ? -12.935 11.166 20.604 1.00 23.97 799 ASN B N 1
ATOM 14335 C CA . ASN B 1 779 ? -12.120 10.959 19.423 1.00 24.32 799 ASN B CA 1
ATOM 14336 C C . ASN B 1 779 ? -10.677 10.640 19.836 1.00 24.47 799 ASN B C 1
ATOM 14337 O O . ASN B 1 779 ? -9.727 11.029 19.157 1.00 23.63 799 ASN B O 1
ATOM 14342 N N . GLY B 1 780 ? -10.521 9.911 20.939 1.00 22.95 800 GLY B N 1
ATOM 14343 C CA . GLY B 1 780 ? -9.196 9.585 21.429 1.00 21.11 800 GLY B CA 1
ATOM 14344 C C . GLY B 1 780 ? -8.585 8.224 21.137 1.00 21.42 800 GLY B C 1
ATOM 14345 O O . GLY B 1 780 ? -8.892 7.565 20.140 1.00 18.63 800 GLY B O 1
ATOM 14346 N N . ALA B 1 781 ? -7.707 7.807 22.043 1.00 20.23 801 ALA B N 1
ATOM 14347 C CA . ALA B 1 781 ? -6.970 6.554 21.927 1.00 20.70 801 ALA B CA 1
ATOM 14348 C C . ALA B 1 781 ? -7.788 5.271 21.901 1.00 21.10 801 ALA B C 1
ATOM 14349 O O . ALA B 1 781 ? -7.259 4.212 21.562 1.00 18.87 801 ALA B O 1
ATOM 14351 N N . ARG B 1 782 ? -9.062 5.347 22.268 1.00 22.14 802 ARG B N 1
ATOM 14352 C CA . ARG B 1 782 ? -9.898 4.151 22.236 1.00 24.51 802 ARG B CA 1
ATOM 14353 C C . ARG B 1 782 ? -10.068 3.759 20.767 1.00 23.24 802 ARG B C 1
ATOM 14354 O O . ARG B 1 782 ? -10.031 2.580 20.415 1.00 22.27 802 ARG B O 1
ATOM 14362 N N . LEU B 1 783 ? -10.250 4.768 19.922 1.00 22.41 803 LEU B N 1
ATOM 14363 C CA . LEU B 1 783 ? -10.403 4.569 18.490 1.00 23.98 803 LEU B CA 1
ATOM 14364 C C . LEU B 1 783 ? -9.050 4.263 17.870 1.00 24.51 803 LEU B C 1
ATOM 14365 O O . LEU B 1 783 ? -8.948 3.423 16.974 1.00 24.41 803 LEU B O 1
ATOM 14370 N N . TRP B 1 784 ? -8.005 4.936 18.352 1.00 22.97 804 TRP B N 1
ATOM 14371 C CA . TRP B 1 784 ? -6.673 4.706 17.804 1.00 22.88 804 TRP B CA 1
ATOM 14372 C C . TRP B 1 784 ? -6.260 3.258 18.019 1.00 22.64 804 TRP B C 1
ATOM 14373 O O . TRP B 1 784 ? -5.753 2.611 17.106 1.00 21.94 804 TRP B O 1
ATOM 14384 N N . ARG B 1 785 ? -6.483 2.750 19.226 1.00 22.19 805 ARG B N 1
ATOM 14385 C CA . ARG B 1 785 ? -6.117 1.375 19.540 1.00 24.81 805 ARG B CA 1
ATOM 14386 C C . ARG B 1 785 ? -7.067 0.370 18.883 1.00 24.76 805 ARG B C 1
ATOM 14387 O O . ARG B 1 785 ? -6.659 -0.730 18.521 1.00 23.80 805 ARG B O 1
ATOM 14395 N N . LYS B 1 786 ? -8.325 0.759 18.712 1.00 24.84 806 LYS B N 1
ATOM 14396 C CA . LYS B 1 786 ? -9.296 -0.113 18.071 1.00 27.22 806 LYS B CA 1
ATOM 14397 C C . LYS B 1 786 ? -8.906 -0.304 16.603 1.00 27.64 806 LYS B C 1
ATOM 14398 O O . LYS B 1 786 ? -9.129 -1.365 16.026 1.00 27.20 806 LYS B O 1
ATOM 14404 N N . ALA B 1 787 ? -8.328 0.733 16.003 1.00 27.18 807 ALA B N 1
ATOM 14405 C CA . ALA B 1 787 ? -7.897 0.663 14.613 1.00 27.95 807 ALA B CA 1
ATOM 14406 C C . ALA B 1 787 ? -6.488 0.077 14.536 1.00 28.49 807 ALA B C 1
ATOM 14407 O O . ALA B 1 787 ? -5.954 -0.146 13.446 1.00 29.05 807 ALA B O 1
ATOM 14409 N N . GLY B 1 788 ? -5.891 -0.168 15.700 1.00 27.22 808 GLY B N 1
ATOM 14410 C CA . GLY B 1 788 ? -4.554 -0.733 15.749 1.00 26.81 808 GLY B CA 1
ATOM 14411 C C . GLY B 1 788 ? -3.451 0.188 15.256 1.00 26.41 808 GLY B C 1
ATOM 14412 O O . GLY B 1 788 ? -2.385 -0.276 14.845 1.00 25.32 808 GLY B O 1
ATOM 14413 N N . LEU B 1 789 ? -3.692 1.494 15.313 1.00 25.79 809 LEU B N 1
ATOM 14414 C CA . LEU B 1 789 ? -2.716 2.476 14.851 1.00 25.59 809 LEU B CA 1
ATOM 14415 C C . LEU B 1 789 ? -1.412 2.423 15.634 1.00 26.70 809 LEU B C 1
ATOM 14416 O O . LEU B 1 789 ? -0.410 3.000 15.211 1.00 25.19 809 LEU B O 1
ATOM 14421 N N . ASN B 1 790 ? -1.425 1.736 16.773 1.00 27.76 810 ASN B N 1
ATOM 14422 C CA . ASN B 1 790 ? -0.224 1.616 17.597 1.00 30.21 810 ASN B CA 1
ATOM 14423 C C . ASN B 1 790 ? 0.527 0.314 17.316 1.00 30.91 810 ASN B C 1
ATOM 14424 O O . ASN B 1 790 ? 1.475 -0.029 18.020 1.00 30.18 810 ASN B O 1
ATOM 14429 N N . ASN B 1 791 ? 0.088 -0.404 16.284 1.00 33.03 811 ASN B N 1
ATOM 14430 C CA . ASN B 1 791 ? 0.715 -1.661 15.867 1.00 35.33 811 ASN B CA 1
ATOM 14431 C C . ASN B 1 791 ? 0.720 -1.708 14.344 1.00 33.89 811 ASN B C 1
ATOM 14432 O O . ASN B 1 791 ? 0.184 -2.634 13.733 1.00 33.11 811 ASN B O 1
ATOM 14437 N N . LEU B 1 792 ? 1.341 -0.702 13.741 1.00 33.66 812 LEU B N 1
ATOM 14438 C CA . LEU B 1 792 ? 1.392 -0.596 12.293 1.00 32.50 812 LEU B CA 1
ATOM 14439 C C . LEU B 1 792 ? 2.606 -1.247 11.665 1.00 33.17 812 LEU B C 1
ATOM 14440 O O . LEU B 1 792 ? 3.685 -1.278 12.250 1.00 32.60 812 LEU B O 1
ATOM 14445 N N . THR B 1 793 ? 2.404 -1.760 10.455 1.00 34.25 813 THR B N 1
ATOM 14446 C CA . THR B 1 793 ? 3.455 -2.383 9.661 1.00 34.33 813 THR B CA 1
ATOM 14447 C C . THR B 1 793 ? 3.210 -1.944 8.225 1.00 33.09 813 THR B C 1
ATOM 14448 O O . THR B 1 793 ? 2.064 -1.851 7.787 1.00 32.45 813 THR B O 1
ATOM 14452 N N . GLN B 1 794 ? 4.284 -1.651 7.501 1.00 32.26 814 GLN B N 1
ATOM 14453 C CA . GLN B 1 794 ? 4.163 -1.222 6.113 1.00 32.02 814 GLN B CA 1
ATOM 14454 C C . GLN B 1 794 ? 4.580 -2.364 5.185 1.00 32.21 814 GLN B C 1
ATOM 14455 O O . GLN B 1 794 ? 5.520 -3.106 5.480 1.00 29.06 814 GLN B O 1
ATOM 14461 N N . LYS B 1 795 ? 3.876 -2.512 4.070 1.00 34.14 815 LYS B N 1
ATOM 14462 C CA . LYS B 1 795 ? 4.207 -3.558 3.111 1.00 35.97 815 LYS B CA 1
ATOM 14463 C C . LYS B 1 795 ? 4.232 -2.975 1.713 1.00 35.89 815 LYS B C 1
ATOM 14464 O O . LYS B 1 795 ? 3.222 -2.450 1.238 1.00 35.68 815 LYS B O 1
ATOM 14470 N N . VAL B 1 796 ? 5.384 -3.062 1.055 1.00 35.63 816 VAL B N 1
ATOM 14471 C CA . VAL B 1 796 ? 5.511 -2.523 -0.294 1.00 35.74 816 VAL B CA 1
ATOM 14472 C C . VAL B 1 796 ? 4.653 -3.301 -1.278 1.00 35.75 816 VAL B C 1
ATOM 14473 O O . VAL B 1 796 ? 4.612 -4.529 -1.253 1.00 33.79 816 VAL B O 1
ATOM 14477 N N . VAL B 1 797 ? 3.954 -2.570 -2.134 1.00 36.82 817 VAL B N 1
ATOM 14478 C CA . VAL B 1 797 ? 3.108 -3.176 -3.146 1.00 38.15 817 VAL B CA 1
ATOM 14479 C C . VAL B 1 797 ? 3.647 -2.689 -4.486 1.00 38.13 817 VAL B C 1
ATOM 14480 O O . VAL B 1 797 ? 3.280 -3.189 -5.547 1.00 39.22 817 VAL B O 1
ATOM 14484 N N . SER B 1 798 ? 4.539 -1.708 -4.410 1.00 37.91 818 SER B N 1
ATOM 14485 C CA . SER B 1 798 ? 5.161 -1.117 -5.584 1.00 38.18 818 SER B CA 1
ATOM 14486 C C . SER B 1 798 ? 6.451 -0.418 -5.153 1.00 38.52 818 SER B C 1
ATOM 14487 O O . SER B 1 798 ? 6.478 0.299 -4.151 1.00 39.20 818 SER B O 1
ATOM 14490 N N . LEU B 1 799 ? 7.521 -0.640 -5.908 1.00 38.08 819 LEU B N 1
ATOM 14491 C CA . LEU B 1 799 ? 8.816 -0.040 -5.606 1.00 37.09 819 LEU B CA 1
ATOM 14492 C C . LEU B 1 799 ? 9.600 0.172 -6.892 1.00 37.56 819 LEU B C 1
ATOM 14493 O O . LEU B 1 799 ? 9.715 -0.741 -7.710 1.00 38.38 819 LEU B O 1
ATOM 14498 N N . LYS B 1 800 ? 10.142 1.374 -7.055 1.00 38.39 820 LYS B N 1
ATOM 14499 C CA . LYS B 1 800 ? 10.912 1.749 -8.241 1.00 40.59 820 LYS B CA 1
ATOM 14500 C C . LYS B 1 800 ? 12.085 2.605 -7.773 1.00 41.08 820 LYS B C 1
ATOM 14501 O O . LYS B 1 800 ? 11.883 3.657 -7.167 1.00 39.98 820 LYS B O 1
ATOM 14507 N N . GLU B 1 801 ? 13.306 2.164 -8.063 1.00 42.46 821 GLU B N 1
ATOM 14508 C CA . GLU B 1 801 ? 14.494 2.892 -7.619 1.00 43.12 821 GLU B CA 1
ATOM 14509 C C . GLU B 1 801 ? 15.417 3.455 -8.694 1.00 42.84 821 GLU B C 1
ATOM 14510 O O . GLU B 1 801 ? 15.742 2.776 -9.665 1.00 43.49 821 GLU B O 1
ATOM 14516 N N . GLU B 1 802 ? 15.840 4.702 -8.497 1.00 42.38 822 GLU B N 1
ATOM 14517 C CA . GLU B 1 802 ? 16.776 5.376 -9.394 1.00 41.15 822 GLU B CA 1
ATOM 14518 C C . GLU B 1 802 ? 18.057 5.495 -8.562 1.00 40.38 822 GLU B C 1
ATOM 14519 O O . GLU B 1 802 ? 18.064 5.105 -7.395 1.00 38.83 822 GLU B O 1
ATOM 14525 N N . LYS B 1 803 ? 19.131 6.037 -9.127 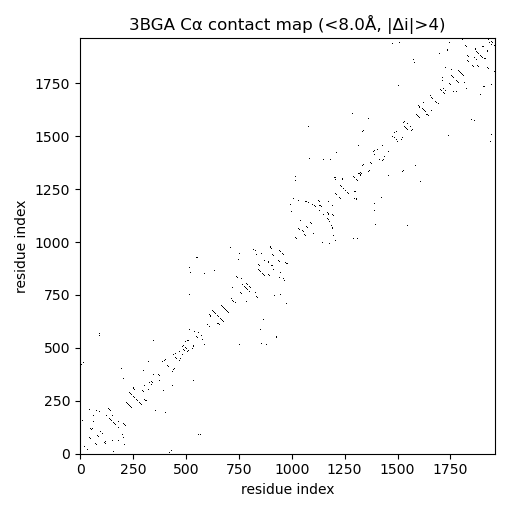1.00 38.34 823 LYS B N 1
ATOM 14526 C CA . LYS B 1 803 ? 20.372 6.135 -8.366 1.00 37.58 823 LYS B CA 1
ATOM 14527 C C . LYS B 1 803 ? 20.291 6.968 -7.092 1.00 36.28 823 LYS B C 1
ATOM 14528 O O . LYS B 1 803 ? 20.807 6.561 -6.048 1.00 35.73 823 LYS B O 1
ATOM 14534 N N . THR B 1 804 ? 19.666 8.137 -7.175 1.00 34.39 824 THR B N 1
ATOM 14535 C CA . THR B 1 804 ? 19.565 9.014 -6.011 1.00 35.02 824 THR B CA 1
ATOM 14536 C C . THR B 1 804 ? 18.150 9.164 -5.456 1.00 34.17 824 THR B C 1
ATOM 14537 O O . THR B 1 804 ? 17.913 9.996 -4.582 1.00 33.32 824 THR B O 1
ATOM 14541 N N . SER B 1 805 ? 17.216 8.365 -5.959 1.00 32.69 825 SER B N 1
ATOM 14542 C CA . SER B 1 805 ? 15.839 8.444 -5.493 1.00 32.62 825 SER B CA 1
ATOM 14543 C C . SER B 1 805 ? 15.159 7.082 -5.476 1.00 31.84 825 SER B C 1
ATOM 14544 O O . SER B 1 805 ? 15.663 6.118 -6.045 1.00 32.67 825 SER B O 1
ATOM 14547 N N . ALA B 1 806 ? 14.013 7.012 -4.811 1.00 31.02 826 ALA B N 1
ATOM 14548 C CA . ALA B 1 806 ? 13.251 5.776 -4.719 1.00 30.03 826 ALA B CA 1
ATOM 14549 C C . ALA B 1 806 ? 11.795 6.122 -4.493 1.00 30.36 826 ALA B C 1
ATOM 14550 O O . ALA B 1 806 ? 11.476 6.956 -3.649 1.00 30.40 826 ALA B O 1
ATOM 14552 N N . THR B 1 807 ? 10.915 5.489 -5.259 1.00 29.89 827 THR B N 1
ATOM 14553 C CA . THR B 1 807 ? 9.487 5.733 -5.138 1.00 31.06 827 THR B CA 1
ATOM 14554 C C . THR B 1 807 ? 8.796 4.449 -4.707 1.00 30.70 827 THR B C 1
ATOM 14555 O O . THR B 1 807 ? 8.987 3.391 -5.307 1.00 30.53 827 THR B O 1
ATOM 14559 N N . VAL B 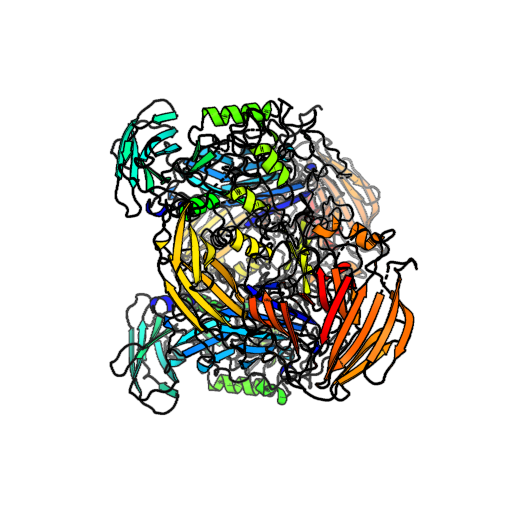1 808 ? 7.993 4.543 -3.659 1.00 30.21 828 VAL B N 1
ATOM 14560 C CA . VAL B 1 808 ? 7.298 3.376 -3.156 1.00 30.60 828 VAL B CA 1
ATOM 14561 C C . VAL B 1 808 ? 5.850 3.656 -2.760 1.00 29.73 828 VAL B C 1
ATOM 14562 O O . VAL B 1 808 ? 5.487 4.774 -2.407 1.00 28.25 828 VAL B O 1
ATOM 14566 N N . ARG B 1 809 ? 5.023 2.624 -2.872 1.00 28.89 829 ARG B N 1
ATOM 14567 C CA . ARG B 1 809 ? 3.622 2.683 -2.485 1.00 29.76 829 ARG B CA 1
ATOM 14568 C C . ARG B 1 809 ? 3.492 1.474 -1.583 1.00 28.21 829 ARG B C 1
ATOM 14569 O O . ARG B 1 809 ? 3.901 0.376 -1.959 1.00 28.57 829 ARG B O 1
ATOM 14577 N N . ALA B 1 810 ? 2.943 1.667 -0.392 1.00 26.57 830 ALA B N 1
ATOM 14578 C CA . ALA B 1 810 ? 2.802 0.560 0.538 1.00 26.31 830 ALA B CA 1
ATOM 14579 C C . ALA B 1 810 ? 1.474 0.575 1.266 1.00 26.80 830 ALA B C 1
ATOM 14580 O O . ALA B 1 810 ? 0.827 1.621 1.401 1.00 24.91 830 ALA B O 1
ATOM 14582 N N . GLU B 1 811 ? 1.072 -0.602 1.730 1.00 27.44 831 GLU B N 1
ATOM 14583 C CA . GLU B 1 811 ? -0.165 -0.742 2.472 1.00 29.54 831 GLU B CA 1
ATOM 14584 C C . GLU B 1 811 ? 0.205 -0.548 3.926 1.00 27.88 831 GLU B C 1
ATOM 14585 O O . GLU B 1 811 ? 1.315 -0.881 4.331 1.00 28.74 831 GLU B O 1
ATOM 14591 N N . ILE B 1 812 ? -0.718 -0.004 4.707 1.00 27.67 832 ILE B N 1
ATOM 14592 C CA . ILE B 1 812 ? -0.481 0.180 6.133 1.00 26.73 832 ILE B CA 1
ATOM 14593 C C . ILE B 1 812 ? -1.453 -0.783 6.807 1.00 26.35 832 ILE B C 1
ATOM 14594 O O . ILE B 1 812 ? -2.666 -0.613 6.725 1.00 25.78 832 ILE B O 1
ATOM 14599 N N . LEU B 1 813 ? -0.919 -1.807 7.458 1.00 27.92 833 LEU B N 1
ATOM 14600 C CA . LEU B 1 813 ? -1.760 -2.799 8.114 1.00 31.13 833 LEU B CA 1
ATOM 14601 C C . LEU B 1 813 ? -1.616 -2.744 9.627 1.00 32.61 833 LEU B C 1
ATOM 14602 O O . LEU B 1 813 ? -0.537 -2.441 10.142 1.00 33.42 833 LEU B O 1
ATOM 14607 N N . ASN B 1 814 ? -2.699 -3.027 10.344 1.00 34.42 834 ASN B N 1
ATOM 14608 C CA . ASN B 1 814 ? -2.622 -3.055 11.797 1.00 36.13 834 ASN B CA 1
ATOM 14609 C C . ASN B 1 814 ? -2.205 -4.471 12.189 1.00 38.42 834 ASN B C 1
ATOM 14610 O O . ASN B 1 814 ? -1.842 -5.276 11.323 1.00 37.35 834 ASN B O 1
ATOM 14615 N N . GLY B 1 815 ? -2.250 -4.769 13.484 1.00 40.53 835 GLY B N 1
ATOM 14616 C CA . GLY B 1 815 ? -1.867 -6.086 13.961 1.00 41.72 835 GLY B CA 1
ATOM 14617 C C . GLY B 1 815 ? -2.797 -7.205 13.528 1.00 43.41 835 GLY B C 1
ATOM 14618 O O . GLY B 1 815 ? -2.458 -8.381 13.664 1.00 43.98 835 GLY B O 1
ATOM 14619 N N . LYS B 1 816 ? -3.967 -6.848 13.007 1.00 44.57 836 LYS B N 1
ATOM 14620 C CA . LYS B 1 816 ? -4.938 -7.842 12.558 1.00 45.28 836 LYS B CA 1
ATOM 14621 C C . LYS B 1 816 ? -5.012 -7.928 11.030 1.00 46.35 836 LYS B C 1
ATOM 14622 O O . LYS B 1 816 ? -6.044 -8.300 10.464 1.00 46.57 836 LYS B O 1
ATOM 14628 N N . GLY B 1 817 ? -3.909 -7.573 10.372 1.00 46.85 837 GLY B N 1
ATOM 14629 C CA . GLY B 1 817 ? -3.843 -7.624 8.921 1.00 46.01 837 GLY B CA 1
ATOM 14630 C C . GLY B 1 817 ? -4.794 -6.706 8.173 1.00 45.76 837 GLY B C 1
ATOM 14631 O O . GLY B 1 817 ? -4.722 -6.614 6.948 1.00 46.96 837 GLY B O 1
ATOM 14632 N N . GLN B 1 818 ? -5.688 -6.032 8.890 1.00 44.32 838 GLN B N 1
ATOM 14633 C CA . GLN B 1 818 ? -6.636 -5.126 8.251 1.00 42.76 838 GLN B CA 1
ATOM 14634 C C . GLN B 1 818 ? -5.893 -4.015 7.511 1.00 42.43 838 GLN B C 1
ATOM 14635 O O . GLN B 1 818 ? -4.677 -3.861 7.653 1.00 41.44 838 GLN B O 1
ATOM 14641 N N . LYS B 1 819 ? -6.633 -3.231 6.736 1.00 41.46 839 LYS B N 1
ATOM 14642 C CA . LYS B 1 819 ? -6.035 -2.154 5.963 1.00 40.59 839 LYS B CA 1
ATOM 14643 C C . LYS B 1 819 ? -6.307 -0.775 6.558 1.00 39.59 839 LYS B C 1
ATOM 14644 O O . LYS B 1 819 ? -7.402 -0.231 6.421 1.00 40.34 839 LYS B O 1
ATOM 14650 N N . VAL B 1 820 ? -5.297 -0.212 7.211 1.00 37.78 840 VAL B N 1
ATOM 14651 C CA . VAL B 1 820 ? -5.414 1.110 7.812 1.00 34.72 840 VAL B CA 1
ATOM 14652 C C . VAL B 1 820 ? -5.518 2.160 6.711 1.00 33.27 840 VAL B C 1
ATOM 14653 O O . VAL B 1 820 ? -6.256 3.140 6.834 1.00 31.08 840 VAL B O 1
ATOM 14657 N N . GLY B 1 821 ? -4.768 1.949 5.632 1.00 31.86 841 GLY B N 1
ATOM 14658 C CA . GLY B 1 821 ? -4.788 2.889 4.524 1.00 29.84 841 GLY B CA 1
ATOM 14659 C C . GLY B 1 821 ? -3.711 2.600 3.501 1.00 28.57 841 GLY B C 1
ATOM 14660 O O . GLY B 1 821 ? -3.094 1.534 3.523 1.00 28.94 841 GLY B O 1
ATOM 14669 N N . ALA B 1 823 ? -0.180 4.200 1.596 1.00 23.87 843 ALA B N 1
ATOM 14670 C CA . ALA B 1 823 ? 0.879 5.196 1.667 1.00 24.16 843 ALA B CA 1
ATOM 14671 C C . ALA B 1 823 ? 1.791 5.230 0.438 1.00 24.45 843 ALA B C 1
ATOM 14672 O O . ALA B 1 823 ? 2.127 4.192 -0.137 1.00 24.21 843 ALA B O 1
ATOM 14674 N N . ASP B 1 824 ? 2.187 6.441 0.054 1.00 24.34 844 ASP B N 1
ATOM 14675 C CA . ASP B 1 824 ? 3.087 6.673 -1.071 1.00 25.24 844 ASP B CA 1
ATOM 14676 C C . ASP B 1 824 ? 4.293 7.460 -0.551 1.00 24.28 844 ASP B C 1
ATOM 14677 O O . ASP B 1 824 ? 4.138 8.526 0.041 1.00 22.86 844 ASP B O 1
ATOM 14682 N N . PHE B 1 825 ? 5.489 6.929 -0.767 1.00 24.56 845 PHE B N 1
ATOM 14683 C CA . PHE B 1 825 ? 6.709 7.598 -0.330 1.00 25.28 845 PHE B CA 1
ATOM 14684 C C . PHE B 1 825 ? 7.606 7.876 -1.529 1.00 26.49 845 PHE B C 1
ATOM 14685 O O . PHE B 1 825 ? 7.598 7.133 -2.516 1.00 27.52 845 PHE B O 1
ATOM 14693 N N . VAL B 1 826 ? 8.366 8.960 -1.441 1.00 26.22 846 VAL B N 1
ATOM 14694 C CA . VAL B 1 826 ? 9.324 9.322 -2.471 1.00 26.85 846 VAL B CA 1
ATOM 14695 C C . VAL B 1 826 ? 10.551 9.864 -1.736 1.00 26.09 846 VAL B C 1
ATOM 14696 O O . VAL B 1 826 ? 10.496 10.918 -1.100 1.00 25.01 846 VAL B O 1
ATOM 14700 N N . TYR B 1 827 ? 11.648 9.119 -1.804 1.00 26.37 847 TYR B N 1
ATOM 14701 C CA . TYR B 1 827 ? 12.896 9.510 -1.158 1.00 27.02 847 TYR B CA 1
ATOM 14702 C C . TYR B 1 827 ? 13.844 10.049 -2.223 1.00 28.06 847 TYR B C 1
ATOM 14703 O O . TYR B 1 827 ? 14.151 9.345 -3.184 1.00 28.46 847 TYR B O 1
ATOM 14712 N N . ALA B 1 828 ? 14.308 11.286 -2.057 1.00 27.26 848 ALA B N 1
ATOM 14713 C CA . ALA B 1 828 ? 15.219 11.887 -3.029 1.00 29.44 848 ALA B CA 1
ATOM 14714 C C . ALA B 1 828 ? 16.333 12.729 -2.395 1.00 31.09 848 ALA B C 1
ATOM 14715 O O . ALA B 1 828 ? 16.074 13.546 -1.511 1.00 29.47 848 ALA B O 1
ATOM 14717 N N . LEU B 1 829 ? 17.566 12.529 -2.866 1.00 32.98 849 LEU B N 1
ATOM 14718 C CA . LEU B 1 829 ? 18.737 13.255 -2.368 1.00 36.09 849 LEU B CA 1
ATOM 14719 C C . LEU B 1 829 ? 19.069 14.517 -3.163 1.00 38.67 849 LEU B C 1
ATOM 14720 O O . LEU B 1 829 ? 19.091 14.500 -4.393 1.00 39.75 849 LEU B O 1
ATOM 14725 N N . ASP B 1 830 ? 19.348 15.599 -2.443 1.00 40.98 850 ASP B N 1
ATOM 14726 C CA . ASP B 1 830 ? 19.705 16.884 -3.038 1.00 42.63 850 ASP B CA 1
ATOM 14727 C C . ASP B 1 830 ? 21.142 16.852 -3.521 1.00 43.24 850 ASP B C 1
ATOM 14728 O O . ASP B 1 830 ? 21.850 15.869 -3.331 1.00 42.33 850 ASP B O 1
ATOM 14733 N N . LYS B 1 831 ? 21.573 17.946 -4.136 1.00 44.43 851 LYS B N 1
ATOM 14734 C CA . LYS B 1 831 ? 22.940 18.050 -4.616 1.00 45.34 851 LYS B CA 1
ATOM 14735 C C . LYS B 1 831 ? 23.825 18.293 -3.404 1.00 44.62 851 LYS B C 1
ATOM 14736 O O . LYS B 1 831 ? 24.977 17.869 -3.371 1.00 44.20 851 LYS B O 1
ATOM 14742 N N . ASN B 1 832 ? 23.268 18.968 -2.402 1.00 45.04 852 ASN B N 1
ATOM 14743 C CA . ASN B 1 832 ? 24.012 19.272 -1.184 1.00 45.90 852 ASN B CA 1
ATOM 14744 C C . ASN B 1 832 ? 23.868 18.212 -0.096 1.00 44.08 852 ASN B C 1
ATOM 14745 O O . ASN B 1 832 ? 24.115 18.486 1.073 1.00 44.47 852 ASN B O 1
ATOM 14750 N N . GLY B 1 833 ? 23.461 17.008 -0.486 1.00 41.70 853 GLY B N 1
ATOM 14751 C CA . GLY B 1 833 ? 23.329 15.919 0.467 1.00 39.15 853 GLY B CA 1
ATOM 14752 C C . GLY B 1 833 ? 22.096 15.853 1.353 1.00 36.43 853 GLY B C 1
ATOM 14753 O O . GLY B 1 833 ? 22.059 15.061 2.295 1.00 35.51 853 GLY B O 1
ATOM 14754 N N . ALA B 1 834 ? 21.090 16.672 1.069 1.00 34.60 854 ALA B N 1
ATOM 14755 C CA . ALA B 1 834 ? 19.869 16.661 1.867 1.00 32.72 854 ALA B CA 1
ATOM 14756 C C . ALA B 1 834 ? 18.907 15.591 1.352 1.00 31.46 854 ALA B C 1
ATOM 14757 O O . ALA B 1 834 ? 18.805 15.366 0.145 1.00 30.44 854 ALA B O 1
ATOM 14759 N N . LEU B 1 835 ? 18.214 14.923 2.268 1.00 29.36 855 LEU B N 1
ATOM 14760 C CA . LEU B 1 835 ? 17.257 13.892 1.888 1.00 28.55 855 LEU B CA 1
ATOM 14761 C C . LEU B 1 835 ? 15.828 14.377 2.080 1.00 27.44 855 LEU B C 1
ATOM 14762 O O . LEU B 1 835 ? 15.376 14.585 3.204 1.00 25.66 855 LEU B O 1
ATOM 14767 N N . LYS B 1 836 ? 15.121 14.543 0.970 1.00 26.93 856 LYS B N 1
ATOM 14768 C CA . LYS B 1 836 ? 13.735 14.991 0.987 1.00 26.20 856 LYS B CA 1
ATOM 14769 C C . LYS B 1 836 ? 12.821 13.771 1.063 1.00 25.52 856 LYS B C 1
ATOM 14770 O O . LYS B 1 836 ? 12.936 12.850 0.255 1.00 23.54 856 LYS B O 1
ATOM 14776 N N . VAL B 1 837 ? 11.918 13.760 2.038 1.00 24.76 857 VAL B N 1
ATOM 14777 C CA . VAL B 1 837 ? 10.990 12.655 2.188 1.00 24.02 857 VAL B CA 1
ATOM 14778 C C . VAL B 1 837 ? 9.558 13.115 1.951 1.00 25.48 857 VAL B C 1
ATOM 14779 O O . VAL B 1 837 ? 8.981 13.811 2.785 1.00 26.91 857 VAL B O 1
ATOM 14783 N N . ARG B 1 838 ? 8.992 12.734 0.806 1.00 26.01 858 ARG B N 1
ATOM 14784 C CA . ARG B 1 838 ? 7.618 13.099 0.470 1.00 28.02 858 ARG B CA 1
ATOM 14785 C C . ARG B 1 838 ? 6.694 11.938 0.812 1.00 26.13 858 ARG B C 1
ATOM 14786 O O . ARG B 1 838 ? 6.994 10.781 0.517 1.00 25.31 858 ARG B O 1
ATOM 14794 N N . THR B 1 839 ? 5.568 12.249 1.442 1.00 24.92 859 THR B N 1
ATOM 14795 C CA . THR B 1 839 ? 4.621 11.212 1.827 1.00 24.87 859 THR B CA 1
ATOM 14796 C C . THR B 1 839 ? 3.174 11.609 1.578 1.00 24.79 859 THR B C 1
ATOM 14797 O O . THR B 1 839 ? 2.773 12.753 1.810 1.00 23.74 859 THR B O 1
ATOM 14801 N N . THR B 1 840 ? 2.395 10.646 1.101 1.00 24.25 860 THR B N 1
ATOM 14802 C CA . THR B 1 840 ? 0.980 10.856 0.859 1.00 24.49 860 THR B CA 1
ATOM 14803 C C . THR B 1 840 ? 0.266 9.693 1.532 1.00 24.42 860 THR B C 1
ATOM 14804 O O . THR B 1 840 ? 0.596 8.528 1.304 1.00 24.10 860 THR B O 1
ATOM 14808 N N . PHE B 1 841 ? -0.694 10.010 2.389 1.00 24.62 861 PHE B N 1
ATOM 14809 C CA . PHE B 1 841 ? -1.430 8.971 3.083 1.00 25.10 861 PHE B CA 1
ATOM 14810 C C . PHE B 1 841 ? -2.920 9.058 2.796 1.00 26.75 861 PHE B C 1
ATOM 14811 O O . PHE B 1 841 ? -3.525 10.131 2.877 1.00 26.35 861 PHE B O 1
ATOM 14819 N N . GLN B 1 842 ? -3.492 7.917 2.428 1.00 28.63 862 GLN B N 1
ATOM 14820 C CA . GLN B 1 842 ? -4.916 7.803 2.146 1.00 30.95 862 GLN B CA 1
ATOM 14821 C C . GLN B 1 842 ? -5.463 6.793 3.148 1.00 30.20 862 GLN B C 1
ATOM 14822 O O . GLN B 1 842 ? -5.209 5.595 3.039 1.00 29.32 862 GLN B O 1
ATOM 14828 N N . PRO B 1 843 ? -6.193 7.270 4.164 1.00 30.87 863 PRO B N 1
ATOM 14829 C CA . PRO B 1 843 ? -6.734 6.325 5.143 1.00 31.34 863 PRO B CA 1
ATOM 14830 C C . PRO B 1 843 ? -8.013 5.662 4.649 1.00 30.42 863 PRO B C 1
ATOM 14831 O O . PRO B 1 843 ? -8.718 6.196 3.794 1.00 29.29 863 PRO B O 1
ATOM 14835 N N . ASP B 1 844 ? -8.294 4.485 5.189 1.00 30.80 864 ASP B N 1
ATOM 14836 C CA . ASP B 1 844 ? -9.502 3.756 4.853 1.00 31.21 864 ASP B CA 1
ATOM 14837 C C . ASP B 1 844 ? -10.486 4.111 5.959 1.00 30.98 864 ASP B C 1
ATOM 14838 O O . ASP B 1 844 ? -10.505 3.480 7.014 1.00 30.15 864 ASP B O 1
ATOM 14843 N N . THR B 1 845 ? -11.287 5.141 5.711 1.00 31.01 865 THR B N 1
ATOM 14844 C CA . THR B 1 845 ? -12.254 5.636 6.682 1.00 31.82 865 THR B CA 1
ATOM 14845 C C . THR B 1 845 ? -13.202 4.602 7.272 1.00 31.83 865 THR B C 1
ATOM 14846 O O . THR B 1 845 ? -13.991 4.924 8.154 1.00 30.29 865 THR B O 1
ATOM 14850 N N . ALA B 1 846 ? -13.130 3.365 6.795 1.00 31.90 866 ALA B N 1
ATOM 14851 C CA . ALA B 1 846 ? -13.997 2.321 7.321 1.00 31.77 866 ALA B CA 1
ATOM 14852 C C . ALA B 1 846 ? -13.386 1.775 8.609 1.00 30.82 866 ALA B C 1
ATOM 14853 O O . ALA B 1 846 ? -14.097 1.377 9.530 1.00 30.32 866 ALA B O 1
ATOM 14855 N N . ILE B 1 847 ? -12.059 1.782 8.666 1.00 29.76 867 ILE B N 1
ATOM 14856 C CA . ILE B 1 847 ? -11.318 1.282 9.824 1.00 30.76 867 ILE B CA 1
ATOM 14857 C C . ILE B 1 847 ? -10.742 2.391 10.713 1.00 30.26 867 ILE B C 1
ATOM 14858 O O . ILE B 1 847 ? -10.684 2.248 11.932 1.00 30.48 867 ILE B O 1
ATOM 14863 N N . VAL B 1 848 ? -10.317 3.491 10.100 1.00 29.14 868 VAL B N 1
ATOM 14864 C CA . VAL B 1 848 ? -9.729 4.602 10.842 1.00 27.50 868 VAL B CA 1
ATOM 14865 C C . VAL B 1 848 ? -10.755 5.689 11.100 1.00 26.74 868 VAL B C 1
ATOM 14866 O O . VAL B 1 848 ? -11.116 6.431 10.186 1.00 27.70 868 VAL B O 1
ATOM 14870 N N . LYS B 1 849 ? -11.221 5.790 12.343 1.00 25.27 869 LYS B N 1
ATOM 14871 C CA . LYS B 1 849 ? -12.212 6.804 12.695 1.00 24.69 869 LYS B CA 1
ATOM 14872 C C . LYS B 1 849 ? -11.548 8.034 13.322 1.00 23.24 869 LYS B C 1
ATOM 14873 O O . LYS B 1 849 ? -12.164 9.095 13.458 1.00 18.43 869 LYS B O 1
ATOM 14879 N N . SER B 1 850 ? -10.281 7.881 13.698 1.00 21.52 870 SER B N 1
ATOM 14880 C CA . SER B 1 850 ? -9.527 8.966 14.306 1.00 22.47 870 SER B CA 1
ATOM 14881 C C . SER B 1 850 ? -8.040 8.654 14.275 1.00 21.38 870 SER B C 1
ATOM 14882 O O . SER B 1 850 ? -7.648 7.486 14.259 1.00 22.81 870 SER B O 1
ATOM 14893 N N . ALA B 1 852 ? -4.082 10.110 15.887 1.00 19.47 872 ALA B N 1
ATOM 14894 C CA . ALA B 1 852 ? -3.438 10.956 16.876 1.00 21.10 872 ALA B CA 1
ATOM 14895 C C . ALA B 1 852 ? -2.574 11.986 16.166 1.00 20.82 872 ALA B C 1
ATOM 14896 O O . ALA B 1 852 ? -2.479 13.141 16.588 1.00 19.68 872 ALA B O 1
ATOM 14898 N N . ARG B 1 853 ? -1.957 11.563 15.071 1.00 20.61 873 ARG B N 1
ATOM 14899 C CA . ARG B 1 853 ? -1.089 12.443 14.309 1.00 21.87 873 ARG B CA 1
ATOM 14900 C C . ARG B 1 853 ? -0.873 11.889 12.908 1.00 21.60 873 ARG B C 1
ATOM 14901 O O . ARG B 1 853 ? -1.410 10.848 12.546 1.00 21.91 873 ARG B O 1
ATOM 14909 N N . LEU B 1 854 ? -0.072 12.607 12.133 1.00 21.92 874 LEU B N 1
ATOM 14910 C CA . LEU B 1 854 ? 0.282 12.219 10.777 1.00 22.91 874 LEU B CA 1
ATOM 14911 C C . LEU B 1 854 ? 1.675 12.772 10.572 1.00 21.46 874 LEU B C 1
ATOM 14912 O O . LEU B 1 854 ? 1.855 13.980 10.448 1.00 19.02 874 LEU B O 1
ATOM 14917 N N . GLY B 1 855 ? 2.659 11.884 10.565 1.00 22.06 875 GLY B N 1
ATOM 14918 C CA . GLY B 1 855 ? 4.031 12.314 10.389 1.00 22.28 875 GLY B CA 1
ATOM 14919 C C . GLY B 1 855 ? 4.957 11.129 10.280 1.00 22.57 875 GLY B C 1
ATOM 14920 O O . GLY B 1 855 ? 4.515 10.007 10.016 1.00 22.85 875 GLY B O 1
ATOM 14921 N N . LEU B 1 856 ? 6.245 11.384 10.480 1.00 22.02 876 LEU B N 1
ATOM 14922 C CA . LEU B 1 856 ? 7.264 10.350 10.408 1.00 20.75 876 LEU B CA 1
ATOM 14923 C C . LEU B 1 856 ? 7.841 10.116 11.793 1.00 20.78 876 LEU B C 1
ATOM 14924 O O . LEU B 1 856 ? 7.752 10.979 12.662 1.00 20.19 876 LEU B O 1
ATOM 14929 N N . THR B 1 857 ? 8.431 8.947 11.997 1.00 20.41 877 THR B N 1
ATOM 14930 C CA . THR B 1 857 ? 9.031 8.616 13.281 1.00 20.98 877 THR B CA 1
ATOM 14931 C C . THR B 1 857 ? 10.202 7.683 13.053 1.00 21.26 877 THR B C 1
ATOM 14932 O O . THR B 1 857 ? 10.194 6.879 12.117 1.00 20.67 877 THR B O 1
ATOM 14936 N N . PHE B 1 858 ? 11.216 7.813 13.903 1.00 20.38 878 PHE B N 1
ATOM 14937 C CA . PHE B 1 858 ? 12.408 6.982 13.829 1.00 21.07 878 PHE B CA 1
ATOM 14938 C C . PHE B 1 858 ? 13.203 7.173 15.117 1.00 21.88 878 PHE B C 1
ATOM 14939 O O . PHE B 1 858 ? 12.818 7.965 15.978 1.00 21.14 878 PHE B O 1
ATOM 14947 N N . ARG B 1 859 ? 14.301 6.445 15.264 1.00 21.41 879 ARG B N 1
ATOM 14948 C CA . ARG B 1 859 ? 15.092 6.561 16.475 1.00 23.40 879 ARG B CA 1
ATOM 14949 C C . ARG B 1 859 ? 16.571 6.718 16.172 1.00 23.44 879 ARG B C 1
ATOM 14950 O O . ARG B 1 859 ? 17.042 6.310 15.108 1.00 24.84 879 ARG B O 1
ATOM 14966 N N . ALA B 1 861 ? 20.706 6.969 18.334 1.00 23.09 881 ALA B N 1
ATOM 14967 C CA . ALA B 1 861 ? 21.392 6.582 19.565 1.00 24.75 881 ALA B CA 1
ATOM 14968 C C . ALA B 1 861 ? 21.182 7.713 20.558 1.00 24.83 881 ALA B C 1
ATOM 14969 O O . ALA B 1 861 ? 21.044 8.872 20.154 1.00 22.93 881 ALA B O 1
ATOM 14971 N N . ASP B 1 862 ? 21.153 7.395 21.851 1.00 24.41 882 ASP B N 1
ATOM 14972 C CA . ASP B 1 862 ? 20.941 8.442 22.843 1.00 25.58 882 ASP B CA 1
ATOM 14973 C C . ASP B 1 862 ? 22.092 9.433 22.908 1.00 25.53 882 ASP B C 1
ATOM 14974 O O . ASP B 1 862 ? 21.985 10.472 23.564 1.00 24.44 882 ASP B O 1
ATOM 14979 N N . ALA B 1 863 ? 23.188 9.125 22.224 1.00 25.41 883 ALA B N 1
ATOM 14980 C CA . ALA B 1 863 ? 24.334 10.027 22.215 1.00 27.29 883 ALA B CA 1
ATOM 14981 C C . ALA B 1 863 ? 23.921 11.374 21.613 1.00 27.76 883 ALA B C 1
ATOM 14982 O O . ALA B 1 863 ? 24.475 12.418 21.961 1.00 26.97 883 ALA B O 1
ATOM 14984 N N . TYR B 1 864 ? 22.952 11.339 20.699 1.00 27.90 884 TYR B N 1
ATOM 14985 C CA . TYR B 1 864 ? 22.451 12.550 20.051 1.00 29.05 884 TYR B CA 1
ATOM 14986 C C . TYR B 1 864 ? 21.477 13.201 21.035 1.00 29.54 884 TYR B C 1
ATOM 14987 O O . TYR B 1 864 ? 20.265 12.997 20.959 1.00 29.57 884 TYR B O 1
ATOM 14996 N N . ASN B 1 865 ? 22.021 13.992 21.957 1.00 29.44 885 ASN B N 1
ATOM 14997 C CA . ASN B 1 865 ? 21.227 14.636 23.000 1.00 30.07 885 ASN B CA 1
ATOM 14998 C C . ASN B 1 865 ? 21.109 16.154 22.917 1.00 28.84 885 ASN B C 1
ATOM 14999 O O . ASN B 1 865 ? 20.359 16.754 23.686 1.00 30.27 885 ASN B O 1
ATOM 15004 N N . GLN B 1 866 ? 21.849 16.781 22.009 1.00 26.99 886 GLN B N 1
ATOM 15005 C CA . GLN B 1 866 ? 21.791 18.230 21.875 1.00 25.56 886 GLN B CA 1
ATOM 15006 C C . GLN B 1 866 ? 20.668 18.616 20.924 1.00 25.34 886 GLN B C 1
ATOM 15007 O O . GLN B 1 866 ? 20.713 18.320 19.726 1.00 23.09 886 GLN B O 1
ATOM 15013 N N . VAL B 1 867 ? 19.652 19.272 21.467 1.00 22.73 887 VAL B N 1
ATOM 15014 C CA . VAL B 1 867 ? 18.529 19.684 20.658 1.00 22.71 887 VAL B CA 1
ATOM 15015 C C . VAL B 1 867 ? 18.484 21.186 20.493 1.00 22.73 887 VAL B C 1
ATOM 15016 O O . VAL B 1 867 ? 18.675 21.941 21.444 1.00 23.00 887 VAL B O 1
ATOM 15020 N N . SER B 1 868 ? 18.247 21.616 19.264 1.00 22.26 888 SER B N 1
ATOM 15021 C CA . SER B 1 868 ? 18.139 23.032 18.969 1.00 21.98 888 SER B CA 1
ATOM 15022 C C . SER B 1 868 ? 16.970 23.141 18.006 1.00 20.72 888 SER B C 1
ATOM 15023 O O . SER B 1 868 ? 16.701 22.208 17.251 1.00 18.03 888 SER B O 1
ATOM 15026 N N . TYR B 1 869 ? 16.261 24.260 18.041 1.00 19.32 889 TYR B N 1
ATOM 15027 C CA . TYR B 1 869 ? 15.131 24.444 17.144 1.00 18.53 889 TYR B CA 1
ATOM 15028 C C . TYR B 1 869 ? 14.664 25.883 17.090 1.00 19.12 889 TYR B C 1
ATOM 15029 O O . TYR B 1 869 ? 14.938 26.676 17.996 1.00 18.08 889 TYR B O 1
ATOM 15038 N N . LEU B 1 870 ? 13.985 26.201 15.990 1.00 19.28 890 LEU B N 1
ATOM 15039 C CA . LEU B 1 870 ? 13.377 27.501 15.757 1.00 17.90 890 LEU B CA 1
ATOM 15040 C C . LEU B 1 870 ? 11.888 27.145 15.737 1.00 17.43 890 LEU B C 1
ATOM 15041 O O . LEU B 1 870 ? 11.430 26.423 14.846 1.00 13.54 890 LEU B O 1
ATOM 15046 N N . GLY B 1 871 ? 11.147 27.616 16.734 1.00 16.45 891 GLY B N 1
ATOM 15047 C CA . GLY B 1 871 ? 9.730 27.321 16.812 1.00 17.08 891 GLY B CA 1
ATOM 15048 C C . GLY B 1 871 ? 9.184 27.846 18.122 1.00 19.86 891 GLY B C 1
ATOM 15049 O O . GLY B 1 871 ? 9.935 28.443 18.891 1.00 18.54 891 GLY B O 1
ATOM 15050 N N . ARG B 1 872 ? 7.890 27.652 18.376 1.00 20.32 892 ARG B N 1
ATOM 15051 C CA . ARG B 1 872 ? 7.295 28.113 19.628 1.00 22.34 892 ARG B CA 1
ATOM 15052 C C . ARG B 1 872 ? 8.129 27.404 20.687 1.00 24.90 892 ARG B C 1
ATOM 15053 O O . ARG B 1 872 ? 8.057 26.180 20.835 1.00 23.65 892 ARG B O 1
ATOM 15061 N N . GLY B 1 873 ? 8.913 28.169 21.440 1.00 25.73 893 GLY B N 1
ATOM 15062 C CA . GLY B 1 873 ? 9.810 27.524 22.371 1.00 28.69 893 GLY B CA 1
ATOM 15063 C C . GLY B 1 873 ? 9.869 27.738 23.861 1.00 30.92 893 GLY B C 1
ATOM 15064 O O . GLY B 1 873 ? 9.220 28.600 24.453 1.00 28.30 893 GLY B O 1
ATOM 15065 N N . ASP B 1 874 ? 10.721 26.891 24.426 1.00 33.47 894 ASP B N 1
ATOM 15066 C CA . ASP B 1 874 ? 11.041 26.785 25.828 1.00 33.99 894 ASP B CA 1
ATOM 15067 C C . ASP B 1 874 ? 9.943 26.276 26.763 1.00 35.24 894 ASP B C 1
ATOM 15068 O O . ASP B 1 874 ? 9.801 26.736 27.903 1.00 39.72 894 ASP B O 1
ATOM 15073 N N . HIS B 1 875 ? 9.147 25.355 26.241 1.00 29.95 895 HIS B N 1
ATOM 15074 C CA . HIS B 1 875 ? 8.115 24.614 26.961 1.00 24.62 895 HIS B CA 1
ATOM 15075 C C . HIS B 1 875 ? 7.121 23.958 26.030 1.00 23.37 895 HIS B C 1
ATOM 15076 O O . HIS B 1 875 ? 6.851 24.415 24.915 1.00 22.47 895 HIS B O 1
ATOM 15083 N N . GLU B 1 876 ? 6.644 22.822 26.508 1.00 20.04 896 GLU B N 1
ATOM 15084 C CA . GLU B 1 876 ? 5.693 21.977 25.824 1.00 18.38 896 GLU B CA 1
ATOM 15085 C C . GLU B 1 876 ? 4.390 22.673 25.430 1.00 16.28 896 GLU B C 1
ATOM 15086 O O . GLU B 1 876 ? 3.748 23.307 26.259 1.00 13.18 896 GLU B O 1
ATOM 15092 N N . THR B 1 877 ? 4.005 22.549 24.163 1.00 14.50 897 THR B N 1
ATOM 15093 C CA . THR B 1 877 ? 2.748 23.122 23.695 1.00 16.26 897 THR B CA 1
ATOM 15094 C C . THR B 1 877 ? 2.062 22.206 22.669 1.00 16.22 897 THR B C 1
ATOM 15095 O O . THR B 1 877 ? 2.663 21.270 22.146 1.00 15.42 897 THR B O 1
ATOM 15099 N N . TYR B 1 878 ? 0.792 22.477 22.396 1.00 15.58 898 TYR B N 1
ATOM 15100 C CA . TYR B 1 878 ? 0.027 21.703 21.422 1.00 17.64 898 TYR B CA 1
ATOM 15101 C C . TYR B 1 878 ? -0.864 22.686 20.662 1.00 17.60 898 TYR B C 1
ATOM 15102 O O . TYR B 1 878 ? -1.046 23.825 21.108 1.00 15.44 898 TYR B O 1
ATOM 15111 N N . ILE B 1 879 ? -1.426 22.268 19.530 1.00 18.00 899 ILE B N 1
ATOM 15112 C CA . ILE B 1 879 ? -2.240 23.194 18.739 1.00 20.03 899 ILE B CA 1
ATOM 15113 C C . ILE B 1 879 ? -3.390 23.870 19.470 1.00 18.73 899 ILE B C 1
ATOM 15114 O O . ILE B 1 879 ? -3.731 25.008 19.153 1.00 19.85 899 ILE B O 1
ATOM 15119 N N . ASP B 1 880 ? -3.987 23.194 20.446 1.00 16.88 900 ASP B N 1
ATOM 15120 C CA . ASP B 1 880 ? -5.071 23.810 21.207 1.00 15.87 900 ASP B CA 1
ATOM 15121 C C . ASP B 1 880 ? -4.561 24.302 22.562 1.00 14.54 900 ASP B C 1
ATOM 15122 O O . ASP B 1 880 ? -5.342 24.540 23.478 1.00 11.54 900 ASP B O 1
ATOM 15127 N N . ARG B 1 881 ? -3.243 24.455 22.675 1.00 15.87 901 ARG B N 1
ATOM 15128 C CA . ARG B 1 881 ? -2.607 24.944 23.902 1.00 17.34 901 ARG B CA 1
ATOM 15129 C C . ARG B 1 881 ? -1.241 25.497 23.536 1.00 17.89 901 ARG B C 1
ATOM 15130 O O . ARG B 1 881 ? -0.220 24.968 23.972 1.00 16.08 901 ARG B O 1
ATOM 15138 N N . ASN B 1 882 ? -1.216 26.551 22.724 1.00 17.55 902 ASN B N 1
ATOM 15139 C CA . ASN B 1 882 ? 0.050 27.130 22.322 1.00 17.64 902 ASN B CA 1
ATOM 15140 C C . ASN B 1 882 ? 0.041 28.640 22.192 1.00 18.96 902 ASN B C 1
ATOM 15141 O O . ASN B 1 882 ? 0.762 29.208 21.368 1.00 18.39 902 ASN B O 1
ATOM 15146 N N . GLN B 1 883 ? -0.778 29.292 23.009 1.00 20.00 903 GLN B N 1
ATOM 15147 C CA . GLN B 1 883 ? -0.828 30.744 23.006 1.00 21.66 903 GLN B CA 1
ATOM 15148 C C . GLN B 1 883 ? 0.391 31.241 23.781 1.00 21.57 903 GLN B C 1
ATOM 15149 O O . GLN B 1 883 ? 0.877 32.339 23.538 1.00 21.23 903 GLN B O 1
ATOM 15155 N N . SER B 1 884 ? 0.884 30.417 24.705 1.00 20.60 904 SER B N 1
ATOM 15156 C CA . SER B 1 884 ? 2.044 30.773 25.528 1.00 19.83 904 SER B CA 1
ATOM 15157 C C . SER B 1 884 ? 3.356 30.527 24.798 1.00 19.12 904 SER B C 1
ATOM 15158 O O . SER B 1 884 ? 3.381 29.869 23.754 1.00 19.10 904 SER B O 1
ATOM 15161 N N . GLY B 1 885 ? 4.443 31.050 25.360 1.00 18.11 905 GLY B N 1
ATOM 15162 C CA . GLY B 1 885 ? 5.750 30.911 24.744 1.00 17.56 905 GLY B CA 1
ATOM 15163 C C . GLY B 1 885 ? 5.839 31.789 23.505 1.00 18.23 905 GLY B C 1
ATOM 15164 O O . GLY B 1 885 ? 4.882 32.498 23.169 1.00 15.67 905 GLY B O 1
ATOM 15165 N N . ARG B 1 886 ? 6.985 31.763 22.834 1.00 17.29 906 ARG B N 1
ATOM 15166 C CA . ARG B 1 886 ? 7.161 32.544 21.616 1.00 19.42 906 ARG B CA 1
ATOM 15167 C C . ARG B 1 886 ? 8.088 31.811 20.671 1.00 16.82 906 ARG B C 1
ATOM 15168 O O . ARG B 1 886 ? 8.820 30.904 21.065 1.00 14.41 906 ARG B O 1
ATOM 15176 N N . ILE B 1 887 ? 8.055 32.214 19.414 1.00 16.18 907 ILE B N 1
ATOM 15177 C CA . ILE B 1 887 ? 8.914 31.600 18.423 1.00 17.95 907 ILE B CA 1
ATOM 15178 C C . ILE B 1 887 ? 10.300 32.214 18.579 1.00 17.79 907 ILE B C 1
ATOM 15179 O O . ILE B 1 887 ? 10.433 33.421 18.791 1.00 16.66 907 ILE B O 1
ATOM 15184 N N . GLY B 1 888 ? 11.323 31.376 18.491 1.00 17.03 908 GLY B N 1
ATOM 15185 C CA . GLY B 1 888 ? 12.682 31.860 18.621 1.00 20.64 908 GLY B CA 1
ATOM 15186 C C . GLY B 1 888 ? 13.665 30.713 18.600 1.00 21.49 908 GLY B C 1
ATOM 15187 O O . GLY B 1 888 ? 13.272 29.556 18.447 1.00 22.04 908 GLY B O 1
ATOM 15188 N N . LEU B 1 889 ? 14.947 31.030 18.746 1.00 22.27 909 LEU B N 1
ATOM 15189 C CA . LEU B 1 889 ? 15.983 30.010 18.745 1.00 22.76 909 LEU B CA 1
ATOM 15190 C C . LEU B 1 889 ? 16.143 29.465 20.153 1.00 22.41 909 LEU B C 1
ATOM 15191 O O . LEU B 1 889 ? 16.306 30.230 21.107 1.00 22.50 909 LEU B O 1
ATOM 15196 N N . TYR B 1 890 ? 16.088 28.144 20.278 1.00 21.22 910 TYR B N 1
ATOM 15197 C CA . TYR B 1 890 ? 16.210 27.493 21.579 1.00 22.00 910 TYR B CA 1
ATOM 15198 C C . TYR B 1 890 ? 17.178 26.323 21.579 1.00 21.71 910 TYR B C 1
ATOM 15199 O O . TYR B 1 890 ? 17.259 25.566 20.614 1.00 19.60 910 TYR B O 1
ATOM 15208 N N . ASP B 1 891 ? 17.902 26.180 22.682 1.00 22.31 911 ASP B N 1
ATOM 15209 C CA . ASP B 1 891 ? 18.860 25.096 22.836 1.00 23.98 911 ASP B CA 1
ATOM 15210 C C . ASP B 1 891 ? 18.518 24.338 24.110 1.00 22.31 911 ASP B C 1
ATOM 15211 O O . ASP B 1 891 ? 18.212 24.942 25.137 1.00 21.93 911 ASP B O 1
ATOM 15216 N N . THR B 1 892 ? 18.559 23.012 24.039 1.00 20.53 912 THR B N 1
ATOM 15217 C CA . THR B 1 892 ? 18.230 22.186 25.187 1.00 19.70 912 THR B CA 1
ATOM 15218 C C . THR B 1 892 ? 18.684 20.747 24.933 1.00 18.31 912 THR B C 1
ATOM 15219 O O . THR B 1 892 ? 19.424 20.486 23.987 1.00 15.46 912 THR B O 1
ATOM 15223 N N . THR B 1 893 ? 18.272 19.823 25.798 1.00 17.55 913 THR B N 1
ATOM 15224 C CA . THR B 1 893 ? 18.615 18.412 25.631 1.00 18.50 913 THR B CA 1
ATOM 15225 C C . THR B 1 893 ? 17.318 17.606 25.641 1.00 17.83 913 THR B C 1
ATOM 15226 O O . THR B 1 893 ? 16.286 18.097 26.079 1.00 19.40 913 THR B O 1
ATOM 15230 N N . VAL B 1 894 ? 17.375 16.367 25.167 1.00 17.46 914 VAL B N 1
ATOM 15231 C CA . VAL B 1 894 ? 16.199 15.514 25.126 1.00 16.93 914 VAL B CA 1
ATOM 15232 C C . VAL B 1 894 ? 15.630 15.280 26.531 1.00 18.50 914 VAL B C 1
ATOM 15233 O O . VAL B 1 894 ? 14.425 15.402 26.745 1.00 16.86 914 VAL B O 1
ATOM 15237 N N . GLU B 1 895 ? 16.498 14.958 27.488 1.00 17.53 915 GLU B N 1
ATOM 15238 C CA . GLU B 1 895 ? 16.066 14.719 28.861 1.00 19.10 915 GLU B CA 1
ATOM 15239 C C . GLU B 1 895 ? 15.346 15.931 29.453 1.00 17.51 915 GLU B C 1
ATOM 15240 O O . GLU B 1 895 ? 14.364 15.788 30.183 1.00 15.08 915 GLU B O 1
ATOM 15246 N N . ARG B 1 896 ? 15.837 17.122 29.132 1.00 17.87 916 ARG B N 1
ATOM 15247 C CA . ARG B 1 896 ? 15.255 18.352 29.652 1.00 19.18 916 ARG B CA 1
ATOM 15248 C C . ARG B 1 896 ? 13.857 18.635 29.089 1.00 18.48 916 ARG B C 1
ATOM 15249 O O . ARG B 1 896 ? 13.096 19.412 29.667 1.00 17.44 916 ARG B O 1
ATOM 15265 N N . PHE B 1 898 ? 11.536 16.142 28.460 1.00 17.12 918 PHE B N 1
ATOM 15266 C CA . PHE B 1 898 ? 10.567 15.163 28.938 1.00 16.29 918 PHE B CA 1
ATOM 15267 C C . PHE B 1 898 ? 9.879 15.572 30.236 1.00 16.29 918 PHE B C 1
ATOM 15268 O O . PHE B 1 898 ? 10.529 15.691 31.269 1.00 16.87 918 PHE B O 1
ATOM 15276 N N . HIS B 1 899 ? 8.567 15.783 30.204 1.00 15.91 919 HIS B N 1
ATOM 15277 C CA . HIS B 1 899 ? 7.874 16.149 31.440 1.00 16.88 919 HIS B CA 1
ATOM 15278 C C . HIS B 1 899 ? 7.339 14.886 32.108 1.00 16.23 919 HIS B C 1
ATOM 15279 O O . HIS B 1 899 ? 6.716 14.048 31.456 1.00 15.69 919 HIS B O 1
ATOM 15286 N N . TYR B 1 900 ? 7.577 14.757 33.411 1.00 17.17 920 TYR B N 1
ATOM 15287 C CA . TYR B 1 900 ? 7.145 13.577 34.158 1.00 17.83 920 TYR B CA 1
ATOM 15288 C C . TYR B 1 900 ? 5.735 13.612 34.728 1.00 17.82 920 TYR B C 1
ATOM 15289 O O . TYR B 1 900 ? 5.534 13.847 35.923 1.00 18.34 920 TYR B O 1
ATOM 15298 N N . TYR B 1 901 ? 4.759 13.372 33.861 1.00 15.67 921 TYR B N 1
ATOM 15299 C CA . TYR B 1 901 ? 3.365 13.324 34.276 1.00 14.22 921 TYR B CA 1
ATOM 15300 C C . TYR B 1 901 ? 3.235 12.092 35.176 1.00 12.07 921 TYR B C 1
ATOM 15301 O O . TYR B 1 901 ? 3.893 11.081 34.934 1.00 10.25 921 TYR B O 1
ATOM 15310 N N . ALA B 1 902 ? 2.423 12.187 36.227 1.00 11.16 922 ALA B N 1
ATOM 15311 C CA . ALA B 1 902 ? 2.230 11.068 37.153 1.00 12.39 922 ALA B CA 1
ATOM 15312 C C . ALA B 1 902 ? 2.094 9.765 36.371 1.00 14.32 922 ALA B C 1
ATOM 15313 O O . ALA B 1 902 ? 2.734 8.759 36.699 1.00 11.98 922 ALA B O 1
ATOM 15315 N N . THR B 1 903 ? 1.250 9.794 35.340 1.00 14.35 923 THR B N 1
ATOM 15316 C CA . THR B 1 903 ? 1.053 8.646 34.464 1.00 14.02 923 THR B CA 1
ATOM 15317 C C . THR B 1 903 ? 1.867 8.939 33.201 1.00 14.83 923 THR B C 1
ATOM 15318 O O . THR B 1 903 ? 1.595 9.909 32.494 1.00 13.20 923 THR B O 1
ATOM 15322 N N . PRO B 1 904 ? 2.893 8.120 32.912 1.00 15.48 924 PRO B N 1
ATOM 15323 C CA . PRO B 1 904 ? 3.704 8.355 31.713 1.00 15.62 924 PRO B CA 1
ATOM 15324 C C . PRO B 1 904 ? 2.815 8.474 30.471 1.00 16.11 924 PRO B C 1
ATOM 15325 O O . PRO B 1 904 ? 1.977 7.607 30.204 1.00 14.77 924 PRO B O 1
ATOM 15329 N N . GLN B 1 905 ? 2.995 9.553 29.719 1.00 15.57 925 GLN B N 1
ATOM 15330 C CA . GLN B 1 905 ? 2.186 9.784 28.529 1.00 15.09 925 GLN B CA 1
ATOM 15331 C C . GLN B 1 905 ? 2.940 10.693 27.569 1.00 13.42 925 GLN B C 1
ATOM 15332 O O . GLN B 1 905 ? 4.036 11.142 27.893 1.00 8.29 925 GLN B O 1
ATOM 15338 N N . SER B 1 906 ? 2.365 10.956 26.395 1.00 12.58 926 SER B N 1
ATOM 15339 C CA . SER B 1 906 ? 3.024 11.809 25.409 1.00 14.45 926 SER B CA 1
ATOM 15340 C C . SER B 1 906 ? 3.410 13.142 26.038 1.00 13.62 926 SER B C 1
ATOM 15341 O O . SER B 1 906 ? 2.670 13.689 26.869 1.00 11.77 926 SER B O 1
ATOM 15344 N N . THR B 1 907 ? 4.558 13.668 25.620 1.00 12.41 927 THR B N 1
ATOM 15345 C CA . THR B 1 907 ? 5.078 14.915 26.169 1.00 13.54 927 THR B CA 1
ATOM 15346 C C . THR B 1 907 ? 6.198 15.410 25.261 1.00 13.23 927 THR B C 1
ATOM 15347 O O . THR B 1 907 ? 6.554 14.741 24.298 1.00 12.07 927 THR B O 1
ATOM 15351 N N . ALA B 1 908 ? 6.714 16.600 25.561 1.00 14.19 928 ALA B N 1
ATOM 15352 C CA . ALA B 1 908 ? 7.837 17.192 24.842 1.00 13.15 928 ALA B CA 1
ATOM 15353 C C . ALA B 1 908 ? 7.566 17.719 23.448 1.00 14.24 928 ALA B C 1
ATOM 15354 O O . ALA B 1 908 ? 8.505 17.941 22.673 1.00 14.00 928 ALA B O 1
ATOM 15356 N N . ASN B 1 909 ? 6.297 17.936 23.125 1.00 15.35 929 ASN B N 1
ATOM 15357 C CA . ASN B 1 909 ? 5.942 18.441 21.805 1.00 16.25 929 ASN B CA 1
ATOM 15358 C C . ASN B 1 909 ? 6.206 19.942 21.690 1.00 16.09 929 ASN B C 1
ATOM 15359 O O . ASN B 1 909 ? 6.103 20.682 22.669 1.00 16.79 929 ASN B O 1
ATOM 15364 N N . ARG B 1 910 ? 6.579 20.374 20.490 1.00 15.72 930 ARG B N 1
ATOM 15365 C CA . ARG B 1 910 ? 6.849 21.781 20.204 1.00 16.53 930 ARG B CA 1
ATOM 15366 C C . ARG B 1 910 ? 6.049 22.152 18.952 1.00 16.85 930 ARG B C 1
ATOM 15367 O O . ARG B 1 910 ? 6.063 21.413 17.972 1.00 15.25 930 ARG B O 1
ATOM 15375 N N . THR B 1 911 ? 5.356 23.287 18.997 1.00 17.11 931 THR B N 1
ATOM 15376 C CA . THR B 1 911 ? 4.536 23.746 17.877 1.00 18.69 931 THR B CA 1
ATOM 15377 C C . THR B 1 911 ? 5.187 24.888 17.104 1.00 18.95 931 THR B C 1
ATOM 15378 O O . THR B 1 911 ? 6.179 25.458 17.546 1.00 18.12 931 THR B O 1
ATOM 15382 N N . ASP B 1 912 ? 4.607 25.210 15.949 1.00 19.73 932 ASP B N 1
ATOM 15383 C CA . ASP B 1 912 ? 5.083 26.287 15.089 1.00 19.79 932 ASP B CA 1
ATOM 15384 C C . ASP B 1 912 ? 6.577 26.208 14.837 1.00 20.59 932 ASP B C 1
ATOM 15385 O O . ASP B 1 912 ? 7.277 27.217 14.870 1.00 21.89 932 ASP B O 1
ATOM 15390 N N . VAL B 1 913 ? 7.059 25.005 14.559 1.00 20.19 933 VAL B N 1
ATOM 15391 C CA . VAL B 1 913 ? 8.474 24.796 14.319 1.00 19.39 933 VAL B CA 1
ATOM 15392 C C . VAL B 1 913 ? 8.879 24.997 12.861 1.00 20.34 933 VAL B C 1
ATOM 15393 O O . VAL B 1 913 ? 8.281 24.425 11.951 1.00 18.88 933 VAL B O 1
ATOM 15397 N N . ARG B 1 914 ? 9.901 25.823 12.659 1.00 20.87 934 ARG B N 1
ATOM 15398 C CA . ARG B 1 914 ? 10.445 26.091 11.334 1.00 20.87 934 ARG B CA 1
ATOM 15399 C C . ARG B 1 914 ? 11.495 25.012 11.080 1.00 20.52 934 ARG B C 1
ATOM 15400 O O . ARG B 1 914 ? 11.577 24.454 9.992 1.00 19.56 934 ARG B O 1
ATOM 15408 N N . TRP B 1 915 ? 12.306 24.730 12.095 1.00 19.75 935 TRP B N 1
ATOM 15409 C CA . TRP B 1 915 ? 13.324 23.689 11.994 1.00 20.36 935 TRP B CA 1
ATOM 15410 C C . TRP B 1 915 ? 13.790 23.186 13.342 1.00 19.77 935 TRP B C 1
ATOM 15411 O O . TRP B 1 915 ? 13.695 23.885 14.350 1.00 17.79 935 TRP B O 1
ATOM 15422 N N . ALA B 1 916 ? 14.286 21.956 13.345 1.00 19.48 936 ALA B N 1
ATOM 15423 C CA . ALA B 1 916 ? 14.786 21.323 14.552 1.00 21.48 936 ALA B CA 1
ATOM 15424 C C . ALA B 1 916 ? 16.104 20.632 14.222 1.00 21.92 936 ALA B C 1
ATOM 15425 O O . ALA B 1 916 ? 16.280 20.111 13.119 1.00 22.32 936 ALA B O 1
ATOM 15427 N N . LYS B 1 917 ? 17.033 20.647 15.172 1.00 22.24 937 LYS B N 1
ATOM 15428 C CA . LYS B 1 917 ? 18.335 20.024 14.968 1.00 23.44 937 LYS B CA 1
ATOM 15429 C C . LYS B 1 917 ? 18.748 19.191 16.179 1.00 23.44 937 LYS B C 1
ATOM 15430 O O . LYS B 1 917 ? 18.557 19.593 17.328 1.00 21.05 937 LYS B O 1
ATOM 15436 N N . LEU B 1 918 ? 19.318 18.025 15.905 1.00 23.19 938 LEU B N 1
ATOM 15437 C CA . LEU B 1 918 ? 19.744 17.111 16.952 1.00 24.53 938 LEU B CA 1
ATOM 15438 C C . LEU B 1 918 ? 21.175 16.630 16.690 1.00 24.45 938 LEU B C 1
ATOM 15439 O O . LEU B 1 918 ? 21.486 16.114 15.614 1.00 25.14 938 LEU B O 1
ATOM 15444 N N . THR B 1 919 ? 22.053 16.808 17.672 1.00 24.42 939 THR B N 1
ATOM 15445 C CA . THR B 1 919 ? 23.449 16.401 17.516 1.00 25.59 939 THR B CA 1
ATOM 15446 C C . THR B 1 919 ? 24.049 15.820 18.791 1.00 25.68 939 THR B C 1
ATOM 15447 O O . THR B 1 919 ? 23.432 15.852 19.850 1.00 27.44 939 THR B O 1
ATOM 15451 N N . ASP B 1 920 ? 25.262 15.290 18.679 1.00 26.43 940 ASP B N 1
ATOM 15452 C CA . ASP B 1 920 ? 25.964 14.744 19.833 1.00 27.79 940 ASP B CA 1
ATOM 15453 C C . ASP B 1 920 ? 26.928 15.826 20.290 1.00 29.09 940 ASP B C 1
ATOM 15454 O O . ASP B 1 920 ? 26.917 16.928 19.745 1.00 28.39 940 ASP B O 1
ATOM 15459 N N . GLN B 1 921 ? 27.751 15.522 21.288 1.00 30.95 941 GLN B N 1
ATOM 15460 C CA . GLN B 1 921 ? 28.713 16.493 21.798 1.00 32.70 941 GLN B CA 1
ATOM 15461 C C . GLN B 1 921 ? 29.673 16.976 20.713 1.00 30.97 941 GLN B C 1
ATOM 15462 O O . GLN B 1 921 ? 30.027 18.146 20.674 1.00 30.93 941 GLN B O 1
ATOM 15468 N N . ALA B 1 922 ? 30.089 16.070 19.836 1.00 30.55 942 ALA B N 1
ATOM 15469 C CA . ALA B 1 922 ? 31.014 16.409 18.758 1.00 29.68 942 ALA B CA 1
ATOM 15470 C C . ALA B 1 922 ? 30.355 17.278 17.694 1.00 29.84 942 ALA B C 1
ATOM 15471 O O . ALA B 1 922 ? 31.006 17.699 16.739 1.00 29.89 942 ALA B O 1
ATOM 15473 N N . GLY B 1 923 ? 29.059 17.530 17.850 1.00 30.54 943 GLY B N 1
ATOM 15474 C CA . GLY B 1 923 ? 28.348 18.357 16.893 1.00 30.44 943 GLY B CA 1
ATOM 15475 C C . GLY B 1 923 ? 27.845 17.634 15.656 1.00 31.08 943 GLY B C 1
ATOM 15476 O O . GLY B 1 923 ? 27.506 18.274 14.662 1.00 31.10 943 GLY B O 1
ATOM 15477 N N . GLU B 1 924 ? 27.797 16.307 15.708 1.00 31.42 944 GLU B N 1
ATOM 15478 C CA . GLU B 1 924 ? 27.311 15.513 14.581 1.00 31.99 944 GLU B CA 1
ATOM 15479 C C . GLU B 1 924 ? 25.855 15.117 14.802 1.00 30.91 944 GLU B C 1
ATOM 15480 O O . GLU B 1 924 ? 25.465 14.739 15.910 1.00 27.80 944 GLU B O 1
ATOM 15486 N N . GLY B 1 925 ? 25.061 15.192 13.740 1.00 28.69 945 GLY B N 1
ATOM 15487 C CA . GLY B 1 925 ? 23.662 14.833 13.850 1.00 30.25 945 GLY B CA 1
ATOM 15488 C C . GLY B 1 925 ? 22.882 15.140 12.590 1.00 29.03 945 GLY B C 1
ATOM 15489 O O . GLY B 1 925 ? 23.401 15.009 11.484 1.00 29.42 945 GLY B O 1
ATOM 15490 N N . VAL B 1 926 ? 21.633 15.557 12.752 1.00 28.19 946 VAL B N 1
ATOM 15491 C CA . VAL B 1 926 ? 20.801 15.871 11.600 1.00 27.63 946 VAL B CA 1
ATOM 15492 C C . VAL B 1 926 ? 19.907 17.095 11.830 1.00 25.81 946 VAL B C 1
ATOM 15493 O O . VAL B 1 926 ? 19.383 17.305 12.924 1.00 24.30 946 VAL B O 1
ATOM 15497 N N . PHE B 1 927 ? 19.769 17.899 10.777 1.00 25.85 947 PHE B N 1
ATOM 15498 C CA . PHE B 1 927 ? 18.953 19.115 10.758 1.00 24.16 947 PHE B CA 1
ATOM 15499 C C . PHE B 1 927 ? 17.648 18.715 10.059 1.00 23.94 947 PHE B C 1
ATOM 15500 O O . PHE B 1 927 ? 17.681 18.069 9.010 1.00 23.07 947 PHE B O 1
ATOM 15516 N N . GLU B 1 929 ? 13.635 19.861 8.611 1.00 22.68 949 GLU B N 1
ATOM 15517 C CA . GLU B 1 929 ? 12.659 20.893 8.266 1.00 23.02 949 GLU B CA 1
ATOM 15518 C C . GLU B 1 929 ? 11.567 20.357 7.348 1.00 22.19 949 GLU B C 1
ATOM 15519 O O . GLU B 1 929 ? 11.651 19.237 6.851 1.00 22.32 949 GLU B O 1
ATOM 15525 N N . SER B 1 930 ? 10.541 21.172 7.135 1.00 22.06 950 SER B N 1
ATOM 15526 C CA . SER B 1 930 ? 9.420 20.821 6.264 1.00 21.87 950 SER B CA 1
ATOM 15527 C C . SER B 1 930 ? 9.267 21.966 5.261 1.00 22.02 950 SER B C 1
ATOM 15528 O O . SER B 1 930 ? 10.207 22.724 5.046 1.00 21.41 950 SER B O 1
ATOM 15531 N N . ASN B 1 931 ? 8.097 22.085 4.640 1.00 24.16 951 ASN B N 1
ATOM 15532 C CA . ASN B 1 931 ? 7.856 23.170 3.691 1.00 25.16 951 ASN B CA 1
ATOM 15533 C C . ASN B 1 931 ? 6.909 24.176 4.325 1.00 24.99 951 ASN B C 1
ATOM 15534 O O . ASN B 1 931 ? 6.464 25.127 3.683 1.00 25.36 951 ASN B O 1
ATOM 15539 N N . ARG B 1 932 ? 6.609 23.950 5.600 1.00 23.11 952 ARG B N 1
ATOM 15540 C CA . ARG B 1 932 ? 5.731 24.818 6.368 1.00 22.03 952 ARG B CA 1
ATOM 15541 C C . ARG B 1 932 ? 5.932 24.480 7.847 1.00 22.00 952 ARG B C 1
ATOM 15542 O O . ARG B 1 932 ? 6.498 23.440 8.180 1.00 21.47 952 ARG B O 1
ATOM 15550 N N . PRO B 1 933 ? 5.483 25.359 8.752 1.00 21.96 953 PRO B N 1
ATOM 15551 C CA . PRO B 1 933 ? 5.650 25.085 10.183 1.00 21.69 953 PRO B CA 1
ATOM 15552 C C . PRO B 1 933 ? 5.086 23.717 10.556 1.00 21.65 953 PRO B C 1
ATOM 15553 O O . PRO B 1 933 ? 4.028 23.313 10.062 1.00 21.20 953 PRO B O 1
ATOM 15557 N N . PHE B 1 934 ? 5.784 23.006 11.432 1.00 19.10 954 PHE B N 1
ATOM 15558 C CA . PHE B 1 934 ? 5.333 21.688 11.854 1.00 19.09 954 PHE B CA 1
ATOM 15559 C C . PHE B 1 934 ? 5.476 21.501 13.365 1.00 19.49 954 PHE B C 1
ATOM 15560 O O . PHE B 1 934 ? 5.748 22.454 14.101 1.00 17.39 954 PHE B O 1
ATOM 15568 N N . GLN B 1 935 ? 5.270 20.273 13.823 1.00 18.17 955 GLN B N 1
ATOM 15569 C CA . GLN B 1 935 ? 5.394 19.948 15.235 1.00 18.90 955 GLN B CA 1
ATOM 15570 C C . GLN B 1 935 ? 6.394 18.797 15.347 1.00 19.52 955 GLN B C 1
ATOM 15571 O O . GLN B 1 935 ? 6.536 17.997 14.416 1.00 18.13 955 GLN B O 1
ATOM 15577 N N . PHE B 1 936 ? 7.100 18.719 16.471 1.00 17.49 956 PHE B N 1
ATOM 15578 C CA . PHE B 1 936 ? 8.052 17.632 16.659 1.00 17.24 956 PHE B CA 1
ATOM 15579 C C . PHE B 1 936 ? 8.226 17.346 18.138 1.00 16.27 956 PHE B C 1
ATOM 15580 O O . PHE B 1 936 ? 7.910 18.179 18.981 1.00 16.81 956 PHE B O 1
ATOM 15588 N N . SER B 1 937 ? 8.701 16.147 18.440 1.00 17.08 957 SER B N 1
ATOM 15589 C CA . SER B 1 937 ? 8.952 15.728 19.808 1.00 19.22 957 SER B CA 1
ATOM 15590 C C . SER B 1 937 ? 10.116 14.743 19.802 1.00 20.06 957 SER B C 1
ATOM 15591 O O . SER B 1 937 ? 10.314 13.986 18.840 1.00 18.37 957 SER B O 1
ATOM 15594 N N . ILE B 1 938 ? 10.905 14.785 20.868 1.00 19.60 958 ILE B N 1
ATOM 15595 C CA . ILE B 1 938 ? 12.051 13.900 21.016 1.00 20.58 958 ILE B CA 1
ATOM 15596 C C . ILE B 1 938 ? 12.057 13.459 22.470 1.00 19.93 958 ILE B C 1
ATOM 15597 O O . ILE B 1 938 ? 12.096 14.291 23.377 1.00 18.13 958 ILE B O 1
ATOM 15602 N N . ILE B 1 939 ? 11.988 12.153 22.694 1.00 19.17 959 ILE B N 1
ATOM 15603 C CA . ILE B 1 939 ? 11.973 11.630 24.050 1.00 20.29 959 ILE B CA 1
ATOM 15604 C C . ILE B 1 939 ? 13.024 10.542 24.208 1.00 20.52 959 ILE B C 1
ATOM 15605 O O . ILE B 1 939 ? 13.463 9.945 23.226 1.00 21.35 959 ILE B O 1
ATOM 15610 N N . PRO B 1 940 ? 13.452 10.276 25.451 1.00 20.75 960 PRO B N 1
ATOM 15611 C CA . PRO B 1 940 ? 14.464 9.250 25.731 1.00 20.79 960 PRO B CA 1
ATOM 15612 C C . PRO B 1 940 ? 13.921 7.826 25.907 1.00 20.96 960 PRO B C 1
ATOM 15613 O O . PRO B 1 940 ? 14.656 6.916 26.308 1.00 21.00 960 PRO B O 1
ATOM 15617 N N . PHE B 1 941 ? 12.641 7.634 25.610 1.00 19.73 961 PHE B N 1
ATOM 15618 C CA . PHE B 1 941 ? 12.016 6.322 25.754 1.00 20.88 961 PHE B CA 1
ATOM 15619 C C . PHE B 1 941 ? 11.358 5.893 24.445 1.00 21.81 961 PHE B C 1
ATOM 15620 O O . PHE B 1 941 ? 11.171 6.707 23.536 1.00 21.03 961 PHE B O 1
ATOM 15628 N N . SER B 1 942 ? 11.012 4.615 24.340 1.00 21.15 962 SER B N 1
ATOM 15629 C CA . SER B 1 942 ? 10.346 4.140 23.134 1.00 21.58 962 SER B CA 1
ATOM 15630 C C . SER B 1 942 ? 8.858 4.422 23.301 1.00 21.46 962 SER B C 1
ATOM 15631 O O . SER B 1 942 ? 8.363 4.556 24.421 1.00 19.38 962 SER B O 1
ATOM 15634 N N . ASP B 1 943 ? 8.153 4.518 22.183 1.00 22.16 963 ASP B N 1
ATOM 15635 C CA . ASP B 1 943 ? 6.721 4.766 22.196 1.00 23.86 963 ASP B CA 1
ATOM 15636 C C . ASP B 1 943 ? 5.965 3.601 22.845 1.00 23.19 963 ASP B C 1
ATOM 15637 O O . ASP B 1 943 ? 4.954 3.804 23.522 1.00 21.43 963 ASP B O 1
ATOM 15642 N N . VAL B 1 944 ? 6.457 2.383 22.641 1.00 22.31 964 VAL B N 1
ATOM 15643 C CA . VAL B 1 944 ? 5.812 1.204 23.208 1.00 23.75 964 VAL B CA 1
ATOM 15644 C C . VAL B 1 944 ? 5.822 1.254 24.737 1.00 23.55 964 VAL B C 1
ATOM 15645 O O . VAL B 1 944 ? 4.783 1.097 25.372 1.00 22.76 964 VAL B O 1
ATOM 15649 N N . LEU B 1 945 ? 6.995 1.480 25.323 1.00 22.41 965 LEU B N 1
ATOM 15650 C CA . LEU B 1 945 ? 7.113 1.535 26.780 1.00 24.21 965 LEU B CA 1
ATOM 15651 C C . LEU B 1 945 ? 6.373 2.708 27.415 1.00 22.79 965 LEU B C 1
ATOM 15652 O O . LEU B 1 945 ? 5.709 2.537 28.441 1.00 20.56 965 LEU B O 1
ATOM 15657 N N . LEU B 1 946 ? 6.494 3.892 26.812 1.00 21.42 966 LEU B N 1
ATOM 15658 C CA . LEU B 1 946 ? 5.829 5.083 27.336 1.00 19.94 966 LEU B CA 1
ATOM 15659 C C . LEU B 1 946 ? 4.329 4.832 27.435 1.00 19.15 966 LEU B C 1
ATOM 15660 O O . LEU B 1 946 ? 3.690 5.189 28.429 1.00 16.07 966 LEU B O 1
ATOM 15665 N N . GLU B 1 947 ? 3.775 4.201 26.404 1.00 19.72 967 GLU B N 1
ATOM 15666 C CA . GLU B 1 947 ? 2.349 3.890 26.366 1.00 20.44 967 GLU B CA 1
ATOM 15667 C C . GLU B 1 947 ? 1.982 2.901 27.458 1.00 20.09 967 GLU B C 1
ATOM 15668 O O . GLU B 1 947 ? 1.049 3.130 28.220 1.00 20.37 967 GLU B O 1
ATOM 15674 N N . LYS B 1 948 ? 2.726 1.804 27.525 1.00 19.69 968 LYS B N 1
ATOM 15675 C CA . LYS B 1 948 ? 2.487 0.754 28.506 1.00 21.65 968 LYS B CA 1
ATOM 15676 C C . LYS B 1 948 ? 2.640 1.207 29.955 1.00 20.77 968 LYS B C 1
ATOM 15677 O O . LYS B 1 948 ? 1.881 0.785 30.825 1.00 19.44 968 LYS B O 1
ATOM 15683 N N . ALA B 1 949 ? 3.633 2.052 30.211 1.00 19.18 969 ALA B N 1
ATOM 15684 C CA . ALA B 1 949 ? 3.894 2.547 31.561 1.00 19.80 969 ALA B CA 1
ATOM 15685 C C . ALA B 1 949 ? 2.756 3.358 32.177 1.00 18.69 969 ALA B C 1
ATOM 15686 O O . ALA B 1 949 ? 2.236 4.288 31.560 1.00 17.19 969 ALA B O 1
ATOM 15688 N N . HIS B 1 950 ? 2.393 2.994 33.407 1.00 18.37 970 HIS B N 1
ATOM 15689 C CA . HIS B 1 950 ? 1.343 3.672 34.165 1.00 19.06 970 HIS B CA 1
ATOM 15690 C C . HIS B 1 950 ? 1.968 4.444 35.338 1.00 19.09 970 HIS B C 1
ATOM 15691 O O . HIS B 1 950 ? 1.335 5.328 35.917 1.00 16.19 970 HIS B O 1
ATOM 15698 N N . HIS B 1 951 ? 3.201 4.087 35.697 1.00 17.71 971 HIS B N 1
ATOM 15699 C CA . HIS B 1 951 ? 3.927 4.781 36.764 1.00 18.55 971 HIS B CA 1
ATOM 15700 C C . HIS B 1 951 ? 5.300 5.179 36.246 1.00 17.84 971 HIS B C 1
ATOM 15701 O O . HIS B 1 951 ? 5.906 4.462 35.438 1.00 17.90 971 HIS B O 1
ATOM 15708 N N . ILE B 1 952 ? 5.784 6.322 36.717 1.00 16.10 972 ILE B N 1
ATOM 15709 C CA . ILE B 1 952 ? 7.079 6.844 36.305 1.00 16.87 972 ILE B CA 1
ATOM 15710 C C . ILE B 1 952 ? 8.260 5.876 36.450 1.00 16.88 972 ILE B C 1
ATOM 15711 O O . ILE B 1 952 ? 9.117 5.818 35.567 1.00 16.90 972 ILE B O 1
ATOM 15716 N N . ASN B 1 953 ? 8.310 5.112 37.539 1.00 16.31 973 ASN B N 1
ATOM 15717 C CA . ASN B 1 953 ? 9.421 4.173 37.738 1.00 18.65 973 ASN B CA 1
ATOM 15718 C C . ASN B 1 953 ? 9.445 3.014 36.734 1.00 20.05 973 ASN B C 1
ATOM 15719 O O . ASN B 1 953 ? 10.408 2.252 36.685 1.00 21.06 973 ASN B O 1
ATOM 15724 N N . GLU B 1 954 ? 8.391 2.872 35.937 1.00 20.31 974 GLU B N 1
ATOM 15725 C CA . GLU B 1 954 ? 8.352 1.808 34.940 1.00 22.08 974 GLU B CA 1
ATOM 15726 C C . GLU B 1 954 ? 9.116 2.256 33.705 1.00 21.29 974 GLU B C 1
ATOM 15727 O O . GLU B 1 954 ? 9.484 1.439 32.871 1.00 22.59 974 GLU B O 1
ATOM 15733 N N . LEU B 1 955 ? 9.336 3.561 33.579 1.00 21.41 975 LEU B N 1
ATOM 15734 C CA . LEU B 1 955 ? 10.067 4.089 32.431 1.00 21.27 975 LEU B CA 1
ATOM 15735 C C . LEU B 1 955 ? 11.515 3.618 32.483 1.00 21.74 975 LEU B C 1
ATOM 15736 O O . LEU B 1 955 ? 12.177 3.710 33.511 1.00 21.23 975 LEU B O 1
ATOM 15741 N N . GLU B 1 956 ? 11.994 3.101 31.361 1.00 23.84 976 GLU B N 1
ATOM 15742 C CA . GLU B 1 956 ? 13.348 2.572 31.269 1.00 26.53 976 GLU B CA 1
ATOM 15743 C C . GLU B 1 956 ? 13.946 2.894 29.908 1.00 25.57 976 GLU B C 1
ATOM 15744 O O . GLU B 1 956 ? 13.328 2.639 28.879 1.00 26.97 976 GLU B O 1
ATOM 15750 N N . ARG B 1 957 ? 15.152 3.447 29.905 1.00 24.22 977 ARG B N 1
ATOM 15751 C CA . ARG B 1 957 ? 15.825 3.797 28.663 1.00 22.99 977 ARG B CA 1
ATOM 15752 C C . ARG B 1 957 ? 16.472 2.574 28.016 1.00 24.14 977 ARG B C 1
ATOM 15753 O O . ARG B 1 957 ? 16.969 1.687 28.709 1.00 23.64 977 ARG B O 1
ATOM 15761 N N . ASP B 1 958 ? 16.461 2.528 26.687 1.00 24.49 978 ASP B N 1
ATOM 15762 C CA . ASP B 1 958 ? 17.059 1.413 25.959 1.00 25.05 978 ASP B CA 1
ATOM 15763 C C . ASP B 1 958 ? 18.246 1.859 25.104 1.00 24.70 978 ASP B C 1
ATOM 15764 O O . ASP B 1 958 ? 18.664 1.152 24.184 1.00 24.70 978 ASP B O 1
ATOM 15769 N N . GLY B 1 959 ? 18.781 3.036 25.409 1.00 24.41 979 GLY B N 1
ATOM 15770 C CA . GLY B 1 959 ? 19.917 3.551 24.666 1.00 24.53 979 GLY B CA 1
ATOM 15771 C C . GLY B 1 959 ? 19.571 4.313 23.400 1.00 24.74 979 GLY B C 1
ATOM 15772 O O . GLY B 1 959 ? 20.468 4.809 22.716 1.00 24.41 979 GLY B O 1
ATOM 15781 N N . ILE B 1 961 ? 16.805 7.279 21.448 1.00 20.57 981 ILE B N 1
ATOM 15782 C CA . ILE B 1 961 ? 15.838 8.344 21.657 1.00 21.03 981 ILE B CA 1
ATOM 15783 C C . ILE B 1 961 ? 14.826 8.206 20.537 1.00 20.55 981 ILE B C 1
ATOM 15784 O O . ILE B 1 961 ? 15.149 7.675 19.483 1.00 21.10 981 ILE B O 1
ATOM 15789 N N . THR B 1 962 ? 13.606 8.675 20.767 1.00 20.54 982 THR B N 1
ATOM 15790 C CA . THR B 1 962 ? 12.541 8.571 19.778 1.00 20.37 982 THR B CA 1
ATOM 15791 C C . THR B 1 962 ? 12.158 9.921 19.182 1.00 21.09 982 THR B C 1
ATOM 15792 O O . THR B 1 962 ? 11.778 10.847 19.895 1.00 19.88 982 THR B O 1
ATOM 15796 N N . ILE B 1 963 ? 12.254 10.007 17.861 1.00 19.99 983 ILE B N 1
ATOM 15797 C CA . ILE B 1 963 ? 11.957 11.231 17.134 1.00 21.39 983 ILE B CA 1
ATOM 15798 C C . ILE B 1 963 ? 10.618 11.174 16.410 1.00 22.02 983 ILE B C 1
ATOM 15799 O O . ILE B 1 963 ? 10.278 10.161 15.792 1.00 19.92 983 ILE B O 1
ATOM 15804 N N . HIS B 1 964 ? 9.875 12.275 16.481 1.00 21.27 984 HIS B N 1
ATOM 15805 C CA . HIS B 1 964 ? 8.599 12.406 15.801 1.00 22.24 984 HIS B CA 1
ATOM 15806 C C . HIS B 1 964 ? 8.543 13.731 15.042 1.00 22.71 984 HIS B C 1
ATOM 15807 O O . HIS B 1 964 ? 8.710 14.807 15.630 1.00 22.04 984 HIS B O 1
ATOM 15814 N N . LEU B 1 965 ? 8.328 13.639 13.733 1.00 21.20 985 LEU B N 1
ATOM 15815 C CA . LEU B 1 965 ? 8.191 14.807 12.879 1.00 20.85 985 LEU B CA 1
ATOM 15816 C C . LEU B 1 965 ? 6.732 14.731 12.450 1.00 20.27 985 LEU B C 1
ATOM 15817 O O . LEU B 1 965 ? 6.339 13.799 11.742 1.00 16.63 985 LEU B O 1
ATOM 15822 N N . ASP B 1 966 ? 5.929 15.693 12.901 1.00 19.58 986 ASP B N 1
ATOM 15823 C CA . ASP B 1 966 ? 4.504 15.698 12.589 1.00 19.88 986 ASP B CA 1
ATOM 15824 C C . ASP B 1 966 ? 4.017 16.822 11.695 1.00 20.09 986 ASP B C 1
ATOM 15825 O O . ASP B 1 966 ? 4.265 17.999 11.958 1.00 17.07 986 ASP B O 1
ATOM 15830 N N . ALA B 1 967 ? 3.310 16.437 10.635 1.00 19.77 987 ALA B N 1
ATOM 15831 C CA . ALA B 1 967 ? 2.728 17.391 9.710 1.00 20.17 987 ALA B CA 1
ATOM 15832 C C . ALA B 1 967 ? 1.443 17.814 10.413 1.00 21.22 987 ALA B C 1
ATOM 15833 O O . ALA B 1 967 ? 0.981 18.951 10.282 1.00 21.57 987 ALA B O 1
ATOM 15835 N N . GLU B 1 968 ? 0.891 16.876 11.178 1.00 20.68 988 GLU B N 1
ATOM 15836 C CA . GLU B 1 968 ? -0.329 17.092 11.946 1.00 20.83 988 GLU B CA 1
ATOM 15837 C C . GLU B 1 968 ? -0.233 16.321 13.262 1.00 18.91 988 GLU B C 1
ATOM 15838 O O . GLU B 1 968 ? 0.431 15.286 13.340 1.00 16.99 988 GLU B O 1
ATOM 15844 N N . GLN B 1 969 ? -0.897 16.839 14.288 1.00 17.36 989 GLN B N 1
ATOM 15845 C CA . GLN B 1 969 ? -0.987 16.180 15.591 1.00 17.68 989 GLN B CA 1
ATOM 15846 C C . GLN B 1 969 ? -2.127 16.864 16.315 1.00 16.30 989 GLN B C 1
ATOM 15847 O O . GLN B 1 969 ? -2.199 18.091 16.341 1.00 17.76 989 GLN B O 1
ATOM 15853 N N . ALA B 1 970 ? -3.015 16.069 16.900 1.00 15.24 990 ALA B N 1
ATOM 15854 C CA . ALA B 1 970 ? -4.178 16.597 17.598 1.00 15.62 990 ALA B CA 1
ATOM 15855 C C . ALA B 1 970 ? -3.837 17.385 18.854 1.00 15.32 990 ALA B C 1
ATOM 15856 O O . ALA B 1 970 ? -2.755 17.223 19.428 1.00 12.86 990 ALA B O 1
ATOM 15858 N N . GLY B 1 971 ? -4.773 18.240 19.263 1.00 14.48 991 GLY B N 1
ATOM 15859 C CA . GLY B 1 971 ? -4.607 19.013 20.479 1.00 15.95 991 GLY B CA 1
ATOM 15860 C C . GLY B 1 971 ? -4.810 18.042 21.632 1.00 16.75 991 GLY B C 1
ATOM 15861 O O . GLY B 1 971 ? -4.936 16.835 21.403 1.00 14.94 991 GLY B O 1
ATOM 15862 N N . VAL B 1 972 ? -4.853 18.537 22.865 1.00 17.16 992 VAL B N 1
ATOM 15863 C CA . VAL B 1 972 ? -5.032 17.640 24.004 1.00 16.82 992 VAL B CA 1
ATOM 15864 C C . VAL B 1 972 ? -6.366 17.771 24.732 1.00 16.22 992 VAL B C 1
ATOM 15865 O O . VAL B 1 972 ? -6.770 16.853 25.446 1.00 14.94 992 VAL B O 1
ATOM 15869 N N . GLY B 1 973 ? -7.046 18.902 24.552 1.00 15.41 993 GLY B N 1
ATOM 15870 C CA . GLY B 1 973 ? -8.332 19.111 25.198 1.00 16.90 993 GLY B CA 1
ATOM 15871 C C . GLY B 1 973 ? -8.330 18.909 26.707 1.00 18.35 993 GLY B C 1
ATOM 15872 O O . GLY B 1 973 ? -7.308 19.130 27.366 1.00 18.79 993 GLY B O 1
ATOM 15873 N N . THR B 1 974 ? -9.476 18.497 27.249 1.00 14.80 994 THR B N 1
ATOM 15874 C CA . THR B 1 974 ? -9.643 18.256 28.680 1.00 15.73 994 THR B CA 1
ATOM 15875 C C . THR B 1 974 ? -10.660 17.117 28.916 1.00 15.55 994 THR B C 1
ATOM 15876 O O . THR B 1 974 ? -11.447 17.160 29.857 1.00 11.57 994 THR B O 1
ATOM 15880 N N . ALA B 1 975 ? -10.607 16.084 28.081 1.00 16.63 995 ALA B N 1
ATOM 15881 C CA . ALA B 1 975 ? -11.566 14.981 28.163 1.00 18.20 995 ALA B CA 1
ATOM 15882 C C . ALA B 1 975 ? -11.614 14.161 29.454 1.00 18.25 995 ALA B C 1
ATOM 15883 O O . ALA B 1 975 ? -12.595 13.457 29.700 1.00 17.39 995 ALA B O 1
ATOM 15885 N N . THR B 1 976 ? -10.582 14.233 30.287 1.00 18.27 996 THR B N 1
ATOM 15886 C CA . THR B 1 976 ? -10.620 13.474 31.535 1.00 17.97 996 THR B CA 1
ATOM 15887 C C . THR B 1 976 ? -11.874 13.856 32.327 1.00 17.32 996 THR B C 1
ATOM 15888 O O . THR B 1 976 ? -12.394 13.066 33.113 1.00 16.72 996 THR B O 1
ATOM 15892 N N . CYS B 1 977 ? -12.346 15.078 32.107 1.00 16.14 997 CYS B N 1
ATOM 15893 C CA . CYS B 1 977 ? -13.555 15.583 32.739 1.00 17.58 997 CYS B CA 1
ATOM 15894 C C . CYS B 1 977 ? -13.916 16.886 32.044 1.00 19.18 997 CYS B C 1
ATOM 15895 O O . CYS B 1 977 ? -13.303 17.927 32.291 1.00 18.78 997 CYS B O 1
ATOM 15898 N N . GLY B 1 978 ? -14.910 16.824 31.165 1.00 18.38 998 GLY B N 1
ATOM 15899 C CA . GLY B 1 978 ? -15.320 18.009 30.440 1.00 17.34 998 GLY B CA 1
ATOM 15900 C C . GLY B 1 978 ? -15.072 17.837 28.958 1.00 16.41 998 GLY B C 1
ATOM 15901 O O . GLY B 1 978 ? -14.917 16.710 28.492 1.00 14.87 998 GLY B O 1
ATOM 15902 N N . PRO B 1 979 ? -15.006 18.936 28.190 1.00 15.91 999 PRO B N 1
ATOM 15903 C CA . PRO B 1 979 ? -14.779 18.914 26.742 1.00 16.12 999 PRO B CA 1
ATOM 15904 C C . PRO B 1 979 ? -13.530 18.186 26.240 1.00 17.56 999 PRO B C 1
ATOM 15905 O O . PRO B 1 979 ? -12.434 18.327 26.804 1.00 14.56 999 PRO B O 1
ATOM 15909 N N . GLY B 1 980 ? -13.716 17.398 25.181 1.00 15.42 1000 GLY B N 1
ATOM 15910 C CA . GLY B 1 980 ? -12.613 16.690 24.554 1.00 16.33 1000 GLY B CA 1
ATOM 15911 C C . GLY B 1 980 ? -11.982 17.657 23.558 1.00 15.86 1000 GLY B C 1
ATOM 15912 O O . GLY B 1 980 ? -12.331 18.835 23.552 1.00 14.54 1000 GLY B O 1
ATOM 15913 N N . VAL B 1 981 ? -11.062 17.194 22.719 1.00 16.40 1001 VAL B N 1
ATOM 15914 C CA . VAL B 1 981 ? -10.431 18.098 21.753 1.00 19.68 1001 VAL B CA 1
ATOM 15915 C C . VAL B 1 981 ? -11.474 18.712 20.809 1.00 19.81 1001 VAL B C 1
ATOM 15916 O O . VAL B 1 981 ? -12.347 18.012 20.304 1.00 20.60 1001 VAL B O 1
ATOM 15920 N N . LEU B 1 982 ? -11.390 20.020 20.584 1.00 19.42 1002 LEU B N 1
ATOM 15921 C CA . LEU B 1 982 ? -12.339 20.707 19.708 1.00 19.60 1002 LEU B CA 1
ATOM 15922 C C . LEU B 1 982 ? -12.180 20.269 18.249 1.00 19.72 1002 LEU B C 1
ATOM 15923 O O . LEU B 1 982 ? -11.094 19.842 17.837 1.00 18.81 1002 LEU B O 1
ATOM 15928 N N . PRO B 1 983 ? -13.261 20.376 17.445 1.00 19.74 1003 PRO B N 1
ATOM 15929 C CA . PRO B 1 983 ? -13.231 19.981 16.029 1.00 20.09 1003 PRO B CA 1
ATOM 15930 C C . PRO B 1 983 ? -12.032 20.500 15.244 1.00 19.41 1003 PRO B C 1
ATOM 15931 O O . PRO B 1 983 ? -11.322 19.725 14.598 1.00 16.37 1003 PRO B O 1
ATOM 15935 N N . GLN B 1 984 ? -11.806 21.810 15.304 1.00 18.58 1004 GLN B N 1
ATOM 15936 C CA . GLN B 1 984 ? -10.698 22.421 14.579 1.00 20.20 1004 GLN B CA 1
ATOM 15937 C C . GLN B 1 984 ? -9.299 21.933 14.978 1.00 19.87 1004 GLN B C 1
ATOM 15938 O O . GLN B 1 984 ? -8.309 22.318 14.351 1.00 18.86 1004 GLN B O 1
ATOM 15944 N N . TYR B 1 985 ? -9.213 21.084 16.000 1.00 18.15 1005 TYR B N 1
ATOM 15945 C CA . TYR B 1 985 ? -7.911 20.592 16.447 1.00 18.40 1005 TYR B CA 1
ATOM 15946 C C . TYR B 1 985 ? -7.730 19.082 16.314 1.00 18.80 1005 TYR B C 1
ATOM 15947 O O . TYR B 1 985 ? -6.739 18.525 16.788 1.00 18.59 1005 TYR B O 1
ATOM 15956 N N . LEU B 1 986 ? -8.693 18.415 15.688 1.00 18.01 1006 LEU B N 1
ATOM 15957 C CA . LEU B 1 986 ? -8.592 16.978 15.474 1.00 18.14 1006 LEU B CA 1
ATOM 15958 C C . LEU B 1 986 ? -7.811 16.754 14.184 1.00 18.21 1006 LEU B C 1
ATOM 15959 O O . LEU B 1 986 ? -7.848 17.587 13.286 1.00 18.18 1006 LEU B O 1
ATOM 15964 N N . VAL B 1 987 ? -7.083 15.645 14.097 1.00 19.51 1007 VAL B N 1
ATOM 15965 C CA . VAL B 1 987 ? -6.341 15.355 12.880 1.00 21.86 1007 VAL B CA 1
ATOM 15966 C C . VAL B 1 987 ? -7.365 14.953 11.811 1.00 23.56 1007 VAL B C 1
ATOM 15967 O O . VAL B 1 987 ? -8.201 14.073 12.033 1.00 21.47 1007 VAL B O 1
ATOM 15971 N N . PRO B 1 988 ? -7.337 15.616 10.646 1.00 25.65 1008 PRO B N 1
ATOM 15972 C CA . PRO B 1 988 ? -8.317 15.232 9.621 1.00 26.16 1008 PRO B CA 1
ATOM 15973 C C . PRO B 1 988 ? -8.083 13.799 9.149 1.00 24.92 1008 PRO B C 1
ATOM 15974 O O . PRO B 1 988 ? -6.956 13.424 8.834 1.00 23.72 1008 PRO B O 1
ATOM 15978 N N . VAL B 1 989 ? -9.142 12.996 9.132 1.00 25.47 1009 VAL B N 1
ATOM 15979 C CA . VAL B 1 989 ? -9.034 11.613 8.679 1.00 26.97 1009 VAL B CA 1
ATOM 15980 C C . VAL B 1 989 ? -9.313 11.598 7.176 1.00 26.87 1009 VAL B C 1
ATOM 15981 O O . VAL B 1 989 ? -10.367 11.149 6.736 1.00 25.43 1009 VAL B O 1
ATOM 15985 N N . LYS B 1 990 ? -8.355 12.099 6.400 1.00 27.26 1010 LYS B N 1
ATOM 15986 C CA . LYS B 1 990 ? -8.497 12.176 4.951 1.00 28.71 1010 LYS B CA 1
ATOM 15987 C C . LYS B 1 990 ? -7.157 12.007 4.239 1.00 28.48 1010 LYS B C 1
ATOM 15988 O O . LYS B 1 990 ? -6.123 11.843 4.882 1.00 28.27 1010 LYS B O 1
ATOM 15994 N N . LYS B 1 991 ? -7.183 12.042 2.910 1.00 26.75 1011 LYS B N 1
ATOM 15995 C CA . LYS B 1 991 ? -5.961 11.912 2.130 1.00 26.58 1011 LYS B CA 1
ATOM 15996 C C . LYS B 1 991 ? -5.148 13.176 2.374 1.00 25.85 1011 LYS B C 1
ATOM 15997 O O . LYS B 1 991 ? -5.685 14.280 2.357 1.00 24.59 1011 LYS B O 1
ATOM 16003 N N . GLN B 1 992 ? -3.852 13.016 2.599 1.00 26.21 1012 GLN B N 1
ATOM 16004 C CA . GLN B 1 992 ? -3.005 14.164 2.870 1.00 26.91 1012 GLN B CA 1
ATOM 16005 C C . GLN B 1 992 ? -1.556 13.879 2.502 1.00 25.73 1012 GLN B C 1
ATOM 16006 O O . GLN B 1 992 ? -1.095 12.746 2.629 1.00 26.28 1012 GLN B O 1
ATOM 16012 N N . SER B 1 993 ? -0.852 14.908 2.037 1.00 23.35 1013 SER B N 1
ATOM 16013 C CA . SER B 1 993 ? 0.556 14.794 1.668 1.00 24.05 1013 SER B CA 1
ATOM 16014 C C . SER B 1 993 ? 1.368 15.769 2.510 1.00 23.68 1013 SER B C 1
ATOM 16015 O O . SER B 1 993 ? 0.861 16.807 2.933 1.00 22.61 1013 SER B O 1
ATOM 16018 N N . PHE B 1 994 ? 2.630 15.433 2.748 1.00 22.42 1014 PHE B N 1
ATOM 16019 C CA . PHE B 1 994 ? 3.506 16.277 3.540 1.00 22.35 1014 PHE B CA 1
ATOM 16020 C C . PHE B 1 994 ? 4.941 15.864 3.286 1.00 22.59 1014 PHE B C 1
ATOM 16021 O O . PHE B 1 994 ? 5.197 14.755 2.821 1.00 23.10 1014 PHE B O 1
ATOM 16029 N N . GLU B 1 995 ? 5.884 16.751 3.578 1.00 23.33 1015 GLU B N 1
ATOM 16030 C CA . GLU B 1 995 ? 7.280 16.422 3.359 1.00 25.07 1015 GLU B CA 1
ATOM 16031 C C . GLU B 1 995 ? 8.202 16.903 4.477 1.00 25.05 1015 GLU B C 1
ATOM 16032 O O . GLU B 1 995 ? 7.918 17.887 5.168 1.00 22.35 1015 GLU B O 1
ATOM 16038 N N . PHE B 1 996 ? 9.310 16.187 4.633 1.00 22.80 1016 PHE B N 1
ATOM 16039 C CA . PHE B 1 996 ? 10.324 16.514 5.620 1.00 25.63 1016 PHE B CA 1
ATOM 16040 C C . PHE B 1 996 ? 11.669 16.305 4.955 1.00 25.79 1016 PHE B C 1
ATOM 16041 O O . PHE B 1 996 ? 11.861 15.326 4.235 1.00 27.02 1016 PHE B O 1
ATOM 16049 N N . THR B 1 997 ? 12.592 17.234 5.171 1.00 26.45 1017 THR B N 1
ATOM 16050 C CA . THR B 1 997 ? 13.916 17.112 4.580 1.00 27.50 1017 THR B CA 1
ATOM 16051 C C . THR B 1 997 ? 14.968 17.005 5.671 1.00 26.33 1017 THR B C 1
ATOM 16052 O O . THR B 1 997 ? 15.007 17.815 6.591 1.00 25.07 1017 THR B O 1
ATOM 16056 N N . LEU B 1 998 ? 15.821 15.993 5.564 1.00 27.37 1018 LEU B N 1
ATOM 16057 C CA . LEU B 1 998 ? 16.858 15.772 6.559 1.00 28.31 1018 LEU B CA 1
ATOM 16058 C C . LEU B 1 998 ? 18.241 16.134 6.035 1.00 28.44 1018 LEU B C 1
ATOM 16059 O O . LEU B 1 998 ? 18.688 15.599 5.015 1.00 26.81 1018 LEU B O 1
ATOM 16064 N N . TYR B 1 999 ? 18.912 17.044 6.739 1.00 27.19 1019 TYR B N 1
ATOM 16065 C CA . TYR B 1 999 ? 20.251 17.483 6.361 1.00 27.05 1019 TYR B CA 1
ATOM 16066 C C . TYR B 1 999 ? 21.280 16.962 7.361 1.00 26.96 1019 TYR B C 1
ATOM 16067 O O . TYR B 1 999 ? 21.309 17.398 8.508 1.00 27.17 1019 TYR B O 1
ATOM 16076 N N . PRO B 1 1000 ? 22.129 16.015 6.952 1.00 27.09 1020 PRO B N 1
ATOM 16077 C CA . PRO B 1 1000 ? 23.127 15.522 7.907 1.00 27.99 1020 PRO B CA 1
ATOM 16078 C C . PRO B 1 1000 ? 24.081 16.679 8.224 1.00 28.81 1020 PRO B C 1
ATOM 16079 O O . PRO B 1 1000 ? 24.465 17.420 7.325 1.00 27.70 1020 PRO B O 1
ATOM 16083 N N . VAL B 1 1001 ? 24.439 16.849 9.495 1.00 29.04 1021 VAL B N 1
ATOM 16084 C CA . VAL B 1 1001 ? 25.342 17.927 9.894 1.00 30.76 1021 VAL B CA 1
ATOM 16085 C C . VAL B 1 1001 ? 26.587 17.381 10.582 1.00 31.91 1021 VAL B C 1
ATOM 16086 O O . VAL B 1 1001 ? 26.564 16.295 11.158 1.00 30.00 1021 VAL B O 1
ATOM 16090 N N . LYS B 1 1002 ? 27.674 18.144 10.524 1.00 34.75 1022 LYS B N 1
ATOM 16091 C CA . LYS B 1 1002 ? 28.936 17.719 11.118 1.00 37.20 1022 LYS B CA 1
ATOM 16092 C C . LYS B 1 1002 ? 29.776 18.953 11.452 1.00 38.64 1022 LYS B C 1
ATOM 16093 O O . LYS B 1 1002 ? 30.931 19.026 10.987 1.00 40.46 1022 LYS B O 1
#

Radius of gyration: 40.88 Å; Cα contacts (8 Å, |Δi|>4): 5241; chains: 2; bounding box: 92×100×128 Å

B-factor: mean 25.04, std 8.79, range [2.22, 62.42]

Secondary structure (DSSP, 8-state):
--GGG-SS--BSSPPPP-------S-GGGGGSTTGGGGSTT----EEEEEEEEESGGGS-TTTTSTTS--TTSEEEEESS-GGGGTSS--B--SSS-TTSB---B--BTTB--STT-EEEEEEEEEE--GGGTTSEEEEEES-EESEEEEEETTEEEEEEE-SSS-EEEE-GGG--SSEEEEEEEEES--GGGGGB----B--EE-S-EEEEEE-SSEEEEEEEEEEE-TTTS-SEEEEEEEEEES--SS-EEEEEEEE-TTS-EEEEEEEEE--SSSEEEEEPPPEEETT--BB-SS-B--EEEEEEEE-TT--EEEEEEEEE-B--EEEETTEEEETTEE--EEEEEE---BTTBS---S---HHHH--TT----EETTS---HHHHHHHHHHT---EE-S-B-----STT-TTT-GGGTTT--TTT--TTTTT-TT---EE--SSS--SHHHHHHHHHHHHH-SSS-EE-GGGTTSSS-SSB-----HHHHHHHHTSTT--S-BEEEEES---------HHHHHHTT----EEEES-SB---EEEE-TTS-EEEE-TTSSSSTT----GGGG---SB-TTSPBPHHHHHHHHHH-SEEEEEEETTTTEEEEEE--SS--GGGEEEEEEEEETT--EEEEEEE-----TT-EEEEE-------TT-SEEEEEEEEEESS--SSS-TTS--EEEEEEEE--TT--SSSPPP-S-EEEEE-TTT-SEEEEEETTEE--SS-BEEE------TTTTT-TTSHHHHHHTTTTS-EEEEEEEEE-SSEEEEEEEEE-TTS-B---EEEEEE-TTS-EEEEEEE---TTT----EEEEEE--TT--EEEEEEE-SS--BTTB-SSS-EEEEEEES------SS------EEEESEEEEE-TTSEEE---SS-EEEEEESS-HHHHHH-SSGGG------EEEEEEEE-----TTSS----GGGSPP-S-EEEEEEE-EEE-------/--SPPPGGG-SS--BSSPPPP------BS-GGGTTSTTGGGGSTT----EEEEEEEEESGGGS-GGGGSTTS--TTSEEEEESS-GGGGT-S--BB-SSS-TTS-------BTTB--STT-EEEEEEEEEE--GGGTTSEEEEEES-EESEEEEEETTEEEEEEE-SSS-EEEE-GGG--SSEEEEEEEEES--GGGGGB----B--EE-S-EEEEEE-SSEEEEEEEEEEE-TTTS-SEEEEEEEEEES--SS-EEEEEEEE-TTS-EEEEEEEEE--SSSEEEEEPPPEEETT--BB-SSSB--EEEEEEEE-TTS-EEEEEEEEE-B--EEEETTEEEETTEE--EEEEB----BTTBS---S---HHHH--TT----B-TTS---HHHHHHHHHHT---EE-S-B-----STT-TTT-GGGTTT--TTT--TTTTT-TT---EE--SSS--SHHHHHHHHHHHHH-SSS-EE-GGGTTSSS-SSB-----HHHHHHHHTSTT--S-B-EEEES---------HHHHHHHH----EEEES-SB----EEE-TTS-EEE--TTSSSSTT--B-GGGG---SB-TT-PBPHHHHHHHHHH-SEEEEEEETTTTEEEEEE--SS--GGGEEEEEEEEETT--EEEEEEE-----TT-EEEEE-------TT-SEEEEEEEEEESS--SSS-TTS--EEEEEEEE--TT--TTSPPP-S-EEEEE-TTT--EEEEEETTEE--SS-BEEE---PPPTTTTT-TTSHHHHHHTTTTS-EEEEEEEEE-SSEEEEEEEEE-TTS-B---EEEEEE-TTS-EEEEEEE---TTT----EEEEEE--TT--EEEEEEEESS--BTTB-SSSEEEEEEEES------SS------EEEESEEEEE-TTS-EE---SS-EEEEEESS-HHHHHH-SSGGG------EEEEEEEE---TTTTSS--S-GGGSPP-S-EEEEEEE-EE-

Nearest PDB structures (foldseek):
  3bga-assembly1_B  TM=1.000E+00  e=0.000E+00  Bacteroides thetaiotaomicron VPI-5482
  6s6z-assembly1_A  TM=9.127E-01  e=6.253E-100  Thermotoga maritima MSB8
  6zjv-assembly1_A  TM=8.618E-01  e=1.683E-83  Arthrobacter sp. 32cB
  6eca-assembly1_A-2  TM=7.506E-01  e=4.543E-29  Lacticaseibacillus rhamnosus
  5t9g-assembly2_B  TM=6.023E-01  e=4.468E-34  Bacteroides uniformis

Solvent-accessible surface area: 72750 Å² total

Organism: Bacteroides thetaiotaomicron (strain ATCC 29148 / DSM 2079 / JCM 5827 / CCUG 10774 / NCTC 10582 / VPI-5482 / E50) (NCBI:txid226186)

CATH classification: 2.60.120.260 (+4 more: 2.60.40.10, 3.20.20.80, 2.60.40.10)

Sequence (1963 aa):
LPEWQSQYAVGLNKLAPHTYVWPYADASDIGKPGGYEQSPYYSLNGKWKFNWVKNPDNRPKDFYQPSYYTGGWADINVPGNWERQGYGTAIYVNETYEFDDKFNFKKNPPLVPFAENEVGSYRRTFKVPADWKGRRVVLCCEGVISFYYVWVNGKLLGYNQGSKTAAEWDITDVLSEGENVVALEVYRWSSGAYLECQDWRLSGIERDVYLYSTPKQYIADYKVSASLDKEKYKEGIFNLEVTVEGPSATASSIAYTLKDASGKAVLQDAINIKSRGLSNFIAFDEKKIAEVKAWNAEHPNLYTLVLELKDAQGKVTELTGCEVGFRTSEIKDGRFCINGVPVLVKGTNRHEHSQLGRTVSKELEQDIRLKQHNINVRNSHYPTHPYWYQLCDRYGLYIDEANIESHGGYGPASLAKDSTWLTAHDRTHRYERSKNHPAIVIWSQGNEAGNGINFERTYDWLKSVEKGRPVQYERAELNYNTDIYCRYRSVDEIKAYVGKKDIYRPFILCEYLHAGNSCGGKEYWEVFENEPAQGGCIWDWVDQNFREIDKDGKWYWTYGGDYGPEGIPSFGNFCGNGLVNAVREPHPHLLEVKKIYQNIKATLSDRKNLKVCIKNWYDFSNLNEYILRWNVKGEDGTVLAEGTKEVDCEPHATVDVTLGAVKLPNTVREAYLNLSWSRKEATPLVDTDWEVAYDQFVLAGNKNTTAYRPQKAGETAFVVDKNTGALSSLTLDGKELLAAPITLSLFRPATDNDNRDRNGARLWRKAGLNNLTQKVVSLKEEKTSATVRAEILNGKGQKVGADFVYALDKNGALKVRTTFQPDTAIVKSARLGLTFRADAYNQVSYLGRGDHETYIDRNQSGRIGLYDTTVERFHYYATPQSTANRTDVRWAKLTDQAGEGVFESNRPFQFSIIPFSDVLLEKAHHINELERDGITIHLDAEQAGVGTATCGPGVLPQYLVPVKKQSFEFTLYPVKEGHHHHHLKQPLPEWQSQYAVGLNKLAPHTYVWPYADASDIGKPGGYEQSPYYSLNGKWKFNWVKNPDNRPKDFYQPSYYTGGWADINVPGNWERQGYGTAIYVNETYEFDDKFNFKKNPPLVPFAENEVGSYRRTFKVPADWKGRRVVLCCEGVISFYYVWVNGKLLGYNQGSKTAAEWDITDVLSEGENVVALEVYRWSSGAYLECQDWRLSGIERDVYLYSTPKQYIADYKVSASLDKEKYKEGIFNLEVTVEGPSATASSIAYTLKDASGKAVLQDAINIKSRGLSNFIAFDEKKIAEVKAWNAEHPNLYTLVLELKDAQGKVTELTGCEVGFRTSEIKDGRFCINGVPVLVKGTNRHEHSQLGRTVSKELEQDIRLKQHNINVRNSHYPTHPYWYQLCDRYGLYIDEANIESHGGYGPASLAKDSTWLTAHDRTHRYERSKNHPAIVIWSQGNEAGNGINFERTYDWLKSVEKGRPVQYERAELNYNTDIYCRYRSVDEIKAYVGKKDIYRPFILCEYLHAGNSCGGKEYWEVFENEPAQGGCIWDWVDQNFREIDKDGKWYWTYGGDYGPEGIPSFGNFCGNGLVNAVREPHPHLLEVKKIYQNIKATLSDRKNLKVCIKNWYDFSNLNEYILRWNVKGEDGTVLAEGTKEVDCEPHATVDVTLGAVKLPNTVREAYLNLSWSRKEATPLVDTDWEVAYDQFVLAGNKNTTAYRPQKAGETAFVVDKNTGALSSLTLDGKELLAAPITLSLFRPATDNDNRDRNGARLWRKAGLNNLTQKVVSLKEEKTSATVRAEILNGKGQKVGADFVYALDKNGALKVRTTFQPDTAIVKSARLGLTFRADAYNQVSYLGRGDHETYIDRNQSGRIGLYDTTVERFHYYATPQSTANRTDVRWAKLTDQAGEGVFESNRPFQFSIIPFSDVLLEKAHHINELERDGITIHLDAEQAGVGTATCGPGVLPQYLVPVKKQSFEFTLYPVK

InterPro domains:
  IPR004199 Beta galactosidase small chain/ domain 5 [PF02929] (754-1018)
  IPR004199 Beta galactosidase small chain/ domain 5 [SM01038] (750-1019)
  IPR006101 Glycoside hydrolase, family 2 [PR00132] (172-187)
  IPR006101 Glycoside hydrolase, family 2 [PR00132] (367-381)
  IPR006101 Glycoside hydrolase, family 2 [PR00132] (397-415)
  IPR006101 Glycoside hydrolase, family 2 [PR00132] (470-485)
  IPR006101 Glycoside hydrolase, family 2 [PR00132] (542-557)
  IPR006102 Glycoside hydrolase family 2, immunoglobulin-like beta-sandwich [PF00703] (247-356)
  IPR006103 Glycoside hydrolase family 2, catalytic domain [PF02836] (359-641)
  IPR006104 Glycosyl hydrolases family 2, sugar binding domain [PF02837] (70-244)
  IPR008979 Galactose-binding-like domain superfamily [SSF49785] (28-245)
  IPR011013 Galactose mutarotase-like domain superfamily [SSF74650] (754-1021)
  IPR013783 Immunoglobulin-like fold [G3DSA:2.60.40.10] (246-356)
  IPR013783 Immunoglobulin-like fold [G3DSA:2.60.40.10] (638-740)
  IPR014718 Glycoside hydrolase-type carbohydrate-binding [G3DSA:2.70.98.10] (754-1022)
  IPR017853 Glycoside hydrolase superfamily [SSF51445] (359-638)
  IPR023230 Glycoside hydrolase, family 2, conserved site [PS00719] (407-432)
  IPR032312 Beta-galactosidase, domain 4 [PF16353] (653-739)
  IPR036156 Beta-Galactosidase/glucuronidase domain superfamily [SSF49303] (247-356)
  IPR036156 Beta-Galactosidase/glucuronidase domain superfamily [SSF49303] (645-743)